Protein 9EF9 (pdb70)

Solvent-accessible surface area: 86710 Å² total; per-residue (Å²): 150,99,27,128,14,46,109,102,33,109,44,28,110,9,26,6,0,3,31,64,27,68,71,9,75,86,1,68,56,5,10,14,0,3,3,3,0,0,0,0,15,0,118,69,0,54,83,30,98,111,54,11,63,103,1,29,7,0,1,4,15,0,0,0,1,32,0,23,14,1,79,13,1,29,82,2,2,32,48,0,3,0,0,18,0,67,44,7,4,4,0,0,0,0,0,0,1,8,0,80,35,0,71,14,3,4,7,41,68,6,29,5,1,57,78,5,0,0,1,0,8,71,0,98,104,0,12,20,1,80,16,8,24,11,99,18,5,1,22,105,117,76,32,88,5,43,7,37,20,83,0,18,51,125,159,127,2,142,130,58,147,14,56,29,42,97,126,102,74,149,110,13,0,0,5,19,73,99,66,25,5,45,42,16,32,158,158,14,75,22,7,3,56,63,79,156,60,43,10,37,146,50,0,14,0,0,1,63,96,42,195,112,51,103,53,18,0,36,7,3,95,66,2,9,48,96,36,50,2,50,112,76,28,45,200,61,76,57,60,6,22,14,40,12,4,70,40,91,60,0,22,92,23,42,16,38,20,15,47,44,104,52,20,2,1,14,59,117,28,68,13,79,12,43,19,58,131,17,76,61,76,11,166,92,75,115,92,5,59,92,6,97,77,56,102,43,84,99,98,26,84,19,25,68,0,5,3,0,19,33,0,18,63,19,47,28,2,13,37,1,44,30,95,106,24,0,18,0,8,0,20,11,15,58,8,34,30,1,42,70,12,0,87,79,0,2,16,40,1,53,66,0,44,0,0,0,29,0,51,16,0,1,3,0,92,1,0,78,0,0,108,48,2,71,26,0,8,0,69,35,10,39,42,77,92,60,20,0,0,13,0,12,8,0,52,23,0,48,66,3,13,12,115,158,31,90,0,76,2,127,106,36,16,2,6,0,0,45,0,20,79,0,24,44,53,29,0,60,102,0,32,88,25,13,45,93,119,42,174,152,28,124,122,18,19,19,0,58,23,13,5,8,56,138,17,116,44,59,52,43,120,7,102,4,64,61,95,21,50,2,22,43,1,0,7,0,42,23,82,18,112,32,47,68,20,148,34,155,122,84,99,94,45,67,6,36,0,146,64,74,161,4,5,63,0,3,0,0,20,13,36,66,6,92,195,40,112,24,93,79,36,59,60,23,82,31,32,128,100,9,124,50,8,1,31,28,121,84,1,32,4,5,6,23,119,6,70,22,65,17,48,6,1,4,5,0,72,7,73,25,76,97,98,35,142,49,36,0,36,3,107,46,90,65,16,118,4,48,10,12,121,3,16,89,8,48,108,26,72,12,60,35,87,34,17,32,77,0,38,0,55,7,33,47,128,62,102,45,53,5,90,40,52,70,12,1,0,41,0,37,26,56,128,54,49,109,90,73,130,118,55,80,19,32,105,83,63,38,92,102,46,59,156,94,111,57,113,86,16,6,6,41,0,0,21,41,0,8,19,46,66,207,140,129,37,113,121,41,160,72,62,75,76,61,10,104,93,140,99,26,39,65,33,16,0,73,64,10,66,66,125,62,74,103,44,40,0,69,96,4,50,14,6,0,56,2,2,1,4,5,0,0,2,17,73,36,62,87,63,17,119,119,48,15,106,100,92,68,69,45,50,18,5,68,37,81,54,37,92,45,7,0,93,70,36,118,172,49,62,12,15,71,98,28,117,26,28,72,98,141,132,14,42,2,32,0,75,11,52,53,14,130,60,18,5,2,69,26,4,2,13,20,4,0,32,73,36,84,79,108,58,25,37,34,54,101,90,42,16,74,31,62,98,24,89,135,77,43,0,72,58,17,148,29,38,121,15,72,17,10,0,66,0,25,1,4,8,16,2,4,77,12,47,61,30,141,74,76,95,19,92,13,120,48,110,180,179,80,34,125,17,19,75,106,40,104,38,30,117,11,8,11,0,6,37,98,37,62,62,1,74,78,1,89,66,4,10,8,0,4,1,3,1,0,0,0,9,0,98,72,1,74,83,22,128,111,58,11,65,112,2,14,8,0,1,4,11,4,0,2,0,18,0,33,14,0,69,22,7,28,59,0,5,37,45,7,2,0,0,19,0,75,76,41,18,84,34,28,0,17,0,2,5,1,0,85,45,1,98,21,4,4,12,57,84,2,17,8,0,48,124,6,0,0,38,1,6,56,0,80,102,0,18,14,0,73,10,4,33,14,60,30,0,2,16,119,109,143,21,112,88,37,45,34,52,92,0,5,90,135,145,102,8,153,128,44,152,9,77,32,51,70,87,72,106,147,85,72,0,0,2,10,41,154,52,30,3,29,45,15,36,153,147,16,66,10,3,2,70,47,64,127,42,36,14,33,131,23,0,11,2,2,9,67,93,65,212,124,58,94,56,8,0,27,5,3,77,71,7,9,48,105,36,78,0,44,115,76,14,40,176,68,76,50,46,6,25,6,38,9,8,52,37,99,56,0,36,87,17,38,27,16,44,50,75,69,82,78,45,0,1,8,61,117,25,84,8,56,14,94,18,52,138,42,78,58,89,11,144,74,82,122,101,11,53,82,12,124,67,54,174,57,55,122,101,19,84,14,16,96,0,78,44,18,69,79,0,43,112,1,53,32,1,29,31,0,40,31,103,114,32,0,13,0,20,1,81,51,59,36,16,45,36,0,29,74,4,0,79,31,2,0,23,51,0,77,58,0,61,0,0,0,31,0,42,50,0,22,11,0,62,1,0,89,1,0,113,44,4,68,22,0,18,0,89,28,15,22,73,85,76,120,36,0,0,6,0,8,4,0,54,31,0,62,70,8,21,13,124,148,41,86,0,71,1,126,97,30,19,0,12,0,7,2,0,15,75,0,9,46,71,38,0,61,122,2,37,86,25,7,51,94,114,40,171,131,18,92,98,72,31,10,5,58,52,2,6,13,39,69,18,74,39,72,64,33,109,8,90,0,54,59,112,63,53,21,44,74,48,4,65,1,46,18,82,31,143,28,62,73,13,41,29,73,138,87,90,124,13,134,7,35,0,109,22,12,31,5,2,43,0,8,3,1,31,30,28,88,6,92,178,25,116,19,74,70,86,51,52,60,60,51,45,130,81,20,126,90,20,80,72,40,102,86,7,70,33,91,9,80,138,7,63,28,69,21,62,9,0,3,10,0,50,7,60,21,5,42,58,41,147,41,24,1,26,0,94,54,87,74,16,117,3,36,3,10,120,4,20,86,6,28,94,20,78,9,65,31,82,33,32,39,68,0,45,0,48,6,40,32,138,65,100,46,41,6,91,34,69,54,11,1,2,22,1,69,35,67,135,32,70,99,84,73,132,137,86,64,21,26,92,76,69,40,117,60,90,64,102,121,82,62,116,120,76,95,4,48,103,46,2,1,10,24,13,6,7,18,5,0,0,29,23,0,6,20,52,130,231,23,77,42,76,65,12,116,80,79,90,70,65,13,107,94,135,104,25,23,68,38,12,1,48,82,15,68,70,121,78,71,106,34,64,0,61,85,8,64,34,15,2,87,2,4,0,0,0,0,0,3,7,64,45,51,93,66,36,128,141,56,15,108,90,134,114,64,40,41,2,2,62,54,59,63,31,81,14,17,3,96,67,66,182,113,10,1,42,3,107,108,18,111,20,34,67,85,136,102,131,25,41,8,49,5,76,10,56,55,10,138,53,32,0,9,71,10,6,3,14,16,6,0,14,81,33,80,112,141,94,54,110,57,47,33,8,9,17,59,32,60,87,16,141,125,72,26,10,41,102,10,105,25,92,109,10,84,1,18,6,46,3,26,0,8,1,19,0,1,81,7,53,76,8,112,81,30,112,39,113,15,117,51,165,134,98,62,8,6,2,6,15,7,12,121,22,42,14,23,19,77,46,3,119,23,13,12,80,80,78,26,145,15,42,3,85,52,2,6,20,30,0,91,12,6,5,132,91,16,8,7,54,12,86,103,168,89,39,9,39,61,29,4,6,171,57,8,5,30,13,85,57,2,88,79,60,33,114,47,30,7,117,18,68,42,94,39,11,47,7,10,15,79,2,0,4,77,118,50,70,78,114,184,71,5,2,2,16,32,1,9,76,120,37,10,36,112,82,69,2,74,37,20,0,42,120,74,14,73,4,11,0,55,25,0,2,60,28,0,94,110,22,0,104,82,19,17,34,14,16,85,130

InterPro domains:
  IPR000494 Receptor L-domain [PF01030] (356-463)
  IPR000494 Receptor L-domain [PF01030] (663-777)
  IPR000719 Protein kinase domain [PS50011] (1371-1659)
  IPR001245 Serine-threonine/tyrosine-protein kinase, catalytic domain [PF07714] (1375-1649)
  IPR001245 Serine-threonine/tyrosine-protein kinase, catalytic domain [PR00109] (1451-1464)
  IPR001245 Serine-threonine/tyrosine-protein kinase, catalytic domain [PR00109] (1509-1527)
  IPR001245 Serine-threonine/tyrosine-protein kinase, catalytic domain [PR00109] (1558-1568)
  IPR001245 Serine-threonine/tyrosine-protein kinase, catalytic domain [PR00109] (1577-1599)
  IPR001245 Serine-threonine/tyrosine-protein kinase, catalytic domain [PR00109] (1621-1643)
  IPR002011 Tyrosine-protein kinase, receptor class II, conserved site [PS00239] (1543-1551)
  IPR003961 Fibronectin type III [PF00041] (1217-1297)
  IPR003961 Fibronectin type III [PS50853] (1210-1305)
  IPR003961 Fibronectin type III [SM00060] (805-910)
  IPR003961 Fibronectin type III [SM00060] (929-1175)
  IPR003961 Fibronectin type III [SM00060] (1208-1292)
  IPR003961 Fibronectin type III [cd00063] (1224-1302)
  IPR006211 Furin-like cysteine-rich domain [PF00757] (510-648)
  IPR006212 Furin-like repeat [SM00261] (542-586)
  IPR006212 Furin-like repeat [cd00064] (545-592)
  IPR008266 Tyrosine-protein kinase, active site [PS00109] (1515-1527)

Radius of gyration: 51.19 Å; Cα contacts (8 Å, |Δi|>4): 4484; chains: 8; bounding box: 135×93×166 Å

Structure (mmCIF, N/CA/C/O backbone):
data_9EF9
#
_entry.id   9EF9
#
_cell.length_a   1.00
_cell.length_b   1.00
_cell.length_c   1.00
_cell.angle_alpha   90.00
_cell.angle_beta   90.00
_cell.angle_gamma   90.00
#
_symmetry.space_group_name_H-M   'P 1'
#
loop_
_entity.id
_entity.type
_entity.pdbx_description
1 polymer 'Insulin-like receptor'
2 polymer 'DILP5 A-chain'
3 polymer 'DILP5 B-chain'
4 non-polymer 2-acetamido-2-deoxy-beta-D-glucopyranose
#
loop_
_atom_site.group_PDB
_atom_site.id
_atom_site.type_symbol
_atom_site.label_atom_id
_atom_site.label_alt_id
_atom_site.label_comp_id
_atom_site.label_asym_id
_atom_site.label_entity_id
_atom_site.label_seq_id
_atom_site.pdbx_PDB_ins_code
_atom_site.Cartn_x
_atom_site.Cartn_y
_atom_site.Cartn_z
_atom_site.occupancy
_atom_site.B_iso_or_equiv
_atom_site.auth_seq_id
_atom_site.auth_comp_id
_atom_site.auth_asym_id
_atom_site.auth_atom_id
_atom_site.pdbx_PDB_model_num
ATOM 1 N N . PRO A 1 328 ? 206.935 124.730 228.840 1.00 168.01 328 PRO A N 1
ATOM 2 C CA . PRO A 1 328 ? 207.407 124.544 230.215 1.00 168.01 328 PRO A CA 1
ATOM 3 C C . PRO A 1 328 ? 208.534 125.506 230.586 1.00 168.01 328 PRO A C 1
ATOM 4 O O . PRO A 1 328 ? 208.309 126.458 231.333 1.00 168.01 328 PRO A O 1
ATOM 15 N N . THR A 1 329 ? 209.734 125.254 230.065 1.00 166.56 329 THR A N 1
ATOM 16 C CA . THR A 1 329 ? 210.886 126.112 230.294 1.00 166.56 329 THR A CA 1
ATOM 17 C C . THR A 1 329 ? 211.628 126.278 228.978 1.00 166.56 329 THR A C 1
ATOM 18 O O . THR A 1 329 ? 211.718 125.334 228.188 1.00 166.56 329 THR A O 1
ATOM 29 N N . MET A 1 330 ? 212.154 127.478 228.742 1.00 163.75 330 MET A N 1
ATOM 30 C CA . MET A 1 330 ? 212.688 127.822 227.434 1.00 163.75 330 MET A CA 1
ATOM 31 C C . MET A 1 330 ? 213.717 128.933 227.571 1.00 163.75 330 MET A C 1
ATOM 32 O O . MET A 1 330 ? 213.442 129.974 228.174 1.00 163.75 330 MET A O 1
ATOM 46 N N . ARG A 1 331 ? 214.903 128.708 227.013 1.00 159.89 331 ARG A N 1
ATOM 47 C CA . ARG A 1 331 ? 215.917 129.751 226.970 1.00 159.89 331 ARG A CA 1
ATOM 48 C C . ARG A 1 331 ? 215.580 130.778 225.894 1.00 159.89 331 ARG A C 1
ATOM 49 O O . ARG A 1 331 ? 214.875 130.485 224.926 1.00 159.89 331 ARG A O 1
ATOM 70 N N . LEU A 1 332 ? 216.086 131.993 226.074 1.00 155.28 332 LEU A N 1
ATOM 71 C CA . LEU A 1 332 ? 215.955 133.022 225.054 1.00 155.28 332 LEU A CA 1
ATOM 72 C C . LEU A 1 332 ? 217.243 133.120 224.243 1.00 155.28 332 LEU A C 1
ATOM 73 O O . LEU A 1 332 ? 218.302 132.641 224.650 1.00 155.28 332 LEU A O 1
ATOM 89 N N . SER A 1 333 ? 217.137 133.748 223.076 1.00 154.87 333 SER A N 1
ATOM 90 C CA . SER A 1 333 ? 218.277 133.835 222.175 1.00 154.87 333 SER A CA 1
ATOM 91 C C . SER A 1 333 ? 219.310 134.813 222.722 1.00 154.87 333 SER A C 1
ATOM 92 O O . SER A 1 333 ? 219.003 135.981 222.974 1.00 154.87 333 SER A O 1
ATOM 100 N N . GLN A 1 334 ? 220.532 134.322 222.921 1.00 148.03 334 GLN A N 1
ATOM 101 C CA . GLN A 1 334 ? 221.652 135.155 223.344 1.00 148.03 334 GLN A CA 1
ATOM 102 C C . GLN A 1 334 ? 221.467 135.658 224.769 1.00 148.03 334 GLN A C 1
ATOM 103 O O . GLN A 1 334 ? 220.341 135.923 225.201 1.00 148.03 334 GLN A O 1
ATOM 117 N N . ASN A 1 335 ? 222.568 135.793 225.502 1.00 148.51 335 ASN A N 1
ATOM 118 C CA . ASN A 1 335 ? 222.520 136.381 226.834 1.00 148.51 335 ASN A CA 1
ATOM 119 C C . ASN A 1 335 ? 222.294 137.883 226.714 1.00 148.51 335 ASN A C 1
ATOM 120 O O . ASN A 1 335 ? 222.941 138.552 225.901 1.00 148.51 335 ASN A O 1
ATOM 131 N N . VAL A 1 336 ? 221.377 138.413 227.523 1.00 138.18 336 VAL A N 1
ATOM 132 C CA . VAL A 1 336 ? 220.981 139.808 227.380 1.00 138.18 336 VAL A CA 1
ATOM 133 C C . VAL A 1 336 ? 222.003 140.714 228.048 1.00 138.18 336 VAL A C 1
ATOM 134 O O . VAL A 1 336 ? 222.462 140.449 229.166 1.00 138.18 336 VAL A O 1
ATOM 147 N N . LYS A 1 337 ? 222.371 141.789 227.355 1.00 136.41 337 LYS A N 1
ATOM 148 C CA . LYS A 1 337 ? 223.191 142.847 227.929 1.00 136.41 337 LYS A CA 1
ATOM 149 C C . LYS A 1 337 ? 222.318 144.076 228.151 1.00 136.41 337 LYS A C 1
ATOM 150 O O . LYS A 1 337 ? 222.250 144.953 227.281 1.00 136.41 337 LYS A O 1
ATOM 169 N N . PRO A 1 338 ? 221.635 144.177 229.286 1.00 131.13 338 PRO A N 1
ATOM 170 C CA . PRO A 1 338 ? 220.742 145.315 229.509 1.00 131.13 338 PRO A CA 1
ATOM 171 C C . PRO A 1 338 ? 221.502 146.596 229.804 1.00 131.13 338 PRO A C 1
ATOM 172 O O . PRO A 1 338 ? 222.578 146.590 230.405 1.00 131.13 338 PRO A O 1
ATOM 183 N N . CYS A 1 339 ? 220.916 147.710 229.370 1.00 125.13 339 CYS A N 1
ATOM 184 C CA . CYS A 1 339 ? 221.460 149.024 229.673 1.00 125.13 339 CYS A CA 1
ATOM 185 C C . CYS A 1 339 ? 220.312 150.011 229.822 1.00 125.13 339 CYS A C 1
ATOM 186 O O . CYS A 1 339 ? 219.263 149.870 229.187 1.00 125.13 339 CYS A O 1
ATOM 193 N N . LYS A 1 340 ? 220.533 151.020 230.660 1.00 120.51 340 LYS A N 1
ATOM 194 C CA . LYS A 1 340 ? 219.464 151.904 231.094 1.00 120.51 340 LYS A CA 1
ATOM 195 C C . LYS A 1 340 ? 218.958 152.756 229.932 1.00 120.51 340 LYS A C 1
ATOM 196 O O . LYS A 1 340 ? 219.397 152.630 228.788 1.00 120.51 340 LYS A O 1
ATOM 215 N N . SER A 1 341 ? 218.006 153.634 230.248 1.00 113.65 341 SER A N 1
ATOM 216 C CA . SER A 1 341 ? 217.396 154.483 229.235 1.00 113.65 341 SER A CA 1
ATOM 217 C C . SER A 1 341 ? 218.462 155.299 228.520 1.00 113.65 341 SER A C 1
ATOM 218 O O . SER A 1 341 ? 219.390 155.820 229.143 1.00 113.65 341 SER A O 1
ATOM 226 N N . MET A 1 342 ? 218.319 155.412 227.201 1.00 115.83 342 MET A N 1
ATOM 227 C CA . MET A 1 342 ? 219.349 155.992 226.355 1.00 115.83 342 MET A CA 1
ATOM 228 C C . MET A 1 342 ? 218.752 157.085 225.484 1.00 115.83 342 MET A C 1
ATOM 229 O O . MET A 1 342 ? 217.606 156.979 225.041 1.00 115.83 342 MET A O 1
ATOM 243 N N . ASP A 1 343 ? 219.540 158.129 225.234 1.00 111.07 343 ASP A N 1
ATOM 244 C CA . ASP A 1 343 ? 219.130 159.249 224.398 1.00 111.07 343 ASP A CA 1
ATOM 245 C C . ASP A 1 343 ? 220.285 159.658 223.497 1.00 111.07 343 ASP A C 1
ATOM 246 O O . ASP A 1 343 ? 221.369 159.988 223.986 1.00 111.07 343 ASP A O 1
ATOM 255 N N . ILE A 1 344 ? 220.047 159.645 222.189 1.00 112.67 344 ILE A N 1
ATOM 256 C CA . ILE A 1 344 ? 221.048 160.003 221.189 1.00 112.67 344 ILE A CA 1
ATOM 257 C C . ILE A 1 344 ? 220.776 161.437 220.761 1.00 112.67 344 ILE A C 1
ATOM 258 O O . ILE A 1 344 ? 219.668 161.756 220.315 1.00 112.67 344 ILE A O 1
ATOM 274 N N . ARG A 1 345 ? 221.779 162.303 220.887 1.00 109.81 345 ARG A N 1
ATOM 275 C CA . ARG A 1 345 ? 221.550 163.737 220.810 1.00 109.81 345 ARG A CA 1
ATOM 276 C C . ARG A 1 345 ? 222.622 164.438 219.988 1.00 109.81 345 ARG A C 1
ATOM 277 O O . ARG A 1 345 ? 223.820 164.198 220.152 1.00 109.81 345 ARG A O 1
ATOM 298 N N . ASN A 1 346 ? 222.158 165.307 219.093 1.00 115.01 346 ASN A N 1
ATOM 299 C CA . ASN A 1 346 ? 222.941 166.387 218.500 1.00 115.01 346 ASN A CA 1
ATOM 300 C C . ASN A 1 346 ? 223.959 165.976 217.444 1.00 115.01 346 ASN A C 1
ATOM 301 O O . ASN A 1 346 ? 224.470 166.845 216.731 1.00 115.01 346 ASN A O 1
ATOM 312 N N . MET A 1 347 ? 224.253 164.684 217.301 1.00 120.64 347 MET A N 1
ATOM 313 C CA . MET A 1 347 ? 225.155 164.238 216.246 1.00 120.64 347 MET A CA 1
ATOM 314 C C . MET A 1 347 ? 225.374 162.734 216.343 1.00 120.64 347 MET A C 1
ATOM 315 O O . MET A 1 347 ? 225.081 162.105 217.361 1.00 120.64 347 MET A O 1
ATOM 329 N N . VAL A 1 348 ? 225.939 162.176 215.269 1.00 121.26 348 VAL A N 1
ATOM 330 C CA . VAL A 1 348 ? 225.845 160.741 215.012 1.00 121.26 348 VAL A CA 1
ATOM 331 C C . VAL A 1 348 ? 226.603 159.915 216.041 1.00 121.26 348 VAL A C 1
ATOM 332 O O . VAL A 1 348 ? 226.071 158.929 216.563 1.00 121.26 348 VAL A O 1
ATOM 345 N N . SER A 1 349 ? 227.847 160.284 216.348 1.00 123.30 349 SER A N 1
ATOM 346 C CA . SER A 1 349 ? 228.717 159.370 217.081 1.00 123.30 349 SER A CA 1
ATOM 347 C C . SER A 1 349 ? 228.141 158.967 218.433 1.00 123.30 349 SER A C 1
ATOM 348 O O . SER A 1 349 ? 228.626 158.003 219.036 1.00 123.30 349 SER A O 1
ATOM 356 N N . HIS A 1 350 ? 227.113 159.665 218.921 1.00 119.43 350 HIS A N 1
ATOM 357 C CA . HIS A 1 350 ? 226.486 159.265 220.173 1.00 119.43 350 HIS A CA 1
ATOM 358 C C . HIS A 1 350 ? 225.770 157.930 220.046 1.00 119.43 350 HIS A C 1
ATOM 359 O O . HIS A 1 350 ? 225.442 157.316 221.066 1.00 119.43 350 HIS A O 1
ATOM 373 N N . PHE A 1 351 ? 225.531 157.461 218.821 1.00 117.04 351 PHE A N 1
ATOM 374 C CA . PHE A 1 351 ? 224.925 156.151 218.642 1.00 117.04 351 PHE A CA 1
ATOM 375 C C . PHE A 1 351 ? 225.763 155.051 219.274 1.00 117.04 351 PHE A C 1
ATOM 376 O O . PHE A 1 351 ? 225.230 153.982 219.591 1.00 117.04 351 PHE A O 1
ATOM 393 N N . ASN A 1 352 ? 227.060 155.291 219.475 1.00 124.89 352 ASN A N 1
ATOM 394 C CA . ASN A 1 352 ? 227.906 154.282 220.099 1.00 124.89 352 ASN A CA 1
ATOM 395 C C . ASN A 1 352 ? 227.386 153.894 221.473 1.00 124.89 352 ASN A C 1
ATOM 396 O O . ASN A 1 352 ? 227.577 152.754 221.909 1.00 124.89 352 ASN A O 1
ATOM 407 N N . GLN A 1 353 ? 226.721 154.818 222.168 1.00 120.66 353 GLN A N 1
ATOM 408 C CA . GLN A 1 353 ? 226.160 154.483 223.470 1.00 120.66 353 GLN A CA 1
ATOM 409 C C . GLN A 1 353 ? 225.155 153.347 223.364 1.00 120.66 353 GLN A C 1
ATOM 410 O O . GLN A 1 353 ? 224.928 152.628 224.342 1.00 120.66 353 GLN A O 1
ATOM 424 N N . LEU A 1 354 ? 224.550 153.168 222.191 1.00 119.16 354 LEU A N 1
ATOM 425 C CA . LEU A 1 354 ? 223.565 152.115 221.997 1.00 119.16 354 LEU A CA 1
ATOM 426 C C . LEU A 1 354 ? 224.179 150.833 221.459 1.00 119.16 354 LEU A C 1
ATOM 427 O O . LEU A 1 354 ? 223.450 149.867 221.218 1.00 119.16 354 LEU A O 1
ATOM 443 N N . GLU A 1 355 ? 225.495 150.795 221.274 1.00 129.36 355 GLU A N 1
ATOM 444 C CA . GLU A 1 355 ? 226.113 149.661 220.602 1.00 129.36 355 GLU A CA 1
ATOM 445 C C . GLU A 1 355 ? 225.950 148.387 221.419 1.00 129.36 355 GLU A C 1
ATOM 446 O O . GLU A 1 355 ? 226.226 148.361 222.622 1.00 129.36 355 GLU A O 1
ATOM 458 N N . ASN A 1 356 ? 225.511 147.326 220.741 1.00 132.97 356 ASN A N 1
ATOM 459 C CA . ASN A 1 356 ? 225.304 146.002 221.332 1.00 132.97 356 ASN A CA 1
ATOM 460 C C . ASN A 1 356 ? 224.745 146.077 222.751 1.00 132.97 356 ASN A C 1
ATOM 461 O O . ASN A 1 356 ? 225.278 145.469 223.682 1.00 132.97 356 ASN A O 1
ATOM 471 N N . CYS A 1 357 ? 223.660 146.832 222.915 1.00 131.09 357 CYS A N 1
ATOM 472 C CA . CYS A 1 357 ? 222.751 146.616 224.031 1.00 131.09 357 CYS A CA 1
ATOM 473 C C . CYS A 1 357 ? 221.627 145.690 223.589 1.00 131.09 357 CYS A C 1
ATOM 474 O O . CYS A 1 357 ? 220.890 145.999 222.647 1.00 131.09 357 CYS A O 1
ATOM 481 N N . THR A 1 358 ? 221.493 144.551 224.264 1.00 132.94 358 THR A N 1
ATOM 482 C CA . THR A 1 358 ? 220.456 143.604 223.876 1.00 132.94 358 THR A CA 1
ATOM 483 C C . THR A 1 358 ? 219.066 144.165 224.141 1.00 132.94 358 THR A C 1
ATOM 484 O O . THR A 1 358 ? 218.197 144.117 223.263 1.00 132.94 358 THR A O 1
ATOM 495 N N . VAL A 1 359 ? 218.842 144.706 225.336 1.00 128.16 359 VAL A N 1
ATOM 496 C CA . VAL A 1 359 ? 217.540 145.218 225.741 1.00 128.16 359 VAL A CA 1
ATOM 497 C C . VAL A 1 359 ? 217.734 146.565 226.417 1.00 128.16 359 VAL A C 1
ATOM 498 O O . VAL A 1 359 ? 218.736 146.787 227.105 1.00 128.16 359 VAL A O 1
ATOM 511 N N . ILE A 1 360 ? 216.772 147.461 226.227 1.00 120.14 360 ILE A N 1
ATOM 512 C CA . ILE A 1 360 ? 216.784 148.783 226.840 1.00 120.14 360 ILE A CA 1
ATOM 513 C C . ILE A 1 360 ? 215.844 148.750 228.035 1.00 120.14 360 ILE A C 1
ATOM 514 O O . ILE A 1 360 ? 214.632 148.563 227.876 1.00 120.14 360 ILE A O 1
ATOM 530 N N . GLU A 1 361 ? 216.397 148.944 229.229 1.00 128.94 361 GLU A N 1
ATOM 531 C CA . GLU A 1 361 ? 215.617 148.871 230.456 1.00 128.94 361 GLU A CA 1
ATOM 532 C C . GLU A 1 361 ? 214.657 150.037 230.614 1.00 128.94 361 GLU A C 1
ATOM 533 O O . GLU A 1 361 ? 213.773 149.976 231.473 1.00 128.94 361 GLU A O 1
ATOM 545 N N . GLY A 1 362 ? 214.802 151.086 229.813 1.00 117.62 362 GLY A N 1
ATOM 546 C CA . GLY A 1 362 ? 213.924 152.233 229.906 1.00 117.62 362 GLY A CA 1
ATOM 547 C C . GLY A 1 362 ? 213.470 152.705 228.544 1.00 117.62 362 GLY A C 1
ATOM 548 O O . GLY A 1 362 ? 213.217 151.887 227.656 1.00 117.62 362 GLY A O 1
ATOM 552 N N . PHE A 1 363 ? 213.362 154.015 228.362 1.00 107.29 363 PHE A N 1
ATOM 553 C CA . PHE A 1 363 ? 212.965 154.550 227.072 1.00 107.29 363 PHE A CA 1
ATOM 554 C C . PHE A 1 363 ? 214.192 154.884 226.238 1.00 107.29 363 PHE A C 1
ATOM 555 O O . PHE A 1 363 ? 215.242 155.273 226.753 1.00 107.29 363 PHE A O 1
ATOM 572 N N . LEU A 1 364 ? 214.046 154.721 224.930 1.00 108.83 364 LEU A N 1
ATOM 573 C CA . LEU A 1 364 ? 215.081 155.059 223.969 1.00 108.83 364 LEU A CA 1
ATOM 574 C C . LEU A 1 364 ? 214.554 156.137 223.040 1.00 108.83 364 LEU A C 1
ATOM 575 O O . LEU A 1 364 ? 213.496 155.973 222.426 1.00 108.83 364 LEU A O 1
ATOM 591 N N . LEU A 1 365 ? 215.298 157.232 222.930 1.00 105.74 365 LEU A N 1
ATOM 592 C CA . LEU A 1 365 ? 214.881 158.353 222.104 1.00 105.74 365 LEU A CA 1
ATOM 593 C C . LEU A 1 365 ? 216.050 158.833 221.262 1.00 105.74 365 LEU A C 1
ATOM 594 O O . LEU A 1 365 ? 217.197 158.859 221.714 1.00 105.74 365 LEU A O 1
ATOM 610 N N . ILE A 1 366 ? 215.743 159.202 220.022 1.00 106.04 366 ILE A N 1
ATOM 611 C CA . ILE A 1 366 ? 216.691 159.830 219.115 1.00 106.04 366 ILE A CA 1
ATOM 612 C C . ILE A 1 366 ? 216.078 161.144 218.672 1.00 106.04 366 ILE A C 1
ATOM 613 O O . ILE A 1 366 ? 214.940 161.166 218.191 1.00 106.04 366 ILE A O 1
ATOM 629 N N . ASP A 1 367 ? 216.819 162.237 218.826 1.00 106.33 367 ASP A N 1
ATOM 630 C CA . ASP A 1 367 ? 216.267 163.533 218.472 1.00 106.33 367 ASP A CA 1
ATOM 631 C C . ASP A 1 367 ? 217.380 164.489 218.086 1.00 106.33 367 ASP A C 1
ATOM 632 O O . ASP A 1 367 ? 218.528 164.349 218.512 1.00 106.33 367 ASP A O 1
ATOM 641 N N . LEU A 1 368 ? 217.008 165.484 217.285 1.00 108.74 368 LEU A N 1
ATOM 642 C CA . LEU A 1 368 ? 217.861 166.638 217.027 1.00 108.74 368 LEU A CA 1
ATOM 643 C C . LEU A 1 368 ? 219.234 166.231 216.504 1.00 108.74 368 LEU A C 1
ATOM 644 O O . LEU A 1 368 ? 220.261 166.763 216.931 1.00 108.74 368 LEU A O 1
ATOM 660 N N . ILE A 1 369 ? 219.265 165.274 215.580 1.00 115.86 369 ILE A N 1
ATOM 661 C CA . ILE A 1 369 ? 220.476 165.006 214.811 1.00 115.86 369 ILE A CA 1
ATOM 662 C C . ILE A 1 369 ? 220.375 165.799 213.514 1.00 115.86 369 ILE A C 1
ATOM 663 O O . ILE A 1 369 ? 219.588 165.460 212.627 1.00 115.86 369 ILE A O 1
ATOM 679 N N . ASN A 1 370 ? 221.169 166.863 213.403 1.00 119.95 370 ASN A N 1
ATOM 680 C CA . ASN A 1 370 ? 221.060 167.741 212.244 1.00 119.95 370 ASN A CA 1
ATOM 681 C C . ASN A 1 370 ? 221.337 166.999 210.944 1.00 119.95 370 ASN A C 1
ATOM 682 O O . ASN A 1 370 ? 220.763 167.344 209.907 1.00 119.95 370 ASN A O 1
ATOM 693 N N . ASP A 1 371 ? 222.194 165.980 210.974 1.00 123.62 371 ASP A N 1
ATOM 694 C CA . ASP A 1 371 ? 222.508 165.197 209.777 1.00 123.62 371 ASP A CA 1
ATOM 695 C C . ASP A 1 371 ? 222.856 163.778 210.213 1.00 123.62 371 ASP A C 1
ATOM 696 O O . ASP A 1 371 ? 223.947 163.533 210.736 1.00 123.62 371 ASP A O 1
ATOM 705 N N . ALA A 1 372 ? 221.928 162.848 209.991 1.00 120.48 372 ALA A N 1
ATOM 706 C CA . ALA A 1 372 ? 222.124 161.463 210.395 1.00 120.48 372 ALA A CA 1
ATOM 707 C C . ALA A 1 372 ? 222.664 160.580 209.279 1.00 120.48 372 ALA A C 1
ATOM 708 O O . ALA A 1 372 ? 222.901 159.392 209.519 1.00 120.48 372 ALA A O 1
ATOM 715 N N . SER A 1 373 ? 222.872 161.120 208.083 1.00 124.02 373 SER A N 1
ATOM 716 C CA . SER A 1 373 ? 223.343 160.324 206.955 1.00 124.02 373 SER A CA 1
ATOM 717 C C . SER A 1 373 ? 224.655 159.607 207.266 1.00 124.02 373 SER A C 1
ATOM 718 O O . SER A 1 373 ? 224.848 158.473 206.813 1.00 124.02 373 SER A O 1
ATOM 726 N N . PRO A 1 374 ? 225.588 160.213 208.023 1.00 122.99 374 PRO A N 1
ATOM 727 C CA . PRO A 1 374 ? 226.880 159.544 208.247 1.00 122.99 374 PRO A CA 1
ATOM 728 C C . PRO A 1 374 ? 226.789 158.286 209.100 1.00 122.99 374 PRO A C 1
ATOM 729 O O . PRO A 1 374 ? 227.820 157.697 209.441 1.00 122.99 374 PRO A O 1
ATOM 740 N N . LEU A 1 375 ? 225.579 157.864 209.456 1.00 126.35 375 LEU A N 1
ATOM 741 C CA . LEU A 1 375 ? 225.418 156.699 210.313 1.00 126.35 375 LEU A CA 1
ATOM 742 C C . LEU A 1 375 ? 225.969 155.447 209.640 1.00 126.35 375 LEU A C 1
ATOM 743 O O . LEU A 1 375 ? 225.964 155.316 208.413 1.00 126.35 375 LEU A O 1
ATOM 759 N N . ASN A 1 376 ? 226.453 154.520 210.463 1.00 136.79 376 ASN A N 1
ATOM 760 C CA . ASN A 1 376 ? 226.808 153.183 210.013 1.00 136.79 376 ASN A CA 1
ATOM 761 C C . ASN A 1 376 ? 226.604 152.218 211.174 1.00 136.79 376 ASN A C 1
ATOM 762 O O . ASN A 1 376 ? 226.198 152.610 212.272 1.00 136.79 376 ASN A O 1
ATOM 772 N N . ARG A 1 377 ? 226.887 150.941 210.927 1.00 133.88 377 ARG A N 1
ATOM 773 C CA . ARG A 1 377 ? 226.813 149.927 211.972 1.00 133.88 377 ARG A CA 1
ATOM 774 C C . ARG A 1 377 ? 225.425 149.835 212.589 1.00 133.88 377 ARG A C 1
ATOM 775 O O . ARG A 1 377 ? 225.252 150.142 213.772 1.00 133.88 377 ARG A O 1
ATOM 796 N N . SER A 1 378 ? 224.428 149.434 211.807 1.00 128.70 378 SER A N 1
ATOM 797 C CA . SER A 1 378 ? 223.129 149.141 212.388 1.00 128.70 378 SER A CA 1
ATOM 798 C C . SER A 1 378 ? 223.290 148.151 213.540 1.00 128.70 378 SER A C 1
ATOM 799 O O . SER A 1 378 ? 224.268 147.404 213.621 1.00 128.70 378 SER A O 1
ATOM 807 N N . PHE A 1 379 ? 222.313 148.151 214.442 1.00 127.34 379 PHE A N 1
ATOM 808 C CA . PHE A 1 379 ? 222.450 147.422 215.696 1.00 127.34 379 PHE A CA 1
ATOM 809 C C . PHE A 1 379 ? 221.464 146.264 215.780 1.00 127.34 379 PHE A C 1
ATOM 810 O O . PHE A 1 379 ? 220.436 146.372 216.458 1.00 127.34 379 PHE A O 1
ATOM 827 N N . PRO A 1 380 ? 221.741 145.138 215.117 1.00 129.80 380 PRO A N 1
ATOM 828 C CA . PRO A 1 380 ? 220.813 144.000 215.184 1.00 129.80 380 PRO A CA 1
ATOM 829 C C . PRO A 1 380 ? 220.713 143.370 216.559 1.00 129.80 380 PRO A C 1
ATOM 830 O O . PRO A 1 380 ? 219.729 142.669 216.823 1.00 129.80 380 PRO A O 1
ATOM 841 N N . LYS A 1 381 ? 221.691 143.589 217.438 1.00 131.62 381 LYS A N 1
ATOM 842 C CA . LYS A 1 381 ? 221.677 142.918 218.733 1.00 131.62 381 LYS A CA 1
ATOM 843 C C . LYS A 1 381 ? 220.558 143.433 219.630 1.00 131.62 381 LYS A C 1
ATOM 844 O O . LYS A 1 381 ? 220.153 142.741 220.571 1.00 131.62 381 LYS A O 1
ATOM 863 N N . LEU A 1 382 ? 220.053 144.635 219.367 1.00 126.64 382 LEU A N 1
ATOM 864 C CA . LEU A 1 382 ? 218.932 145.169 220.125 1.00 126.64 382 LEU A CA 1
ATOM 865 C C . LEU A 1 382 ? 217.636 144.543 219.632 1.00 126.64 382 LEU A C 1
ATOM 866 O O . LEU A 1 382 ? 217.406 144.447 218.423 1.00 126.64 382 LEU A O 1
ATOM 882 N N . THR A 1 383 ? 216.785 144.124 220.567 1.00 128.09 383 THR A N 1
ATOM 883 C CA . THR A 1 383 ? 215.548 143.435 220.221 1.00 128.09 383 THR A CA 1
ATOM 884 C C . THR A 1 383 ? 214.290 144.092 220.759 1.00 128.09 383 THR A C 1
ATOM 885 O O . THR A 1 383 ? 213.289 144.129 220.033 1.00 128.09 383 THR A O 1
ATOM 896 N N . GLU A 1 384 ? 214.292 144.604 221.987 1.00 124.01 384 GLU A N 1
ATOM 897 C CA . GLU A 1 384 ? 213.081 145.158 222.571 1.00 124.01 384 GLU A CA 1
ATOM 898 C C . GLU A 1 384 ? 213.444 146.266 223.545 1.00 124.01 384 GLU A C 1
ATOM 899 O O . GLU A 1 384 ? 214.554 146.317 224.079 1.00 124.01 384 GLU A O 1
ATOM 911 N N . VAL A 1 385 ? 212.480 147.152 223.773 1.00 114.85 385 VAL A N 1
ATOM 912 C CA . VAL A 1 385 ? 212.631 148.282 224.679 1.00 114.85 385 VAL A CA 1
ATOM 913 C C . VAL A 1 385 ? 211.438 148.292 225.617 1.00 114.85 385 VAL A C 1
ATOM 914 O O . VAL A 1 385 ? 210.295 148.125 225.177 1.00 114.85 385 VAL A O 1
ATOM 927 N N . THR A 1 386 ? 211.701 148.487 226.907 1.00 118.91 386 THR A N 1
ATOM 928 C CA . THR A 1 386 ? 210.641 148.354 227.895 1.00 118.91 386 THR A CA 1
ATOM 929 C C . THR A 1 386 ? 209.597 149.455 227.775 1.00 118.91 386 THR A C 1
ATOM 930 O O . THR A 1 386 ? 208.396 149.161 227.752 1.00 118.91 386 THR A O 1
ATOM 941 N N . ASP A 1 387 ? 210.020 150.722 227.694 1.00 113.97 387 ASP A N 1
ATOM 942 C CA . ASP A 1 387 ? 209.106 151.833 227.907 1.00 113.97 387 ASP A CA 1
ATOM 943 C C . ASP A 1 387 ? 208.561 152.334 226.584 1.00 113.97 387 ASP A C 1
ATOM 944 O O . ASP A 1 387 ? 207.351 152.209 226.329 1.00 113.97 387 ASP A O 1
ATOM 953 N N . TYR A 1 388 ? 209.381 152.896 225.699 1.00 102.40 388 TYR A N 1
ATOM 954 C CA . TYR A 1 388 ? 208.836 153.473 224.479 1.00 102.40 388 TYR A CA 1
ATOM 955 C C . TYR A 1 388 ? 209.955 154.004 223.598 1.00 102.40 388 TYR A C 1
ATOM 956 O O . TYR A 1 388 ? 211.118 154.067 224.000 1.00 102.40 388 TYR A O 1
ATOM 974 N N . ILE A 1 389 ? 209.575 154.388 222.383 1.00 102.45 389 ILE A N 1
ATOM 975 C CA . ILE A 1 389 ? 210.483 154.949 221.391 1.00 102.45 389 ILE A CA 1
ATOM 976 C C . ILE A 1 389 ? 209.900 156.261 220.897 1.00 102.45 389 ILE A C 1
ATOM 977 O O . ILE A 1 389 ? 208.719 156.324 220.538 1.00 102.45 389 ILE A O 1
ATOM 993 N N . ILE A 1 390 ? 210.721 157.304 220.870 1.00 96.97 390 ILE A N 1
ATOM 994 C CA . ILE A 1 390 ? 210.340 158.579 220.279 1.00 96.97 390 ILE A CA 1
ATOM 995 C C . ILE A 1 390 ? 211.470 159.046 219.377 1.00 96.97 390 ILE A C 1
ATOM 996 O O . ILE A 1 390 ? 212.639 159.041 219.776 1.00 96.97 390 ILE A O 1
ATOM 1012 N N . ILE A 1 391 ? 211.122 159.435 218.157 1.00 100.02 391 ILE A N 1
ATOM 1013 C CA . ILE A 1 391 ? 212.080 159.912 217.170 1.00 100.02 391 ILE A CA 1
ATOM 1014 C C . ILE A 1 391 ? 211.607 161.297 216.757 1.00 100.02 391 ILE A C 1
ATOM 1015 O O . ILE A 1 391 ? 210.616 161.434 216.031 1.00 100.02 391 ILE A O 1
ATOM 1031 N N . TYR A 1 392 ? 212.308 162.328 217.215 1.00 95.49 392 TYR A N 1
ATOM 1032 C CA . TYR A 1 392 ? 211.867 163.707 217.062 1.00 95.49 392 TYR A CA 1
ATOM 1033 C C . TYR A 1 392 ? 212.938 164.512 216.346 1.00 95.49 392 TYR A C 1
ATOM 1034 O O . TYR A 1 392 ? 214.000 164.782 216.914 1.00 95.49 392 TYR A O 1
ATOM 1052 N N . ARG A 1 393 ? 212.651 164.905 215.109 1.00 105.87 393 ARG A N 1
ATOM 1053 C CA . ARG A 1 393 ? 213.492 165.850 214.384 1.00 105.87 393 ARG A CA 1
ATOM 1054 C C . ARG A 1 393 ? 214.902 165.305 214.195 1.00 105.87 393 ARG A C 1
ATOM 1055 O O . ARG A 1 393 ? 215.894 165.973 214.489 1.00 105.87 393 ARG A O 1
ATOM 1076 N N . VAL A 1 394 ? 214.995 164.068 213.721 1.00 110.34 394 VAL A N 1
ATOM 1077 C CA . VAL A 1 394 ? 216.266 163.531 213.249 1.00 110.34 394 VAL A CA 1
ATOM 1078 C C . VAL A 1 394 ? 216.311 163.666 211.733 1.00 110.34 394 VAL A C 1
ATOM 1079 O O . VAL A 1 394 ? 215.467 163.111 211.020 1.00 110.34 394 VAL A O 1
ATOM 1092 N N . THR A 1 395 ? 217.295 164.408 211.231 1.00 115.41 395 THR A N 1
ATOM 1093 C CA . THR A 1 395 ? 217.365 164.741 209.817 1.00 115.41 395 THR A CA 1
ATOM 1094 C C . THR A 1 395 ? 218.599 164.099 209.206 1.00 115.41 395 THR A C 1
ATOM 1095 O O . THR A 1 395 ? 219.643 163.975 209.852 1.00 115.41 395 THR A O 1
ATOM 1106 N N . GLY A 1 396 ? 218.471 163.702 207.947 1.00 120.50 396 GLY A N 1
ATOM 1107 C CA . GLY A 1 396 ? 219.500 162.931 207.288 1.00 120.50 396 GLY A CA 1
ATOM 1108 C C . GLY A 1 396 ? 219.350 161.437 207.436 1.00 120.50 396 GLY A C 1
ATOM 1109 O O . GLY A 1 396 ? 220.288 160.701 207.106 1.00 120.50 396 GLY A O 1
ATOM 1113 N N . LEU A 1 397 ? 218.209 160.966 207.926 1.00 118.99 397 LEU A N 1
ATOM 1114 C CA . LEU A 1 397 ? 217.940 159.546 208.099 1.00 118.99 397 LEU A CA 1
ATOM 1115 C C . LEU A 1 397 ? 216.911 159.122 207.061 1.00 118.99 397 LEU A C 1
ATOM 1116 O O . LEU A 1 397 ? 215.866 159.765 206.921 1.00 118.99 397 LEU A O 1
ATOM 1132 N N . HIS A 1 398 ? 217.210 158.046 206.333 1.00 122.95 398 HIS A N 1
ATOM 1133 C CA . HIS A 1 398 ? 216.316 157.605 205.269 1.00 122.95 398 HIS A CA 1
ATOM 1134 C C . HIS A 1 398 ? 215.261 156.635 205.784 1.00 122.95 398 HIS A C 1
ATOM 1135 O O . HIS A 1 398 ? 214.061 156.899 205.657 1.00 122.95 398 HIS A O 1
ATOM 1149 N N . SER A 1 399 ? 215.681 155.515 206.363 1.00 123.20 399 SER A N 1
ATOM 1150 C CA . SER A 1 399 ? 214.737 154.527 206.861 1.00 123.20 399 SER A CA 1
ATOM 1151 C C . SER A 1 399 ? 215.122 154.154 208.281 1.00 123.20 399 SER A C 1
ATOM 1152 O O . SER A 1 399 ? 216.306 154.007 208.589 1.00 123.20 399 SER A O 1
ATOM 1160 N N . LEU A 1 400 ? 214.113 153.991 209.135 1.00 121.66 400 LEU A N 1
ATOM 1161 C CA . LEU A 1 400 ? 214.382 153.697 210.537 1.00 121.66 400 LEU A CA 1
ATOM 1162 C C . LEU A 1 400 ? 215.019 152.326 210.709 1.00 121.66 400 LEU A C 1
ATOM 1163 O O . LEU A 1 400 ? 215.768 152.110 211.668 1.00 121.66 400 LEU A O 1
ATOM 1179 N N . SER A 1 401 ? 214.760 151.396 209.790 1.00 124.09 401 SER A N 1
ATOM 1180 C CA . SER A 1 401 ? 215.324 150.060 209.925 1.00 124.09 401 SER A CA 1
ATOM 1181 C C . SER A 1 401 ? 216.844 150.081 209.925 1.00 124.09 401 SER A C 1
ATOM 1182 O O . SER A 1 401 ? 217.467 149.113 210.371 1.00 124.09 401 SER A O 1
ATOM 1190 N N . LYS A 1 402 ? 217.454 151.159 209.434 1.00 122.29 402 LYS A N 1
ATOM 1191 C CA . LYS A 1 402 ? 218.905 151.268 209.446 1.00 122.29 402 LYS A CA 1
ATOM 1192 C C . LYS A 1 402 ? 219.467 151.432 210.851 1.00 122.29 402 LYS A C 1
ATOM 1193 O O . LYS A 1 402 ? 220.689 151.369 211.019 1.00 122.29 402 LYS A O 1
ATOM 1212 N N . ILE A 1 403 ? 218.619 151.649 211.851 1.00 119.55 403 ILE A N 1
ATOM 1213 C CA . ILE A 1 403 ? 219.052 151.746 213.240 1.00 119.55 403 ILE A CA 1
ATOM 1214 C C . ILE A 1 403 ? 218.587 150.546 214.054 1.00 119.55 403 ILE A C 1
ATOM 1215 O O . ILE A 1 403 ? 219.314 150.055 214.917 1.00 119.55 403 ILE A O 1
ATOM 1231 N N . PHE A 1 404 ? 217.377 150.055 213.791 1.00 122.34 404 PHE A N 1
ATOM 1232 C CA . PHE A 1 404 ? 216.820 148.938 214.545 1.00 122.34 404 PHE A CA 1
ATOM 1233 C C . PHE A 1 404 ? 216.562 147.745 213.635 1.00 122.34 404 PHE A C 1
ATOM 1234 O O . PHE A 1 404 ? 215.410 147.484 213.265 1.00 122.34 404 PHE A O 1
ATOM 1251 N N . PRO A 1 405 ? 217.595 146.993 213.256 1.00 128.37 405 PRO A N 1
ATOM 1252 C CA . PRO A 1 405 ? 217.350 145.836 212.379 1.00 128.37 405 PRO A CA 1
ATOM 1253 C C . PRO A 1 405 ? 216.378 144.828 212.965 1.00 128.37 405 PRO A C 1
ATOM 1254 O O . PRO A 1 405 ? 215.520 144.307 212.243 1.00 128.37 405 PRO A O 1
ATOM 1265 N N . ASN A 1 406 ? 216.473 144.551 214.266 1.00 130.11 406 ASN A N 1
ATOM 1266 C CA . ASN A 1 406 ? 215.779 143.417 214.864 1.00 130.11 406 ASN A CA 1
ATOM 1267 C C . ASN A 1 406 ? 214.899 143.814 216.044 1.00 130.11 406 ASN A C 1
ATOM 1268 O O . ASN A 1 406 ? 214.633 142.984 216.918 1.00 130.11 406 ASN A O 1
ATOM 1279 N N . LEU A 1 407 ? 214.435 145.057 216.093 1.00 126.43 407 LEU A N 1
ATOM 1280 C CA . LEU A 1 407 ? 213.478 145.433 217.123 1.00 126.43 407 LEU A CA 1
ATOM 1281 C C . LEU A 1 407 ? 212.213 144.607 216.946 1.00 126.43 407 LEU A C 1
ATOM 1282 O O . LEU A 1 407 ? 211.542 144.696 215.913 1.00 126.43 407 LEU A O 1
ATOM 1298 N N . SER A 1 408 ? 211.886 143.810 217.951 1.00 130.07 408 SER A N 1
ATOM 1299 C CA . SER A 1 408 ? 210.812 142.833 217.845 1.00 130.07 408 SER A CA 1
ATOM 1300 C C . SER A 1 408 ? 209.566 143.212 218.624 1.00 130.07 408 SER A C 1
ATOM 1301 O O . SER A 1 408 ? 208.455 143.056 218.111 1.00 130.07 408 SER A O 1
ATOM 1309 N N . VAL A 1 409 ? 209.714 143.703 219.850 1.00 123.67 409 VAL A N 1
ATOM 1310 C CA . VAL A 1 409 ? 208.575 143.981 220.714 1.00 123.67 409 VAL A CA 1
ATOM 1311 C C . VAL A 1 409 ? 208.855 145.242 221.515 1.00 123.67 409 VAL A C 1
ATOM 1312 O O . VAL A 1 409 ? 210.005 145.540 221.849 1.00 123.67 409 VAL A O 1
ATOM 1325 N N . ILE A 1 410 ? 207.795 145.990 221.808 1.00 113.63 410 ILE A N 1
ATOM 1326 C CA . ILE A 1 410 ? 207.851 147.166 222.666 1.00 113.63 410 ILE A CA 1
ATOM 1327 C C . ILE A 1 410 ? 206.897 146.916 223.822 1.00 113.63 410 ILE A C 1
ATOM 1328 O O . ILE A 1 410 ? 205.690 146.746 223.612 1.00 113.63 410 ILE A O 1
ATOM 1344 N N . ARG A 1 411 ? 207.432 146.894 225.038 1.00 119.76 411 ARG A N 1
ATOM 1345 C CA . ARG A 1 411 ? 206.655 146.447 226.184 1.00 119.76 411 ARG A CA 1
ATOM 1346 C C . ARG A 1 411 ? 205.781 147.538 226.777 1.00 119.76 411 ARG A C 1
ATOM 1347 O O . ARG A 1 411 ? 204.729 147.226 227.342 1.00 119.76 411 ARG A O 1
ATOM 1368 N N . GLY A 1 412 ? 206.186 148.797 226.678 1.00 113.84 412 GLY A N 1
ATOM 1369 C CA . GLY A 1 412 ? 205.337 149.865 227.173 1.00 113.84 412 GLY A CA 1
ATOM 1370 C C . GLY A 1 412 ? 204.983 149.735 228.637 1.00 113.84 412 GLY A C 1
ATOM 1371 O O . GLY A 1 412 ? 203.839 150.003 229.021 1.00 113.84 412 GLY A O 1
ATOM 1375 N N . ASN A 1 413 ? 205.937 149.319 229.469 1.00 117.66 413 ASN A N 1
ATOM 1376 C CA . ASN A 1 413 ? 205.695 149.314 230.906 1.00 117.66 413 ASN A CA 1
ATOM 1377 C C . ASN A 1 413 ? 205.342 150.714 231.383 1.00 117.66 413 ASN A C 1
ATOM 1378 O O . ASN A 1 413 ? 204.222 150.968 231.840 1.00 117.66 413 ASN A O 1
ATOM 1389 N N . LYS A 1 414 ? 206.285 151.639 231.276 1.00 112.11 414 LYS A N 1
ATOM 1390 C CA . LYS A 1 414 ? 205.970 153.052 231.379 1.00 112.11 414 LYS A CA 1
ATOM 1391 C C . LYS A 1 414 ? 205.723 153.601 229.984 1.00 112.11 414 LYS A C 1
ATOM 1392 O O . LYS A 1 414 ? 206.308 153.148 229.001 1.00 112.11 414 LYS A O 1
ATOM 1411 N N . LEU A 1 415 ? 204.837 154.584 229.906 1.00 98.70 415 LEU A N 1
ATOM 1412 C CA . LEU A 1 415 ? 204.304 155.013 228.626 1.00 98.70 415 LEU A CA 1
ATOM 1413 C C . LEU A 1 415 ? 204.361 156.526 228.541 1.00 98.70 415 LEU A C 1
ATOM 1414 O O . LEU A 1 415 ? 204.254 157.214 229.558 1.00 98.70 415 LEU A O 1
ATOM 1430 N N . PHE A 1 416 ? 204.547 157.037 227.330 1.00 91.81 416 PHE A N 1
ATOM 1431 C CA . PHE A 1 416 ? 204.608 158.474 227.087 1.00 91.81 416 PHE A CA 1
ATOM 1432 C C . PHE A 1 416 ? 203.255 158.935 226.564 1.00 91.81 416 PHE A C 1
ATOM 1433 O O . PHE A 1 416 ? 202.893 158.659 225.419 1.00 91.81 416 PHE A O 1
ATOM 1450 N N . ASP A 1 417 ? 202.511 159.643 227.412 1.00 94.08 417 ASP A N 1
ATOM 1451 C CA . ASP A 1 417 ? 201.245 160.258 227.023 1.00 94.08 417 ASP A CA 1
ATOM 1452 C C . ASP A 1 417 ? 200.399 159.242 226.257 1.00 94.08 417 ASP A C 1
ATOM 1453 O O . ASP A 1 417 ? 199.940 159.486 225.144 1.00 94.08 417 ASP A O 1
ATOM 1462 N N . GLY A 1 418 ? 200.276 158.038 226.792 1.00 96.70 418 GLY A N 1
ATOM 1463 C CA . GLY A 1 418 ? 199.495 157.019 226.137 1.00 96.70 418 GLY A CA 1
ATOM 1464 C C . GLY A 1 418 ? 200.121 156.443 224.884 1.00 96.70 418 GLY A C 1
ATOM 1465 O O . GLY A 1 418 ? 199.487 155.607 224.228 1.00 96.70 418 GLY A O 1
ATOM 1469 N N . TYR A 1 419 ? 201.333 156.856 224.526 1.00 93.14 419 TYR A N 1
ATOM 1470 C CA . TYR A 1 419 ? 201.986 156.402 223.307 1.00 93.14 419 TYR A CA 1
ATOM 1471 C C . TYR A 1 419 ? 203.226 155.592 223.642 1.00 93.14 419 TYR A C 1
ATOM 1472 O O . TYR A 1 419 ? 203.966 155.929 224.570 1.00 93.14 419 TYR A O 1
ATOM 1490 N N . ALA A 1 420 ? 203.446 154.523 222.880 1.00 96.47 420 ALA A N 1
ATOM 1491 C CA . ALA A 1 420 ? 204.641 153.704 223.022 1.00 96.47 420 ALA A CA 1
ATOM 1492 C C . ALA A 1 420 ? 205.658 153.945 221.921 1.00 96.47 420 ALA A C 1
ATOM 1493 O O . ALA A 1 420 ? 206.855 153.758 222.152 1.00 96.47 420 ALA A O 1
ATOM 1500 N N . LEU A 1 421 ? 205.215 154.350 220.735 1.00 98.18 421 LEU A N 1
ATOM 1501 C CA . LEU A 1 421 ? 206.108 154.669 219.631 1.00 98.18 421 LEU A CA 1
ATOM 1502 C C . LEU A 1 421 ? 205.727 156.029 219.074 1.00 98.18 421 LEU A C 1
ATOM 1503 O O . LEU A 1 421 ? 204.553 156.278 218.789 1.00 98.18 421 LEU A O 1
ATOM 1519 N N . VAL A 1 422 ? 206.716 156.904 218.917 1.00 92.96 422 VAL A N 1
ATOM 1520 C CA . VAL A 1 422 ? 206.504 158.240 218.380 1.00 92.96 422 VAL A CA 1
ATOM 1521 C C . VAL A 1 422 ? 207.564 158.510 217.327 1.00 92.96 422 VAL A C 1
ATOM 1522 O O . VAL A 1 422 ? 208.763 158.409 217.606 1.00 92.96 422 VAL A O 1
ATOM 1535 N N . VAL A 1 423 ? 207.127 158.848 216.120 1.00 100.29 423 VAL A N 1
ATOM 1536 C CA . VAL A 1 423 ? 208.018 159.225 215.033 1.00 100.29 423 VAL A CA 1
ATOM 1537 C C . VAL A 1 423 ? 207.464 160.520 214.469 1.00 100.29 423 VAL A C 1
ATOM 1538 O O . VAL A 1 423 ? 206.541 160.499 213.647 1.00 100.29 423 VAL A O 1
ATOM 1551 N N . TYR A 1 424 ? 208.030 161.644 214.897 1.00 97.21 424 TYR A N 1
ATOM 1552 C CA . TYR A 1 424 ? 207.387 162.937 214.735 1.00 97.21 424 TYR A CA 1
ATOM 1553 C C . TYR A 1 424 ? 208.325 163.922 214.058 1.00 97.21 424 TYR A C 1
ATOM 1554 O O . TYR A 1 424 ? 209.530 163.918 214.321 1.00 97.21 424 TYR A O 1
ATOM 1572 N N . SER A 1 425 ? 207.759 164.757 213.185 1.00 104.00 425 SER A N 1
ATOM 1573 C CA . SER A 1 425 ? 208.472 165.880 212.579 1.00 104.00 425 SER A CA 1
ATOM 1574 C C . SER A 1 425 ? 209.869 165.475 212.135 1.00 104.00 425 SER A C 1
ATOM 1575 O O . SER A 1 425 ? 210.874 165.935 212.678 1.00 104.00 425 SER A O 1
ATOM 1583 N N . ASN A 1 426 ? 209.932 164.602 211.141 1.00 109.09 426 ASN A N 1
ATOM 1584 C CA . ASN A 1 426 ? 211.196 164.148 210.586 1.00 109.09 426 ASN A CA 1
ATOM 1585 C C . ASN A 1 426 ? 211.089 164.174 209.068 1.00 109.09 426 ASN A C 1
ATOM 1586 O O . ASN A 1 426 ? 210.221 163.512 208.491 1.00 109.09 426 ASN A O 1
ATOM 1597 N N . PHE A 1 427 ? 211.966 164.945 208.426 1.00 115.08 427 PHE A N 1
ATOM 1598 C CA . PHE A 1 427 ? 211.789 165.236 207.008 1.00 115.08 427 PHE A CA 1
ATOM 1599 C C . PHE A 1 427 ? 212.274 164.098 206.120 1.00 115.08 427 PHE A C 1
ATOM 1600 O O . PHE A 1 427 ? 211.630 163.777 205.115 1.00 115.08 427 PHE A O 1
ATOM 1617 N N . ASP A 1 428 ? 213.397 163.475 206.467 1.00 122.58 428 ASP A N 1
ATOM 1618 C CA . ASP A 1 428 ? 214.070 162.556 205.560 1.00 122.58 428 ASP A CA 1
ATOM 1619 C C . ASP A 1 428 ? 213.611 161.112 205.696 1.00 122.58 428 ASP A C 1
ATOM 1620 O O . ASP A 1 428 ? 214.058 160.266 204.915 1.00 122.58 428 ASP A O 1
ATOM 1629 N N . LEU A 1 429 ? 212.742 160.802 206.649 1.00 120.91 429 LEU A N 1
ATOM 1630 C CA . LEU A 1 429 ? 212.319 159.422 206.865 1.00 120.91 429 LEU A CA 1
ATOM 1631 C C . LEU A 1 429 ? 211.204 159.083 205.886 1.00 120.91 429 LEU A C 1
ATOM 1632 O O . LEU A 1 429 ? 210.054 159.485 206.071 1.00 120.91 429 LEU A O 1
ATOM 1648 N N . MET A 1 430 ? 211.540 158.335 204.837 1.00 127.09 430 MET A N 1
ATOM 1649 C CA . MET A 1 430 ? 210.569 157.920 203.836 1.00 127.09 430 MET A CA 1
ATOM 1650 C C . MET A 1 430 ? 210.281 156.426 203.870 1.00 127.09 430 MET A C 1
ATOM 1651 O O . MET A 1 430 ? 209.640 155.914 202.948 1.00 127.09 430 MET A O 1
ATOM 1665 N N . ASP A 1 431 ? 210.731 155.715 204.901 1.00 130.65 431 ASP A N 1
ATOM 1666 C CA . ASP A 1 431 ? 210.520 154.272 204.974 1.00 130.65 431 ASP A CA 1
ATOM 1667 C C . ASP A 1 431 ? 210.615 153.857 206.434 1.00 130.65 431 ASP A C 1
ATOM 1668 O O . ASP A 1 431 ? 211.692 153.947 207.031 1.00 130.65 431 ASP A O 1
ATOM 1677 N N . LEU A 1 432 ? 209.499 153.398 207.001 1.00 120.89 432 LEU A N 1
ATOM 1678 C CA . LEU A 1 432 ? 209.502 153.003 208.402 1.00 120.89 432 LEU A CA 1
ATOM 1679 C C . LEU A 1 432 ? 210.366 151.774 208.645 1.00 120.89 432 LEU A C 1
ATOM 1680 O O . LEU A 1 432 ? 211.225 151.801 209.531 1.00 120.89 432 LEU A O 1
ATOM 1696 N N . GLY A 1 433 ? 210.165 150.704 207.884 1.00 127.23 433 GLY A N 1
ATOM 1697 C CA . GLY A 1 433 ? 211.152 149.645 207.791 1.00 127.23 433 GLY A CA 1
ATOM 1698 C C . GLY A 1 433 ? 211.185 148.628 208.914 1.00 127.23 433 GLY A C 1
ATOM 1699 O O . GLY A 1 433 ? 211.965 147.674 208.848 1.00 127.23 433 GLY A O 1
ATOM 1703 N N . LEU A 1 434 ? 210.358 148.794 209.944 1.00 127.36 434 LEU A N 1
ATOM 1704 C CA . LEU A 1 434 ? 210.399 147.861 211.064 1.00 127.36 434 LEU A CA 1
ATOM 1705 C C . LEU A 1 434 ? 209.746 146.542 210.684 1.00 127.36 434 LEU A C 1
ATOM 1706 O O . LEU A 1 434 ? 208.608 146.266 211.076 1.00 127.36 434 LEU A O 1
ATOM 1722 N N . HIS A 1 435 ? 210.467 145.716 209.927 1.00 134.63 435 HIS A N 1
ATOM 1723 C CA . HIS A 1 435 ? 209.908 144.443 209.490 1.00 134.63 435 HIS A CA 1
ATOM 1724 C C . HIS A 1 435 ? 209.908 143.413 210.611 1.00 134.63 435 HIS A C 1
ATOM 1725 O O . HIS A 1 435 ? 209.007 142.569 210.675 1.00 134.63 435 HIS A O 1
ATOM 1739 N N . LYS A 1 436 ? 210.899 143.460 211.499 1.00 132.15 436 LYS A N 1
ATOM 1740 C CA . LYS A 1 436 ? 210.988 142.499 212.591 1.00 132.15 436 LYS A CA 1
ATOM 1741 C C . LYS A 1 436 ? 209.982 142.758 213.702 1.00 132.15 436 LYS A C 1
ATOM 1742 O O . LYS A 1 436 ? 209.679 141.836 214.466 1.00 132.15 436 LYS A O 1
ATOM 1761 N N . LEU A 1 437 ? 209.459 143.975 213.812 1.00 128.59 437 LEU A N 1
ATOM 1762 C CA . LEU A 1 437 ? 208.546 144.302 214.897 1.00 128.59 437 LEU A CA 1
ATOM 1763 C C . LEU A 1 437 ? 207.308 143.419 214.820 1.00 128.59 437 LEU A C 1
ATOM 1764 O O . LEU A 1 437 ? 206.746 143.217 213.739 1.00 128.59 437 LEU A O 1
ATOM 1780 N N . ARG A 1 438 ? 206.887 142.885 215.965 1.00 137.47 438 ARG A N 1
ATOM 1781 C CA . ARG A 1 438 ? 205.723 142.010 216.027 1.00 137.47 438 ARG A CA 1
ATOM 1782 C C . ARG A 1 438 ? 204.642 142.520 216.966 1.00 137.47 438 ARG A C 1
ATOM 1783 O O . ARG A 1 438 ? 203.470 142.577 216.575 1.00 137.47 438 ARG A O 1
ATOM 1804 N N . SER A 1 439 ? 204.992 142.893 218.193 1.00 128.07 439 SER A N 1
ATOM 1805 C CA . SER A 1 439 ? 204.002 143.232 219.204 1.00 128.07 439 SER A CA 1
ATOM 1806 C C . SER A 1 439 ? 204.388 144.512 219.924 1.00 128.07 439 SER A C 1
ATOM 1807 O O . SER A 1 439 ? 205.549 144.705 220.289 1.00 128.07 439 SER A O 1
ATOM 1815 N N . ILE A 1 440 ? 203.404 145.382 220.125 1.00 112.97 440 ILE A N 1
ATOM 1816 C CA . ILE A 1 440 ? 203.514 146.515 221.033 1.00 112.97 440 ILE A CA 1
ATOM 1817 C C . ILE A 1 440 ? 202.517 146.270 222.152 1.00 112.97 440 ILE A C 1
ATOM 1818 O O . ILE A 1 440 ? 201.302 146.281 221.920 1.00 112.97 440 ILE A O 1
ATOM 1834 N N . THR A 1 441 ? 203.025 146.046 223.358 1.00 111.98 441 THR A N 1
ATOM 1835 C CA . THR A 1 441 ? 202.207 145.508 224.434 1.00 111.98 441 THR A CA 1
ATOM 1836 C C . THR A 1 441 ? 201.176 146.490 224.968 1.00 111.98 441 THR A C 1
ATOM 1837 O O . THR A 1 441 ? 200.066 146.068 225.308 1.00 111.98 441 THR A O 1
ATOM 1848 N N . ARG A 1 442 ? 201.502 147.776 225.053 1.00 105.47 442 ARG A N 1
ATOM 1849 C CA . ARG A 1 442 ? 200.609 148.745 225.667 1.00 105.47 442 ARG A CA 1
ATOM 1850 C C . ARG A 1 442 ? 200.589 150.019 224.841 1.00 105.47 442 ARG A C 1
ATOM 1851 O O . ARG A 1 442 ? 201.479 150.276 224.030 1.00 105.47 442 ARG A O 1
ATOM 1872 N N . GLY A 1 443 ? 199.548 150.814 225.059 1.00 99.32 443 GLY A N 1
ATOM 1873 C CA . GLY A 1 443 ? 199.463 152.099 224.395 1.00 99.32 443 GLY A CA 1
ATOM 1874 C C . GLY A 1 443 ? 199.380 151.937 222.896 1.00 99.32 443 GLY A C 1
ATOM 1875 O O . GLY A 1 443 ? 198.855 150.946 222.378 1.00 99.32 443 GLY A O 1
ATOM 1879 N N . GLY A 1 444 ? 199.915 152.919 222.183 1.00 100.24 444 GLY A N 1
ATOM 1880 C CA . GLY A 1 444 ? 199.873 152.898 220.738 1.00 100.24 444 GLY A CA 1
ATOM 1881 C C . GLY A 1 444 ? 200.993 153.685 220.100 1.00 100.24 444 GLY A C 1
ATOM 1882 O O . GLY A 1 444 ? 202.023 153.941 220.730 1.00 100.24 444 GLY A O 1
ATOM 1886 N N . VAL A 1 445 ? 200.797 154.084 218.849 1.00 100.58 445 VAL A N 1
ATOM 1887 C CA . VAL A 1 445 ? 201.840 154.707 218.052 1.00 100.58 445 VAL A CA 1
ATOM 1888 C C . VAL A 1 445 ? 201.291 155.972 217.417 1.00 100.58 445 VAL A C 1
ATOM 1889 O O . VAL A 1 445 ? 200.152 155.994 216.938 1.00 100.58 445 VAL A O 1
ATOM 1902 N N . ARG A 1 446 ? 202.102 157.024 217.416 1.00 92.87 446 ARG A N 1
ATOM 1903 C CA . ARG A 1 446 ? 201.808 158.250 216.688 1.00 92.87 446 ARG A CA 1
ATOM 1904 C C . ARG A 1 446 ? 202.881 158.446 215.633 1.00 92.87 446 ARG A C 1
ATOM 1905 O O . ARG A 1 446 ? 204.074 158.403 215.946 1.00 92.87 446 ARG A O 1
ATOM 1926 N N . ILE A 1 447 ? 202.459 158.661 214.391 1.00 103.45 447 ILE A N 1
ATOM 1927 C CA . ILE A 1 447 ? 203.369 158.927 213.278 1.00 103.45 447 ILE A CA 1
ATOM 1928 C C . ILE A 1 447 ? 202.806 160.160 212.581 1.00 103.45 447 ILE A C 1
ATOM 1929 O O . ILE A 1 447 ? 201.862 160.068 211.792 1.00 103.45 447 ILE A O 1
ATOM 1945 N N . GLU A 1 448 ? 203.378 161.322 212.867 1.00 103.20 448 GLU A N 1
ATOM 1946 C CA . GLU A 1 448 ? 202.771 162.585 212.481 1.00 103.20 448 GLU A CA 1
ATOM 1947 C C . GLU A 1 448 ? 203.815 163.526 211.902 1.00 103.20 448 GLU A C 1
ATOM 1948 O O . GLU A 1 448 ? 204.986 163.485 212.288 1.00 103.20 448 GLU A O 1
ATOM 1960 N N . LYS A 1 449 ? 203.378 164.365 210.965 1.00 107.76 449 LYS A N 1
ATOM 1961 C CA . LYS A 1 449 ? 204.215 165.407 210.377 1.00 107.76 449 LYS A CA 1
ATOM 1962 C C . LYS A 1 449 ? 205.530 164.850 209.849 1.00 107.76 449 LYS A C 1
ATOM 1963 O O . LYS A 1 449 ? 206.593 165.431 210.072 1.00 107.76 449 LYS A O 1
ATOM 1982 N N . ASN A 1 450 ? 205.480 163.718 209.155 1.00 112.88 450 ASN A N 1
ATOM 1983 C CA . ASN A 1 450 ? 206.659 163.157 208.500 1.00 112.88 450 ASN A CA 1
ATOM 1984 C C . ASN A 1 450 ? 206.364 163.127 207.006 1.00 112.88 450 ASN A C 1
ATOM 1985 O O . ASN A 1 450 ? 205.846 162.148 206.471 1.00 112.88 450 ASN A O 1
ATOM 1996 N N . HIS A 1 451 ? 206.726 164.215 206.327 1.00 116.19 451 HIS A N 1
ATOM 1997 C CA . HIS A 1 451 ? 206.217 164.461 204.982 1.00 116.19 451 HIS A CA 1
ATOM 1998 C C . HIS A 1 451 ? 206.583 163.337 204.023 1.00 116.19 451 HIS A C 1
ATOM 1999 O O . HIS A 1 451 ? 205.716 162.801 203.324 1.00 116.19 451 HIS A O 1
ATOM 2013 N N . LYS A 1 452 ? 207.856 162.956 203.981 1.00 122.27 452 LYS A N 1
ATOM 2014 C CA . LYS A 1 452 ? 208.308 161.962 203.018 1.00 122.27 452 LYS A CA 1
ATOM 2015 C C . LYS A 1 452 ? 207.957 160.539 203.424 1.00 122.27 452 LYS A C 1
ATOM 2016 O O . LYS A 1 452 ? 208.182 159.616 202.635 1.00 122.27 452 LYS A O 1
ATOM 2035 N N . LEU A 1 453 ? 207.404 160.339 204.619 1.00 122.24 453 LEU A N 1
ATOM 2036 C CA . LEU A 1 453 ? 207.126 159.001 205.137 1.00 122.24 453 LEU A CA 1
ATOM 2037 C C . LEU A 1 453 ? 205.908 158.416 204.426 1.00 122.24 453 LEU A C 1
ATOM 2038 O O . LEU A 1 453 ? 204.786 158.389 204.936 1.00 122.24 453 LEU A O 1
ATOM 2054 N N . CYS A 1 454 ? 206.152 157.937 203.213 1.00 136.31 454 CYS A N 1
ATOM 2055 C CA . CYS A 1 454 ? 205.147 157.164 202.510 1.00 136.31 454 CYS A CA 1
ATOM 2056 C C . CYS A 1 454 ? 204.993 155.798 203.171 1.00 136.31 454 CYS A C 1
ATOM 2057 O O . CYS A 1 454 ? 205.807 155.383 203.999 1.00 136.31 454 CYS A O 1
ATOM 2064 N N . TYR A 1 455 ? 203.925 155.096 202.799 1.00 140.66 455 TYR A N 1
ATOM 2065 C CA . TYR A 1 455 ? 203.654 153.755 203.317 1.00 140.66 455 TYR A CA 1
ATOM 2066 C C . TYR A 1 455 ? 203.389 153.775 204.818 1.00 140.66 455 TYR A C 1
ATOM 2067 O O . TYR A 1 455 ? 203.626 152.786 205.515 1.00 140.66 455 TYR A O 1
ATOM 2085 N N . ASP A 1 456 ? 202.896 154.902 205.331 1.00 129.92 456 ASP A N 1
ATOM 2086 C CA . ASP A 1 456 ? 202.575 154.983 206.751 1.00 129.92 456 ASP A CA 1
ATOM 2087 C C . ASP A 1 456 ? 201.309 154.204 207.073 1.00 129.92 456 ASP A C 1
ATOM 2088 O O . ASP A 1 456 ? 201.237 153.520 208.099 1.00 129.92 456 ASP A O 1
ATOM 2097 N N . ARG A 1 457 ? 200.304 154.293 206.207 1.00 135.25 457 ARG A N 1
ATOM 2098 C CA . ARG A 1 457 ? 199.019 153.647 206.427 1.00 135.25 457 ARG A CA 1
ATOM 2099 C C . ARG A 1 457 ? 198.959 152.239 205.855 1.00 135.25 457 ARG A C 1
ATOM 2100 O O . ARG A 1 457 ? 197.895 151.613 205.902 1.00 135.25 457 ARG A O 1
ATOM 2121 N N . THR A 1 458 ? 200.064 151.731 205.319 1.00 139.17 458 THR A N 1
ATOM 2122 C CA . THR A 1 458 ? 200.068 150.431 204.666 1.00 139.17 458 THR A CA 1
ATOM 2123 C C . THR A 1 458 ? 200.494 149.341 205.637 1.00 139.17 458 THR A C 1
ATOM 2124 O O . THR A 1 458 ? 201.155 148.376 205.243 1.00 139.17 458 THR A O 1
ATOM 2135 N N . ILE A 1 459 ? 200.148 149.496 206.910 1.00 130.98 459 ILE A N 1
ATOM 2136 C CA . ILE A 1 459 ? 200.421 148.483 207.920 1.00 130.98 459 ILE A CA 1
ATOM 2137 C C . ILE A 1 459 ? 199.179 148.316 208.778 1.00 130.98 459 ILE A C 1
ATOM 2138 O O . ILE A 1 459 ? 198.521 149.298 209.136 1.00 130.98 459 ILE A O 1
ATOM 2154 N N . ASP A 1 460 ? 198.854 147.067 209.105 1.00 135.17 460 ASP A N 1
ATOM 2155 C CA . ASP A 1 460 ? 197.735 146.767 209.996 1.00 135.17 460 ASP A CA 1
ATOM 2156 C C . ASP A 1 460 ? 198.238 146.831 211.434 1.00 135.17 460 ASP A C 1
ATOM 2157 O O . ASP A 1 460 ? 198.541 145.821 212.074 1.00 135.17 460 ASP A O 1
ATOM 2166 N N . TRP A 1 461 ? 198.324 148.058 211.951 1.00 118.13 461 TRP A N 1
ATOM 2167 C CA . TRP A 1 461 ? 198.787 148.245 213.320 1.00 118.13 461 TRP A CA 1
ATOM 2168 C C . TRP A 1 461 ? 197.939 147.457 214.307 1.00 118.13 461 TRP A C 1
ATOM 2169 O O . TRP A 1 461 ? 198.445 147.010 215.342 1.00 118.13 461 TRP A O 1
ATOM 2190 N N . LEU A 1 462 ? 196.657 147.263 214.000 1.00 126.79 462 LEU A N 1
ATOM 2191 C CA . LEU A 1 462 ? 195.745 146.645 214.951 1.00 126.79 462 LEU A CA 1
ATOM 2192 C C . LEU A 1 462 ? 196.118 145.205 215.266 1.00 126.79 462 LEU A C 1
ATOM 2193 O O . LEU A 1 462 ? 195.747 144.709 216.334 1.00 126.79 462 LEU A O 1
ATOM 2209 N N . GLU A 1 463 ? 196.831 144.525 214.372 1.00 139.17 463 GLU A N 1
ATOM 2210 C CA . GLU A 1 463 ? 197.383 143.219 214.697 1.00 139.17 463 GLU A CA 1
ATOM 2211 C C . GLU A 1 463 ? 198.613 143.326 215.583 1.00 139.17 463 GLU A C 1
ATOM 2212 O O . GLU A 1 463 ? 198.838 142.456 216.431 1.00 139.17 463 GLU A O 1
ATOM 2224 N N . ILE A 1 464 ? 199.413 144.375 215.398 1.00 125.39 464 ILE A N 1
ATOM 2225 C CA . ILE A 1 464 ? 200.597 144.569 216.226 1.00 125.39 464 ILE A CA 1
ATOM 2226 C C . ILE A 1 464 ? 200.203 144.941 217.648 1.00 125.39 464 ILE A C 1
ATOM 2227 O O . ILE A 1 464 ? 200.786 144.446 218.618 1.00 125.39 464 ILE A O 1
ATOM 2243 N N . LEU A 1 465 ? 199.218 145.820 217.795 1.00 117.96 465 LEU A N 1
ATOM 2244 C CA . LEU A 1 465 ? 198.886 146.374 219.095 1.00 117.96 465 LEU A CA 1
ATOM 2245 C C . LEU A 1 465 ? 198.133 145.358 219.946 1.00 117.96 465 LEU A C 1
ATOM 2246 O O . LEU A 1 465 ? 197.728 144.290 219.482 1.00 117.96 465 LEU A O 1
ATOM 2262 N N . ALA A 1 466 ? 197.951 145.706 221.216 1.00 120.47 466 ALA A N 1
ATOM 2263 C CA . ALA A 1 466 ? 197.136 144.889 222.102 1.00 120.47 466 ALA A CA 1
ATOM 2264 C C . ALA A 1 466 ? 195.680 144.947 221.659 1.00 120.47 466 ALA A C 1
ATOM 2265 O O . ALA A 1 466 ? 195.131 146.028 221.430 1.00 120.47 466 ALA A O 1
ATOM 2272 N N . GLU A 1 467 ? 195.053 143.776 221.548 1.00 127.62 467 GLU A N 1
ATOM 2273 C CA . GLU A 1 467 ? 193.709 143.694 220.988 1.00 127.62 467 GLU A CA 1
ATOM 2274 C C . GLU A 1 467 ? 192.666 144.416 221.833 1.00 127.62 467 GLU A C 1
ATOM 2275 O O . GLU A 1 467 ? 191.756 145.031 221.270 1.00 127.62 467 GLU A O 1
ATOM 2287 N N . ASN A 1 468 ? 192.773 144.356 223.162 1.00 127.13 468 ASN A N 1
ATOM 2288 C CA . ASN A 1 468 ? 191.715 144.871 224.024 1.00 127.13 468 ASN A CA 1
ATOM 2289 C C . ASN A 1 468 ? 191.355 146.321 223.729 1.00 127.13 468 ASN A C 1
ATOM 2290 O O . ASN A 1 468 ? 190.172 146.672 223.785 1.00 127.13 468 ASN A O 1
ATOM 2301 N N . GLU A 1 469 ? 192.336 147.170 223.422 1.00 123.01 469 GLU A N 1
ATOM 2302 C CA . GLU A 1 469 ? 192.042 148.563 223.075 1.00 123.01 469 GLU A CA 1
ATOM 2303 C C . GLU A 1 469 ? 193.123 149.029 222.093 1.00 123.01 469 GLU A C 1
ATOM 2304 O O . GLU A 1 469 ? 194.222 149.407 222.498 1.00 123.01 469 GLU A O 1
ATOM 2316 N N . THR A 1 470 ? 192.783 149.001 220.808 1.00 124.53 470 THR A N 1
ATOM 2317 C CA . THR A 1 470 ? 193.707 149.374 219.748 1.00 124.53 470 THR A CA 1
ATOM 2318 C C . THR A 1 470 ? 193.498 150.799 219.257 1.00 124.53 470 THR A C 1
ATOM 2319 O O . THR A 1 470 ? 194.069 151.171 218.227 1.00 124.53 470 THR A O 1
ATOM 2330 N N . GLN A 1 471 ? 192.702 151.603 219.964 1.00 115.47 471 GLN A N 1
ATOM 2331 C CA . GLN A 1 471 ? 192.294 152.896 219.427 1.00 115.47 471 GLN A CA 1
ATOM 2332 C C . GLN A 1 471 ? 193.480 153.814 219.163 1.00 115.47 471 GLN A C 1
ATOM 2333 O O . GLN A 1 471 ? 193.396 154.699 218.305 1.00 115.47 471 GLN A O 1
ATOM 2347 N N . LEU A 1 472 ? 194.587 153.629 219.880 1.00 103.27 472 LEU A N 1
ATOM 2348 C CA . LEU A 1 472 ? 195.675 154.605 219.857 1.00 103.27 472 LEU A CA 1
ATOM 2349 C C . LEU A 1 472 ? 196.567 154.369 218.637 1.00 103.27 472 LEU A C 1
ATOM 2350 O O . LEU A 1 472 ? 197.618 153.731 218.694 1.00 103.27 472 LEU A O 1
ATOM 2366 N N . VAL A 1 473 ? 196.118 154.902 217.506 1.00 105.24 473 VAL A N 1
ATOM 2367 C CA . VAL A 1 473 ? 196.929 154.995 216.298 1.00 105.24 473 VAL A CA 1
ATOM 2368 C C . VAL A 1 473 ? 196.633 156.335 215.646 1.00 105.24 473 VAL A C 1
ATOM 2369 O O . VAL A 1 473 ? 195.471 156.751 215.577 1.00 105.24 473 VAL A O 1
ATOM 2382 N N . VAL A 1 474 ? 197.675 157.016 215.181 1.00 98.72 474 VAL A N 1
ATOM 2383 C CA . VAL A 1 474 ? 197.526 158.325 214.559 1.00 98.72 474 VAL A CA 1
ATOM 2384 C C . VAL A 1 474 ? 198.568 158.441 213.458 1.00 98.72 474 VAL A C 1
ATOM 2385 O O . VAL A 1 474 ? 199.770 158.473 213.739 1.00 98.72 474 VAL A O 1
ATOM 2398 N N . LEU A 1 475 ? 198.113 158.510 212.212 1.00 107.67 475 LEU A N 1
ATOM 2399 C CA . LEU A 1 475 ? 198.975 158.684 211.046 1.00 107.67 475 LEU A CA 1
ATOM 2400 C C . LEU A 1 475 ? 198.458 159.909 210.305 1.00 107.67 475 LEU A C 1
ATOM 2401 O O . LEU A 1 475 ? 197.367 159.873 209.728 1.00 107.67 475 LEU A O 1
ATOM 2417 N N . THR A 1 476 ? 199.225 160.996 210.319 1.00 107.03 476 THR A N 1
ATOM 2418 C CA . THR A 1 476 ? 198.760 162.242 209.730 1.00 107.03 476 THR A CA 1
ATOM 2419 C C . THR A 1 476 ? 199.935 163.021 209.158 1.00 107.03 476 THR A C 1
ATOM 2420 O O . THR A 1 476 ? 201.089 162.826 209.547 1.00 107.03 476 THR A O 1
ATOM 2431 N N . GLU A 1 477 ? 199.620 163.909 208.220 1.00 112.23 477 GLU A N 1
ATOM 2432 C CA . GLU A 1 477 ? 200.549 164.887 207.664 1.00 112.23 477 GLU A CA 1
ATOM 2433 C C . GLU A 1 477 ? 201.779 164.250 207.037 1.00 112.23 477 GLU A C 1
ATOM 2434 O O . GLU A 1 477 ? 202.835 164.889 206.974 1.00 112.23 477 GLU A O 1
ATOM 2446 N N . ASN A 1 478 ? 201.686 163.010 206.577 1.00 119.55 478 ASN A N 1
ATOM 2447 C CA . ASN A 1 478 ? 202.833 162.345 205.965 1.00 119.55 478 ASN A CA 1
ATOM 2448 C C . ASN A 1 478 ? 202.873 162.481 204.448 1.00 119.55 478 ASN A C 1
ATOM 2449 O O . ASN A 1 478 ? 202.990 161.481 203.737 1.00 119.55 478 ASN A O 1
ATOM 2460 N N . GLY A 1 479 ? 202.786 163.707 203.934 1.00 126.94 479 GLY A N 1
ATOM 2461 C CA . GLY A 1 479 ? 202.912 163.954 202.508 1.00 126.94 479 GLY A CA 1
ATOM 2462 C C . GLY A 1 479 ? 202.182 162.973 201.623 1.00 126.94 479 GLY A C 1
ATOM 2463 O O . GLY A 1 479 ? 202.628 162.714 200.504 1.00 126.94 479 GLY A O 1
ATOM 2467 N N . LYS A 1 480 ? 201.063 162.420 202.088 1.00 134.54 480 LYS A N 1
ATOM 2468 C CA . LYS A 1 480 ? 200.364 161.388 201.334 1.00 134.54 480 LYS A CA 1
ATOM 2469 C C . LYS A 1 480 ? 199.390 161.951 200.313 1.00 134.54 480 LYS A C 1
ATOM 2470 O O . LYS A 1 480 ? 198.562 161.192 199.797 1.00 134.54 480 LYS A O 1
ATOM 2489 N N . GLU A 1 481 ? 199.459 163.246 200.005 1.00 143.36 481 GLU A N 1
ATOM 2490 C CA . GLU A 1 481 ? 198.467 163.837 199.116 1.00 143.36 481 GLU A CA 1
ATOM 2491 C C . GLU A 1 481 ? 198.512 163.198 197.734 1.00 143.36 481 GLU A C 1
ATOM 2492 O O . GLU A 1 481 ? 197.565 162.514 197.328 1.00 143.36 481 GLU A O 1
ATOM 2504 N N . LYS A 1 482 ? 199.604 163.405 196.998 1.00 145.17 482 LYS A N 1
ATOM 2505 C CA . LYS A 1 482 ? 199.733 162.853 195.656 1.00 145.17 482 LYS A CA 1
ATOM 2506 C C . LYS A 1 482 ? 201.064 162.139 195.475 1.00 145.17 482 LYS A C 1
ATOM 2507 O O . LYS A 1 482 ? 201.155 161.159 194.729 1.00 145.17 482 LYS A O 1
ATOM 2526 N N . GLU A 1 483 ? 202.103 162.623 196.156 1.00 145.94 483 GLU A N 1
ATOM 2527 C CA . GLU A 1 483 ? 203.439 162.074 195.955 1.00 145.94 483 GLU A CA 1
ATOM 2528 C C . GLU A 1 483 ? 203.497 160.607 196.357 1.00 145.94 483 GLU A C 1
ATOM 2529 O O . GLU A 1 483 ? 204.038 159.770 195.626 1.00 145.94 483 GLU A O 1
ATOM 2541 N N . CYS A 1 484 ? 202.935 160.273 197.518 1.00 147.32 484 CYS A N 1
ATOM 2542 C CA . CYS A 1 484 ? 202.961 158.904 198.030 1.00 147.32 484 CYS A CA 1
ATOM 2543 C C . CYS A 1 484 ? 201.737 158.163 197.502 1.00 147.32 484 CYS A C 1
ATOM 2544 O O . CYS A 1 484 ? 200.694 158.062 198.152 1.00 147.32 484 CYS A O 1
ATOM 2551 N N . ARG A 1 485 ? 201.874 157.641 196.281 1.00 148.66 485 ARG A N 1
ATOM 2552 C CA . ARG A 1 485 ? 200.848 156.792 195.687 1.00 148.66 485 ARG A CA 1
ATOM 2553 C C . ARG A 1 485 ? 201.455 155.551 195.045 1.00 148.66 485 ARG A C 1
ATOM 2554 O O . ARG A 1 485 ? 200.799 154.898 194.228 1.00 148.66 485 ARG A O 1
ATOM 2575 N N . LEU A 1 486 ? 202.693 155.213 195.401 1.00 147.32 486 LEU A N 1
ATOM 2576 C CA . LEU A 1 486 ? 203.323 153.966 194.974 1.00 147.32 486 LEU A CA 1
ATOM 2577 C C . LEU A 1 486 ? 202.900 152.789 195.841 1.00 147.32 486 LEU A C 1
ATOM 2578 O O . LEU A 1 486 ? 203.738 152.125 196.456 1.00 147.32 486 LEU A O 1
ATOM 2594 N N . SER A 1 487 ? 201.598 152.511 195.898 1.00 156.06 487 SER A N 1
ATOM 2595 C CA . SER A 1 487 ? 201.049 151.557 196.852 1.00 156.06 487 SER A CA 1
ATOM 2596 C C . SER A 1 487 ? 201.138 150.113 196.381 1.00 156.06 487 SER A C 1
ATOM 2597 O O . SER A 1 487 ? 200.701 149.222 197.118 1.00 156.06 487 SER A O 1
ATOM 2605 N N . LYS A 1 488 ? 201.679 149.851 195.190 1.00 159.81 488 LYS A N 1
ATOM 2606 C CA . LYS A 1 488 ? 201.701 148.481 194.690 1.00 159.81 488 LYS A CA 1
ATOM 2607 C C . LYS A 1 488 ? 202.474 147.564 195.629 1.00 159.81 488 LYS A C 1
ATOM 2608 O O . LYS A 1 488 ? 202.004 146.468 195.960 1.00 159.81 488 LYS A O 1
ATOM 2627 N N . CYS A 1 489 ? 203.656 147.995 196.080 1.00 157.71 489 CYS A N 1
ATOM 2628 C CA . CYS A 1 489 ? 204.432 147.210 197.034 1.00 157.71 489 CYS A CA 1
ATOM 2629 C C . CYS A 1 489 ? 204.645 145.798 196.489 1.00 157.71 489 CYS A C 1
ATOM 2630 O O . CYS A 1 489 ? 204.395 145.570 195.298 1.00 157.71 489 CYS A O 1
ATOM 2637 N N . PRO A 1 490 ? 205.126 144.818 197.290 1.00 153.17 490 PRO A N 1
ATOM 2638 C CA . PRO A 1 490 ? 205.327 143.476 196.724 1.00 153.17 490 PRO A CA 1
ATOM 2639 C C . PRO A 1 490 ? 204.090 142.921 196.034 1.00 153.17 490 PRO A C 1
ATOM 2640 O O . PRO A 1 490 ? 204.198 142.043 195.173 1.00 153.17 490 PRO A O 1
ATOM 2651 N N . GLY A 1 491 ? 202.915 143.423 196.399 1.00 156.70 491 GLY A N 1
ATOM 2652 C CA . GLY A 1 491 ? 201.687 143.033 195.734 1.00 156.70 491 GLY A CA 1
ATOM 2653 C C . GLY A 1 491 ? 201.421 143.853 194.486 1.00 156.70 491 GLY A C 1
ATOM 2654 O O . GLY A 1 491 ? 201.368 143.319 193.379 1.00 156.70 491 GLY A O 1
ATOM 2658 N N . CYS A 1 512 ? 199.789 139.640 202.179 1.00 155.96 512 CYS A N 1
ATOM 2659 C CA . CYS A 1 512 ? 201.102 140.162 201.818 1.00 155.96 512 CYS A CA 1
ATOM 2660 C C . CYS A 1 512 ? 201.018 141.011 200.557 1.00 155.96 512 CYS A C 1
ATOM 2661 O O . CYS A 1 512 ? 201.404 142.179 200.557 1.00 155.96 512 CYS A O 1
ATOM 2668 N N . GLN A 1 513 ? 200.507 140.417 199.479 1.00 157.32 513 GLN A N 1
ATOM 2669 C CA . GLN A 1 513 ? 200.383 141.146 198.222 1.00 157.32 513 GLN A CA 1
ATOM 2670 C C . GLN A 1 513 ? 199.120 141.998 198.194 1.00 157.32 513 GLN A C 1
ATOM 2671 O O . GLN A 1 513 ? 199.189 143.203 197.929 1.00 157.32 513 GLN A O 1
ATOM 2685 N N . LEU A 1 514 ? 197.957 141.390 198.460 1.00 158.46 514 LEU A N 1
ATOM 2686 C CA . LEU A 1 514 ? 196.713 142.152 198.501 1.00 158.46 514 LEU A CA 1
ATOM 2687 C C . LEU A 1 514 ? 195.817 141.728 199.660 1.00 158.46 514 LEU A C 1
ATOM 2688 O O . LEU A 1 514 ? 194.602 141.951 199.597 1.00 158.46 514 LEU A O 1
ATOM 2704 N N . HIS A 1 515 ? 196.374 141.132 200.709 1.00 155.27 515 HIS A N 1
ATOM 2705 C CA . HIS A 1 515 ? 195.564 140.623 201.803 1.00 155.27 515 HIS A CA 1
ATOM 2706 C C . HIS A 1 515 ? 194.830 141.757 202.509 1.00 155.27 515 HIS A C 1
ATOM 2707 O O . HIS A 1 515 ? 195.349 142.865 202.667 1.00 155.27 515 HIS A O 1
ATOM 2721 N N . ASN A 1 516 ? 193.601 141.466 202.933 1.00 154.22 516 ASN A N 1
ATOM 2722 C CA . ASN A 1 516 ? 192.777 142.424 203.669 1.00 154.22 516 ASN A CA 1
ATOM 2723 C C . ASN A 1 516 ? 192.619 143.728 202.892 1.00 154.22 516 ASN A C 1
ATOM 2724 O O . ASN A 1 516 ? 192.621 144.822 203.460 1.00 154.22 516 ASN A O 1
ATOM 2735 N N . ASN A 1 517 ? 192.476 143.610 201.575 1.00 150.73 517 ASN A N 1
ATOM 2736 C CA . ASN A 1 517 ? 192.263 144.756 200.697 1.00 150.73 517 ASN A CA 1
ATOM 2737 C C . ASN A 1 517 ? 193.424 145.740 200.739 1.00 150.73 517 ASN A C 1
ATOM 2738 O O . ASN A 1 517 ? 193.254 146.918 200.410 1.00 150.73 517 ASN A O 1
ATOM 2749 N N . ARG A 1 518 ? 194.608 145.284 201.143 1.00 153.86 518 ARG A N 1
ATOM 2750 C CA . ARG A 1 518 ? 195.783 146.137 201.190 1.00 153.86 518 ARG A CA 1
ATOM 2751 C C . ARG A 1 518 ? 197.021 145.325 200.849 1.00 153.86 518 ARG A C 1
ATOM 2752 O O . ARG A 1 518 ? 197.125 144.145 201.193 1.00 153.86 518 ARG A O 1
ATOM 2773 N N . ARG A 1 519 ? 197.961 145.977 200.168 1.00 151.97 519 ARG A N 1
ATOM 2774 C CA . ARG A 1 519 ? 199.306 145.438 199.989 1.00 151.97 519 ARG A CA 1
ATOM 2775 C C . ARG A 1 519 ? 200.181 145.870 201.167 1.00 151.97 519 ARG A C 1
ATOM 2776 O O . ARG A 1 519 ? 201.224 146.502 201.014 1.00 151.97 519 ARG A O 1
ATOM 2780 N N . LEU A 1 520 ? 199.720 145.515 202.366 1.00 148.18 520 LEU A N 1
ATOM 2781 C CA . LEU A 1 520 ? 200.365 145.977 203.590 1.00 148.18 520 LEU A CA 1
ATOM 2782 C C . LEU A 1 520 ? 201.853 145.663 203.546 1.00 148.18 520 LEU A C 1
ATOM 2783 O O . LEU A 1 520 ? 202.249 144.520 203.305 1.00 148.18 520 LEU A O 1
ATOM 2799 N N . CYS A 1 521 ? 202.675 146.678 203.794 1.00 145.69 521 CYS A N 1
ATOM 2800 C CA . CYS A 1 521 ? 204.093 146.575 203.490 1.00 145.69 521 CYS A CA 1
ATOM 2801 C C . CYS A 1 521 ? 204.863 147.656 204.228 1.00 145.69 521 CYS A C 1
ATOM 2802 O O . CYS A 1 521 ? 204.321 148.707 204.576 1.00 145.69 521 CYS A O 1
ATOM 2809 N N . TRP A 1 522 ? 206.146 147.377 204.457 1.00 136.17 522 TRP A N 1
ATOM 2810 C CA . TRP A 1 522 ? 207.122 148.406 204.804 1.00 136.17 522 TRP A CA 1
ATOM 2811 C C . TRP A 1 522 ? 207.827 148.788 203.507 1.00 136.17 522 TRP A C 1
ATOM 2812 O O . TRP A 1 522 ? 208.959 148.390 203.235 1.00 136.17 522 TRP A O 1
ATOM 2833 N N . ASN A 1 523 ? 207.122 149.568 202.689 1.00 141.96 523 ASN A N 1
ATOM 2834 C CA . ASN A 1 523 ? 207.592 149.927 201.357 1.00 141.96 523 ASN A CA 1
ATOM 2835 C C . ASN A 1 523 ? 207.712 148.691 200.475 1.00 141.96 523 ASN A C 1
ATOM 2836 O O . ASN A 1 523 ? 207.431 147.572 200.916 1.00 141.96 523 ASN A O 1
ATOM 2847 N N . SER A 1 524 ? 208.139 148.890 199.227 1.00 147.56 524 SER A N 1
ATOM 2848 C CA . SER A 1 524 ? 208.094 147.822 198.236 1.00 147.56 524 SER A CA 1
ATOM 2849 C C . SER A 1 524 ? 208.970 146.634 198.604 1.00 147.56 524 SER A C 1
ATOM 2850 O O . SER A 1 524 ? 208.754 145.536 198.080 1.00 147.56 524 SER A O 1
ATOM 2858 N N . LYS A 1 525 ? 209.951 146.820 199.487 1.00 139.75 525 LYS A N 1
ATOM 2859 C CA . LYS A 1 525 ? 210.912 145.752 199.744 1.00 139.75 525 LYS A CA 1
ATOM 2860 C C . LYS A 1 525 ? 210.298 144.599 200.529 1.00 139.75 525 LYS A C 1
ATOM 2861 O O . LYS A 1 525 ? 210.607 143.436 200.250 1.00 139.75 525 LYS A O 1
ATOM 2880 N N . LEU A 1 526 ? 209.440 144.889 201.506 1.00 139.98 526 LEU A N 1
ATOM 2881 C CA . LEU A 1 526 ? 208.950 143.856 202.413 1.00 139.98 526 LEU A CA 1
ATOM 2882 C C . LEU A 1 526 ? 207.455 144.031 202.622 1.00 139.98 526 LEU A C 1
ATOM 2883 O O . LEU A 1 526 ? 206.961 145.162 202.646 1.00 139.98 526 LEU A O 1
ATOM 2899 N N . CYS A 1 527 ? 206.745 142.916 202.771 1.00 147.84 527 CYS A N 1
ATOM 2900 C CA . CYS A 1 527 ? 205.337 142.956 203.128 1.00 147.84 527 CYS A CA 1
ATOM 2901 C C . CYS A 1 527 ? 205.148 142.499 204.572 1.00 147.84 527 CYS A C 1
ATOM 2902 O O . CYS A 1 527 ? 205.979 141.788 205.141 1.00 147.84 527 CYS A O 1
ATOM 2909 N N . GLN A 1 528 ? 204.035 142.923 205.166 1.00 142.69 528 GLN A N 1
ATOM 2910 C CA . GLN A 1 528 ? 203.789 142.646 206.575 1.00 142.69 528 GLN A CA 1
ATOM 2911 C C . GLN A 1 528 ? 203.661 141.148 206.812 1.00 142.69 528 GLN A C 1
ATOM 2912 O O . GLN A 1 528 ? 202.995 140.443 206.048 1.00 142.69 528 GLN A O 1
ATOM 2926 N N . THR A 1 529 ? 204.302 140.665 207.874 1.00 144.43 529 THR A N 1
ATOM 2927 C CA . THR A 1 529 ? 204.252 139.251 208.231 1.00 144.43 529 THR A CA 1
ATOM 2928 C C . THR A 1 529 ? 203.109 139.030 209.212 1.00 144.43 529 THR A C 1
ATOM 2929 O O . THR A 1 529 ? 203.252 139.284 210.412 1.00 144.43 529 THR A O 1
ATOM 2940 N N . LYS A 1 530 ? 201.978 138.551 208.706 1.00 148.36 530 LYS A N 1
ATOM 2941 C CA . LYS A 1 530 ? 200.834 138.279 209.558 1.00 148.36 530 LYS A CA 1
ATOM 2942 C C . LYS A 1 530 ? 201.069 137.021 210.387 1.00 148.36 530 LYS A C 1
ATOM 2943 O O . LYS A 1 530 ? 201.955 136.210 210.105 1.00 148.36 530 LYS A O 1
ATOM 2962 N N . CYS A 1 531 ? 200.258 136.870 211.430 1.00 157.90 531 CYS A N 1
ATOM 2963 C CA . CYS A 1 531 ? 200.233 135.661 212.230 1.00 157.90 531 CYS A CA 1
ATOM 2964 C C . CYS A 1 531 ? 198.802 135.144 212.317 1.00 157.90 531 CYS A C 1
ATOM 2965 O O . CYS A 1 531 ? 197.856 135.937 212.311 1.00 157.90 531 CYS A O 1
ATOM 2972 N N . PRO A 1 532 ? 198.607 133.831 212.396 1.00 162.22 532 PRO A N 1
ATOM 2973 C CA . PRO A 1 532 ? 197.246 133.312 212.551 1.00 162.22 532 PRO A CA 1
ATOM 2974 C C . PRO A 1 532 ? 196.664 133.710 213.895 1.00 162.22 532 PRO A C 1
ATOM 2975 O O . PRO A 1 532 ? 197.383 133.899 214.880 1.00 162.22 532 PRO A O 1
ATOM 2986 N N . GLU A 1 533 ? 195.337 133.832 213.927 1.00 162.19 533 GLU A N 1
ATOM 2987 C CA . GLU A 1 533 ? 194.669 134.329 215.124 1.00 162.19 533 GLU A CA 1
ATOM 2988 C C . GLU A 1 533 ? 194.991 133.492 216.354 1.00 162.19 533 GLU A C 1
ATOM 2989 O O . GLU A 1 533 ? 194.918 134.007 217.474 1.00 162.19 533 GLU A O 1
ATOM 3001 N N . LYS A 1 534 ? 195.345 132.219 216.176 1.00 162.31 534 LYS A N 1
ATOM 3002 C CA . LYS A 1 534 ? 195.699 131.390 217.321 1.00 162.31 534 LYS A CA 1
ATOM 3003 C C . LYS A 1 534 ? 196.978 131.860 218.000 1.00 162.31 534 LYS A C 1
ATOM 3004 O O . LYS A 1 534 ? 197.131 131.658 219.210 1.00 162.31 534 LYS A O 1
ATOM 3023 N N . CYS A 1 535 ? 197.898 132.477 217.257 1.00 159.38 535 CYS A N 1
ATOM 3024 C CA . CYS A 1 535 ? 199.161 132.933 217.830 1.00 159.38 535 CYS A CA 1
ATOM 3025 C C . CYS A 1 535 ? 199.481 134.344 217.349 1.00 159.38 535 CYS A C 1
ATOM 3026 O O . CYS A 1 535 ? 200.593 134.620 216.887 1.00 159.38 535 CYS A O 1
ATOM 3033 N N . ARG A 1 536 ? 198.511 135.251 217.450 1.00 145.90 536 ARG A N 1
ATOM 3034 C CA . ARG A 1 536 ? 198.699 136.606 216.946 1.00 145.90 536 ARG A CA 1
ATOM 3035 C C . ARG A 1 536 ? 199.926 137.248 217.578 1.00 145.90 536 ARG A C 1
ATOM 3036 O O . ARG A 1 536 ? 200.170 137.108 218.779 1.00 145.90 536 ARG A O 1
ATOM 3057 N N . ASN A 1 537 ? 200.708 137.938 216.747 1.00 145.67 537 ASN A N 1
ATOM 3058 C CA . ASN A 1 537 ? 201.925 138.633 217.173 1.00 145.67 537 ASN A CA 1
ATOM 3059 C C . ASN A 1 537 ? 202.808 137.750 218.051 1.00 145.67 537 ASN A C 1
ATOM 3060 O O . ASN A 1 537 ? 203.544 138.241 218.909 1.00 145.67 537 ASN A O 1
ATOM 3071 N N . ASN A 1 538 ? 202.741 136.439 217.846 1.00 154.30 538 ASN A N 1
ATOM 3072 C CA . ASN A 1 538 ? 203.625 135.500 218.526 1.00 154.30 538 ASN A CA 1
ATOM 3073 C C . ASN A 1 538 ? 204.057 134.411 217.552 1.00 154.30 538 ASN A C 1
ATOM 3074 O O . ASN A 1 538 ? 204.146 133.232 217.897 1.00 154.30 538 ASN A O 1
ATOM 3085 N N . CYS A 1 539 ? 204.335 134.805 216.312 1.00 161.22 539 CYS A N 1
ATOM 3086 C CA . CYS A 1 539 ? 204.669 133.866 215.253 1.00 161.22 539 CYS A CA 1
ATOM 3087 C C . CYS A 1 539 ? 205.994 134.256 214.617 1.00 161.22 539 CYS A C 1
ATOM 3088 O O . CYS A 1 539 ? 206.276 135.438 214.404 1.00 161.22 539 CYS A O 1
ATOM 3095 N N . ILE A 1 540 ? 206.809 133.244 214.316 1.00 160.03 540 ILE A N 1
ATOM 3096 C CA . ILE A 1 540 ? 208.068 133.478 213.619 1.00 160.03 540 ILE A CA 1
ATOM 3097 C C . ILE A 1 540 ? 207.870 133.609 212.114 1.00 160.03 540 ILE A C 1
ATOM 3098 O O . ILE A 1 540 ? 208.712 134.219 211.439 1.00 160.03 540 ILE A O 1
ATOM 3114 N N . ASP A 1 541 ? 206.788 133.059 211.569 1.00 164.55 541 ASP A N 1
ATOM 3115 C CA . ASP A 1 541 ? 206.444 133.243 210.167 1.00 164.55 541 ASP A CA 1
ATOM 3116 C C . ASP A 1 541 ? 204.931 133.119 210.027 1.00 164.55 541 ASP A C 1
ATOM 3117 O O . ASP A 1 541 ? 204.199 133.049 211.018 1.00 164.55 541 ASP A O 1
ATOM 3126 N N . GLU A 1 542 ? 204.464 133.079 208.779 1.00 161.75 542 GLU A N 1
ATOM 3127 C CA . GLU A 1 542 ? 203.029 133.091 208.524 1.00 161.75 542 GLU A CA 1
ATOM 3128 C C . GLU A 1 542 ? 202.310 131.895 209.132 1.00 161.75 542 GLU A C 1
ATOM 3129 O O . GLU A 1 542 ? 201.118 131.997 209.443 1.00 161.75 542 GLU A O 1
ATOM 3141 N N . HIS A 1 543 ? 202.995 130.767 209.311 1.00 164.44 543 HIS A N 1
ATOM 3142 C CA . HIS A 1 543 ? 202.359 129.543 209.780 1.00 164.44 543 HIS A CA 1
ATOM 3143 C C . HIS A 1 543 ? 202.966 128.975 211.052 1.00 164.44 543 HIS A C 1
ATOM 3144 O O . HIS A 1 543 ? 202.277 128.251 211.773 1.00 164.44 543 HIS A O 1
ATOM 3158 N N . THR A 1 544 ? 204.227 129.279 211.349 1.00 164.05 544 THR A N 1
ATOM 3159 C CA . THR A 1 544 ? 204.937 128.663 212.468 1.00 164.05 544 THR A CA 1
ATOM 3160 C C . THR A 1 544 ? 204.659 129.470 213.729 1.00 164.05 544 THR A C 1
ATOM 3161 O O . THR A 1 544 ? 205.319 130.469 214.015 1.00 164.05 544 THR A O 1
ATOM 3172 N N . CYS A 1 545 ? 203.665 129.027 214.495 1.00 162.92 545 CYS A N 1
ATOM 3173 C CA . CYS A 1 545 ? 203.375 129.657 215.774 1.00 162.92 545 CYS A CA 1
ATOM 3174 C C . CYS A 1 545 ? 204.435 129.285 216.800 1.00 162.92 545 CYS A C 1
ATOM 3175 O O . CYS A 1 545 ? 204.893 128.140 216.853 1.00 162.92 545 CYS A O 1
ATOM 3182 N N . CYS A 1 546 ? 204.823 130.259 217.615 1.00 161.94 546 CYS A N 1
ATOM 3183 C CA . CYS A 1 546 ? 205.800 130.027 218.661 1.00 161.94 546 CYS A CA 1
ATOM 3184 C C . CYS A 1 546 ? 205.111 129.575 219.945 1.00 161.94 546 CYS A C 1
ATOM 3185 O O . CYS A 1 546 ? 203.885 129.614 220.076 1.00 161.94 546 CYS A O 1
ATOM 3192 N N . SER A 1 547 ? 205.921 129.137 220.904 1.00 161.24 547 SER A N 1
ATOM 3193 C CA . SER A 1 547 ? 205.393 128.726 222.195 1.00 161.24 547 SER A CA 1
ATOM 3194 C C . SER A 1 547 ? 204.823 129.924 222.944 1.00 161.24 547 SER A C 1
ATOM 3195 O O . SER A 1 547 ? 205.352 131.037 222.880 1.00 161.24 547 SER A O 1
ATOM 3203 N N . GLN A 1 548 ? 203.730 129.684 223.670 1.00 161.11 548 GLN A N 1
ATOM 3204 C CA . GLN A 1 548 ? 203.112 130.744 224.455 1.00 161.11 548 GLN A CA 1
ATOM 3205 C C . GLN A 1 548 ? 204.014 131.245 225.572 1.00 161.11 548 GLN A C 1
ATOM 3206 O O . GLN A 1 548 ? 203.753 132.323 226.117 1.00 161.11 548 GLN A O 1
ATOM 3220 N N . ASP A 1 549 ? 205.058 130.497 225.928 1.00 162.17 549 ASP A N 1
ATOM 3221 C CA . ASP A 1 549 ? 206.016 130.984 226.910 1.00 162.17 549 ASP A CA 1
ATOM 3222 C C . ASP A 1 549 ? 206.902 132.085 226.346 1.00 162.17 549 ASP A C 1
ATOM 3223 O O . ASP A 1 549 ? 207.519 132.824 227.120 1.00 162.17 549 ASP A O 1
ATOM 3232 N N . CYS A 1 550 ? 206.981 132.207 225.025 1.00 158.11 550 CYS A N 1
ATOM 3233 C CA . CYS A 1 550 ? 207.751 133.260 224.386 1.00 158.11 550 CYS A CA 1
ATOM 3234 C C . CYS A 1 550 ? 206.852 134.448 224.055 1.00 158.11 550 CYS A C 1
ATOM 3235 O O . CYS A 1 550 ? 205.624 134.375 224.131 1.00 158.11 550 CYS A O 1
ATOM 3242 N N . LEU A 1 551 ? 207.484 135.557 223.682 1.00 145.36 551 LEU A N 1
ATOM 3243 C CA . LEU A 1 551 ? 206.771 136.744 223.234 1.00 145.36 551 LEU A CA 1
ATOM 3244 C C . LEU A 1 551 ? 207.475 137.300 222.010 1.00 145.36 551 LEU A C 1
ATOM 3245 O O . LEU A 1 551 ? 208.682 137.553 222.048 1.00 145.36 551 LEU A O 1
ATOM 3261 N N . GLY A 1 552 ? 206.723 137.488 220.929 1.00 144.56 552 GLY A N 1
ATOM 3262 C CA . GLY A 1 552 ? 207.308 138.004 219.710 1.00 144.56 552 GLY A CA 1
ATOM 3263 C C . GLY A 1 552 ? 208.090 136.991 218.911 1.00 144.56 552 GLY A C 1
ATOM 3264 O O . GLY A 1 552 ? 209.012 137.369 218.184 1.00 144.56 552 GLY A O 1
ATOM 3268 N N . GLY A 1 553 ? 207.754 135.713 219.024 1.00 154.62 553 GLY A N 1
ATOM 3269 C CA . GLY A 1 553 ? 208.431 134.683 218.265 1.00 154.62 553 GLY A CA 1
ATOM 3270 C C . GLY A 1 553 ? 209.617 134.096 219.001 1.00 154.62 553 GLY A C 1
ATOM 3271 O O . GLY A 1 553 ? 209.975 134.490 220.115 1.00 154.62 553 GLY A O 1
ATOM 3275 N N . CYS A 1 554 ? 210.241 133.122 218.344 1.00 162.48 554 CYS A N 1
ATOM 3276 C CA . CYS A 1 554 ? 211.373 132.414 218.919 1.00 162.48 554 CYS A CA 1
ATOM 3277 C C . CYS A 1 554 ? 212.327 132.002 217.810 1.00 162.48 554 CYS A C 1
ATOM 3278 O O . CYS A 1 554 ? 211.933 131.869 216.648 1.00 162.48 554 CYS A O 1
ATOM 3285 N N . VAL A 1 555 ? 213.590 131.803 218.185 1.00 165.86 555 VAL A N 1
ATOM 3286 C CA . VAL A 1 555 ? 214.574 131.273 217.253 1.00 165.86 555 VAL A CA 1
ATOM 3287 C C . VAL A 1 555 ? 214.474 129.756 217.230 1.00 165.86 555 VAL A C 1
ATOM 3288 O O . VAL A 1 555 ? 214.368 129.109 218.279 1.00 165.86 555 VAL A O 1
ATOM 3301 N N . ILE A 1 556 ? 214.503 129.181 216.031 1.00 172.34 556 ILE A N 1
ATOM 3302 C CA . ILE A 1 556 ? 214.440 127.737 215.844 1.00 172.34 556 ILE A CA 1
ATOM 3303 C C . ILE A 1 556 ? 215.627 127.312 214.993 1.00 172.34 556 ILE A C 1
ATOM 3304 O O . ILE A 1 556 ? 215.963 127.974 214.005 1.00 172.34 556 ILE A O 1
ATOM 3320 N N . ASP A 1 557 ? 216.262 126.208 215.380 1.00 180.70 557 ASP A N 1
ATOM 3321 C CA . ASP A 1 557 ? 217.456 125.719 214.707 1.00 180.70 557 ASP A CA 1
ATOM 3322 C C . ASP A 1 557 ? 217.308 124.229 214.430 1.00 180.70 557 ASP A C 1
ATOM 3323 O O . ASP A 1 557 ? 216.417 123.559 214.958 1.00 180.70 557 ASP A O 1
ATOM 3332 N N . LYS A 1 558 ? 218.206 123.714 213.585 1.00 182.33 558 LYS A N 1
ATOM 3333 C CA . LYS A 1 558 ? 218.182 122.298 213.238 1.00 182.33 558 LYS A CA 1
ATOM 3334 C C . LYS A 1 558 ? 218.298 121.403 214.463 1.00 182.33 558 LYS A C 1
ATOM 3335 O O . LYS A 1 558 ? 217.788 120.277 214.445 1.00 182.33 558 LYS A O 1
ATOM 3354 N N . ASN A 1 559 ? 218.955 121.872 215.523 1.00 184.01 559 ASN A N 1
ATOM 3355 C CA . ASN A 1 559 ? 219.081 121.083 216.740 1.00 184.01 559 ASN A CA 1
ATOM 3356 C C . ASN A 1 559 ? 217.771 120.980 217.507 1.00 184.01 559 ASN A C 1
ATOM 3357 O O . ASN A 1 559 ? 217.692 120.207 218.469 1.00 184.01 559 ASN A O 1
ATOM 3368 N N . GLY A 1 560 ? 216.751 121.737 217.112 1.00 180.33 560 GLY A N 1
ATOM 3369 C CA . GLY A 1 560 ? 215.523 121.780 217.879 1.00 180.33 560 GLY A CA 1
ATOM 3370 C C . GLY A 1 560 ? 215.620 122.610 219.133 1.00 180.33 560 GLY A C 1
ATOM 3371 O O . GLY A 1 560 ? 214.685 122.619 219.938 1.00 180.33 560 GLY A O 1
ATOM 3375 N N . ASN A 1 561 ? 216.734 123.312 219.324 1.00 178.16 561 ASN A N 1
ATOM 3376 C CA . ASN A 1 561 ? 216.915 124.157 220.493 1.00 178.16 561 ASN A CA 1
ATOM 3377 C C . ASN A 1 561 ? 216.217 125.489 220.281 1.00 178.16 561 ASN A C 1
ATOM 3378 O O . ASN A 1 561 ? 216.868 126.533 220.179 1.00 178.16 561 ASN A O 1
ATOM 3389 N N . GLU A 1 562 ? 214.891 125.457 220.218 1.00 169.90 562 GLU A N 1
ATOM 3390 C CA . GLU A 1 562 ? 214.117 126.678 220.070 1.00 169.90 562 GLU A CA 1
ATOM 3391 C C . GLU A 1 562 ? 214.397 127.619 221.236 1.00 169.90 562 GLU A C 1
ATOM 3392 O O . GLU A 1 562 ? 214.569 127.177 222.377 1.00 169.90 562 GLU A O 1
ATOM 3404 N N . SER A 1 563 ? 214.456 128.917 220.949 1.00 164.74 563 SER A N 1
ATOM 3405 C CA . SER A 1 563 ? 214.695 129.915 221.984 1.00 164.74 563 SER A CA 1
ATOM 3406 C C . SER A 1 563 ? 213.802 131.123 221.759 1.00 164.74 563 SER A C 1
ATOM 3407 O O . SER A 1 563 ? 213.633 131.573 220.622 1.00 164.74 563 SER A O 1
ATOM 3415 N N . CYS A 1 564 ? 213.233 131.639 222.848 1.00 160.43 564 CYS A N 1
ATOM 3416 C CA . CYS A 1 564 ? 212.340 132.786 222.766 1.00 160.43 564 CYS A CA 1
ATOM 3417 C C . CYS A 1 564 ? 213.103 134.055 222.403 1.00 160.43 564 CYS A C 1
ATOM 3418 O O . CYS A 1 564 ? 214.210 134.303 222.886 1.00 160.43 564 CYS A O 1
ATOM 3425 N N . ILE A 1 565 ? 212.487 134.872 221.544 1.00 152.10 565 ILE A N 1
ATOM 3426 C CA . ILE A 1 565 ? 213.020 136.206 221.278 1.00 152.10 565 ILE A CA 1
ATOM 3427 C C . ILE A 1 565 ? 212.866 137.088 222.511 1.00 152.10 565 ILE A C 1
ATOM 3428 O O . ILE A 1 565 ? 213.797 137.796 222.911 1.00 152.10 565 ILE A O 1
ATOM 3444 N N . SER A 1 566 ? 211.687 137.060 223.127 1.00 145.74 566 SER A N 1
ATOM 3445 C CA . SER A 1 566 ? 211.428 137.790 224.357 1.00 145.74 566 SER A CA 1
ATOM 3446 C C . SER A 1 566 ? 210.446 136.996 225.205 1.00 145.74 566 SER A C 1
ATOM 3447 O O . SER A 1 566 ? 209.498 136.393 224.696 1.00 145.74 566 SER A O 1
ATOM 3455 N N . CYS A 1 567 ? 210.676 137.011 226.512 1.00 149.42 567 CYS A N 1
ATOM 3456 C CA . CYS A 1 567 ? 209.903 136.198 227.436 1.00 149.42 567 CYS A CA 1
ATOM 3457 C C . CYS A 1 567 ? 208.480 136.721 227.566 1.00 149.42 567 CYS A C 1
ATOM 3458 O O . CYS A 1 567 ? 208.217 137.916 227.417 1.00 149.42 567 CYS A O 1
ATOM 3465 N N . ARG A 1 568 ? 207.558 135.800 227.848 1.00 151.52 568 ARG A N 1
ATOM 3466 C CA . ARG A 1 568 ? 206.161 136.181 228.016 1.00 151.52 568 ARG A CA 1
ATOM 3467 C C . ARG A 1 568 ? 205.992 137.164 229.163 1.00 151.52 568 ARG A C 1
ATOM 3468 O O . ARG A 1 568 ? 205.391 138.230 228.992 1.00 151.52 568 ARG A O 1
ATOM 3489 N N . ASN A 1 569 ? 206.515 136.826 230.341 1.00 148.88 569 ASN A N 1
ATOM 3490 C CA . ASN A 1 569 ? 206.328 137.668 231.514 1.00 148.88 569 ASN A CA 1
ATOM 3491 C C . ASN A 1 569 ? 207.651 138.192 232.055 1.00 148.88 569 ASN A C 1
ATOM 3492 O O . ASN A 1 569 ? 207.829 139.405 232.196 1.00 148.88 569 ASN A O 1
ATOM 3503 N N . VAL A 1 570 ? 208.585 137.294 232.368 1.00 148.96 570 VAL A N 1
ATOM 3504 C CA . VAL A 1 570 ? 209.848 137.663 232.995 1.00 148.96 570 VAL A CA 1
ATOM 3505 C C . VAL A 1 570 ? 210.939 136.714 232.517 1.00 148.96 570 VAL A C 1
ATOM 3506 O O . VAL A 1 570 ? 210.693 135.773 231.761 1.00 148.96 570 VAL A O 1
ATOM 3519 N N . SER A 1 571 ? 212.163 136.981 232.970 1.00 148.05 571 SER A N 1
ATOM 3520 C CA . SER A 1 571 ? 213.323 136.183 232.606 1.00 148.05 571 SER A CA 1
ATOM 3521 C C . SER A 1 571 ? 214.260 136.080 233.800 1.00 148.05 571 SER A C 1
ATOM 3522 O O . SER A 1 571 ? 214.248 136.931 234.693 1.00 148.05 571 SER A O 1
ATOM 3530 N N . PHE A 1 572 ? 215.077 135.029 233.803 1.00 152.93 572 PHE A N 1
ATOM 3531 C CA . PHE A 1 572 ? 216.032 134.798 234.876 1.00 152.93 572 PHE A CA 1
ATOM 3532 C C . PHE A 1 572 ? 217.074 133.802 234.389 1.00 152.93 572 PHE A C 1
ATOM 3533 O O . PHE A 1 572 ? 216.734 132.679 234.004 1.00 152.93 572 PHE A O 1
ATOM 3550 N N . ASN A 1 573 ? 218.341 134.221 234.406 1.00 155.41 573 ASN A N 1
ATOM 3551 C CA . ASN A 1 573 ? 219.427 133.434 233.819 1.00 155.41 573 ASN A CA 1
ATOM 3552 C C . ASN A 1 573 ? 219.114 133.048 232.380 1.00 155.41 573 ASN A C 1
ATOM 3553 O O . ASN A 1 573 ? 219.356 131.916 231.957 1.00 155.41 573 ASN A O 1
ATOM 3564 N N . ASN A 1 574 ? 218.568 133.989 231.619 1.00 154.87 574 ASN A N 1
ATOM 3565 C CA . ASN A 1 574 ? 218.248 133.796 230.211 1.00 154.87 574 ASN A CA 1
ATOM 3566 C C . ASN A 1 574 ? 217.161 132.752 229.998 1.00 154.87 574 ASN A C 1
ATOM 3567 O O . ASN A 1 574 ? 216.985 132.269 228.874 1.00 154.87 574 ASN A O 1
ATOM 3578 N N . ILE A 1 575 ? 216.428 132.390 231.047 1.00 157.01 575 ILE A N 1
ATOM 3579 C CA . ILE A 1 575 ? 215.340 131.424 230.959 1.00 157.01 575 ILE A CA 1
ATOM 3580 C C . ILE A 1 575 ? 214.027 132.158 231.171 1.00 157.01 575 ILE A C 1
ATOM 3581 O O . ILE A 1 575 ? 213.890 132.950 232.112 1.00 157.01 575 ILE A O 1
ATOM 3597 N N . CYS A 1 576 ? 213.060 131.901 230.295 1.00 158.61 576 CYS A N 1
ATOM 3598 C CA . CYS A 1 576 ? 211.753 132.531 230.406 1.00 158.61 576 CYS A CA 1
ATOM 3599 C C . CYS A 1 576 ? 210.850 131.721 231.325 1.00 158.61 576 CYS A C 1
ATOM 3600 O O . CYS A 1 576 ? 210.716 130.504 231.175 1.00 158.61 576 CYS A O 1
ATOM 3607 N N . MET A 1 577 ? 210.229 132.407 232.281 1.00 157.29 577 MET A N 1
ATOM 3608 C CA . MET A 1 577 ? 209.300 131.773 233.203 1.00 157.29 577 MET A CA 1
ATOM 3609 C C . MET A 1 577 ? 208.177 132.750 233.511 1.00 157.29 577 MET A C 1
ATOM 3610 O O . MET A 1 577 ? 208.323 133.964 233.350 1.00 157.29 577 MET A O 1
ATOM 3624 N N . ASP A 1 578 ? 207.046 132.204 233.959 1.00 155.13 578 ASP A N 1
ATOM 3625 C CA . ASP A 1 578 ? 205.868 133.031 234.186 1.00 155.13 578 ASP A CA 1
ATOM 3626 C C . ASP A 1 578 ? 206.050 134.008 235.339 1.00 155.13 578 ASP A C 1
ATOM 3627 O O . ASP A 1 578 ? 205.372 135.040 235.367 1.00 155.13 578 ASP A O 1
ATOM 3636 N N . SER A 1 579 ? 206.938 133.715 236.286 1.00 154.95 579 SER A N 1
ATOM 3637 C CA . SER A 1 579 ? 207.128 134.588 237.433 1.00 154.95 579 SER A CA 1
ATOM 3638 C C . SER A 1 579 ? 208.562 134.473 237.924 1.00 154.95 579 SER A C 1
ATOM 3639 O O . SER A 1 579 ? 209.254 133.487 237.660 1.00 154.95 579 SER A O 1
ATOM 3647 N N . CYS A 1 580 ? 208.999 135.500 238.647 1.00 154.25 580 CYS A N 1
ATOM 3648 C CA . CYS A 1 580 ? 210.353 135.517 239.169 1.00 154.25 580 CYS A CA 1
ATOM 3649 C C . CYS A 1 580 ? 210.514 134.464 240.264 1.00 154.25 580 CYS A C 1
ATOM 3650 O O . CYS A 1 580 ? 209.573 134.182 241.010 1.00 154.25 580 CYS A O 1
ATOM 3657 N N . PRO A 1 581 ? 211.699 133.873 240.387 1.00 154.15 581 PRO A N 1
ATOM 3658 C CA . PRO A 1 581 ? 211.920 132.897 241.456 1.00 154.15 581 PRO A CA 1
ATOM 3659 C C . PRO A 1 581 ? 212.033 133.573 242.810 1.00 154.15 581 PRO A C 1
ATOM 3660 O O . PRO A 1 581 ? 212.200 134.791 242.916 1.00 154.15 581 PRO A O 1
ATOM 3671 N N . LYS A 1 582 ? 211.941 132.758 243.856 1.00 156.74 582 LYS A N 1
ATOM 3672 C CA . LYS A 1 582 ? 212.051 133.270 245.213 1.00 156.74 582 LYS A CA 1
ATOM 3673 C C . LYS A 1 582 ? 213.413 133.919 245.423 1.00 156.74 582 LYS A C 1
ATOM 3674 O O . LYS A 1 582 ? 214.430 133.452 244.902 1.00 156.74 582 LYS A O 1
ATOM 3693 N N . GLY A 1 583 ? 213.427 135.008 246.186 1.00 154.63 583 GLY A N 1
ATOM 3694 C CA . GLY A 1 583 ? 214.651 135.722 246.475 1.00 154.63 583 GLY A CA 1
ATOM 3695 C C . GLY A 1 583 ? 215.074 136.721 245.422 1.00 154.63 583 GLY A C 1
ATOM 3696 O O . GLY A 1 583 ? 216.131 137.345 245.575 1.00 154.63 583 GLY A O 1
ATOM 3700 N N . TYR A 1 584 ? 214.292 136.891 244.361 1.00 153.54 584 TYR A N 1
ATOM 3701 C CA . TYR A 1 584 ? 214.591 137.845 243.307 1.00 153.54 584 TYR A CA 1
ATOM 3702 C C . TYR A 1 584 ? 213.375 138.721 243.045 1.00 153.54 584 TYR A C 1
ATOM 3703 O O . TYR A 1 584 ? 212.231 138.265 243.126 1.00 153.54 584 TYR A O 1
ATOM 3721 N N . TYR A 1 585 ? 213.635 139.983 242.726 1.00 149.73 585 TYR A N 1
ATOM 3722 C CA . TYR A 1 585 ? 212.587 140.957 242.467 1.00 149.73 585 TYR A CA 1
ATOM 3723 C C . TYR A 1 585 ? 212.465 141.201 240.971 1.00 149.73 585 TYR A C 1
ATOM 3724 O O . TYR A 1 585 ? 213.470 141.275 240.258 1.00 149.73 585 TYR A O 1
ATOM 3742 N N . GLN A 1 586 ? 211.228 141.320 240.500 1.00 144.77 586 GLN A N 1
ATOM 3743 C CA . GLN A 1 586 ? 210.997 141.602 239.093 1.00 144.77 586 GLN A CA 1
ATOM 3744 C C . GLN A 1 586 ? 211.299 143.063 238.796 1.00 144.77 586 GLN A C 1
ATOM 3745 O O . GLN A 1 586 ? 210.829 143.962 239.498 1.00 144.77 586 GLN A O 1
ATOM 3759 N N . PHE A 1 587 ? 212.093 143.295 237.756 1.00 138.58 587 PHE A N 1
ATOM 3760 C CA . PHE A 1 587 ? 212.333 144.629 237.220 1.00 138.58 587 PHE A CA 1
ATOM 3761 C C . PHE A 1 587 ? 211.956 144.601 235.747 1.00 138.58 587 PHE A C 1
ATOM 3762 O O . PHE A 1 587 ? 212.733 144.127 234.911 1.00 138.58 587 PHE A O 1
ATOM 3779 N N . ASP A 1 588 ? 210.771 145.113 235.432 1.00 133.14 588 ASP A N 1
ATOM 3780 C CA . ASP A 1 588 ? 210.254 145.070 234.073 1.00 133.14 588 ASP A CA 1
ATOM 3781 C C . ASP A 1 588 ? 210.300 143.651 233.516 1.00 133.14 588 ASP A C 1
ATOM 3782 O O . ASP A 1 588 ? 209.450 142.823 233.856 1.00 133.14 588 ASP A O 1
ATOM 3791 N N . SER A 1 589 ? 211.286 143.354 232.672 1.00 134.16 589 SER A N 1
ATOM 3792 C CA . SER A 1 589 ? 211.307 142.114 231.912 1.00 134.16 589 SER A CA 1
ATOM 3793 C C . SER A 1 589 ? 212.315 141.100 232.435 1.00 134.16 589 SER A C 1
ATOM 3794 O O . SER A 1 589 ? 212.561 140.094 231.765 1.00 134.16 589 SER A O 1
ATOM 3802 N N . ARG A 1 590 ? 212.907 141.332 233.603 1.00 140.76 590 ARG A N 1
ATOM 3803 C CA . ARG A 1 590 ? 213.860 140.385 234.165 1.00 140.76 590 ARG A CA 1
ATOM 3804 C C . ARG A 1 590 ? 213.876 140.514 235.680 1.00 140.76 590 ARG A C 1
ATOM 3805 O O . ARG A 1 590 ? 213.434 141.516 236.245 1.00 140.76 590 ARG A O 1
ATOM 3826 N N . CYS A 1 591 ? 214.396 139.479 236.332 1.00 149.08 591 CYS A N 1
ATOM 3827 C CA . CYS A 1 591 ? 214.501 139.434 237.782 1.00 149.08 591 CYS A CA 1
ATOM 3828 C C . CYS A 1 591 ? 215.898 139.862 238.206 1.00 149.08 591 CYS A C 1
ATOM 3829 O O . CYS A 1 591 ? 216.884 139.550 237.533 1.00 149.08 591 CYS A O 1
ATOM 3836 N N . VAL A 1 592 ? 215.979 140.580 239.325 1.00 149.30 592 VAL A N 1
ATOM 3837 C CA . VAL A 1 592 ? 217.229 141.167 239.783 1.00 149.30 592 VAL A CA 1
ATOM 3838 C C . VAL A 1 592 ? 217.387 140.938 241.279 1.00 149.30 592 VAL A C 1
ATOM 3839 O O . VAL A 1 592 ? 216.434 140.613 241.990 1.00 149.30 592 VAL A O 1
ATOM 3852 N N . THR A 1 593 ? 218.619 141.116 241.748 1.00 151.14 593 THR A N 1
ATOM 3853 C CA . THR A 1 593 ? 218.912 141.028 243.168 1.00 151.14 593 THR A CA 1
ATOM 3854 C C . THR A 1 593 ? 218.515 142.324 243.871 1.00 151.14 593 THR A C 1
ATOM 3855 O O . THR A 1 593 ? 218.172 143.329 243.243 1.00 151.14 593 THR A O 1
ATOM 3866 N N . ALA A 1 594 ? 218.570 142.293 245.204 1.00 150.15 594 ALA A N 1
ATOM 3867 C CA . ALA A 1 594 ? 218.199 143.468 245.984 1.00 150.15 594 ALA A CA 1
ATOM 3868 C C . ALA A 1 594 ? 219.096 144.653 245.650 1.00 150.15 594 ALA A C 1
ATOM 3869 O O . ALA A 1 594 ? 218.613 145.759 245.384 1.00 150.15 594 ALA A O 1
ATOM 3876 N N . ASN A 1 595 ? 220.413 144.438 245.654 1.00 150.49 595 ASN A N 1
ATOM 3877 C CA . ASN A 1 595 ? 221.333 145.526 245.346 1.00 150.49 595 ASN A CA 1
ATOM 3878 C C . ASN A 1 595 ? 221.145 146.031 243.923 1.00 150.49 595 ASN A C 1
ATOM 3879 O O . ASN A 1 595 ? 221.188 147.244 243.687 1.00 150.49 595 ASN A O 1
ATOM 3890 N N . GLU A 1 596 ? 220.940 145.125 242.967 1.00 150.20 596 GLU A N 1
ATOM 3891 C CA . GLU A 1 596 ? 220.727 145.547 241.588 1.00 150.20 596 GLU A CA 1
ATOM 3892 C C . GLU A 1 596 ? 219.521 146.471 241.489 1.00 150.20 596 GLU A C 1
ATOM 3893 O O . GLU A 1 596 ? 219.588 147.537 240.869 1.00 150.20 596 GLU A O 1
ATOM 3905 N N . CYS A 1 597 ? 218.408 146.085 242.116 1.00 152.50 597 CYS A N 1
ATOM 3906 C CA . CYS A 1 597 ? 217.234 146.950 242.120 1.00 152.50 597 CYS A CA 1
ATOM 3907 C C . CYS A 1 597 ? 217.540 148.281 242.790 1.00 152.50 597 CYS A C 1
ATOM 3908 O O . CYS A 1 597 ? 217.134 149.340 242.299 1.00 152.50 597 CYS A O 1
ATOM 3915 N N . ILE A 1 598 ? 218.257 148.247 243.914 1.00 153.26 598 ILE A N 1
ATOM 3916 C CA . ILE A 1 598 ? 218.584 149.479 244.616 1.00 153.26 598 ILE A CA 1
ATOM 3917 C C . ILE A 1 598 ? 219.454 150.391 243.766 1.00 153.26 598 ILE A C 1
ATOM 3918 O O . ILE A 1 598 ? 219.446 151.611 243.965 1.00 153.26 598 ILE A O 1
ATOM 3934 N N . THR A 1 599 ? 220.206 149.834 242.816 1.00 149.26 599 THR A N 1
ATOM 3935 C CA . THR A 1 599 ? 221.076 150.626 241.959 1.00 149.26 599 THR A CA 1
ATOM 3936 C C . THR A 1 599 ? 220.454 150.995 240.621 1.00 149.26 599 THR A C 1
ATOM 3937 O O . THR A 1 599 ? 220.868 151.993 240.025 1.00 149.26 599 THR A O 1
ATOM 3948 N N . LEU A 1 600 ? 219.481 150.229 240.137 1.00 142.76 600 LEU A N 1
ATOM 3949 C CA . LEU A 1 600 ? 218.822 150.574 238.888 1.00 142.76 600 LEU A CA 1
ATOM 3950 C C . LEU A 1 600 ? 218.001 151.846 239.060 1.00 142.76 600 LEU A C 1
ATOM 3951 O O . LEU A 1 600 ? 217.679 152.266 240.174 1.00 142.76 600 LEU A O 1
ATOM 3967 N N . THR A 1 601 ? 217.670 152.473 237.934 1.00 133.31 601 THR A N 1
ATOM 3968 C CA . THR A 1 601 ? 216.947 153.733 237.952 1.00 133.31 601 THR A CA 1
ATOM 3969 C C . THR A 1 601 ? 216.022 153.825 236.750 1.00 133.31 601 THR A C 1
ATOM 3970 O O . THR A 1 601 ? 216.306 153.282 235.680 1.00 133.31 601 THR A O 1
ATOM 3981 N N . LYS A 1 602 ? 214.912 154.525 236.945 1.00 125.56 602 LYS A N 1
ATOM 3982 C CA . LYS A 1 602 ? 214.004 154.906 235.876 1.00 125.56 602 LYS A CA 1
ATOM 3983 C C . LYS A 1 602 ? 213.895 156.422 235.852 1.00 125.56 602 LYS A C 1
ATOM 3984 O O . LYS A 1 602 ? 213.722 157.055 236.897 1.00 125.56 602 LYS A O 1
ATOM 4003 N N . PHE A 1 603 ? 214.008 157.004 234.665 1.00 118.28 603 PHE A N 1
ATOM 4004 C CA . PHE A 1 603 ? 213.887 158.444 234.495 1.00 118.28 603 PHE A CA 1
ATOM 4005 C C . PHE A 1 603 ? 212.454 158.775 234.113 1.00 118.28 603 PHE A C 1
ATOM 4006 O O . PHE A 1 603 ? 211.935 158.254 233.122 1.00 118.28 603 PHE A O 1
ATOM 4023 N N . GLU A 1 604 ? 211.820 159.637 234.901 1.00 119.33 604 GLU A N 1
ATOM 4024 C CA . GLU A 1 604 ? 210.403 159.906 234.726 1.00 119.33 604 GLU A CA 1
ATOM 4025 C C . GLU A 1 604 ? 210.109 161.311 235.222 1.00 119.33 604 GLU A C 1
ATOM 4026 O O . GLU A 1 604 ? 210.724 161.786 236.180 1.00 119.33 604 GLU A O 1
ATOM 4038 N N . THR A 1 605 ? 209.161 161.967 234.555 1.00 119.80 605 THR A N 1
ATOM 4039 C CA . THR A 1 605 ? 208.732 163.314 234.928 1.00 119.80 605 THR A CA 1
ATOM 4040 C C . THR A 1 605 ? 209.932 164.245 235.074 1.00 119.80 605 THR A C 1
ATOM 4041 O O . THR A 1 605 ? 209.994 165.081 235.977 1.00 119.80 605 THR A O 1
ATOM 4052 N N . ASN A 1 606 ? 210.898 164.096 234.172 1.00 119.95 606 ASN A N 1
ATOM 4053 C CA . ASN A 1 606 ? 212.119 164.893 234.217 1.00 119.95 606 ASN A CA 1
ATOM 4054 C C . ASN A 1 606 ? 212.772 164.797 235.593 1.00 119.95 606 ASN A C 1
ATOM 4055 O O . ASN A 1 606 ? 213.266 165.782 236.143 1.00 119.95 606 ASN A O 1
ATOM 4066 N N . SER A 1 607 ? 212.766 163.591 236.155 1.00 123.26 607 SER A N 1
ATOM 4067 C CA . SER A 1 607 ? 213.323 163.357 237.477 1.00 123.26 607 SER A CA 1
ATOM 4068 C C . SER A 1 607 ? 213.822 161.922 237.550 1.00 123.26 607 SER A C 1
ATOM 4069 O O . SER A 1 607 ? 213.429 161.066 236.754 1.00 123.26 607 SER A O 1
ATOM 4077 N N . VAL A 1 608 ? 214.694 161.668 238.522 1.00 127.36 608 VAL A N 1
ATOM 4078 C CA . VAL A 1 608 ? 215.366 160.382 238.663 1.00 127.36 608 VAL A CA 1
ATOM 4079 C C . VAL A 1 608 ? 214.747 159.628 239.828 1.00 127.36 608 VAL A C 1
ATOM 4080 O O . VAL A 1 608 ? 214.574 160.184 240.920 1.00 127.36 608 VAL A O 1
ATOM 4093 N N . TYR A 1 609 ? 214.411 158.362 239.596 1.00 132.48 609 TYR A N 1
ATOM 4094 C CA . TYR A 1 609 ? 213.849 157.482 240.612 1.00 132.48 609 TYR A CA 1
ATOM 4095 C C . TYR A 1 609 ? 214.690 156.218 240.679 1.00 132.48 609 TYR A C 1
ATOM 4096 O O . TYR A 1 609 ? 214.869 155.536 239.664 1.00 132.48 609 TYR A O 1
ATOM 4114 N N . SER A 1 610 ? 215.198 155.905 241.867 1.00 141.24 610 SER A N 1
ATOM 4115 C CA . SER A 1 610 ? 215.968 154.687 242.060 1.00 141.24 610 SER A CA 1
ATOM 4116 C C . SER A 1 610 ? 215.068 153.582 242.590 1.00 141.24 610 SER A C 1
ATOM 4117 O O . SER A 1 610 ? 214.359 153.762 243.583 1.00 141.24 610 SER A O 1
ATOM 4125 N N . GLY A 1 611 ? 215.112 152.430 241.929 1.00 145.05 611 GLY A N 1
ATOM 4126 C CA . GLY A 1 611 ? 214.204 151.356 242.271 1.00 145.05 611 GLY A CA 1
ATOM 4127 C C . GLY A 1 611 ? 214.368 150.904 243.709 1.00 145.05 611 GLY A C 1
ATOM 4128 O O . GLY A 1 611 ? 215.451 150.965 244.291 1.00 145.05 611 GLY A O 1
ATOM 4132 N N . ILE A 1 612 ? 213.262 150.452 244.290 1.00 152.11 612 ILE A N 1
ATOM 4133 C CA . ILE A 1 612 ? 213.221 149.958 245.660 1.00 152.11 612 ILE A CA 1
ATOM 4134 C C . ILE A 1 612 ? 212.609 148.568 245.631 1.00 152.11 612 ILE A C 1
ATOM 4135 O O . ILE A 1 612 ? 211.522 148.393 245.077 1.00 152.11 612 ILE A O 1
ATOM 4151 N N . PRO A 1 613 ? 213.255 147.551 246.211 1.00 152.52 613 PRO A N 1
ATOM 4152 C CA . PRO A 1 613 ? 212.677 146.201 246.195 1.00 152.52 613 PRO A CA 1
ATOM 4153 C C . PRO A 1 613 ? 211.564 146.091 247.225 1.00 152.52 613 PRO A C 1
ATOM 4154 O O . PRO A 1 613 ? 211.743 146.453 248.389 1.00 152.52 613 PRO A O 1
ATOM 4165 N N . TYR A 1 614 ? 210.409 145.593 246.792 1.00 152.05 614 TYR A N 1
ATOM 4166 C CA . TYR A 1 614 ? 209.269 145.446 247.685 1.00 152.05 614 TYR A CA 1
ATOM 4167 C C . TYR A 1 614 ? 208.333 144.385 247.134 1.00 152.05 614 TYR A C 1
ATOM 4168 O O . TYR A 1 614 ? 207.974 144.424 245.954 1.00 152.05 614 TYR A O 1
ATOM 4186 N N . ASN A 1 615 ? 207.944 143.445 247.993 1.00 152.38 615 ASN A N 1
ATOM 4187 C CA . ASN A 1 615 ? 206.941 142.443 247.646 1.00 152.38 615 ASN A CA 1
ATOM 4188 C C . ASN A 1 615 ? 207.291 141.730 246.345 1.00 152.38 615 ASN A C 1
ATOM 4189 O O . ASN A 1 615 ? 206.425 141.469 245.509 1.00 152.38 615 ASN A O 1
ATOM 4200 N N . GLY A 1 616 ? 208.568 141.413 246.162 1.00 149.17 616 GLY A N 1
ATOM 4201 C CA . GLY A 1 616 ? 209.001 140.670 245.000 1.00 149.17 616 GLY A CA 1
ATOM 4202 C C . GLY A 1 616 ? 209.124 141.474 243.727 1.00 149.17 616 GLY A C 1
ATOM 4203 O O . GLY A 1 616 ? 209.364 140.884 242.667 1.00 149.17 616 GLY A O 1
ATOM 4207 N N . GLN A 1 617 ? 208.960 142.792 243.788 1.00 149.14 617 GLN A N 1
ATOM 4208 C CA . GLN A 1 617 ? 209.097 143.643 242.618 1.00 149.14 617 GLN A CA 1
ATOM 4209 C C . GLN A 1 617 ? 209.915 144.874 242.974 1.00 149.14 617 GLN A C 1
ATOM 4210 O O . GLN A 1 617 ? 209.942 145.321 244.124 1.00 149.14 617 GLN A O 1
ATOM 4224 N N . CYS A 1 618 ? 210.586 145.417 241.964 1.00 147.62 618 CYS A N 1
ATOM 4225 C CA . CYS A 1 618 ? 211.372 146.637 242.098 1.00 147.62 618 CYS A CA 1
ATOM 4226 C C . CYS A 1 618 ? 210.518 147.791 241.589 1.00 147.62 618 CYS A C 1
ATOM 4227 O O . CYS A 1 618 ? 210.216 147.866 240.394 1.00 147.62 618 CYS A O 1
ATOM 4234 N N . ILE A 1 619 ? 210.132 148.688 242.493 1.00 143.49 619 ILE A N 1
ATOM 4235 C CA . ILE A 1 619 ? 209.167 149.737 242.193 1.00 143.49 619 ILE A CA 1
ATOM 4236 C C . ILE A 1 619 ? 209.749 151.082 242.596 1.00 143.49 619 ILE A C 1
ATOM 4237 O O . ILE A 1 619 ? 210.435 151.196 243.618 1.00 143.49 619 ILE A O 1
ATOM 4253 N N . THR A 1 620 ? 209.469 152.104 241.784 1.00 136.63 620 THR A N 1
ATOM 4254 C CA . THR A 1 620 ? 209.978 153.443 242.050 1.00 136.63 620 THR A CA 1
ATOM 4255 C C . THR A 1 620 ? 209.268 154.112 243.216 1.00 136.63 620 THR A C 1
ATOM 4256 O O . THR A 1 620 ? 209.911 154.812 244.004 1.00 136.63 620 THR A O 1
ATOM 4267 N N . HIS A 1 621 ? 207.956 153.923 243.338 1.00 134.78 621 HIS A N 1
ATOM 4268 C CA . HIS A 1 621 ? 207.169 154.545 244.392 1.00 134.78 621 HIS A CA 1
ATOM 4269 C C . HIS A 1 621 ? 206.589 153.470 245.295 1.00 134.78 621 HIS A C 1
ATOM 4270 O O . HIS A 1 621 ? 206.063 152.463 244.814 1.00 134.78 621 HIS A O 1
ATOM 4284 N N . CYS A 1 622 ? 206.678 153.689 246.600 1.00 150.29 622 CYS A N 1
ATOM 4285 C CA . CYS A 1 622 ? 206.044 152.771 247.529 1.00 150.29 622 CYS A CA 1
ATOM 4286 C C . CYS A 1 622 ? 204.536 152.778 247.294 1.00 150.29 622 CYS A C 1
ATOM 4287 O O . CYS A 1 622 ? 203.955 153.838 247.036 1.00 150.29 622 CYS A O 1
ATOM 4294 N N . PRO A 1 623 ? 203.872 151.628 247.370 1.00 150.76 623 PRO A N 1
ATOM 4295 C CA . PRO A 1 623 ? 202.432 151.594 247.102 1.00 150.76 623 PRO A CA 1
ATOM 4296 C C . PRO A 1 623 ? 201.662 152.391 248.143 1.00 150.76 623 PRO A C 1
ATOM 4297 O O . PRO A 1 623 ? 202.215 152.911 249.113 1.00 150.76 623 PRO A O 1
ATOM 4308 N N . THR A 1 624 ? 200.355 152.479 247.924 1.00 150.32 624 THR A N 1
ATOM 4309 C CA . THR A 1 624 ? 199.494 153.254 248.806 1.00 150.32 624 THR A CA 1
ATOM 4310 C C . THR A 1 624 ? 199.652 152.788 250.244 1.00 150.32 624 THR A C 1
ATOM 4311 O O . THR A 1 624 ? 199.660 151.586 250.522 1.00 150.32 624 THR A O 1
ATOM 4322 N N . GLY A 1 625 ? 199.783 153.745 251.157 1.00 153.22 625 GLY A N 1
ATOM 4323 C CA . GLY A 1 625 ? 199.960 153.437 252.559 1.00 153.22 625 GLY A CA 1
ATOM 4324 C C . GLY A 1 625 ? 201.376 153.110 252.972 1.00 153.22 625 GLY A C 1
ATOM 4325 O O . GLY A 1 625 ? 201.583 152.663 254.106 1.00 153.22 625 GLY A O 1
ATOM 4329 N N . TYR A 1 626 ? 202.356 153.317 252.096 1.00 155.58 626 TYR A N 1
ATOM 4330 C CA . TYR A 1 626 ? 203.746 153.018 252.397 1.00 155.58 626 TYR A CA 1
ATOM 4331 C C . TYR A 1 626 ? 204.626 154.180 251.967 1.00 155.58 626 TYR A C 1
ATOM 4332 O O . TYR A 1 626 ? 204.257 154.984 251.107 1.00 155.58 626 TYR A O 1
ATOM 4350 N N . GLN A 1 627 ? 205.803 154.260 252.583 1.00 157.59 627 GLN A N 1
ATOM 4351 C CA . GLN A 1 627 ? 206.763 155.310 252.284 1.00 157.59 627 GLN A CA 1
ATOM 4352 C C . GLN A 1 627 ? 208.165 154.719 252.257 1.00 157.59 627 GLN A C 1
ATOM 4353 O O . GLN A 1 627 ? 208.438 153.679 252.861 1.00 157.59 627 GLN A O 1
ATOM 4367 N N . LYS A 1 628 ? 209.054 155.403 251.543 1.00 152.20 628 LYS A N 1
ATOM 4368 C CA . LYS A 1 628 ? 210.431 154.949 251.422 1.00 152.20 628 LYS A CA 1
ATOM 4369 C C . LYS A 1 628 ? 211.150 155.052 252.760 1.00 152.20 628 LYS A C 1
ATOM 4370 O O . LYS A 1 628 ? 210.877 155.947 253.565 1.00 152.20 628 LYS A O 1
ATOM 4389 N N . SER A 1 629 ? 212.076 154.127 252.994 1.00 160.17 629 SER A N 1
ATOM 4390 C CA . SER A 1 629 ? 212.876 154.171 254.208 1.00 160.17 629 SER A CA 1
ATOM 4391 C C . SER A 1 629 ? 213.859 155.334 254.149 1.00 160.17 629 SER A C 1
ATOM 4392 O O . SER A 1 629 ? 214.224 155.816 253.073 1.00 160.17 629 SER A O 1
ATOM 4400 N N . GLU A 1 630 ? 214.286 155.788 255.329 1.00 163.66 630 GLU A N 1
ATOM 4401 C CA . GLU A 1 630 ? 215.242 156.889 255.391 1.00 163.66 630 GLU A CA 1
ATOM 4402 C C . GLU A 1 630 ? 216.502 156.565 254.599 1.00 163.66 630 GLU A C 1
ATOM 4403 O O . GLU A 1 630 ? 217.083 157.446 253.954 1.00 163.66 630 GLU A O 1
ATOM 4415 N N . ASN A 1 631 ? 216.937 155.307 254.631 1.00 163.10 631 ASN A N 1
ATOM 4416 C CA . ASN A 1 631 ? 218.096 154.875 253.863 1.00 163.10 631 ASN A CA 1
ATOM 4417 C C . ASN A 1 631 ? 217.756 154.565 252.412 1.00 163.10 631 ASN A C 1
ATOM 4418 O O . ASN A 1 631 ? 218.665 154.282 251.626 1.00 163.10 631 ASN A O 1
ATOM 4429 N N . LYS A 1 632 ? 216.478 154.606 252.044 1.00 158.09 632 LYS A N 1
ATOM 4430 C CA . LYS A 1 632 ? 216.055 154.387 250.665 1.00 158.09 632 LYS A CA 1
ATOM 4431 C C . LYS A 1 632 ? 216.440 152.987 250.195 1.00 158.09 632 LYS A C 1
ATOM 4432 O O . LYS A 1 632 ? 217.109 152.805 249.176 1.00 158.09 632 LYS A O 1
ATOM 4451 N N . ARG A 1 633 ? 216.010 151.985 250.961 1.00 159.03 633 ARG A N 1
ATOM 4452 C CA . ARG A 1 633 ? 216.223 150.592 250.599 1.00 159.03 633 ARG A CA 1
ATOM 4453 C C . ARG A 1 633 ? 214.997 149.713 250.787 1.00 159.03 633 ARG A C 1
ATOM 4454 O O . ARG A 1 633 ? 215.030 148.551 250.367 1.00 159.03 633 ARG A O 1
ATOM 4475 N N . MET A 1 634 ? 213.926 150.217 251.393 1.00 161.51 634 MET A N 1
ATOM 4476 C CA . MET A 1 634 ? 212.721 149.427 251.594 1.00 161.51 634 MET A CA 1
ATOM 4477 C C . MET A 1 634 ? 211.544 150.368 251.794 1.00 161.51 634 MET A C 1
ATOM 4478 O O . MET A 1 634 ? 211.708 151.547 252.118 1.00 161.51 634 MET A O 1
ATOM 4492 N N . CYS A 1 635 ? 210.345 149.827 251.601 1.00 159.14 635 CYS A N 1
ATOM 4493 C CA . CYS A 1 635 ? 209.107 150.564 251.802 1.00 159.14 635 CYS A CA 1
ATOM 4494 C C . CYS A 1 635 ? 208.465 150.117 253.107 1.00 159.14 635 CYS A C 1
ATOM 4495 O O . CYS A 1 635 ? 208.349 148.916 253.369 1.00 159.14 635 CYS A O 1
ATOM 4502 N N . GLU A 1 636 ? 208.049 151.085 253.919 1.00 159.57 636 GLU A N 1
ATOM 4503 C CA . GLU A 1 636 ? 207.452 150.816 255.213 1.00 159.57 636 GLU A CA 1
ATOM 4504 C C . GLU A 1 636 ? 206.063 151.437 255.288 1.00 159.57 636 GLU A C 1
ATOM 4505 O O . GLU A 1 636 ? 205.783 152.421 254.597 1.00 159.57 636 GLU A O 1
ATOM 4517 N N . PRO A 1 637 ? 205.173 150.890 256.114 1.00 159.09 637 PRO A N 1
ATOM 4518 C CA . PRO A 1 637 ? 203.829 151.466 256.224 1.00 159.09 637 PRO A CA 1
ATOM 4519 C C . PRO A 1 637 ? 203.890 152.924 256.651 1.00 159.09 637 PRO A C 1
ATOM 4520 O O . PRO A 1 637 ? 204.701 153.314 257.494 1.00 159.09 637 PRO A O 1
ATOM 4531 N N . CYS A 1 638 ? 203.021 153.733 256.058 1.00 159.88 638 CYS A N 1
ATOM 4532 C CA . CYS A 1 638 ? 202.985 155.145 256.398 1.00 159.88 638 CYS A CA 1
ATOM 4533 C C . CYS A 1 638 ? 202.445 155.327 257.815 1.00 159.88 638 CYS A C 1
ATOM 4534 O O . CYS A 1 638 ? 201.479 154.657 258.201 1.00 159.88 638 CYS A O 1
ATOM 4541 N N . PRO A 1 639 ? 203.034 156.212 258.615 1.00 160.62 639 PRO A N 1
ATOM 4542 C CA . PRO A 1 639 ? 202.427 156.536 259.911 1.00 160.62 639 PRO A CA 1
ATOM 4543 C C . PRO A 1 639 ? 201.018 157.077 259.725 1.00 160.62 639 PRO A C 1
ATOM 4544 O O . PRO A 1 639 ? 200.740 157.828 258.788 1.00 160.62 639 PRO A O 1
ATOM 4555 N N . GLY A 1 640 ? 200.121 156.687 260.625 1.00 158.47 640 GLY A N 1
ATOM 4556 C CA . GLY A 1 640 ? 198.734 157.073 260.482 1.00 158.47 640 GLY A CA 1
ATOM 4557 C C . GLY A 1 640 ? 198.014 156.367 259.359 1.00 158.47 640 GLY A C 1
ATOM 4558 O O . GLY A 1 640 ? 196.968 156.841 258.911 1.00 158.47 640 GLY A O 1
ATOM 4562 N N . GLY A 1 641 ? 198.553 155.245 258.882 1.00 158.16 641 GLY A N 1
ATOM 4563 C CA . GLY A 1 641 ? 197.954 154.499 257.799 1.00 158.16 641 GLY A CA 1
ATOM 4564 C C . GLY A 1 641 ? 198.317 154.978 256.412 1.00 158.16 641 GLY A C 1
ATOM 4565 O O . GLY A 1 641 ? 198.498 154.146 255.515 1.00 158.16 641 GLY A O 1
ATOM 4569 N N . LYS A 1 642 ? 198.431 156.287 256.201 1.00 150.56 642 LYS A N 1
ATOM 4570 C CA . LYS A 1 642 ? 198.764 156.827 254.892 1.00 150.56 642 LYS A CA 1
ATOM 4571 C C . LYS A 1 642 ? 199.518 158.135 255.070 1.00 150.56 642 LYS A C 1
ATOM 4572 O O . LYS A 1 642 ? 199.326 158.850 256.058 1.00 150.56 642 LYS A O 1
ATOM 4591 N N . CYS A 1 643 ? 200.376 158.440 254.101 1.00 147.19 643 CYS A N 1
ATOM 4592 C CA . CYS A 1 643 ? 201.209 159.635 254.131 1.00 147.19 643 CYS A CA 1
ATOM 4593 C C . CYS A 1 643 ? 200.457 160.778 253.463 1.00 147.19 643 CYS A C 1
ATOM 4594 O O . CYS A 1 643 ? 199.920 160.614 252.363 1.00 147.19 643 CYS A O 1
ATOM 4601 N N . ASP A 1 644 ? 200.424 161.931 254.126 1.00 132.38 644 ASP A N 1
ATOM 4602 C CA . ASP A 1 644 ? 199.641 163.060 253.644 1.00 132.38 644 ASP A CA 1
ATOM 4603 C C . ASP A 1 644 ? 200.490 164.027 252.830 1.00 132.38 644 ASP A C 1
ATOM 4604 O O . ASP A 1 644 ? 200.635 165.195 253.202 1.00 132.38 644 ASP A O 1
ATOM 4613 N N . LYS A 1 645 ? 201.054 163.556 251.721 1.00 114.58 645 LYS A N 1
ATOM 4614 C CA . LYS A 1 645 ? 201.781 164.445 250.827 1.00 114.58 645 LYS A CA 1
ATOM 4615 C C . LYS A 1 645 ? 200.817 165.413 250.156 1.00 114.58 645 LYS A C 1
ATOM 4616 O O . LYS A 1 645 ? 199.712 165.032 249.758 1.00 114.58 645 LYS A O 1
ATOM 4635 N N . GLU A 1 646 ? 201.238 166.666 250.028 1.00 112.58 646 GLU A N 1
ATOM 4636 C CA . GLU A 1 646 ? 200.443 167.697 249.381 1.00 112.58 646 GLU A CA 1
ATOM 4637 C C . GLU A 1 646 ? 201.216 168.262 248.198 1.00 112.58 646 GLU A C 1
ATOM 4638 O O . GLU A 1 646 ? 202.447 168.345 248.224 1.00 112.58 646 GLU A O 1
ATOM 4650 N N . CYS A 1 647 ? 200.482 168.648 247.157 1.00 106.94 647 CYS A N 1
ATOM 4651 C CA . CYS A 1 647 ? 201.088 169.099 245.915 1.00 106.94 647 CYS A CA 1
ATOM 4652 C C . CYS A 1 647 ? 200.415 170.382 245.457 1.00 106.94 647 CYS A C 1
ATOM 4653 O O . CYS A 1 647 ? 199.229 170.603 245.705 1.00 106.94 647 CYS A O 1
ATOM 4660 N N . SER A 1 648 ? 201.189 171.227 244.782 1.00 98.21 648 SER A N 1
ATOM 4661 C CA . SER A 1 648 ? 200.677 172.513 244.335 1.00 98.21 648 SER A CA 1
ATOM 4662 C C . SER A 1 648 ? 199.700 172.333 243.182 1.00 98.21 648 SER A C 1
ATOM 4663 O O . SER A 1 648 ? 199.859 171.445 242.342 1.00 98.21 648 SER A O 1
ATOM 4671 N N . SER A 1 649 ? 198.684 173.189 243.144 1.00 94.34 649 SER A N 1
ATOM 4672 C CA . SER A 1 649 ? 197.747 173.177 242.035 1.00 94.34 649 SER A CA 1
ATOM 4673 C C . SER A 1 649 ? 198.441 173.641 240.761 1.00 94.34 649 SER A C 1
ATOM 4674 O O . SER A 1 649 ? 199.562 174.154 240.783 1.00 94.34 649 SER A O 1
ATOM 4682 N N . GLY A 1 650 ? 197.765 173.449 239.638 1.00 88.09 650 GLY A N 1
ATOM 4683 C CA . GLY A 1 650 ? 198.338 173.838 238.368 1.00 88.09 650 GLY A CA 1
ATOM 4684 C C . GLY A 1 650 ? 197.419 173.488 237.224 1.00 88.09 650 GLY A C 1
ATOM 4685 O O . GLY A 1 650 ? 196.210 173.341 237.402 1.00 88.09 650 GLY A O 1
ATOM 4689 N N . LEU A 1 651 ? 198.009 173.364 236.040 1.00 82.80 651 LEU A N 1
ATOM 4690 C CA . LEU A 1 651 ? 197.282 173.025 234.828 1.00 82.80 651 LEU A CA 1
ATOM 4691 C C . LEU A 1 651 ? 197.746 171.669 234.326 1.00 82.80 651 LEU A C 1
ATOM 4692 O O . LEU A 1 651 ? 198.923 171.321 234.450 1.00 82.80 651 LEU A O 1
ATOM 4708 N N . ILE A 1 652 ? 196.818 170.907 233.762 1.00 80.11 652 ILE A N 1
ATOM 4709 C CA . ILE A 1 652 ? 197.083 169.563 233.268 1.00 80.11 652 ILE A CA 1
ATOM 4710 C C . ILE A 1 652 ? 196.730 169.556 231.788 1.00 80.11 652 ILE A C 1
ATOM 4711 O O . ILE A 1 652 ? 195.578 169.317 231.413 1.00 80.11 652 ILE A O 1
ATOM 4727 N N . ASP A 1 653 ? 197.721 169.806 230.938 1.00 87.07 653 ASP A N 1
ATOM 4728 C CA . ASP A 1 653 ? 197.499 169.913 229.503 1.00 87.07 653 ASP A CA 1
ATOM 4729 C C . ASP A 1 653 ? 197.649 168.589 228.768 1.00 87.07 653 ASP A C 1
ATOM 4730 O O . ASP A 1 653 ? 197.458 168.554 227.548 1.00 87.07 653 ASP A O 1
ATOM 4739 N N . SER A 1 654 ? 197.996 167.512 229.461 1.00 86.23 654 SER A N 1
ATOM 4740 C CA . SER A 1 654 ? 198.159 166.222 228.810 1.00 86.23 654 SER A CA 1
ATOM 4741 C C . SER A 1 654 ? 198.353 165.164 229.880 1.00 86.23 654 SER A C 1
ATOM 4742 O O . SER A 1 654 ? 198.754 165.463 231.007 1.00 86.23 654 SER A O 1
ATOM 4750 N N . LEU A 1 655 ? 198.090 163.914 229.504 1.00 86.14 655 LEU A N 1
ATOM 4751 C CA . LEU A 1 655 ? 198.277 162.826 230.453 1.00 86.14 655 LEU A CA 1
ATOM 4752 C C . LEU A 1 655 ? 199.689 162.822 231.013 1.00 86.14 655 LEU A C 1
ATOM 4753 O O . LEU A 1 655 ? 199.896 162.430 232.165 1.00 86.14 655 LEU A O 1
ATOM 4769 N N . GLU A 1 656 ? 200.667 163.264 230.223 1.00 90.83 656 GLU A N 1
ATOM 4770 C CA . GLU A 1 656 ? 202.043 163.264 230.697 1.00 90.83 656 GLU A CA 1
ATOM 4771 C C . GLU A 1 656 ? 202.195 164.138 231.930 1.00 90.83 656 GLU A C 1
ATOM 4772 O O . GLU A 1 656 ? 202.882 163.762 232.886 1.00 90.83 656 GLU A O 1
ATOM 4784 N N . ARG A 1 657 ? 201.571 165.315 231.928 1.00 89.93 657 ARG A N 1
ATOM 4785 C CA . ARG A 1 657 ? 201.654 166.179 233.099 1.00 89.93 657 ARG A CA 1
ATOM 4786 C C . ARG A 1 657 ? 200.973 165.541 234.300 1.00 89.93 657 ARG A C 1
ATOM 4787 O O . ARG A 1 657 ? 201.471 165.638 235.426 1.00 89.93 657 ARG A O 1
ATOM 4808 N N . ALA A 1 658 ? 199.836 164.879 234.079 1.00 88.31 658 ALA A N 1
ATOM 4809 C CA . ALA A 1 658 ? 199.104 164.282 235.189 1.00 88.31 658 ALA A CA 1
ATOM 4810 C C . ALA A 1 658 ? 199.941 163.243 235.916 1.00 88.31 658 ALA A C 1
ATOM 4811 O O . ALA A 1 658 ? 199.707 162.976 237.098 1.00 88.31 658 ALA A O 1
ATOM 4818 N N . ARG A 1 659 ? 200.919 162.651 235.235 1.00 97.95 659 ARG A N 1
ATOM 4819 C CA . ARG A 1 659 ? 201.770 161.661 235.881 1.00 97.95 659 ARG A CA 1
ATOM 4820 C C . ARG A 1 659 ? 202.487 162.243 237.088 1.00 97.95 659 ARG A C 1
ATOM 4821 O O . ARG A 1 659 ? 202.840 161.510 238.017 1.00 97.95 659 ARG A O 1
ATOM 4842 N N . GLU A 1 660 ? 202.714 163.555 237.096 1.00 101.11 660 GLU A N 1
ATOM 4843 C CA . GLU A 1 660 ? 203.474 164.168 238.175 1.00 101.11 660 GLU A CA 1
ATOM 4844 C C . GLU A 1 660 ? 202.744 164.112 239.508 1.00 101.11 660 GLU A C 1
ATOM 4845 O O . GLU A 1 660 ? 203.394 164.097 240.557 1.00 101.11 660 GLU A O 1
ATOM 4857 N N . PHE A 1 661 ? 201.416 164.079 239.497 1.00 95.52 661 PHE A N 1
ATOM 4858 C CA . PHE A 1 661 ? 200.650 164.141 240.733 1.00 95.52 661 PHE A CA 1
ATOM 4859 C C . PHE A 1 661 ? 200.560 162.804 241.451 1.00 95.52 661 PHE A C 1
ATOM 4860 O O . PHE A 1 661 ? 199.825 162.703 242.438 1.00 95.52 661 PHE A O 1
ATOM 4877 N N . HIS A 1 662 ? 201.272 161.781 240.992 1.00 100.97 662 HIS A N 1
ATOM 4878 C CA . HIS A 1 662 ? 201.190 160.478 241.633 1.00 100.97 662 HIS A CA 1
ATOM 4879 C C . HIS A 1 662 ? 201.536 160.588 243.107 1.00 100.97 662 HIS A C 1
ATOM 4880 O O . HIS A 1 662 ? 202.554 161.180 243.475 1.00 100.97 662 HIS A O 1
ATOM 4894 N N . GLY A 1 663 ? 200.684 160.015 243.951 1.00 105.29 663 GLY A N 1
ATOM 4895 C CA . GLY A 1 663 ? 200.892 160.045 245.381 1.00 105.29 663 GLY A CA 1
ATOM 4896 C C . GLY A 1 663 ? 200.433 161.309 246.072 1.00 105.29 663 GLY A C 1
ATOM 4897 O O . GLY A 1 663 ? 200.553 161.399 247.300 1.00 105.29 663 GLY A O 1
ATOM 4901 N N . CYS A 1 664 ? 199.908 162.284 245.338 1.00 107.49 664 CYS A N 1
ATOM 4902 C CA . CYS A 1 664 ? 199.442 163.516 245.958 1.00 107.49 664 CYS A CA 1
ATOM 4903 C C . CYS A 1 664 ? 198.116 163.263 246.658 1.00 107.49 664 CYS A C 1
ATOM 4904 O O . CYS A 1 664 ? 197.153 162.810 246.032 1.00 107.49 664 CYS A O 1
ATOM 4911 N N . THR A 1 665 ? 198.063 163.548 247.956 1.00 107.51 665 THR A N 1
ATOM 4912 C CA . THR A 1 665 ? 196.828 163.384 248.708 1.00 107.51 665 THR A CA 1
ATOM 4913 C C . THR A 1 665 ? 196.040 164.678 248.829 1.00 107.51 665 THR A C 1
ATOM 4914 O O . THR A 1 665 ? 194.806 164.639 248.885 1.00 107.51 665 THR A O 1
ATOM 4925 N N . ILE A 1 666 ? 196.720 165.819 248.871 1.00 103.02 666 ILE A N 1
ATOM 4926 C CA . ILE A 1 666 ? 196.074 167.114 249.045 1.00 103.02 666 ILE A CA 1
ATOM 4927 C C . ILE A 1 666 ? 196.594 168.061 247.977 1.00 103.02 666 ILE A C 1
ATOM 4928 O O . ILE A 1 666 ? 197.808 168.195 247.797 1.00 103.02 666 ILE A O 1
ATOM 4944 N N . ILE A 1 667 ? 195.681 168.726 247.279 1.00 96.16 667 ILE A N 1
ATOM 4945 C CA . ILE A 1 667 ? 196.019 169.736 246.287 1.00 96.16 667 ILE A CA 1
ATOM 4946 C C . ILE A 1 667 ? 195.728 171.098 246.893 1.00 96.16 667 ILE A C 1
ATOM 4947 O O . ILE A 1 667 ? 194.611 171.349 247.358 1.00 96.16 667 ILE A O 1
ATOM 4963 N N . THR A 1 668 ? 196.728 171.973 246.890 1.00 99.53 668 THR A N 1
ATOM 4964 C CA . THR A 1 668 ? 196.602 173.280 247.512 1.00 99.53 668 THR A CA 1
ATOM 4965 C C . THR A 1 668 ? 197.199 174.338 246.598 1.00 99.53 668 THR A C 1
ATOM 4966 O O . THR A 1 668 ? 197.884 174.032 245.620 1.00 99.53 668 THR A O 1
ATOM 4977 N N . GLY A 1 669 ? 196.930 175.587 246.935 1.00 99.99 669 GLY A N 1
ATOM 4978 C CA . GLY A 1 669 ? 197.357 176.719 246.140 1.00 99.99 669 GLY A CA 1
ATOM 4979 C C . GLY A 1 669 ? 196.176 177.465 245.552 1.00 99.99 669 GLY A C 1
ATOM 4980 O O . GLY A 1 669 ? 195.188 176.874 245.107 1.00 99.99 669 GLY A O 1
ATOM 4984 N N . THR A 1 670 ? 196.277 178.793 245.543 1.00 103.20 670 THR A N 1
ATOM 4985 C CA . THR A 1 670 ? 195.160 179.612 245.090 1.00 103.20 670 THR A CA 1
ATOM 4986 C C . THR A 1 670 ? 194.769 179.317 243.649 1.00 103.20 670 THR A C 1
ATOM 4987 O O . THR A 1 670 ? 193.602 179.502 243.288 1.00 103.20 670 THR A O 1
ATOM 4998 N N . GLU A 1 671 ? 195.704 178.866 242.825 1.00 100.04 671 GLU A N 1
ATOM 4999 C CA . GLU A 1 671 ? 195.378 178.583 241.439 1.00 100.04 671 GLU A CA 1
ATOM 5000 C C . GLU A 1 671 ? 194.375 177.434 241.368 1.00 100.04 671 GLU A C 1
ATOM 5001 O O . GLU A 1 671 ? 194.546 176.419 242.051 1.00 100.04 671 GLU A O 1
ATOM 5013 N N . PRO A 1 672 ? 193.327 177.552 240.559 1.00 87.76 672 PRO A N 1
ATOM 5014 C CA . PRO A 1 672 ? 192.380 176.442 240.434 1.00 87.76 672 PRO A CA 1
ATOM 5015 C C . PRO A 1 672 ? 192.988 175.295 239.650 1.00 87.76 672 PRO A C 1
ATOM 5016 O O . PRO A 1 672 ? 193.598 175.494 238.598 1.00 87.76 672 PRO A O 1
ATOM 5027 N N . LEU A 1 673 ? 192.807 174.084 240.164 1.00 83.46 673 LEU A N 1
ATOM 5028 C CA . LEU A 1 673 ? 193.318 172.895 239.493 1.00 83.46 673 LEU A CA 1
ATOM 5029 C C . LEU A 1 673 ? 192.549 172.691 238.197 1.00 83.46 673 LEU A C 1
ATOM 5030 O O . LEU A 1 673 ? 191.409 172.223 238.213 1.00 83.46 673 LEU A O 1
ATOM 5046 N N . THR A 1 674 ? 193.167 173.031 237.072 1.00 76.28 674 THR A N 1
ATOM 5047 C CA . THR A 1 674 ? 192.500 173.011 235.778 1.00 76.28 674 THR A CA 1
ATOM 5048 C C . THR A 1 674 ? 192.852 171.729 235.040 1.00 76.28 674 THR A C 1
ATOM 5049 O O . THR A 1 674 ? 194.024 171.350 234.976 1.00 76.28 674 THR A O 1
ATOM 5060 N N . ILE A 1 675 ? 191.842 171.071 234.486 1.00 71.55 675 ILE A N 1
ATOM 5061 C CA . ILE A 1 675 ? 192.024 169.895 233.648 1.00 71.55 675 ILE A CA 1
ATOM 5062 C C . ILE A 1 675 ? 191.565 170.255 232.246 1.00 71.55 675 ILE A C 1
ATOM 5063 O O . ILE A 1 675 ? 190.381 170.528 232.027 1.00 71.55 675 ILE A O 1
ATOM 5079 N N . SER A 1 676 ? 192.490 170.256 231.292 1.00 73.26 676 SER A N 1
ATOM 5080 C CA . SER A 1 676 ? 192.162 170.568 229.905 1.00 73.26 676 SER A CA 1
ATOM 5081 C C . SER A 1 676 ? 192.787 169.543 228.976 1.00 73.26 676 SER A C 1
ATOM 5082 O O . SER A 1 676 ? 193.421 169.887 227.974 1.00 73.26 676 SER A O 1
ATOM 5090 N N . ILE A 1 677 ? 192.613 168.262 229.300 1.00 76.23 677 ILE A N 1
ATOM 5091 C CA . ILE A 1 677 ? 193.178 167.201 228.482 1.00 76.23 677 ILE A CA 1
ATOM 5092 C C . ILE A 1 677 ? 192.517 167.209 227.118 1.00 76.23 677 ILE A C 1
ATOM 5093 O O . ILE A 1 677 ? 191.286 167.226 227.007 1.00 76.23 677 ILE A O 1
ATOM 5109 N N . LYS A 1 678 ? 193.333 167.183 226.067 1.00 76.19 678 LYS A N 1
ATOM 5110 C CA . LYS A 1 678 ? 192.844 167.191 224.689 1.00 76.19 678 LYS A CA 1
ATOM 5111 C C . LYS A 1 678 ? 193.431 165.980 223.975 1.00 76.19 678 LYS A C 1
ATOM 5112 O O . LYS A 1 678 ? 194.520 166.043 223.405 1.00 76.19 678 LYS A O 1
ATOM 5131 N N . ARG A 1 679 ? 192.699 164.874 224.008 1.00 82.97 679 ARG A N 1
ATOM 5132 C CA . ARG A 1 679 ? 193.105 163.659 223.325 1.00 82.97 679 ARG A CA 1
ATOM 5133 C C . ARG A 1 679 ? 192.283 163.468 222.061 1.00 82.97 679 ARG A C 1
ATOM 5134 O O . ARG A 1 679 ? 191.132 163.898 221.974 1.00 82.97 679 ARG A O 1
ATOM 5155 N N . GLU A 1 680 ? 192.887 162.808 221.076 1.00 89.04 680 GLU A N 1
ATOM 5156 C CA . GLU A 1 680 ? 192.179 162.434 219.856 1.00 89.04 680 GLU A CA 1
ATOM 5157 C C . GLU A 1 680 ? 191.345 161.179 220.112 1.00 89.04 680 GLU A C 1
ATOM 5158 O O . GLU A 1 680 ? 191.557 160.115 219.535 1.00 89.04 680 GLU A O 1
ATOM 5170 N N . SER A 1 681 ? 190.376 161.326 221.012 1.00 90.78 681 SER A N 1
ATOM 5171 C CA . SER A 1 681 ? 189.472 160.263 221.437 1.00 90.78 681 SER A CA 1
ATOM 5172 C C . SER A 1 681 ? 190.208 159.089 222.064 1.00 90.78 681 SER A C 1
ATOM 5173 O O . SER A 1 681 ? 189.638 157.999 222.177 1.00 90.78 681 SER A O 1
ATOM 5181 N N . GLY A 1 682 ? 191.450 159.282 222.491 1.00 93.61 682 GLY A N 1
ATOM 5182 C CA . GLY A 1 682 ? 192.202 158.194 223.081 1.00 93.61 682 GLY A CA 1
ATOM 5183 C C . GLY A 1 682 ? 191.472 157.556 224.246 1.00 93.61 682 GLY A C 1
ATOM 5184 O O . GLY A 1 682 ? 190.462 158.057 224.743 1.00 93.61 682 GLY A O 1
ATOM 5188 N N . ALA A 1 683 ? 192.006 156.416 224.682 1.00 96.22 683 ALA A N 1
ATOM 5189 C CA . ALA A 1 683 ? 191.360 155.658 225.744 1.00 96.22 683 ALA A CA 1
ATOM 5190 C C . ALA A 1 683 ? 192.149 155.717 227.044 1.00 96.22 683 ALA A C 1
ATOM 5191 O O . ALA A 1 683 ? 191.558 155.814 228.125 1.00 96.22 683 ALA A O 1
ATOM 5198 N N . HIS A 1 684 ? 193.478 155.680 226.968 1.00 94.05 684 HIS A N 1
ATOM 5199 C CA . HIS A 1 684 ? 194.282 155.526 228.172 1.00 94.05 684 HIS A CA 1
ATOM 5200 C C . HIS A 1 684 ? 194.176 156.704 229.128 1.00 94.05 684 HIS A C 1
ATOM 5201 O O . HIS A 1 684 ? 194.812 156.672 230.186 1.00 94.05 684 HIS A O 1
ATOM 5215 N N . VAL A 1 685 ? 193.395 157.732 228.796 1.00 87.23 685 VAL A N 1
ATOM 5216 C CA . VAL A 1 685 ? 193.265 158.878 229.692 1.00 87.23 685 VAL A CA 1
ATOM 5217 C C . VAL A 1 685 ? 192.788 158.423 231.065 1.00 87.23 685 VAL A C 1
ATOM 5218 O O . VAL A 1 685 ? 193.345 158.810 232.099 1.00 87.23 685 VAL A O 1
ATOM 5231 N N . MET A 1 686 ? 191.753 157.582 231.096 1.00 89.55 686 MET A N 1
ATOM 5232 C CA . MET A 1 686 ? 191.208 157.135 232.370 1.00 89.55 686 MET A CA 1
ATOM 5233 C C . MET A 1 686 ? 192.208 156.316 233.167 1.00 89.55 686 MET A C 1
ATOM 5234 O O . MET A 1 686 ? 192.061 156.200 234.387 1.00 89.55 686 MET A O 1
ATOM 5248 N N . ASP A 1 687 ? 193.214 155.744 232.513 1.00 93.85 687 ASP A N 1
ATOM 5249 C CA . ASP A 1 687 ? 194.245 155.001 233.222 1.00 93.85 687 ASP A CA 1
ATOM 5250 C C . ASP A 1 687 ? 195.360 155.907 233.723 1.00 93.85 687 ASP A C 1
ATOM 5251 O O . ASP A 1 687 ? 195.770 155.806 234.885 1.00 93.85 687 ASP A O 1
ATOM 5260 N N . GLU A 1 688 ? 195.858 156.797 232.868 1.00 92.39 688 GLU A N 1
ATOM 5261 C CA . GLU A 1 688 ? 196.917 157.706 233.283 1.00 92.39 688 GLU A CA 1
ATOM 5262 C C . GLU A 1 688 ? 196.446 158.614 234.411 1.00 92.39 688 GLU A C 1
ATOM 5263 O O . GLU A 1 688 ? 197.142 158.778 235.419 1.00 92.39 688 GLU A O 1
ATOM 5275 N N . LEU A 1 689 ? 195.259 159.204 234.268 1.00 85.86 689 LEU A N 1
ATOM 5276 C CA . LEU A 1 689 ? 194.744 160.061 235.327 1.00 85.86 689 LEU A CA 1
ATOM 5277 C C . LEU A 1 689 ? 194.494 159.277 236.602 1.00 85.86 689 LEU A C 1
ATOM 5278 O O . LEU A 1 689 ? 194.768 159.771 237.700 1.00 85.86 689 LEU A O 1
ATOM 5294 N N . LYS A 1 690 ? 193.966 158.061 236.486 1.00 91.80 690 LYS A N 1
ATOM 5295 C CA . LYS A 1 690 ? 193.761 157.249 237.676 1.00 91.80 690 LYS A CA 1
ATOM 5296 C C . LYS A 1 690 ? 195.079 156.982 238.383 1.00 91.80 690 LYS A C 1
ATOM 5297 O O . LYS A 1 690 ? 195.133 156.990 239.616 1.00 91.80 690 LYS A O 1
ATOM 5316 N N . TYR A 1 691 ? 196.149 156.747 237.625 1.00 95.55 691 TYR A N 1
ATOM 5317 C CA . TYR A 1 691 ? 197.462 156.615 238.245 1.00 95.55 691 TYR A CA 1
ATOM 5318 C C . TYR A 1 691 ? 197.882 157.916 238.912 1.00 95.55 691 TYR A C 1
ATOM 5319 O O . TYR A 1 691 ? 198.477 157.904 239.995 1.00 95.55 691 TYR A O 1
ATOM 5337 N N . GLY A 1 692 ? 197.598 159.043 238.272 1.00 94.00 692 GLY A N 1
ATOM 5338 C CA . GLY A 1 692 ? 198.094 160.319 238.743 1.00 94.00 692 GLY A CA 1
ATOM 5339 C C . GLY A 1 692 ? 197.385 160.890 239.953 1.00 94.00 692 GLY A C 1
ATOM 5340 O O . GLY A 1 692 ? 197.988 161.038 241.019 1.00 94.00 692 GLY A O 1
ATOM 5344 N N . LEU A 1 693 ? 196.104 161.217 239.801 1.00 88.46 693 LEU A N 1
ATOM 5345 C CA . LEU A 1 693 ? 195.386 161.999 240.798 1.00 88.46 693 LEU A CA 1
ATOM 5346 C C . LEU A 1 693 ? 194.568 161.161 241.770 1.00 88.46 693 LEU A C 1
ATOM 5347 O O . LEU A 1 693 ? 194.034 161.715 242.737 1.00 88.46 693 LEU A O 1
ATOM 5363 N N . ALA A 1 694 ? 194.459 159.852 241.555 1.00 90.69 694 ALA A N 1
ATOM 5364 C CA . ALA A 1 694 ? 193.499 159.064 242.318 1.00 90.69 694 ALA A CA 1
ATOM 5365 C C . ALA A 1 694 ? 193.739 159.136 243.816 1.00 90.69 694 ALA A C 1
ATOM 5366 O O . ALA A 1 694 ? 192.807 158.908 244.593 1.00 90.69 694 ALA A O 1
ATOM 5373 N N . ALA A 1 695 ? 194.959 159.444 244.245 1.00 95.56 695 ALA A N 1
ATOM 5374 C CA . ALA A 1 695 ? 195.251 159.452 245.670 1.00 95.56 695 ALA A CA 1
ATOM 5375 C C . ALA A 1 695 ? 194.699 160.677 246.384 1.00 95.56 695 ALA A C 1
ATOM 5376 O O . ALA A 1 695 ? 194.619 160.666 247.616 1.00 95.56 695 ALA A O 1
ATOM 5383 N N . VAL A 1 696 ? 194.315 161.722 245.654 1.00 97.67 696 VAL A N 1
ATOM 5384 C CA . VAL A 1 696 ? 193.883 162.956 246.295 1.00 97.67 696 VAL A CA 1
ATOM 5385 C C . VAL A 1 696 ? 192.566 162.718 247.015 1.00 97.67 696 VAL A C 1
ATOM 5386 O O . VAL A 1 696 ? 191.647 162.094 246.470 1.00 97.67 696 VAL A O 1
ATOM 5399 N N . HIS A 1 697 ? 192.467 163.211 248.249 1.00 100.90 697 HIS A N 1
ATOM 5400 C CA . HIS A 1 697 ? 191.238 163.079 249.018 1.00 100.90 697 HIS A CA 1
ATOM 5401 C C . HIS A 1 697 ? 190.500 164.394 249.199 1.00 100.90 697 HIS A C 1
ATOM 5402 O O . HIS A 1 697 ? 189.307 164.377 249.515 1.00 100.90 697 HIS A O 1
ATOM 5416 N N . LYS A 1 698 ? 191.167 165.530 249.012 1.00 97.39 698 LYS A N 1
ATOM 5417 C CA . LYS A 1 698 ? 190.484 166.813 249.049 1.00 97.39 698 LYS A CA 1
ATOM 5418 C C . LYS A 1 698 ? 191.322 167.842 248.311 1.00 97.39 698 LYS A C 1
ATOM 5419 O O . LYS A 1 698 ? 192.553 167.817 248.370 1.00 97.39 698 LYS A O 1
ATOM 5438 N N . ILE A 1 699 ? 190.642 168.755 247.629 1.00 90.47 699 ILE A N 1
ATOM 5439 C CA . ILE A 1 699 ? 191.286 169.847 246.914 1.00 90.47 699 ILE A CA 1
ATOM 5440 C C . ILE A 1 699 ? 191.074 171.119 247.716 1.00 90.47 699 ILE A C 1
ATOM 5441 O O . ILE A 1 699 ? 189.964 171.660 247.752 1.00 90.47 699 ILE A O 1
ATOM 5457 N N . GLN A 1 700 ? 192.136 171.608 248.355 1.00 99.08 700 GLN A N 1
ATOM 5458 C CA . GLN A 1 700 ? 192.011 172.839 249.123 1.00 99.08 700 GLN A CA 1
ATOM 5459 C C . GLN A 1 700 ? 191.631 174.012 248.231 1.00 99.08 700 GLN A C 1
ATOM 5460 O O . GLN A 1 700 ? 191.032 174.982 248.707 1.00 99.08 700 GLN A O 1
ATOM 5474 N N . SER A 1 701 ? 191.980 173.948 246.950 1.00 94.72 701 SER A N 1
ATOM 5475 C CA . SER A 1 701 ? 191.621 174.989 245.997 1.00 94.72 701 SER A CA 1
ATOM 5476 C C . SER A 1 701 ? 190.336 174.631 245.269 1.00 94.72 701 SER A C 1
ATOM 5477 O O . SER A 1 701 ? 189.621 173.715 245.681 1.00 94.72 701 SER A O 1
ATOM 5485 N N . SER A 1 702 ? 190.036 175.345 244.189 1.00 89.35 702 SER A N 1
ATOM 5486 C CA . SER A 1 702 ? 188.855 175.075 243.386 1.00 89.35 702 SER A CA 1
ATOM 5487 C C . SER A 1 702 ? 189.250 174.260 242.165 1.00 89.35 702 SER A C 1
ATOM 5488 O O . SER A 1 702 ? 190.398 174.288 241.721 1.00 89.35 702 SER A O 1
ATOM 5496 N N . LEU A 1 703 ? 188.275 173.540 241.620 1.00 76.88 703 LEU A N 1
ATOM 5497 C CA . LEU A 1 703 ? 188.474 172.672 240.469 1.00 76.88 703 LEU A CA 1
ATOM 5498 C C . LEU A 1 703 ? 187.897 173.335 239.229 1.00 76.88 703 LEU A C 1
ATOM 5499 O O . LEU A 1 703 ? 186.986 174.160 239.325 1.00 76.88 703 LEU A O 1
ATOM 5515 N N . MET A 1 704 ? 188.437 172.982 238.067 1.00 72.31 704 MET A N 1
ATOM 5516 C CA . MET A 1 704 ? 188.002 173.557 236.803 1.00 72.31 704 MET A CA 1
ATOM 5517 C C . MET A 1 704 ? 188.289 172.568 235.689 1.00 72.31 704 MET A C 1
ATOM 5518 O O . MET A 1 704 ? 189.439 172.167 235.503 1.00 72.31 704 MET A O 1
ATOM 5532 N N . VAL A 1 705 ? 187.258 172.183 234.945 1.00 68.20 705 VAL A N 1
ATOM 5533 C CA . VAL A 1 705 ? 187.394 171.244 233.838 1.00 68.20 705 VAL A CA 1
ATOM 5534 C C . VAL A 1 705 ? 187.015 172.009 232.581 1.00 68.20 705 VAL A C 1
ATOM 5535 O O . VAL A 1 705 ? 185.840 172.314 232.365 1.00 68.20 705 VAL A O 1
ATOM 5548 N N . HIS A 1 706 ? 188.000 172.299 231.736 1.00 70.09 706 HIS A N 1
ATOM 5549 C CA . HIS A 1 706 ? 187.845 173.295 230.688 1.00 70.09 706 HIS A CA 1
ATOM 5550 C C . HIS A 1 706 ? 188.415 172.793 229.372 1.00 70.09 706 HIS A C 1
ATOM 5551 O O . HIS A 1 706 ? 189.585 172.413 229.302 1.00 70.09 706 HIS A O 1
ATOM 5565 N N . LEU A 1 707 ? 187.583 172.807 228.334 1.00 73.30 707 LEU A N 1
ATOM 5566 C CA . LEU A 1 707 ? 188.016 172.540 226.962 1.00 73.30 707 LEU A CA 1
ATOM 5567 C C . LEU A 1 707 ? 188.567 171.129 226.790 1.00 73.30 707 LEU A C 1
ATOM 5568 O O . LEU A 1 707 ? 189.388 170.877 225.910 1.00 73.30 707 LEU A O 1
ATOM 5584 N N . THR A 1 708 ? 188.102 170.186 227.600 1.00 71.69 708 THR A N 1
ATOM 5585 C CA . THR A 1 708 ? 188.596 168.821 227.500 1.00 71.69 708 THR A CA 1
ATOM 5586 C C . THR A 1 708 ? 188.031 168.126 226.271 1.00 71.69 708 THR A C 1
ATOM 5587 O O . THR A 1 708 ? 186.863 168.299 225.922 1.00 71.69 708 THR A O 1
ATOM 5598 N N . TYR A 1 709 ? 188.868 167.325 225.621 1.00 75.30 709 TYR A N 1
ATOM 5599 C CA . TYR A 1 709 ? 188.469 166.507 224.485 1.00 75.30 709 TYR A CA 1
ATOM 5600 C C . TYR A 1 709 ? 188.807 165.058 224.783 1.00 75.30 709 TYR A C 1
ATOM 5601 O O . TYR A 1 709 ? 189.963 164.734 225.067 1.00 75.30 709 TYR A O 1
ATOM 5619 N N . GLY A 1 710 ? 187.806 164.188 224.710 1.00 76.43 710 GLY A N 1
ATOM 5620 C CA . GLY A 1 710 ? 188.010 162.779 224.950 1.00 76.43 710 GLY A CA 1
ATOM 5621 C C . GLY A 1 710 ? 187.973 162.360 226.401 1.00 76.43 710 GLY A C 1
ATOM 5622 O O . GLY A 1 710 ? 188.095 161.163 226.683 1.00 76.43 710 GLY A O 1
ATOM 5626 N N . LEU A 1 711 ? 187.813 163.291 227.331 1.00 74.65 711 LEU A N 1
ATOM 5627 C CA . LEU A 1 711 ? 187.683 162.930 228.734 1.00 74.65 711 LEU A CA 1
ATOM 5628 C C . LEU A 1 711 ? 186.269 162.432 228.991 1.00 74.65 711 LEU A C 1
ATOM 5629 O O . LEU A 1 711 ? 185.299 163.159 228.762 1.00 74.65 711 LEU A O 1
ATOM 5645 N N . LYS A 1 712 ? 186.146 161.192 229.463 1.00 80.67 712 LYS A N 1
ATOM 5646 C CA . LYS A 1 712 ? 184.826 160.585 229.596 1.00 80.67 712 LYS A CA 1
ATOM 5647 C C . LYS A 1 712 ? 184.113 161.032 230.864 1.00 80.67 712 LYS A C 1
ATOM 5648 O O . LYS A 1 712 ? 182.922 161.352 230.823 1.00 80.67 712 LYS A O 1
ATOM 5667 N N . SER A 1 713 ? 184.809 161.055 231.994 1.00 82.79 713 SER A N 1
ATOM 5668 C CA . SER A 1 713 ? 184.156 161.342 233.261 1.00 82.79 713 SER A CA 1
ATOM 5669 C C . SER A 1 713 ? 185.202 161.763 234.278 1.00 82.79 713 SER A C 1
ATOM 5670 O O . SER A 1 713 ? 186.405 161.606 234.065 1.00 82.79 713 SER A O 1
ATOM 5678 N N . LEU A 1 714 ? 184.723 162.297 235.396 1.00 82.82 714 LEU A N 1
ATOM 5679 C CA . LEU A 1 714 ? 185.572 162.614 236.532 1.00 82.82 714 LEU A CA 1
ATOM 5680 C C . LEU A 1 714 ? 185.625 161.485 237.547 1.00 82.82 714 LEU A C 1
ATOM 5681 O O . LEU A 1 714 ? 186.006 161.720 238.697 1.00 82.82 714 LEU A O 1
ATOM 5697 N N . LYS A 1 715 ? 185.244 160.270 237.156 1.00 89.33 715 LYS A N 1
ATOM 5698 C CA . LYS A 1 715 ? 185.249 159.163 238.101 1.00 89.33 715 LYS A CA 1
ATOM 5699 C C . LYS A 1 715 ? 186.648 158.834 238.597 1.00 89.33 715 LYS A C 1
ATOM 5700 O O . LYS A 1 715 ? 186.785 158.172 239.630 1.00 89.33 715 LYS A O 1
ATOM 5719 N N . PHE A 1 716 ? 187.689 159.281 237.895 1.00 86.33 716 PHE A N 1
ATOM 5720 C CA . PHE A 1 716 ? 189.047 158.932 238.288 1.00 86.33 716 PHE A CA 1
ATOM 5721 C C . PHE A 1 716 ? 189.490 159.612 239.574 1.00 86.33 716 PHE A C 1
ATOM 5722 O O . PHE A 1 716 ? 190.522 159.225 240.129 1.00 86.33 716 PHE A O 1
ATOM 5739 N N . PHE A 1 717 ? 188.753 160.603 240.066 1.00 87.58 717 PHE A N 1
ATOM 5740 C CA . PHE A 1 717 ? 189.034 161.152 241.386 1.00 87.58 717 PHE A CA 1
ATOM 5741 C C . PHE A 1 717 ? 188.523 160.184 242.444 1.00 87.58 717 PHE A C 1
ATOM 5742 O O . PHE A 1 717 ? 187.658 160.532 243.253 1.00 87.58 717 PHE A O 1
ATOM 5759 N N . GLN A 1 718 ? 189.070 158.969 242.453 1.00 91.49 718 GLN A N 1
ATOM 5760 C CA . GLN A 1 718 ? 188.464 157.891 243.225 1.00 91.49 718 GLN A CA 1
ATOM 5761 C C . GLN A 1 718 ? 188.401 158.215 244.709 1.00 91.49 718 GLN A C 1
ATOM 5762 O O . GLN A 1 718 ? 187.438 157.836 245.384 1.00 91.49 718 GLN A O 1
ATOM 5776 N N . SER A 1 719 ? 189.405 158.905 245.238 1.00 97.22 719 SER A N 1
ATOM 5777 C CA . SER A 1 719 ? 189.492 159.160 246.667 1.00 97.22 719 SER A CA 1
ATOM 5778 C C . SER A 1 719 ? 188.999 160.544 247.063 1.00 97.22 719 SER A C 1
ATOM 5779 O O . SER A 1 719 ? 189.006 160.867 248.254 1.00 97.22 719 SER A O 1
ATOM 5787 N N . LEU A 1 720 ? 188.563 161.362 246.112 1.00 94.95 720 LEU A N 1
ATOM 5788 C CA . LEU A 1 720 ? 188.145 162.717 246.438 1.00 94.95 720 LEU A CA 1
ATOM 5789 C C . LEU A 1 720 ? 186.931 162.699 247.353 1.00 94.95 720 LEU A C 1
ATOM 5790 O O . LEU A 1 720 ? 186.013 161.894 247.177 1.00 94.95 720 LEU A O 1
ATOM 5806 N N . THR A 1 721 ? 186.934 163.590 248.346 1.00 97.84 721 THR A N 1
ATOM 5807 C CA . THR A 1 721 ? 185.797 163.720 249.249 1.00 97.84 721 THR A CA 1
ATOM 5808 C C . THR A 1 721 ? 185.403 165.153 249.564 1.00 97.84 721 THR A C 1
ATOM 5809 O O . THR A 1 721 ? 184.319 165.351 250.118 1.00 97.84 721 THR A O 1
ATOM 5820 N N . GLU A 1 722 ? 186.222 166.152 249.251 1.00 98.22 722 GLU A N 1
ATOM 5821 C CA . GLU A 1 722 ? 185.893 167.522 249.607 1.00 98.22 722 GLU A CA 1
ATOM 5822 C C . GLU A 1 722 ? 186.639 168.487 248.702 1.00 98.22 722 GLU A C 1
ATOM 5823 O O . GLU A 1 722 ? 187.797 168.260 248.348 1.00 98.22 722 GLU A O 1
ATOM 5835 N N . ILE A 1 723 ? 185.964 169.573 248.346 1.00 90.09 723 ILE A N 1
ATOM 5836 C CA . ILE A 1 723 ? 186.567 170.690 247.631 1.00 90.09 723 ILE A CA 1
ATOM 5837 C C . ILE A 1 723 ? 186.430 171.893 248.550 1.00 90.09 723 ILE A C 1
ATOM 5838 O O . ILE A 1 723 ? 185.426 172.611 248.497 1.00 90.09 723 ILE A O 1
ATOM 5854 N N . SER A 1 724 ? 187.435 172.127 249.392 1.00 98.06 724 SER A N 1
ATOM 5855 C CA . SER A 1 724 ? 187.343 173.219 250.351 1.00 98.06 724 SER A CA 1
ATOM 5856 C C . SER A 1 724 ? 187.055 174.548 249.677 1.00 98.06 724 SER A C 1
ATOM 5857 O O . SER A 1 724 ? 186.387 175.399 250.272 1.00 98.06 724 SER A O 1
ATOM 5865 N N . GLY A 1 725 ? 187.543 174.748 248.457 1.00 98.04 725 GLY A N 1
ATOM 5866 C CA . GLY A 1 725 ? 187.285 175.992 247.760 1.00 98.04 725 GLY A CA 1
ATOM 5867 C C . GLY A 1 725 ? 187.656 177.214 248.562 1.00 98.04 725 GLY A C 1
ATOM 5868 O O . GLY A 1 725 ? 186.941 178.219 248.513 1.00 98.04 725 GLY A O 1
ATOM 5872 N N . ASP A 1 726 ? 188.758 177.156 249.310 1.00 104.59 726 ASP A N 1
ATOM 5873 C CA . ASP A 1 726 ? 189.133 178.266 250.173 1.00 104.59 726 ASP A CA 1
ATOM 5874 C C . ASP A 1 726 ? 189.205 179.538 249.337 1.00 104.59 726 ASP A C 1
ATOM 5875 O O . ASP A 1 726 ? 188.411 180.457 249.567 1.00 104.59 726 ASP A O 1
ATOM 5884 N N . PRO A 1 727 ? 190.129 179.660 248.388 1.00 99.65 727 PRO A N 1
ATOM 5885 C CA . PRO A 1 727 ? 189.957 180.652 247.335 1.00 99.65 727 PRO A CA 1
ATOM 5886 C C . PRO A 1 727 ? 189.165 180.074 246.177 1.00 99.65 727 PRO A C 1
ATOM 5887 O O . PRO A 1 727 ? 189.660 179.188 245.467 1.00 99.65 727 PRO A O 1
ATOM 5898 N N . PRO A 1 728 ? 187.940 180.541 245.943 1.00 97.89 728 PRO A N 1
ATOM 5899 C CA . PRO A 1 728 ? 187.227 180.121 244.737 1.00 97.89 728 PRO A CA 1
ATOM 5900 C C . PRO A 1 728 ? 187.653 180.963 243.546 1.00 97.89 728 PRO A C 1
ATOM 5901 O O . PRO A 1 728 ? 188.101 182.103 243.684 1.00 97.89 728 PRO A O 1
ATOM 5912 N N . MET A 1 729 ? 187.517 180.382 242.360 1.00 97.44 729 MET A N 1
ATOM 5913 C CA . MET A 1 729 ? 187.955 181.057 241.152 1.00 97.44 729 MET A CA 1
ATOM 5914 C C . MET A 1 729 ? 186.840 181.956 240.616 1.00 97.44 729 MET A C 1
ATOM 5915 O O . MET A 1 729 ? 185.681 181.875 241.033 1.00 97.44 729 MET A O 1
ATOM 5929 N N . ASP A 1 730 ? 187.205 182.826 239.676 1.00 102.58 730 ASP A N 1
ATOM 5930 C CA . ASP A 1 730 ? 186.258 183.769 239.092 1.00 102.58 730 ASP A CA 1
ATOM 5931 C C . ASP A 1 730 ? 185.641 184.668 240.154 1.00 102.58 730 ASP A C 1
ATOM 5932 O O . ASP A 1 730 ? 184.447 184.559 240.449 1.00 102.58 730 ASP A O 1
ATOM 5941 N N . ALA A 1 731 ? 186.448 185.543 240.750 1.00 104.70 731 ALA A N 1
ATOM 5942 C CA . ALA A 1 731 ? 185.955 186.500 241.738 1.00 104.70 731 ALA A CA 1
ATOM 5943 C C . ALA A 1 731 ? 185.357 185.788 242.944 1.00 104.70 731 ALA A C 1
ATOM 5944 O O . ALA A 1 731 ? 184.414 186.276 243.569 1.00 104.70 731 ALA A O 1
ATOM 5951 N N . ASP A 1 732 ? 185.897 184.618 243.271 1.00 102.92 732 ASP A N 1
ATOM 5952 C CA . ASP A 1 732 ? 185.480 183.870 244.452 1.00 102.92 732 ASP A CA 1
ATOM 5953 C C . ASP A 1 732 ? 184.007 183.483 244.382 1.00 102.92 732 ASP A C 1
ATOM 5954 O O . ASP A 1 732 ? 183.338 183.355 245.409 1.00 102.92 732 ASP A O 1
ATOM 5963 N N . LYS A 1 733 ? 183.487 183.296 243.171 1.00 101.12 733 LYS A N 1
ATOM 5964 C CA . LYS A 1 733 ? 182.093 182.910 243.001 1.00 101.12 733 LYS A CA 1
ATOM 5965 C C . LYS A 1 733 ? 181.908 181.409 242.849 1.00 101.12 733 LYS A C 1
ATOM 5966 O O . LYS A 1 733 ? 180.903 180.867 243.322 1.00 101.12 733 LYS A O 1
ATOM 5985 N N . TYR A 1 734 ? 182.850 180.723 242.208 1.00 90.53 734 TYR A N 1
ATOM 5986 C CA . TYR A 1 734 ? 182.673 179.331 241.829 1.00 90.53 734 TYR A CA 1
ATOM 5987 C C . TYR A 1 734 ? 183.800 178.481 242.390 1.00 90.53 734 TYR A C 1
ATOM 5988 O O . TYR A 1 734 ? 184.934 178.948 242.532 1.00 90.53 734 TYR A O 1
ATOM 6006 N N . ALA A 1 735 ? 183.474 177.230 242.709 1.00 85.84 735 ALA A N 1
ATOM 6007 C CA . ALA A 1 735 ? 184.455 176.245 243.127 1.00 85.84 735 ALA A CA 1
ATOM 6008 C C . ALA A 1 735 ? 184.486 175.021 242.231 1.00 85.84 735 ALA A C 1
ATOM 6009 O O . ALA A 1 735 ? 185.395 174.197 242.371 1.00 85.84 735 ALA A O 1
ATOM 6016 N N . LEU A 1 736 ? 183.526 174.874 241.322 1.00 77.13 736 LEU A N 1
ATOM 6017 C CA . LEU A 1 736 ? 183.495 173.767 240.369 1.00 77.13 736 LEU A CA 1
ATOM 6018 C C . LEU A 1 736 ? 183.083 174.365 239.029 1.00 77.13 736 LEU A C 1
ATOM 6019 O O . LEU A 1 736 ? 181.947 174.814 238.865 1.00 77.13 736 LEU A O 1
ATOM 6035 N N . TYR A 1 737 ? 184.006 174.370 238.079 1.00 72.41 737 TYR A N 1
ATOM 6036 C CA . TYR A 1 737 ? 183.870 175.112 236.835 1.00 72.41 737 TYR A CA 1
ATOM 6037 C C . TYR A 1 737 ? 183.997 174.131 235.680 1.00 72.41 737 TYR A C 1
ATOM 6038 O O . TYR A 1 737 ? 185.054 173.521 235.501 1.00 72.41 737 TYR A O 1
ATOM 6056 N N . VAL A 1 738 ? 182.932 173.983 234.898 1.00 69.58 738 VAL A N 1
ATOM 6057 C CA . VAL A 1 738 ? 182.904 172.994 233.827 1.00 69.58 738 VAL A CA 1
ATOM 6058 C C . VAL A 1 738 ? 182.437 173.650 232.539 1.00 69.58 738 VAL A C 1
ATOM 6059 O O . VAL A 1 738 ? 181.260 173.994 232.403 1.00 69.58 738 VAL A O 1
ATOM 6072 N N . LEU A 1 739 ? 183.340 173.803 231.574 1.00 71.03 739 LEU A N 1
ATOM 6073 C CA . LEU A 1 739 ? 183.055 174.563 230.367 1.00 71.03 739 LEU A CA 1
ATOM 6074 C C . LEU A 1 739 ? 183.612 173.859 229.140 1.00 71.03 739 LEU A C 1
ATOM 6075 O O . LEU A 1 739 ? 184.742 173.367 229.159 1.00 71.03 739 LEU A O 1
ATOM 6091 N N . ASP A 1 740 ? 182.808 173.814 228.081 1.00 75.57 740 ASP A N 1
ATOM 6092 C CA . ASP A 1 740 ? 183.253 173.399 226.752 1.00 75.57 740 ASP A CA 1
ATOM 6093 C C . ASP A 1 740 ? 183.954 172.046 226.756 1.00 75.57 740 ASP A C 1
ATOM 6094 O O . ASP A 1 740 ? 184.973 171.868 226.090 1.00 75.57 740 ASP A O 1
ATOM 6103 N N . ASN A 1 741 ? 183.415 171.073 227.478 1.00 71.46 741 ASN A N 1
ATOM 6104 C CA . ASN A 1 741 ? 183.974 169.725 227.482 1.00 71.46 741 ASN A CA 1
ATOM 6105 C C . ASN A 1 741 ? 183.224 168.893 226.456 1.00 71.46 741 ASN A C 1
ATOM 6106 O O . ASN A 1 741 ? 182.130 168.397 226.718 1.00 71.46 741 ASN A O 1
ATOM 6117 N N . ARG A 1 742 ? 183.827 168.718 225.285 1.00 77.63 742 ARG A N 1
ATOM 6118 C CA . ARG A 1 742 ? 183.127 168.125 224.157 1.00 77.63 742 ARG A CA 1
ATOM 6119 C C . ARG A 1 742 ? 182.732 166.675 224.387 1.00 77.63 742 ARG A C 1
ATOM 6120 O O . ARG A 1 742 ? 181.871 166.174 223.659 1.00 77.63 742 ARG A O 1
ATOM 6141 N N . ASP A 1 743 ? 183.321 165.988 225.362 1.00 78.06 743 ASP A N 1
ATOM 6142 C CA . ASP A 1 743 ? 183.025 164.575 225.549 1.00 78.06 743 ASP A CA 1
ATOM 6143 C C . ASP A 1 743 ? 182.718 164.182 226.985 1.00 78.06 743 ASP A C 1
ATOM 6144 O O . ASP A 1 743 ? 182.490 162.997 227.238 1.00 78.06 743 ASP A O 1
ATOM 6153 N N . LEU A 1 744 ? 182.706 165.115 227.925 1.00 75.27 744 LEU A N 1
ATOM 6154 C CA . LEU A 1 744 ? 182.374 164.779 229.301 1.00 75.27 744 LEU A CA 1
ATOM 6155 C C . LEU A 1 744 ? 180.921 164.337 229.363 1.00 75.27 744 LEU A C 1
ATOM 6156 O O . LEU A 1 744 ? 180.028 165.082 228.952 1.00 75.27 744 LEU A O 1
ATOM 6172 N N . ASP A 1 745 ? 180.677 163.120 229.856 1.00 83.19 745 ASP A N 1
ATOM 6173 C CA . ASP A 1 745 ? 179.333 162.556 229.834 1.00 83.19 745 ASP A CA 1
ATOM 6174 C C . ASP A 1 745 ? 178.808 162.094 231.182 1.00 83.19 745 ASP A C 1
ATOM 6175 O O . ASP A 1 745 ? 177.618 161.782 231.274 1.00 83.19 745 ASP A O 1
ATOM 6184 N N . GLU A 1 746 ? 179.636 162.017 232.218 1.00 82.77 746 GLU A N 1
ATOM 6185 C CA . GLU A 1 746 ? 179.125 161.666 233.531 1.00 82.77 746 GLU A CA 1
ATOM 6186 C C . GLU A 1 746 ? 180.057 162.210 234.599 1.00 82.77 746 GLU A C 1
ATOM 6187 O O . GLU A 1 746 ? 181.278 162.236 234.442 1.00 82.77 746 GLU A O 1
ATOM 6199 N N . LEU A 1 747 ? 179.449 162.639 235.697 1.00 84.88 747 LEU A N 1
ATOM 6200 C CA . LEU A 1 747 ? 180.159 163.260 236.804 1.00 84.88 747 LEU A CA 1
ATOM 6201 C C . LEU A 1 747 ? 180.562 162.204 237.823 1.00 84.88 747 LEU A C 1
ATOM 6202 O O . LEU A 1 747 ? 180.599 161.014 237.499 1.00 84.88 747 LEU A O 1
ATOM 6218 N N . TRP A 1 748 ? 180.874 162.634 239.044 1.00 89.85 748 TRP A N 1
ATOM 6219 C CA . TRP A 1 748 ? 181.491 161.787 240.056 1.00 89.85 748 TRP A CA 1
ATOM 6220 C C . TRP A 1 748 ? 180.863 160.395 240.077 1.00 89.85 748 TRP A C 1
ATOM 6221 O O . TRP A 1 748 ? 179.682 160.203 239.783 1.00 89.85 748 TRP A O 1
ATOM 6242 N N . GLY A 1 749 ? 181.685 159.415 240.442 1.00 101.84 749 GLY A N 1
ATOM 6243 C CA . GLY A 1 749 ? 181.301 158.025 240.394 1.00 101.84 749 GLY A CA 1
ATOM 6244 C C . GLY A 1 749 ? 180.064 157.710 241.207 1.00 101.84 749 GLY A C 1
ATOM 6245 O O . GLY A 1 749 ? 179.516 158.563 241.912 1.00 101.84 749 GLY A O 1
ATOM 6249 N N . PRO A 1 750 ? 179.603 156.464 241.125 1.00 114.85 750 PRO A N 1
ATOM 6250 C CA . PRO A 1 750 ? 178.352 156.092 241.796 1.00 114.85 750 PRO A CA 1
ATOM 6251 C C . PRO A 1 750 ? 178.438 156.311 243.299 1.00 114.85 750 PRO A C 1
ATOM 6252 O O . PRO A 1 750 ? 179.385 155.878 243.957 1.00 114.85 750 PRO A O 1
ATOM 6263 N N . ASN A 1 751 ? 177.429 156.997 243.831 1.00 122.43 751 ASN A N 1
ATOM 6264 C CA . ASN A 1 751 ? 177.339 157.357 245.245 1.00 122.43 751 ASN A CA 1
ATOM 6265 C C . ASN A 1 751 ? 178.688 157.755 245.830 1.00 122.43 751 ASN A C 1
ATOM 6266 O O . ASN A 1 751 ? 179.024 157.376 246.956 1.00 122.43 751 ASN A O 1
ATOM 6276 N N . GLN A 1 752 ? 179.470 158.521 245.078 1.00 104.65 752 GLN A N 1
ATOM 6277 C CA . GLN A 1 752 ? 180.592 159.236 245.662 1.00 104.65 752 GLN A CA 1
ATOM 6278 C C . GLN A 1 752 ? 180.143 160.626 246.089 1.00 104.65 752 GLN A C 1
ATOM 6279 O O . GLN A 1 752 ? 179.359 161.286 245.404 1.00 104.65 752 GLN A O 1
ATOM 6293 N N . THR A 1 753 ? 180.644 161.069 247.234 1.00 102.75 753 THR A N 1
ATOM 6294 C CA . THR A 1 753 ? 180.250 162.345 247.805 1.00 102.75 753 THR A CA 1
ATOM 6295 C C . THR A 1 753 ? 181.452 163.273 247.884 1.00 102.75 753 THR A C 1
ATOM 6296 O O . THR A 1 753 ? 182.535 162.878 248.322 1.00 102.75 753 THR A O 1
ATOM 6307 N N . VAL A 1 754 ? 181.248 164.513 247.448 1.00 95.65 754 VAL A N 1
ATOM 6308 C CA . VAL A 1 754 ? 182.281 165.536 247.532 1.00 95.65 754 VAL A CA 1
ATOM 6309 C C . VAL A 1 754 ? 181.665 166.806 248.097 1.00 95.65 754 VAL A C 1
ATOM 6310 O O . VAL A 1 754 ? 180.868 167.476 247.433 1.00 95.65 754 VAL A O 1
ATOM 6323 N N . PHE A 1 755 ? 182.029 167.145 249.327 1.00 98.68 755 PHE A N 1
ATOM 6324 C CA . PHE A 1 755 ? 181.466 168.316 249.984 1.00 98.68 755 PHE A CA 1
ATOM 6325 C C . PHE A 1 755 ? 182.115 169.579 249.437 1.00 98.68 755 PHE A C 1
ATOM 6326 O O . PHE A 1 755 ? 183.339 169.728 249.491 1.00 98.68 755 PHE A O 1
ATOM 6343 N N . ILE A 1 756 ? 181.299 170.488 248.917 1.00 94.13 756 ILE A N 1
ATOM 6344 C CA . ILE A 1 756 ? 181.762 171.774 248.411 1.00 94.13 756 ILE A CA 1
ATOM 6345 C C . ILE A 1 756 ? 181.425 172.814 249.467 1.00 94.13 756 ILE A C 1
ATOM 6346 O O . ILE A 1 756 ? 180.261 172.966 249.850 1.00 94.13 756 ILE A O 1
ATOM 6362 N N . ARG A 1 757 ? 182.434 173.543 249.941 1.00 98.85 757 ARG A N 1
ATOM 6363 C CA . ARG A 1 757 ? 182.208 174.421 251.082 1.00 98.85 757 ARG A CA 1
ATOM 6364 C C . ARG A 1 757 ? 181.850 175.837 250.651 1.00 98.85 757 ARG A C 1
ATOM 6365 O O . ARG A 1 757 ? 180.884 176.414 251.162 1.00 98.85 757 ARG A O 1
ATOM 6386 N N . LYS A 1 758 ? 182.602 176.412 249.719 1.00 102.59 758 LYS A N 1
ATOM 6387 C CA . LYS A 1 758 ? 182.408 177.793 249.307 1.00 102.59 758 LYS A CA 1
ATOM 6388 C C . LYS A 1 758 ? 182.158 177.858 247.809 1.00 102.59 758 LYS A C 1
ATOM 6389 O O . LYS A 1 758 ? 182.680 177.049 247.039 1.00 102.59 758 LYS A O 1
ATOM 6408 N N . GLY A 1 759 ? 181.347 178.829 247.406 1.00 94.37 759 GLY A N 1
ATOM 6409 C CA . GLY A 1 759 ? 181.071 179.045 246.001 1.00 94.37 759 GLY A CA 1
ATOM 6410 C C . GLY A 1 759 ? 180.057 178.055 245.461 1.00 94.37 759 GLY A C 1
ATOM 6411 O O . GLY A 1 759 ? 179.602 177.135 246.137 1.00 94.37 759 GLY A O 1
ATOM 6415 N N . GLY A 1 760 ? 179.701 178.265 244.193 1.00 89.21 760 GLY A N 1
ATOM 6416 C CA . GLY A 1 760 ? 178.760 177.414 243.503 1.00 89.21 760 GLY A CA 1
ATOM 6417 C C . GLY A 1 760 ? 179.354 176.812 242.239 1.00 89.21 760 GLY A C 1
ATOM 6418 O O . GLY A 1 760 ? 180.452 177.144 241.802 1.00 89.21 760 GLY A O 1
ATOM 6422 N N . VAL A 1 761 ? 178.589 175.903 241.647 1.00 81.26 761 VAL A N 1
ATOM 6423 C CA . VAL A 1 761 ? 179.034 175.201 240.452 1.00 81.26 761 VAL A CA 1
ATOM 6424 C C . VAL A 1 761 ? 178.788 176.084 239.240 1.00 81.26 761 VAL A C 1
ATOM 6425 O O . VAL A 1 761 ? 178.131 177.124 239.339 1.00 81.26 761 VAL A O 1
ATOM 6438 N N . PHE A 1 762 ? 179.329 175.683 238.095 1.00 74.07 762 PHE A N 1
ATOM 6439 C CA . PHE A 1 762 ? 179.111 176.393 236.841 1.00 74.07 762 PHE A CA 1
ATOM 6440 C C . PHE A 1 762 ? 179.287 175.402 235.705 1.00 74.07 762 PHE A C 1
ATOM 6441 O O . PHE A 1 762 ? 180.417 175.016 235.397 1.00 74.07 762 PHE A O 1
ATOM 6458 N N . PHE A 1 763 ? 178.185 175.002 235.082 1.00 75.42 763 PHE A N 1
ATOM 6459 C CA . PHE A 1 763 ? 178.196 174.019 234.008 1.00 75.42 763 PHE A CA 1
ATOM 6460 C C . PHE A 1 763 ? 177.673 174.675 232.744 1.00 75.42 763 PHE A C 1
ATOM 6461 O O . PHE A 1 763 ? 176.592 175.269 232.754 1.00 75.42 763 PHE A O 1
ATOM 6478 N N . HIS A 1 764 ? 178.424 174.554 231.658 1.00 74.65 764 HIS A N 1
ATOM 6479 C CA . HIS A 1 764 ? 178.058 175.217 230.419 1.00 74.65 764 HIS A CA 1
ATOM 6480 C C . HIS A 1 764 ? 178.704 174.503 229.245 1.00 74.65 764 HIS A C 1
ATOM 6481 O O . HIS A 1 764 ? 179.851 174.060 229.330 1.00 74.65 764 HIS A O 1
ATOM 6495 N N . PHE A 1 765 ? 177.953 174.390 228.154 1.00 75.48 765 PHE A N 1
ATOM 6496 C CA . PHE A 1 765 ? 178.470 173.870 226.893 1.00 75.48 765 PHE A CA 1
ATOM 6497 C C . PHE A 1 765 ? 179.103 172.492 227.047 1.00 75.48 765 PHE A C 1
ATOM 6498 O O . PHE A 1 765 ? 180.183 172.237 226.517 1.00 75.48 765 PHE A O 1
ATOM 6515 N N . ASN A 1 766 ? 178.441 171.592 227.756 1.00 72.99 766 ASN A N 1
ATOM 6516 C CA . ASN A 1 766 ? 178.877 170.206 227.820 1.00 72.99 766 ASN A CA 1
ATOM 6517 C C . ASN A 1 766 ? 177.899 169.352 227.029 1.00 72.99 766 ASN A C 1
ATOM 6518 O O . ASN A 1 766 ? 176.904 168.876 227.585 1.00 72.99 766 ASN A O 1
ATOM 6529 N N . PRO A 1 767 ? 178.148 169.115 225.741 1.00 77.29 767 PRO A N 1
ATOM 6530 C CA . PRO A 1 767 ? 177.101 168.544 224.886 1.00 77.29 767 PRO A CA 1
ATOM 6531 C C . PRO A 1 767 ? 176.601 167.183 225.328 1.00 77.29 767 PRO A C 1
ATOM 6532 O O . PRO A 1 767 ? 175.476 166.821 224.960 1.00 77.29 767 PRO A O 1
ATOM 6543 N N . LYS A 1 768 ? 177.376 166.416 226.090 1.00 79.23 768 LYS A N 1
ATOM 6544 C CA . LYS A 1 768 ? 176.984 165.063 226.451 1.00 79.23 768 LYS A CA 1
ATOM 6545 C C . LYS A 1 768 ? 176.731 164.874 227.938 1.00 79.23 768 LYS A C 1
ATOM 6546 O O . LYS A 1 768 ? 176.680 163.730 228.397 1.00 79.23 768 LYS A O 1
ATOM 6565 N N . LEU A 1 769 ? 176.567 165.950 228.699 1.00 81.16 769 LEU A N 1
ATOM 6566 C CA . LEU A 1 769 ? 176.269 165.858 230.126 1.00 81.16 769 LEU A CA 1
ATOM 6567 C C . LEU A 1 769 ? 174.851 166.363 230.344 1.00 81.16 769 LEU A C 1
ATOM 6568 O O . LEU A 1 769 ? 174.602 167.570 230.319 1.00 81.16 769 LEU A O 1
ATOM 6584 N N . CYS A 1 770 ? 173.912 165.447 230.558 1.00 93.16 770 CYS A N 1
ATOM 6585 C CA . CYS A 1 770 ? 172.527 165.854 230.739 1.00 93.16 770 CYS A CA 1
ATOM 6586 C C . CYS A 1 770 ? 172.321 166.492 232.104 1.00 93.16 770 CYS A C 1
ATOM 6587 O O . CYS A 1 770 ? 173.045 166.215 233.063 1.00 93.16 770 CYS A O 1
ATOM 6594 N N . VAL A 1 771 ? 171.296 167.342 232.186 1.00 88.14 771 VAL A N 1
ATOM 6595 C CA . VAL A 1 771 ? 171.086 168.144 233.385 1.00 88.14 771 VAL A CA 1
ATOM 6596 C C . VAL A 1 771 ? 170.833 167.259 234.595 1.00 88.14 771 VAL A C 1
ATOM 6597 O O . VAL A 1 771 ? 171.326 167.544 235.693 1.00 88.14 771 VAL A O 1
ATOM 6610 N N . SER A 1 772 ? 170.065 166.181 234.428 1.00 89.87 772 SER A N 1
ATOM 6611 C CA . SER A 1 772 ? 169.780 165.311 235.563 1.00 89.87 772 SER A CA 1
ATOM 6612 C C . SER A 1 772 ? 171.057 164.885 236.268 1.00 89.87 772 SER A C 1
ATOM 6613 O O . SER A 1 772 ? 171.099 164.844 237.502 1.00 89.87 772 SER A O 1
ATOM 6621 N N . THR A 1 773 ? 172.110 164.580 235.509 1.00 87.49 773 THR A N 1
ATOM 6622 C CA . THR A 1 773 ? 173.380 164.228 236.131 1.00 87.49 773 THR A CA 1
ATOM 6623 C C . THR A 1 773 ? 173.927 165.382 236.955 1.00 87.49 773 THR A C 1
ATOM 6624 O O . THR A 1 773 ? 174.486 165.162 238.034 1.00 87.49 773 THR A O 1
ATOM 6635 N N . ILE A 1 774 ? 173.775 166.612 236.466 1.00 85.95 774 ILE A N 1
ATOM 6636 C CA . ILE A 1 774 ? 174.253 167.769 237.210 1.00 85.95 774 ILE A CA 1
ATOM 6637 C C . ILE A 1 774 ? 173.496 167.906 238.523 1.00 85.95 774 ILE A C 1
ATOM 6638 O O . ILE A 1 774 ? 174.068 168.297 239.546 1.00 85.95 774 ILE A O 1
ATOM 6654 N N . ASN A 1 775 ? 172.202 167.586 238.519 1.00 90.98 775 ASN A N 1
ATOM 6655 C CA . ASN A 1 775 ? 171.388 167.776 239.713 1.00 90.98 775 ASN A CA 1
ATOM 6656 C C . ASN A 1 775 ? 171.883 166.945 240.886 1.00 90.98 775 ASN A C 1
ATOM 6657 O O . ASN A 1 775 ? 171.557 167.262 242.035 1.00 90.98 775 ASN A O 1
ATOM 6668 N N . GLN A 1 776 ? 172.669 165.899 240.630 1.00 94.67 776 GLN A N 1
ATOM 6669 C CA . GLN A 1 776 ? 173.176 165.072 241.716 1.00 94.67 776 GLN A CA 1
ATOM 6670 C C . GLN A 1 776 ? 174.017 165.872 242.695 1.00 94.67 776 GLN A C 1
ATOM 6671 O O . GLN A 1 776 ? 174.209 165.433 243.833 1.00 94.67 776 GLN A O 1
ATOM 6685 N N . LEU A 1 777 ? 174.532 167.028 242.280 1.00 92.32 777 LEU A N 1
ATOM 6686 C CA . LEU A 1 777 ? 175.367 167.836 243.156 1.00 92.32 777 LEU A CA 1
ATOM 6687 C C . LEU A 1 777 ? 174.564 168.602 244.197 1.00 92.32 777 LEU A C 1
ATOM 6688 O O . LEU A 1 777 ? 175.156 169.144 245.136 1.00 92.32 777 LEU A O 1
ATOM 6704 N N . LEU A 1 778 ? 173.242 168.659 244.060 1.00 96.74 778 LEU A N 1
ATOM 6705 C CA . LEU A 1 778 ? 172.428 169.437 244.992 1.00 96.74 778 LEU A CA 1
ATOM 6706 C C . LEU A 1 778 ? 172.676 169.071 246.447 1.00 96.74 778 LEU A C 1
ATOM 6707 O O . LEU A 1 778 ? 172.934 169.979 247.252 1.00 96.74 778 LEU A O 1
ATOM 6723 N N . PRO A 1 779 ? 172.626 167.801 246.853 1.00 99.10 779 PRO A N 1
ATOM 6724 C CA . PRO A 1 779 ? 172.918 167.470 248.254 1.00 99.10 779 PRO A CA 1
ATOM 6725 C C . PRO A 1 779 ? 174.381 167.623 248.624 1.00 99.10 779 PRO A C 1
ATOM 6726 O O . PRO A 1 779 ? 174.709 167.538 249.813 1.00 99.10 779 PRO A O 1
ATOM 6737 N N . MET A 1 780 ? 175.266 167.845 247.655 1.00 100.52 780 MET A N 1
ATOM 6738 C CA . MET A 1 780 ? 176.690 167.927 247.937 1.00 100.52 780 MET A CA 1
ATOM 6739 C C . MET A 1 780 ? 177.142 169.325 248.331 1.00 100.52 780 MET A C 1
ATOM 6740 O O . MET A 1 780 ? 178.141 169.456 249.045 1.00 100.52 780 MET A O 1
ATOM 6754 N N . LEU A 1 781 ? 176.441 170.365 247.895 1.00 96.97 781 LEU A N 1
ATOM 6755 C CA . LEU A 1 781 ? 176.816 171.717 248.277 1.00 96.97 781 LEU A CA 1
ATOM 6756 C C . LEU A 1 781 ? 176.602 171.921 249.769 1.00 96.97 781 LEU A C 1
ATOM 6757 O O . LEU A 1 781 ? 175.738 171.290 250.382 1.00 96.97 781 LEU A O 1
ATOM 6773 N N . ALA A 1 782 ? 177.405 172.808 250.359 1.00 101.55 782 ALA A N 1
ATOM 6774 C CA . ALA A 1 782 ? 177.238 173.117 251.774 1.00 101.55 782 ALA A CA 1
ATOM 6775 C C . ALA A 1 782 ? 175.903 173.797 252.041 1.00 101.55 782 ALA A C 1
ATOM 6776 O O . ALA A 1 782 ? 175.283 173.559 253.084 1.00 101.55 782 ALA A O 1
ATOM 6783 N N . SER A 1 783 ? 175.445 174.643 251.119 1.00 104.81 783 SER A N 1
ATOM 6784 C CA . SER A 1 783 ? 174.165 175.321 251.273 1.00 104.81 783 SER A CA 1
ATOM 6785 C C . SER A 1 783 ? 172.976 174.397 251.053 1.00 104.81 783 SER A C 1
ATOM 6786 O O . SER A 1 783 ? 171.853 174.766 251.413 1.00 104.81 783 SER A O 1
ATOM 6794 N N . LYS A 1 784 ? 173.193 173.219 250.480 1.00 104.69 784 LYS A N 1
ATOM 6795 C CA . LYS A 1 784 ? 172.127 172.270 250.190 1.00 104.69 784 LYS A CA 1
ATOM 6796 C C . LYS A 1 784 ? 170.966 172.930 249.455 1.00 104.69 784 LYS A C 1
ATOM 6797 O O . LYS A 1 784 ? 169.811 172.759 249.862 1.00 104.69 784 LYS A O 1
ATOM 6816 N N . PRO A 1 785 ? 171.208 173.676 248.377 1.00 102.20 785 PRO A N 1
ATOM 6817 C CA . PRO A 1 785 ? 170.086 174.295 247.665 1.00 102.20 785 PRO A CA 1
ATOM 6818 C C . PRO A 1 785 ? 169.212 173.248 246.996 1.00 102.20 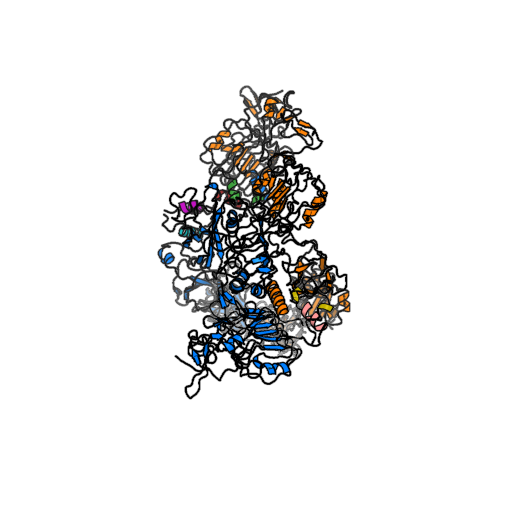785 PRO A C 1
ATOM 6819 O O . PRO A 1 785 ? 169.669 172.164 246.632 1.00 102.20 785 PRO A O 1
ATOM 6830 N N . LYS A 1 786 ? 167.933 173.586 246.843 1.00 105.75 786 LYS A N 1
ATOM 6831 C CA . LYS A 1 786 ? 167.014 172.728 246.109 1.00 105.75 786 LYS A CA 1
ATOM 6832 C C . LYS A 1 786 ? 167.125 172.914 244.603 1.00 105.75 786 LYS A C 1
ATOM 6833 O O . LYS A 1 786 ? 166.604 172.085 243.850 1.00 105.75 786 LYS A O 1
ATOM 6852 N N . PHE A 1 787 ? 167.783 173.977 244.149 1.00 102.34 787 PHE A N 1
ATOM 6853 C CA . PHE A 1 787 ? 167.903 174.252 242.725 1.00 102.34 787 PHE A CA 1
ATOM 6854 C C . PHE A 1 787 ? 169.090 175.175 242.509 1.00 102.34 787 PHE A C 1
ATOM 6855 O O . PHE A 1 787 ? 169.462 175.952 243.391 1.00 102.34 787 PHE A O 1
ATOM 6872 N N . PHE A 1 788 ? 169.673 175.087 241.318 1.00 90.25 788 PHE A N 1
ATOM 6873 C CA . PHE A 1 788 ? 170.779 175.959 240.961 1.00 90.25 788 PHE A CA 1
ATOM 6874 C C . PHE A 1 788 ? 170.273 177.335 240.561 1.00 90.25 788 PHE A C 1
ATOM 6875 O O . PHE A 1 788 ? 169.239 177.472 239.904 1.00 90.25 788 PHE A O 1
ATOM 6892 N N . GLU A 1 789 ? 171.018 178.362 240.958 1.00 87.73 789 GLU A N 1
ATOM 6893 C CA . GLU A 1 789 ? 170.743 179.696 240.450 1.00 87.73 789 GLU A CA 1
ATOM 6894 C C . GLU A 1 789 ? 170.817 179.674 238.932 1.00 87.73 789 GLU A C 1
ATOM 6895 O O . GLU A 1 789 ? 171.724 179.079 238.347 1.00 87.73 789 GLU A O 1
ATOM 6907 N N . LYS A 1 790 ? 169.858 180.335 238.289 1.00 82.40 790 LYS A N 1
ATOM 6908 C CA . LYS A 1 790 ? 169.686 180.171 236.853 1.00 82.40 790 LYS A CA 1
ATOM 6909 C C . LYS A 1 790 ? 170.891 180.641 236.055 1.00 82.40 790 LYS A C 1
ATOM 6910 O O . LYS A 1 790 ? 170.991 180.308 234.871 1.00 82.40 790 LYS A O 1
ATOM 6929 N N . SER A 1 791 ? 171.797 181.403 236.660 1.00 79.06 791 SER A N 1
ATOM 6930 C CA . SER A 1 791 ? 173.007 181.824 235.973 1.00 79.06 791 SER A CA 1
ATOM 6931 C C . SER A 1 791 ? 174.142 180.816 236.092 1.00 79.06 791 SER A C 1
ATOM 6932 O O . SER A 1 791 ? 175.226 181.070 235.560 1.00 79.06 791 SER A O 1
ATOM 6940 N N . ASP A 1 792 ? 173.926 179.686 236.767 1.00 78.43 792 ASP A N 1
ATOM 6941 C CA . ASP A 1 792 ? 174.992 178.734 237.038 1.00 78.43 792 ASP A CA 1
ATOM 6942 C C . ASP A 1 792 ? 174.856 177.413 236.299 1.00 78.43 792 ASP A C 1
ATOM 6943 O O . ASP A 1 792 ? 175.782 176.602 236.357 1.00 78.43 792 ASP A O 1
ATOM 6952 N N . VAL A 1 793 ? 173.733 177.152 235.638 1.00 78.23 793 VAL A N 1
ATOM 6953 C CA . VAL A 1 793 ? 173.577 175.912 234.887 1.00 78.23 793 VAL A CA 1
ATOM 6954 C C . VAL A 1 793 ? 172.731 176.154 233.646 1.00 78.23 793 VAL A C 1
ATOM 6955 O O . VAL A 1 793 ? 171.523 176.391 233.744 1.00 78.23 793 VAL A O 1
ATOM 6968 N N . GLY A 1 794 ? 173.349 176.081 232.472 1.00 76.85 794 GLY A N 1
ATOM 6969 C CA . GLY A 1 794 ? 172.588 176.192 231.239 1.00 76.85 794 GLY A CA 1
ATOM 6970 C C . GLY A 1 794 ? 171.567 175.075 231.151 1.00 76.85 794 GLY A C 1
ATOM 6971 O O . GLY A 1 794 ? 171.822 173.947 231.587 1.00 76.85 794 GLY A O 1
ATOM 6975 N N . ALA A 1 795 ? 170.395 175.385 230.597 1.00 78.00 795 ALA A N 1
ATOM 6976 C CA . ALA A 1 795 ? 169.326 174.399 230.529 1.00 78.00 795 ALA A CA 1
ATOM 6977 C C . ALA A 1 795 ? 169.407 173.523 229.288 1.00 78.00 795 ALA A C 1
ATOM 6978 O O . ALA A 1 795 ? 169.114 172.326 229.376 1.00 78.00 795 ALA A O 1
ATOM 6985 N N . ASP A 1 796 ? 169.795 174.083 228.143 1.00 84.52 796 ASP A N 1
ATOM 6986 C CA . ASP A 1 796 ? 169.909 173.300 226.922 1.00 84.52 796 ASP A CA 1
ATOM 6987 C C . ASP A 1 796 ? 171.326 173.233 226.377 1.00 84.52 796 ASP A C 1
ATOM 6988 O O . ASP A 1 796 ? 171.582 172.421 225.484 1.00 84.52 796 ASP A O 1
ATOM 6997 N N . SER A 1 797 ? 172.248 174.059 226.867 1.00 79.62 797 SER A N 1
ATOM 6998 C CA . SER A 1 797 ? 173.634 173.954 226.437 1.00 79.62 797 SER A CA 1
ATOM 6999 C C . SER A 1 797 ? 174.315 172.703 226.971 1.00 79.62 797 SER A C 1
ATOM 7000 O O . SER A 1 797 ? 175.419 172.386 226.522 1.00 79.62 797 SER A O 1
ATOM 7008 N N . ASN A 1 798 ? 173.690 171.993 227.905 1.00 75.94 798 ASN A N 1
ATOM 7009 C CA . ASN A 1 798 ? 174.248 170.785 228.495 1.00 75.94 798 ASN A CA 1
ATOM 7010 C C . ASN A 1 798 ? 173.438 169.577 228.050 1.00 75.94 798 ASN A C 1
ATOM 7011 O O . ASN A 1 798 ? 172.217 169.545 228.223 1.00 75.94 798 ASN A O 1
ATOM 7022 N N . GLY A 1 799 ? 174.118 168.588 227.479 1.00 81.65 799 GLY A N 1
ATOM 7023 C CA . GLY A 1 799 ? 173.486 167.331 227.140 1.00 81.65 799 GLY A CA 1
ATOM 7024 C C . GLY A 1 799 ? 172.623 167.345 225.901 1.00 81.65 799 GLY A C 1
ATOM 7025 O O . GLY A 1 799 ? 171.890 166.379 225.669 1.00 81.65 799 GLY A O 1
ATOM 7029 N N . ASN A 1 800 ? 172.688 168.397 225.087 1.00 85.22 800 ASN A N 1
ATOM 7030 C CA . ASN A 1 800 ? 171.814 168.466 223.925 1.00 85.22 800 ASN A CA 1
ATOM 7031 C C . ASN A 1 800 ? 172.184 167.446 222.856 1.00 85.22 800 ASN A C 1
ATOM 7032 O O . ASN A 1 800 ? 171.300 166.996 222.121 1.00 85.22 800 ASN A O 1
ATOM 7043 N N . ARG A 1 801 ? 173.456 167.070 222.746 1.00 91.28 801 ARG A N 1
ATOM 7044 C CA . ARG A 1 801 ? 173.876 166.074 221.767 1.00 91.28 801 ARG A CA 1
ATOM 7045 C C . ARG A 1 801 ? 173.806 164.655 222.304 1.00 91.28 801 ARG A C 1
ATOM 7046 O O . ARG A 1 801 ? 173.253 163.774 221.642 1.00 91.28 801 ARG A O 1
ATOM 7067 N N . GLY A 1 802 ? 174.361 164.410 223.486 1.00 91.62 802 GLY A N 1
ATOM 7068 C CA . GLY A 1 802 ? 174.387 163.067 224.022 1.00 91.62 802 GLY A CA 1
ATOM 7069 C C . GLY A 1 802 ? 173.020 162.609 224.491 1.00 91.62 802 GLY A C 1
ATOM 7070 O O . GLY A 1 802 ? 172.193 163.393 224.954 1.00 91.62 802 GLY A O 1
ATOM 7074 N N . SER A 1 803 ? 172.790 161.306 224.371 1.00 100.27 803 SER A N 1
ATOM 7075 C CA . SER A 1 803 ? 171.519 160.734 224.787 1.00 100.27 803 SER A CA 1
ATOM 7076 C C . SER A 1 803 ? 171.332 160.924 226.283 1.00 100.27 803 SER A C 1
ATOM 7077 O O . SER A 1 803 ? 172.065 160.345 227.089 1.00 100.27 803 SER A O 1
ATOM 7085 N N . CYS A 1 804 ? 170.348 161.735 226.651 1.00 105.10 804 CYS A N 1
ATOM 7086 C CA . CYS A 1 804 ? 170.069 161.966 228.055 1.00 105.10 804 CYS A CA 1
ATOM 7087 C C . CYS A 1 804 ? 169.441 160.727 228.684 1.00 105.10 804 CYS A C 1
ATOM 7088 O O . CYS A 1 804 ? 169.099 159.753 228.009 1.00 105.10 804 CYS A O 1
ATOM 7095 N N . GLY A 1 805 ? 169.292 160.775 230.006 1.00 106.53 805 GLY A N 1
ATOM 7096 C CA . GLY A 1 805 ? 168.650 159.697 230.727 1.00 106.53 805 GLY A CA 1
ATOM 7097 C C . GLY A 1 805 ? 167.280 159.398 230.160 1.00 106.53 805 GLY A C 1
ATOM 7098 O O . GLY A 1 805 ? 166.360 160.213 230.272 1.00 106.53 805 GLY A O 1
ATOM 7102 N N . THR A 1 806 ? 167.134 158.230 229.541 1.00 100.46 806 THR A N 1
ATOM 7103 C CA . THR A 1 806 ? 165.902 157.883 228.854 1.00 100.46 806 THR A CA 1
ATOM 7104 C C . THR A 1 806 ? 165.759 156.370 228.811 1.00 100.46 806 THR A C 1
ATOM 7105 O O . THR A 1 806 ? 166.736 155.647 228.603 1.00 100.46 806 THR A O 1
ATOM 7116 N N . ALA A 1 807 ? 164.530 155.900 229.000 1.00 100.71 807 ALA A N 1
ATOM 7117 C CA . ALA A 1 807 ? 164.228 154.490 228.829 1.00 100.71 807 ALA A CA 1
ATOM 7118 C C . ALA A 1 807 ? 164.221 154.150 227.341 1.00 100.71 807 ALA A C 1
ATOM 7119 O O . ALA A 1 807 ? 164.498 154.995 226.485 1.00 100.71 807 ALA A O 1
ATOM 7126 N N . VAL A 1 808 ? 163.907 152.899 227.017 1.00 94.62 808 VAL A N 1
ATOM 7127 C CA . VAL A 1 808 ? 163.935 152.414 225.644 1.00 94.62 808 VAL A CA 1
ATOM 7128 C C . VAL A 1 808 ? 162.587 151.800 225.306 1.00 94.62 808 VAL A C 1
ATOM 7129 O O . VAL A 1 808 ? 161.973 151.129 226.142 1.00 94.62 808 VAL A O 1
ATOM 7142 N N . LEU A 1 809 ? 162.133 152.030 224.078 1.00 91.41 809 LEU A N 1
ATOM 7143 C CA . LEU A 1 809 ? 160.841 151.549 223.609 1.00 91.41 809 LEU A CA 1
ATOM 7144 C C . LEU A 1 809 ? 161.026 150.329 222.721 1.00 91.41 809 LEU A C 1
ATOM 7145 O O . LEU A 1 809 ? 161.777 150.375 221.742 1.00 91.41 809 LEU A O 1
ATOM 7161 N N . ASN A 1 810 ? 160.336 149.248 223.057 1.00 100.32 810 ASN A N 1
ATOM 7162 C CA . ASN A 1 810 ? 160.227 148.127 222.139 1.00 100.32 810 ASN A CA 1
ATOM 7163 C C . ASN A 1 810 ? 159.280 148.494 221.007 1.00 100.32 810 ASN A C 1
ATOM 7164 O O . ASN A 1 810 ? 158.103 148.783 221.242 1.00 100.32 810 ASN A O 1
ATOM 7174 N N . VAL A 1 811 ? 159.788 148.485 219.780 1.00 86.17 811 VAL A N 1
ATOM 7175 C CA . VAL A 1 811 ? 158.989 148.772 218.596 1.00 86.17 811 VAL A CA 1
ATOM 7176 C C . VAL A 1 811 ? 158.999 147.543 217.705 1.00 86.17 811 VAL A C 1
ATOM 7177 O O . VAL A 1 811 ? 160.067 147.000 217.404 1.00 86.17 811 VAL A O 1
ATOM 7190 N N . THR A 1 812 ? 157.819 147.113 217.281 1.00 90.06 812 THR A N 1
ATOM 7191 C CA . THR A 1 812 ? 157.675 145.910 216.482 1.00 90.06 812 THR A CA 1
ATOM 7192 C C . THR A 1 812 ? 156.939 146.242 215.195 1.00 90.06 812 THR A C 1
ATOM 7193 O O . THR A 1 812 ? 156.110 147.153 215.153 1.00 90.06 812 THR A O 1
ATOM 7204 N N . LEU A 1 813 ? 157.251 145.490 214.147 1.00 87.95 813 LEU A N 1
ATOM 7205 C CA . LEU A 1 813 ? 156.671 145.696 212.826 1.00 87.95 813 LEU A CA 1
ATOM 7206 C C . LEU A 1 813 ? 155.503 144.734 212.663 1.00 87.95 813 LEU A C 1
ATOM 7207 O O . LEU A 1 813 ? 155.672 143.517 212.781 1.00 87.95 813 LEU A O 1
ATOM 7223 N N . GLN A 1 814 ? 154.319 145.277 212.389 1.00 94.31 814 GLN A N 1
ATOM 7224 C CA . GLN A 1 814 ? 153.129 144.441 212.294 1.00 94.31 814 GLN A CA 1
ATOM 7225 C C . GLN A 1 814 ? 152.972 143.851 210.901 1.00 94.31 814 GLN A C 1
ATOM 7226 O O . GLN A 1 814 ? 152.777 142.640 210.752 1.00 94.31 814 GLN A O 1
ATOM 7240 N N . SER A 1 815 ? 153.048 144.685 209.869 1.00 96.92 815 SER A N 1
ATOM 7241 C CA . SER A 1 815 ? 152.860 144.204 208.510 1.00 96.92 815 SER A CA 1
ATOM 7242 C C . SER A 1 815 ? 153.637 145.093 207.556 1.00 96.92 815 SER A C 1
ATOM 7243 O O . SER A 1 815 ? 153.977 146.231 207.886 1.00 96.92 815 SER A O 1
ATOM 7251 N N . VAL A 1 816 ? 153.911 144.559 206.370 1.00 87.39 816 VAL A N 1
ATOM 7252 C CA . VAL A 1 816 ? 154.616 145.290 205.328 1.00 87.39 816 VAL A CA 1
ATOM 7253 C C . VAL A 1 816 ? 153.982 144.945 203.990 1.00 87.39 816 VAL A C 1
ATOM 7254 O O . VAL A 1 816 ? 153.514 143.824 203.775 1.00 87.39 816 VAL A O 1
ATOM 7267 N N . GLY A 1 817 ? 153.964 145.922 203.090 1.00 91.91 817 GLY A N 1
ATOM 7268 C CA . GLY A 1 817 ? 153.358 145.735 201.788 1.00 91.91 817 GLY A CA 1
ATOM 7269 C C . GLY A 1 817 ? 154.165 146.359 200.672 1.00 91.91 817 GLY A C 1
ATOM 7270 O O . GLY A 1 817 ? 155.368 146.592 200.816 1.00 91.91 817 GLY A O 1
ATOM 7274 N N . ALA A 1 818 ? 153.512 146.628 199.544 1.00 94.48 818 ALA A N 1
ATOM 7275 C CA . ALA A 1 818 ? 154.213 147.216 198.411 1.00 94.48 818 ALA A CA 1
ATOM 7276 C C . ALA A 1 818 ? 154.594 148.664 198.687 1.00 94.48 818 ALA A C 1
ATOM 7277 O O . ALA A 1 818 ? 155.736 149.072 198.451 1.00 94.48 818 ALA A O 1
ATOM 7284 N N . ASN A 1 819 ? 153.652 149.455 199.191 1.00 93.62 819 ASN A N 1
ATOM 7285 C CA . ASN A 1 819 ? 153.851 150.885 199.360 1.00 93.62 819 ASN A CA 1
ATOM 7286 C C . ASN A 1 819 ? 153.606 151.368 200.778 1.00 93.62 819 ASN A C 1
ATOM 7287 O O . ASN A 1 819 ? 153.711 152.573 201.027 1.00 93.62 819 ASN A O 1
ATOM 7298 N N . SER A 1 820 ? 153.281 150.480 201.713 1.00 91.81 820 SER A N 1
ATOM 7299 C CA . SER A 1 820 ? 152.923 150.912 203.052 1.00 91.81 820 SER A CA 1
ATOM 7300 C C . SER A 1 820 ? 153.337 149.853 204.057 1.00 91.81 820 SER A C 1
ATOM 7301 O O . SER A 1 820 ? 153.484 148.675 203.727 1.00 91.81 820 SER A O 1
ATOM 7309 N N . ALA A 1 821 ? 153.521 150.292 205.297 1.00 87.54 821 ALA A N 1
ATOM 7310 C CA . ALA A 1 821 ? 153.852 149.397 206.392 1.00 87.54 821 ALA A CA 1
ATOM 7311 C C . ALA A 1 821 ? 153.293 149.989 207.673 1.00 87.54 821 ALA A C 1
ATOM 7312 O O . ALA A 1 821 ? 153.083 151.199 207.768 1.00 87.54 821 ALA A O 1
ATOM 7319 N N . MET A 1 822 ? 153.051 149.131 208.655 1.00 92.46 822 MET A N 1
ATOM 7320 C CA . MET A 1 822 ? 152.466 149.541 209.923 1.00 92.46 822 MET A CA 1
ATOM 7321 C C . MET A 1 822 ? 153.442 149.229 211.045 1.00 92.46 822 MET A C 1
ATOM 7322 O O . MET A 1 822 ? 153.993 148.127 211.102 1.00 92.46 822 MET A O 1
ATOM 7336 N N . LEU A 1 823 ? 153.647 150.193 211.931 1.00 83.57 823 LEU A N 1
ATOM 7337 C CA . LEU A 1 823 ? 154.489 149.999 213.098 1.00 83.57 823 LEU A CA 1
ATOM 7338 C C . LEU A 1 823 ? 153.628 149.759 214.329 1.00 83.57 823 LEU A C 1
ATOM 7339 O O . LEU A 1 823 ? 152.401 149.858 214.290 1.00 83.57 823 LEU A O 1
ATOM 7355 N N . ASN A 1 824 ? 154.289 149.431 215.433 1.00 87.76 824 ASN A N 1
ATOM 7356 C CA . ASN A 1 824 ? 153.589 149.023 216.645 1.00 87.76 824 ASN A CA 1
ATOM 7357 C C . ASN A 1 824 ? 154.527 149.246 217.818 1.00 87.76 824 ASN A C 1
ATOM 7358 O O . ASN A 1 824 ? 155.536 148.545 217.941 1.00 87.76 824 ASN A O 1
ATOM 7368 N N . VAL A 1 825 ? 154.213 150.218 218.668 1.00 86.99 825 VAL A N 1
ATOM 7369 C CA . VAL A 1 825 ? 155.018 150.439 219.861 1.00 86.99 825 VAL A CA 1
ATOM 7370 C C . VAL A 1 825 ? 154.517 149.514 220.961 1.00 86.99 825 VAL A C 1
ATOM 7371 O O . VAL A 1 825 ? 153.375 149.626 221.419 1.00 86.99 825 VAL A O 1
ATOM 7384 N N . THR A 1 826 ? 155.367 148.582 221.379 1.00 97.27 826 THR A N 1
ATOM 7385 C CA . THR A 1 826 ? 154.963 147.573 222.348 1.00 97.27 826 THR A CA 1
ATOM 7386 C C . THR A 1 826 ? 154.978 148.104 223.773 1.00 97.27 826 THR A C 1
ATOM 7387 O O . THR A 1 826 ? 154.055 147.827 224.545 1.00 97.27 826 THR A O 1
ATOM 7398 N N . THR A 1 827 ? 156.004 148.866 224.140 1.00 106.02 827 THR A N 1
ATOM 7399 C CA . THR A 1 827 ? 156.121 149.379 225.500 1.00 106.02 827 THR A CA 1
ATOM 7400 C C . THR A 1 827 ? 154.993 150.365 225.759 1.00 106.02 827 THR A C 1
ATOM 7401 O O . THR A 1 827 ? 154.974 151.462 225.194 1.00 106.02 827 THR A O 1
ATOM 7412 N N . LYS A 1 828 ? 154.053 149.981 226.615 1.00 115.78 828 LYS A N 1
ATOM 7413 C CA . LYS A 1 828 ? 152.861 150.789 226.818 1.00 115.78 828 LYS A CA 1
ATOM 7414 C C . LYS A 1 828 ? 153.163 152.000 227.688 1.00 115.78 828 LYS A C 1
ATOM 7415 O O . LYS A 1 828 ? 153.833 151.898 228.719 1.00 115.78 828 LYS A O 1
ATOM 7434 N N . VAL A 1 829 ? 152.656 153.148 227.267 1.00 113.14 829 VAL A N 1
ATOM 7435 C CA . VAL A 1 829 ? 152.744 154.368 228.058 1.00 113.14 829 VAL A CA 1
ATOM 7436 C C . VAL A 1 829 ? 151.547 154.436 228.994 1.00 113.14 829 VAL A C 1
ATOM 7437 O O . VAL A 1 829 ? 150.525 153.776 228.779 1.00 113.14 829 VAL A O 1
ATOM 7450 N N . GLU A 1 830 ? 151.671 155.234 230.050 1.00 122.75 830 GLU A N 1
ATOM 7451 C CA . GLU A 1 830 ? 150.592 155.410 231.008 1.00 122.75 830 GLU A CA 1
ATOM 7452 C C . GLU A 1 830 ? 150.605 156.844 231.512 1.00 122.75 830 GLU A C 1
ATOM 7453 O O . GLU A 1 830 ? 151.600 157.559 231.386 1.00 122.75 830 GLU A O 1
ATOM 7465 N N . ILE A 1 831 ? 149.478 157.257 232.084 1.00 124.35 831 ILE A N 1
ATOM 7466 C CA . ILE A 1 831 ? 149.280 158.620 232.559 1.00 124.35 831 ILE A CA 1
ATOM 7467 C C . ILE A 1 831 ? 149.001 158.580 234.054 1.00 124.35 831 ILE A C 1
ATOM 7468 O O . ILE A 1 831 ? 148.248 157.724 234.533 1.00 124.35 831 ILE A O 1
ATOM 7484 N N . GLY A 1 832 ? 149.612 159.505 234.790 1.00 133.01 832 GLY A N 1
ATOM 7485 C CA . GLY A 1 832 ? 149.370 159.575 236.216 1.00 133.01 832 GLY A CA 1
ATOM 7486 C C . GLY A 1 832 ? 149.843 158.320 236.930 1.00 133.01 832 GLY A C 1
ATOM 7487 O O . GLY A 1 832 ? 150.821 157.676 236.542 1.00 133.01 832 GLY A O 1
ATOM 7491 N N . GLU A 1 833 ? 149.129 157.969 237.991 1.00 149.44 833 GLU A N 1
ATOM 7492 C CA . GLU A 1 833 ? 149.490 156.792 238.765 1.00 149.44 833 GLU A CA 1
ATOM 7493 C C . GLU A 1 833 ? 149.321 155.541 237.907 1.00 149.44 833 GLU A C 1
ATOM 7494 O O . GLU A 1 833 ? 148.242 155.327 237.339 1.00 149.44 833 GLU A O 1
ATOM 7506 N N . PRO A 1 834 ? 150.349 154.693 237.787 1.00 149.23 834 PRO A N 1
ATOM 7507 C CA . PRO A 1 834 ? 150.214 153.489 236.956 1.00 149.23 834 PRO A CA 1
ATOM 7508 C C . PRO A 1 834 ? 149.428 152.367 237.611 1.00 149.23 834 PRO A C 1
ATOM 7509 O O . PRO A 1 834 ? 148.923 151.492 236.895 1.00 149.23 834 PRO A O 1
ATOM 7520 N N . GLN A 1 835 ? 149.335 152.354 238.942 1.00 157.78 835 GLN A N 1
ATOM 7521 C CA . GLN A 1 835 ? 148.619 151.331 239.699 1.00 157.78 835 GLN A CA 1
ATOM 7522 C C . GLN A 1 835 ? 149.399 150.020 239.744 1.00 157.78 835 GLN A C 1
ATOM 7523 O O . GLN A 1 835 ? 149.032 149.104 240.486 1.00 157.78 835 GLN A O 1
ATOM 7537 N N . LYS A 1 836 ? 150.482 149.921 238.975 1.00 157.54 836 LYS A N 1
ATOM 7538 C CA . LYS A 1 836 ? 151.431 148.817 239.094 1.00 157.54 836 LYS A CA 1
ATOM 7539 C C . LYS A 1 836 ? 152.687 149.180 238.311 1.00 157.54 836 LYS A C 1
ATOM 7540 O O . LYS A 1 836 ? 152.806 148.829 237.126 1.00 157.54 836 LYS A O 1
ATOM 7559 N N . PRO A 1 837 ? 153.641 149.873 238.926 1.00 157.76 837 PRO A N 1
ATOM 7560 C CA . PRO A 1 837 ? 154.857 150.250 238.198 1.00 157.76 837 PRO A CA 1
ATOM 7561 C C . PRO A 1 837 ? 155.735 149.040 237.918 1.00 157.76 837 PRO A C 1
ATOM 7562 O O . PRO A 1 837 ? 155.554 147.953 238.471 1.00 157.76 837 PRO A O 1
ATOM 7573 N N . SER A 1 838 ? 156.692 149.250 237.014 1.00 152.12 838 SER A N 1
ATOM 7574 C CA . SER A 1 838 ? 157.673 148.241 236.623 1.00 152.12 838 SER A CA 1
ATOM 7575 C C . SER A 1 838 ? 157.071 147.191 235.696 1.00 152.12 838 SER A C 1
ATOM 7576 O O . SER A 1 838 ? 157.790 146.325 235.187 1.00 152.12 838 SER A O 1
ATOM 7584 N N . ASN A 1 839 ? 155.759 147.253 235.465 1.00 150.93 839 ASN A N 1
ATOM 7585 C CA . ASN A 1 839 ? 155.135 146.517 234.366 1.00 150.93 839 ASN A CA 1
ATOM 7586 C C . ASN A 1 839 ? 155.186 147.429 233.147 1.00 150.93 839 ASN A C 1
ATOM 7587 O O . ASN A 1 839 ? 154.228 148.124 232.801 1.00 150.93 839 ASN A O 1
ATOM 7598 N N . ALA A 1 840 ? 156.348 147.425 232.492 1.00 131.92 840 ALA A N 1
ATOM 7599 C CA . ALA A 1 840 ? 156.689 148.438 231.502 1.00 131.92 840 ALA A CA 1
ATOM 7600 C C . ALA A 1 840 ? 156.864 149.775 232.210 1.00 131.92 840 ALA A C 1
ATOM 7601 O O . ALA A 1 840 ? 156.691 149.864 233.430 1.00 131.92 840 ALA A O 1
ATOM 7608 N N . THR A 1 841 ? 157.207 150.817 231.460 1.00 121.08 841 THR A N 1
ATOM 7609 C CA . THR A 1 841 ? 157.524 152.111 232.049 1.00 121.08 841 THR A CA 1
ATOM 7610 C C . THR A 1 841 ? 157.092 153.221 231.101 1.00 121.08 841 THR A C 1
ATOM 7611 O O . THR A 1 841 ? 156.243 152.996 230.234 1.00 121.08 841 THR A O 1
ATOM 7622 N N . ILE A 1 842 ? 157.647 154.421 231.270 1.00 110.76 842 ILE A N 1
ATOM 7623 C CA . ILE A 1 842 ? 157.232 155.599 230.515 1.00 110.76 842 ILE A CA 1
ATOM 7624 C C . ILE A 1 842 ? 155.939 156.119 231.121 1.00 110.76 842 ILE A C 1
ATOM 7625 O O . ILE A 1 842 ? 154.877 156.059 230.492 1.00 110.76 842 ILE A O 1
ATOM 7641 N N . VAL A 1 843 ? 156.016 156.622 232.348 1.00 119.89 843 VAL A N 1
ATOM 7642 C CA . VAL A 1 843 ? 154.862 157.163 233.054 1.00 119.89 843 VAL A CA 1
ATOM 7643 C C . VAL A 1 843 ? 154.960 158.679 233.061 1.00 119.89 843 VAL A C 1
ATOM 7644 O O . VAL A 1 843 ? 155.945 159.245 233.550 1.00 119.89 843 VAL A O 1
ATOM 7657 N N . PHE A 1 844 ? 153.937 159.337 232.526 1.00 115.80 844 PHE A N 1
ATOM 7658 C CA . PHE A 1 844 ? 153.848 160.789 232.506 1.00 115.80 844 PHE A CA 1
ATOM 7659 C C . PHE A 1 844 ? 152.819 161.233 233.534 1.00 115.80 844 PHE A C 1
ATOM 7660 O O . PHE A 1 844 ? 151.672 160.775 233.509 1.00 115.80 844 PHE A O 1
ATOM 7677 N N . LYS A 1 845 ? 153.229 162.131 234.430 1.00 123.12 845 LYS A N 1
ATOM 7678 C CA . LYS A 1 845 ? 152.375 162.487 235.558 1.00 123.12 845 LYS A CA 1
ATOM 7679 C C . LYS A 1 845 ? 151.077 163.134 235.095 1.00 123.12 845 LYS A C 1
ATOM 7680 O O . LYS A 1 845 ? 149.996 162.786 235.585 1.00 123.12 845 LYS A O 1
ATOM 7699 N N . ASP A 1 846 ? 151.157 164.065 234.152 1.00 123.89 846 ASP A N 1
ATOM 7700 C CA . ASP A 1 846 ? 149.986 164.818 233.742 1.00 123.89 846 ASP A CA 1
ATOM 7701 C C . ASP A 1 846 ? 149.478 164.337 232.390 1.00 123.89 846 ASP A C 1
ATOM 7702 O O . ASP A 1 846 ? 150.280 164.114 231.476 1.00 123.89 846 ASP A O 1
ATOM 7711 N N . PRO A 1 847 ? 148.166 164.173 232.221 1.00 124.37 847 PRO A N 1
ATOM 7712 C CA . PRO A 1 847 ? 147.653 163.833 230.885 1.00 124.37 847 PRO A CA 1
ATOM 7713 C C . PRO A 1 847 ? 148.028 164.860 229.840 1.00 124.37 847 PRO A C 1
ATOM 7714 O O . PRO A 1 847 ? 148.264 164.504 228.679 1.00 124.37 847 PRO A O 1
ATOM 7725 N N . ARG A 1 848 ? 148.098 166.135 230.223 1.00 124.80 848 ARG A N 1
ATOM 7726 C CA . ARG A 1 848 ? 148.476 167.172 229.274 1.00 124.80 848 ARG A CA 1
ATOM 7727 C C . ARG A 1 848 ? 149.899 166.974 228.772 1.00 124.80 848 ARG A C 1
ATOM 7728 O O . ARG A 1 848 ? 150.225 167.379 227.651 1.00 124.80 848 ARG A O 1
ATOM 7749 N N . ALA A 1 849 ? 150.757 166.355 229.583 1.00 114.55 849 ALA A N 1
ATOM 7750 C CA . ALA A 1 849 ? 152.179 166.309 229.270 1.00 114.55 849 ALA A CA 1
ATOM 7751 C C . ALA A 1 849 ? 152.466 165.525 227.996 1.00 114.55 849 ALA A C 1
ATOM 7752 O O . ALA A 1 849 ? 153.249 165.976 227.154 1.00 114.55 849 ALA A O 1
ATOM 7759 N N . PHE A 1 850 ? 151.848 164.361 227.831 1.00 102.84 850 PHE A N 1
ATOM 7760 C CA . PHE A 1 850 ? 152.203 163.459 226.740 1.00 102.84 850 PHE A CA 1
ATOM 7761 C C . PHE A 1 850 ? 151.540 163.929 225.453 1.00 102.84 850 PHE A C 1
ATOM 7762 O O . PHE A 1 850 ? 150.313 164.041 225.382 1.00 102.84 850 PHE A O 1
ATOM 7779 N N . ILE A 1 851 ? 152.352 164.201 224.431 1.00 99.75 851 ILE A N 1
ATOM 7780 C CA . ILE A 1 851 ? 151.804 164.602 223.143 1.00 99.75 851 ILE A CA 1
ATOM 7781 C C . ILE A 1 851 ? 151.619 163.396 222.236 1.00 99.75 851 ILE A C 1
ATOM 7782 O O . ILE A 1 851 ? 150.703 163.379 221.407 1.00 99.75 851 ILE A O 1
ATOM 7798 N N . GLY A 1 852 ? 152.472 162.383 222.361 1.00 93.36 852 GLY A N 1
ATOM 7799 C CA . GLY A 1 852 ? 152.343 161.191 221.547 1.00 93.36 852 GLY A CA 1
ATOM 7800 C C . GLY A 1 852 ? 153.660 160.694 220.993 1.00 93.36 852 GLY A C 1
ATOM 7801 O O . GLY A 1 852 ? 154.667 161.405 221.035 1.00 93.36 852 GLY A O 1
ATOM 7805 N N . PHE A 1 853 ? 153.666 159.473 220.471 1.00 86.02 853 PHE A N 1
ATOM 7806 C CA . PHE A 1 853 ? 154.848 158.930 219.825 1.00 86.02 853 PHE A CA 1
ATOM 7807 C C . PHE A 1 853 ? 155.061 159.603 218.478 1.00 86.02 853 PHE A C 1
ATOM 7808 O O . PHE A 1 853 ? 154.106 160.029 217.826 1.00 86.02 853 PHE A O 1
ATOM 7825 N N . VAL A 1 854 ? 156.321 159.704 218.067 1.00 81.24 854 VAL A N 1
ATOM 7826 C CA . VAL A 1 854 ? 156.698 160.281 216.783 1.00 81.24 854 VAL A CA 1
ATOM 7827 C C . VAL A 1 854 ? 157.609 159.297 216.071 1.00 81.24 854 VAL A C 1
ATOM 7828 O O . VAL A 1 854 ? 158.598 158.834 216.649 1.00 81.24 854 VAL A O 1
ATOM 7841 N N . PHE A 1 855 ? 157.291 158.990 214.820 1.00 80.50 855 PHE A N 1
ATOM 7842 C CA . PHE A 1 855 ? 158.025 157.993 214.056 1.00 80.50 855 PHE A CA 1
ATOM 7843 C C . PHE A 1 855 ? 158.878 158.660 212.990 1.00 80.50 855 PHE A C 1
ATOM 7844 O O . PHE A 1 855 ? 158.454 159.627 212.355 1.00 80.50 855 PHE A O 1
ATOM 7861 N N . TYR A 1 856 ? 160.078 158.132 212.798 1.00 78.05 856 TYR A N 1
ATOM 7862 C CA . TYR A 1 856 ? 161.004 158.613 211.788 1.00 78.05 856 TYR A CA 1
ATOM 7863 C C . TYR A 1 856 ? 161.276 157.486 210.807 1.00 78.05 856 TYR A C 1
ATOM 7864 O O . TYR A 1 856 ? 161.203 156.311 211.171 1.00 78.05 856 TYR A O 1
ATOM 7882 N N . HIS A 1 857 ? 161.579 157.837 209.561 1.00 78.49 857 HIS A N 1
ATOM 7883 C CA . HIS A 1 857 ? 161.968 156.830 208.588 1.00 78.49 857 HIS A CA 1
ATOM 7884 C C . HIS A 1 857 ? 162.506 157.506 207.341 1.00 78.49 857 HIS A C 1
ATOM 7885 O O . HIS A 1 857 ? 162.129 158.632 207.009 1.00 78.49 857 HIS A O 1
ATOM 7899 N N . MET A 1 858 ? 163.392 156.797 206.648 1.00 86.38 858 MET A N 1
ATOM 7900 C CA . MET A 1 858 ? 163.973 157.294 205.410 1.00 86.38 858 MET A CA 1
ATOM 7901 C C . MET A 1 858 ? 164.712 156.154 204.730 1.00 86.38 858 MET A C 1
ATOM 7902 O O . MET A 1 858 ? 165.110 155.180 205.371 1.00 86.38 858 MET A O 1
ATOM 7916 N N . ILE A 1 859 ? 164.896 156.294 203.417 1.00 91.24 859 ILE A N 1
ATOM 7917 C CA . ILE A 1 859 ? 165.566 155.255 202.647 1.00 91.24 859 ILE A CA 1
ATOM 7918 C C . ILE A 1 859 ? 166.953 155.024 203.219 1.00 91.24 859 ILE A C 1
ATOM 7919 O O . ILE A 1 859 ? 167.661 155.972 203.578 1.00 91.24 859 ILE A O 1
ATOM 7935 N N . ASP A 1 860 ? 167.350 153.758 203.311 1.00 96.83 860 ASP A N 1
ATOM 7936 C CA . ASP A 1 860 ? 168.635 153.385 203.902 1.00 96.83 860 ASP A CA 1
ATOM 7937 C C . ASP A 1 860 ? 169.050 152.026 203.368 1.00 96.83 860 ASP A C 1
ATOM 7938 O O . ASP A 1 860 ? 168.933 151.005 204.053 1.00 96.83 860 ASP A O 1
ATOM 7947 N N . PRO A 1 861 ? 169.557 151.975 202.136 1.00 101.24 861 PRO A N 1
ATOM 7948 C CA . PRO A 1 861 ? 169.927 150.674 201.560 1.00 101.24 861 PRO A CA 1
ATOM 7949 C C . PRO A 1 861 ? 170.934 149.911 202.397 1.00 101.24 861 PRO A C 1
ATOM 7950 O O . PRO A 1 861 ? 170.824 148.685 202.513 1.00 101.24 861 PRO A O 1
ATOM 7961 N N . TYR A 1 862 ? 171.908 150.594 202.993 1.00 105.02 862 TYR A N 1
ATOM 7962 C CA . TYR A 1 862 ? 172.911 149.916 203.800 1.00 105.02 862 TYR A CA 1
ATOM 7963 C C . TYR A 1 862 ? 172.440 149.629 205.217 1.00 105.02 862 TYR A C 1
ATOM 7964 O O . TYR A 1 862 ? 173.113 148.883 205.936 1.00 105.02 862 TYR A O 1
ATOM 7982 N N . GLY A 1 863 ? 171.313 150.195 205.637 1.00 99.25 863 GLY A N 1
ATOM 7983 C CA . GLY A 1 863 ? 170.822 149.943 206.976 1.00 99.25 863 GLY A CA 1
ATOM 7984 C C . GLY A 1 863 ? 171.773 150.368 208.070 1.00 99.25 863 GLY A C 1
ATOM 7985 O O . GLY A 1 863 ? 171.948 149.633 209.046 1.00 99.25 863 GLY A O 1
ATOM 7989 N N . ASN A 1 864 ? 172.404 151.535 207.933 1.00 102.61 864 ASN A N 1
ATOM 7990 C CA . ASN A 1 864 ? 173.329 152.028 208.944 1.00 102.61 864 ASN A CA 1
ATOM 7991 C C . ASN A 1 864 ? 173.177 153.522 209.208 1.00 102.61 864 ASN A C 1
ATOM 7992 O O . ASN A 1 864 ? 174.097 154.136 209.756 1.00 102.61 864 ASN A O 1
ATOM 8002 N N . SER A 1 865 ? 172.049 154.119 208.836 1.00 90.70 865 SER A N 1
ATOM 8003 C CA . SER A 1 865 ? 171.870 155.552 209.016 1.00 90.70 865 SER A CA 1
ATOM 8004 C C . SER A 1 865 ? 171.857 155.906 210.495 1.00 90.70 865 SER A C 1
ATOM 8005 O O . SER A 1 865 ? 171.386 155.134 211.333 1.00 90.70 865 SER A O 1
ATOM 8013 N N . THR A 1 866 ? 172.385 157.083 210.815 1.00 90.22 866 THR A N 1
ATOM 8014 C CA . THR A 1 866 ? 172.421 157.547 212.192 1.00 90.22 866 THR A CA 1
ATOM 8015 C C . THR A 1 866 ? 171.176 158.363 212.515 1.00 90.2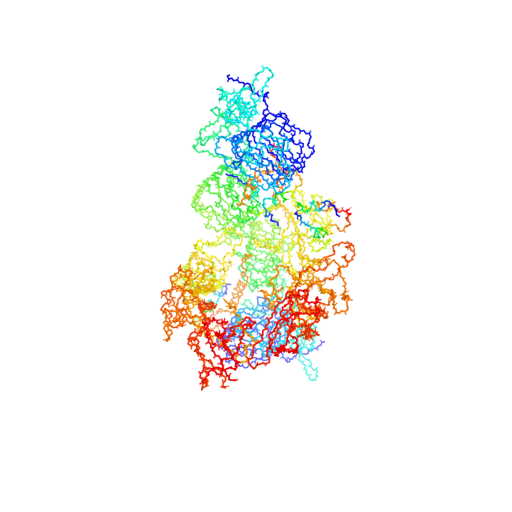2 866 THR A C 1
ATOM 8016 O O . THR A 1 866 ? 170.526 158.925 211.629 1.00 90.22 866 THR A O 1
ATOM 8027 N N . LYS A 1 867 ? 170.852 158.430 213.802 1.00 87.02 867 LYS A N 1
ATOM 8028 C CA . LYS A 1 867 ? 169.656 159.136 214.229 1.00 87.02 867 LYS A CA 1
ATOM 8029 C C . LYS A 1 867 ? 169.729 160.605 213.827 1.00 87.02 867 LYS A C 1
ATOM 8030 O O . LYS A 1 867 ? 170.770 161.116 213.412 1.00 87.02 867 LYS A O 1
ATOM 8049 N N . SER A 1 868 ? 168.593 161.284 213.949 1.00 92.23 868 SER A N 1
ATOM 8050 C CA . SER A 1 868 ? 168.504 162.696 213.604 1.00 92.23 868 SER A CA 1
ATOM 8051 C C . SER A 1 868 ? 169.021 163.538 214.760 1.00 92.23 868 SER A C 1
ATOM 8052 O O . SER A 1 868 ? 168.493 163.462 215.874 1.00 92.23 868 SER A O 1
ATOM 8060 N N . SER A 1 869 ? 170.041 164.347 214.497 1.00 104.80 869 SER A N 1
ATOM 8061 C CA . SER A 1 869 ? 170.554 165.251 215.510 1.00 104.80 869 SER A CA 1
ATOM 8062 C C . SER A 1 869 ? 169.679 166.497 215.588 1.00 104.80 869 SER A C 1
ATOM 8063 O O . SER A 1 869 ? 168.678 166.635 214.882 1.00 104.80 869 SER A O 1
ATOM 8071 N N . ASP A 1 870 ? 170.074 167.419 216.462 1.00 114.44 870 ASP A N 1
ATOM 8072 C CA . ASP A 1 870 ? 169.348 168.674 216.607 1.00 114.44 870 ASP A CA 1
ATOM 8073 C C . ASP A 1 870 ? 169.883 169.718 215.639 1.00 114.44 870 ASP A C 1
ATOM 8074 O O . ASP A 1 870 ? 169.675 170.919 215.835 1.00 114.44 870 ASP A O 1
ATOM 8083 N N . ASP A 1 871 ? 170.567 169.273 214.591 1.00 118.62 871 ASP A N 1
ATOM 8084 C CA . ASP A 1 871 ? 171.105 170.207 213.618 1.00 118.62 871 ASP A CA 1
ATOM 8085 C C . ASP A 1 871 ? 169.966 170.988 212.968 1.00 118.62 871 ASP A C 1
ATOM 8086 O O . ASP A 1 871 ? 168.908 170.419 212.682 1.00 118.62 871 ASP A O 1
ATOM 8095 N N . PRO A 1 872 ? 170.145 172.286 212.720 1.00 117.78 872 PRO A N 1
ATOM 8096 C CA . PRO A 1 872 ? 169.030 173.082 212.185 1.00 117.78 872 PRO A CA 1
ATOM 8097 C C . PRO A 1 872 ? 168.481 172.567 210.870 1.00 117.78 872 PRO A C 1
ATOM 8098 O O . PRO A 1 872 ? 167.275 172.700 210.635 1.00 117.78 872 PRO A O 1
ATOM 8109 N N . CYS A 1 873 ? 169.311 171.991 210.003 1.00 117.78 873 CYS A N 1
ATOM 8110 C CA . CYS A 1 873 ? 168.848 171.552 208.691 1.00 117.78 873 CYS A CA 1
ATOM 8111 C C . CYS A 1 873 ? 169.342 170.146 208.379 1.00 117.78 873 CYS A C 1
ATOM 8112 O O . CYS A 1 873 ? 169.898 169.886 207.308 1.00 117.78 873 CYS A O 1
ATOM 8119 N N . ASP A 1 874 ? 169.150 169.221 209.316 1.00 109.30 874 ASP A N 1
ATOM 8120 C CA . ASP A 1 874 ? 169.294 167.794 209.037 1.00 109.30 874 ASP A CA 1
ATOM 8121 C C . ASP A 1 874 ? 167.936 167.271 208.593 1.00 109.30 874 ASP A C 1
ATOM 8122 O O . ASP A 1 874 ? 167.059 167.008 209.418 1.00 109.30 874 ASP A O 1
ATOM 8131 N N . ASP A 1 875 ? 167.758 167.117 207.282 1.00 105.56 875 ASP A N 1
ATOM 8132 C CA . ASP A 1 875 ? 166.470 166.747 206.706 1.00 105.56 875 ASP A CA 1
ATOM 8133 C C . ASP A 1 875 ? 166.439 165.312 206.192 1.00 105.56 875 ASP A C 1
ATOM 8134 O O . ASP A 1 875 ? 165.531 164.949 205.439 1.00 105.56 875 ASP A O 1
ATOM 8143 N N . ARG A 1 876 ? 167.413 164.487 206.576 1.00 91.88 876 ARG A N 1
ATOM 8144 C CA . ARG A 1 876 ? 167.439 163.112 206.088 1.00 91.88 876 ARG A CA 1
ATOM 8145 C C . ARG A 1 876 ? 166.185 162.362 206.513 1.00 91.88 876 ARG A C 1
ATOM 8146 O O . ARG A 1 876 ? 165.523 161.715 205.694 1.00 91.88 876 ARG A O 1
ATOM 8167 N N . TRP A 1 877 ? 165.838 162.447 207.792 1.00 83.31 877 TRP A N 1
ATOM 8168 C CA . TRP A 1 877 ? 164.734 161.669 208.329 1.00 83.31 877 TRP A CA 1
ATOM 8169 C C . TRP A 1 877 ? 163.407 162.337 208.010 1.00 83.31 877 TRP A C 1
ATOM 8170 O O . TRP A 1 877 ? 163.263 163.553 208.154 1.00 83.31 877 TRP A O 1
ATOM 8191 N N . LYS A 1 878 ? 162.436 161.535 207.578 1.00 80.84 878 LYS A N 1
ATOM 8192 C CA . LYS A 1 878 ? 161.092 162.023 207.275 1.00 80.84 878 LYS A CA 1
ATOM 8193 C C . LYS A 1 878 ? 160.258 161.957 208.549 1.00 80.84 878 LYS A C 1
ATOM 8194 O O . LYS A 1 878 ? 159.489 161.023 208.787 1.00 80.84 878 LYS A O 1
ATOM 8213 N N . VAL A 1 879 ? 160.409 162.986 209.382 1.00 80.56 879 VAL A N 1
ATOM 8214 C CA . VAL A 1 879 ? 159.705 163.019 210.656 1.00 80.56 879 VAL A CA 1
ATOM 8215 C C . VAL A 1 879 ? 158.208 162.967 210.406 1.00 80.56 879 VAL A C 1
ATOM 8216 O O . VAL A 1 879 ? 157.699 163.575 209.458 1.00 80.56 879 VAL A O 1
ATOM 8229 N N . SER A 1 880 ? 157.497 162.232 211.251 1.00 80.88 880 SER A N 1
ATOM 8230 C CA . SER A 1 880 ? 156.054 162.115 211.147 1.00 80.88 880 SER A CA 1
ATOM 8231 C C . SER A 1 880 ? 155.374 162.851 212.296 1.00 80.88 880 SER A C 1
ATOM 8232 O O . SER A 1 880 ? 156.017 163.326 213.232 1.00 80.88 880 SER A O 1
ATOM 8240 N N . SER A 1 881 ? 154.052 162.937 212.219 1.00 84.03 881 SER A N 1
ATOM 8241 C CA . SER A 1 881 ? 153.285 163.691 213.194 1.00 84.03 881 SER A CA 1
ATOM 8242 C C . SER A 1 881 ? 153.045 162.866 214.451 1.00 84.03 881 SER A C 1
ATOM 8243 O O . SER A 1 881 ? 153.040 161.636 214.405 1.00 84.03 881 SER A O 1
ATOM 8251 N N . PRO A 1 882 ? 152.829 163.521 215.590 1.00 83.80 882 PRO A N 1
ATOM 8252 C CA . PRO A 1 882 ? 152.604 162.773 216.830 1.00 83.80 882 PRO A CA 1
ATOM 8253 C C . PRO A 1 882 ? 151.381 161.877 216.729 1.00 83.80 882 PRO A C 1
ATOM 8254 O O . PRO A 1 882 ? 150.388 162.220 216.087 1.00 83.80 882 PRO A O 1
ATOM 8265 N N . GLU A 1 883 ? 151.466 160.717 217.374 1.00 89.09 883 GLU A N 1
ATOM 8266 C CA . GLU A 1 883 ? 150.362 159.772 217.456 1.00 89.09 883 GLU A CA 1
ATOM 8267 C C . GLU A 1 883 ? 150.311 159.204 218.862 1.00 89.09 883 GLU A C 1
ATOM 8268 O O . GLU A 1 883 ? 151.250 158.531 219.295 1.00 89.09 883 GLU A O 1
ATOM 8280 N N . LYS A 1 884 ? 149.219 159.473 219.573 1.00 93.01 884 LYS A N 1
ATOM 8281 C CA . LYS A 1 884 ? 149.094 158.994 220.941 1.00 93.01 884 LYS A CA 1
ATOM 8282 C C . LYS A 1 884 ? 148.681 157.533 221.012 1.00 93.01 884 LYS A C 1
ATOM 8283 O O . LYS A 1 884 ? 148.784 156.927 222.083 1.00 93.01 884 LYS A O 1
ATOM 8302 N N . SER A 1 885 ? 148.219 156.955 219.906 1.00 89.27 885 SER A N 1
ATOM 8303 C CA . SER A 1 885 ? 147.780 155.567 219.908 1.00 89.27 885 SER A CA 1
ATOM 8304 C C . SER A 1 885 ? 148.926 154.582 219.736 1.00 89.27 885 SER A C 1
ATOM 8305 O O . SER A 1 885 ? 148.734 153.387 219.980 1.00 89.27 885 SER A O 1
ATOM 8313 N N . GLY A 1 886 ? 150.102 155.044 219.329 1.00 85.62 886 GLY A N 1
ATOM 8314 C CA . GLY A 1 886 ? 151.248 154.171 219.218 1.00 85.62 886 GLY A CA 1
ATOM 8315 C C . GLY A 1 886 ? 151.334 153.370 217.941 1.00 85.62 886 GLY A C 1
ATOM 8316 O O . GLY A 1 886 ? 152.192 152.487 217.845 1.00 85.62 886 GLY A O 1
ATOM 8320 N N . VAL A 1 887 ? 150.484 153.644 216.959 1.00 85.46 887 VAL A N 1
ATOM 8321 C CA . VAL A 1 887 ? 150.496 152.923 215.693 1.00 85.46 887 VAL A CA 1
ATOM 8322 C C . VAL A 1 887 ? 150.528 153.935 214.561 1.00 85.46 887 VAL A C 1
ATOM 8323 O O . VAL A 1 887 ? 149.905 154.997 214.636 1.00 85.46 887 VAL A O 1
ATOM 8336 N N . MET A 1 888 ? 151.257 153.597 213.503 1.00 88.14 888 MET A N 1
ATOM 8337 C CA . MET A 1 888 ? 151.382 154.486 212.360 1.00 88.14 888 MET A CA 1
ATOM 8338 C C . MET A 1 888 ? 151.465 153.651 211.095 1.00 88.14 888 MET A C 1
ATOM 8339 O O . MET A 1 888 ? 151.899 152.498 211.125 1.00 88.14 888 MET A O 1
ATOM 8353 N N . VAL A 1 889 ? 151.033 154.242 209.984 1.00 87.46 889 VAL A N 1
ATOM 8354 C CA . VAL A 1 889 ? 151.077 153.580 208.688 1.00 87.46 889 VAL A CA 1
ATOM 8355 C C . VAL A 1 889 ? 151.935 154.394 207.733 1.00 87.46 889 VAL A C 1
ATOM 8356 O O . VAL A 1 889 ? 151.437 155.296 207.052 1.00 87.46 889 VAL A O 1
ATOM 8369 N N . LEU A 1 890 ? 153.224 154.079 207.668 1.00 86.22 890 LEU A N 1
ATOM 8370 C CA . LEU A 1 890 ? 154.095 154.711 206.689 1.00 86.22 890 LEU A CA 1
ATOM 8371 C C . LEU A 1 890 ? 153.531 154.478 205.297 1.00 86.22 890 LEU A C 1
ATOM 8372 O O . LEU A 1 890 ? 153.064 153.381 204.986 1.00 86.22 890 LEU A O 1
ATOM 8388 N N . SER A 1 891 ? 153.562 155.512 204.461 1.00 89.10 891 SER A N 1
ATOM 8389 C CA . SER A 1 891 ? 152.886 155.439 203.175 1.00 89.10 891 SER A CA 1
ATOM 8390 C C . SER A 1 891 ? 153.769 156.013 202.081 1.00 89.10 891 SER A C 1
ATOM 8391 O O . SER A 1 891 ? 154.709 156.768 202.339 1.00 89.10 891 SER A O 1
ATOM 8399 N N . ASN A 1 892 ? 153.444 155.640 200.846 1.00 91.08 892 ASN A N 1
ATOM 8400 C CA . ASN A 1 892 ? 154.196 156.074 199.674 1.00 91.08 892 ASN A CA 1
ATOM 8401 C C . ASN A 1 892 ? 155.642 155.595 199.746 1.00 91.08 892 ASN A C 1
ATOM 8402 O O . ASN A 1 892 ? 156.576 156.329 199.422 1.00 91.08 892 ASN A O 1
ATOM 8413 N N . LEU A 1 893 ? 155.827 154.354 200.182 1.00 90.26 893 LEU A N 1
ATOM 8414 C CA . LEU A 1 893 ? 157.153 153.763 200.204 1.00 90.26 893 LEU A CA 1
ATOM 8415 C C . LEU A 1 893 ? 157.545 153.286 198.812 1.00 90.26 893 LEU A C 1
ATOM 8416 O O . LEU A 1 893 ? 156.697 153.062 197.946 1.00 90.26 893 LEU A O 1
ATOM 8432 N N . ILE A 1 894 ? 158.844 153.136 198.602 1.00 90.65 894 ILE A N 1
ATOM 8433 C CA . ILE A 1 894 ? 159.346 152.620 197.328 1.00 90.65 894 ILE A CA 1
ATOM 8434 C C . ILE A 1 894 ? 159.458 151.101 197.429 1.00 90.65 894 ILE A C 1
ATOM 8435 O O . ILE A 1 894 ? 160.212 150.602 198.276 1.00 90.65 894 ILE A O 1
ATOM 8451 N N . PRO A 1 895 ? 158.756 150.339 196.593 1.00 90.70 895 PRO A N 1
ATOM 8452 C CA . PRO A 1 895 ? 158.720 148.888 196.786 1.00 90.70 895 PRO A CA 1
ATOM 8453 C C . PRO A 1 895 ? 160.106 148.271 196.710 1.00 90.70 895 PRO A C 1
ATOM 8454 O O . PRO A 1 895 ? 161.020 148.796 196.073 1.00 90.70 895 PRO A O 1
ATOM 8465 N N . TYR A 1 896 ? 160.254 147.141 197.395 1.00 93.11 896 TYR A N 1
ATOM 8466 C CA . TYR A 1 896 ? 161.486 146.367 197.344 1.00 93.11 896 TYR A CA 1
ATOM 8467 C C . TYR A 1 896 ? 162.701 147.231 197.641 1.00 93.11 896 TYR A C 1
ATOM 8468 O O . TYR A 1 896 ? 163.686 147.200 196.898 1.00 93.11 896 TYR A O 1
ATOM 8486 N N . THR A 1 897 ? 162.640 148.007 198.717 1.00 93.12 897 THR A N 1
ATOM 8487 C CA . THR A 1 897 ? 163.759 148.826 199.154 1.00 93.12 897 THR A CA 1
ATOM 8488 C C . THR A 1 897 ? 163.892 148.729 200.663 1.00 93.12 897 THR A C 1
ATOM 8489 O O . THR A 1 897 ? 162.910 148.481 201.366 1.00 93.12 897 THR A O 1
ATOM 8500 N N . ASN A 1 898 ? 165.110 148.916 201.155 1.00 94.07 898 ASN A N 1
ATOM 8501 C CA . ASN A 1 898 ? 165.340 148.886 202.590 1.00 94.07 898 ASN A CA 1
ATOM 8502 C C . ASN A 1 898 ? 164.977 150.225 203.214 1.00 94.07 898 ASN A C 1
ATOM 8503 O O . ASN A 1 898 ? 165.143 151.280 202.598 1.00 94.07 898 ASN A O 1
ATOM 8513 N N . TYR A 1 899 ? 164.469 150.177 204.442 1.00 87.89 899 TYR A N 1
ATOM 8514 C CA . TYR A 1 899 ? 164.130 151.370 205.200 1.00 87.89 899 TYR A CA 1
ATOM 8515 C C . TYR A 1 899 ? 164.683 151.240 206.608 1.00 87.89 899 TYR A C 1
ATOM 8516 O O . TYR A 1 899 ? 164.915 150.134 207.103 1.00 87.89 899 TYR A O 1
ATOM 8534 N N . SER A 1 900 ? 164.905 152.382 207.244 1.00 84.97 900 SER A N 1
ATOM 8535 C CA . SER A 1 900 ? 165.266 152.441 208.649 1.00 84.97 900 SER A CA 1
ATOM 8536 C C . SER A 1 900 ? 164.313 153.383 209.365 1.00 84.97 900 SER A C 1
ATOM 8537 O O . SER A 1 900 ? 163.980 154.455 208.857 1.00 84.97 900 SER A O 1
ATOM 8545 N N . TYR A 1 901 ? 163.867 152.973 210.546 1.00 80.38 901 TYR A N 1
ATOM 8546 C CA . TYR A 1 901 ? 162.867 153.733 211.276 1.00 80.38 901 TYR A CA 1
ATOM 8547 C C . TYR A 1 901 ? 163.107 153.581 212.767 1.00 80.38 901 TYR A C 1
ATOM 8548 O O . TYR A 1 901 ? 163.623 152.560 213.224 1.00 80.38 901 TYR A O 1
ATOM 8566 N N . TYR A 1 902 ? 162.709 154.598 213.521 1.00 80.54 902 TYR A N 1
ATOM 8567 C CA . TYR A 1 902 ? 162.845 154.570 214.969 1.00 80.54 902 TYR A CA 1
ATOM 8568 C C . TYR A 1 902 ? 161.842 155.545 215.557 1.00 80.54 902 TYR A C 1
ATOM 8569 O O . TYR A 1 902 ? 161.299 156.403 214.860 1.00 80.54 902 TYR A O 1
ATOM 8587 N N . VAL A 1 903 ? 161.611 155.411 216.856 1.00 80.49 903 VAL A N 1
ATOM 8588 C CA . VAL A 1 903 ? 160.531 156.109 217.534 1.00 80.49 903 VAL A CA 1
ATOM 8589 C C . VAL A 1 903 ? 161.100 156.924 218.682 1.00 80.49 903 VAL A C 1
ATOM 8590 O O . VAL A 1 903 ? 162.175 156.623 219.208 1.00 80.49 903 VAL A O 1
ATOM 8603 N N . ARG A 1 904 ? 160.374 157.968 219.068 1.00 82.76 904 ARG A N 1
ATOM 8604 C CA . ARG A 1 904 ? 160.709 158.731 220.258 1.00 82.76 904 ARG A CA 1
ATOM 8605 C C . ARG A 1 904 ? 159.451 159.378 220.807 1.00 82.76 904 ARG A C 1
ATOM 8606 O O . ARG A 1 904 ? 158.545 159.743 220.057 1.00 82.76 904 ARG A O 1
ATOM 8627 N N . THR A 1 905 ? 159.403 159.514 222.128 1.00 91.05 905 THR A N 1
ATOM 8628 C CA . THR A 1 905 ? 158.264 160.136 222.785 1.00 91.05 905 THR A CA 1
ATOM 8629 C C . THR A 1 905 ? 158.410 161.648 222.752 1.00 91.05 905 THR A C 1
ATOM 8630 O O . THR A 1 905 ? 159.493 162.179 223.005 1.00 91.05 905 THR A O 1
ATOM 8641 N N . MET A 1 906 ? 157.319 162.338 222.441 1.00 94.54 906 MET A N 1
ATOM 8642 C CA . MET A 1 906 ? 157.281 163.793 222.433 1.00 94.54 906 MET A CA 1
ATOM 8643 C C . MET A 1 906 ? 156.302 164.269 223.492 1.00 94.54 906 MET A C 1
ATOM 8644 O O . MET A 1 906 ? 155.158 163.808 223.539 1.00 94.54 906 MET A O 1
ATOM 8658 N N . ALA A 1 907 ? 156.753 165.192 224.335 1.00 104.74 907 ALA A N 1
ATOM 8659 C CA . ALA A 1 907 ? 155.933 165.745 225.398 1.00 104.74 907 ALA A CA 1
ATOM 8660 C C . ALA A 1 907 ? 156.288 167.211 225.574 1.00 104.74 907 ALA A C 1
ATOM 8661 O O . ALA A 1 907 ? 157.328 167.677 225.105 1.00 104.74 907 ALA A O 1
ATOM 8668 N N . ILE A 1 908 ? 155.403 167.943 226.253 1.00 112.87 908 ILE A N 1
ATOM 8669 C CA . ILE A 1 908 ? 155.677 169.346 226.527 1.00 112.87 908 ILE A CA 1
ATOM 8670 C C . ILE A 1 908 ? 157.028 169.458 227.216 1.00 112.87 908 ILE A C 1
ATOM 8671 O O . ILE A 1 908 ? 157.394 168.624 228.054 1.00 112.87 908 ILE A O 1
ATOM 8687 N N . SER A 1 909 ? 157.780 170.500 226.863 1.00 115.59 909 SER A N 1
ATOM 8688 C CA . SER A 1 909 ? 159.177 170.591 227.265 1.00 115.59 909 SER A CA 1
ATOM 8689 C C . SER A 1 909 ? 159.365 170.566 228.775 1.00 115.59 909 SER A C 1
ATOM 8690 O O . SER A 1 909 ? 160.459 170.228 229.237 1.00 115.59 909 SER A O 1
ATOM 8698 N N . SER A 1 910 ? 158.337 170.907 229.552 1.00 119.71 910 SER A N 1
ATOM 8699 C CA . SER A 1 910 ? 158.471 170.863 231.001 1.00 119.71 910 SER A CA 1
ATOM 8700 C C . SER A 1 910 ? 158.684 169.448 231.518 1.00 119.71 910 SER A C 1
ATOM 8701 O O . SER A 1 910 ? 159.280 169.276 232.587 1.00 119.71 910 SER A O 1
ATOM 8709 N N . GLU A 1 911 ? 158.219 168.435 230.792 1.00 117.39 911 GLU A N 1
ATOM 8710 C CA . GLU A 1 911 ? 158.333 167.046 231.230 1.00 117.39 911 GLU A CA 1
ATOM 8711 C C . GLU A 1 911 ? 159.630 166.470 230.676 1.00 117.39 911 GLU A C 1
ATOM 8712 O O . GLU A 1 911 ? 159.790 166.322 229.463 1.00 117.39 911 GLU A O 1
ATOM 8724 N N . LEU A 1 912 ? 160.561 166.142 231.570 1.00 111.93 912 LEU A N 1
ATOM 8725 C CA . LEU A 1 912 ? 161.860 165.629 231.158 1.00 111.93 912 LEU A CA 1
ATOM 8726 C C . LEU A 1 912 ? 161.851 164.134 230.868 1.00 111.93 912 LEU A C 1
ATOM 8727 O O . LEU A 1 912 ? 162.813 163.634 230.276 1.00 111.93 912 LEU A O 1
ATOM 8743 N N . THR A 1 913 ? 160.806 163.410 231.261 1.00 108.71 913 THR A N 1
ATOM 8744 C CA . THR A 1 913 ? 160.733 161.988 230.954 1.00 108.71 913 THR A CA 1
ATOM 8745 C C . THR A 1 913 ? 160.703 161.785 229.447 1.00 108.71 913 THR A C 1
ATOM 8746 O O . THR A 1 913 ? 159.963 162.464 228.731 1.00 108.71 913 THR A O 1
ATOM 8757 N N . ASN A 1 914 ? 161.512 160.848 228.964 1.00 98.28 914 ASN A N 1
ATOM 8758 C CA . ASN A 1 914 ? 161.656 160.655 227.530 1.00 98.28 914 ASN A CA 1
ATOM 8759 C C . ASN A 1 914 ? 162.142 159.241 227.260 1.00 98.28 914 ASN A C 1
ATOM 8760 O O . ASN A 1 914 ? 162.754 158.608 228.123 1.00 98.28 914 ASN A O 1
ATOM 8771 N N . ALA A 1 915 ? 161.864 158.756 226.053 1.00 93.83 915 ALA A N 1
ATOM 8772 C CA . ALA A 1 915 ? 162.295 157.428 225.647 1.00 93.83 915 ALA A CA 1
ATOM 8773 C C . ALA A 1 915 ? 162.398 157.380 224.131 1.00 93.83 915 ALA A C 1
ATOM 8774 O O . ALA A 1 915 ? 161.797 158.191 223.424 1.00 93.83 915 ALA A O 1
ATOM 8781 N N . GLU A 1 916 ? 163.165 156.413 223.640 1.00 87.28 916 GLU A N 1
ATOM 8782 C CA . GLU A 1 916 ? 163.368 156.232 222.212 1.00 87.28 916 GLU A CA 1
ATOM 8783 C C . GLU A 1 916 ? 163.569 154.756 221.925 1.00 87.28 916 GLU A C 1
ATOM 8784 O O . GLU A 1 916 ? 163.813 153.955 222.829 1.00 87.28 916 GLU A O 1
ATOM 8796 N N . SER A 1 917 ? 163.455 154.401 220.653 1.00 83.74 917 SER A N 1
ATOM 8797 C CA . SER A 1 917 ? 163.704 153.036 220.229 1.00 83.74 917 SER A CA 1
ATOM 8798 C C . SER A 1 917 ? 165.032 152.949 219.493 1.00 83.74 917 SER A C 1
ATOM 8799 O O . SER A 1 917 ? 165.616 153.953 219.083 1.00 83.74 917 SER A O 1
ATOM 8807 N N . ASP A 1 918 ? 165.514 151.725 219.329 1.00 85.58 918 ASP A N 1
ATOM 8808 C CA . ASP A 1 918 ? 166.696 151.512 218.515 1.00 85.58 918 ASP A CA 1
ATOM 8809 C C . ASP A 1 918 ? 166.348 151.701 217.044 1.00 85.58 918 ASP A C 1
ATOM 8810 O O . ASP A 1 918 ? 165.179 151.715 216.652 1.00 85.58 918 ASP A O 1
ATOM 8819 N N . VAL A 1 919 ? 167.381 151.844 216.221 1.00 79.96 919 VAL A N 1
ATOM 8820 C CA . VAL A 1 919 ? 167.175 152.083 214.800 1.00 79.96 919 VAL A CA 1
ATOM 8821 C C . VAL A 1 919 ? 166.953 150.745 214.115 1.00 79.96 919 VAL A C 1
ATOM 8822 O O . VAL A 1 919 ? 167.891 150.144 213.582 1.00 79.96 919 VAL A O 1
ATOM 8835 N N . LYS A 1 920 ? 165.709 150.281 214.110 1.00 81.91 920 LYS A N 1
ATOM 8836 C CA . LYS A 1 920 ? 165.382 149.030 213.450 1.00 81.91 920 LYS A CA 1
ATOM 8837 C C . LYS A 1 920 ? 165.512 149.192 211.940 1.00 81.91 920 LYS A C 1
ATOM 8838 O O . LYS A 1 920 ? 165.924 150.235 211.430 1.00 81.91 920 LYS A O 1
ATOM 8857 N N . ASN A 1 921 ? 165.170 148.131 211.216 1.00 86.91 921 ASN A N 1
ATOM 8858 C CA . ASN A 1 921 ? 165.234 148.175 209.766 1.00 86.91 921 ASN A CA 1
ATOM 8859 C C . ASN A 1 921 ? 164.294 147.133 209.184 1.00 86.91 921 ASN A C 1
ATOM 8860 O O . ASN A 1 921 ? 164.006 146.115 209.814 1.00 86.91 921 ASN A O 1
ATOM 8871 N N . PHE A 1 922 ? 163.823 147.399 207.969 1.00 83.53 922 PHE A N 1
ATOM 8872 C CA . PHE A 1 922 ? 162.940 146.481 207.267 1.00 83.53 922 PHE A CA 1
ATOM 8873 C C . PHE A 1 922 ? 162.958 146.829 205.788 1.00 83.53 922 PHE A C 1
ATOM 8874 O O . PHE A 1 922 ? 163.439 147.890 205.384 1.00 83.53 922 PHE A O 1
ATOM 8891 N N . ARG A 1 923 ? 162.432 145.915 204.977 1.00 92.93 923 ARG A N 1
ATOM 8892 C CA . ARG A 1 923 ? 162.412 146.082 203.531 1.00 92.93 923 ARG A CA 1
ATOM 8893 C C . ARG A 1 923 ? 161.023 145.761 203.012 1.00 92.93 923 ARG A C 1
ATOM 8894 O O . ARG A 1 923 ? 160.421 144.766 203.421 1.00 92.93 923 ARG A O 1
ATOM 8915 N N . THR A 1 924 ? 160.530 146.590 202.101 1.00 91.60 924 THR A N 1
ATOM 8916 C CA . THR A 1 924 ? 159.177 146.428 201.599 1.00 91.60 924 THR A CA 1
ATOM 8917 C C . THR A 1 924 ? 159.067 145.177 200.732 1.00 91.60 924 THR A C 1
ATOM 8918 O O . THR A 1 924 ? 160.039 144.452 200.510 1.00 91.60 924 THR A O 1
ATOM 8929 N N . ASN A 1 925 ? 157.852 144.923 200.255 1.00 94.41 925 ASN A N 1
ATOM 8930 C CA . ASN A 1 925 ? 157.589 143.794 199.384 1.00 94.41 925 ASN A CA 1
ATOM 8931 C C . ASN A 1 925 ? 157.897 144.164 197.936 1.00 94.41 925 ASN A C 1
ATOM 8932 O O . ASN A 1 925 ? 158.098 145.334 197.610 1.00 94.41 925 ASN A O 1
ATOM 8943 N N . PRO A 1 926 ? 157.958 143.176 197.043 1.00 100.45 926 PRO A N 1
ATOM 8944 C CA . PRO A 1 926 ? 158.388 143.471 195.667 1.00 100.45 926 PRO A CA 1
ATOM 8945 C C . PRO A 1 926 ? 157.572 144.547 194.975 1.00 100.45 926 PRO A C 1
ATOM 8946 O O . PRO A 1 926 ? 158.132 145.573 194.573 1.00 100.45 926 PRO A O 1
ATOM 8957 N N . GLY A 1 927 ? 156.265 144.354 194.827 1.00 97.60 927 GLY A N 1
ATOM 8958 C CA . GLY A 1 927 ? 155.486 145.309 194.057 1.00 97.60 927 GLY A CA 1
ATOM 8959 C C . GLY A 1 927 ? 155.569 145.014 192.571 1.00 97.60 927 GLY A C 1
ATOM 8960 O O . GLY A 1 927 ? 155.770 143.869 192.152 1.00 97.60 927 GLY A O 1
ATOM 8964 N N . ARG A 1 928 ? 155.424 146.062 191.758 1.00 98.67 928 ARG A N 1
ATOM 8965 C CA . ARG A 1 928 ? 155.352 145.923 190.310 1.00 98.67 928 ARG A CA 1
ATOM 8966 C C . ARG A 1 928 ? 156.683 146.272 189.665 1.00 98.67 928 ARG A C 1
ATOM 8967 O O . ARG A 1 928 ? 157.218 147.357 189.924 1.00 98.67 928 ARG A O 1
ATOM 8988 N N . PRO A 1 929 ? 157.243 145.405 188.824 1.00 98.38 929 PRO A N 1
ATOM 8989 C CA . PRO A 1 929 ? 158.513 145.733 188.169 1.00 98.38 929 PRO A CA 1
ATOM 8990 C C . PRO A 1 929 ? 158.351 146.832 187.134 1.00 98.38 929 PRO A C 1
ATOM 8991 O O . PRO A 1 929 ? 157.277 147.030 186.564 1.00 98.38 929 PRO A O 1
ATOM 9002 N N . SER A 1 930 ? 159.447 147.545 186.889 1.00 95.40 930 SER A N 1
ATOM 9003 C CA . SER A 1 930 ? 159.423 148.676 185.977 1.00 95.40 930 SER A CA 1
ATOM 9004 C C . SER A 1 930 ? 159.458 148.206 184.528 1.00 95.40 930 SER A C 1
ATOM 9005 O O . SER A 1 930 ? 159.815 147.066 184.223 1.00 95.40 930 SER A O 1
ATOM 9013 N N . LYS A 1 931 ? 159.087 149.113 183.626 1.00 98.07 931 LYS A N 1
ATOM 9014 C CA . LYS A 1 931 ? 159.071 148.790 182.206 1.00 98.07 931 LYS A CA 1
ATOM 9015 C C . LYS A 1 931 ? 160.479 148.509 181.707 1.00 98.07 931 LYS A C 1
ATOM 9016 O O . LYS A 1 931 ? 161.450 149.121 182.158 1.00 98.07 931 LYS A O 1
ATOM 9035 N N . VAL A 1 932 ? 160.588 147.579 180.762 1.00 95.81 932 VAL A N 1
ATOM 9036 C CA . VAL A 1 932 ? 161.872 147.296 180.135 1.00 95.81 932 VAL A CA 1
ATOM 9037 C C . VAL A 1 932 ? 162.239 148.468 179.239 1.00 95.81 932 VAL A C 1
ATOM 9038 O O . VAL A 1 932 ? 161.389 149.008 178.522 1.00 95.81 932 VAL A O 1
ATOM 9051 N N . THR A 1 933 ? 163.504 148.861 179.269 1.00 101.47 933 THR A N 1
ATOM 9052 C CA . THR A 1 933 ? 163.956 150.035 178.541 1.00 101.47 933 THR A CA 1
ATOM 9053 C C . THR A 1 933 ? 164.759 149.640 177.307 1.00 101.47 933 THR A C 1
ATOM 9054 O O . THR A 1 933 ? 165.338 148.555 177.229 1.00 101.47 933 THR A O 1
ATOM 9065 N N . GLU A 1 934 ? 164.782 150.549 176.334 1.00 103.05 934 GLU A N 1
ATOM 9066 C CA . GLU A 1 934 ? 165.603 150.403 175.134 1.00 103.05 934 GLU A CA 1
ATOM 9067 C C . GLU A 1 934 ? 165.152 149.234 174.266 1.00 103.05 934 GLU A C 1
ATOM 9068 O O . GLU A 1 934 ? 165.974 148.445 173.798 1.00 103.05 934 GLU A O 1
ATOM 9080 N N . VAL A 1 935 ? 163.848 149.112 174.031 1.00 99.75 935 VAL A N 1
ATOM 9081 C CA . VAL A 1 935 ? 163.352 148.092 173.116 1.00 99.75 935 VAL A CA 1
ATOM 9082 C C . VAL A 1 935 ? 163.531 148.597 171.691 1.00 99.75 935 VAL A C 1
ATOM 9083 O O . VAL A 1 935 ? 162.969 149.629 171.308 1.00 99.75 935 VAL A O 1
ATOM 9096 N N . VAL A 1 936 ? 164.317 147.873 170.899 1.00 104.42 936 VAL A N 1
ATOM 9097 C CA . VAL A 1 936 ? 164.613 148.246 169.522 1.00 104.42 936 VAL A CA 1
ATOM 9098 C C . VAL A 1 936 ? 164.331 147.050 168.630 1.00 104.42 936 VAL A C 1
ATOM 9099 O O . VAL A 1 936 ? 164.799 145.941 168.908 1.00 104.42 936 VAL A O 1
ATOM 9112 N N . ALA A 1 937 ? 163.579 147.276 167.557 1.00 106.95 937 ALA A N 1
ATOM 9113 C CA . ALA A 1 937 ? 163.203 146.227 166.621 1.00 106.95 937 ALA A CA 1
ATOM 9114 C C . ALA A 1 937 ? 163.824 146.517 165.264 1.00 106.95 937 ALA A C 1
ATOM 9115 O O . ALA A 1 937 ? 163.684 147.624 164.737 1.00 106.95 937 ALA A O 1
ATOM 9122 N N . THR A 1 938 ? 164.503 145.522 164.702 1.00 111.81 938 THR A N 1
ATOM 9123 C CA . THR A 1 938 ? 165.159 145.651 163.409 1.00 111.81 938 THR A CA 1
ATOM 9124 C C . THR A 1 938 ? 164.736 144.491 162.522 1.00 111.81 938 THR A C 1
ATOM 9125 O O . THR A 1 938 ? 164.671 143.347 162.982 1.00 111.81 938 THR A O 1
ATOM 9136 N N . ALA A 1 939 ? 164.451 144.786 161.258 1.00 116.99 939 ALA A N 1
ATOM 9137 C CA . ALA A 1 939 ? 164.071 143.755 160.303 1.00 116.99 939 ALA A CA 1
ATOM 9138 C C . ALA A 1 939 ? 165.326 143.094 159.751 1.00 116.99 939 ALA A C 1
ATOM 9139 O O . ALA A 1 939 ? 166.256 143.781 159.319 1.00 116.99 939 ALA A O 1
ATOM 9146 N N . ILE A 1 940 ? 165.356 141.765 159.772 1.00 117.66 940 ILE A N 1
ATOM 9147 C CA . ILE A 1 940 ? 166.509 141.038 159.254 1.00 117.66 940 ILE A CA 1
ATOM 9148 C C . ILE A 1 940 ? 166.257 140.505 157.849 1.00 117.66 940 ILE A C 1
ATOM 9149 O O . ILE A 1 940 ? 167.168 140.514 157.014 1.00 117.66 940 ILE A O 1
ATOM 9165 N N . SER A 1 941 ? 165.048 140.037 157.566 1.00 126.79 941 SER A N 1
ATOM 9166 C CA . SER A 1 941 ? 164.722 139.492 156.259 1.00 126.79 941 SER A CA 1
ATOM 9167 C C . SER A 1 941 ? 163.224 139.646 156.040 1.00 126.79 941 SER A C 1
ATOM 9168 O O . SER A 1 941 ? 162.548 140.398 156.748 1.00 126.79 941 SER A O 1
ATOM 9176 N N . ASP A 1 942 ? 162.706 138.935 155.042 1.00 140.31 942 ASP A N 1
ATOM 9177 C CA . ASP A 1 942 ? 161.275 138.964 154.784 1.00 140.31 942 ASP A CA 1
ATOM 9178 C C . ASP A 1 942 ? 160.475 138.271 155.877 1.00 140.31 942 ASP A C 1
ATOM 9179 O O . ASP A 1 942 ? 159.270 138.515 155.993 1.00 140.31 942 ASP A O 1
ATOM 9188 N N . SER A 1 943 ? 161.111 137.417 156.679 1.00 131.19 943 SER A N 1
ATOM 9189 C CA . SER A 1 943 ? 160.368 136.630 157.656 1.00 131.19 943 SER A CA 1
ATOM 9190 C C . SER A 1 943 ? 161.046 136.516 159.013 1.00 131.19 943 SER A C 1
ATOM 9191 O O . SER A 1 943 ? 160.694 135.607 159.769 1.00 131.19 943 SER A O 1
ATOM 9199 N N . LYS A 1 944 ? 161.993 137.383 159.357 1.00 119.40 944 LYS A N 1
ATOM 9200 C CA . LYS A 1 944 ? 162.674 137.326 160.643 1.00 119.40 944 LYS A CA 1
ATOM 9201 C C . LYS A 1 944 ? 162.807 138.734 161.201 1.00 119.40 944 LYS A C 1
ATOM 9202 O O . LYS A 1 944 ? 163.423 139.598 160.569 1.00 119.40 944 LYS A O 1
ATOM 9221 N N . ILE A 1 945 ? 162.241 138.957 162.382 1.00 113.08 945 ILE A N 1
ATOM 9222 C CA . ILE A 1 945 ? 162.376 140.214 163.106 1.00 113.08 945 ILE A CA 1
ATOM 9223 C C . ILE A 1 945 ? 163.307 139.979 164.285 1.00 113.08 945 ILE A C 1
ATOM 9224 O O . ILE A 1 945 ? 163.358 138.874 164.836 1.00 113.08 945 ILE A O 1
ATOM 9240 N N . ASN A 1 946 ? 164.035 141.019 164.676 1.00 109.14 946 ASN A N 1
ATOM 9241 C CA . ASN A 1 946 ? 165.124 140.911 165.638 1.00 109.14 946 ASN A CA 1
ATOM 9242 C C . ASN A 1 946 ? 164.934 141.976 166.705 1.00 109.14 946 ASN A C 1
ATOM 9243 O O . ASN A 1 946 ? 165.153 143.163 166.444 1.00 109.14 946 ASN A O 1
ATOM 9253 N N . VAL A 1 947 ? 164.533 141.556 167.900 1.00 101.26 947 VAL A N 1
ATOM 9254 C CA . VAL A 1 947 ? 164.204 142.460 168.995 1.00 101.26 947 VAL A CA 1
ATOM 9255 C C . VAL A 1 947 ? 165.345 142.435 169.998 1.00 101.26 947 VAL A C 1
ATOM 9256 O O . VAL A 1 947 ? 165.862 141.363 170.330 1.00 101.26 947 VAL A O 1
ATOM 9269 N N . THR A 1 948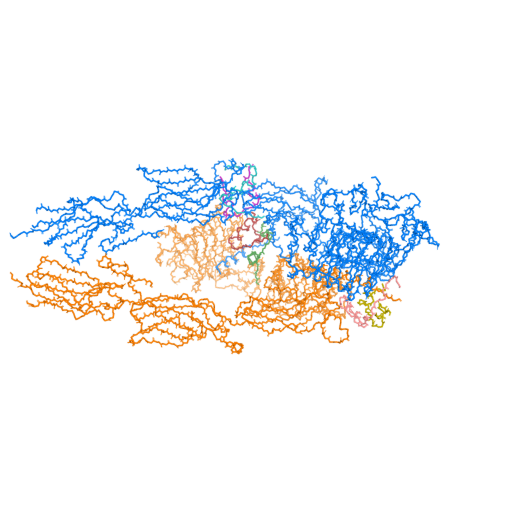 ? 165.741 143.612 170.474 1.00 102.17 948 THR A N 1
ATOM 9270 C CA . THR A 1 948 ? 166.772 143.726 171.493 1.00 102.17 948 THR A CA 1
ATOM 9271 C C . THR A 1 948 ? 166.332 144.732 172.544 1.00 102.17 948 THR A C 1
ATOM 9272 O O . THR A 1 948 ? 165.615 145.690 172.245 1.00 102.17 948 THR A O 1
ATOM 9283 N N . TRP A 1 949 ? 166.785 144.516 173.776 1.00 98.76 949 TRP A N 1
ATOM 9284 C CA . TRP A 1 949 ? 166.377 145.351 174.897 1.00 98.76 949 TRP A CA 1
ATOM 9285 C C . TRP A 1 949 ? 167.440 145.279 175.980 1.00 98.76 949 TRP A C 1
ATOM 9286 O O . TRP A 1 949 ? 168.416 144.534 175.876 1.00 98.76 949 TRP A O 1
ATOM 9307 N N . SER A 1 950 ? 167.234 146.069 177.030 1.00 101.55 950 SER A N 1
ATOM 9308 C CA . SER A 1 950 ? 168.110 146.052 178.190 1.00 101.55 950 SER A CA 1
ATOM 9309 C C . SER A 1 950 ? 167.355 146.617 179.381 1.00 101.55 950 SER A C 1
ATOM 9310 O O . SER A 1 950 ? 166.577 147.565 179.246 1.00 101.55 950 SER A O 1
ATOM 9318 N N . TYR A 1 951 ? 167.595 146.032 180.551 1.00 98.27 951 TYR A N 1
ATOM 9319 C CA . TYR A 1 951 ? 166.897 146.433 181.768 1.00 98.27 951 TYR A CA 1
ATOM 9320 C C . TYR A 1 951 ? 167.755 147.428 182.546 1.00 98.27 951 TYR A C 1
ATOM 9321 O O . TYR A 1 951 ? 168.576 147.075 183.392 1.00 98.27 951 TYR A O 1
ATOM 9339 N N . LEU A 1 952 ? 167.537 148.705 182.240 1.00 105.00 952 LEU A N 1
ATOM 9340 C CA . LEU A 1 952 ? 168.309 149.779 182.851 1.00 105.00 952 LEU A CA 1
ATOM 9341 C C . LEU A 1 952 ? 167.516 150.464 183.954 1.00 105.00 952 LEU A C 1
ATOM 9342 O O . LEU A 1 952 ? 167.710 151.654 184.215 1.00 105.00 952 LEU A O 1
ATOM 9358 N N . ASP A 1 953 ? 166.622 149.726 184.605 1.00 103.42 953 ASP A N 1
ATOM 9359 C CA . ASP A 1 953 ? 165.789 150.291 185.653 1.00 103.42 953 ASP A CA 1
ATOM 9360 C C . ASP A 1 953 ? 165.722 149.315 186.817 1.00 103.42 953 ASP A C 1
ATOM 9361 O O . ASP A 1 953 ? 166.045 148.133 186.685 1.00 103.42 953 ASP A O 1
ATOM 9370 N N . LYS A 1 954 ? 165.303 149.827 187.967 1.00 99.80 954 LYS A N 1
ATOM 9371 C CA . LYS A 1 954 ? 165.165 148.984 189.142 1.00 99.80 954 LYS A CA 1
ATOM 9372 C C . LYS A 1 954 ? 164.145 147.883 188.866 1.00 99.80 954 LYS A C 1
ATOM 9373 O O . LYS A 1 954 ? 163.054 148.171 188.358 1.00 99.80 954 LYS A O 1
ATOM 9392 N N . PRO A 1 955 ? 164.453 146.621 189.176 1.00 95.31 955 PRO A N 1
ATOM 9393 C CA . PRO A 1 955 ? 163.487 145.547 188.922 1.00 95.31 955 PRO A CA 1
ATOM 9394 C C . PRO A 1 955 ? 162.384 145.447 189.958 1.00 95.31 955 PRO A C 1
ATOM 9395 O O . PRO A 1 955 ? 161.402 144.733 189.717 1.00 95.31 955 PRO A O 1
ATOM 9406 N N . TYR A 1 956 ? 162.509 146.127 191.094 1.00 94.89 956 TYR A N 1
ATOM 9407 C CA . TYR A 1 956 ? 161.524 146.037 192.167 1.00 94.89 956 TYR A CA 1
ATOM 9408 C C . TYR A 1 956 ? 161.222 144.579 192.496 1.00 94.89 956 TYR A C 1
ATOM 9409 O O . TYR A 1 956 ? 160.067 144.160 192.588 1.00 94.89 956 TYR A O 1
ATOM 9427 N N . GLY A 1 957 ? 162.278 143.799 192.664 1.00 98.84 957 GLY A N 1
ATOM 9428 C CA . GLY A 1 957 ? 162.169 142.392 192.964 1.00 98.84 957 GLY A CA 1
ATOM 9429 C C . GLY A 1 957 ? 163.163 141.604 192.143 1.00 98.84 957 GLY A C 1
ATOM 9430 O O . GLY A 1 957 ? 164.161 142.141 191.667 1.00 98.84 957 GLY A O 1
ATOM 9434 N N . VAL A 1 958 ? 162.883 140.315 191.984 1.00 102.03 958 VAL A N 1
ATOM 9435 C CA . VAL A 1 958 ? 163.688 139.428 191.153 1.00 102.03 958 VAL A CA 1
ATOM 9436 C C . VAL A 1 958 ? 162.838 139.023 189.959 1.00 102.03 958 VAL A C 1
ATOM 9437 O O . VAL A 1 958 ? 161.784 138.397 190.120 1.00 102.03 958 VAL A O 1
ATOM 9450 N N . LEU A 1 959 ? 163.294 139.385 188.763 1.00 99.96 959 LEU A N 1
ATOM 9451 C CA . LEU A 1 959 ? 162.548 139.118 187.536 1.00 99.96 959 LEU A CA 1
ATOM 9452 C C . LEU A 1 959 ? 162.904 137.713 187.077 1.00 99.96 959 LEU A C 1
ATOM 9453 O O . LEU A 1 959 ? 163.984 137.457 186.548 1.00 99.96 959 LEU A O 1
ATOM 9469 N N . THR A 1 960 ? 161.975 136.784 187.295 1.00 105.69 960 THR A N 1
ATOM 9470 C CA . THR A 1 960 ? 162.246 135.386 186.988 1.00 105.69 960 THR A CA 1
ATOM 9471 C C . THR A 1 960 ? 162.206 135.115 185.493 1.00 105.69 960 THR A C 1
ATOM 9472 O O . THR A 1 960 ? 162.849 134.173 185.020 1.00 105.69 960 THR A O 1
ATOM 9483 N N . ARG A 1 961 ? 161.460 135.911 184.732 1.00 105.03 961 ARG A N 1
ATOM 9484 C CA . ARG A 1 961 ? 161.241 135.595 183.331 1.00 105.03 961 ARG A CA 1
ATOM 9485 C C . ARG A 1 961 ? 160.750 136.819 182.575 1.00 105.03 961 ARG A C 1
ATOM 9486 O O . ARG A 1 961 ? 159.953 137.607 183.090 1.00 105.03 961 ARG A O 1
ATOM 9507 N N . TYR A 1 962 ? 161.239 136.969 181.349 1.00 94.66 962 TYR A N 1
ATOM 9508 C CA . TYR A 1 962 ? 160.711 137.949 180.414 1.00 94.66 962 TYR A CA 1
ATOM 9509 C C . TYR A 1 962 ? 159.527 137.359 179.663 1.00 94.66 962 TYR A C 1
ATOM 9510 O O . TYR A 1 962 ? 159.108 136.227 179.908 1.00 94.66 962 TYR A O 1
ATOM 9528 N N . PHE A 1 963 ? 158.983 138.144 178.739 1.00 99.20 963 PHE A N 1
ATOM 9529 C CA . PHE A 1 963 ? 157.881 137.687 177.905 1.00 99.20 963 PHE A CA 1
ATOM 9530 C C . PHE A 1 963 ? 157.820 138.543 176.652 1.00 99.20 963 PHE A C 1
ATOM 9531 O O . PHE A 1 963 ? 157.566 139.747 176.735 1.00 99.20 963 PHE A O 1
ATOM 9548 N N . ILE A 1 964 ? 158.047 137.920 175.498 1.00 98.32 964 ILE A N 1
ATOM 9549 C CA . ILE A 1 964 ? 158.038 138.592 174.205 1.00 98.32 964 ILE A CA 1
ATOM 9550 C C . ILE A 1 964 ? 156.813 138.127 173.440 1.00 98.32 964 ILE A C 1
ATOM 9551 O O . ILE A 1 964 ? 156.541 136.924 173.368 1.00 98.32 964 ILE A O 1
ATOM 9567 N N . LYS A 1 965 ? 156.077 139.073 172.870 1.00 102.68 965 LYS A N 1
ATOM 9568 C CA . LYS A 1 965 ? 154.878 138.756 172.112 1.00 102.68 965 LYS A CA 1
ATOM 9569 C C . LYS A 1 965 ? 154.836 139.626 170.869 1.00 102.68 965 LYS A C 1
ATOM 9570 O O . LYS A 1 965 ? 155.057 140.837 170.946 1.00 102.68 965 LYS A O 1
ATOM 9589 N N . ALA A 1 966 ? 154.558 139.004 169.731 1.00 103.98 966 ALA A N 1
ATOM 9590 C CA . ALA A 1 966 ? 154.432 139.700 168.461 1.00 103.98 966 ALA A CA 1
ATOM 9591 C C . ALA A 1 966 ? 153.128 139.283 167.806 1.00 103.98 966 ALA A C 1
ATOM 9592 O O . ALA A 1 966 ? 152.885 138.089 167.607 1.00 103.98 966 ALA A O 1
ATOM 9599 N N . LYS A 1 967 ? 152.298 140.263 167.471 1.00 109.69 967 LYS A N 1
ATOM 9600 C CA . LYS A 1 967 ? 151.002 140.022 166.857 1.00 109.69 967 LYS A CA 1
ATOM 9601 C C . LYS A 1 967 ? 150.889 140.832 165.578 1.00 109.69 967 LYS A C 1
ATOM 9602 O O . LYS A 1 967 ? 151.270 142.005 165.539 1.00 109.69 967 LYS A O 1
ATOM 9621 N N . LEU A 1 968 ? 150.358 140.205 164.535 1.00 121.63 968 LEU A N 1
ATOM 9622 C CA . LEU A 1 968 ? 150.279 140.852 163.235 1.00 121.63 968 LEU A CA 1
ATOM 9623 C C . LEU A 1 968 ? 149.277 141.996 163.272 1.00 121.63 968 LEU A C 1
ATOM 9624 O O . LEU A 1 968 ? 148.102 141.792 163.592 1.00 121.63 968 LEU A O 1
ATOM 9640 N N . ILE A 1 969 ? 149.739 143.193 162.942 1.00 123.87 969 ILE A N 1
ATOM 9641 C CA . ILE A 1 969 ? 148.841 144.299 162.646 1.00 123.87 969 ILE A CA 1
ATOM 9642 C C . ILE A 1 969 ? 148.379 144.160 161.205 1.00 123.87 969 ILE A C 1
ATOM 9643 O O . ILE A 1 969 ? 149.132 143.702 160.339 1.00 123.87 969 ILE A O 1
ATOM 9659 N N . ASN A 1 970 ? 147.137 144.551 160.942 1.00 136.12 970 ASN A N 1
ATOM 9660 C CA . ASN A 1 970 ? 146.572 144.348 159.617 1.00 136.12 970 ASN A CA 1
ATOM 9661 C C . ASN A 1 970 ? 147.421 145.053 158.568 1.00 136.12 970 ASN A C 1
ATOM 9662 O O . ASN A 1 970 ? 147.961 146.137 158.804 1.00 136.12 970 ASN A O 1
ATOM 9673 N N . ARG A 1 971 ? 147.539 144.422 157.404 1.00 150.61 971 ARG A N 1
ATOM 9674 C CA . ARG A 1 971 ? 148.455 144.901 156.385 1.00 150.61 971 ARG A CA 1
ATOM 9675 C C . ARG A 1 971 ? 148.075 146.311 155.940 1.00 150.61 971 ARG A C 1
ATOM 9676 O O . ARG A 1 971 ? 146.895 146.674 155.941 1.00 150.61 971 ARG A O 1
ATOM 9697 N N . PRO A 1 972 ? 149.058 147.134 155.556 1.00 160.66 972 PRO A N 1
ATOM 9698 C CA . PRO A 1 972 ? 148.728 148.442 154.976 1.00 160.66 972 PRO A CA 1
ATOM 9699 C C . PRO A 1 972 ? 147.810 148.294 153.777 1.00 160.66 972 PRO A C 1
ATOM 9700 O O . PRO A 1 972 ? 147.811 147.249 153.119 1.00 160.66 972 PRO A O 1
ATOM 9711 N N . THR A 1 973 ? 147.019 149.323 153.486 1.00 177.26 973 THR A N 1
ATOM 9712 C CA . THR A 1 973 ? 146.001 149.238 152.451 1.00 177.26 973 THR A CA 1
ATOM 9713 C C . THR A 1 973 ? 146.087 150.450 151.537 1.00 177.26 973 THR A C 1
ATOM 9714 O O . THR A 1 973 ? 146.532 151.526 151.942 1.00 177.26 973 THR A O 1
ATOM 9725 N N . ARG A 1 974 ? 145.654 150.257 150.294 1.00 187.54 974 ARG A N 1
ATOM 9726 C CA . ARG A 1 974 ? 145.556 151.357 149.346 1.00 187.54 974 ARG A CA 1
ATOM 9727 C C . ARG A 1 974 ? 144.321 152.191 149.658 1.00 187.54 974 ARG A C 1
ATOM 9728 O O . ARG A 1 974 ? 143.204 151.666 149.695 1.00 187.54 974 ARG A O 1
ATOM 9749 N N . ASN A 1 975 ? 144.518 153.485 149.888 1.00 193.08 975 ASN A N 1
ATOM 9750 C CA . ASN A 1 975 ? 143.390 154.387 150.046 1.00 193.08 975 ASN A CA 1
ATOM 9751 C C . ASN A 1 975 ? 142.805 154.727 148.681 1.00 193.08 975 ASN A C 1
ATOM 9752 O O . ASN A 1 975 ? 143.514 154.792 147.673 1.00 193.08 975 ASN A O 1
ATOM 9763 N N . ASN A 1 976 ? 141.488 154.941 148.659 1.00 193.91 976 ASN A N 1
ATOM 9764 C CA . ASN A 1 976 ? 140.776 155.063 147.392 1.00 193.91 976 ASN A CA 1
ATOM 9765 C C . ASN A 1 976 ? 141.306 156.224 146.560 1.00 193.91 976 ASN A C 1
ATOM 9766 O O . ASN A 1 976 ? 141.473 156.097 145.341 1.00 193.91 976 ASN A O 1
ATOM 9777 N N . ASN A 1 977 ? 141.580 157.359 147.195 1.00 194.13 977 ASN A N 1
ATOM 9778 C CA . ASN A 1 977 ? 141.965 158.567 146.477 1.00 194.13 977 ASN A CA 1
ATOM 9779 C C . ASN A 1 977 ? 143.405 158.537 145.977 1.00 194.13 977 ASN A C 1
ATOM 9780 O O . ASN A 1 977 ? 143.901 159.570 145.515 1.00 194.13 977 ASN A O 1
ATOM 9791 N N . ARG A 1 978 ? 144.088 157.397 146.055 1.00 190.60 978 ARG A N 1
ATOM 9792 C CA . ARG A 1 978 ? 145.446 157.312 145.534 1.00 190.60 978 ARG A CA 1
ATOM 9793 C C . ARG A 1 978 ? 145.450 157.604 144.041 1.00 190.60 978 ARG A C 1
ATOM 9794 O O . ARG A 1 978 ? 144.630 157.067 143.291 1.00 190.60 978 ARG A O 1
ATOM 9815 N N . ASP A 1 979 ? 146.377 158.455 143.614 1.00 193.53 979 ASP A N 1
ATOM 9816 C CA . ASP A 1 979 ? 146.494 158.840 142.208 1.00 193.53 979 ASP A CA 1
ATOM 9817 C C . ASP A 1 979 ? 147.561 158.013 141.495 1.00 193.53 979 ASP A C 1
ATOM 9818 O O . ASP A 1 979 ? 148.589 158.526 141.055 1.00 193.53 979 ASP A O 1
ATOM 9827 N N . TYR A 1 980 ? 147.315 156.711 141.377 1.00 188.91 980 TYR A N 1
ATOM 9828 C CA . TYR A 1 980 ? 148.293 155.815 140.779 1.00 188.91 980 TYR A CA 1
ATOM 9829 C C . TYR A 1 980 ? 148.296 155.949 139.259 1.00 188.91 980 TYR A C 1
ATOM 9830 O O . TYR A 1 980 ? 147.322 156.385 138.641 1.00 188.91 980 TYR A O 1
ATOM 9848 N N . CYS A 1 981 ? 149.436 155.589 138.662 1.00 192.14 981 CYS A N 1
ATOM 9849 C CA . CYS A 1 981 ? 149.666 155.697 137.223 1.00 192.14 981 CYS A CA 1
ATOM 9850 C C . CYS A 1 981 ? 149.731 157.154 136.782 1.00 192.14 981 CYS A C 1
ATOM 9851 O O . CYS A 1 981 ? 149.943 157.442 135.601 1.00 192.14 981 CYS A O 1
ATOM 9858 N N . THR A 1 982 ? 149.547 158.078 137.726 1.00 192.28 982 THR A N 1
ATOM 9859 C CA . THR A 1 982 ? 149.772 159.492 137.466 1.00 192.28 982 THR A CA 1
ATOM 9860 C C . THR A 1 982 ? 150.647 160.110 138.545 1.00 192.28 982 THR A C 1
ATOM 9861 O O . THR A 1 982 ? 151.311 161.123 138.300 1.00 192.28 982 THR A O 1
ATOM 9872 N N . GLU A 1 983 ? 150.654 159.515 139.737 1.00 189.48 983 GLU A N 1
ATOM 9873 C CA . GLU A 1 983 ? 151.585 159.875 140.806 1.00 189.48 983 GLU A CA 1
ATOM 9874 C C . GLU A 1 983 ? 152.151 158.593 141.400 1.00 189.48 983 GLU A C 1
ATOM 9875 O O . GLU A 1 983 ? 151.855 158.231 142.544 1.00 189.48 983 GLU A O 1
ATOM 9887 N N . PRO A 1 984 ? 152.968 157.867 140.637 1.00 184.78 984 PRO A N 1
ATOM 9888 C CA . PRO A 1 984 ? 153.538 156.622 141.160 1.00 184.78 984 PRO A CA 1
ATOM 9889 C C . PRO A 1 984 ? 154.507 156.891 142.299 1.00 184.78 984 PRO A C 1
ATOM 9890 O O . PRO A 1 984 ? 155.099 157.966 142.413 1.00 184.78 984 PRO A O 1
ATOM 9901 N N . LEU A 1 985 ? 154.658 155.886 143.158 1.00 179.24 985 LEU A N 1
ATOM 9902 C CA . LEU A 1 985 ? 155.591 155.934 144.272 1.00 179.24 985 LEU A CA 1
ATOM 9903 C C . LEU A 1 985 ? 156.513 154.727 144.202 1.00 179.24 985 LEU A C 1
ATOM 9904 O O . LEU A 1 985 ? 156.069 153.612 143.916 1.00 179.24 985 LEU A O 1
ATOM 9920 N N . VAL A 1 986 ? 157.798 154.957 144.470 1.00 174.30 986 VAL A N 1
ATOM 9921 C CA . VAL A 1 986 ? 158.776 153.881 144.365 1.00 174.30 986 VAL A CA 1
ATOM 9922 C C . VAL A 1 986 ? 158.834 153.070 145.653 1.00 174.30 986 VAL A C 1
ATOM 9923 O O . VAL A 1 986 ? 159.006 151.847 145.619 1.00 174.30 986 VAL A O 1
ATOM 9936 N N . LYS A 1 987 ? 158.694 153.726 146.803 1.00 171.04 987 LYS A N 1
ATOM 9937 C CA . LYS A 1 987 ? 158.855 153.058 148.086 1.00 171.04 987 LYS A CA 1
ATOM 9938 C C . LYS A 1 987 ? 157.948 153.705 149.121 1.00 171.04 987 LYS A C 1
ATOM 9939 O O . LYS A 1 987 ? 157.610 154.887 149.021 1.00 171.04 987 LYS A O 1
ATOM 9958 N N . ALA A 1 988 ? 157.554 152.910 150.114 1.00 167.99 988 ALA A N 1
ATOM 9959 C CA . ALA A 1 988 ? 156.804 153.417 151.261 1.00 167.99 988 ALA A CA 1
ATOM 9960 C C . ALA A 1 988 ? 157.026 152.450 152.416 1.00 167.99 988 ALA A C 1
ATOM 9961 O O . ALA A 1 988 ? 156.284 151.474 152.555 1.00 167.99 988 ALA A O 1
ATOM 9968 N N . MET A 1 989 ? 158.043 152.719 153.236 1.00 161.62 989 MET A N 1
ATOM 9969 C CA . MET A 1 989 ? 158.409 151.817 154.323 1.00 161.62 989 MET A CA 1
ATOM 9970 C C . MET A 1 989 ? 158.769 152.591 155.585 1.00 161.62 989 MET A C 1
ATOM 9971 O O . MET A 1 989 ? 159.486 152.077 156.449 1.00 161.62 989 MET A O 1
ATOM 9985 N N . GLU A 1 990 ? 158.284 153.824 155.700 1.00 161.89 990 GLU A N 1
ATOM 9986 C CA . GLU A 1 990 ? 158.705 154.719 156.772 1.00 161.89 990 GLU A CA 1
ATOM 9987 C C . GLU A 1 990 ? 157.921 154.528 158.064 1.00 161.89 990 GLU A C 1
ATOM 9988 O O . GLU A 1 990 ? 158.182 155.248 159.033 1.00 161.89 990 GLU A O 1
ATOM 10000 N N . ASN A 1 991 ? 156.975 153.595 158.108 1.00 148.19 991 ASN A N 1
ATOM 10001 C CA . ASN A 1 991 ? 156.200 153.358 159.321 1.00 148.19 991 ASN A CA 1
ATOM 10002 C C . ASN A 1 991 ? 157.114 153.063 160.506 1.00 148.19 991 ASN A C 1
ATOM 10003 O O . ASN A 1 991 ? 156.662 152.997 161.649 1.00 148.19 991 ASN A O 1
ATOM 10014 N N . ALA A 1 1031 ? 147.868 184.823 190.480 1.00 102.71 1031 ALA A N 1
ATOM 10015 C CA . ALA A 1 1031 ? 147.919 183.438 190.031 1.00 102.71 1031 ALA A CA 1
ATOM 10016 C C . ALA A 1 1031 ? 146.521 182.832 189.962 1.00 102.71 1031 ALA A C 1
ATOM 10017 O O . ALA A 1 1031 ? 146.367 181.633 189.735 1.00 102.71 1031 ALA A O 1
ATOM 10024 N N . GLY A 1 1032 ? 145.506 183.662 190.155 1.00 105.04 1032 GLY A N 1
ATOM 10025 C CA . GLY A 1 1032 ? 144.125 183.181 190.163 1.00 105.04 1032 GLY A CA 1
ATOM 10026 C C . GLY A 1 1032 ? 143.702 182.534 191.460 1.00 105.04 1032 GLY A C 1
ATOM 10027 O O . GLY A 1 1032 ? 142.648 182.872 192.008 1.00 105.04 1032 GLY A O 1
ATOM 10031 N N . MET A 1 1033 ? 144.504 181.602 191.974 1.00 103.96 1033 MET A N 1
ATOM 10032 C CA . MET A 1 1033 ? 144.191 180.956 193.241 1.00 103.96 1033 MET A CA 1
ATOM 10033 C C . MET A 1 1033 ? 144.278 181.909 194.424 1.00 103.96 1033 MET A C 1
ATOM 10034 O O . MET A 1 1033 ? 143.771 181.576 195.499 1.00 103.96 1033 MET A O 1
ATOM 10048 N N . GLU A 1 1034 ? 144.897 183.078 194.256 1.00 100.37 1034 GLU A N 1
ATOM 10049 C CA . GLU A 1 1034 ? 145.039 184.000 195.375 1.00 100.37 1034 GLU A CA 1
ATOM 10050 C C . GLU A 1 1034 ? 143.694 184.385 195.973 1.00 100.37 1034 GLU A C 1
ATOM 10051 O O . GLU A 1 1034 ? 143.609 184.613 197.185 1.00 100.37 1034 GLU A O 1
ATOM 10063 N N . PHE A 1 1035 ? 142.641 184.454 195.160 1.00 90.58 1035 PHE A N 1
ATOM 10064 C CA . PHE A 1 1035 ? 141.315 184.698 195.710 1.00 90.58 1035 PHE A CA 1
ATOM 10065 C C . PHE A 1 1035 ? 140.906 183.575 196.650 1.00 90.58 1035 PHE A C 1
ATOM 10066 O O . PHE A 1 1035 ? 140.311 183.817 197.706 1.00 90.58 1035 PHE A O 1
ATOM 10083 N N . GLU A 1 1036 ? 141.215 182.333 196.280 1.00 91.82 1036 GLU A N 1
ATOM 10084 C CA . GLU A 1 1036 ? 140.906 181.215 197.161 1.00 91.82 1036 GLU A CA 1
ATOM 10085 C C . GLU A 1 1036 ? 141.642 181.353 198.485 1.00 91.82 1036 GLU A C 1
ATOM 10086 O O . GLU A 1 1036 ? 141.080 181.070 199.548 1.00 91.82 1036 GLU A O 1
ATOM 10098 N N . ASN A 1 1037 ? 142.904 181.779 198.443 1.00 90.86 1037 ASN A N 1
ATOM 10099 C CA . ASN A 1 1037 ? 143.653 181.983 199.677 1.00 90.86 1037 ASN A CA 1
ATOM 10100 C C . ASN A 1 1037 ? 143.020 183.078 200.524 1.00 90.86 1037 ASN A C 1
ATOM 10101 O O . ASN A 1 1037 ? 142.892 182.940 201.747 1.00 90.86 1037 ASN A O 1
ATOM 10112 N N . ALA A 1 1038 ? 142.626 184.182 199.890 1.00 87.86 1038 ALA A N 1
ATOM 10113 C CA . ALA A 1 1038 ? 142.011 185.270 200.639 1.00 87.86 1038 ALA A CA 1
ATOM 10114 C C . ALA A 1 1038 ? 140.687 184.841 201.247 1.00 87.86 1038 ALA A C 1
ATOM 10115 O O . ALA A 1 1038 ? 140.287 185.359 202.294 1.00 87.86 1038 ALA A O 1
ATOM 10122 N N . LEU A 1 1039 ? 139.985 183.917 200.596 1.00 84.28 1039 LEU A N 1
ATOM 10123 C CA . LEU A 1 1039 ? 138.742 183.406 201.159 1.00 84.28 1039 LEU A CA 1
ATOM 10124 C C . LEU A 1 1039 ? 139.000 182.456 202.320 1.00 84.28 1039 LEU A C 1
ATOM 10125 O O . LEU A 1 1039 ? 138.323 182.531 203.352 1.00 84.28 1039 LEU A O 1
ATOM 10141 N N . GLN A 1 1040 ? 139.973 181.559 202.173 1.00 85.37 1040 GLN A N 1
ATOM 10142 C CA . GLN A 1 1040 ? 140.282 180.632 203.255 1.00 85.37 1040 GLN A CA 1
ATOM 10143 C C . GLN A 1 1040 ? 140.745 181.379 204.493 1.00 85.37 1040 GLN A C 1
ATOM 10144 O O . GLN A 1 1040 ? 140.322 181.064 205.610 1.00 85.37 1040 GLN A O 1
ATOM 10158 N N . ASN A 1 1041 ? 141.600 182.385 204.318 1.00 84.89 1041 ASN A N 1
ATOM 10159 C CA . ASN A 1 1041 ? 142.081 183.135 205.471 1.00 84.89 1041 ASN A CA 1
ATOM 10160 C C . ASN A 1 1041 ? 140.926 183.648 206.313 1.00 84.89 1041 ASN A C 1
ATOM 10161 O O . ASN A 1 1041 ? 141.025 183.694 207.543 1.00 84.89 1041 ASN A O 1
ATOM 10172 N N . PHE A 1 1042 ? 139.823 184.023 205.673 1.00 82.85 1042 PHE A N 1
ATOM 10173 C CA . PHE A 1 1042 ? 138.690 184.583 206.394 1.00 82.85 1042 PHE A CA 1
ATOM 10174 C C . PHE A 1 1042 ? 137.731 183.513 206.894 1.00 82.85 1042 PHE A C 1
ATOM 10175 O O . PHE A 1 1042 ? 137.073 183.714 207.919 1.00 82.85 1042 PHE A O 1
ATOM 10192 N N . ILE A 1 1043 ? 137.624 182.385 206.189 1.00 82.51 1043 ILE A N 1
ATOM 10193 C CA . ILE A 1 1043 ? 136.626 181.386 206.555 1.00 82.51 1043 ILE A CA 1
ATOM 10194 C C . ILE A 1 1043 ? 136.951 180.692 207.870 1.00 82.51 1043 ILE A C 1
ATOM 10195 O O . ILE A 1 1043 ? 136.038 180.400 208.649 1.00 82.51 1043 ILE A O 1
ATOM 10211 N N . PHE A 1 1044 ? 138.221 180.402 208.135 1.00 82.15 1044 PHE A N 1
ATOM 10212 C CA . PHE A 1 1044 ? 138.633 179.673 209.325 1.00 82.15 1044 PHE A CA 1
ATOM 10213 C C . PHE A 1 1044 ? 139.103 180.645 210.395 1.00 82.15 1044 PHE A C 1
ATOM 10214 O O . PHE A 1 1044 ? 139.738 181.657 210.089 1.00 82.15 1044 PHE A O 1
ATOM 10231 N N . VAL A 1 1045 ? 138.794 180.333 211.648 1.00 87.15 1045 VAL A N 1
ATOM 10232 C CA . VAL A 1 1045 ? 139.241 181.148 212.773 1.00 87.15 1045 VAL A CA 1
ATOM 10233 C C . VAL A 1 1045 ? 139.550 180.221 213.941 1.00 87.15 1045 VAL A C 1
ATOM 10234 O O . VAL A 1 1045 ? 138.698 179.405 214.316 1.00 87.15 1045 VAL A O 1
ATOM 10247 N N . PRO A 1 1046 ? 140.734 180.297 214.543 1.00 85.52 1046 PRO A N 1
ATOM 10248 C CA . PRO A 1 1046 ? 141.069 179.346 215.604 1.00 85.52 1046 PRO A CA 1
ATOM 10249 C C . PRO A 1 1046 ? 140.196 179.542 216.828 1.00 85.52 1046 PRO A C 1
ATOM 10250 O O . PRO A 1 1046 ? 139.778 180.655 217.153 1.00 85.52 1046 PRO A O 1
ATOM 10261 N N . ASN A 1 1047 ? 139.926 178.438 217.513 1.00 92.80 1047 ASN A N 1
ATOM 10262 C CA . ASN A 1 1047 ? 139.135 178.484 218.728 1.00 92.80 1047 ASN A CA 1
ATOM 10263 C C . ASN A 1 1047 ? 140.014 178.851 219.918 1.00 92.80 1047 ASN A C 1
ATOM 10264 O O . ASN A 1 1047 ? 141.239 178.708 219.889 1.00 92.80 1047 ASN A O 1
ATOM 10275 N N . ILE A 1 1048 ? 139.369 179.331 220.976 1.00 98.68 1048 ILE A N 1
ATOM 10276 C CA . ILE A 1 1048 ? 140.073 179.737 222.184 1.00 98.68 1048 ILE A CA 1
ATOM 10277 C C . ILE A 1 1048 ? 139.446 179.067 223.399 1.00 98.68 1048 ILE A C 1
ATOM 10278 O O . ILE A 1 1048 ? 138.310 179.366 223.768 1.00 98.68 1048 ILE A O 1
ATOM 10294 N N . ASP A 1 1119 ? 146.038 144.007 174.428 1.00 120.47 1119 ASP A N 1
ATOM 10295 C CA . ASP A 1 1119 ? 146.869 144.943 175.174 1.00 120.47 1119 ASP A CA 1
ATOM 10296 C C . ASP A 1 1119 ? 146.761 144.689 176.672 1.00 120.47 1119 ASP A C 1
ATOM 10297 O O . ASP A 1 1119 ? 147.699 144.945 177.426 1.00 120.47 1119 ASP A O 1
ATOM 10306 N N . ASP A 1 1120 ? 145.606 144.184 177.099 1.00 121.20 1120 ASP A N 1
ATOM 10307 C CA . ASP A 1 1120 ? 145.382 143.876 178.504 1.00 121.20 1120 ASP A CA 1
ATOM 10308 C C . ASP A 1 1120 ? 145.891 142.477 178.825 1.00 121.20 1120 ASP A C 1
ATOM 10309 O O . ASP A 1 1120 ? 145.103 141.566 179.101 1.00 121.20 1120 ASP A O 1
ATOM 10318 N N . GLU A 1 1121 ? 147.211 142.298 178.797 1.00 114.89 1121 GLU A N 1
ATOM 10319 C CA . GLU A 1 1121 ? 147.828 140.993 179.025 1.00 114.89 1121 GLU A CA 1
ATOM 10320 C C . GLU A 1 1121 ? 147.838 140.705 180.523 1.00 114.89 1121 GLU A C 1
ATOM 10321 O O . GLU A 1 1121 ? 148.876 140.703 181.189 1.00 114.89 1121 GLU A O 1
ATOM 10333 N N . ASN A 1 1122 ? 146.646 140.454 181.067 1.00 117.31 1122 ASN A N 1
ATOM 10334 C CA . ASN A 1 1122 ? 146.561 140.071 182.470 1.00 117.31 1122 ASN A CA 1
ATOM 10335 C C . ASN A 1 1122 ? 147.285 138.758 182.727 1.00 117.31 1122 ASN A C 1
ATOM 10336 O O . ASN A 1 1122 ? 148.013 138.635 183.718 1.00 117.31 1122 ASN A O 1
ATOM 10347 N N . THR A 1 1123 ? 147.102 137.777 181.848 1.00 115.49 1123 THR A N 1
ATOM 10348 C CA . THR A 1 1123 ? 147.790 136.501 181.946 1.00 115.49 1123 THR A CA 1
ATOM 10349 C C . THR A 1 1123 ? 148.244 136.091 180.555 1.00 115.49 1123 THR A C 1
ATOM 10350 O O . THR A 1 1123 ? 147.687 136.524 179.544 1.00 115.49 1123 THR A O 1
ATOM 10361 N N . TYR A 1 1124 ? 149.265 135.242 180.514 1.00 112.32 1124 TYR A N 1
ATOM 10362 C CA . TYR A 1 1124 ? 149.937 134.916 179.270 1.00 112.32 1124 TYR A CA 1
ATOM 10363 C C . TYR A 1 1124 ? 150.306 133.441 179.256 1.00 112.32 1124 TYR A C 1
ATOM 10364 O O . TYR A 1 1124 ? 150.402 132.791 180.300 1.00 112.32 1124 TYR A O 1
ATOM 10382 N N . LYS A 1 1125 ? 150.533 132.928 178.051 1.00 118.29 1125 LYS A N 1
ATOM 10383 C CA . LYS A 1 1125 ? 151.049 131.584 177.849 1.00 118.29 1125 LYS A CA 1
ATOM 10384 C C . LYS A 1 1125 ? 151.844 131.562 176.555 1.00 118.29 1125 LYS A C 1
ATOM 10385 O O . LYS A 1 1125 ? 151.641 132.392 175.666 1.00 118.29 1125 LYS A O 1
ATOM 10404 N N . ASP A 1 1126 ? 152.756 130.601 176.452 1.00 116.52 1126 ASP A N 1
ATOM 10405 C CA . ASP A 1 1126 ? 153.459 130.396 175.196 1.00 116.52 1126 ASP A CA 1
ATOM 10406 C C . ASP A 1 1126 ? 152.457 130.018 174.114 1.00 116.52 1126 ASP A C 1
ATOM 10407 O O . ASP A 1 1126 ? 151.618 129.136 174.313 1.00 116.52 1126 ASP A O 1
ATOM 10416 N N . GLU A 1 1127 ? 152.538 130.689 172.968 1.00 116.54 1127 GLU A N 1
ATOM 10417 C CA . GLU A 1 1127 ? 151.553 130.487 171.917 1.00 116.54 1127 GLU A CA 1
ATOM 10418 C C . GLU A 1 1127 ? 152.168 130.804 170.565 1.00 116.54 1127 GLU A C 1
ATOM 10419 O O . GLU A 1 1127 ? 153.054 131.653 170.451 1.00 116.54 1127 GLU A O 1
ATOM 10431 N N . GLU A 1 1128 ? 151.676 130.104 169.534 1.00 119.83 1128 GLU A N 1
ATOM 10432 C CA . GLU A 1 1128 ? 152.145 130.265 168.158 1.00 119.83 1128 GLU A CA 1
ATOM 10433 C C . GLU A 1 1128 ? 150.953 129.979 167.239 1.00 119.83 1128 GLU A C 1
ATOM 10434 O O . GLU A 1 1128 ? 150.654 128.836 166.890 1.00 119.83 1128 GLU A O 1
ATOM 10446 N N . ASP A 1 1129 ? 150.265 131.044 166.841 1.00 125.10 1129 ASP A N 1
ATOM 10447 C CA . ASP A 1 1129 ? 149.072 130.931 166.003 1.00 125.10 1129 ASP A CA 1
ATOM 10448 C C . ASP A 1 1129 ? 149.492 130.959 164.541 1.00 125.10 1129 ASP A C 1
ATOM 10449 O O . ASP A 1 1129 ? 149.587 132.016 163.915 1.00 125.10 1129 ASP A O 1
ATOM 10458 N N . LEU A 1 1130 ? 149.737 129.779 163.984 1.00 127.06 1130 LEU A N 1
ATOM 10459 C CA . LEU A 1 1130 ? 150.113 129.686 162.582 1.00 127.06 1130 LEU A CA 1
ATOM 10460 C C . LEU A 1 1130 ? 148.948 130.117 161.701 1.00 127.06 1130 LEU A C 1
ATOM 10461 O O . LEU A 1 1130 ? 147.780 129.979 162.075 1.00 127.06 1130 LEU A O 1
ATOM 10477 N N . SER A 1 1131 ? 149.271 130.649 160.526 1.00 131.98 1131 SER A N 1
ATOM 10478 C CA . SER A 1 1131 ? 148.247 131.189 159.644 1.00 131.98 1131 SER A CA 1
ATOM 10479 C C . SER A 1 1131 ? 147.323 130.082 159.148 1.00 131.98 1131 SER A C 1
ATOM 10480 O O . SER A 1 1131 ? 147.542 128.892 159.385 1.00 131.98 1131 SER A O 1
ATOM 10488 N N . SER A 1 1132 ? 146.269 130.497 158.442 1.00 133.70 1132 SER A N 1
ATOM 10489 C CA . SER A 1 1132 ? 145.333 129.531 157.879 1.00 133.70 1132 SER A CA 1
ATOM 10490 C C . SER A 1 1132 ? 146.022 128.627 156.866 1.00 133.70 1132 SER A C 1
ATOM 10491 O O . SER A 1 1132 ? 145.777 127.416 156.834 1.00 133.70 1132 SER A O 1
ATOM 10499 N N . ASN A 1 1133 ? 146.891 129.197 156.035 1.00 134.46 1133 ASN A N 1
ATOM 10500 C CA . ASN A 1 1133 ? 147.617 128.443 155.024 1.00 134.46 1133 ASN A CA 1
ATOM 10501 C C . ASN A 1 1133 ? 148.861 127.766 155.582 1.00 134.46 1133 ASN A C 1
ATOM 10502 O O . ASN A 1 1133 ? 149.589 127.114 154.827 1.00 134.46 1133 ASN A O 1
ATOM 10513 N N . LYS A 1 1134 ? 149.124 127.912 156.878 1.00 133.00 1134 LYS A N 1
ATOM 10514 C CA . LYS A 1 1134 ? 150.268 127.291 157.536 1.00 133.00 1134 LYS A CA 1
ATOM 10515 C C . LYS A 1 1134 ? 151.592 127.754 156.943 1.00 133.00 1134 LYS A C 1
ATOM 10516 O O . LYS A 1 1134 ? 152.546 126.975 156.863 1.00 133.00 1134 LYS A O 1
ATOM 10535 N N . GLN A 1 1135 ? 151.668 129.015 156.521 1.00 132.27 1135 GLN A N 1
ATOM 10536 C CA . GLN A 1 1135 ? 152.892 129.550 155.943 1.00 132.27 1135 GLN A CA 1
ATOM 10537 C C . GLN A 1 1135 ? 153.568 130.589 156.825 1.00 132.27 1135 GLN A C 1
ATOM 10538 O O . GLN A 1 1135 ? 154.770 130.826 156.665 1.00 132.27 1135 GLN A O 1
ATOM 10552 N N . PHE A 1 1136 ? 152.838 131.208 157.750 1.00 129.06 1136 PHE A N 1
ATOM 10553 C CA . PHE A 1 1136 ? 153.396 132.270 158.572 1.00 129.06 1136 PHE A CA 1
ATOM 10554 C C . PHE A 1 1136 ? 152.651 132.323 159.896 1.00 129.06 1136 PHE A C 1
ATOM 10555 O O . PHE A 1 1136 ? 151.535 131.814 160.023 1.00 129.06 1136 PHE A O 1
ATOM 10572 N N . TYR A 1 1137 ? 153.282 132.950 160.885 1.00 121.72 1137 TYR A N 1
ATOM 10573 C CA . TYR A 1 1137 ? 152.684 133.072 162.207 1.00 121.72 1137 TYR A CA 1
ATOM 10574 C C . TYR A 1 1137 ? 151.794 134.304 162.275 1.00 121.72 1137 TYR A C 1
ATOM 10575 O O . TYR A 1 1137 ? 152.196 135.394 161.861 1.00 121.72 1137 TYR A O 1
ATOM 10593 N N . GLU A 1 1138 ? 150.582 134.128 162.800 1.00 121.75 1138 GLU A N 1
ATOM 10594 C CA . GLU A 1 1138 ? 149.700 135.267 163.018 1.00 121.75 1138 GLU A CA 1
ATOM 10595 C C . GLU A 1 1138 ? 150.099 136.030 164.275 1.00 121.75 1138 GLU A C 1
ATOM 10596 O O . GLU A 1 1138 ? 150.221 137.259 164.251 1.00 121.75 1138 GLU A O 1
ATOM 10608 N N . VAL A 1 1139 ? 150.294 135.319 165.384 1.00 114.45 1139 VAL A N 1
ATOM 10609 C CA . VAL A 1 1139 ? 150.814 135.909 166.609 1.00 114.45 1139 VAL A CA 1
ATOM 10610 C C . VAL A 1 1139 ? 151.775 134.914 167.239 1.00 114.45 1139 VAL A C 1
ATOM 10611 O O . VAL A 1 1139 ? 151.511 133.710 167.286 1.00 114.45 1139 VAL A O 1
ATOM 10624 N N . PHE A 1 1140 ? 152.898 135.427 167.727 1.00 109.17 1140 PHE A N 1
ATOM 10625 C CA . PHE A 1 1140 ? 153.938 134.599 168.314 1.00 109.17 1140 PHE A CA 1
ATOM 10626 C C . PHE A 1 1140 ? 154.356 135.210 169.639 1.00 109.17 1140 PHE A C 1
ATOM 10627 O O . PHE A 1 1140 ? 154.543 136.425 169.737 1.00 109.17 1140 PHE A O 1
ATOM 10644 N N . ALA A 1 1141 ? 154.494 134.367 170.658 1.00 105.80 1141 ALA A N 1
ATOM 10645 C CA . ALA A 1 1141 ? 154.930 134.832 171.963 1.00 105.80 1141 ALA A CA 1
ATOM 10646 C C . ALA A 1 1141 ? 155.607 133.686 172.694 1.00 105.80 1141 ALA A C 1
ATOM 10647 O O . ALA A 1 1141 ? 155.184 132.532 172.592 1.00 105.80 1141 ALA A O 1
ATOM 10654 N N . LYS A 1 1142 ? 156.657 134.014 173.441 1.00 107.82 1142 LYS A N 1
ATOM 10655 C CA . LYS A 1 1142 ? 157.447 132.998 174.117 1.00 107.82 1142 LYS A CA 1
ATOM 10656 C C . LYS A 1 1142 ? 157.991 133.545 175.424 1.00 107.82 1142 LYS A C 1
ATOM 10657 O O . LYS A 1 1142 ? 158.428 134.695 175.494 1.00 107.82 1142 LYS A O 1
ATOM 10676 N N . GLU A 1 1143 ? 157.963 132.707 176.453 1.00 105.81 1143 GLU A N 1
ATOM 10677 C CA . GLU A 1 1143 ? 158.558 133.060 177.732 1.00 105.81 1143 GLU A CA 1
ATOM 10678 C C . GLU A 1 1143 ? 160.058 132.810 177.682 1.00 105.81 1143 GLU A C 1
ATOM 10679 O O . GLU A 1 1143 ? 160.506 131.785 177.162 1.00 105.81 1143 GLU A O 1
ATOM 10691 N N . LEU A 1 1144 ? 160.836 133.744 178.225 1.00 100.64 1144 LEU A N 1
ATOM 10692 C CA . LEU A 1 1144 ? 162.282 133.651 178.153 1.00 100.64 1144 LEU A CA 1
ATOM 10693 C C . LEU A 1 1144 ? 162.901 133.773 179.539 1.00 100.64 1144 LEU A C 1
ATOM 10694 O O . LEU A 1 1144 ? 162.357 134.473 180.398 1.00 100.64 1144 LEU A O 1
ATOM 10710 N N . PRO A 1 1145 ? 164.034 133.125 179.784 1.00 103.13 1145 PRO A N 1
ATOM 10711 C CA . PRO A 1 1145 ? 164.741 133.325 181.046 1.00 103.13 1145 PRO A CA 1
ATOM 10712 C C . PRO A 1 1145 ? 165.412 134.684 181.074 1.00 103.13 1145 PRO A C 1
ATOM 10713 O O . PRO A 1 1145 ? 165.577 135.323 180.025 1.00 103.13 1145 PRO A O 1
ATOM 10724 N N . PRO A 1 1146 ? 165.824 135.162 182.251 1.00 103.03 1146 PRO A N 1
ATOM 10725 C CA . PRO A 1 1146 ? 166.429 136.498 182.337 1.00 103.03 1146 PRO A CA 1
ATOM 10726 C C . PRO A 1 1146 ? 167.759 136.628 181.614 1.00 103.03 1146 PRO A C 1
ATOM 10727 O O . PRO A 1 1146 ? 168.319 137.730 181.589 1.00 103.03 1146 PRO A O 1
ATOM 10738 N N . ASN A 1 1147 ? 168.288 135.552 181.032 1.00 111.18 1147 ASN A N 1
ATOM 10739 C CA . ASN A 1 1147 ? 169.541 135.655 180.292 1.00 111.18 1147 ASN A CA 1
ATOM 10740 C C . ASN A 1 1147 ? 169.420 136.650 179.148 1.00 111.18 1147 ASN A C 1
ATOM 10741 O O . ASN A 1 1147 ? 170.284 137.513 178.960 1.00 111.18 1147 ASN A O 1
ATOM 10751 N N . GLN A 1 1148 ? 168.344 136.545 178.376 1.00 102.14 1148 GLN A N 1
ATOM 10752 C CA . GLN A 1 1148 ? 168.316 137.077 177.023 1.00 102.14 1148 GLN A CA 1
ATOM 10753 C C . GLN A 1 1148 ? 168.106 138.583 177.013 1.00 102.14 1148 GLN A C 1
ATOM 10754 O O . GLN A 1 1148 ? 167.243 139.107 177.722 1.00 102.14 1148 GLN A O 1
ATOM 10768 N N . THR A 1 1149 ? 168.901 139.273 176.200 1.00 101.28 1149 THR A N 1
ATOM 10769 C CA . THR A 1 1149 ? 168.674 140.670 175.875 1.00 101.28 1149 THR A CA 1
ATOM 10770 C C . THR A 1 1149 ? 168.235 140.857 174.432 1.00 101.28 1149 THR A C 1
ATOM 10771 O O . THR A 1 1149 ? 168.124 141.999 173.975 1.00 101.28 1149 THR A O 1
ATOM 10782 N N . HIS A 1 1150 ? 167.995 139.772 173.700 1.00 104.41 1150 HIS A N 1
ATOM 10783 C CA . HIS A 1 1150 ? 167.562 139.863 172.316 1.00 104.41 1150 HIS A CA 1
ATOM 10784 C C . HIS A 1 1150 ? 166.916 138.551 171.903 1.00 104.41 1150 HIS A C 1
ATOM 10785 O O . HIS A 1 1150 ? 167.256 137.486 172.421 1.00 104.41 1150 HIS A O 1
ATOM 10799 N N . PHE A 1 1151 ? 165.992 138.635 170.952 1.00 102.27 1151 PHE A N 1
ATOM 10800 C CA . PHE A 1 1151 ? 165.319 137.453 170.442 1.00 102.27 1151 PHE A CA 1
ATOM 10801 C C . PHE A 1 1151 ? 164.868 137.726 169.018 1.00 102.27 1151 PHE A C 1
ATOM 10802 O O . PHE A 1 1151 ? 164.449 138.839 168.691 1.00 102.27 1151 PHE A O 1
ATOM 10819 N N . VAL A 1 1152 ? 164.955 136.703 168.173 1.00 108.48 1152 VAL A N 1
ATOM 10820 C CA . VAL A 1 1152 ? 164.652 136.820 166.750 1.00 108.48 1152 VAL A CA 1
ATOM 10821 C C . VAL A 1 1152 ? 163.568 135.812 166.409 1.00 108.48 1152 VAL A C 1
ATOM 10822 O O . VAL A 1 1152 ? 163.727 134.613 166.665 1.00 108.48 1152 VAL A O 1
ATOM 10835 N N . PHE A 1 1153 ? 162.477 136.288 165.819 1.00 109.66 1153 PHE A N 1
ATOM 10836 C CA . PHE A 1 1153 ? 161.422 135.393 165.373 1.00 109.66 1153 PHE A CA 1
ATOM 10837 C C . PHE A 1 1153 ? 161.802 134.771 164.034 1.00 109.66 1153 PHE A C 1
ATOM 10838 O O . PHE A 1 1153 ? 162.897 134.982 163.507 1.00 109.66 1153 PHE A O 1
ATOM 10855 N N . GLU A 1 1154 ? 160.890 133.974 163.479 1.00 121.51 1154 GLU A N 1
ATOM 10856 C CA . GLU A 1 1154 ? 161.087 133.409 162.154 1.00 121.51 1154 GLU A CA 1
ATOM 10857 C C . GLU A 1 1154 ? 159.732 133.044 161.569 1.00 121.51 1154 GLU A C 1
ATOM 10858 O O . GLU A 1 1154 ? 158.721 132.999 162.274 1.00 121.51 1154 GLU A O 1
ATOM 10870 N N . LYS A 1 1155 ? 159.727 132.788 160.262 1.00 126.27 1155 LYS A N 1
ATOM 10871 C CA . LYS A 1 1155 ? 158.512 132.424 159.537 1.00 126.27 1155 LYS A CA 1
ATOM 10872 C C . LYS A 1 1155 ? 157.468 133.535 159.620 1.00 126.27 1155 LYS A C 1
ATOM 10873 O O . LYS A 1 1155 ? 156.264 133.281 159.584 1.00 126.27 1155 LYS A O 1
ATOM 10892 N N . LEU A 1 1156 ? 157.935 134.773 159.729 1.00 123.87 1156 LEU A N 1
ATOM 10893 C CA . LEU A 1 1156 ? 157.042 135.915 159.782 1.00 123.87 1156 LEU A CA 1
ATOM 10894 C C . LEU A 1 1156 ? 156.605 136.293 158.371 1.00 123.87 1156 LEU A C 1
ATOM 10895 O O . LEU A 1 1156 ? 157.333 136.094 157.396 1.00 123.87 1156 LEU A O 1
ATOM 10911 N N . ARG A 1 1157 ? 155.396 136.836 158.261 1.00 131.98 1157 ARG A N 1
ATOM 10912 C CA . ARG A 1 1157 ? 154.854 137.165 156.952 1.00 131.98 1157 ARG A CA 1
ATOM 10913 C C . ARG A 1 1157 ? 155.620 138.321 156.324 1.00 131.98 1157 ARG A C 1
ATOM 10914 O O . ARG A 1 1157 ? 155.966 139.297 156.994 1.00 131.98 1157 ARG A O 1
ATOM 10935 N N . HIS A 1 1158 ? 155.877 138.203 155.024 1.00 147.65 1158 HIS A N 1
ATOM 10936 C CA . HIS A 1 1158 ? 156.614 139.235 154.311 1.00 147.65 1158 HIS A CA 1
ATOM 10937 C C . HIS A 1 1158 ? 155.809 140.527 154.255 1.00 147.65 1158 HIS A C 1
ATOM 10938 O O . HIS A 1 1158 ? 154.582 140.510 154.127 1.00 147.65 1158 HIS A O 1
ATOM 10952 N N . PHE A 1 1159 ? 156.518 141.652 154.342 1.00 149.32 1159 PHE A N 1
ATOM 10953 C CA . PHE A 1 1159 ? 155.913 142.978 154.294 1.00 149.32 1159 PHE A CA 1
ATOM 10954 C C . PHE A 1 1159 ? 154.650 143.069 155.139 1.00 149.32 1159 PHE A C 1
ATOM 10955 O O . PHE A 1 1159 ? 153.556 143.301 154.613 1.00 149.32 1159 PHE A O 1
ATOM 10972 N N . THR A 1 1160 ? 154.791 142.879 156.446 1.00 134.00 1160 THR A N 1
ATOM 10973 C CA . THR A 1 1160 ? 153.698 143.074 157.382 1.00 134.00 1160 THR A CA 1
ATOM 10974 C C . THR A 1 1160 ? 154.266 143.638 158.674 1.00 134.00 1160 THR A C 1
ATOM 10975 O O . THR A 1 1160 ? 155.357 143.265 159.109 1.00 134.00 1160 THR A O 1
ATOM 10986 N N . ARG A 1 1161 ? 153.518 144.550 159.281 1.00 124.41 1161 ARG A N 1
ATOM 10987 C CA . ARG A 1 1161 ? 153.963 145.252 160.476 1.00 124.41 1161 ARG A CA 1
ATOM 10988 C C . ARG A 1 1161 ? 153.484 144.504 161.711 1.00 124.41 1161 ARG A C 1
ATOM 10989 O O . ARG A 1 1161 ? 152.305 144.151 161.810 1.00 124.41 1161 ARG A O 1
ATOM 11010 N N . TYR A 1 1162 ? 154.398 144.270 162.648 1.00 116.23 1162 TYR A N 1
ATOM 11011 C CA . TYR A 1 1162 ? 154.122 143.498 163.850 1.00 116.23 1162 TYR A CA 1
ATOM 11012 C C . TYR A 1 1162 ? 154.372 144.350 165.084 1.00 116.23 1162 TYR A C 1
ATOM 11013 O O . TYR A 1 1162 ? 155.433 144.966 165.213 1.00 116.23 1162 TYR A O 1
ATOM 11031 N N . ALA A 1 1163 ? 153.398 144.379 165.987 1.00 111.36 1163 ALA A N 1
ATOM 11032 C CA . ALA A 1 1163 ? 153.545 145.051 167.270 1.00 111.36 1163 ALA A CA 1
ATOM 11033 C C . ALA A 1 1163 ? 154.258 144.109 168.233 1.00 111.36 1163 ALA A C 1
ATOM 11034 O O . ALA A 1 1163 ? 153.941 142.917 168.285 1.00 111.36 1163 ALA A O 1
ATOM 11041 N N . ILE A 1 1164 ? 155.212 144.638 168.992 1.00 102.92 1164 ILE A N 1
ATOM 11042 C CA . ILE A 1 1164 ? 156.121 143.829 169.795 1.00 102.92 1164 ILE A CA 1
ATOM 11043 C C . ILE A 1 1164 ? 155.951 144.199 171.260 1.00 102.92 1164 ILE A C 1
ATOM 11044 O O . ILE A 1 1164 ? 156.080 145.371 171.630 1.00 102.92 1164 ILE A O 1
ATOM 11060 N N . PHE A 1 1165 ? 155.674 143.202 172.093 1.00 101.98 1165 PHE A N 1
ATOM 11061 C CA . PHE A 1 1165 ? 155.715 143.367 173.538 1.00 101.98 1165 PHE A CA 1
ATOM 11062 C C . PHE A 1 1165 ? 157.121 143.116 174.054 1.00 101.98 1165 PHE A C 1
ATOM 11063 O O . PHE A 1 1165 ? 157.933 142.451 173.411 1.00 101.98 1165 PHE A O 1
ATOM 11080 N N . VAL A 1 1166 ? 157.395 143.652 175.235 1.00 97.29 1166 VAL A N 1
ATOM 11081 C CA . VAL A 1 1166 ? 158.499 143.202 176.070 1.00 97.29 1166 VAL A CA 1
ATOM 11082 C C . VAL A 1 1166 ? 158.058 143.382 177.511 1.00 97.29 1166 VAL A C 1
ATOM 11083 O O . VAL A 1 1166 ? 157.860 144.514 177.961 1.00 97.29 1166 VAL A O 1
ATOM 11096 N N . VAL A 1 1167 ? 157.897 142.283 178.235 1.00 98.02 1167 VAL A N 1
ATOM 11097 C CA . VAL A 1 1167 ? 157.356 142.327 179.585 1.00 98.02 1167 VAL A CA 1
ATOM 11098 C C . VAL A 1 1167 ? 158.254 141.526 180.510 1.00 98.02 1167 VAL A C 1
ATOM 11099 O O . VAL A 1 1167 ? 158.643 140.397 180.192 1.00 98.02 1167 VAL A O 1
ATOM 11112 N N . ALA A 1 1168 ? 158.577 142.110 181.658 1.00 97.16 1168 ALA A N 1
ATOM 11113 C CA . ALA A 1 1168 ? 159.338 141.445 182.702 1.00 97.16 1168 ALA A CA 1
ATOM 11114 C C . ALA A 1 1168 ? 158.414 141.142 183.870 1.00 97.16 1168 ALA A C 1
ATOM 11115 O O . ALA A 1 1168 ? 157.603 141.985 184.262 1.00 97.16 1168 ALA A O 1
ATOM 11122 N N . CYS A 1 1169 ? 158.533 139.940 184.420 1.00 102.45 1169 CYS A N 1
ATOM 11123 C CA . CYS A 1 1169 ? 157.680 139.491 185.509 1.00 102.45 1169 CYS A CA 1
ATOM 11124 C C . CYS A 1 1169 ? 158.538 139.107 186.704 1.00 102.45 1169 CYS A C 1
ATOM 11125 O O . CYS A 1 1169 ? 159.626 138.548 186.542 1.00 102.45 1169 CYS A O 1
ATOM 11132 N N . ARG A 1 1170 ? 158.050 139.419 187.901 1.00 106.26 1170 ARG A N 1
ATOM 11133 C CA . ARG A 1 1170 ? 158.798 139.140 189.114 1.00 106.26 1170 ARG A CA 1
ATOM 11134 C C . ARG A 1 1170 ? 158.364 137.815 189.729 1.00 106.26 1170 ARG A C 1
ATOM 11135 O O . ARG A 1 1170 ? 157.337 137.235 189.368 1.00 106.26 1170 ARG A O 1
ATOM 11156 N N . GLU A 1 1171 ? 159.167 137.341 190.675 1.00 110.24 1171 GLU A N 1
ATOM 11157 C CA . GLU A 1 1171 ? 158.811 136.155 191.432 1.00 110.24 1171 GLU A CA 1
ATOM 11158 C C . GLU A 1 1171 ? 157.663 136.471 192.385 1.00 110.24 1171 GLU A C 1
ATOM 11159 O O . GLU A 1 1171 ? 157.409 137.628 192.729 1.00 110.24 1171 GLU A O 1
ATOM 11171 N N . GLU A 1 1172 ? 156.964 135.425 192.813 1.00 116.83 1172 GLU A N 1
ATOM 11172 C CA . GLU A 1 1172 ? 155.763 135.563 193.626 1.00 116.83 1172 GLU A CA 1
ATOM 11173 C C . GLU A 1 1172 ? 156.100 135.295 195.086 1.00 116.83 1172 GLU A C 1
ATOM 11174 O O . GLU A 1 1172 ? 156.630 134.231 195.420 1.00 116.83 1172 GLU A O 1
ATOM 11186 N N . ILE A 1 1173 ? 155.788 136.255 195.946 1.00 116.29 1173 ILE A N 1
ATOM 11187 C CA . ILE A 1 1173 ? 155.951 136.058 197.391 1.00 116.29 1173 ILE A CA 1
ATOM 11188 C C . ILE A 1 1173 ? 154.880 135.090 197.880 1.00 116.29 1173 ILE A C 1
ATOM 11189 O O . ILE A 1 1173 ? 153.765 135.084 197.329 1.00 116.29 1173 ILE A O 1
ATOM 11205 N N . PRO A 1 1174 ? 155.150 134.259 198.890 1.00 120.99 1174 PRO A N 1
ATOM 11206 C CA . PRO A 1 1174 ? 154.125 133.291 199.313 1.00 120.99 1174 PRO A CA 1
ATOM 11207 C C . PRO A 1 1174 ? 152.797 133.930 199.674 1.00 120.99 1174 PRO A C 1
ATOM 11208 O O . PRO A 1 1174 ? 151.741 133.374 199.350 1.00 120.99 1174 PRO A O 1
ATOM 11219 N N . SER A 1 1175 ? 152.814 135.089 200.332 1.00 124.89 1175 SER A N 1
ATOM 11220 C CA . SER A 1 1175 ? 151.560 135.738 200.699 1.00 124.89 1175 SER A CA 1
ATOM 11221 C C . SER A 1 1175 ? 150.759 136.111 199.459 1.00 124.89 1175 SER A C 1
ATOM 11222 O O . SER A 1 1175 ? 149.578 135.766 199.339 1.00 124.89 1175 SER A O 1
ATOM 11230 N N . GLU A 1 1176 ? 151.393 136.808 198.515 1.00 125.99 1176 GLU A N 1
ATOM 11231 C CA . GLU A 1 1176 ? 150.696 137.193 197.294 1.00 125.99 1176 GLU A CA 1
ATOM 11232 C C . GLU A 1 1176 ? 150.265 135.975 196.491 1.00 125.99 1176 GLU A C 1
ATOM 11233 O O . GLU A 1 1176 ? 149.311 136.051 195.710 1.00 125.99 1176 GLU A O 1
ATOM 11237 N N . LYS A 1 1177 ? 150.954 134.847 196.667 1.00 125.23 1177 LYS A N 1
ATOM 11238 C CA . LYS A 1 1177 ? 150.617 133.648 195.913 1.00 125.23 1177 LYS A CA 1
ATOM 11239 C C . LYS A 1 1177 ? 149.221 133.135 196.237 1.00 125.23 1177 LYS A C 1
ATOM 11240 O O . LYS A 1 1177 ? 148.588 132.514 195.377 1.00 125.23 1177 LYS A O 1
ATOM 11259 N N . LEU A 1 1178 ? 148.728 133.378 197.451 1.00 127.79 1178 LEU A N 1
ATOM 11260 C CA . LEU A 1 1178 ? 147.420 132.877 197.851 1.00 127.79 1178 LEU A CA 1
ATOM 11261 C C . LEU A 1 1178 ? 146.535 133.997 198.381 1.00 127.79 1178 LEU A C 1
ATOM 11262 O O . LEU A 1 1178 ? 145.325 134.006 198.135 1.00 127.79 1178 LEU A O 1
ATOM 11278 N N . ARG A 1 1179 ? 147.128 134.949 199.105 1.00 133.98 1179 ARG A N 1
ATOM 11279 C CA . ARG A 1 1179 ? 146.331 136.008 199.714 1.00 133.98 1179 ARG A CA 1
ATOM 11280 C C . ARG A 1 1179 ? 145.537 136.782 198.672 1.00 133.98 1179 ARG A C 1
ATOM 11281 O O . ARG A 1 1179 ? 144.335 137.009 198.854 1.00 133.98 1179 ARG A O 1
ATOM 11285 N N . ASP A 1 1180 ? 146.180 137.186 197.576 1.00 135.92 1180 ASP A N 1
ATOM 11286 C CA . ASP A 1 1180 ? 145.493 137.868 196.480 1.00 135.92 1180 ASP A CA 1
ATOM 11287 C C . ASP A 1 1180 ? 144.805 136.812 195.614 1.00 135.92 1180 ASP A C 1
ATOM 11288 O O . ASP A 1 1180 ? 145.258 136.441 194.529 1.00 135.92 1180 ASP A O 1
ATOM 11297 N N . THR A 1 1181 ? 143.674 136.326 196.128 1.00 138.17 1181 THR A N 1
ATOM 11298 C CA . THR A 1 1181 ? 143.033 135.158 195.536 1.00 138.17 1181 THR A CA 1
ATOM 11299 C C . THR A 1 1181 ? 142.658 135.397 194.079 1.00 138.17 1181 THR A C 1
ATOM 11300 O O . THR A 1 1181 ? 143.025 134.608 193.200 1.00 138.17 1181 THR A O 1
ATOM 11311 N N . SER A 1 1182 ? 141.928 136.483 193.798 1.00 135.71 1182 SER A N 1
ATOM 11312 C CA . SER A 1 1182 ? 141.377 136.639 192.448 1.00 135.71 1182 SER A CA 1
ATOM 11313 C C . SER A 1 1182 ? 141.426 138.072 191.929 1.00 135.71 1182 SER A C 1
ATOM 11314 O O . SER A 1 1182 ? 140.513 138.447 191.187 1.00 135.71 1182 SER A O 1
ATOM 11322 N N . PHE A 1 1183 ? 142.421 138.885 192.276 1.00 134.57 1183 PHE A N 1
ATOM 11323 C CA . PHE A 1 1183 ? 142.402 140.278 191.856 1.00 134.57 1183 PHE A CA 1
ATOM 11324 C C . PHE A 1 1183 ? 143.818 140.823 191.744 1.00 134.57 1183 PHE A C 1
ATOM 11325 O O . PHE A 1 1183 ? 144.728 140.394 192.458 1.00 134.57 1183 PHE A O 1
ATOM 11342 N N . LYS A 1 1184 ? 143.984 141.780 190.832 1.00 127.94 1184 LYS A N 1
ATOM 11343 C CA . LYS A 1 1184 ? 145.200 142.576 190.734 1.00 127.94 1184 LYS A CA 1
ATOM 11344 C C . LYS A 1 1184 ? 146.437 141.738 190.439 1.00 127.94 1184 LYS A C 1
ATOM 11345 O O . LYS A 1 1184 ? 146.812 141.564 189.276 1.00 127.94 1184 LYS A O 1
ATOM 11349 N N . LYS A 1 1185 ? 147.088 141.236 191.489 1.00 125.99 1185 LYS A N 1
ATOM 11350 C CA . LYS A 1 1185 ? 148.391 140.591 191.366 1.00 125.99 1185 LYS A CA 1
ATOM 11351 C C . LYS A 1 1185 ? 149.416 141.581 190.827 1.00 125.99 1185 LYS A C 1
ATOM 11352 O O . LYS A 1 1185 ? 150.341 141.974 191.544 1.00 125.99 1185 LYS A O 1
ATOM 11371 N N . SER A 1 1186 ? 149.259 141.993 189.571 1.00 115.58 1186 SER A N 1
ATOM 11372 C CA . SER A 1 1186 ? 150.129 142.984 188.946 1.00 115.58 1186 SER A CA 1
ATOM 11373 C C . SER A 1 1186 ? 151.600 142.614 189.071 1.00 115.58 1186 SER A C 1
ATOM 11374 O O . SER A 1 1186 ? 152.452 143.492 189.225 1.00 115.58 1186 SER A O 1
ATOM 11382 N N . LEU A 1 1187 ? 151.916 141.323 189.004 1.00 108.63 1187 LEU A N 1
ATOM 11383 C CA . LEU A 1 1187 ? 153.291 140.879 189.182 1.00 108.63 1187 LEU A CA 1
ATOM 11384 C C . LEU A 1 1187 ? 154.145 141.081 187.940 1.00 108.63 1187 LEU A C 1
ATOM 11385 O O . LEU A 1 1187 ? 155.356 140.849 188.005 1.00 108.63 1187 LEU A O 1
ATOM 11401 N N . CYS A 1 1188 ? 153.561 141.503 186.823 1.00 102.88 1188 CYS A N 1
ATOM 11402 C CA . CYS A 1 1188 ? 154.299 141.711 185.588 1.00 102.88 1188 CYS A CA 1
ATOM 11403 C C . CYS A 1 1188 ? 154.298 143.189 185.229 1.00 102.88 1188 CYS A C 1
ATOM 11404 O O . CYS A 1 1188 ? 153.318 143.901 185.461 1.00 102.88 1188 CYS A O 1
ATOM 11411 N N . SER A 1 1189 ? 155.406 143.641 184.650 1.00 100.29 1189 SER A N 1
ATOM 11412 C CA . SER A 1 1189 ? 155.606 145.060 184.408 1.00 100.29 1189 SER A CA 1
ATOM 11413 C C . SER A 1 1189 ? 154.667 145.571 183.323 1.00 100.29 1189 SER A C 1
ATOM 11414 O O . SER A 1 1189 ? 154.071 144.806 182.562 1.00 100.29 1189 SER A O 1
ATOM 11422 N N . ASP A 1 1190 ? 154.539 146.892 183.266 1.00 102.42 1190 ASP A N 1
ATOM 11423 C CA . ASP A 1 1190 ? 153.872 147.537 182.151 1.00 102.42 1190 ASP A CA 1
ATOM 11424 C C . ASP A 1 1190 ? 154.817 147.583 180.949 1.00 102.42 1190 ASP A C 1
ATOM 11425 O O . ASP A 1 1190 ? 156.000 147.249 181.042 1.00 102.42 1190 ASP A O 1
ATOM 11434 N N . TYR A 1 1191 ? 154.282 148.001 179.805 1.00 101.18 1191 TYR A N 1
ATOM 11435 C CA . TYR A 1 1191 ? 155.063 148.004 178.578 1.00 101.18 1191 TYR A CA 1
ATOM 11436 C C . TYR A 1 1191 ? 154.498 149.036 177.618 1.00 101.18 1191 TYR A C 1
ATOM 11437 O O . TYR A 1 1191 ? 153.410 149.577 177.825 1.00 101.18 1191 TYR A O 1
ATOM 11455 N N . ASP A 1 1192 ? 155.260 149.291 176.557 1.00 102.99 1192 ASP A N 1
ATOM 11456 C CA . ASP A 1 1192 ? 154.832 150.128 175.447 1.00 102.99 1192 ASP A CA 1
ATOM 11457 C C . ASP A 1 1192 ? 155.202 149.435 174.146 1.00 102.99 1192 ASP A C 1
ATOM 11458 O O . ASP A 1 1192 ? 156.342 148.994 173.972 1.00 102.99 1192 ASP A O 1
ATOM 11467 N N . THR A 1 1193 ? 154.241 149.347 173.234 1.00 101.65 1193 THR A N 1
ATOM 11468 C CA . THR A 1 1193 ? 154.443 148.582 172.015 1.00 101.65 1193 THR A CA 1
ATOM 11469 C C . THR A 1 1193 ? 155.507 149.227 171.138 1.00 101.65 1193 THR A C 1
ATOM 11470 O O . THR A 1 1193 ? 155.758 150.432 171.206 1.00 101.65 1193 THR A O 1
ATOM 11481 N N . VAL A 1 1194 ? 156.149 148.399 170.321 1.00 105.46 1194 VAL A N 1
ATOM 11482 C CA . VAL A 1 1194 ? 157.092 148.846 169.306 1.00 105.46 1194 VAL A CA 1
ATOM 11483 C C . VAL A 1 1194 ? 156.712 148.192 167.989 1.00 105.46 1194 VAL A C 1
ATOM 11484 O O . VAL A 1 1194 ? 156.406 146.995 167.947 1.00 105.46 1194 VAL A O 1
ATOM 11497 N N . PHE A 1 1195 ? 156.733 148.973 166.916 1.00 112.17 1195 PHE A N 1
ATOM 11498 C CA . PHE A 1 1195 ? 156.311 148.512 165.604 1.00 112.17 1195 PHE A CA 1
ATOM 11499 C C . PHE A 1 1195 ? 157.510 148.372 164.681 1.00 112.17 1195 PHE A C 1
ATOM 11500 O O . PHE A 1 1195 ? 158.414 149.211 164.685 1.00 112.17 1195 PHE A O 1
ATOM 115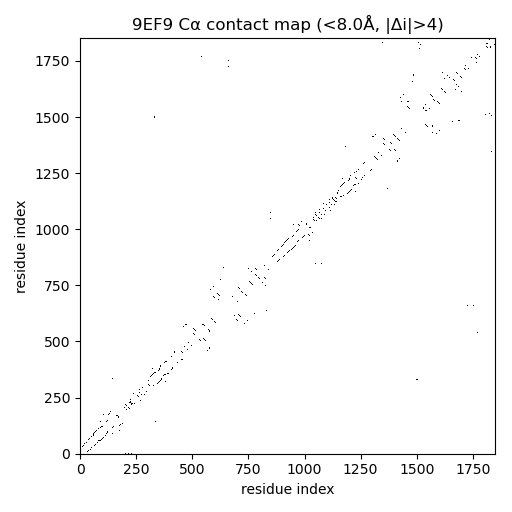17 N N . GLN A 1 1196 ? 157.510 147.301 163.897 1.00 114.73 1196 GLN A N 1
ATOM 11518 C CA . GLN A 1 1196 ? 158.520 147.083 162.877 1.00 114.73 1196 GLN A CA 1
ATOM 11519 C C . GLN A 1 1196 ? 157.875 146.306 161.746 1.00 114.73 1196 GLN A C 1
ATOM 11520 O O . GLN A 1 1196 ? 156.849 145.650 161.937 1.00 114.73 1196 GLN A O 1
ATOM 11534 N N . THR A 1 1197 ? 158.475 146.389 160.566 1.00 126.80 1197 THR A N 1
ATOM 11535 C CA . THR A 1 1197 ? 157.894 145.834 159.355 1.00 126.80 1197 THR A CA 1
ATOM 11536 C C . THR A 1 1197 ? 158.886 144.902 158.677 1.00 126.80 1197 THR A C 1
ATOM 11537 O O . THR A 1 1197 ? 160.079 145.208 158.597 1.00 126.80 1197 THR A O 1
ATOM 11548 N N . THR A 1 1198 ? 158.391 143.765 158.202 1.00 131.56 1198 THR A N 1
ATOM 11549 C CA . THR A 1 1198 ? 159.193 142.896 157.357 1.00 131.56 1198 THR A CA 1
ATOM 11550 C C . THR A 1 1198 ? 159.401 143.544 155.994 1.00 131.56 1198 THR A C 1
ATOM 11551 O O . THR A 1 1198 ? 158.550 144.295 155.511 1.00 131.56 1198 THR A O 1
ATOM 11562 N N . LYS A 1 1199 ? 160.538 143.253 155.368 1.00 140.98 1199 LYS A N 1
ATOM 11563 C CA . LYS A 1 1199 ? 160.859 143.863 154.087 1.00 140.98 1199 LYS A CA 1
ATOM 11564 C C . LYS A 1 1199 ? 160.096 143.166 152.959 1.00 140.98 1199 LYS A C 1
ATOM 11565 O O . LYS A 1 1199 ? 159.331 142.223 153.177 1.00 140.98 1199 LYS A O 1
ATOM 11584 N N . ARG A 1 1200 ? 160.304 143.643 151.731 1.00 158.45 1200 ARG A N 1
ATOM 11585 C CA . ARG A 1 1200 ? 159.429 143.294 150.616 1.00 158.45 1200 ARG A CA 1
ATOM 11586 C C . ARG A 1 1200 ? 159.756 141.941 149.993 1.00 158.45 1200 ARG A C 1
ATOM 11587 O O . ARG A 1 1200 ? 160.004 141.848 148.786 1.00 158.45 1200 ARG A O 1
ATOM 11608 N N . LYS A 1 1201 ? 159.732 140.883 150.801 1.00 157.16 1201 LYS A N 1
ATOM 11609 C CA . LYS A 1 1201 ? 159.838 139.523 150.288 1.00 157.16 1201 LYS A CA 1
ATOM 11610 C C . LYS A 1 1201 ? 161.102 139.335 149.459 1.00 157.16 1201 LYS A C 1
ATOM 11611 O O . LYS A 1 1201 ? 162.083 140.064 149.636 1.00 157.16 1201 LYS A O 1
ATOM 11630 N N . LYS A 1 1202 ? 161.079 138.366 148.548 1.00 162.35 1202 LYS A N 1
ATOM 11631 C CA . LYS A 1 1202 ? 162.255 138.027 147.769 1.00 162.35 1202 LYS A CA 1
ATOM 11632 C C . LYS A 1 1202 ? 162.500 139.070 146.683 1.00 162.35 1202 LYS A C 1
ATOM 11633 O O . LYS A 1 1202 ? 161.782 140.066 146.553 1.00 162.35 1202 LYS A O 1
ATOM 11652 N N . PHE A 1 1203 ? 163.540 138.820 145.892 1.00 169.82 1203 PHE A N 1
ATOM 11653 C CA . PHE A 1 1203 ? 163.881 139.669 144.758 1.00 169.82 1203 PHE A CA 1
ATOM 11654 C C . PHE A 1 1203 ? 163.081 139.261 143.527 1.00 169.82 1203 PHE A C 1
ATOM 11655 O O . PHE A 1 1203 ? 163.416 139.653 142.404 1.00 169.82 1203 PHE A O 1
ATOM 11672 N N . ALA A 1 1204 ? 162.027 138.475 143.722 1.00 168.68 1204 ALA A N 1
ATOM 11673 C CA . ALA A 1 1204 ? 161.238 137.953 142.616 1.00 168.68 1204 ALA A CA 1
ATOM 11674 C C . ALA A 1 1204 ? 159.797 137.805 143.089 1.00 168.68 1204 ALA A C 1
ATOM 11675 O O . ALA A 1 1204 ? 159.390 138.387 144.098 1.00 168.68 1204 ALA A O 1
ATOM 11682 N N . ASP A 1 1205 ? 159.024 137.014 142.345 1.00 174.52 1205 ASP A N 1
ATOM 11683 C CA . ASP A 1 1205 ? 157.622 136.753 142.665 1.00 174.52 1205 ASP A CA 1
ATOM 11684 C C . ASP A 1 1205 ? 156.809 138.048 142.656 1.00 174.52 1205 ASP A C 1
ATOM 11685 O O . ASP A 1 1205 ? 156.283 138.498 143.677 1.00 174.52 1205 ASP A O 1
ATOM 11694 N N . ILE A 1 1206 ? 156.725 138.650 141.471 1.00 179.80 1206 ILE A N 1
ATOM 11695 C CA . ILE A 1 1206 ? 155.938 139.862 141.274 1.00 179.80 1206 ILE A CA 1
ATOM 11696 C C . ILE A 1 1206 ? 154.873 139.597 140.218 1.00 179.80 1206 ILE A C 1
ATOM 11697 O O . ILE A 1 1206 ? 153.687 139.866 140.436 1.00 179.80 1206 ILE A O 1
ATOM 11713 N N . VAL A 1 1207 ? 155.288 139.076 139.064 1.00 187.13 1207 VAL A N 1
ATOM 11714 C CA . VAL A 1 1207 ? 154.359 138.695 138.007 1.00 187.13 1207 VAL A CA 1
ATOM 11715 C C . VAL A 1 1207 ? 154.952 137.511 137.260 1.00 187.13 1207 VAL A C 1
ATOM 11716 O O . VAL A 1 1207 ? 156.165 137.284 137.286 1.00 187.13 1207 VAL A O 1
ATOM 11729 N N . MET A 1 1208 ? 154.088 136.753 136.592 1.00 191.60 1208 MET A N 1
ATOM 11730 C CA . MET A 1 1208 ? 154.512 135.530 135.924 1.00 191.60 1208 MET A CA 1
ATOM 11731 C C . MET A 1 1208 ? 153.442 135.098 134.932 1.00 191.60 1208 MET A C 1
ATOM 11732 O O . MET A 1 1208 ? 152.338 135.646 134.895 1.00 191.60 1208 MET A O 1
ATOM 11746 N N . ASP A 1 1209 ? 153.791 134.097 134.124 1.00 193.84 1209 ASP A N 1
ATOM 11747 C CA . ASP A 1 1209 ? 152.866 133.509 133.158 1.00 193.84 1209 ASP A CA 1
ATOM 11748 C C . ASP A 1 1209 ? 152.436 134.535 132.113 1.00 193.84 1209 ASP A C 1
ATOM 11749 O O . ASP A 1 1209 ? 151.245 134.726 131.859 1.00 193.84 1209 ASP A O 1
ATOM 11758 N N . LEU A 1 1210 ? 153.412 135.195 131.498 1.00 196.10 1210 LEU A N 1
ATOM 11759 C CA . LEU A 1 1210 ? 153.112 136.218 130.509 1.00 196.10 1210 LEU A CA 1
ATOM 11760 C C . LEU A 1 1210 ? 153.110 135.632 129.104 1.00 196.10 1210 LEU A C 1
ATOM 11761 O O . LEU A 1 1210 ? 153.890 134.729 128.786 1.00 196.10 1210 LEU A O 1
ATOM 11777 N N . LYS A 1 1211 ? 152.222 136.152 128.260 1.00 199.05 1211 LYS A N 1
ATOM 11778 C CA . LYS A 1 1211 ? 152.197 135.790 126.851 1.00 199.05 1211 LYS A CA 1
ATOM 11779 C C . LYS A 1 1211 ? 151.511 136.901 126.072 1.00 199.05 1211 LYS A C 1
ATOM 11780 O O . LYS A 1 1211 ? 150.783 137.723 126.634 1.00 199.05 1211 LYS A O 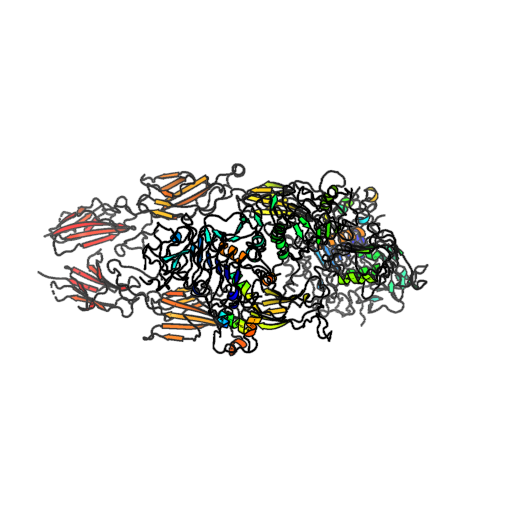1
ATOM 11799 N N . VAL A 1 1212 ? 151.752 136.913 124.763 1.00 203.26 1212 VAL A N 1
ATOM 11800 C CA . VAL A 1 1212 ? 151.228 137.937 123.869 1.00 203.26 1212 VAL A CA 1
ATOM 11801 C C . VAL A 1 1212 ? 150.589 137.259 122.667 1.00 203.26 1212 VAL A C 1
ATOM 11802 O O . VAL A 1 1212 ? 150.934 136.122 122.327 1.00 203.26 1212 VAL A O 1
ATOM 11815 N N . ASP A 1 1213 ? 149.658 137.959 122.023 1.00 207.97 1213 ASP A N 1
ATOM 11816 C CA . ASP A 1 1213 ? 148.945 137.408 120.880 1.00 207.97 1213 ASP A CA 1
ATOM 11817 C C . ASP A 1 1213 ? 148.215 138.537 120.167 1.00 207.97 1213 ASP A C 1
ATOM 11818 O O . ASP A 1 1213 ? 148.228 139.690 120.606 1.00 207.97 1213 ASP A O 1
ATOM 11827 N N . LEU A 1 1214 ? 147.575 138.186 119.054 1.00 208.86 1214 LEU A N 1
ATOM 11828 C CA . LEU A 1 1214 ? 146.800 139.131 118.264 1.00 208.86 1214 LEU A CA 1
ATOM 11829 C C . LEU A 1 1214 ? 145.569 138.421 117.717 1.00 208.86 1214 LEU A C 1
ATOM 11830 O O . LEU A 1 1214 ? 145.508 137.191 117.665 1.00 208.86 1214 LEU A O 1
ATOM 11846 N N . GLU A 1 1215 ? 144.581 139.220 117.308 1.00 209.93 1215 GLU A N 1
ATOM 11847 C CA . GLU A 1 1215 ? 143.299 138.658 116.892 1.00 209.93 1215 GLU A CA 1
ATOM 11848 C C . GLU A 1 1215 ? 143.463 137.730 115.694 1.00 209.93 1215 GLU A C 1
ATOM 11849 O O . GLU A 1 1215 ? 142.970 136.596 115.700 1.00 209.93 1215 GLU A O 1
ATOM 11861 N N . HIS A 1 1216 ? 144.152 138.192 114.656 1.00 211.30 1216 HIS A N 1
ATOM 11862 C CA . HIS A 1 1216 ? 144.363 137.381 113.461 1.00 211.30 1216 HIS A CA 1
ATOM 11863 C C . HIS A 1 1216 ? 145.563 137.881 112.664 1.00 211.30 1216 HIS A C 1
ATOM 11864 O O . HIS A 1 1216 ? 145.876 139.072 112.676 1.00 211.30 1216 HIS A O 1
ATOM 11878 N N . GLU A 1 1221 ? 145.910 143.794 110.379 1.00 211.41 1221 GLU A N 1
ATOM 11879 C CA . GLU A 1 1221 ? 145.565 145.015 111.098 1.00 211.41 1221 GLU A CA 1
ATOM 11880 C C . GLU A 1 1221 ? 145.025 144.692 112.488 1.00 211.41 1221 GLU A C 1
ATOM 11881 O O . GLU A 1 1221 ? 144.371 145.522 113.120 1.00 211.41 1221 GLU A O 1
ATOM 11893 N N . SER A 1 1222 ? 145.306 143.483 112.961 1.00 212.46 1222 SER A N 1
ATOM 11894 C CA . SER A 1 1222 ? 144.779 143.054 114.246 1.00 212.46 1222 SER A CA 1
ATOM 11895 C C . SER A 1 1222 ? 145.497 143.780 115.381 1.00 212.46 1222 SER A C 1
ATOM 11896 O O . SER A 1 1222 ? 146.703 144.040 115.287 1.00 212.46 1222 SER A O 1
ATOM 11904 N N . PRO A 1 1223 ? 144.799 144.120 116.463 1.00 209.29 1223 PRO A N 1
ATOM 11905 C CA . PRO A 1 1223 ? 145.484 144.694 117.624 1.00 209.29 1223 PRO A CA 1
ATOM 11906 C C . PRO A 1 1223 ? 146.261 143.635 118.388 1.00 209.29 1223 PRO A C 1
ATOM 11907 O O . PRO A 1 1223 ? 145.972 142.438 118.310 1.00 209.29 1223 PRO A O 1
ATOM 11918 N N . VAL A 1 1224 ? 147.260 144.092 119.133 1.00 206.78 1224 VAL A N 1
ATOM 11919 C CA . VAL A 1 1224 ? 148.093 143.194 119.924 1.00 206.78 1224 VAL A CA 1
ATOM 11920 C C . VAL A 1 1224 ? 147.486 143.030 121.310 1.00 206.78 1224 VAL A C 1
ATOM 11921 O O . VAL A 1 1224 ? 146.977 143.984 121.911 1.00 206.78 1224 VAL A O 1
ATOM 11934 N N . ARG A 1 1225 ? 147.539 141.803 121.824 1.00 205.22 1225 ARG A N 1
ATOM 11935 C CA . ARG A 1 1225 ? 147.038 141.483 123.152 1.00 205.22 1225 ARG A CA 1
ATOM 11936 C C . ARG A 1 1225 ? 148.148 140.842 123.968 1.00 205.22 1225 ARG A C 1
ATOM 11937 O O . ARG A 1 1225 ? 148.907 140.012 123.459 1.00 205.22 1225 ARG A O 1
ATOM 11958 N N . VAL A 1 1226 ? 148.233 141.230 125.238 1.00 201.86 1226 VAL A N 1
ATOM 11959 C CA . VAL A 1 1226 ? 149.229 140.710 126.166 1.00 201.86 1226 VAL A CA 1
ATOM 11960 C C . VAL A 1 1226 ? 148.499 140.168 127.384 1.00 201.86 1226 VAL A C 1
ATOM 11961 O O . VAL A 1 1226 ? 147.586 140.818 127.905 1.00 201.86 1226 VAL A O 1
ATOM 11974 N N . ARG A 1 1227 ? 148.901 138.984 127.837 1.00 201.16 1227 ARG A N 1
ATOM 11975 C CA . ARG A 1 1227 ? 148.261 138.308 128.954 1.00 201.16 1227 ARG A CA 1
ATOM 11976 C C . ARG A 1 1227 ? 149.283 138.018 130.043 1.00 201.16 1227 ARG A C 1
ATOM 11977 O O . ARG A 1 1227 ? 150.478 137.865 129.772 1.00 201.16 1227 ARG A O 1
ATOM 11998 N N . TRP A 1 1228 ? 148.802 137.945 131.281 1.00 193.33 1228 TRP A N 1
ATOM 11999 C CA . TRP A 1 1228 ? 149.649 137.552 132.397 1.00 193.33 1228 TRP A CA 1
ATOM 12000 C C . TRP A 1 1228 ? 148.764 137.123 133.556 1.00 193.33 1228 TRP A C 1
ATOM 12001 O O . TRP A 1 1228 ? 147.582 137.471 133.622 1.00 193.33 1228 TRP A O 1
ATOM 12022 N N . THR A 1 1229 ? 149.356 136.360 134.467 1.00 192.45 1229 THR A N 1
ATOM 12023 C CA . THR A 1 1229 ? 148.668 135.922 135.677 1.00 192.45 1229 THR A CA 1
ATOM 12024 C C . THR A 1 1229 ? 149.113 136.781 136.856 1.00 192.45 1229 THR A C 1
ATOM 12025 O O . THR A 1 1229 ? 150.320 136.935 137.077 1.00 192.45 1229 THR A O 1
ATOM 12036 N N . PRO A 1 1230 ? 148.189 137.354 137.632 1.00 188.67 1230 PRO A N 1
ATOM 12037 C CA . PRO A 1 1230 ? 148.605 138.238 138.717 1.00 188.67 1230 PRO A CA 1
ATOM 12038 C C . PRO A 1 1230 ? 149.306 137.456 139.819 1.00 188.67 1230 PRO A C 1
ATOM 12039 O O . PRO A 1 1230 ? 149.129 136.234 139.936 1.00 188.67 1230 PRO A O 1
ATOM 12050 N N . PRO A 1 1231 ? 150.113 138.125 140.640 1.00 181.52 1231 PRO A N 1
ATOM 12051 C CA . PRO A 1 1231 ? 150.808 137.413 141.720 1.00 181.52 1231 PRO A CA 1
ATOM 12052 C C . PRO A 1 1231 ? 149.828 136.824 142.722 1.00 181.52 1231 PRO A C 1
ATOM 12053 O O . PRO A 1 1231 ? 148.737 137.355 142.940 1.00 181.52 1231 PRO A O 1
ATOM 12064 N N . VAL A 1 1232 ? 150.234 135.713 143.336 1.00 176.77 1232 VAL A N 1
ATOM 12065 C CA . VAL A 1 1232 ? 149.356 135.037 144.284 1.00 176.77 1232 VAL A CA 1
ATOM 12066 C C . VAL A 1 1232 ? 149.399 135.707 145.655 1.00 176.77 1232 VAL A C 1
ATOM 12067 O O . VAL A 1 1232 ? 148.371 135.791 146.337 1.00 176.77 1232 VAL A O 1
ATOM 12080 N N . ASP A 1 1233 ? 150.562 136.190 146.083 1.00 171.05 1233 ASP A N 1
ATOM 12081 C CA . ASP A 1 1233 ? 150.707 136.833 147.390 1.00 171.05 1233 ASP A CA 1
ATOM 12082 C C . ASP A 1 1233 ? 151.793 137.890 147.296 1.00 171.05 1233 ASP A C 1
ATOM 12083 O O . ASP A 1 1233 ? 152.900 137.726 147.824 1.00 171.05 1233 ASP A O 1
ATOM 12092 N N . PRO A 1 1234 ? 151.512 139.001 146.624 1.00 171.59 1234 PRO A N 1
ATOM 12093 C CA . PRO A 1 1234 ? 152.532 140.043 146.463 1.00 171.59 1234 PRO A CA 1
ATOM 12094 C C . PRO A 1 1234 ? 152.757 140.849 147.731 1.00 171.59 1234 PRO A C 1
ATOM 12095 O O . PRO A 1 1234 ? 152.081 140.636 148.742 1.00 171.59 1234 PRO A O 1
ATOM 12106 N N . ASN A 1 1235 ? 153.702 141.785 147.681 1.00 162.89 1235 ASN A N 1
ATOM 12107 C CA . ASN A 1 1235 ? 153.960 142.666 148.811 1.00 162.89 1235 ASN A CA 1
ATOM 12108 C C . ASN A 1 1235 ? 152.840 143.688 148.930 1.00 162.89 1235 ASN A C 1
ATOM 12109 O O . ASN A 1 1235 ? 153.005 144.849 148.543 1.00 162.89 1235 ASN A O 1
ATOM 12120 N N . GLY A 1 1236 ? 151.697 143.266 149.461 1.00 167.21 1236 GLY A N 1
ATOM 12121 C CA . GLY A 1 1236 ? 150.528 144.120 149.499 1.00 167.21 1236 GLY A CA 1
ATOM 12122 C C . GLY A 1 1236 ? 149.773 144.065 148.188 1.00 167.21 1236 GLY A C 1
ATOM 12123 O O . GLY A 1 1236 ? 150.261 143.486 147.214 1.00 167.21 1236 GLY A O 1
ATOM 12127 N N . GLU A 1 1237 ? 148.587 144.664 148.144 1.00 176.85 1237 GLU A N 1
ATOM 12128 C CA . GLU A 1 1237 ? 147.774 144.597 146.938 1.00 176.85 1237 GLU A CA 1
ATOM 12129 C C . GLU A 1 1237 ? 148.469 145.309 145.783 1.00 176.85 1237 GLU A C 1
ATOM 12130 O O . GLU A 1 1237 ? 149.133 146.334 145.961 1.00 176.85 1237 GLU A O 1
ATOM 12142 N N . ILE A 1 1238 ? 148.312 144.750 144.586 1.00 180.11 1238 ILE A N 1
ATOM 12143 C CA . ILE A 1 1238 ? 148.861 145.372 143.387 1.00 180.11 1238 ILE A CA 1
ATOM 12144 C C . ILE A 1 1238 ? 148.058 146.629 143.085 1.00 180.11 1238 ILE A C 1
ATOM 12145 O O . ILE A 1 1238 ? 146.824 146.594 143.026 1.00 180.11 1238 ILE A O 1
ATOM 12161 N N . VAL A 1 1239 ? 148.756 147.744 142.887 1.00 183.10 1239 VAL A N 1
ATOM 12162 C CA . VAL A 1 1239 ? 148.093 149.017 142.631 1.00 183.10 1239 VAL A CA 1
ATOM 12163 C C . VAL A 1 1239 ? 148.069 149.289 141.133 1.00 183.10 1239 VAL A C 1
ATOM 12164 O O . VAL A 1 1239 ? 147.100 149.851 140.613 1.00 183.10 1239 VAL A O 1
ATOM 12177 N N . THR A 1 1240 ? 149.129 148.896 140.428 1.00 186.57 1240 THR A N 1
ATOM 12178 C CA . THR A 1 1240 ? 149.213 149.124 138.994 1.00 186.57 1240 THR A CA 1
ATOM 12179 C C . THR A 1 1240 ? 149.977 147.991 138.328 1.00 186.57 1240 THR A C 1
ATOM 12180 O O . THR A 1 1240 ? 150.834 147.344 138.934 1.00 186.57 1240 THR A O 1
ATOM 12191 N N . TYR A 1 1241 ? 149.653 147.768 137.058 1.00 189.35 1241 TYR A N 1
ATOM 12192 C CA . TYR A 1 1241 ? 150.443 146.934 136.165 1.00 189.35 1241 TYR A CA 1
ATOM 12193 C C . TYR A 1 1241 ? 151.059 147.825 135.100 1.00 189.35 1241 TYR A C 1
ATOM 12194 O O . TYR A 1 1241 ? 150.345 148.573 134.424 1.00 189.35 1241 TYR A O 1
ATOM 12212 N N . GLU A 1 1242 ? 152.375 147.749 134.952 1.00 188.66 1242 GLU A N 1
ATOM 12213 C CA . GLU A 1 1242 ? 153.095 148.538 133.965 1.00 188.66 1242 GLU A CA 1
ATOM 12214 C C . GLU A 1 1242 ? 153.492 147.642 132.803 1.00 188.66 1242 GLU A C 1
ATOM 12215 O O . GLU A 1 1242 ? 154.153 146.618 133.001 1.00 188.66 1242 GLU A O 1
ATOM 12227 N N . VAL A 1 1243 ? 153.081 148.029 131.600 1.00 193.82 1243 VAL A N 1
ATOM 12228 C CA . VAL A 1 1243 ? 153.385 147.295 130.377 1.00 193.82 1243 VAL A CA 1
ATOM 12229 C C . VAL A 1 1243 ? 154.377 148.118 129.572 1.00 193.82 1243 VAL A C 1
ATOM 12230 O O . VAL A 1 1243 ? 154.141 149.303 129.307 1.00 193.82 1243 VAL A O 1
ATOM 12243 N N . ALA A 1 1244 ? 155.486 147.493 129.188 1.00 194.96 1244 ALA A N 1
ATOM 12244 C CA . ALA A 1 1244 ? 156.542 148.174 128.458 1.00 194.96 1244 ALA A CA 1
ATOM 12245 C C . ALA A 1 1244 ? 156.891 147.371 127.216 1.00 194.96 1244 ALA A C 1
ATOM 12246 O O . ALA A 1 1244 ? 156.766 146.144 127.196 1.00 194.96 1244 ALA A O 1
ATOM 12253 N N . TYR A 1 1245 ? 157.331 148.078 126.178 1.00 196.37 1245 TYR A N 1
ATOM 12254 C CA . TYR A 1 1245 ? 157.698 147.436 124.927 1.00 196.37 1245 TYR A CA 1
ATOM 12255 C C . TYR A 1 1245 ? 158.809 148.228 124.257 1.00 196.37 1245 TYR A C 1
ATOM 12256 O O . TYR A 1 1245 ? 158.989 149.420 124.518 1.00 196.37 1245 TYR A O 1
ATOM 12274 N N . LYS A 1 1246 ? 159.551 147.547 123.387 1.00 200.02 1246 LYS A N 1
ATOM 12275 C CA . LYS A 1 1246 ? 160.647 148.155 122.649 1.00 200.02 1246 LYS A CA 1
ATOM 12276 C C . LYS A 1 1246 ? 160.749 147.507 121.277 1.00 200.02 1246 LYS A C 1
ATOM 12277 O O . LYS A 1 1246 ? 160.550 146.297 121.137 1.00 200.02 1246 LYS A O 1
ATOM 12296 N N . LEU A 1 1247 ? 161.066 148.318 120.273 1.00 204.08 1247 LEU A N 1
ATOM 12297 C CA . LEU A 1 1247 ? 161.193 147.817 118.913 1.00 204.08 1247 LEU A CA 1
ATOM 12298 C C . LEU A 1 1247 ? 162.534 147.121 118.719 1.00 204.08 1247 LEU A C 1
ATOM 12299 O O . LEU A 1 1247 ? 163.535 147.476 119.347 1.00 204.08 1247 LEU A O 1
ATOM 12315 N N . GLN A 1 1248 ? 162.548 146.119 117.840 1.00 204.88 1248 GLN A N 1
ATOM 12316 C CA . GLN A 1 1248 ? 163.780 145.428 117.461 1.00 204.88 1248 GLN A CA 1
ATOM 12317 C C . GLN A 1 1248 ? 164.556 146.331 116.506 1.00 204.88 1248 GLN A C 1
ATOM 12318 O O . GLN A 1 1248 ? 164.631 146.105 115.295 1.00 204.88 1248 GLN A O 1
ATOM 12332 N N . LYS A 1 1249 ? 165.143 147.381 117.070 1.00 203.65 1249 LYS A N 1
ATOM 12333 C CA . LYS A 1 1249 ? 165.884 148.371 116.305 1.00 203.65 1249 LYS A CA 1
ATOM 12334 C C . LYS A 1 1249 ? 166.982 148.918 117.202 1.00 203.65 1249 LYS A C 1
ATOM 12335 O O . LYS A 1 1249 ? 166.730 149.195 118.380 1.00 203.65 1249 LYS A O 1
ATOM 12354 N N . PRO A 1 1250 ? 168.198 149.088 116.686 1.00 203.95 1250 PRO A N 1
ATOM 12355 C CA . PRO A 1 1250 ? 169.330 149.355 117.576 1.00 203.95 1250 PRO A CA 1
ATOM 12356 C C . PRO A 1 1250 ? 169.242 150.724 118.232 1.00 203.95 1250 PRO A C 1
ATOM 12357 O O . PRO A 1 1250 ? 168.681 151.675 117.682 1.00 203.95 1250 PRO A O 1
ATOM 12368 N N . ASP A 1 1251 ? 169.809 150.807 119.435 1.00 202.68 1251 ASP A N 1
ATOM 12369 C CA . ASP A 1 1251 ? 169.828 152.030 120.233 1.00 202.68 1251 ASP A CA 1
ATOM 12370 C C . ASP A 1 1251 ? 168.426 152.504 120.597 1.00 202.68 1251 ASP A C 1
ATOM 12371 O O . ASP A 1 1251 ? 168.224 153.686 120.892 1.00 202.68 1251 ASP A O 1
ATOM 12380 N N . GLN A 1 1252 ? 167.450 151.601 120.594 1.00 202.64 1252 GLN A N 1
ATOM 12381 C CA . GLN A 1 1252 ? 166.077 151.985 120.868 1.00 202.64 1252 GLN A CA 1
ATOM 12382 C C . GLN A 1 1252 ? 165.873 152.240 122.359 1.00 202.64 1252 GLN A C 1
ATOM 12383 O O . GLN A 1 1252 ? 166.705 151.897 123.203 1.00 202.64 1252 GLN A O 1
ATOM 12397 N N . VAL A 1 1253 ? 164.736 152.857 122.676 1.00 196.86 1253 VAL A N 1
ATOM 12398 C CA . VAL A 1 1253 ? 164.335 153.131 124.050 1.00 196.86 1253 VAL A CA 1
ATOM 12399 C C . VAL A 1 1253 ? 162.954 152.536 124.274 1.00 196.86 1253 VAL A C 1
ATOM 12400 O O . VAL A 1 1253 ? 162.087 152.603 123.395 1.00 196.86 1253 VAL A O 1
ATOM 12413 N N . GLU A 1 1254 ? 162.749 151.961 125.456 1.00 196.91 1254 GLU A N 1
ATOM 12414 C CA . GLU A 1 1254 ? 161.541 151.198 125.751 1.00 196.91 1254 GLU A CA 1
ATOM 12415 C C . GLU A 1 1254 ? 160.417 152.148 126.147 1.00 196.91 1254 GLU A C 1
ATOM 12416 O O . GLU A 1 1254 ? 160.569 152.955 127.069 1.00 196.91 1254 GLU A O 1
ATOM 12428 N N . GLU A 1 1255 ? 159.290 152.055 125.448 1.00 197.25 1255 GLU A N 1
ATOM 12429 C CA . GLU A 1 1255 ? 158.089 152.764 125.860 1.00 197.25 1255 GLU A CA 1
ATOM 12430 C C . GLU A 1 1255 ? 157.348 151.957 126.919 1.00 197.25 1255 GLU A C 1
ATOM 12431 O O . GLU A 1 1255 ? 157.565 150.753 127.077 1.00 197.25 1255 GLU A O 1
ATOM 12443 N N . LYS A 1 1256 ? 156.462 152.628 127.651 1.00 192.49 1256 LYS A N 1
ATOM 12444 C CA . LYS A 1 1256 ? 155.738 151.970 128.727 1.00 192.49 1256 LYS A CA 1
ATOM 12445 C C . LYS A 1 1256 ? 154.423 152.686 128.990 1.00 192.49 1256 LYS A C 1
ATOM 12446 O O . LYS A 1 1256 ? 154.269 153.871 128.685 1.00 192.49 1256 LYS A O 1
ATOM 12465 N N . LYS A 1 1257 ? 153.479 151.947 129.570 1.00 192.36 1257 LYS A N 1
ATOM 12466 C CA . LYS A 1 1257 ? 152.170 152.471 129.924 1.00 192.36 1257 LYS A CA 1
ATOM 12467 C C . LYS A 1 1257 ? 151.770 151.908 131.281 1.00 192.36 1257 LYS A C 1
ATOM 12468 O O . LYS A 1 1257 ? 152.310 150.899 131.739 1.00 192.36 1257 LYS A O 1
ATOM 12487 N N . CYS A 1 1258 ? 150.811 152.574 131.921 1.00 191.21 1258 CYS A N 1
ATOM 12488 C CA . CYS A 1 1258 ? 150.375 152.218 133.263 1.00 191.21 1258 CYS A CA 1
ATOM 12489 C C . CYS A 1 1258 ? 148.863 152.060 133.298 1.00 191.21 1258 CYS A C 1
ATOM 12490 O O . CYS A 1 1258 ? 148.135 152.823 132.658 1.00 191.21 1258 CYS A O 1
ATOM 12497 N N . ILE A 1 1259 ? 148.399 151.066 134.049 1.00 191.22 1259 ILE A N 1
ATOM 12498 C CA . ILE A 1 1259 ? 146.973 150.881 134.305 1.00 191.22 1259 ILE A CA 1
ATOM 12499 C C . ILE A 1 1259 ? 146.783 150.682 135.804 1.00 191.22 1259 ILE A C 1
ATOM 12500 O O . ILE A 1 1259 ? 147.614 150.026 136.447 1.00 191.22 1259 ILE A O 1
ATOM 12516 N N . PRO A 1 1260 ? 145.722 151.221 136.405 1.00 188.86 1260 PRO A N 1
ATOM 12517 C CA . PRO A 1 1260 ? 145.508 151.045 137.852 1.00 188.86 1260 PRO A CA 1
ATOM 12518 C C . PRO A 1 1260 ? 144.842 149.712 138.180 1.00 188.86 1260 PRO A C 1
ATOM 12519 O O . PRO A 1 1260 ? 143.671 149.645 138.565 1.00 188.86 1260 PRO A O 1
ATOM 12530 N N . ALA A 1 1261 ? 145.597 148.628 138.011 1.00 190.27 1261 ALA A N 1
ATOM 12531 C CA . ALA A 1 1261 ? 145.071 147.284 138.209 1.00 190.27 1261 ALA A CA 1
ATOM 12532 C C . ALA A 1 1261 ? 143.962 147.019 137.201 1.00 190.27 1261 ALA A C 1
ATOM 12533 O O . ALA A 1 1261 ? 144.139 146.230 136.266 1.00 190.27 1261 ALA A O 1
ATOM 12540 N N . ALA A 1 1262 ? 142.816 147.676 137.382 1.00 191.66 1262 ALA A N 1
ATOM 12541 C CA . ALA A 1 1262 ? 141.736 147.629 136.405 1.00 191.66 1262 ALA A CA 1
ATOM 12542 C C . ALA A 1 1262 ? 141.264 146.202 136.162 1.00 191.66 1262 ALA A C 1
ATOM 12543 O O . ALA A 1 1262 ? 141.807 145.251 136.734 1.00 191.66 1262 ALA A O 1
ATOM 12550 N N . ASP A 1 1263 ? 140.249 146.045 135.315 1.00 197.34 1263 ASP A N 1
ATOM 12551 C CA . ASP A 1 1263 ? 139.772 144.722 134.936 1.00 197.34 1263 ASP A CA 1
ATOM 12552 C C . ASP A 1 1263 ? 140.583 144.206 133.756 1.00 197.34 1263 ASP A C 1
ATOM 12553 O O . ASP A 1 1263 ? 140.032 143.919 132.688 1.00 197.34 1263 ASP A O 1
ATOM 12562 N N . PHE A 1 1264 ? 141.899 144.083 133.947 1.00 195.02 1264 PHE A N 1
ATOM 12563 C CA . PHE A 1 1264 ? 142.778 143.708 132.845 1.00 195.02 1264 PHE A CA 1
ATOM 12564 C C . PHE A 1 1264 ? 142.431 142.335 132.285 1.00 195.02 1264 PHE A C 1
ATOM 12565 O O . PHE A 1 1264 ? 142.546 142.113 131.075 1.00 195.02 1264 PHE A O 1
ATOM 12582 N N . ASN A 1 1265 ? 142.006 141.408 133.138 1.00 195.53 1265 ASN A N 1
ATOM 12583 C CA . ASN A 1 1265 ? 141.775 140.030 132.727 1.00 195.53 1265 ASN A CA 1
ATOM 12584 C C . ASN A 1 1265 ? 140.408 139.821 132.089 1.00 195.53 1265 ASN A C 1
ATOM 12585 O O . ASN A 1 1265 ? 140.072 138.683 131.746 1.00 195.53 1265 ASN A O 1
ATOM 12596 N N . GLN A 1 1266 ? 139.615 140.881 131.925 1.00 197.59 1266 GLN A N 1
ATOM 12597 C CA . GLN A 1 1266 ? 138.314 140.736 131.279 1.00 197.59 1266 GLN A CA 1
ATOM 12598 C C . GLN A 1 1266 ? 138.466 140.130 129.890 1.00 197.59 1266 GLN A C 1
ATOM 12599 O O . GLN A 1 1266 ? 137.732 139.208 129.517 1.00 197.59 1266 GLN A O 1
ATOM 12613 N N . THR A 1 1267 ? 139.417 140.640 129.110 1.00 202.65 1267 THR A N 1
ATOM 12614 C CA . THR A 1 1267 ? 139.713 140.118 127.784 1.00 202.65 1267 THR A CA 1
ATOM 12615 C C . THR A 1 1267 ? 140.855 139.108 127.803 1.00 202.65 1267 THR A C 1
ATOM 12616 O O . THR A 1 1267 ? 141.491 138.883 126.766 1.00 202.65 1267 THR A O 1
ATOM 12627 N N . ALA A 1 1268 ? 141.131 138.503 128.956 1.00 202.42 1268 ALA A N 1
ATOM 12628 C CA . ALA A 1 1268 ? 142.233 137.566 129.144 1.00 202.42 1268 ALA A CA 1
ATOM 12629 C C . ALA A 1 1268 ? 143.593 138.217 128.933 1.00 202.42 1268 ALA A C 1
ATOM 12630 O O . ALA A 1 1268 ? 144.603 137.512 128.834 1.00 202.42 1268 ALA A O 1
ATOM 12637 N N . GLY A 1 1269 ? 143.646 139.537 128.869 1.00 202.34 1269 GLY A N 1
ATOM 12638 C CA . GLY A 1 1269 ? 144.889 140.242 128.642 1.00 202.34 1269 GLY A CA 1
ATOM 12639 C C . GLY A 1 1269 ? 144.638 141.631 128.110 1.00 202.34 1269 GLY A C 1
ATOM 12640 O O . GLY A 1 1269 ? 143.624 141.915 127.472 1.00 202.34 1269 GLY A O 1
ATOM 12644 N N . TYR A 1 1270 ? 145.590 142.516 128.385 1.00 198.76 1270 TYR A N 1
ATOM 12645 C CA . TYR A 1 1270 ? 145.472 143.902 127.962 1.00 198.76 1270 TYR A CA 1
ATOM 12646 C C . TYR A 1 1270 ? 145.627 144.013 126.451 1.00 198.76 1270 TYR A C 1
ATOM 12647 O O . TYR A 1 1270 ? 146.403 143.283 125.827 1.00 198.76 1270 TYR A O 1
ATOM 12665 N N . LEU A 1 1271 ? 144.878 144.942 125.865 1.00 202.90 1271 LEU A N 1
ATOM 12666 C CA . LEU A 1 1271 ? 144.865 145.159 124.426 1.00 202.90 1271 LEU A CA 1
ATOM 12667 C C . LEU A 1 1271 ? 145.764 146.335 124.072 1.00 202.90 1271 LEU A C 1
ATOM 12668 O O . LEU A 1 1271 ? 145.833 147.321 124.812 1.00 202.90 1271 LEU A O 1
ATOM 12684 N N . ILE A 1 1272 ? 146.450 146.224 122.937 1.00 203.69 1272 ILE A N 1
ATOM 12685 C CA . ILE A 1 1272 ? 147.391 147.238 122.480 1.00 203.69 1272 ILE A CA 1
ATOM 12686 C C . ILE A 1 1272 ? 147.184 147.475 120.992 1.00 203.69 1272 ILE A C 1
ATOM 12687 O O . ILE A 1 1272 ? 146.989 146.527 120.223 1.00 203.69 1272 ILE A O 1
ATOM 12703 N N . LYS A 1 1273 ? 147.228 148.741 120.591 1.00 205.15 1273 LYS A N 1
ATOM 12704 C CA . LYS A 1 1273 ? 147.277 149.127 119.188 1.00 205.15 1273 LYS A CA 1
ATOM 12705 C C . LYS A 1 1273 ? 148.669 149.660 118.888 1.00 205.15 1273 LYS A C 1
ATOM 12706 O O . LYS A 1 1273 ? 149.139 150.591 119.552 1.00 205.15 1273 LYS A O 1
ATOM 12725 N N . LEU A 1 1274 ? 149.326 149.072 117.892 1.00 205.59 1274 LEU A N 1
ATOM 12726 C CA . LEU A 1 1274 ? 150.719 149.386 117.618 1.00 205.59 1274 LEU A CA 1
ATOM 12727 C C . LEU A 1 1274 ? 150.958 149.349 116.117 1.00 205.59 1274 LEU A C 1
ATOM 12728 O O . LEU A 1 1274 ? 150.244 148.669 115.375 1.00 205.59 1274 LEU A O 1
ATOM 12744 N N . ASN A 1 1275 ? 151.973 150.088 115.681 1.00 211.30 1275 ASN A N 1
ATOM 12745 C CA . ASN A 1 1275 ? 152.284 150.195 114.266 1.00 211.30 1275 ASN A CA 1
ATOM 12746 C C . ASN A 1 1275 ? 153.106 148.995 113.802 1.00 211.30 1275 ASN A C 1
ATOM 12747 O O . ASN A 1 1275 ? 153.378 148.057 114.555 1.00 211.30 1275 ASN A O 1
ATOM 12758 N N . GLU A 1 1276 ? 153.503 149.038 112.533 1.00 211.95 1276 GLU A N 1
ATOM 12759 C CA . GLU A 1 1276 ? 154.284 147.958 111.949 1.00 211.95 1276 GLU A CA 1
ATOM 12760 C C . GLU A 1 1276 ? 155.632 147.840 112.645 1.00 211.95 1276 GLU A C 1
ATOM 12761 O O . GLU A 1 1276 ? 156.264 148.846 112.976 1.00 211.95 1276 GLU A O 1
ATOM 12773 N N . GLY A 1 1277 ? 156.065 146.609 112.867 1.00 209.25 1277 GLY A N 1
ATOM 12774 C CA . GLY A 1 1277 ? 157.375 146.372 113.438 1.00 209.25 1277 GLY A CA 1
ATOM 12775 C C . GLY A 1 1277 ? 157.388 145.126 114.289 1.00 209.25 1277 GLY A C 1
ATOM 12776 O O . GLY A 1 1277 ? 156.374 144.453 114.479 1.00 209.25 1277 GLY A O 1
ATOM 12780 N N . LEU A 1 1278 ? 158.577 144.827 114.801 1.00 206.70 1278 LEU A N 1
ATOM 12781 C CA . LEU A 1 1278 ? 158.802 143.711 115.708 1.00 206.70 1278 LEU A CA 1
ATOM 12782 C C . LEU A 1 1278 ? 159.231 144.272 117.057 1.00 206.70 1278 LEU A C 1
ATOM 12783 O O . LEU A 1 1278 ? 160.160 145.083 117.126 1.00 206.70 1278 LEU A O 1
ATOM 12799 N N . TYR A 1 1279 ? 158.560 143.840 118.122 1.00 206.23 1279 TYR A N 1
ATOM 12800 C CA . TYR A 1 1279 ? 158.725 144.443 119.436 1.00 206.23 1279 TYR A CA 1
ATOM 12801 C C . TYR A 1 1279 ? 158.910 143.374 120.501 1.00 206.23 1279 TYR A C 1
ATOM 12802 O O . TYR A 1 1279 ? 158.388 142.263 120.376 1.00 206.23 1279 TYR A O 1
ATOM 12820 N N . SER A 1 1280 ? 159.655 143.723 121.546 1.00 200.46 1280 SER A N 1
ATOM 12821 C CA . SER A 1 1280 ? 159.742 142.914 122.752 1.00 200.46 1280 SER A CA 1
ATOM 12822 C C . SER A 1 1280 ? 158.908 143.556 123.852 1.00 200.46 1280 SER A C 1
ATOM 12823 O O . SER A 1 1280 ? 158.886 144.779 124.002 1.00 200.46 1280 SER A O 1
ATOM 12831 N N . PHE A 1 1281 ? 158.216 142.718 124.620 1.00 198.74 1281 PHE A N 1
ATOM 12832 C CA . PHE A 1 1281 ? 157.275 143.183 125.629 1.00 198.74 1281 PHE A CA 1
ATOM 12833 C C . PHE A 1 1281 ? 157.748 142.780 127.017 1.00 198.74 1281 PHE A C 1
ATOM 12834 O O . PHE A 1 1281 ? 158.336 141.713 127.208 1.00 198.74 1281 PHE A O 1
ATOM 12851 N N . ARG A 1 1282 ? 157.480 143.654 127.986 1.00 191.85 1282 ARG A N 1
ATOM 12852 C CA . ARG A 1 1282 ? 157.754 143.379 129.387 1.00 191.85 1282 ARG A CA 1
ATOM 12853 C C . ARG A 1 1282 ? 156.611 143.919 130.232 1.00 191.85 1282 ARG A C 1
ATOM 12854 O O . ARG A 1 1282 ? 155.934 144.879 129.857 1.00 191.85 1282 ARG A O 1
ATOM 12875 N N . VAL A 1 1283 ? 156.405 143.288 131.385 1.00 189.89 1283 VAL A N 1
ATOM 12876 C CA . VAL A 1 1283 ? 155.353 143.673 132.315 1.00 189.89 1283 VAL A CA 1
ATOM 12877 C C . VAL A 1 1283 ? 155.866 143.497 133.735 1.00 189.89 1283 VAL A C 1
ATOM 12878 O O . VAL A 1 1283 ? 156.649 142.588 134.025 1.00 189.89 1283 VAL A O 1
ATOM 12891 N N . ARG A 1 1284 ? 155.427 144.386 134.622 1.00 185.65 1284 ARG A N 1
ATOM 12892 C CA . ARG A 1 1284 ? 155.688 144.259 136.047 1.00 185.65 1284 ARG A CA 1
ATOM 12893 C C . ARG A 1 1284 ? 154.458 144.686 136.828 1.00 185.65 1284 ARG A C 1
ATOM 12894 O O . ARG A 1 1284 ? 153.733 145.596 136.416 1.00 185.65 1284 ARG A O 1
ATOM 12915 N N . ALA A 1 1285 ? 154.231 144.024 137.957 1.00 183.35 1285 ALA A N 1
ATOM 12916 C CA . ALA A 1 1285 ? 153.215 144.464 138.894 1.00 183.35 1285 ALA A CA 1
ATOM 12917 C C . ALA A 1 1285 ? 153.826 145.424 139.908 1.00 183.35 1285 ALA A C 1
ATOM 12918 O O . ALA A 1 1285 ? 154.999 145.322 140.274 1.00 183.35 1285 ALA A O 1
ATOM 12925 N N . ASN A 1 1286 ? 153.012 146.375 140.353 1.00 182.20 1286 ASN A N 1
ATOM 12926 C CA . ASN A 1 1286 ? 153.437 147.360 141.334 1.00 182.20 1286 ASN A CA 1
ATOM 12927 C C . ASN A 1 1286 ? 152.415 147.406 142.456 1.00 182.20 1286 ASN A C 1
ATOM 12928 O O . ASN A 1 1286 ? 151.212 147.524 142.205 1.00 182.20 1286 ASN A O 1
ATOM 12939 N N . SER A 1 1287 ? 152.900 147.315 143.691 1.00 176.44 1287 SER A N 1
ATOM 12940 C CA . SER A 1 1287 ? 152.050 147.229 144.868 1.00 176.44 1287 SER A CA 1
ATOM 12941 C C . SER A 1 1287 ? 152.309 148.421 145.776 1.00 176.44 1287 SER A C 1
ATOM 12942 O O . SER A 1 1287 ? 153.205 149.234 145.539 1.00 176.44 1287 SER A O 1
ATOM 12950 N N . ILE A 1 1288 ? 151.508 148.509 146.840 1.00 174.20 1288 ILE A N 1
ATOM 12951 C CA . ILE A 1 1288 ? 151.679 149.575 147.816 1.00 174.20 1288 ILE A CA 1
ATOM 12952 C C . ILE A 1 1288 ? 153.066 149.534 148.436 1.00 174.20 1288 ILE A C 1
ATOM 12953 O O . ILE A 1 1288 ? 153.570 150.564 148.894 1.00 174.20 1288 ILE A O 1
ATOM 12969 N N . ALA A 1 1289 ? 153.701 148.361 148.463 1.00 167.14 1289 ALA A N 1
ATOM 12970 C CA . ALA A 1 1289 ? 155.042 148.263 149.026 1.00 167.14 1289 ALA A CA 1
ATOM 12971 C C . ALA A 1 1289 ? 156.040 149.103 148.243 1.00 167.14 1289 ALA A C 1
ATOM 12972 O O . ALA A 1 1289 ? 156.930 149.719 148.840 1.00 167.14 1289 ALA A O 1
ATOM 12979 N N . GLY A 1 1290 ? 155.915 149.140 146.926 1.00 174.00 1290 GLY A N 1
ATOM 12980 C CA . GLY A 1 1290 ? 156.775 149.941 146.089 1.00 174.00 1290 GLY A CA 1
ATOM 12981 C C . GLY A 1 1290 ? 156.878 149.345 144.705 1.00 174.00 1290 GLY A C 1
ATOM 12982 O O . GLY A 1 1290 ? 156.117 148.455 144.328 1.00 174.00 1290 GLY A O 1
ATOM 12986 N N . TYR A 1 1291 ? 157.839 149.852 143.940 1.00 178.21 1291 TYR A N 1
ATOM 12987 C CA . TYR A 1 1291 ? 158.055 149.369 142.585 1.00 178.21 1291 TYR A CA 1
ATOM 12988 C C . TYR A 1 1291 ? 158.375 147.882 142.594 1.00 178.21 1291 TYR A C 1
ATOM 12989 O O . TYR A 1 1291 ? 159.102 147.395 143.463 1.00 178.21 1291 TYR A O 1
ATOM 13007 N N . GLY A 1 1292 ? 157.819 147.161 141.620 1.00 179.88 1292 GLY A N 1
ATOM 13008 C CA . GLY A 1 1292 ? 158.067 145.743 141.483 1.00 179.88 1292 GLY A CA 1
ATOM 13009 C C . GLY A 1 1292 ? 159.209 145.449 140.530 1.00 179.88 1292 GLY A C 1
ATOM 13010 O O . GLY A 1 1292 ? 160.017 146.311 140.186 1.00 179.88 1292 GLY A O 1
ATOM 13014 N N . ASP A 1 1293 ? 159.265 144.194 140.098 1.00 180.67 1293 ASP A N 1
ATOM 13015 C CA . ASP A 1 1293 ? 160.295 143.721 139.186 1.00 180.67 1293 ASP A CA 1
ATOM 13016 C C . ASP A 1 1293 ? 159.659 143.244 137.887 1.00 180.67 1293 ASP A C 1
ATOM 13017 O O . ASP A 1 1293 ? 158.609 142.596 137.898 1.00 180.67 1293 ASP A O 1
ATOM 13026 N N . PHE A 1 1294 ? 160.301 143.572 136.771 1.00 186.43 1294 PHE A N 1
ATOM 13027 C CA . PHE A 1 1294 ? 159.786 143.172 135.471 1.00 186.43 1294 PHE A CA 1
ATOM 13028 C C . PHE A 1 1294 ? 160.020 141.687 135.230 1.00 186.43 1294 PHE A C 1
ATOM 13029 O O . PHE A 1 1294 ? 160.947 141.081 135.772 1.00 186.43 1294 PHE A O 1
ATOM 13046 N N . THR A 1 1295 ? 159.157 141.102 134.406 1.00 189.33 1295 THR A N 1
ATOM 13047 C CA . THR A 1 1295 ? 159.322 139.721 133.995 1.00 189.33 1295 THR A CA 1
ATOM 13048 C C . THR A 1 1295 ? 160.210 139.642 132.756 1.00 189.33 1295 THR A C 1
ATOM 13049 O O . THR A 1 1295 ? 160.679 140.652 132.224 1.00 189.33 1295 THR A O 1
ATOM 13060 N N . GLU A 1 1296 ? 160.437 138.418 132.293 1.00 191.63 1296 GLU A N 1
ATOM 13061 C CA . GLU A 1 1296 ? 161.287 138.211 131.133 1.00 191.63 1296 GLU A CA 1
ATOM 13062 C C . GLU A 1 1296 ? 160.604 138.731 129.870 1.00 191.63 1296 GLU A C 1
ATOM 13063 O O . GLU A 1 1296 ? 159.393 138.960 129.831 1.00 191.63 1296 GLU A O 1
ATOM 13075 N N . VAL A 1 1297 ? 161.411 138.919 128.824 1.00 196.63 1297 VAL A N 1
ATOM 13076 C CA . VAL A 1 1297 ? 160.914 139.554 127.612 1.00 196.63 1297 VAL A CA 1
ATOM 13077 C C . VAL A 1 1297 ? 160.136 138.555 126.760 1.00 196.63 1297 VAL A C 1
ATOM 13078 O O . VAL A 1 1297 ? 160.393 137.345 126.779 1.00 196.63 1297 VAL A O 1
ATOM 13091 N N . GLU A 1 1298 ? 159.171 139.075 126.004 1.00 200.47 1298 GLU A N 1
ATOM 13092 C CA . GLU A 1 1298 ? 158.456 138.305 124.999 1.00 200.47 1298 GLU A CA 1
ATOM 13093 C C . GLU A 1 1298 ? 158.241 139.192 123.783 1.00 200.47 1298 GLU A C 1
ATOM 13094 O O . GLU A 1 1298 ? 158.201 140.420 123.887 1.00 200.47 1298 GLU A O 1
ATOM 13106 N N . HIS A 1 1299 ? 158.094 138.558 122.621 1.00 201.42 1299 HIS A N 1
ATOM 13107 C CA . HIS A 1 1299 ? 158.113 139.264 121.350 1.00 201.42 1299 HIS A CA 1
ATOM 13108 C C . HIS A 1 1299 ? 156.859 138.960 120.544 1.00 201.42 1299 HIS A C 1
ATOM 13109 O O . HIS A 1 1299 ? 156.241 137.903 120.695 1.00 201.42 1299 HIS A O 1
ATOM 13123 N N . ILE A 1 1300 ? 156.495 139.910 119.684 1.00 206.03 1300 ILE A N 1
ATOM 13124 C CA . ILE A 1 1300 ? 155.361 139.765 118.780 1.00 206.03 1300 ILE A CA 1
ATOM 13125 C C . ILE A 1 1300 ? 155.609 140.661 117.576 1.00 206.03 1300 ILE A C 1
ATOM 13126 O O . ILE A 1 1300 ? 156.349 141.645 117.656 1.00 206.03 1300 ILE A O 1
ATOM 13142 N N . LYS A 1 1301 ? 154.980 140.318 116.456 1.00 210.10 1301 LYS A N 1
ATOM 13143 C CA . LYS A 1 1301 ? 155.213 140.984 115.181 1.00 210.10 1301 LYS A CA 1
ATOM 13144 C C . LYS A 1 1301 ? 153.927 141.633 114.689 1.00 210.10 1301 LYS A C 1
ATOM 13145 O O . LYS A 1 1301 ? 152.834 141.096 114.898 1.00 210.10 1301 LYS A O 1
ATOM 13164 N N . VAL A 1 1302 ? 154.065 142.785 114.039 1.00 212.32 1302 VAL A N 1
ATOM 13165 C CA . VAL A 1 1302 ? 152.963 143.477 113.381 1.00 212.32 1302 VAL A CA 1
ATOM 13166 C C . VAL A 1 1302 ? 153.289 143.532 111.895 1.00 212.32 1302 VAL A C 1
ATOM 13167 O O . VAL A 1 1302 ? 154.345 144.047 111.505 1.00 212.32 1302 VAL A O 1
ATOM 13180 N N . GLU A 1 1303 ? 152.389 143.004 111.064 1.00 217.79 1303 GLU A N 1
ATOM 13181 C CA . GLU A 1 1303 ? 152.674 142.868 109.640 1.00 217.79 1303 GLU A CA 1
ATOM 13182 C C . GLU A 1 1303 ? 151.391 142.949 108.821 1.00 217.79 1303 GLU A C 1
ATOM 13183 O O . GLU A 1 1303 ? 151.177 142.130 107.924 1.00 217.79 1303 GLU A O 1
ATOM 13195 N N . PRO A 1 1304 ? 150.670 144.079 108.890 1.00 217.90 1304 PRO A N 1
ATOM 13196 C CA . PRO A 1 1304 ? 149.544 144.326 107.934 1.00 217.90 1304 PRO A CA 1
ATOM 13197 C C . PRO A 1 1304 ? 150.060 144.540 106.523 1.00 217.90 1304 PRO A C 1
ATOM 13198 O O . PRO A 1 1304 ? 150.824 145.485 106.274 1.00 217.90 1304 PRO A O 1
ATOM 13209 N N . PRO A 1 1305 ? 149.673 143.695 105.569 1.00 221.68 1305 PRO A N 1
ATOM 13210 C CA . PRO A 1 1305 ? 150.041 143.940 104.173 1.00 221.68 1305 PRO A CA 1
ATOM 13211 C C . PRO A 1 1305 ? 149.023 144.838 103.494 1.00 221.68 1305 PRO A C 1
ATOM 13212 O O . PRO A 1 1305 ? 147.960 145.127 104.065 1.00 221.68 1305 PRO A O 1
ATOM 13223 N N . PRO A 1 1306 ? 149.308 145.307 102.269 1.00 218.84 1306 PRO A N 1
ATOM 13224 C CA . PRO A 1 1306 ? 148.349 146.140 101.536 1.00 218.84 1306 PRO A CA 1
ATOM 13225 C C . PRO A 1 1306 ? 147.218 145.326 100.912 1.00 218.84 1306 PRO A C 1
ATOM 13226 O O . PRO A 1 1306 ? 147.369 144.135 100.642 1.00 218.84 1306 PRO A O 1
ATOM 13237 N N . PRO B 1 328 ? 103.668 210.274 199.299 1.00 157.28 328 PRO B N 1
ATOM 13238 C CA . PRO B 1 328 ? 104.725 210.912 200.087 1.00 157.28 328 PRO B CA 1
ATOM 13239 C C . PRO B 1 328 ? 105.714 209.901 200.655 1.00 157.28 328 PRO B C 1
ATOM 13240 O O . PRO B 1 328 ? 106.862 209.841 200.214 1.00 157.28 328 PRO B O 1
ATOM 13251 N N . THR B 1 329 ? 105.264 209.116 201.631 1.00 159.90 329 THR B N 1
ATOM 13252 C CA . THR B 1 329 ? 106.082 208.079 202.239 1.00 159.90 329 THR B CA 1
ATOM 13253 C C . THR B 1 329 ? 105.202 206.873 202.531 1.00 159.90 329 THR B C 1
ATOM 13254 O O . THR B 1 329 ? 103.986 206.993 202.699 1.00 159.90 329 THR B O 1
ATOM 13265 N N . MET B 1 330 ? 105.832 205.702 202.591 1.00 157.36 330 MET B N 1
ATOM 13266 C CA . MET B 1 330 ? 105.107 204.452 202.749 1.00 157.36 330 MET B CA 1
ATOM 13267 C C . MET B 1 330 ? 105.851 203.540 203.712 1.00 157.36 330 MET B C 1
ATOM 13268 O O . MET B 1 330 ? 107.079 203.578 203.818 1.00 157.36 330 MET B O 1
ATOM 13282 N N . ARG B 1 331 ? 105.083 202.712 204.411 1.00 151.57 331 ARG B N 1
ATOM 13283 C CA . ARG B 1 331 ? 105.664 201.685 205.260 1.00 151.57 331 ARG B CA 1
ATOM 13284 C C . ARG B 1 331 ? 106.306 200.602 204.403 1.00 151.57 331 ARG B C 1
ATOM 13285 O O . ARG B 1 331 ? 105.868 200.336 203.280 1.00 151.57 331 ARG B O 1
ATOM 13306 N N . LEU B 1 332 ? 107.354 199.980 204.932 1.00 146.77 332 LEU B N 1
ATOM 13307 C CA . LEU B 1 332 ? 107.976 198.864 204.243 1.00 146.77 332 LEU B CA 1
ATOM 13308 C C . LEU B 1 332 ? 107.191 197.581 204.508 1.00 146.77 332 LEU B C 1
ATOM 13309 O O . LEU B 1 332 ? 106.204 197.562 205.248 1.00 146.77 332 LEU B O 1
ATOM 13325 N N . SER B 1 333 ? 107.645 196.493 203.892 1.00 146.38 333 SER B N 1
ATOM 13326 C CA . SER B 1 333 ? 106.940 195.222 203.995 1.00 146.38 333 SER B CA 1
ATOM 13327 C C . SER B 1 333 ? 107.083 194.651 205.401 1.00 146.38 333 SER B C 1
ATOM 13328 O O . SER B 1 333 ? 108.198 194.388 205.860 1.00 146.38 333 SER B O 1
ATOM 13336 N N . GLN B 1 334 ? 105.950 194.485 206.087 1.00 138.09 334 GLN B N 1
ATOM 13337 C CA . GLN B 1 334 ? 105.864 193.825 207.389 1.00 138.09 334 GLN B CA 1
ATOM 13338 C C . GLN B 1 334 ? 106.772 194.475 208.427 1.00 138.09 334 GLN B C 1
ATOM 13339 O O . GLN B 1 334 ? 107.630 195.297 208.092 1.00 138.09 334 GLN B O 1
ATOM 13353 N N . ASN B 1 335 ? 106.581 194.119 209.694 1.00 133.35 335 ASN B N 1
ATOM 13354 C CA . ASN B 1 335 ? 107.427 194.649 210.752 1.00 133.35 335 ASN B CA 1
ATOM 13355 C C . ASN B 1 335 ? 108.828 194.062 210.648 1.00 133.35 335 ASN B C 1
ATOM 13356 O O . ASN B 1 335 ? 108.999 192.888 210.310 1.00 133.35 335 ASN B O 1
ATOM 13367 N N . VAL B 1 336 ? 109.835 194.887 210.937 1.00 123.32 336 VAL B N 1
ATOM 13368 C CA . VAL B 1 336 ? 111.220 194.455 210.805 1.00 123.32 336 VAL B CA 1
ATOM 13369 C C . VAL B 1 336 ? 111.698 193.833 212.110 1.00 123.32 336 VAL B C 1
ATOM 13370 O O . VAL B 1 336 ? 111.274 194.229 213.204 1.00 123.32 336 VAL B O 1
ATOM 13383 N N . LYS B 1 337 ? 112.589 192.847 211.998 1.00 118.32 337 LYS B N 1
ATOM 13384 C CA . LYS B 1 337 ? 113.203 192.204 213.158 1.00 118.32 337 LYS B CA 1
ATOM 13385 C C . LYS B 1 337 ? 114.613 191.776 212.778 1.00 118.32 337 LYS B C 1
ATOM 13386 O O . LYS B 1 337 ? 114.860 190.607 212.458 1.00 118.32 337 LYS B O 1
ATOM 13405 N N . PRO B 1 338 ? 115.569 192.700 212.804 1.00 112.46 338 PRO B N 1
ATOM 13406 C CA . PRO B 1 338 ? 116.920 192.380 212.337 1.00 112.46 338 PRO B CA 1
ATOM 13407 C C . PRO B 1 338 ? 117.627 191.403 213.261 1.00 112.46 338 PRO B C 1
ATOM 13408 O O . PRO B 1 338 ? 117.337 191.305 214.454 1.00 112.46 338 PRO B O 1
ATOM 13419 N N . CYS B 1 339 ? 118.578 190.674 212.681 1.00 105.76 339 CYS B N 1
ATOM 13420 C CA . CYS B 1 339 ? 119.473 189.825 213.451 1.00 105.76 339 CYS B CA 1
ATOM 13421 C C . CYS B 1 339 ? 120.891 190.027 212.940 1.00 105.76 339 CYS B C 1
ATOM 13422 O O . CYS B 1 339 ? 121.113 190.219 211.742 1.00 105.76 339 CYS B O 1
ATOM 13429 N N . LYS B 1 340 ? 121.848 189.974 213.861 1.00 100.01 340 LYS B N 1
ATOM 13430 C CA . LYS B 1 340 ? 123.206 190.404 213.570 1.00 100.01 340 LYS B CA 1
ATOM 13431 C C . LYS B 1 340 ? 123.902 189.420 212.634 1.00 100.01 340 LYS B C 1
ATOM 13432 O O . LYS B 1 340 ? 123.356 188.385 212.248 1.00 100.01 340 LYS B O 1
ATOM 13451 N N . SER B 1 341 ? 125.137 189.763 212.274 1.00 90.42 341 SER B N 1
ATOM 13452 C CA . SER B 1 341 ? 125.913 188.942 211.357 1.00 90.42 341 SER B CA 1
ATOM 13453 C C . SER B 1 341 ? 126.031 187.527 211.896 1.00 90.42 341 SER B C 1
ATOM 13454 O O . SER B 1 341 ? 126.239 187.324 213.093 1.00 90.42 341 SER B O 1
ATOM 13462 N N . MET B 1 342 ? 125.898 186.550 211.006 1.00 89.02 342 MET B N 1
ATOM 13463 C CA . MET B 1 342 ? 125.790 185.158 211.408 1.00 89.02 342 MET B CA 1
ATOM 13464 C C . MET B 1 342 ? 126.683 184.295 210.536 1.00 89.02 342 MET B C 1
ATOM 13465 O O . MET B 1 342 ? 127.249 184.750 209.543 1.00 89.02 342 MET B O 1
ATOM 13479 N N . ASP B 1 343 ? 126.802 183.031 210.928 1.00 85.41 343 ASP B N 1
ATOM 13480 C CA . ASP B 1 343 ? 127.654 182.078 210.231 1.00 85.41 343 ASP B CA 1
ATOM 13481 C C . ASP B 1 343 ? 127.152 180.683 210.554 1.00 85.41 343 ASP B C 1
ATOM 13482 O O . ASP B 1 343 ? 127.008 180.335 211.729 1.00 85.41 343 ASP B O 1
ATOM 13491 N N . ILE B 1 344 ? 126.901 179.888 209.520 1.00 88.05 344 ILE B N 1
ATOM 13492 C CA . ILE B 1 344 ? 126.361 178.541 209.658 1.00 88.05 344 ILE B CA 1
ATOM 13493 C C . ILE B 1 344 ? 127.461 177.562 209.285 1.00 88.05 344 ILE B C 1
ATOM 13494 O O . ILE B 1 344 ? 128.057 177.672 208.208 1.00 88.05 344 ILE B O 1
ATOM 13510 N N . ARG B 1 345 ? 127.734 176.601 210.164 1.00 87.92 345 ARG B N 1
ATOM 13511 C CA . ARG B 1 345 ? 128.839 175.688 209.926 1.00 87.92 345 ARG B CA 1
ATOM 13512 C C . ARG B 1 345 ? 128.629 174.380 210.675 1.00 87.92 345 ARG B C 1
ATOM 13513 O O . ARG B 1 345 ? 128.020 174.339 211.747 1.00 87.92 345 ARG B O 1
ATOM 13534 N N . ASN B 1 346 ? 129.150 173.308 210.079 1.00 92.63 346 ASN B N 1
ATOM 13535 C CA . ASN B 1 346 ? 129.330 172.013 210.726 1.00 92.63 346 ASN B CA 1
ATOM 13536 C C . ASN B 1 346 ? 128.067 171.171 210.875 1.00 92.63 346 ASN B C 1
ATOM 13537 O O . ASN B 1 346 ? 128.165 169.992 211.227 1.00 92.63 346 ASN B O 1
ATOM 13548 N N . MET B 1 347 ? 126.889 171.723 210.601 1.00 98.84 347 MET B N 1
ATOM 13549 C CA . MET B 1 347 ? 125.677 170.917 210.651 1.00 98.84 347 MET B CA 1
ATOM 13550 C C . MET B 1 347 ? 124.477 171.750 210.235 1.00 98.84 347 MET B C 1
ATOM 13551 O O . MET B 1 347 ? 124.467 172.974 210.385 1.00 98.84 347 MET B O 1
ATOM 13565 N N . VAL B 1 348 ? 123.455 171.061 209.725 1.00 102.86 348 VAL B N 1
ATOM 13566 C CA . VAL B 1 348 ? 122.258 171.736 209.244 1.00 102.86 348 VAL B CA 1
ATOM 13567 C C . VAL B 1 348 ? 121.481 172.394 210.373 1.00 102.86 348 VAL B C 1
ATOM 13568 O O . VAL B 1 348 ? 120.889 173.460 210.172 1.00 102.86 348 VAL B O 1
ATOM 13581 N N . SER B 1 349 ? 121.468 171.794 211.564 1.00 102.09 349 SER B N 1
ATOM 13582 C CA . SER B 1 349 ? 120.639 172.320 212.642 1.00 102.09 349 SER B CA 1
ATOM 13583 C C . SER B 1 349 ? 120.995 173.757 212.991 1.00 102.09 349 SER B C 1
ATOM 13584 O O . SER B 1 349 ? 120.170 174.463 213.578 1.00 102.09 349 SER B O 1
ATOM 13592 N N . HIS B 1 350 ? 122.201 174.209 212.642 1.00 98.37 350 HIS B N 1
ATOM 13593 C CA . HIS B 1 350 ? 122.565 175.599 212.878 1.00 98.37 350 HIS B CA 1
ATOM 13594 C C . HIS B 1 350 ? 121.699 176.563 212.082 1.00 98.37 350 HIS B C 1
ATOM 13595 O O . HIS B 1 350 ? 121.682 177.758 212.391 1.00 98.37 350 HIS B O 1
ATOM 13609 N N . PHE B 1 351 ? 120.980 176.076 211.070 1.00 99.61 351 PHE B N 1
ATOM 13610 C CA . PHE B 1 351 ? 120.123 176.949 210.279 1.00 99.61 351 PHE B CA 1
ATOM 13611 C C . PHE B 1 351 ? 119.001 177.568 211.099 1.00 99.61 351 PHE B C 1
ATOM 13612 O O . PHE B 1 351 ? 118.381 178.532 210.637 1.00 99.61 351 PHE B O 1
ATOM 13629 N N . ASN B 1 352 ? 118.727 177.050 212.296 1.00 106.48 352 ASN B N 1
ATOM 13630 C CA . ASN B 1 352 ? 117.694 177.645 213.134 1.00 106.48 352 ASN B CA 1
ATOM 13631 C C . ASN B 1 352 ? 117.981 179.112 213.410 1.00 106.48 352 ASN B C 1
ATOM 13632 O O . ASN B 1 352 ? 117.058 179.886 213.681 1.00 106.48 352 ASN B O 1
ATOM 13643 N N . GLN B 1 353 ? 119.250 179.516 213.341 1.00 99.18 353 GLN B N 1
ATOM 13644 C CA . GLN B 1 353 ? 119.602 180.895 213.644 1.00 99.18 353 GLN B CA 1
ATOM 13645 C C . GLN B 1 353 ? 118.890 181.883 212.733 1.00 99.18 353 GLN B C 1
ATOM 13646 O O . GLN B 1 353 ? 118.750 183.054 213.099 1.00 99.18 353 GLN B O 1
ATOM 13660 N N . LEU B 1 354 ? 118.433 181.443 211.564 1.00 99.50 354 LEU B N 1
ATOM 13661 C CA . LEU B 1 354 ? 117.753 182.333 210.635 1.00 99.50 354 LEU B CA 1
ATOM 13662 C C . LEU B 1 354 ? 116.259 182.439 210.897 1.00 99.50 354 LEU B C 1
ATOM 13663 O O . LEU B 1 354 ? 115.569 183.137 210.146 1.00 99.50 354 LEU B O 1
ATOM 13679 N N . GLU B 1 355 ? 115.744 181.776 211.928 1.00 115.21 355 GLU B N 1
ATOM 13680 C CA . GLU B 1 355 ? 114.303 181.696 212.129 1.00 115.21 355 GLU B CA 1
ATOM 13681 C C . GLU B 1 355 ? 113.672 183.081 212.095 1.00 115.21 355 GLU B C 1
ATOM 13682 O O . GLU B 1 355 ? 114.058 183.974 212.854 1.00 115.21 355 GLU B O 1
ATOM 13694 N N . ASN B 1 356 ? 112.734 183.255 211.167 1.00 117.08 356 ASN B N 1
ATOM 13695 C CA . ASN B 1 356 ? 111.975 184.488 210.980 1.00 117.08 356 ASN B CA 1
ATOM 13696 C C . ASN B 1 356 ? 112.812 185.746 211.185 1.00 117.08 356 ASN B C 1
ATOM 13697 O O . ASN B 1 356 ? 112.377 186.685 211.858 1.00 117.08 356 ASN B O 1
ATOM 13707 N N . CYS B 1 357 ? 114.011 185.775 210.607 1.00 111.61 357 CYS B N 1
ATOM 13708 C CA . CYS B 1 357 ? 114.737 187.030 210.470 1.00 111.61 357 CYS B CA 1
ATOM 13709 C C . CYS B 1 357 ? 114.234 187.783 209.247 1.00 111.61 357 CYS B C 1
ATOM 13710 O O . CYS B 1 357 ? 114.017 187.192 208.186 1.00 111.61 357 CYS B O 1
ATOM 13717 N N . THR B 1 358 ? 114.047 189.090 209.398 1.00 114.78 358 THR B N 1
ATOM 13718 C CA . THR B 1 358 ? 113.618 189.920 208.281 1.00 114.78 358 THR B CA 1
ATOM 13719 C C . THR B 1 358 ? 114.789 190.488 207.496 1.00 114.78 358 THR B C 1
ATOM 13720 O O . THR B 1 358 ? 114.693 190.631 206.273 1.00 114.78 358 THR B O 1
ATOM 13731 N N . VAL B 1 359 ? 115.890 190.818 208.171 1.00 105.03 359 VAL B N 1
ATOM 13732 C CA . VAL B 1 359 ? 117.066 191.386 207.527 1.00 105.03 359 VAL B CA 1
ATOM 13733 C C . VAL B 1 359 ? 118.291 190.952 208.312 1.00 105.03 359 VAL B C 1
ATOM 13734 O O . VAL B 1 359 ? 118.187 190.382 209.398 1.00 105.03 359 VAL B O 1
ATOM 13747 N N . ILE B 1 360 ? 119.464 191.229 207.755 1.00 95.04 360 ILE B N 1
ATOM 13748 C CA . ILE B 1 360 ? 120.737 190.895 208.381 1.00 95.04 360 ILE B CA 1
ATOM 13749 C C . ILE B 1 360 ? 121.534 192.182 208.528 1.00 95.04 360 ILE B C 1
ATOM 13750 O O . ILE B 1 360 ? 121.718 192.922 207.555 1.00 95.04 360 ILE B O 1
ATOM 13766 N N . GLU B 1 361 ? 122.013 192.448 209.739 1.00 105.44 361 GLU B N 1
ATOM 13767 C CA . GLU B 1 361 ? 122.750 193.676 210.007 1.00 105.44 361 GLU B CA 1
ATOM 13768 C C . GLU B 1 361 ? 124.239 193.458 209.781 1.00 105.44 361 GLU B C 1
ATOM 13769 O O . GLU B 1 361 ? 125.072 194.160 210.361 1.00 105.44 361 GLU B O 1
ATOM 13781 N N . GLY B 1 362 ? 124.579 192.490 208.938 1.00 94.79 362 GLY B N 1
ATOM 13782 C CA . GLY B 1 362 ? 125.961 192.146 208.672 1.00 94.79 362 GLY B CA 1
ATOM 13783 C C . GLY B 1 362 ? 126.059 191.104 207.580 1.00 94.79 362 GLY B C 1
ATOM 13784 O O . GLY B 1 362 ? 125.086 190.872 206.860 1.00 94.79 362 GLY B O 1
ATOM 13788 N N . PHE B 1 363 ? 127.213 190.470 207.430 1.00 86.32 363 PHE B N 1
ATOM 13789 C CA . PHE B 1 363 ? 127.333 189.458 206.399 1.00 86.32 363 PHE B CA 1
ATOM 13790 C C . PHE B 1 363 ? 126.674 188.169 206.861 1.00 86.32 363 PHE B C 1
ATOM 13791 O O . PHE B 1 363 ? 126.542 187.901 208.055 1.00 86.32 363 PHE B O 1
ATOM 13808 N N . LEU B 1 364 ? 126.244 187.373 205.891 1.00 83.05 364 LEU B N 1
ATOM 13809 C CA . LEU B 1 364 ? 125.673 186.056 206.130 1.00 83.05 364 LEU B CA 1
ATOM 13810 C C . LEU B 1 364 ? 126.461 185.061 205.303 1.00 83.05 364 LEU B C 1
ATOM 13811 O O . LEU B 1 364 ? 126.381 185.086 204.077 1.00 83.05 364 LEU B O 1
ATOM 13827 N N . LEU B 1 365 ? 127.224 184.199 205.958 1.00 81.14 365 LEU B N 1
ATOM 13828 C CA . LEU B 1 365 ? 128.034 183.226 205.248 1.00 81.14 365 LEU B CA 1
ATOM 13829 C C . LEU B 1 365 ? 127.681 181.826 205.713 1.00 81.14 365 LEU B C 1
ATOM 13830 O O . LEU B 1 365 ? 127.551 181.564 206.909 1.00 81.14 365 LEU B O 1
ATOM 13846 N N . ILE B 1 366 ? 127.529 180.930 204.744 1.00 83.21 366 ILE B N 1
ATOM 13847 C CA . ILE B 1 366 ? 127.206 179.532 204.985 1.00 83.21 366 ILE B CA 1
ATOM 13848 C C . ILE B 1 366 ? 128.301 178.702 204.345 1.00 83.21 366 ILE B C 1
ATOM 13849 O O . ILE B 1 366 ? 128.671 178.949 203.193 1.00 83.21 366 ILE B O 1
ATOM 13865 N N . ASP B 1 367 ? 128.831 177.729 205.077 1.00 84.75 367 ASP B N 1
ATOM 13866 C CA . ASP B 1 367 ? 129.957 176.990 204.537 1.00 84.75 367 ASP B CA 1
ATOM 13867 C C . ASP B 1 367 ? 130.233 175.734 205.343 1.00 84.75 367 ASP B C 1
ATOM 13868 O O . ASP B 1 367 ? 129.873 175.623 206.516 1.00 84.75 367 ASP B O 1
ATOM 13877 N N . LEU B 1 368 ? 130.892 174.789 204.677 1.00 85.92 368 LEU B N 1
ATOM 13878 C CA . LEU B 1 368 ? 131.420 173.577 205.292 1.00 85.92 368 LEU B CA 1
ATOM 13879 C C . LEU B 1 368 ? 130.324 172.703 205.883 1.00 85.92 368 LEU B C 1
ATOM 13880 O O . LEU B 1 368 ? 130.570 171.931 206.813 1.00 85.92 368 LEU B O 1
ATOM 13896 N N . ILE B 1 369 ? 129.108 172.807 205.358 1.00 91.98 369 ILE B N 1
ATOM 13897 C CA . ILE B 1 369 ? 128.075 171.824 205.645 1.00 91.98 369 ILE B CA 1
ATOM 13898 C C . ILE B 1 369 ? 128.286 170.666 204.684 1.00 91.98 369 ILE B C 1
ATOM 13899 O O . ILE B 1 369 ? 128.026 170.788 203.483 1.00 91.98 369 ILE B O 1
ATOM 13915 N N . ASN B 1 370 ? 128.770 169.539 205.200 1.00 100.56 370 ASN B N 1
ATOM 13916 C CA . ASN B 1 370 ? 129.127 168.423 204.334 1.00 100.56 370 ASN B CA 1
ATOM 13917 C C . ASN B 1 370 ? 127.916 167.744 203.707 1.00 100.56 370 ASN B C 1
ATOM 13918 O O . ASN B 1 370 ? 128.088 166.950 202.778 1.00 100.56 370 ASN B O 1
ATOM 13929 N N . ASP B 1 371 ? 126.703 168.028 204.182 1.00 100.85 371 ASP B N 1
ATOM 13930 C CA . ASP B 1 371 ? 125.500 167.476 203.553 1.00 100.85 371 ASP B CA 1
ATOM 13931 C C . ASP B 1 371 ? 124.307 168.352 203.943 1.00 100.85 371 ASP B C 1
ATOM 13932 O O . ASP B 1 371 ? 123.864 168.349 205.092 1.00 100.85 371 ASP B O 1
ATOM 13941 N N . ALA B 1 372 ? 123.796 169.100 202.966 1.00 101.36 372 ALA B N 1
ATOM 13942 C CA . ALA B 1 372 ? 122.646 169.964 203.192 1.00 101.36 372 ALA B CA 1
ATOM 13943 C C . ALA B 1 372 ? 121.322 169.306 202.831 1.00 101.36 372 ALA B C 1
ATOM 13944 O O . ALA B 1 372 ? 120.274 169.940 202.988 1.00 101.36 372 ALA B O 1
ATOM 13951 N N . SER B 1 373 ? 121.339 168.065 202.354 1.00 105.69 373 SER B N 1
ATOM 13952 C CA . SER B 1 373 ? 120.100 167.401 201.963 1.00 105.69 373 SER B CA 1
ATOM 13953 C C . SER B 1 373 ? 119.075 167.314 203.085 1.00 105.69 373 SER B C 1
ATOM 13954 O O . SER B 1 373 ? 117.889 167.570 202.819 1.00 105.69 373 SER B O 1
ATOM 13962 N N . PRO B 1 374 ? 119.435 166.974 204.327 1.00 111.13 374 PRO B N 1
ATOM 13963 C CA . PRO B 1 374 ? 118.407 166.773 205.361 1.00 111.13 374 PRO B CA 1
ATOM 13964 C C . PRO B 1 374 ? 117.562 168.001 205.645 1.00 111.13 374 PRO B C 1
ATOM 13965 O O . PRO B 1 374 ? 116.475 167.856 206.219 1.00 111.13 374 PRO B O 1
ATOM 13976 N N . LEU B 1 375 ? 118.016 169.194 205.277 1.00 113.16 375 LEU B N 1
ATOM 13977 C CA . LEU B 1 375 ? 117.242 170.400 205.539 1.00 113.16 375 LEU B CA 1
ATOM 13978 C C . LEU B 1 375 ? 115.859 170.286 204.915 1.00 113.16 375 LEU B C 1
ATOM 13979 O O . LEU B 1 375 ? 115.724 169.888 203.755 1.00 113.16 375 LEU B O 1
ATOM 13995 N N . ASN B 1 376 ? 114.830 170.637 205.687 1.00 120.87 376 ASN B N 1
ATOM 13996 C CA . ASN B 1 376 ? 113.452 170.603 205.213 1.00 120.87 376 ASN B CA 1
ATOM 13997 C C . ASN B 1 376 ? 112.680 171.846 205.649 1.00 120.87 376 ASN B C 1
ATOM 13998 O O . ASN B 1 376 ? 111.522 171.762 206.062 1.00 120.87 376 ASN B O 1
ATOM 14008 N N . ARG B 1 377 ? 113.309 173.014 205.537 1.00 117.42 377 ARG B N 1
ATOM 14009 C CA . ARG B 1 377 ? 112.656 174.280 205.828 1.00 117.42 377 ARG B CA 1
ATOM 14010 C C . ARG B 1 377 ? 113.230 175.357 204.922 1.00 117.42 377 ARG B C 1
ATOM 14011 O O . ARG B 1 377 ? 114.290 175.193 204.314 1.00 117.42 377 ARG B O 1
ATOM 14032 N N . SER B 1 378 ? 112.509 176.471 204.836 1.00 112.73 378 SER B N 1
ATOM 14033 C CA . SER B 1 378 ? 112.977 177.651 204.129 1.00 112.73 378 SER B CA 1
ATOM 14034 C C . SER B 1 378 ? 112.793 178.858 205.036 1.00 112.73 378 SER B C 1
ATOM 14035 O O . SER B 1 378 ? 112.182 178.771 206.104 1.00 112.73 378 SER B O 1
ATOM 14043 N N . PHE B 1 379 ? 113.336 179.995 204.602 1.00 106.66 379 PHE B N 1
ATOM 14044 C CA . PHE B 1 379 ? 113.326 181.229 205.382 1.00 106.66 379 PHE B CA 1
ATOM 14045 C C . PHE B 1 379 ? 112.828 182.370 204.504 1.00 106.66 379 PHE B C 1
ATOM 14046 O O . PHE B 1 379 ? 113.588 183.282 204.155 1.00 106.66 379 PHE B O 1
ATOM 14063 N N . PRO B 1 380 ? 111.546 182.352 204.136 1.00 108.38 380 PRO B N 1
ATOM 14064 C CA . PRO B 1 380 ? 111.035 183.378 203.218 1.00 108.38 380 PRO B CA 1
ATOM 14065 C C . PRO B 1 380 ? 111.129 184.785 203.765 1.00 108.38 380 PRO B C 1
ATOM 14066 O O . PRO B 1 380 ? 111.224 185.731 202.975 1.00 108.38 380 PRO B O 1
ATOM 14077 N N . LYS B 1 381 ? 111.108 184.960 205.083 1.00 112.76 381 LYS B N 1
ATOM 14078 C CA . LYS B 1 381 ? 111.068 186.298 205.652 1.00 112.76 381 LYS B CA 1
ATOM 14079 C C . LYS B 1 381 ? 112.373 187.061 205.462 1.00 112.76 381 LYS B C 1
ATOM 14080 O O . LYS B 1 381 ? 112.373 188.292 205.569 1.00 112.76 381 LYS B O 1
ATOM 14099 N N . LEU B 1 382 ? 113.476 186.374 205.179 1.00 99.70 382 LEU B N 1
ATOM 14100 C CA . LEU B 1 382 ? 114.723 187.062 204.874 1.00 99.70 382 LEU B CA 1
ATOM 14101 C C . LEU B 1 382 ? 114.570 187.799 203.552 1.00 99.70 382 LEU B C 1
ATOM 14102 O O . LEU B 1 382 ? 114.213 187.193 202.538 1.00 99.70 382 LEU B O 1
ATOM 14118 N N . THR B 1 383 ? 114.837 189.103 203.558 1.00 107.85 383 THR B N 1
ATOM 14119 C CA . THR B 1 383 ? 114.569 189.921 202.382 1.00 107.85 383 THR B CA 1
ATOM 14120 C C . THR B 1 383 ? 115.797 190.686 201.907 1.00 107.85 383 THR B C 1
ATOM 14121 O O . THR B 1 383 ? 116.028 190.791 200.699 1.00 107.85 383 THR B O 1
ATOM 14132 N N . GLU B 1 384 ? 116.588 191.226 202.832 1.00 101.12 384 GLU B N 1
ATOM 14133 C CA . GLU B 1 384 ? 117.765 191.993 202.456 1.00 101.12 384 GLU B CA 1
ATOM 14134 C C . GLU B 1 384 ? 118.913 191.654 203.390 1.00 101.12 384 GLU B C 1
ATOM 14135 O O . GLU B 1 384 ? 118.706 191.353 204.566 1.00 101.12 384 GLU B O 1
ATOM 14147 N N . VAL B 1 385 ? 120.126 191.721 202.854 1.00 91.53 385 VAL B N 1
ATOM 14148 C CA . VAL B 1 385 ? 121.346 191.494 203.615 1.00 91.53 385 VAL B CA 1
ATOM 14149 C C . VAL B 1 385 ? 122.218 192.730 203.474 1.00 91.53 385 VAL B C 1
ATOM 14150 O O . VAL B 1 385 ? 122.606 193.096 202.359 1.00 91.53 385 VAL B O 1
ATOM 14163 N N . THR B 1 386 ? 122.533 193.367 204.601 1.00 96.22 386 THR B N 1
ATOM 14164 C CA . THR B 1 386 ? 123.295 194.608 204.559 1.00 96.22 386 THR B CA 1
ATOM 14165 C C . THR B 1 386 ? 124.691 194.410 203.994 1.00 96.22 386 THR B C 1
ATOM 14166 O O . THR B 1 386 ? 125.217 195.314 203.340 1.00 96.22 386 THR B O 1
ATOM 14177 N N . ASP B 1 387 ? 125.310 193.262 204.237 1.00 94.37 387 ASP B N 1
ATOM 14178 C CA . ASP B 1 387 ? 126.662 192.992 203.774 1.00 94.37 387 ASP B CA 1
ATOM 14179 C C . ASP B 1 387 ? 126.690 191.729 202.916 1.00 94.37 387 ASP B C 1
ATOM 14180 O O . ASP B 1 387 ? 125.657 191.118 202.631 1.00 94.37 387 ASP B O 1
ATOM 14189 N N . TYR B 1 388 ? 127.891 191.336 202.505 1.00 86.40 388 TYR B N 1
ATOM 14190 C CA . TYR B 1 388 ? 128.048 190.283 201.513 1.00 86.40 388 TYR B CA 1
ATOM 14191 C C . TYR B 1 388 ? 127.605 188.930 202.054 1.00 86.40 388 TYR B C 1
ATOM 14192 O O . TYR B 1 388 ? 127.579 188.688 203.259 1.00 86.40 388 TYR B O 1
ATOM 14210 N N . ILE B 1 389 ? 127.246 188.048 201.128 1.00 82.29 389 ILE B N 1
ATOM 14211 C CA . ILE B 1 389 ? 127.039 186.631 201.398 1.00 82.29 389 ILE B CA 1
ATOM 14212 C C . ILE B 1 389 ? 128.054 185.807 200.630 1.00 82.29 389 ILE B C 1
ATOM 14213 O O . ILE B 1 389 ? 128.311 186.058 199.449 1.00 82.29 389 ILE B O 1
ATOM 14229 N N . ILE B 1 390 ? 128.634 184.825 201.306 1.00 78.91 390 ILE B N 1
ATOM 14230 C CA . ILE B 1 390 ? 129.560 183.887 200.695 1.00 78.91 390 ILE B CA 1
ATOM 14231 C C . ILE B 1 390 ? 129.094 182.480 201.031 1.00 78.91 390 ILE B C 1
ATOM 14232 O O . ILE B 1 390 ? 128.806 182.174 202.192 1.00 78.91 390 ILE B O 1
ATOM 14248 N N . ILE B 1 391 ? 129.003 181.632 200.016 1.00 79.90 391 ILE B N 1
ATOM 14249 C CA . ILE B 1 391 ? 128.531 180.262 200.163 1.00 79.90 391 ILE B CA 1
ATOM 14250 C C . ILE B 1 391 ? 129.693 179.367 199.763 1.00 79.90 391 ILE B C 1
ATOM 14251 O O . ILE B 1 391 ? 129.887 179.090 198.575 1.00 79.90 391 ILE B O 1
ATOM 14267 N N . TYR B 1 392 ? 130.462 178.900 200.740 1.00 80.43 392 TYR B N 1
ATOM 14268 C CA . TYR B 1 392 ? 131.729 178.230 200.480 1.00 80.43 392 TYR B CA 1
ATOM 14269 C C . TYR B 1 392 ? 131.619 176.751 200.818 1.00 80.43 392 TYR B C 1
ATOM 14270 O O . TYR B 1 392 ? 131.319 176.390 201.959 1.00 80.43 392 TYR B O 1
ATOM 14288 N N . ARG B 1 393 ? 131.864 175.903 199.823 1.00 84.81 393 ARG B N 1
ATOM 14289 C CA . ARG B 1 393 ? 132.057 174.468 200.027 1.00 84.81 393 ARG B CA 1
ATOM 14290 C C . ARG B 1 393 ? 130.859 173.812 200.702 1.00 84.81 393 ARG B C 1
ATOM 14291 O O . ARG B 1 393 ? 130.997 172.794 201.379 1.00 84.81 393 ARG B O 1
ATOM 14312 N N . VAL B 1 394 ? 129.667 174.373 200.514 1.00 88.97 394 VAL B N 1
ATOM 14313 C CA . VAL B 1 394 ? 128.465 173.699 200.981 1.00 88.97 394 VAL B CA 1
ATOM 14314 C C . VAL B 1 394 ? 128.107 172.599 199.995 1.00 88.97 394 VAL B C 1
ATOM 14315 O O . VAL B 1 394 ? 128.032 172.829 198.781 1.00 88.97 394 VAL B O 1
ATOM 14328 N N . THR B 1 395 ? 127.905 171.387 200.505 1.00 96.57 395 THR B N 1
ATOM 14329 C CA . THR B 1 395 ? 127.605 170.233 199.670 1.00 96.57 395 THR B CA 1
ATOM 14330 C C . THR B 1 395 ? 126.272 169.634 200.086 1.00 96.57 395 THR B C 1
ATOM 14331 O O . THR B 1 395 ? 125.850 169.752 201.238 1.00 96.57 395 THR B O 1
ATOM 14342 N N . GLY B 1 396 ? 125.619 168.979 199.133 1.00 101.73 396 GLY B N 1
ATOM 14343 C CA . GLY B 1 396 ? 124.268 168.512 199.342 1.00 101.73 396 GLY B CA 1
ATOM 14344 C C . GLY B 1 396 ? 123.207 169.561 199.116 1.00 101.73 396 GLY B C 1
ATOM 14345 O O . GLY B 1 396 ? 122.028 169.292 199.371 1.00 101.73 396 GLY B O 1
ATOM 14349 N N . LEU B 1 397 ? 123.587 170.750 198.658 1.00 102.51 397 LEU B N 1
ATOM 14350 C CA . LEU B 1 397 ? 122.651 171.820 198.341 1.00 102.51 397 LEU B CA 1
ATOM 14351 C C . LEU B 1 397 ? 122.661 172.034 196.835 1.00 102.51 397 LEU B C 1
ATOM 14352 O O . LEU B 1 397 ? 123.693 172.399 196.265 1.00 102.51 397 LEU B O 1
ATOM 14368 N N . HIS B 1 398 ? 121.513 171.816 196.200 1.00 109.28 398 HIS B N 1
ATOM 14369 C CA . HIS B 1 398 ? 121.396 171.891 194.748 1.00 109.28 398 HIS B CA 1
ATOM 14370 C C . HIS B 1 398 ? 120.794 173.201 194.265 1.00 109.28 398 HIS B C 1
ATOM 14371 O O . HIS B 1 398 ? 121.332 173.818 193.342 1.00 109.28 398 HIS B O 1
ATOM 14385 N N . SER B 1 399 ? 119.691 173.640 194.865 1.00 110.13 399 SER B N 1
ATOM 14386 C CA . SER B 1 399 ? 119.032 174.885 194.496 1.00 110.13 399 SER B CA 1
ATOM 14387 C C . SER B 1 399 ? 119.248 175.894 195.611 1.00 110.13 399 SER B C 1
ATOM 14388 O O . SER B 1 399 ? 118.729 175.720 196.719 1.00 110.13 399 SER B O 1
ATOM 14396 N N . LEU B 1 400 ? 120.000 176.953 195.315 1.00 104.58 400 LEU B N 1
ATOM 14397 C CA . LEU B 1 400 ? 120.309 177.945 196.338 1.00 104.58 400 LEU B CA 1
ATOM 14398 C C . LEU B 1 400 ? 119.039 178.556 196.907 1.00 104.58 400 LEU B C 1
ATOM 14399 O O . LEU B 1 400 ? 119.000 178.946 198.079 1.00 104.58 400 LEU B O 1
ATOM 14415 N N . SER B 1 401 ? 117.980 178.628 196.102 1.00 108.93 401 SER B N 1
ATOM 14416 C CA . SER B 1 401 ? 116.755 179.274 196.551 1.00 108.93 401 SER B CA 1
ATOM 14417 C C . SER B 1 401 ? 116.143 178.580 197.758 1.00 108.93 401 SER B C 1
ATOM 14418 O O . SER B 1 401 ? 115.318 179.182 198.455 1.00 108.93 401 SER B O 1
ATOM 14426 N N . LYS B 1 402 ? 116.526 177.330 198.027 1.00 107.56 402 LYS B N 1
ATOM 14427 C CA . LYS B 1 402 ? 115.926 176.601 199.138 1.00 107.56 402 LYS B CA 1
ATOM 14428 C C . LYS B 1 402 ? 116.142 177.315 200.465 1.00 107.56 402 LYS B C 1
ATOM 14429 O O . LYS B 1 402 ? 115.376 177.105 201.412 1.00 107.56 402 LYS B O 1
ATOM 14448 N N . ILE B 1 403 ? 117.169 178.153 200.555 1.00 102.85 403 ILE B N 1
ATOM 14449 C CA . ILE B 1 403 ? 117.465 178.859 201.797 1.00 102.85 403 ILE B CA 1
ATOM 14450 C C . ILE B 1 403 ? 116.914 180.279 201.777 1.00 102.85 403 ILE B C 1
ATOM 14451 O O . ILE B 1 403 ? 116.463 180.787 202.806 1.00 102.85 403 ILE B O 1
ATOM 14467 N N . PHE B 1 404 ? 116.944 180.947 200.622 1.00 100.75 404 PHE B N 1
ATOM 14468 C CA . PHE B 1 404 ? 116.498 182.334 200.488 1.00 100.75 404 PHE B CA 1
ATOM 14469 C C . PHE B 1 404 ? 115.342 182.389 199.499 1.00 100.75 404 PHE B C 1
ATOM 14470 O O . PHE B 1 404 ? 115.551 182.587 198.293 1.00 100.75 404 PHE B O 1
ATOM 14487 N N . PRO B 1 405 ? 114.105 182.216 199.962 1.00 107.38 405 PRO B N 1
ATOM 14488 C CA . PRO B 1 405 ? 112.974 182.329 199.030 1.00 107.38 405 PRO B CA 1
ATOM 14489 C C . PRO B 1 405 ? 112.780 183.730 198.488 1.00 107.38 405 PRO B C 1
ATOM 14490 O O . PRO B 1 405 ? 112.287 183.888 197.366 1.00 107.38 405 PRO B O 1
ATOM 14501 N N . ASN B 1 406 ? 113.147 184.760 199.253 1.00 107.89 406 ASN B N 1
ATOM 14502 C CA . ASN B 1 406 ? 112.801 186.129 198.892 1.00 107.89 406 ASN B CA 1
ATOM 14503 C C . ASN B 1 406 ? 113.943 187.109 199.130 1.00 107.89 406 ASN B C 1
ATOM 14504 O O . ASN B 1 406 ? 113.691 188.291 199.381 1.00 107.89 406 ASN B O 1
ATOM 14515 N N . LEU B 1 407 ? 115.191 186.656 199.060 1.00 102.78 407 LEU B N 1
ATOM 14516 C CA . LEU B 1 407 ? 116.307 187.585 199.162 1.00 102.78 407 LEU B CA 1
ATOM 14517 C C . LEU B 1 407 ? 116.170 188.627 198.064 1.00 102.78 407 LEU B C 1
ATOM 14518 O O . LEU B 1 407 ? 116.329 188.314 196.881 1.00 102.78 407 LEU B O 1
ATOM 14534 N N . SER B 1 408 ? 115.884 189.867 198.443 1.00 114.12 408 SER B N 1
ATOM 14535 C CA . SER B 1 408 ? 115.523 190.911 197.492 1.00 114.12 408 SER B CA 1
ATOM 14536 C C . SER B 1 408 ? 116.690 191.785 197.067 1.00 114.12 408 SER B C 1
ATOM 14537 O O . SER B 1 408 ? 116.911 191.963 195.868 1.00 114.12 408 SER B O 1
ATOM 14545 N N . VAL B 1 409 ? 117.443 192.332 198.014 1.00 105.70 409 VAL B N 1
ATOM 14546 C CA . VAL B 1 409 ? 118.518 193.266 197.715 1.00 105.70 409 VAL B CA 1
ATOM 14547 C C . VAL B 1 409 ? 119.732 192.882 198.538 1.00 105.70 409 VAL B C 1
ATOM 14548 O O . VAL B 1 409 ? 119.611 192.500 199.705 1.00 105.70 409 VAL B O 1
ATOM 14561 N N . ILE B 1 410 ? 120.901 192.971 197.919 1.00 96.71 410 ILE B N 1
ATOM 14562 C CA . ILE B 1 410 ? 122.177 192.701 198.568 1.00 96.71 410 ILE B CA 1
ATOM 14563 C C . ILE B 1 410 ? 122.818 194.064 198.801 1.00 96.71 410 ILE B C 1
ATOM 14564 O O . ILE B 1 410 ? 123.550 194.569 197.947 1.00 96.71 410 ILE B O 1
ATOM 14580 N N . ARG B 1 411 ? 122.542 194.689 199.943 1.00 98.77 411 ARG B N 1
ATOM 14581 C CA . ARG B 1 411 ? 122.966 196.075 200.113 1.00 98.77 411 ARG B CA 1
ATOM 14582 C C . ARG B 1 411 ? 124.464 196.254 199.923 1.00 98.77 411 ARG B C 1
ATOM 14583 O O . ARG B 1 411 ? 124.895 197.334 199.509 1.00 98.77 411 ARG B O 1
ATOM 14604 N N . GLY B 1 412 ? 125.263 195.240 200.225 1.00 95.35 412 GLY B N 1
ATOM 14605 C CA . GLY B 1 412 ? 126.683 195.293 199.942 1.00 95.35 412 GLY B CA 1
ATOM 14606 C C . GLY B 1 412 ? 127.346 196.515 200.536 1.00 95.35 412 GLY B C 1
ATOM 14607 O O . GLY B 1 412 ? 128.325 197.025 199.988 1.00 95.35 412 GLY B O 1
ATOM 14611 N N . ASN B 1 413 ? 126.821 196.991 201.665 1.00 98.47 413 ASN B N 1
ATOM 14612 C CA . ASN B 1 413 ? 127.379 198.186 202.283 1.00 98.47 413 ASN B CA 1
ATOM 14613 C C . ASN B 1 413 ? 128.873 198.030 202.518 1.00 98.47 413 ASN B C 1
ATOM 14614 O O . ASN B 1 413 ? 129.641 198.982 202.337 1.00 98.47 413 ASN B O 1
ATOM 14625 N N . LYS B 1 414 ? 129.303 196.841 202.923 1.00 98.67 414 LYS B N 1
ATOM 14626 C CA . LYS B 1 414 ? 130.712 196.499 203.018 1.00 98.67 414 LYS B CA 1
ATOM 14627 C C . LYS B 1 414 ? 130.984 195.259 202.180 1.00 98.67 414 LYS B C 1
ATOM 14628 O O . LYS B 1 414 ? 130.194 194.314 202.165 1.00 98.67 414 LYS B O 1
ATOM 14647 N N . LEU B 1 415 ? 132.117 195.270 201.489 1.00 95.33 415 LEU B N 1
ATOM 14648 C CA . LEU B 1 415 ? 132.458 194.239 200.524 1.00 95.33 415 LEU B CA 1
ATOM 14649 C C . LEU B 1 415 ? 133.503 193.300 201.100 1.00 95.33 415 LEU B C 1
ATOM 14650 O O . LEU B 1 415 ? 134.266 193.666 201.999 1.00 95.33 415 LEU B O 1
ATOM 14666 N N . PHE B 1 416 ? 133.528 192.084 200.572 1.00 90.06 416 PHE B N 1
ATOM 14667 C CA . PHE B 1 416 ? 134.591 191.131 200.848 1.00 90.06 416 PHE B CA 1
ATOM 14668 C C . PHE B 1 416 ? 135.518 191.088 199.642 1.00 90.06 416 PHE B C 1
ATOM 14669 O O . PHE B 1 416 ? 135.086 190.744 198.537 1.00 90.06 416 PHE B O 1
ATOM 14686 N N . ASP B 1 417 ? 136.783 191.443 199.853 1.00 96.78 417 ASP B N 1
ATOM 14687 C CA . ASP B 1 417 ? 137.770 191.452 198.777 1.00 96.78 417 ASP B CA 1
ATOM 14688 C C . ASP B 1 417 ? 137.232 192.172 197.546 1.00 96.78 417 ASP B C 1
ATOM 14689 O O . ASP B 1 417 ? 137.577 191.838 196.412 1.00 96.78 417 ASP B O 1
ATOM 14698 N N . GLY B 1 418 ? 136.370 193.163 197.766 1.00 98.08 418 GLY B N 1
ATOM 14699 C CA . GLY B 1 418 ? 135.752 193.896 196.686 1.00 98.08 418 GLY B CA 1
ATOM 14700 C C . GLY B 1 418 ? 134.507 193.262 196.112 1.00 98.08 418 GLY B C 1
ATOM 14701 O O . GLY B 1 418 ? 133.869 193.871 195.245 1.00 98.08 418 GLY B O 1
ATOM 14705 N N . TYR B 1 419 ? 134.136 192.067 196.559 1.00 93.98 419 TYR B N 1
ATOM 14706 C CA . TYR B 1 419 ? 132.941 191.400 196.070 1.00 93.98 419 TYR B CA 1
ATOM 14707 C C . TYR B 1 419 ? 131.808 191.530 197.076 1.00 93.98 419 TYR B C 1
ATOM 14708 O O . TYR B 1 419 ? 132.030 191.766 198.265 1.00 93.98 419 TYR B O 1
ATOM 14726 N N . ALA B 1 420 ? 130.584 191.383 196.578 1.00 89.26 420 ALA B N 1
ATOM 14727 C CA . ALA B 1 420 ? 129.393 191.450 197.405 1.00 89.26 420 ALA B CA 1
ATOM 14728 C C . ALA B 1 420 ? 128.572 190.175 197.357 1.00 89.26 420 ALA B C 1
ATOM 14729 O O . ALA B 1 420 ? 127.474 190.145 197.920 1.00 89.26 420 ALA B O 1
ATOM 14736 N N . LEU B 1 421 ? 129.054 189.137 196.683 1.00 84.68 421 LEU B N 1
ATOM 14737 C CA . LEU B 1 421 ? 128.357 187.860 196.629 1.00 84.68 421 LEU B CA 1
ATOM 14738 C C . LEU B 1 421 ? 129.321 186.824 196.082 1.00 84.68 421 LEU B C 1
ATOM 14739 O O . LEU B 1 421 ? 129.817 186.972 194.965 1.00 84.68 421 LEU B O 1
ATOM 14755 N N . VAL B 1 422 ? 129.576 185.781 196.860 1.00 81.55 422 VAL B N 1
ATOM 14756 C CA . VAL B 1 422 ? 130.485 184.717 196.467 1.00 81.55 422 VAL B CA 1
ATOM 14757 C C . VAL B 1 422 ? 129.746 183.397 196.588 1.00 81.55 422 VAL B C 1
ATOM 14758 O O . VAL B 1 422 ? 129.079 183.146 197.596 1.00 81.55 422 VAL B O 1
ATOM 14771 N N . VAL B 1 423 ? 129.848 182.564 195.561 1.00 85.90 423 VAL B N 1
ATOM 14772 C CA . VAL B 1 423 ? 129.289 181.219 195.570 1.00 85.90 423 VAL B CA 1
ATOM 14773 C C . VAL B 1 423 ? 130.400 180.315 195.063 1.00 85.90 423 VAL B C 1
ATOM 14774 O O . VAL B 1 423 ? 130.558 180.135 193.853 1.00 85.90 423 VAL B O 1
ATOM 14787 N N . TYR B 1 424 ? 131.166 179.739 195.982 1.00 86.75 424 TYR B N 1
ATOM 14788 C CA . TYR B 1 424 ? 132.453 179.138 195.668 1.00 86.75 424 TYR B CA 1
ATOM 14789 C C . TYR B 1 424 ? 132.424 177.645 195.947 1.00 86.75 424 TYR B C 1
ATOM 14790 O O . TYR B 1 424 ? 132.010 177.219 197.028 1.00 86.75 424 TYR B O 1
ATOM 14808 N N . SER B 1 425 ? 132.863 176.858 194.969 1.00 90.03 425 SER B N 1
ATOM 14809 C CA . SER B 1 425 ? 133.142 175.438 195.155 1.00 90.03 425 SER B CA 1
ATOM 14810 C C . SER B 1 425 ? 132.017 174.712 195.882 1.00 90.03 425 SER B C 1
ATOM 14811 O O . SER B 1 425 ? 132.256 174.013 196.865 1.00 90.03 425 SER B O 1
ATOM 14819 N N . ASN B 1 426 ? 130.786 174.862 195.407 1.00 91.40 426 ASN B N 1
ATOM 14820 C CA . ASN B 1 426 ? 129.653 174.103 195.934 1.00 91.40 426 ASN B CA 1
ATOM 14821 C C . ASN B 1 426 ? 129.435 172.902 195.027 1.00 91.40 426 ASN B C 1
ATOM 14822 O O . ASN B 1 426 ? 128.770 172.983 193.995 1.00 91.40 426 ASN B O 1
ATOM 14833 N N . PHE B 1 427 ? 129.980 171.761 195.432 1.00 99.57 427 PHE B N 1
ATOM 14834 C CA . PHE B 1 427 ? 130.103 170.626 194.529 1.00 99.57 427 PHE B CA 1
ATOM 14835 C C . PHE B 1 427 ? 128.760 169.985 194.208 1.00 99.57 427 PHE B C 1
ATOM 14836 O O . PHE B 1 427 ? 128.694 169.072 193.380 1.00 99.57 427 PHE B O 1
ATOM 14853 N N . ASP B 1 428 ? 127.688 170.439 194.852 1.00 102.48 428 ASP B N 1
ATOM 14854 C CA . ASP B 1 428 ? 126.356 169.928 194.569 1.00 102.48 428 ASP B CA 1
ATOM 14855 C C . ASP B 1 428 ? 125.411 170.974 194.005 1.00 102.48 428 ASP B C 1
ATOM 14856 O O . ASP B 1 428 ? 124.304 170.620 193.590 1.00 102.48 428 ASP B O 1
ATOM 14865 N N . LEU B 1 429 ? 125.808 172.239 193.973 1.00 103.58 429 LEU B N 1
ATOM 14866 C CA . LEU B 1 429 ? 124.909 173.286 193.514 1.00 103.58 429 LEU B CA 1
ATOM 14867 C C . LEU B 1 429 ? 124.625 173.122 192.029 1.00 103.58 429 LEU B C 1
ATOM 14868 O O . LEU B 1 429 ? 125.543 172.927 191.228 1.00 103.58 429 LEU B O 1
ATOM 14884 N N . MET B 1 430 ? 123.345 173.197 191.663 1.00 111.58 430 MET B N 1
ATOM 14885 C CA . MET B 1 430 ? 122.932 173.133 190.269 1.00 111.58 430 MET B CA 1
ATOM 14886 C C . MET B 1 430 ? 122.193 174.374 189.805 1.00 111.58 430 MET B C 1
ATOM 14887 O O . MET B 1 430 ? 122.185 174.655 188.604 1.00 111.58 430 MET B O 1
ATOM 14901 N N . ASP B 1 431 ? 121.588 175.119 190.722 1.00 116.99 431 ASP B N 1
ATOM 14902 C CA . ASP B 1 431 ? 120.673 176.192 190.370 1.00 116.99 431 ASP B CA 1
ATOM 14903 C C . ASP B 1 431 ? 120.709 177.230 191.476 1.00 116.99 431 ASP B C 1
ATOM 14904 O O . ASP B 1 431 ? 120.811 176.874 192.653 1.00 116.99 431 ASP B O 1
ATOM 14913 N N . LEU B 1 432 ? 120.617 178.504 191.104 1.00 111.45 432 LEU B N 1
ATOM 14914 C CA . LEU B 1 432 ? 120.544 179.567 192.098 1.00 111.45 432 LEU B CA 1
ATOM 14915 C C . LEU B 1 432 ? 119.097 179.834 192.499 1.00 111.45 432 LEU B C 1
ATOM 14916 O O . LEU B 1 432 ? 118.727 179.673 193.666 1.00 111.45 432 LEU B O 1
ATOM 14932 N N . GLY B 1 433 ? 118.265 180.226 191.539 1.00 120.79 433 GLY B N 1
ATOM 14933 C CA . GLY B 1 433 ? 116.849 180.369 191.803 1.00 120.79 433 GLY B CA 1
ATOM 14934 C C . GLY B 1 433 ? 116.464 181.570 192.634 1.00 120.79 433 GLY B C 1
ATOM 14935 O O . GLY B 1 433 ? 115.370 181.586 193.203 1.00 120.79 433 GLY B O 1
ATOM 14939 N N . LEU B 1 434 ? 117.326 182.581 192.726 1.00 114.86 434 LEU B N 1
ATOM 14940 C CA . LEU B 1 434 ? 116.958 183.804 193.425 1.00 114.86 434 LEU B CA 1
ATOM 14941 C C . LEU B 1 434 ? 116.020 184.623 192.552 1.00 114.86 434 LEU B C 1
ATOM 14942 O O . LEU B 1 434 ? 116.424 185.630 191.963 1.00 114.86 434 LEU B O 1
ATOM 14958 N N . HIS B 1 435 ? 114.764 184.192 192.462 1.00 127.36 435 HIS B N 1
ATOM 14959 C CA . HIS B 1 435 ? 113.813 184.885 191.606 1.00 127.36 435 HIS B CA 1
ATOM 14960 C C . HIS B 1 435 ? 113.620 186.328 192.042 1.00 127.36 435 HIS B C 1
ATOM 14961 O O . HIS B 1 435 ? 113.569 187.229 191.198 1.00 127.36 435 HIS B O 1
ATOM 14975 N N . LYS B 1 436 ? 113.524 186.571 193.345 1.00 119.35 436 LYS B N 1
ATOM 14976 C CA . LYS B 1 436 ? 113.196 187.894 193.852 1.00 119.35 436 LYS B CA 1
ATOM 14977 C C . LYS B 1 436 ? 114.403 188.813 193.975 1.00 119.35 436 LYS B C 1
ATOM 14978 O O . LYS B 1 436 ? 114.221 190.009 194.224 1.00 119.35 436 LYS B O 1
ATOM 14997 N N . LEU B 1 437 ? 115.620 188.302 193.814 1.00 114.82 437 LEU B N 1
ATOM 14998 C CA . LEU B 1 437 ? 116.786 189.172 193.851 1.00 114.82 437 LEU B CA 1
ATOM 14999 C C . LEU B 1 437 ? 116.685 190.206 192.743 1.00 114.82 437 LEU B C 1
ATOM 15000 O O . LEU B 1 437 ? 116.418 189.868 191.587 1.00 114.82 437 LEU B O 1
ATOM 15016 N N . ARG B 1 438 ? 116.897 191.472 193.095 1.00 126.65 438 ARG B N 1
ATOM 15017 C CA . ARG B 1 438 ? 116.750 192.545 192.123 1.00 126.65 438 ARG B CA 1
ATOM 15018 C C . ARG B 1 438 ? 117.843 193.599 192.170 1.00 126.65 438 ARG B C 1
ATOM 15019 O O . ARG B 1 438 ? 117.886 194.436 191.266 1.00 126.65 438 ARG B O 1
ATOM 15040 N N . SER B 1 439 ? 118.723 193.600 193.166 1.00 115.28 439 SER B N 1
ATOM 15041 C CA . SER B 1 439 ? 119.749 194.628 193.244 1.00 115.28 439 SER B CA 1
ATOM 15042 C C . SER B 1 439 ? 120.919 194.139 194.078 1.00 115.28 439 SER B C 1
ATOM 15043 O O . SER B 1 439 ? 120.741 193.455 195.088 1.00 115.28 439 SER B O 1
ATOM 15051 N N . ILE B 1 440 ? 122.118 194.508 193.644 1.00 104.37 440 ILE B N 1
ATOM 15052 C CA . ILE B 1 440 ? 123.340 194.313 194.419 1.00 104.37 440 ILE B CA 1
ATOM 15053 C C . ILE B 1 440 ? 124.001 195.687 194.471 1.00 104.37 440 ILE B C 1
ATOM 15054 O O . ILE B 1 440 ? 124.814 196.036 193.612 1.00 104.37 440 ILE B O 1
ATOM 15070 N N . THR B 1 441 ? 123.676 196.467 195.500 1.00 102.23 441 THR B N 1
ATOM 15071 C CA . THR B 1 441 ? 123.960 197.896 195.471 1.00 102.23 441 THR B CA 1
ATOM 15072 C C . THR B 1 441 ? 125.444 198.215 195.385 1.00 102.23 441 THR B C 1
ATOM 15073 O O . THR B 1 441 ? 125.790 199.358 195.075 1.00 102.23 441 THR B O 1
ATOM 15084 N N . ARG B 1 442 ? 126.326 197.256 195.648 1.00 99.10 442 ARG B N 1
ATOM 15085 C CA . ARG B 1 442 ? 127.753 197.518 195.560 1.00 99.10 442 ARG B CA 1
ATOM 15086 C C . ARG B 1 442 ? 128.495 196.219 195.303 1.00 99.10 442 ARG B C 1
ATOM 15087 O O . ARG B 1 442 ? 127.944 195.125 195.440 1.00 99.10 442 ARG B O 1
ATOM 15108 N N . GLY B 1 443 ? 129.753 196.358 194.912 1.00 100.43 443 GLY B N 1
ATOM 15109 C CA . GLY B 1 443 ? 130.642 195.229 194.771 1.00 100.43 443 GLY B CA 1
ATOM 15110 C C . GLY B 1 443 ? 130.238 194.297 193.643 1.00 100.43 443 GLY B C 1
ATOM 15111 O O . GLY B 1 443 ? 129.100 194.279 193.178 1.00 100.43 443 GLY B O 1
ATOM 15115 N N . GLY B 1 444 ? 131.204 193.498 193.210 1.00 102.16 444 GLY B N 1
ATOM 15116 C CA . GLY B 1 444 ? 130.970 192.556 192.142 1.00 102.16 444 GLY B CA 1
ATOM 15117 C C . GLY B 1 444 ? 130.403 191.248 192.639 1.00 102.16 444 GLY B C 1
ATOM 15118 O O . GLY B 1 444 ? 130.019 191.101 193.797 1.00 102.16 444 GLY B O 1
ATOM 15122 N N . VAL B 1 445 ? 130.351 190.282 191.730 1.00 97.32 445 VAL B N 1
ATOM 15123 C CA . VAL B 1 445 ? 129.860 188.942 192.018 1.00 97.32 445 VAL B CA 1
ATOM 15124 C C . VAL B 1 445 ? 130.864 187.942 191.472 1.00 97.32 445 VAL B C 1
ATOM 15125 O O . VAL B 1 445 ? 131.257 188.030 190.305 1.00 97.32 445 VAL B O 1
ATOM 15138 N N . ARG B 1 446 ? 131.275 186.995 192.308 1.00 92.33 446 ARG B N 1
ATOM 15139 C CA . ARG B 1 446 ? 132.174 185.931 191.889 1.00 92.33 446 ARG B CA 1
ATOM 15140 C C . ARG B 1 446 ? 131.489 184.597 192.118 1.00 92.33 446 ARG B C 1
ATOM 15141 O O . ARG B 1 446 ? 130.952 184.350 193.200 1.00 92.33 446 ARG B O 1
ATOM 15162 N N . ILE B 1 447 ? 131.498 183.747 191.096 1.00 96.68 447 ILE B N 1
ATOM 15163 C CA . ILE B 1 447 ? 130.804 182.467 191.118 1.00 96.68 447 ILE B CA 1
ATOM 15164 C C . ILE B 1 447 ? 131.657 181.493 190.321 1.00 96.68 447 ILE B C 1
ATOM 15165 O O . ILE B 1 447 ? 131.826 181.668 189.111 1.00 96.68 447 ILE B O 1
ATOM 15181 N N . GLU B 1 448 ? 132.190 180.470 190.982 1.00 96.35 448 GLU B N 1
ATOM 15182 C CA . GLU B 1 448 ? 133.075 179.539 190.300 1.00 96.35 448 GLU B CA 1
ATOM 15183 C C . GLU B 1 448 ? 133.058 178.179 190.980 1.00 96.35 448 GLU B C 1
ATOM 15184 O O . GLU B 1 448 ? 132.466 177.993 192.043 1.00 96.35 448 GLU B O 1
ATOM 15196 N N . LYS B 1 449 ? 133.702 177.221 190.319 1.00 97.88 449 LYS B N 1
ATOM 15197 C CA . LYS B 1 449 ? 133.927 175.867 190.813 1.00 97.88 449 LYS B CA 1
ATOM 15198 C C . LYS B 1 449 ? 132.652 175.183 191.277 1.00 97.88 449 LYS B C 1
ATOM 15199 O O . LYS B 1 449 ? 132.717 174.225 192.052 1.00 97.88 449 LYS B O 1
ATOM 15218 N N . ASN B 1 450 ? 131.493 175.639 190.812 1.00 102.73 450 ASN B N 1
ATOM 15219 C CA . ASN B 1 450 ? 130.226 174.968 191.085 1.00 102.73 450 ASN B CA 1
ATOM 15220 C C . ASN B 1 450 ? 129.970 173.995 189.939 1.00 102.73 450 ASN B C 1
ATOM 15221 O O . ASN B 1 450 ? 129.225 174.264 188.992 1.00 102.73 450 ASN B O 1
ATOM 15232 N N . HIS B 1 451 ? 130.594 172.826 190.045 1.00 107.43 451 HIS B N 1
ATOM 15233 C CA . HIS B 1 451 ? 130.782 171.951 188.895 1.00 107.43 451 HIS B CA 1
ATOM 15234 C C . HIS B 1 451 ? 129.482 171.379 188.345 1.00 107.43 451 HIS B C 1
ATOM 15235 O O . HIS B 1 451 ? 129.509 170.595 187.391 1.00 107.43 451 HIS B O 1
ATOM 15249 N N . LYS B 1 452 ? 128.344 171.748 188.925 1.00 107.89 452 LYS B N 1
ATOM 15250 C CA . LYS B 1 452 ? 127.052 171.378 188.371 1.00 107.89 452 LYS B CA 1
ATOM 15251 C C . LYS B 1 452 ? 126.151 172.576 188.122 1.00 107.89 452 LYS B C 1
ATOM 15252 O O . LYS B 1 452 ? 124.962 172.388 187.844 1.00 107.89 452 LYS B O 1
ATOM 15271 N N . LEU B 1 453 ? 126.675 173.794 188.202 1.00 112.82 453 LEU B N 1
ATOM 15272 C CA . LEU B 1 453 ? 125.842 174.991 188.159 1.00 112.82 453 LEU B CA 1
ATOM 15273 C C . LEU B 1 453 ? 125.577 175.378 186.713 1.00 112.82 453 LEU B C 1
ATOM 15274 O O . LEU B 1 453 ? 126.462 175.878 186.016 1.00 112.82 453 LEU B O 1
ATOM 15290 N N . CYS B 1 454 ? 124.349 175.142 186.259 1.00 132.18 454 CYS B N 1
ATOM 15291 C CA . CYS B 1 454 ? 123.876 175.741 185.024 1.00 132.18 454 CYS B CA 1
ATOM 15292 C C . CYS B 1 454 ? 123.207 177.079 185.324 1.00 132.18 454 CYS B C 1
ATOM 15293 O O . CYS B 1 454 ? 122.916 177.419 186.473 1.00 132.18 454 CYS B O 1
ATOM 15300 N N . TYR B 1 455 ? 122.967 177.848 184.270 1.00 138.24 455 TYR B N 1
ATOM 15301 C CA . TYR B 1 455 ? 122.270 179.127 184.352 1.00 138.24 455 TYR B CA 1
ATOM 15302 C C . TYR B 1 455 ? 123.099 180.212 185.023 1.00 138.24 455 TYR B C 1
ATOM 15303 O O . TYR B 1 455 ? 122.584 181.307 185.276 1.00 138.24 455 TYR B O 1
ATOM 15321 N N . ASP B 1 456 ? 124.369 179.944 185.327 1.00 129.39 456 ASP B N 1
ATOM 15322 C CA . ASP B 1 456 ? 125.214 180.998 185.873 1.00 129.39 456 ASP B CA 1
ATOM 15323 C C . ASP B 1 456 ? 125.378 182.135 184.877 1.00 129.39 456 ASP B C 1
ATOM 15324 O O . ASP B 1 456 ? 125.485 183.300 185.273 1.00 129.39 456 ASP B O 1
ATOM 15333 N N . ARG B 1 457 ? 125.395 181.815 183.584 1.00 134.11 457 ARG B N 1
ATOM 15334 C CA . ARG B 1 457 ? 125.588 182.797 182.529 1.00 134.11 457 ARG B CA 1
ATOM 15335 C C . ARG B 1 457 ? 124.281 183.360 181.988 1.00 134.11 457 ARG B C 1
ATOM 15336 O O . ARG B 1 457 ? 124.318 184.263 181.147 1.00 134.11 457 ARG B O 1
ATOM 15357 N N . THR B 1 458 ? 123.134 182.859 182.447 1.00 140.92 458 THR B N 1
ATOM 15358 C CA . THR B 1 458 ? 121.850 183.194 181.850 1.00 140.92 458 THR B CA 1
ATOM 15359 C C . THR B 1 458 ? 121.210 184.432 182.465 1.00 140.92 458 THR B C 1
ATOM 15360 O O . THR B 1 458 ? 120.003 184.638 182.296 1.00 140.92 458 THR B O 1
ATOM 15371 N N . ILE B 1 459 ? 121.975 185.251 183.182 1.00 138.62 459 ILE B N 1
ATOM 15372 C CA . ILE B 1 459 ? 121.502 186.545 183.659 1.00 138.62 459 ILE B CA 1
ATOM 15373 C C . ILE B 1 459 ? 122.592 187.575 183.411 1.00 138.62 459 ILE B C 1
ATOM 15374 O O . ILE B 1 459 ? 123.735 187.392 183.843 1.00 138.62 459 ILE B O 1
ATOM 15390 N N . ASP B 1 460 ? 122.237 188.657 182.724 1.00 141.43 460 ASP B N 1
ATOM 15391 C CA . ASP B 1 460 ? 123.168 189.757 182.472 1.00 141.43 460 ASP B CA 1
ATOM 15392 C C . ASP B 1 460 ? 123.347 190.506 183.784 1.00 141.43 460 ASP B C 1
ATOM 15393 O O . ASP B 1 460 ? 122.536 191.351 184.164 1.00 141.43 460 ASP B O 1
ATOM 15402 N N . TRP B 1 461 ? 124.436 190.187 184.485 1.00 123.71 461 TRP B N 1
ATOM 15403 C CA . TRP B 1 461 ? 124.617 190.698 185.838 1.00 123.71 461 TRP B CA 1
ATOM 15404 C C . TRP B 1 461 ? 124.639 192.217 185.877 1.00 123.71 461 TRP B C 1
ATOM 15405 O O . TRP B 1 461 ? 124.180 192.818 186.855 1.00 123.71 461 TRP B O 1
ATOM 15426 N N . LEU B 1 462 ? 125.146 192.861 184.825 1.00 128.14 462 LEU B N 1
ATOM 15427 C CA . LEU B 1 462 ? 125.272 194.311 184.858 1.00 128.14 462 LEU B CA 1
ATOM 15428 C C . LEU B 1 462 ? 123.930 195.006 185.005 1.00 128.14 462 LEU B C 1
ATOM 15429 O O . LEU B 1 462 ? 123.901 196.188 185.366 1.00 128.14 462 LEU B O 1
ATOM 15445 N N . GLU B 1 463 ? 122.826 194.317 184.730 1.00 136.39 463 GLU B N 1
ATOM 15446 C CA . GLU B 1 463 ? 121.508 194.856 185.027 1.00 136.39 463 GLU B CA 1
ATOM 15447 C C . GLU B 1 463 ? 121.062 194.524 186.447 1.00 136.39 463 GLU B C 1
ATOM 15448 O O . GLU B 1 463 ? 120.051 195.063 186.910 1.00 136.39 463 GLU B O 1
ATOM 15460 N N . ILE B 1 464 ? 121.804 193.670 187.153 1.00 126.13 464 ILE B N 1
ATOM 15461 C CA . ILE B 1 464 ? 121.567 193.470 188.579 1.00 126.13 464 ILE B CA 1
ATOM 15462 C C . ILE B 1 464 ? 122.404 194.439 189.400 1.00 126.13 464 ILE B C 1
ATOM 15463 O O . ILE B 1 464 ? 121.911 195.045 190.357 1.00 126.13 464 ILE B O 1
ATOM 15479 N N . LEU B 1 465 ? 123.671 194.610 189.035 1.00 121.12 465 LEU B N 1
ATOM 15480 C CA . LEU B 1 465 ? 124.585 195.426 189.816 1.00 121.12 465 LEU B CA 1
ATOM 15481 C C . LEU B 1 465 ? 124.138 196.884 189.800 1.00 121.12 465 LEU B C 1
ATOM 15482 O O . LEU B 1 465 ? 123.113 197.248 189.217 1.00 121.12 465 LEU B O 1
ATOM 15498 N N . ALA B 1 466 ? 124.921 197.728 190.466 1.00 129.67 466 ALA B N 1
ATOM 15499 C CA . ALA B 1 466 ? 124.596 199.141 190.584 1.00 129.67 466 ALA B CA 1
ATOM 15500 C C . ALA B 1 466 ? 124.440 199.780 189.211 1.00 129.67 466 ALA B C 1
ATOM 15501 O O . ALA B 1 466 ? 124.788 199.176 188.192 1.00 129.67 466 ALA B O 1
ATOM 15508 N N . GLU B 1 467 ? 123.925 201.008 189.178 1.00 144.35 467 GLU B N 1
ATOM 15509 C CA . GLU B 1 467 ? 123.683 201.711 187.924 1.00 144.35 467 GLU B CA 1
ATOM 15510 C C . GLU B 1 467 ? 124.943 202.411 187.429 1.00 144.35 467 GLU B C 1
ATOM 15511 O O . GLU B 1 467 ? 124.867 203.333 186.612 1.00 144.35 467 GLU B O 1
ATOM 15523 N N . ASN B 1 468 ? 126.103 201.983 187.921 1.00 142.78 468 ASN B N 1
ATOM 15524 C CA . ASN B 1 468 ? 127.374 202.548 187.502 1.00 142.78 468 ASN B CA 1
ATOM 15525 C C . ASN B 1 468 ? 128.276 201.414 187.038 1.00 142.78 468 ASN B C 1
ATOM 15526 O O . ASN B 1 468 ? 127.867 200.253 186.975 1.00 142.78 468 ASN B O 1
ATOM 15537 N N . GLU B 1 469 ? 129.514 201.766 186.706 1.00 139.97 469 GLU B N 1
ATOM 15538 C CA . GLU B 1 469 ? 130.475 200.773 186.247 1.00 139.97 469 GLU B CA 1
ATOM 15539 C C . GLU B 1 469 ? 130.898 199.876 187.402 1.00 139.97 469 GLU B C 1
ATOM 15540 O O . GLU B 1 469 ? 131.612 200.313 188.310 1.00 139.97 469 GLU B O 1
ATOM 15552 N N . THR B 1 470 ? 130.455 198.619 187.363 1.00 132.59 470 THR B N 1
ATOM 15553 C CA . THR B 1 470 ? 130.859 197.633 188.359 1.00 132.59 470 THR B CA 1
ATOM 15554 C C . THR B 1 470 ? 131.248 196.333 187.665 1.00 132.59 470 THR B C 1
ATOM 15555 O O . THR B 1 470 ? 130.835 195.244 188.075 1.00 132.59 470 THR B O 1
ATOM 15566 N N . GLN B 1 471 ? 132.053 196.437 186.609 1.00 130.69 471 GLN B N 1
ATOM 15567 C CA . GLN B 1 471 ? 132.401 195.278 185.795 1.00 130.69 471 GLN B CA 1
ATOM 15568 C C . GLN B 1 471 ? 133.389 194.379 186.525 1.00 130.69 471 GLN B C 1
ATOM 15569 O O . GLN B 1 471 ? 134.530 194.207 186.083 1.00 130.69 471 GLN B O 1
ATOM 15583 N N . LEU B 1 472 ? 132.955 193.798 187.641 1.00 115.11 472 LEU B N 1
ATOM 15584 C CA . LEU B 1 472 ? 133.796 192.922 188.441 1.00 115.11 472 LEU B CA 1
ATOM 15585 C C . LEU B 1 472 ? 133.352 191.467 188.399 1.00 115.11 472 LEU B C 1
ATOM 15586 O O . LEU B 1 472 ? 133.989 190.626 189.041 1.00 115.11 472 LEU B O 1
ATOM 15602 N N . VAL B 1 473 ? 132.289 191.147 187.658 1.00 111.62 473 VAL B N 1
ATOM 15603 C CA . VAL B 1 473 ? 131.759 189.790 187.670 1.00 111.62 473 VAL B CA 1
ATOM 15604 C C . VAL B 1 473 ? 132.804 188.822 187.138 1.00 111.62 473 VAL B C 1
ATOM 15605 O O . VAL B 1 473 ? 133.595 189.155 186.247 1.00 111.62 473 VAL B O 1
ATOM 15618 N N . VAL B 1 474 ? 132.819 187.612 187.694 1.00 102.24 474 VAL B N 1
ATOM 15619 C CA . VAL B 1 474 ? 133.749 186.565 187.285 1.00 102.24 474 VAL B CA 1
ATOM 15620 C C . VAL B 1 474 ? 133.023 185.233 187.402 1.00 102.24 474 VAL B C 1
ATOM 15621 O O . VAL B 1 474 ? 132.679 184.810 188.510 1.00 102.24 474 VAL B O 1
ATOM 15634 N N . LEU B 1 475 ? 132.798 184.569 186.273 1.00 108.80 475 LEU B N 1
ATOM 15635 C CA . LEU B 1 475 ? 132.153 183.260 186.239 1.00 108.80 475 LEU B CA 1
ATOM 15636 C C . LEU B 1 475 ? 133.102 182.289 185.551 1.00 108.80 475 LEU B C 1
ATOM 15637 O O . LEU B 1 475 ? 133.544 182.543 184.426 1.00 108.80 475 LEU B O 1
ATOM 15653 N N . THR B 1 476 ? 133.416 181.181 186.219 1.00 104.11 476 THR B N 1
ATOM 15654 C CA . THR B 1 476 ? 134.360 180.214 185.677 1.00 104.11 476 THR B CA 1
ATOM 15655 C C . THR B 1 476 ? 134.035 178.821 186.195 1.00 104.11 476 THR B C 1
ATOM 15656 O O . THR B 1 476 ? 133.337 178.660 187.199 1.00 104.11 476 THR B O 1
ATOM 15667 N N . GLU B 1 477 ? 134.540 177.817 185.483 1.00 107.76 477 GLU B N 1
ATOM 15668 C CA . GLU B 1 477 ? 134.541 176.420 185.901 1.00 107.76 477 GLU B CA 1
ATOM 15669 C C . GLU B 1 477 ? 133.205 175.964 186.467 1.00 107.76 477 GLU B C 1
ATOM 15670 O O . GLU B 1 477 ? 133.179 175.159 187.402 1.00 107.76 477 GLU B O 1
ATOM 15682 N N . ASN B 1 478 ? 132.091 176.445 185.924 1.00 112.62 478 ASN B N 1
ATOM 15683 C CA . ASN B 1 478 ? 130.789 176.133 186.497 1.00 112.62 478 ASN B CA 1
ATOM 15684 C C . ASN B 1 478 ? 130.134 174.960 185.785 1.00 112.62 478 ASN B C 1
ATOM 15685 O O . ASN B 1 478 ? 128.904 174.882 185.711 1.00 112.62 478 ASN B O 1
ATOM 15696 N N . GLY B 1 479 ? 130.941 174.040 185.268 1.00 127.83 479 GLY B N 1
ATOM 15697 C CA . GLY B 1 479 ? 130.399 172.909 184.534 1.00 127.83 479 GLY B CA 1
ATOM 15698 C C . GLY B 1 479 ? 129.641 173.320 183.291 1.00 127.83 479 GLY B C 1
ATOM 15699 O O . GLY B 1 479 ? 128.564 172.776 183.016 1.00 127.83 479 GLY B O 1
ATOM 15703 N N . LYS B 1 480 ? 130.182 174.267 182.530 1.00 134.68 480 LYS B N 1
ATOM 15704 C CA . LYS B 1 480 ? 129.507 174.827 181.367 1.00 134.68 480 LYS B CA 1
ATOM 15705 C C . LYS B 1 480 ? 129.769 174.041 180.090 1.00 134.68 480 LYS B C 1
ATOM 15706 O O . LYS B 1 480 ? 129.323 174.469 179.020 1.00 134.68 480 LYS B O 1
ATOM 15725 N N . GLU B 1 481 ? 130.474 172.912 180.171 1.00 146.28 481 GLU B N 1
ATOM 15726 C CA . GLU B 1 481 ? 130.991 172.283 178.960 1.00 146.28 481 GLU B CA 1
ATOM 15727 C C . GLU B 1 481 ? 129.864 171.847 178.031 1.00 146.28 481 GLU B C 1
ATOM 15728 O O . GLU B 1 481 ? 129.661 172.440 176.964 1.00 146.28 481 GLU B O 1
ATOM 15740 N N . LYS B 1 482 ? 129.117 170.811 178.415 1.00 151.80 482 LYS B N 1
ATOM 15741 C CA . LYS B 1 482 ? 128.064 170.293 177.550 1.00 151.80 482 LYS B CA 1
ATOM 15742 C C . LYS B 1 482 ? 126.785 169.937 178.298 1.00 151.80 482 LYS B C 1
ATOM 15743 O O . LYS B 1 482 ? 125.698 169.939 177.711 1.00 151.80 482 LYS B O 1
ATOM 15762 N N . GLU B 1 483 ? 126.895 169.643 179.595 1.00 152.24 483 GLU B N 1
ATOM 15763 C CA . GLU B 1 483 ? 125.813 168.947 180.282 1.00 152.24 483 GLU B CA 1
ATOM 15764 C C . GLU B 1 483 ? 124.564 169.803 180.440 1.00 152.24 483 GLU B C 1
ATOM 15765 O O . GLU B 1 483 ? 123.475 169.253 180.635 1.00 152.24 483 GLU B O 1
ATOM 15777 N N . CYS B 1 484 ? 124.685 171.125 180.356 1.00 153.14 484 CYS B N 1
ATOM 15778 C CA . CYS B 1 484 ? 123.549 171.994 180.634 1.00 153.14 484 CYS B CA 1
ATOM 15779 C C . CYS B 1 484 ? 122.567 172.004 179.470 1.00 153.14 484 CYS B C 1
ATOM 15780 O O . CYS B 1 484 ? 122.397 173.027 178.800 1.00 153.14 484 CYS B O 1
ATOM 15787 N N . ARG B 1 485 ? 121.910 170.867 179.226 1.00 152.63 485 ARG B N 1
ATOM 15788 C CA . ARG B 1 485 ? 120.938 170.792 178.142 1.00 152.63 485 ARG B CA 1
ATOM 15789 C C . ARG B 1 485 ? 119.628 171.481 178.493 1.00 152.63 485 ARG B C 1
ATOM 15790 O O . ARG B 1 485 ? 118.862 171.826 177.588 1.00 152.63 485 ARG B O 1
ATOM 15811 N N . LEU B 1 486 ? 119.353 171.691 179.778 1.00 152.03 486 LEU B N 1
ATOM 15812 C CA . LEU B 1 486 ? 118.133 172.365 180.204 1.00 152.03 486 LEU B CA 1
ATOM 15813 C C . LEU B 1 486 ? 118.235 173.882 180.112 1.00 152.03 486 LEU B C 1
ATOM 15814 O O . LEU B 1 486 ? 117.413 174.582 180.712 1.00 152.03 486 LEU B O 1
ATOM 15830 N N . SER B 1 487 ? 119.216 174.402 179.373 1.00 153.36 487 SER B N 1
ATOM 15831 C CA . SER B 1 487 ? 119.344 175.842 179.194 1.00 153.36 487 SER B CA 1
ATOM 15832 C C . SER B 1 487 ? 118.222 176.429 178.349 1.00 153.36 487 SER B C 1
ATOM 15833 O O . SER B 1 487 ? 118.192 177.649 178.152 1.00 153.36 487 SER B O 1
ATOM 15841 N N . LYS B 1 488 ? 117.305 175.599 177.847 1.00 159.13 488 LYS B N 1
ATOM 15842 C CA . LYS B 1 488 ? 116.214 176.109 177.023 1.00 159.13 488 LYS B CA 1
ATOM 15843 C C . LYS B 1 488 ? 115.380 177.132 177.783 1.00 159.13 488 LYS B C 1
ATOM 15844 O O . LYS B 1 488 ? 114.944 178.136 177.207 1.00 159.13 488 LYS B O 1
ATOM 15863 N N . CYS B 1 489 ? 115.129 176.887 179.071 1.00 157.67 489 CYS B N 1
ATOM 15864 C CA . CYS B 1 489 ? 114.345 177.801 179.894 1.00 157.67 489 CYS B CA 1
ATOM 15865 C C . CYS B 1 489 ? 112.918 177.851 179.355 1.00 157.67 489 CYS B C 1
ATOM 15866 O O . CYS B 1 489 ? 112.647 177.293 178.284 1.00 157.67 489 CYS B O 1
ATOM 15873 N N . PRO B 1 490 ? 111.976 178.487 180.058 1.00 157.03 490 PRO B N 1
ATOM 15874 C CA . PRO B 1 490 ? 110.574 178.412 179.611 1.00 157.03 490 PRO B CA 1
ATOM 15875 C C . PRO B 1 490 ? 110.372 178.857 178.174 1.00 157.03 490 PRO B C 1
ATOM 15876 O O . PRO B 1 490 ? 109.528 178.285 177.473 1.00 157.03 490 PRO B O 1
ATOM 15887 N N . GLY B 1 491 ? 111.117 179.855 177.712 1.00 160.46 491 GLY B N 1
ATOM 15888 C CA . GLY B 1 491 ? 111.013 180.305 176.337 1.00 160.46 491 GLY B CA 1
ATOM 15889 C C . GLY B 1 491 ? 111.567 179.292 175.354 1.00 160.46 491 GLY B C 1
ATOM 15890 O O . GLY B 1 491 ? 112.670 179.457 174.834 1.00 160.46 491 GLY B O 1
ATOM 15894 N N . CYS B 1 512 ? 109.575 183.731 178.029 1.00 162.83 512 CYS B N 1
ATOM 15895 C CA . CYS B 1 512 ? 110.663 184.287 178.824 1.00 162.83 512 CYS B CA 1
ATOM 15896 C C . CYS B 1 512 ? 111.493 185.249 177.979 1.00 162.83 512 CYS B C 1
ATOM 15897 O O . CYS B 1 512 ? 111.642 185.059 176.773 1.00 162.83 512 CYS B O 1
ATOM 15904 N N . GLN B 1 513 ? 112.030 186.284 178.620 1.00 161.57 513 GLN B N 1
ATOM 15905 C CA . GLN B 1 513 ? 112.779 187.304 177.901 1.00 161.57 513 GLN B CA 1
ATOM 15906 C C . GLN B 1 513 ? 114.054 186.720 177.304 1.00 161.57 513 GLN B C 1
ATOM 15907 O O . GLN B 1 513 ? 114.655 185.789 177.848 1.00 161.57 513 GLN B O 1
ATOM 15921 N N . LEU B 1 514 ? 114.463 187.279 176.167 1.00 163.12 514 LEU B N 1
ATOM 15922 C CA . LEU B 1 514 ? 115.667 186.844 175.471 1.00 163.12 514 LEU B CA 1
ATOM 15923 C C . LEU B 1 514 ? 116.484 188.060 175.068 1.00 163.12 514 LEU B C 1
ATOM 15924 O O . LEU B 1 514 ? 115.948 189.005 174.483 1.00 163.12 514 LEU B O 1
ATOM 15940 N N . HIS B 1 515 ? 117.777 188.028 175.379 1.00 163.67 515 HIS B N 1
ATOM 15941 C CA . HIS B 1 515 ? 118.696 189.077 174.966 1.00 163.67 515 HIS B CA 1
ATOM 15942 C C . HIS B 1 515 ? 120.080 188.469 174.803 1.00 163.67 515 HIS B C 1
ATOM 15943 O O . HIS B 1 515 ? 120.431 187.489 175.465 1.00 163.67 515 HIS B O 1
ATOM 15957 N N . ASN B 1 516 ? 120.865 189.066 173.908 1.00 168.47 516 ASN B N 1
ATOM 15958 C CA . ASN B 1 516 ? 122.200 188.562 173.593 1.00 168.47 516 ASN B CA 1
ATOM 15959 C C . ASN B 1 516 ? 122.145 187.100 173.162 1.00 168.47 516 ASN B C 1
ATOM 15960 O O . ASN B 1 516 ? 123.036 186.307 173.475 1.00 168.47 516 ASN B O 1
ATOM 15971 N N . ASN B 1 517 ? 121.087 186.736 172.437 1.00 171.13 517 ASN B N 1
ATOM 15972 C CA . ASN B 1 517 ? 120.918 185.385 171.906 1.00 171.13 517 ASN B CA 1
ATOM 15973 C C . ASN B 1 517 ? 120.839 184.340 173.016 1.00 171.13 517 ASN B C 1
ATOM 15974 O O . ASN B 1 517 ? 121.261 183.196 172.834 1.00 171.13 517 ASN B O 1
ATOM 15985 N N . ARG B 1 518 ? 120.302 184.717 174.175 1.00 164.19 518 ARG B N 1
ATOM 15986 C CA . ARG B 1 518 ? 120.092 183.774 175.263 1.00 164.19 518 ARG B CA 1
ATOM 15987 C C . ARG B 1 518 ? 118.963 184.268 176.153 1.00 164.19 518 ARG B C 1
ATOM 15988 O O . ARG B 1 518 ? 118.775 185.473 176.338 1.00 164.19 518 ARG B O 1
ATOM 16009 N N . ARG B 1 519 ? 118.216 183.317 176.706 1.00 161.48 519 ARG B N 1
ATOM 16010 C CA . ARG B 1 519 ? 117.105 183.649 177.584 1.00 161.48 519 ARG B CA 1
ATOM 16011 C C . ARG B 1 519 ? 117.619 184.191 178.910 1.00 161.48 519 ARG B C 1
ATOM 16012 O O . ARG B 1 519 ? 118.672 183.779 179.403 1.00 161.48 519 ARG B O 1
ATOM 16033 N N . LEU B 1 520 ? 116.869 185.125 179.488 1.00 157.68 520 LEU B N 1
ATOM 16034 C CA . LEU B 1 520 ? 117.162 185.647 180.820 1.00 157.68 520 LEU B CA 1
ATOM 16035 C C . LEU B 1 520 ? 116.356 184.824 181.815 1.00 157.68 520 LEU B C 1
ATOM 16036 O O . LEU B 1 520 ? 115.173 185.086 182.042 1.00 157.68 520 LEU B O 1
ATOM 16052 N N . CYS B 1 521 ? 116.997 183.825 182.414 1.00 150.22 521 CYS B N 1
ATOM 16053 C CA . CYS B 1 521 ? 116.285 182.857 183.232 1.00 150.22 521 CYS B CA 1
ATOM 16054 C C . CYS B 1 521 ? 117.200 182.323 184.320 1.00 150.22 521 CYS B C 1
ATOM 16055 O O . CYS B 1 521 ? 118.348 181.959 184.053 1.00 150.22 521 CYS B O 1
ATOM 16062 N N . TRP B 1 522 ? 116.678 182.276 185.547 1.00 133.03 522 TRP B N 1
ATOM 16063 C CA . TRP B 1 522 ? 117.418 181.654 186.637 1.00 133.03 522 TRP B CA 1
ATOM 16064 C C . TRP B 1 522 ? 117.588 180.160 186.407 1.00 133.03 522 TRP B C 1
ATOM 16065 O O . TRP B 1 522 ? 118.662 179.609 186.668 1.00 133.03 522 TRP B O 1
ATOM 16086 N N . ASN B 1 523 ? 116.548 179.491 185.923 1.00 139.48 523 ASN B N 1
ATOM 16087 C CA . ASN B 1 523 ? 116.606 178.055 185.690 1.00 139.48 523 ASN B CA 1
ATOM 16088 C C . ASN B 1 523 ? 115.537 177.685 184.669 1.00 139.48 523 ASN B C 1
ATOM 16089 O O . ASN B 1 523 ? 114.943 178.554 184.021 1.00 139.48 523 ASN B O 1
ATOM 16100 N N . SER B 1 524 ? 115.289 176.382 184.530 1.00 145.86 524 SER B N 1
ATOM 16101 C CA . SER B 1 524 ? 114.367 175.898 183.512 1.00 145.86 524 SER B CA 1
ATOM 16102 C C . SER B 1 524 ? 112.969 176.475 183.665 1.00 145.86 524 SER B C 1
ATOM 16103 O O . SER B 1 524 ? 112.239 176.572 182.672 1.00 145.86 524 SER B O 1
ATOM 16111 N N . LYS B 1 525 ? 112.573 176.855 184.877 1.00 142.78 525 LYS B N 1
ATOM 16112 C CA . LYS B 1 525 ? 111.229 177.357 185.128 1.00 142.78 525 LYS B CA 1
ATOM 16113 C C . LYS B 1 525 ? 111.188 178.759 185.712 1.00 142.78 525 LYS B C 1
ATOM 16114 O O . LYS B 1 525 ? 110.134 179.395 185.662 1.00 142.78 525 LYS B O 1
ATOM 16133 N N . LEU B 1 526 ? 112.293 179.260 186.260 1.00 140.07 526 LEU B N 1
ATOM 16134 C CA . LEU B 1 526 ? 112.322 180.595 186.856 1.00 140.07 526 LEU B CA 1
ATOM 16135 C C . LEU B 1 526 ? 112.979 181.550 185.870 1.00 140.07 526 LEU B C 1
ATOM 16136 O O . LEU B 1 526 ? 114.200 181.715 185.846 1.00 140.07 526 LEU B O 1
ATOM 16152 N N . CYS B 1 527 ? 112.155 182.188 185.045 1.00 151.25 527 CYS B N 1
ATOM 16153 C CA . CYS B 1 527 ? 112.649 183.211 184.138 1.00 151.25 527 CYS B CA 1
ATOM 16154 C C . CYS B 1 527 ? 113.056 184.453 184.919 1.00 151.25 527 CYS B C 1
ATOM 16155 O O . CYS B 1 527 ? 112.573 184.705 186.026 1.00 151.25 527 CYS B O 1
ATOM 16162 N N . GLN B 1 528 ? 113.956 185.233 184.332 1.00 147.32 528 GLN B N 1
ATOM 16163 C CA . GLN B 1 528 ? 114.437 186.470 184.930 1.00 147.32 528 GLN B CA 1
ATOM 16164 C C . GLN B 1 528 ? 113.832 187.651 184.188 1.00 147.32 528 GLN B C 1
ATOM 16165 O O . GLN B 1 528 ? 113.768 187.648 182.954 1.00 147.32 528 GLN B O 1
ATOM 16179 N N . THR B 1 529 ? 113.387 188.654 184.939 1.00 152.69 529 THR B N 1
ATOM 16180 C CA . THR B 1 529 ? 112.726 189.827 184.383 1.00 152.69 529 THR B CA 1
ATOM 16181 C C . THR B 1 529 ? 113.539 191.071 184.709 1.00 152.69 529 THR B C 1
ATOM 16182 O O . THR B 1 529 ? 114.006 191.233 185.841 1.00 152.69 529 THR B O 1
ATOM 16193 N N . LYS B 1 530 ? 113.704 191.943 183.717 1.00 156.56 530 LYS B N 1
ATOM 16194 C CA . LYS B 1 530 ? 114.378 193.210 183.933 1.00 156.56 530 LYS B CA 1
ATOM 16195 C C . LYS B 1 530 ? 113.369 194.276 184.349 1.00 156.56 530 LYS B C 1
ATOM 16196 O O . LYS B 1 530 ? 112.163 194.030 184.461 1.00 156.56 530 LYS B O 1
ATOM 16215 N N . CYS B 1 531 ? 113.885 195.477 184.583 1.00 165.59 531 CYS B N 1
ATOM 16216 C CA . CYS B 1 531 ? 113.012 196.635 184.692 1.00 165.59 531 CYS B CA 1
ATOM 16217 C C . CYS B 1 531 ? 113.286 197.602 183.545 1.00 165.59 531 CYS B C 1
ATOM 16218 O O . CYS B 1 531 ? 114.417 197.674 183.052 1.00 165.59 531 CYS B O 1
ATOM 16225 N N . PRO B 1 532 ? 112.283 198.351 183.092 1.00 168.34 532 PRO B N 1
ATOM 16226 C CA . PRO B 1 532 ? 112.558 199.457 182.172 1.00 168.34 532 PRO B CA 1
ATOM 16227 C C . PRO B 1 532 ? 113.406 200.520 182.851 1.00 168.34 532 PRO B C 1
ATOM 16228 O O . PRO B 1 532 ? 113.397 200.681 184.072 1.00 168.34 532 PRO B O 1
ATOM 16239 N N . GLU B 1 533 ? 114.149 201.259 182.031 1.00 165.29 533 GLU B N 1
ATOM 16240 C CA . GLU B 1 533 ? 115.070 202.260 182.553 1.00 165.29 533 GLU B CA 1
ATOM 16241 C C . GLU B 1 533 ? 114.388 203.287 183.449 1.00 165.29 533 GLU B C 1
ATOM 16242 O O . GLU B 1 533 ? 115.088 204.079 184.090 1.00 165.29 533 GLU B O 1
ATOM 16254 N N . LYS B 1 534 ? 113.056 203.297 183.515 1.00 167.61 534 LYS B N 1
ATOM 16255 C CA . LYS B 1 534 ? 112.355 204.275 184.332 1.00 167.61 534 LYS B CA 1
ATOM 16256 C C . LYS B 1 534 ? 112.452 203.992 185.827 1.00 167.61 534 LYS B C 1
ATOM 16257 O O . LYS B 1 534 ? 112.151 204.894 186.619 1.00 167.61 534 LYS B O 1
ATOM 16276 N N . CYS B 1 535 ? 112.851 202.787 186.243 1.00 163.24 535 CYS B N 1
ATOM 16277 C CA . CYS B 1 535 ? 113.015 202.507 187.667 1.00 163.24 535 CYS B CA 1
ATOM 16278 C C . CYS B 1 535 ? 114.456 202.181 188.005 1.00 163.24 535 CYS B C 1
ATOM 16279 O O . CYS B 1 535 ? 115.003 202.701 188.984 1.00 163.24 535 CYS B O 1
ATOM 16286 N N . ARG B 1 536 ? 115.086 201.325 187.202 1.00 147.02 536 ARG B N 1
ATOM 16287 C CA . ARG B 1 536 ? 116.393 200.760 187.511 1.00 147.02 536 ARG B CA 1
ATOM 16288 C C . ARG B 1 536 ? 116.360 199.961 188.813 1.00 147.02 536 ARG B C 1
ATOM 16289 O O . ARG B 1 536 ? 116.925 200.387 189.826 1.00 147.02 536 ARG B O 1
ATOM 16310 N N . ASN B 1 537 ? 115.681 198.812 188.786 1.00 140.70 537 ASN B N 1
ATOM 16311 C CA . ASN B 1 537 ? 115.700 197.842 189.878 1.00 140.70 537 ASN B CA 1
ATOM 16312 C C . ASN B 1 537 ? 114.857 198.236 191.084 1.00 140.70 537 ASN B C 1
ATOM 16313 O O . ASN B 1 537 ? 115.300 198.085 192.225 1.00 140.70 537 ASN B O 1
ATOM 16324 N N . ASN B 1 538 ? 113.649 198.744 190.848 1.00 150.68 538 ASN B N 1
ATOM 16325 C CA . ASN B 1 538 ? 112.631 198.783 191.891 1.00 150.68 538 ASN B CA 1
ATOM 16326 C C . ASN B 1 538 ? 111.278 198.420 191.292 1.00 150.68 538 ASN B C 1
ATOM 16327 O O . ASN B 1 538 ? 110.270 199.075 191.573 1.00 150.68 538 ASN B O 1
ATOM 16338 N N . CYS B 1 539 ? 111.250 197.370 190.471 1.00 160.61 539 CYS B N 1
ATOM 16339 C CA . CYS B 1 539 ? 110.098 197.060 189.639 1.00 160.61 539 CYS B CA 1
ATOM 16340 C C . CYS B 1 539 ? 109.723 195.594 189.784 1.00 160.61 539 CYS B C 1
ATOM 16341 O O . CYS B 1 539 ? 110.562 194.749 190.104 1.00 160.61 539 CYS B O 1
ATOM 16348 N N . ILE B 1 540 ? 108.447 195.303 189.536 1.00 163.42 540 ILE B N 1
ATOM 16349 C CA . ILE B 1 540 ? 107.951 193.935 189.634 1.00 163.42 540 ILE B CA 1
ATOM 16350 C C . ILE B 1 540 ? 108.023 193.208 188.294 1.00 163.42 540 ILE B C 1
ATOM 16351 O O . ILE B 1 540 ? 108.281 192.001 188.262 1.00 163.42 540 ILE B O 1
ATOM 16367 N N . ASP B 1 541 ? 107.792 193.908 187.191 1.00 168.79 541 ASP B N 1
ATOM 16368 C CA . ASP B 1 541 ? 107.846 193.305 185.864 1.00 168.79 541 ASP B CA 1
ATOM 16369 C C . ASP B 1 541 ? 108.318 194.376 184.885 1.00 168.79 541 ASP B C 1
ATOM 16370 O O . ASP B 1 541 ? 108.887 195.395 185.290 1.00 168.79 541 ASP B O 1
ATOM 16379 N N . GLU B 1 542 ? 108.094 194.146 183.595 1.00 168.02 542 GLU B N 1
ATOM 16380 C CA . GLU B 1 542 ? 108.613 195.039 182.567 1.00 168.02 542 GLU B CA 1
ATOM 16381 C C . GLU B 1 542 ? 107.938 196.407 182.584 1.00 168.02 542 GLU B C 1
ATOM 16382 O O . GLU B 1 542 ? 108.405 197.331 181.912 1.00 168.02 542 GLU B O 1
ATOM 16394 N N . HIS B 1 543 ? 106.828 196.550 183.311 1.00 170.42 543 HIS B N 1
ATOM 16395 C CA . HIS B 1 543 ? 106.140 197.837 183.354 1.00 170.42 543 HIS B CA 1
ATOM 16396 C C . HIS B 1 543 ? 105.687 198.233 184.756 1.00 170.42 543 HIS B C 1
ATOM 16397 O O . HIS B 1 543 ? 105.508 199.422 185.039 1.00 170.42 543 HIS B O 1
ATOM 16411 N N . THR B 1 544 ? 105.503 197.255 185.642 1.00 170.63 544 THR B N 1
ATOM 16412 C CA . THR B 1 544 ? 104.898 197.495 186.954 1.00 170.63 544 THR B CA 1
ATOM 16413 C C . THR B 1 544 ? 105.993 197.882 187.944 1.00 170.63 544 THR B C 1
ATOM 16414 O O . THR B 1 544 ? 106.509 197.064 188.710 1.00 170.63 544 THR B O 1
ATOM 16425 N N . CYS B 1 545 ? 106.348 199.164 187.925 1.00 168.06 545 CYS B N 1
ATOM 16426 C CA . CYS B 1 545 ? 107.411 199.702 188.762 1.00 168.06 545 CYS B CA 1
ATOM 16427 C C . CYS B 1 545 ? 106.827 200.580 189.859 1.00 168.06 545 CYS B C 1
ATOM 16428 O O . CYS B 1 545 ? 105.783 201.214 189.674 1.00 168.06 545 CYS B O 1
ATOM 16435 N N . CYS B 1 546 ? 107.509 200.611 190.998 1.00 165.34 546 CYS B N 1
ATOM 16436 C CA . CYS B 1 546 ? 107.017 201.262 192.202 1.00 165.34 546 CYS B CA 1
ATOM 16437 C C . CYS B 1 546 ? 107.820 202.524 192.506 1.00 165.34 546 CYS B C 1
ATOM 16438 O O . CYS B 1 546 ? 108.685 202.949 191.737 1.00 165.34 546 CYS B O 1
ATOM 16445 N N . SER B 1 547 ? 107.514 203.125 193.655 1.00 157.58 547 SER B N 1
ATOM 16446 C CA . SER B 1 547 ? 108.146 204.377 194.047 1.00 157.58 547 SER B CA 1
ATOM 16447 C C . SER B 1 547 ? 109.656 204.211 194.166 1.00 157.58 547 SER B C 1
ATOM 16448 O O . SER B 1 547 ? 110.154 203.164 194.588 1.00 157.58 547 SER B O 1
ATOM 16456 N N . GLN B 1 548 ? 110.385 205.262 193.787 1.00 153.83 548 GLN B N 1
ATOM 16457 C CA . GLN B 1 548 ? 111.838 205.242 193.900 1.00 153.83 548 GLN B CA 1
ATOM 16458 C C . GLN B 1 548 ? 112.296 205.030 195.335 1.00 153.83 548 GLN B C 1
ATOM 16459 O O . GLN B 1 548 ? 113.416 204.557 195.554 1.00 153.83 548 GLN B O 1
ATOM 16473 N N . ASP B 1 549 ? 111.457 205.372 196.315 1.00 152.48 549 ASP B N 1
ATOM 16474 C CA . ASP B 1 549 ? 111.839 205.191 197.711 1.00 152.48 549 ASP B CA 1
ATOM 16475 C C . ASP B 1 549 ? 112.108 203.727 198.032 1.00 152.48 549 ASP B C 1
ATOM 16476 O O . ASP B 1 549 ? 112.901 203.426 198.931 1.00 152.48 549 ASP B O 1
ATOM 16485 N N . CYS B 1 550 ? 111.467 202.809 197.313 1.00 148.14 550 CYS B N 1
ATOM 16486 C CA . CYS B 1 550 ? 111.692 201.386 197.524 1.00 148.14 550 CYS B CA 1
ATOM 16487 C C . CYS B 1 550 ? 112.887 200.915 196.707 1.00 148.14 550 CYS B C 1
ATOM 16488 O O . CYS B 1 550 ? 113.136 201.406 195.603 1.00 148.14 550 CYS B O 1
ATOM 16495 N N . LEU B 1 551 ? 113.625 199.956 197.257 1.00 131.54 551 LEU B N 1
ATOM 16496 C CA . LEU B 1 551 ? 114.749 199.333 196.575 1.00 131.54 551 LEU B CA 1
ATOM 16497 C C . LEU B 1 551 ? 114.527 197.832 196.478 1.00 131.54 551 LEU B C 1
ATOM 16498 O O . LEU B 1 551 ? 114.345 197.155 197.494 1.00 131.54 551 LEU B O 1
ATOM 16514 N N . GLY B 1 552 ? 114.546 197.316 195.251 1.00 134.78 552 GLY B N 1
ATOM 16515 C CA . GLY B 1 552 ? 114.485 195.892 195.014 1.00 134.78 552 GLY B CA 1
ATOM 16516 C C . GLY B 1 552 ? 113.108 195.339 194.735 1.00 134.78 552 GLY B C 1
ATOM 16517 O O . GLY B 1 552 ? 113.002 194.242 194.176 1.00 134.78 552 GLY B O 1
ATOM 16521 N N . GLY B 1 553 ? 112.052 196.047 195.105 1.00 147.29 553 GLY B N 1
ATOM 16522 C CA . GLY B 1 553 ? 110.712 195.587 194.816 1.00 147.29 553 GLY B CA 1
ATOM 16523 C C . GLY B 1 553 ? 109.707 196.233 195.750 1.00 147.29 553 GLY B C 1
ATOM 16524 O O . GLY B 1 553 ? 110.035 197.128 196.527 1.00 147.29 553 GLY B O 1
ATOM 16528 N N . CYS B 1 554 ? 108.472 195.748 195.650 1.00 159.60 554 CYS B N 1
ATOM 16529 C CA . CYS B 1 554 ? 107.364 196.311 196.404 1.00 159.60 554 CYS B CA 1
ATOM 16530 C C . CYS B 1 554 ? 106.245 195.287 196.485 1.00 159.60 554 CYS B C 1
ATOM 16531 O O . CYS B 1 554 ? 106.202 194.320 195.721 1.00 159.60 554 CYS B O 1
ATOM 16538 N N . VAL B 1 555 ? 105.331 195.517 197.422 1.00 162.70 555 VAL B N 1
ATOM 16539 C CA . VAL B 1 555 ? 104.118 194.722 197.561 1.00 162.70 555 VAL B CA 1
ATOM 16540 C C . VAL B 1 555 ? 102.928 195.650 197.378 1.00 162.70 555 VAL B C 1
ATOM 16541 O O . VAL B 1 555 ? 102.826 196.681 198.056 1.00 162.70 555 VAL B O 1
ATOM 16554 N N . ILE B 1 556 ? 102.033 195.288 196.464 1.00 169.57 556 ILE B N 1
ATOM 16555 C CA . ILE B 1 556 ? 100.838 196.068 196.166 1.00 169.57 556 ILE B CA 1
ATOM 16556 C C . ILE B 1 556 ? 99.638 195.313 196.716 1.00 169.57 556 ILE B C 1
ATOM 16557 O O . ILE B 1 556 ? 99.405 194.154 196.352 1.00 169.57 556 ILE B O 1
ATOM 16573 N N . ASP B 1 557 ? 98.883 195.967 197.591 1.00 176.42 557 ASP B N 1
ATOM 16574 C CA . ASP B 1 557 ? 97.767 195.321 198.259 1.00 176.42 557 ASP B CA 1
ATOM 16575 C C . ASP B 1 557 ? 96.502 195.405 197.411 1.00 176.42 557 ASP B C 1
ATOM 16576 O O . ASP B 1 557 ? 96.383 196.225 196.498 1.00 176.42 557 ASP B O 1
ATOM 16585 N N . LYS B 1 558 ? 95.545 194.532 197.732 1.00 184.02 558 LYS B N 1
ATOM 16586 C CA . LYS B 1 558 ? 94.228 194.625 197.116 1.00 184.02 558 LYS B CA 1
ATOM 16587 C C . LYS B 1 558 ? 93.563 195.958 197.419 1.00 184.02 558 LYS B C 1
ATOM 16588 O O . LYS B 1 558 ? 92.716 196.411 196.642 1.00 184.02 558 LYS B O 1
ATOM 16607 N N . ASN B 1 559 ? 93.932 196.595 198.531 1.00 181.78 559 ASN B N 1
ATOM 16608 C CA . ASN B 1 559 ? 93.445 197.929 198.849 1.00 181.78 559 ASN B CA 1
ATOM 16609 C C . ASN B 1 559 ? 93.977 198.987 197.893 1.00 181.78 559 ASN B C 1
ATOM 16610 O O . ASN B 1 559 ? 93.486 200.120 197.915 1.00 181.78 559 ASN B O 1
ATOM 16621 N N . GLY B 1 560 ? 94.960 198.648 197.061 1.00 177.82 560 GLY B N 1
ATOM 16622 C CA . GLY B 1 560 ? 95.586 199.605 196.177 1.00 177.82 560 GLY B CA 1
ATOM 16623 C C . GLY B 1 560 ? 96.800 200.296 196.753 1.00 177.82 560 GLY B C 1
ATOM 16624 O O . GLY B 1 560 ? 97.477 201.032 196.024 1.00 177.82 560 GLY B O 1
ATOM 16628 N N . ASN B 1 561 ? 97.100 200.086 198.032 1.00 176.17 561 ASN B N 1
ATOM 16629 C CA . ASN B 1 561 ? 98.269 200.696 198.638 1.00 176.17 561 ASN B CA 1
ATOM 16630 C C . ASN B 1 561 ? 99.539 199.976 198.192 1.00 176.17 561 ASN B C 1
ATOM 16631 O O . ASN B 1 561 ? 99.511 198.838 197.716 1.00 176.17 561 ASN B O 1
ATOM 16642 N N . GLU B 1 562 ? 100.667 200.663 198.354 1.00 166.23 562 GLU B N 1
ATOM 16643 C CA . GLU B 1 562 ? 101.970 200.155 197.953 1.00 166.23 562 GLU B CA 1
ATOM 16644 C C . GLU B 1 562 ? 102.913 200.194 199.145 1.00 166.23 562 GLU B C 1
ATOM 16645 O O . GLU B 1 562 ? 102.936 201.173 199.896 1.00 166.23 562 GLU B O 1
ATOM 16657 N N . SER B 1 563 ? 103.688 199.126 199.313 1.00 158.70 563 SER B N 1
ATOM 16658 C CA . SER B 1 563 ? 104.643 199.024 200.408 1.00 158.70 563 SER B CA 1
ATOM 16659 C C . SER B 1 563 ? 105.980 198.549 199.865 1.00 158.70 563 SER B C 1
ATOM 16660 O O . SER B 1 563 ? 106.028 197.625 199.048 1.00 158.70 563 SER B O 1
ATOM 16668 N N . CYS B 1 564 ? 107.057 199.183 200.319 1.00 151.99 564 CYS B N 1
ATOM 16669 C CA . CYS B 1 564 ? 108.391 198.772 199.909 1.00 151.99 564 CYS B CA 1
ATOM 16670 C C . CYS B 1 564 ? 108.808 197.511 200.652 1.00 151.99 564 CYS B C 1
ATOM 16671 O O . CYS B 1 564 ? 108.441 197.301 201.811 1.00 151.99 564 CYS B O 1
ATOM 16678 N N . ILE B 1 565 ? 109.573 196.657 199.968 1.00 143.43 565 ILE B N 1
ATOM 16679 C CA . ILE B 1 565 ? 110.219 195.532 200.638 1.00 143.43 565 ILE B CA 1
ATOM 16680 C C . ILE B 1 565 ? 111.577 195.907 201.200 1.00 143.43 565 ILE B C 1
ATOM 16681 O O . ILE B 1 565 ? 112.209 195.082 201.871 1.00 143.43 565 ILE B O 1
ATOM 16697 N N . SER B 1 566 ? 112.047 197.124 200.939 1.00 136.07 566 SER B N 1
ATOM 16698 C CA . SER B 1 566 ? 113.301 197.611 201.495 1.00 136.07 566 SER B CA 1
ATOM 16699 C C . SER B 1 566 ? 113.413 199.096 201.189 1.00 136.07 566 SER B C 1
ATOM 16700 O O . SER B 1 566 ? 113.079 199.548 200.092 1.00 136.07 566 SER B O 1
ATOM 16708 N N . CYS B 1 567 ? 113.897 199.849 202.171 1.00 138.04 567 CYS B N 1
ATOM 16709 C CA . CYS B 1 567 ? 114.048 201.291 202.044 1.00 138.04 567 CYS B CA 1
ATOM 16710 C C . CYS B 1 567 ? 115.389 201.605 201.398 1.00 138.04 567 CYS B C 1
ATOM 16711 O O . CYS B 1 567 ? 116.423 201.074 201.814 1.00 138.04 567 CYS B O 1
ATOM 16718 N N . ARG B 1 568 ? 115.365 202.467 200.380 1.00 138.28 568 ARG B N 1
ATOM 16719 C CA . ARG B 1 568 ? 116.586 202.758 199.638 1.00 138.28 568 ARG B CA 1
ATOM 16720 C C . ARG B 1 568 ? 117.630 203.433 200.519 1.00 138.28 568 ARG B C 1
ATOM 16721 O O . ARG B 1 568 ? 118.792 203.013 200.542 1.00 138.28 568 ARG B O 1
ATOM 16742 N N . ASN B 1 569 ? 117.243 204.480 201.248 1.00 136.17 569 ASN B N 1
ATOM 16743 C CA . ASN B 1 569 ? 118.211 205.223 202.045 1.00 136.17 569 ASN B CA 1
ATOM 16744 C C . ASN B 1 569 ? 118.251 204.741 203.489 1.00 136.17 569 ASN B C 1
ATOM 16745 O O . ASN B 1 569 ? 119.284 204.249 203.953 1.00 136.17 569 ASN B O 1
ATOM 16756 N N . VAL B 1 570 ? 117.138 204.875 204.210 1.00 134.98 570 VAL B N 1
ATOM 16757 C CA . VAL B 1 570 ? 117.056 204.489 205.613 1.00 134.98 570 VAL B CA 1
ATOM 16758 C C . VAL B 1 570 ? 115.611 204.149 205.946 1.00 134.98 570 VAL B C 1
ATOM 16759 O O . VAL B 1 570 ? 114.696 204.360 205.149 1.00 134.98 570 VAL B O 1
ATOM 16772 N N . SER B 1 571 ? 115.417 203.613 207.146 1.00 133.89 571 SER B N 1
ATOM 16773 C CA . SER B 1 571 ? 114.096 203.287 207.658 1.00 133.89 571 SER B CA 1
ATOM 16774 C C . SER B 1 571 ? 114.003 203.712 209.114 1.00 133.89 571 SER B C 1
ATOM 16775 O O . SER B 1 571 ? 115.014 203.801 209.815 1.00 133.89 571 SER B O 1
ATOM 16783 N N . PHE B 1 572 ? 112.780 203.978 209.563 1.00 139.22 572 PHE B N 1
ATOM 16784 C CA . PHE B 1 572 ? 112.527 204.290 210.963 1.00 139.22 572 PHE B CA 1
ATOM 16785 C C . PHE B 1 572 ? 111.110 203.874 211.311 1.00 139.22 572 PHE B C 1
ATOM 16786 O O . PHE B 1 572 ? 110.155 204.316 210.665 1.00 139.22 572 PHE B O 1
ATOM 16803 N N . ASN B 1 573 ? 110.980 203.029 212.328 1.00 141.40 573 ASN B N 1
ATOM 16804 C CA . ASN B 1 573 ? 109.684 202.534 212.774 1.00 141.40 573 ASN B CA 1
ATOM 16805 C C . ASN B 1 573 ? 108.901 201.958 211.600 1.00 141.40 573 ASN B C 1
ATOM 16806 O O . ASN B 1 573 ? 107.702 202.191 211.433 1.00 141.40 573 ASN B O 1
ATOM 16817 N N . ASN B 1 574 ? 109.609 201.197 210.767 1.00 144.38 574 ASN B N 1
ATOM 16818 C CA . ASN B 1 574 ? 109.062 200.523 209.595 1.00 144.38 574 ASN B CA 1
ATOM 16819 C C . ASN B 1 574 ? 108.655 201.495 208.497 1.00 144.38 574 ASN B C 1
ATOM 16820 O O . ASN B 1 574 ? 107.932 201.102 207.573 1.00 144.38 574 ASN B O 1
ATOM 16831 N N . ILE B 1 575 ? 109.100 202.747 208.563 1.00 143.68 575 ILE B N 1
ATOM 16832 C CA . ILE B 1 575 ? 108.762 203.764 207.576 1.00 143.68 575 ILE B CA 1
ATOM 16833 C C . ILE B 1 575 ? 110.044 204.245 206.915 1.00 143.68 575 ILE B C 1
ATOM 16834 O O . ILE B 1 575 ? 111.011 204.601 207.598 1.00 143.68 575 ILE B O 1
ATOM 16850 N N . CYS B 1 576 ? 110.048 204.254 205.586 1.00 143.93 576 CYS B N 1
ATOM 16851 C CA . CYS B 1 576 ? 111.216 204.678 204.832 1.00 143.93 576 CYS B CA 1
ATOM 16852 C C . CYS B 1 576 ? 111.263 206.197 204.714 1.00 143.93 576 CYS B C 1
ATOM 16853 O O . CYS B 1 576 ? 110.251 206.885 204.867 1.00 143.93 576 CYS B O 1
ATOM 16860 N N . MET B 1 577 ? 112.459 206.714 204.442 1.00 141.82 577 MET B N 1
ATOM 16861 C CA . MET B 1 577 ? 112.646 208.130 204.158 1.00 141.82 577 MET B CA 1
ATOM 16862 C C . MET B 1 577 ? 114.078 208.343 203.689 1.00 141.82 577 MET B C 1
ATOM 16863 O O . MET B 1 577 ? 114.875 207.405 203.612 1.00 141.82 577 MET B O 1
ATOM 16877 N N . ASP B 1 578 ? 114.395 209.600 203.373 1.00 141.91 578 ASP B N 1
ATOM 16878 C CA . ASP B 1 578 ? 115.700 209.912 202.799 1.00 141.91 578 ASP B CA 1
ATOM 16879 C C . ASP B 1 578 ? 116.806 209.918 203.846 1.00 141.91 578 ASP B C 1
ATOM 16880 O O . ASP B 1 578 ? 117.931 209.498 203.552 1.00 141.91 578 ASP B O 1
ATOM 16889 N N . SER B 1 579 ? 116.524 210.390 205.058 1.00 138.50 579 SER B N 1
ATOM 16890 C CA . SER B 1 579 ? 117.563 210.505 206.071 1.00 138.50 579 SER B CA 1
ATOM 16891 C C . SER B 1 579 ? 116.957 210.277 207.446 1.00 138.50 579 SER B C 1
ATOM 16892 O O . SER B 1 579 ? 115.754 210.449 207.654 1.00 138.50 579 SER B O 1
ATOM 16900 N N . CYS B 1 580 ? 117.818 209.901 208.387 1.00 140.29 580 CYS B N 1
ATOM 16901 C CA . CYS B 1 580 ? 117.358 209.545 209.717 1.00 140.29 580 CYS B CA 1
ATOM 16902 C C . CYS B 1 580 ? 116.828 210.771 210.455 1.00 140.29 580 CYS B C 1
ATOM 16903 O O . CYS B 1 580 ? 117.339 211.880 210.282 1.00 140.29 580 CYS B O 1
ATOM 16910 N N . PRO B 1 581 ? 115.803 210.599 211.288 1.00 140.58 581 PRO B N 1
ATOM 16911 C CA . PRO B 1 581 ? 115.379 211.700 212.154 1.00 140.58 581 PRO B CA 1
ATOM 16912 C C . PRO B 1 581 ? 116.444 212.003 213.195 1.00 140.58 581 PRO B C 1
ATOM 16913 O O . PRO B 1 581 ? 117.196 211.124 213.621 1.00 140.58 581 PRO B O 1
ATOM 16924 N N . LYS B 1 582 ? 116.499 213.263 213.606 1.00 144.32 582 LYS B N 1
ATOM 16925 C CA . LYS B 1 582 ? 117.485 213.686 214.585 1.00 144.32 582 LYS B CA 1
ATOM 16926 C C . LYS B 1 582 ? 117.151 213.104 215.952 1.00 144.32 582 LYS B C 1
ATOM 16927 O O . LYS B 1 582 ? 116.000 212.770 216.247 1.00 144.32 582 LYS B O 1
ATOM 16946 N N . GLY B 1 583 ? 118.178 212.980 216.787 1.00 142.25 583 GLY B N 1
ATOM 16947 C CA . GLY B 1 583 ? 118.060 212.211 218.006 1.00 142.25 583 GLY B CA 1
ATOM 16948 C C . GLY B 1 583 ? 118.261 210.727 217.817 1.00 142.25 583 GLY B C 1
ATOM 16949 O O . GLY B 1 583 ? 118.045 209.962 218.763 1.00 142.25 583 GLY B O 1
ATOM 16953 N N . TYR B 1 584 ? 118.660 210.297 216.623 1.00 138.58 584 TYR B N 1
ATOM 16954 C CA . TYR B 1 584 ? 118.907 208.896 216.326 1.00 138.58 584 TYR B CA 1
ATOM 16955 C C . TYR B 1 584 ? 120.173 208.797 215.491 1.00 138.58 584 TYR B C 1
ATOM 16956 O O . TYR B 1 584 ? 120.724 209.802 215.036 1.00 138.58 584 TYR B O 1
ATOM 16974 N N . TYR B 1 585 ? 120.640 207.568 215.295 1.00 134.71 585 TYR B N 1
ATOM 16975 C CA . TYR B 1 585 ? 121.849 207.311 214.531 1.00 134.71 585 TYR B CA 1
ATOM 16976 C C . TYR B 1 585 ? 121.579 206.226 213.502 1.00 134.71 585 TYR B C 1
ATOM 16977 O O . TYR B 1 585 ? 120.894 205.239 213.791 1.00 134.71 585 TYR B O 1
ATOM 16995 N N . GLN B 1 586 ? 122.116 206.418 212.302 1.00 128.16 586 GLN B N 1
ATOM 16996 C CA . GLN B 1 586 ? 121.932 205.450 211.231 1.00 128.16 586 GLN B CA 1
ATOM 16997 C C . GLN B 1 586 ? 122.836 204.246 211.451 1.00 128.16 586 GLN B C 1
ATOM 16998 O O . GLN B 1 586 ? 124.005 204.393 211.819 1.00 128.16 586 GLN B O 1
ATOM 17012 N N . PHE B 1 587 ? 122.294 203.052 211.226 1.00 119.43 587 PHE B N 1
ATOM 17013 C CA . PHE B 1 587 ? 123.082 201.826 211.172 1.00 119.43 587 PHE B CA 1
ATOM 17014 C C . PHE B 1 587 ? 122.652 201.056 209.933 1.00 119.43 587 PHE B C 1
ATOM 17015 O O . PHE B 1 587 ? 121.655 200.327 209.963 1.00 119.43 587 PHE B O 1
ATOM 17032 N N . ASP B 1 588 ? 123.404 201.214 208.847 1.00 112.94 588 ASP B N 1
ATOM 17033 C CA . ASP B 1 588 ? 123.060 200.573 207.587 1.00 112.94 588 ASP B CA 1
ATOM 17034 C C . ASP B 1 588 ? 121.628 200.900 207.183 1.00 112.94 588 ASP B C 1
ATOM 17035 O O . ASP B 1 588 ? 121.366 201.959 206.605 1.00 112.94 588 ASP B O 1
ATOM 17044 N N . SER B 1 589 ? 120.693 200.002 207.484 1.00 114.11 589 SER B N 1
ATOM 17045 C CA . SER B 1 589 ? 119.336 200.146 206.979 1.00 114.11 589 SER B CA 1
ATOM 17046 C C . SER B 1 589 ? 118.443 200.986 207.876 1.00 114.11 589 SER B C 1
ATOM 17047 O O . SER B 1 589 ? 117.655 201.786 207.361 1.00 114.11 589 SER B O 1
ATOM 17055 N N . ARG B 1 590 ? 118.540 200.830 209.192 1.00 123.04 590 ARG B N 1
ATOM 17056 C CA . ARG B 1 590 ? 117.544 201.363 210.108 1.00 123.04 590 ARG B CA 1
ATOM 17057 C C . ARG B 1 590 ? 118.177 202.334 211.090 1.00 123.04 590 ARG B C 1
ATOM 17058 O O . ARG B 1 590 ? 119.257 202.075 211.628 1.00 123.04 590 ARG B O 1
ATOM 17079 N N . CYS B 1 591 ? 117.491 203.447 211.322 1.00 135.49 591 CYS B N 1
ATOM 17080 C CA . CYS B 1 591 ? 117.907 204.399 212.339 1.00 135.49 591 CYS B CA 1
ATOM 17081 C C . CYS B 1 591 ? 117.555 203.848 213.712 1.00 135.49 591 CYS B C 1
ATOM 17082 O O . CYS B 1 591 ? 116.495 203.243 213.891 1.00 135.49 591 CYS B O 1
ATOM 17089 N N . VAL B 1 592 ? 118.446 204.053 214.681 1.00 129.40 592 VAL B N 1
ATOM 17090 C CA . VAL B 1 592 ? 118.275 203.502 216.016 1.00 129.40 592 VAL B CA 1
ATOM 17091 C C . VAL B 1 592 ? 118.639 204.556 217.050 1.00 129.40 592 VAL B C 1
ATOM 17092 O O . VAL B 1 592 ? 119.289 205.560 216.752 1.00 129.40 592 VAL B O 1
ATOM 17105 N N . THR B 1 593 ? 118.199 204.310 218.279 1.00 134.05 593 THR B N 1
ATOM 17106 C CA . THR B 1 593 ? 118.599 205.141 219.404 1.00 134.05 593 THR B CA 1
ATOM 17107 C C . THR B 1 593 ? 120.024 204.810 219.832 1.00 134.05 593 THR B C 1
ATOM 17108 O O . THR B 1 593 ? 120.555 203.737 219.534 1.00 134.05 593 THR B O 1
ATOM 17119 N N . ALA B 1 594 ? 120.640 205.748 220.553 1.00 134.62 594 ALA B N 1
ATOM 17120 C CA . ALA B 1 594 ? 122.026 205.566 220.968 1.00 134.62 594 ALA B CA 1
ATOM 17121 C C . ALA B 1 594 ? 122.179 204.329 221.842 1.00 134.62 594 ALA B C 1
ATOM 17122 O O . ALA B 1 594 ? 123.132 203.555 221.681 1.00 134.62 594 ALA B O 1
ATOM 17129 N N . ASN B 1 595 ? 121.250 204.127 222.778 1.00 135.39 595 ASN B N 1
ATOM 17130 C CA . ASN B 1 595 ? 121.306 202.948 223.631 1.00 135.39 595 ASN B CA 1
ATOM 17131 C C . ASN B 1 595 ? 121.174 201.661 222.831 1.00 135.39 595 ASN B C 1
ATOM 17132 O O . ASN B 1 595 ? 121.528 200.592 223.339 1.00 135.39 595 ASN B O 1
ATOM 17143 N N . GLU B 1 596 ? 120.676 201.738 221.597 1.00 133.46 596 GLU B N 1
ATOM 17144 C CA . GLU B 1 596 ? 120.681 200.569 220.727 1.00 133.46 596 GLU B CA 1
ATOM 17145 C C . GLU B 1 596 ? 121.989 200.482 219.953 1.00 133.46 596 GLU B C 1
ATOM 17146 O O . GLU B 1 596 ? 122.558 199.396 219.791 1.00 133.46 596 GLU B O 1
ATOM 17158 N N . CYS B 1 597 ? 122.487 201.622 219.473 1.00 133.17 597 CYS B N 1
ATOM 17159 C CA . CYS B 1 597 ? 123.727 201.621 218.707 1.00 133.17 597 CYS B CA 1
ATOM 17160 C C . CYS B 1 597 ? 124.885 201.086 219.534 1.00 133.17 597 CYS B C 1
ATOM 17161 O O . CYS B 1 597 ? 125.784 200.424 219.004 1.00 133.17 597 CYS B O 1
ATOM 17168 N N . ILE B 1 598 ? 124.881 201.358 220.841 1.00 132.22 598 ILE B N 1
ATOM 17169 C CA . ILE B 1 598 ? 125.981 200.913 221.688 1.00 132.22 598 ILE B CA 1
ATOM 17170 C C . ILE B 1 598 ? 126.129 199.399 221.657 1.00 132.22 598 ILE B C 1
ATOM 17171 O O . ILE B 1 598 ? 127.228 198.884 221.884 1.00 132.22 598 ILE B O 1
ATOM 17187 N N . THR B 1 599 ? 125.048 198.667 221.380 1.00 127.46 599 THR B N 1
ATOM 17188 C CA . THR B 1 599 ? 125.089 197.212 221.331 1.00 127.46 599 THR B CA 1
ATOM 17189 C C . THR B 1 599 ? 125.040 196.648 219.919 1.00 127.46 599 THR B C 1
ATOM 17190 O O . THR B 1 599 ? 125.028 195.423 219.764 1.00 127.46 599 THR B O 1
ATOM 17201 N N . LEU B 1 600 ? 125.011 197.496 218.893 1.00 121.93 600 LEU B N 1
ATOM 17202 C CA . LEU B 1 600 ? 124.853 197.038 217.515 1.00 121.93 600 LEU B CA 1
ATOM 17203 C C . LEU B 1 600 ? 126.222 196.797 216.871 1.00 121.93 600 LEU B C 1
ATOM 17204 O O . LEU B 1 600 ? 126.661 197.506 215.967 1.00 121.93 600 LEU B O 1
ATOM 17220 N N . THR B 1 601 ? 126.892 195.756 217.356 1.00 112.77 601 THR B N 1
ATOM 17221 C CA . THR B 1 601 ? 128.262 195.485 216.946 1.00 112.77 601 THR B CA 1
ATOM 17222 C C . THR B 1 601 ? 128.315 194.885 215.542 1.00 112.77 601 THR B C 1
ATOM 17223 O O . THR B 1 601 ? 127.332 194.358 215.019 1.00 112.77 601 THR B O 1
ATOM 17234 N N . LYS B 1 602 ? 129.495 194.978 214.931 1.00 111.48 602 LYS B N 1
ATOM 17235 C CA . LYS B 1 602 ? 129.773 194.360 213.643 1.00 111.48 602 LYS B CA 1
ATOM 17236 C C . LYS B 1 602 ? 131.150 193.716 213.694 1.00 111.48 602 LYS B C 1
ATOM 17237 O O . LYS B 1 602 ? 132.058 194.212 214.365 1.00 111.48 602 LYS B O 1
ATOM 17256 N N . PHE B 1 603 ? 131.300 192.605 212.973 1.00 104.11 603 PHE B N 1
ATOM 17257 C CA . PHE B 1 603 ? 132.479 191.753 213.144 1.00 104.11 603 PHE B CA 1
ATOM 17258 C C . PHE B 1 603 ? 133.681 192.255 212.346 1.00 104.11 603 PHE B C 1
ATOM 17259 O O . PHE B 1 603 ? 134.693 192.665 212.919 1.00 104.11 603 PHE B O 1
ATOM 17276 N N . GLU B 1 604 ? 133.601 192.180 211.019 1.00 111.50 604 GLU B N 1
ATOM 17277 C CA . GLU B 1 604 ? 134.567 192.771 210.092 1.00 111.50 604 GLU B CA 1
ATOM 17278 C C . GLU B 1 604 ? 136.005 192.292 210.289 1.00 111.50 604 GLU B C 1
ATOM 17279 O O . GLU B 1 604 ? 136.899 192.723 209.557 1.00 111.50 604 GLU B O 1
ATOM 17291 N N . THR B 1 605 ? 136.250 191.414 211.258 1.00 109.16 605 THR B N 1
ATOM 17292 C CA . THR B 1 605 ? 137.586 190.881 211.498 1.00 109.16 605 THR B CA 1
ATOM 17293 C C . THR B 1 605 ? 137.493 189.955 212.702 1.00 109.16 605 THR B C 1
ATOM 17294 O O . THR B 1 605 ? 136.511 189.979 213.446 1.00 109.16 605 THR B O 1
ATOM 17305 N N . ASN B 1 606 ? 138.543 189.162 212.912 1.00 105.76 606 ASN B N 1
ATOM 17306 C CA . ASN B 1 606 ? 138.515 188.103 213.913 1.00 105.76 606 ASN B CA 1
ATOM 17307 C C . ASN B 1 606 ? 138.051 188.625 215.271 1.00 105.76 606 ASN B C 1
ATOM 17308 O O . ASN B 1 606 ? 137.617 187.842 216.121 1.00 105.76 606 ASN B O 1
ATOM 17319 N N . SER B 1 607 ? 138.113 189.938 215.484 1.00 110.97 607 SER B N 1
ATOM 17320 C CA . SER B 1 607 ? 137.618 190.553 216.706 1.00 110.97 607 SER B CA 1
ATOM 17321 C C . SER B 1 607 ? 136.496 191.524 216.373 1.00 110.97 607 SER B C 1
ATOM 17322 O O . SER B 1 607 ? 136.621 192.340 215.456 1.00 110.97 607 SER B O 1
ATOM 17330 N N . VAL B 1 608 ? 135.401 191.431 217.128 1.00 107.45 608 VAL B N 1
ATOM 17331 C CA . VAL B 1 608 ? 134.235 192.266 216.871 1.00 107.45 608 VAL B CA 1
ATOM 17332 C C . VAL B 1 608 ? 134.499 193.687 217.344 1.00 107.45 608 VAL B C 1
ATOM 17333 O O . VAL B 1 608 ? 135.252 193.915 218.300 1.00 107.45 608 VAL B O 1
ATOM 17346 N N . TYR B 1 609 ? 133.873 194.651 216.678 1.00 112.94 609 TYR B N 1
ATOM 17347 C CA . TYR B 1 609 ? 133.942 196.055 217.056 1.00 112.94 609 TYR B CA 1
ATOM 17348 C C . TYR B 1 609 ? 132.551 196.537 217.433 1.00 112.94 609 TYR B C 1
ATOM 17349 O O . TYR B 1 609 ? 131.582 196.266 216.718 1.00 112.94 609 TYR B O 1
ATOM 17367 N N . SER B 1 610 ? 132.453 197.243 218.554 1.00 117.43 610 SER B N 1
ATOM 17368 C CA . SER B 1 610 ? 131.169 197.763 218.988 1.00 117.43 610 SER B CA 1
ATOM 17369 C C . SER B 1 610 ? 130.794 199.002 218.182 1.00 117.43 610 SER B C 1
ATOM 17370 O O . SER B 1 610 ? 131.616 199.592 217.477 1.00 117.43 610 SER B O 1
ATOM 17378 N N . GLY B 1 611 ? 129.526 199.387 218.286 1.00 126.46 611 GLY B N 1
ATOM 17379 C CA . GLY B 1 611 ? 129.032 200.569 217.604 1.00 126.46 611 GLY B CA 1
ATOM 17380 C C . GLY B 1 611 ? 129.090 201.789 218.508 1.00 126.46 611 GLY B C 1
ATOM 17381 O O . GLY B 1 611 ? 128.742 201.725 219.685 1.00 126.46 611 GLY B O 1
ATOM 17385 N N . ILE B 1 612 ? 129.534 202.902 217.938 1.00 132.88 612 ILE B N 1
ATOM 17386 C CA . ILE B 1 612 ? 129.722 204.148 218.667 1.00 132.88 612 ILE B CA 1
ATOM 17387 C C . ILE B 1 612 ? 128.782 205.192 218.077 1.00 132.88 612 ILE B C 1
ATOM 17388 O O . ILE B 1 612 ? 128.949 205.583 216.919 1.00 132.88 612 ILE B O 1
ATOM 17404 N N . PRO B 1 613 ? 127.793 205.689 218.822 1.00 133.01 613 PRO B N 1
ATOM 17405 C CA . PRO B 1 613 ? 126.919 206.728 218.264 1.00 133.01 613 PRO B CA 1
ATOM 17406 C C . PRO B 1 613 ? 127.678 208.017 218.013 1.00 133.01 613 PRO B C 1
ATOM 17407 O O . PRO B 1 613 ? 128.140 208.665 218.956 1.00 133.01 613 PRO B O 1
ATOM 17418 N N . TYR B 1 614 ? 127.809 208.398 216.745 1.00 136.47 614 TYR B N 1
ATOM 17419 C CA . TYR B 1 614 ? 128.660 209.516 216.350 1.00 136.47 614 TYR B CA 1
ATOM 17420 C C . TYR B 1 614 ? 127.911 210.354 215.325 1.00 136.47 614 TYR B C 1
ATOM 17421 O O . TYR B 1 614 ? 127.595 209.865 214.236 1.00 136.47 614 TYR B O 1
ATOM 17439 N N . ASN B 1 615 ? 127.600 211.598 215.696 1.00 137.25 615 ASN B N 1
ATOM 17440 C CA . ASN B 1 615 ? 127.019 212.606 214.813 1.00 137.25 615 ASN B CA 1
ATOM 17441 C C . ASN B 1 615 ? 126.060 212.004 213.791 1.00 137.25 615 ASN B C 1
ATOM 17442 O O . ASN B 1 615 ? 126.195 212.235 212.586 1.00 137.25 615 ASN B O 1
ATOM 17453 N N . GLY B 1 616 ? 125.083 211.236 214.266 1.00 134.29 616 GLY B N 1
ATOM 17454 C CA . GLY B 1 616 ? 124.040 210.707 213.414 1.00 134.29 616 GLY B CA 1
ATOM 17455 C C . GLY B 1 616 ? 124.334 209.368 212.778 1.00 134.29 616 GLY B C 1
ATOM 17456 O O . GLY B 1 616 ? 123.436 208.789 212.155 1.00 134.29 616 GLY B O 1
ATOM 17460 N N . GLN B 1 617 ? 125.553 208.855 212.908 1.00 134.39 617 GLN B N 1
ATOM 17461 C CA . GLN B 1 617 ? 125.931 207.577 212.324 1.00 134.39 617 GLN B CA 1
ATOM 17462 C C . GLN B 1 617 ? 126.497 206.668 213.402 1.00 134.39 617 GLN B C 1
ATOM 17463 O O . GLN B 1 617 ? 127.314 207.096 214.223 1.00 134.39 617 GLN B O 1
ATOM 17477 N N . CYS B 1 618 ? 126.060 205.410 213.393 1.00 129.40 618 CYS B N 1
ATOM 17478 C CA . CYS B 1 618 ? 126.513 204.421 214.365 1.00 129.40 618 CYS B CA 1
ATOM 17479 C C . CYS B 1 618 ? 127.783 203.780 213.816 1.00 129.40 618 CYS B C 1
ATOM 17480 O O . CYS B 1 618 ? 127.806 202.620 213.405 1.00 129.40 618 CYS B O 1
ATOM 17487 N N . ILE B 1 619 ? 128.859 204.566 213.811 1.00 130.48 619 ILE B N 1
ATOM 17488 C CA . ILE B 1 619 ? 130.128 204.093 213.280 1.00 130.48 619 ILE B CA 1
ATOM 17489 C C . ILE B 1 619 ? 130.695 203.001 214.177 1.00 130.48 619 ILE B C 1
ATOM 17490 O O . ILE B 1 619 ? 130.488 202.993 215.398 1.00 130.48 619 ILE B O 1
ATOM 17506 N N . THR B 1 620 ? 131.422 202.065 213.564 1.00 125.77 620 THR B N 1
ATOM 17507 C CA . THR B 1 620 ? 132.008 200.964 214.319 1.00 125.77 620 THR B CA 1
ATOM 17508 C C . THR B 1 620 ? 133.269 201.382 215.058 1.00 125.77 620 THR B C 1
ATOM 17509 O O . THR B 1 620 ? 133.421 201.058 216.240 1.00 125.77 620 THR B O 1
ATOM 17520 N N . HIS B 1 621 ? 134.180 202.083 214.390 1.00 128.52 621 HIS B N 1
ATOM 17521 C CA . HIS B 1 621 ? 135.380 202.586 215.039 1.00 128.52 621 HIS B CA 1
ATOM 17522 C C . HIS B 1 621 ? 135.596 204.028 214.610 1.00 128.52 621 HIS B C 1
ATOM 17523 O O . HIS B 1 621 ? 135.294 204.398 213.473 1.00 128.52 621 HIS B O 1
ATOM 17537 N N . CYS B 1 622 ? 136.127 204.832 215.530 1.00 139.49 622 CYS B N 1
ATOM 17538 C CA . CYS B 1 622 ? 136.165 206.270 215.343 1.00 139.49 622 CYS B CA 1
ATOM 17539 C C . CYS B 1 622 ? 137.100 206.639 214.195 1.00 139.49 622 CYS B C 1
ATOM 17540 O O . CYS B 1 622 ? 138.024 205.892 213.867 1.00 139.49 622 CYS B O 1
ATOM 17547 N N . PRO B 1 623 ? 136.878 207.793 213.568 1.00 139.05 623 PRO B N 1
ATOM 17548 C CA . PRO B 1 623 ? 137.758 208.213 212.476 1.00 139.05 623 PRO B CA 1
ATOM 17549 C C . PRO B 1 623 ? 139.182 208.431 212.963 1.00 139.05 623 PRO B C 1
ATOM 17550 O O . PRO B 1 623 ? 139.471 208.416 214.162 1.00 139.05 623 PRO B O 1
ATOM 17561 N N . THR B 1 624 ? 140.079 208.643 212.004 1.00 140.67 624 THR B N 1
ATOM 17562 C CA . THR B 1 624 ? 141.493 208.785 212.317 1.00 140.67 624 THR B CA 1
ATOM 17563 C C . THR B 1 624 ? 141.714 209.918 213.308 1.00 140.67 624 THR B C 1
ATOM 17564 O O . THR B 1 624 ? 141.098 210.981 213.206 1.00 140.67 624 THR B O 1
ATOM 17575 N N . GLY B 1 625 ? 142.592 209.675 214.277 1.00 139.55 625 GLY B N 1
ATOM 17576 C CA . GLY B 1 625 ? 142.930 210.677 215.262 1.00 139.55 625 GLY B CA 1
ATOM 17577 C C . GLY B 1 625 ? 141.911 210.866 216.358 1.00 139.55 625 GLY B C 1
ATOM 17578 O O . GLY B 1 625 ? 142.004 211.847 217.103 1.00 139.55 625 GLY B O 1
ATOM 17582 N N . TYR B 1 626 ? 140.945 209.962 216.490 1.00 141.40 626 TYR B N 1
ATOM 17583 C CA . TYR B 1 626 ? 139.890 210.085 217.484 1.00 141.40 626 TYR B CA 1
ATOM 17584 C C . TYR B 1 626 ? 139.871 208.857 218.381 1.00 141.40 626 TYR B C 1
ATOM 17585 O O . TYR B 1 626 ? 139.840 207.723 217.893 1.00 141.40 626 TYR B O 1
ATOM 17603 N N . GLN B 1 627 ? 139.885 209.093 219.687 1.00 142.86 627 GLN B N 1
ATOM 17604 C CA . GLN B 1 627 ? 139.755 208.029 220.664 1.00 142.86 627 GLN B CA 1
ATOM 17605 C C . GLN B 1 627 ? 138.284 207.759 220.957 1.00 142.86 627 GLN B C 1
ATOM 17606 O O . GLN B 1 627 ? 137.425 208.634 220.822 1.00 142.86 627 GLN B O 1
ATOM 17620 N N . LYS B 1 628 ? 137.999 206.526 221.360 1.00 140.51 628 LYS B N 1
ATOM 17621 C CA . LYS B 1 628 ? 136.664 206.132 221.786 1.00 140.51 628 LYS B CA 1
ATOM 17622 C C . LYS B 1 628 ? 136.601 206.150 223.306 1.00 140.51 628 LYS B C 1
ATOM 17623 O O . LYS B 1 628 ? 137.486 205.608 223.977 1.00 140.51 628 LYS B O 1
ATOM 17642 N N . SER B 1 629 ? 135.560 206.780 223.843 1.00 143.98 629 SER B N 1
ATOM 17643 C CA . SER B 1 629 ? 135.436 206.913 225.286 1.00 143.98 629 SER B CA 1
ATOM 17644 C C . SER B 1 629 ? 135.317 205.542 225.936 1.00 143.98 629 SER B C 1
ATOM 17645 O O . SER B 1 629 ? 134.788 204.594 225.349 1.00 143.98 629 SER B O 1
ATOM 17653 N N . GLU B 1 630 ? 135.821 205.443 227.167 1.00 147.10 630 GLU B N 1
ATOM 17654 C CA . GLU B 1 630 ? 135.727 204.186 227.901 1.00 147.10 630 GLU B CA 1
ATOM 17655 C C . GLU B 1 630 ? 134.285 203.712 228.004 1.00 147.10 630 GLU B C 1
ATOM 17656 O O . GLU B 1 630 ? 134.031 202.503 228.058 1.00 147.10 630 GLU B O 1
ATOM 17668 N N . ASN B 1 631 ? 133.333 204.639 228.030 1.00 147.61 631 ASN B N 1
ATOM 17669 C CA . ASN B 1 631 ? 131.918 204.306 228.042 1.00 147.61 631 ASN B CA 1
ATOM 17670 C C . ASN B 1 631 ? 131.353 204.114 226.641 1.00 147.61 631 ASN B C 1
ATOM 17671 O O . ASN B 1 631 ? 130.184 203.740 226.505 1.00 147.61 631 ASN B O 1
ATOM 17682 N N . LYS B 1 632 ? 132.150 204.366 225.604 1.00 143.39 632 LYS B N 1
ATOM 17683 C CA . LYS B 1 632 ? 131.739 204.204 224.212 1.00 143.39 632 LYS B CA 1
ATOM 17684 C C . LYS B 1 632 ? 130.541 205.075 223.857 1.00 143.39 632 LYS B C 1
ATOM 17685 O O . LYS B 1 632 ? 129.898 204.858 222.828 1.00 143.39 632 LYS B O 1
ATOM 17704 N N . ARG B 1 633 ? 130.226 206.068 224.689 1.00 145.89 633 ARG B N 1
ATOM 17705 C CA . ARG B 1 633 ? 129.114 206.954 224.379 1.00 145.89 633 ARG B CA 1
ATOM 17706 C C . ARG B 1 633 ? 129.475 207.980 223.317 1.00 145.89 633 ARG B C 1
ATOM 17707 O O . ARG B 1 633 ? 128.578 208.643 222.787 1.00 145.89 633 ARG B O 1
ATOM 17728 N N . MET B 1 634 ? 130.756 208.128 222.993 1.00 146.45 634 MET B N 1
ATOM 17729 C CA . MET B 1 634 ? 131.161 209.085 221.977 1.00 146.45 634 MET B CA 1
ATOM 17730 C C . MET B 1 634 ? 132.637 208.895 221.677 1.00 146.45 634 MET B C 1
ATOM 17731 O O . MET B 1 634 ? 133.391 208.346 222.484 1.00 146.45 634 MET B O 1
ATOM 17745 N N . CYS B 1 635 ? 133.036 209.362 220.500 1.00 145.06 635 CYS B N 1
ATOM 17746 C CA . CYS B 1 635 ? 134.445 209.467 220.171 1.00 145.06 635 CYS B CA 1
ATOM 17747 C C . CYS B 1 635 ? 134.970 210.838 220.579 1.00 145.06 635 CYS B C 1
ATOM 17748 O O . CYS B 1 635 ? 134.218 211.807 220.710 1.00 145.06 635 CYS B O 1
ATOM 17755 N N . GLU B 1 636 ? 136.279 210.910 220.790 1.00 144.10 636 GLU B N 1
ATOM 17756 C CA . GLU B 1 636 ? 136.934 212.162 221.134 1.00 144.10 636 GLU B CA 1
ATOM 17757 C C . GLU B 1 636 ? 138.300 212.190 220.474 1.00 144.10 636 GLU B C 1
ATOM 17758 O O . GLU B 1 636 ? 138.862 211.130 220.175 1.00 144.10 636 GLU B O 1
ATOM 17770 N N . PRO B 1 637 ? 138.857 213.373 220.227 1.00 142.52 637 PRO B N 1
ATOM 17771 C CA . PRO B 1 637 ? 140.199 213.436 219.639 1.00 142.52 637 PRO B CA 1
ATOM 17772 C C . PRO B 1 637 ? 141.219 212.802 220.569 1.00 142.52 637 PRO B C 1
ATOM 17773 O O . PRO B 1 637 ? 141.053 212.795 221.791 1.00 142.52 637 PRO B O 1
ATOM 17784 N N . CYS B 1 638 ? 142.275 212.261 219.979 1.00 144.24 638 CYS B N 1
ATOM 17785 C CA . CYS B 1 638 ? 143.268 211.541 220.756 1.00 144.24 638 CYS B CA 1
ATOM 17786 C C . CYS B 1 638 ? 143.833 212.457 221.841 1.00 144.24 638 CYS B C 1
ATOM 17787 O O . CYS B 1 638 ? 144.335 213.544 221.524 1.00 144.24 638 CYS B O 1
ATOM 17794 N N . PRO B 1 639 ? 143.778 212.062 223.117 1.00 145.38 639 PRO B N 1
ATOM 17795 C CA . PRO B 1 639 ? 144.283 212.961 224.166 1.00 145.38 639 PRO B CA 1
ATOM 17796 C C . PRO B 1 639 ? 145.744 213.323 223.985 1.00 145.38 639 PRO B C 1
ATOM 17797 O O . PRO B 1 639 ? 146.133 214.455 224.297 1.00 145.38 639 PRO B O 1
ATOM 17808 N N . GLY B 1 640 ? 146.561 212.402 223.489 1.00 141.93 640 GLY B N 1
ATOM 17809 C CA . GLY B 1 640 ? 147.954 212.661 223.205 1.00 141.93 640 GLY B CA 1
ATOM 17810 C C . GLY B 1 640 ? 148.246 212.995 221.760 1.00 141.93 640 GLY B C 1
ATOM 17811 O O . GLY B 1 640 ? 149.409 212.944 221.349 1.00 141.93 640 GLY B O 1
ATOM 17815 N N . GLY B 1 641 ? 147.229 213.332 220.973 1.00 139.28 641 GLY B N 1
ATOM 17816 C CA . GLY B 1 641 ? 147.424 213.552 219.555 1.00 139.28 641 GLY B CA 1
ATOM 17817 C C . GLY B 1 641 ? 147.414 212.244 218.795 1.00 139.28 641 GLY B C 1
ATOM 17818 O O . GLY B 1 641 ? 146.681 212.090 217.814 1.00 139.28 641 GLY B O 1
ATOM 17822 N N . LYS B 1 642 ? 148.226 211.294 219.245 1.00 135.39 642 LYS B N 1
ATOM 17823 C CA . LYS B 1 642 ? 148.247 209.955 218.680 1.00 135.39 642 LYS B CA 1
ATOM 17824 C C . LYS B 1 642 ? 147.472 208.995 219.571 1.00 135.39 642 LYS B C 1
ATOM 17825 O O . LYS B 1 642 ? 147.471 209.118 220.799 1.00 135.39 642 LYS B O 1
ATOM 17844 N N . CYS B 1 643 ? 146.809 208.034 218.937 1.00 130.84 643 CYS B N 1
ATOM 17845 C CA . CYS B 1 643 ? 146.076 206.990 219.634 1.00 130.84 643 CYS B CA 1
ATOM 17846 C C . CYS B 1 643 ? 146.787 205.659 219.445 1.00 130.84 643 CYS B C 1
ATOM 17847 O O . CYS B 1 643 ? 147.257 205.333 218.352 1.00 130.84 643 CYS B O 1
ATOM 17854 N N . ASP B 1 644 ? 146.867 204.896 220.529 1.00 109.00 644 ASP B N 1
ATOM 17855 C CA . ASP B 1 644 ? 147.610 203.649 220.545 1.00 109.00 644 ASP B CA 1
ATOM 17856 C C . ASP B 1 644 ? 146.795 202.580 221.253 1.00 109.00 644 ASP B C 1
ATOM 17857 O O . ASP B 1 644 ? 146.164 202.844 222.279 1.00 109.00 644 ASP B O 1
ATOM 17866 N N . LYS B 1 645 ? 146.820 201.374 220.697 1.00 98.78 645 LYS B N 1
ATOM 17867 C CA . LYS B 1 645 ? 146.018 200.272 221.208 1.00 98.78 645 LYS B CA 1
ATOM 17868 C C . LYS B 1 645 ? 146.770 199.567 222.328 1.00 98.78 645 LYS B C 1
ATOM 17869 O O . LYS B 1 645 ? 147.901 199.110 222.133 1.00 98.78 645 LYS B O 1
ATOM 17888 N N . GLU B 1 646 ? 146.147 199.479 223.498 1.00 98.09 646 GLU B N 1
ATOM 17889 C CA . GLU B 1 646 ? 146.738 198.765 224.617 1.00 98.09 646 GLU B CA 1
ATOM 17890 C C . GLU B 1 646 ? 146.461 197.273 224.504 1.00 98.09 646 GLU B C 1
ATOM 17891 O O . GLU B 1 646 ? 145.482 196.846 223.890 1.00 98.09 646 GLU B O 1
ATOM 17903 N N . CYS B 1 647 ? 147.343 196.478 225.105 1.00 91.58 647 CYS B N 1
ATOM 17904 C CA . CYS B 1 647 ? 147.230 195.029 225.073 1.00 91.58 647 CYS B CA 1
ATOM 17905 C C . CYS B 1 647 ? 147.781 194.458 226.369 1.00 91.58 647 CYS B C 1
ATOM 17906 O O . CYS B 1 647 ? 148.523 195.119 227.097 1.00 91.58 647 CYS B O 1
ATOM 17913 N N . SER B 1 648 ? 147.407 193.216 226.653 1.00 87.57 648 SER B N 1
ATOM 17914 C CA . SER B 1 648 ? 147.802 192.564 227.891 1.00 87.57 648 SER B CA 1
ATOM 17915 C C . SER B 1 648 ? 149.065 191.741 227.684 1.00 87.57 648 SER B C 1
ATOM 17916 O O . SER B 1 648 ? 149.280 191.166 226.614 1.00 87.57 648 SER B O 1
ATOM 17924 N N . SER B 1 649 ? 149.903 191.697 228.716 1.00 87.22 649 SER B N 1
ATOM 17925 C CA . SER B 1 649 ? 151.133 190.922 228.672 1.00 87.22 649 SER B CA 1
ATOM 17926 C C . SER B 1 649 ? 150.833 189.444 228.859 1.00 87.22 649 SER B C 1
ATOM 17927 O O . SER B 1 649 ? 149.903 189.071 229.579 1.00 87.22 649 SER B O 1
ATOM 17935 N N . GLY B 1 650 ? 151.627 188.603 228.215 1.00 85.57 650 GLY B N 1
ATOM 17936 C CA . GLY B 1 650 ? 151.454 187.172 228.355 1.00 85.57 650 GLY B CA 1
ATOM 17937 C C . GLY B 1 650 ? 152.533 186.430 227.599 1.00 85.57 650 GLY B C 1
ATOM 17938 O O . GLY B 1 650 ? 153.124 186.946 226.645 1.00 85.57 650 GLY B O 1
ATOM 17942 N N . LEU B 1 651 ? 152.765 185.198 228.035 1.00 81.38 651 LEU B N 1
ATOM 17943 C CA . LEU B 1 651 ? 153.805 184.378 227.434 1.00 81.38 651 LEU B CA 1
ATOM 17944 C C . LEU B 1 651 ? 153.495 184.118 225.967 1.00 81.38 651 LEU B C 1
ATOM 17945 O O . LEU B 1 651 ? 152.337 183.933 225.588 1.00 81.38 651 LEU B O 1
ATOM 17961 N N . ILE B 1 652 ? 154.536 184.112 225.142 1.00 80.19 652 ILE B N 1
ATOM 17962 C CA . ILE B 1 652 ? 154.421 183.843 223.714 1.00 80.19 652 ILE B CA 1
ATOM 17963 C C . ILE B 1 652 ? 155.112 182.511 223.456 1.00 80.19 652 ILE B C 1
ATOM 17964 O O . ILE B 1 652 ? 156.316 182.464 223.203 1.00 80.19 652 ILE B O 1
ATOM 17980 N N . ASP B 1 653 ? 154.351 181.421 223.501 1.00 84.56 653 ASP B N 1
ATOM 17981 C CA . ASP B 1 653 ? 154.934 180.095 223.353 1.00 84.56 653 ASP B CA 1
ATOM 17982 C C . ASP B 1 653 ? 155.154 179.693 221.903 1.00 84.56 653 ASP B C 1
ATOM 17983 O O . ASP B 1 653 ? 155.910 178.751 221.648 1.00 84.56 653 ASP B O 1
ATOM 17992 N N . SER B 1 654 ? 154.518 180.368 220.952 1.00 86.83 654 SER B N 1
ATOM 17993 C CA . SER B 1 654 ? 154.660 179.986 219.556 1.00 86.83 654 SER B CA 1
ATOM 17994 C C . SER B 1 654 ? 154.175 181.123 218.675 1.00 86.83 654 SER B C 1
ATOM 17995 O O . SER B 1 654 ? 153.476 182.031 219.130 1.00 86.83 654 SER B O 1
ATOM 18003 N N . LEU B 1 655 ? 154.543 181.050 217.396 1.00 88.93 655 LEU B N 1
ATOM 18004 C CA . LEU B 1 655 ? 154.177 182.111 216.467 1.00 88.93 655 LEU B CA 1
ATOM 18005 C C . LEU B 1 655 ? 152.670 182.293 216.414 1.00 88.93 655 LEU B C 1
ATOM 18006 O O . LEU B 1 655 ? 152.174 183.423 216.420 1.00 88.93 655 LEU B O 1
ATOM 18022 N N . GLU B 1 656 ? 151.922 181.192 216.379 1.00 90.12 656 GLU B N 1
ATOM 18023 C CA . GLU B 1 656 ? 150.471 181.296 216.338 1.00 90.12 656 GLU B CA 1
ATOM 18024 C C . GLU B 1 656 ? 149.922 182.055 217.535 1.00 90.12 656 GLU B C 1
ATOM 18025 O O . GLU B 1 656 ? 148.818 182.600 217.455 1.00 90.12 656 GLU B O 1
ATOM 18037 N N . ARG B 1 657 ? 150.663 182.100 218.641 1.00 84.58 657 ARG B N 1
ATOM 18038 C CA . ARG B 1 657 ? 150.240 182.890 219.788 1.00 84.58 657 ARG B CA 1
ATOM 18039 C C . ARG B 1 657 ? 150.641 184.351 219.652 1.00 84.58 657 ARG B C 1
ATOM 18040 O O . ARG B 1 657 ? 150.022 185.217 220.277 1.00 84.58 657 ARG B O 1
ATOM 18061 N N . ALA B 1 658 ? 151.674 184.642 218.858 1.00 84.12 658 ALA B N 1
ATOM 18062 C CA . ALA B 1 658 ? 152.119 186.022 218.702 1.00 84.12 658 ALA B CA 1
ATOM 18063 C C . ALA B 1 658 ? 151.204 186.813 217.782 1.00 84.12 658 ALA B C 1
ATOM 18064 O O . ALA B 1 658 ? 151.041 188.022 217.966 1.00 84.12 658 ALA B O 1
ATOM 18071 N N . ARG B 1 659 ? 150.594 186.157 216.794 1.00 84.93 659 ARG B N 1
ATOM 18072 C CA . ARG B 1 659 ? 149.748 186.875 215.851 1.00 84.93 659 ARG B CA 1
ATOM 18073 C C . ARG B 1 659 ? 148.598 187.587 216.543 1.00 84.93 659 ARG B C 1
ATOM 18074 O O . ARG B 1 659 ? 148.036 188.527 215.975 1.00 84.93 659 ARG B O 1
ATOM 18095 N N . GLU B 1 660 ? 148.231 187.162 217.750 1.00 87.27 660 GLU B N 1
ATOM 18096 C CA . GLU B 1 660 ? 147.173 187.845 218.479 1.00 87.27 660 GLU B CA 1
ATOM 18097 C C . GLU B 1 660 ? 147.572 189.254 218.893 1.00 87.27 660 GLU B C 1
ATOM 18098 O O . GLU B 1 660 ? 146.699 190.052 219.246 1.00 87.27 660 GLU B O 1
ATOM 18110 N N . PHE B 1 661 ? 148.859 189.581 218.854 1.00 83.03 661 PHE B N 1
ATOM 18111 C CA . PHE B 1 661 ? 149.329 190.891 219.277 1.00 83.03 661 PHE B CA 1
ATOM 18112 C C . PHE B 1 661 ? 149.304 191.928 218.164 1.00 83.03 661 PHE B C 1
ATOM 18113 O O . PHE B 1 661 ? 149.777 193.047 218.380 1.00 83.03 661 PHE B O 1
ATOM 18130 N N . HIS B 1 662 ? 148.782 191.596 216.987 1.00 84.87 662 HIS B N 1
ATOM 18131 C CA . HIS B 1 662 ? 148.831 192.533 215.874 1.00 84.87 662 HIS B CA 1
ATOM 18132 C C . HIS B 1 662 ? 148.118 193.827 216.230 1.00 84.87 662 HIS B C 1
ATOM 18133 O O . HIS B 1 662 ? 147.032 193.812 216.812 1.00 84.87 662 HIS B O 1
ATOM 18147 N N . GLY B 1 663 ? 148.737 194.949 215.874 1.00 92.86 663 GLY B N 1
ATOM 18148 C CA . GLY B 1 663 ? 148.149 196.245 216.135 1.00 92.86 663 GLY B CA 1
ATOM 18149 C C . GLY B 1 663 ? 148.383 196.788 217.524 1.00 92.86 663 GLY B C 1
ATOM 18150 O O . GLY B 1 663 ? 147.948 197.905 217.815 1.00 92.86 663 GLY B O 1
ATOM 18154 N N . CYS B 1 664 ? 149.046 196.036 218.396 1.00 93.00 664 CYS B N 1
ATOM 18155 C CA . CYS B 1 664 ? 149.341 196.534 219.729 1.00 93.00 664 CYS B CA 1
ATOM 18156 C C . CYS B 1 664 ? 150.409 197.617 219.663 1.00 93.00 664 CYS B C 1
ATOM 18157 O O . CYS B 1 664 ? 151.302 197.588 218.813 1.00 93.00 664 CYS B O 1
ATOM 18164 N N . THR B 1 665 ? 150.302 198.589 220.566 1.00 89.84 665 THR B N 1
ATOM 18165 C CA . THR B 1 665 ? 151.285 199.661 220.634 1.00 89.84 665 THR B CA 1
ATOM 18166 C C . THR B 1 665 ? 151.796 199.841 222.056 1.00 89.84 665 THR B C 1
ATOM 18167 O O . THR B 1 665 ? 152.951 200.225 222.258 1.00 89.84 665 THR B O 1
ATOM 18178 N N . ILE B 1 666 ? 150.953 199.568 223.045 1.00 89.08 666 ILE B N 1
ATOM 18179 C CA . ILE B 1 666 ? 151.355 199.572 224.445 1.00 89.08 666 ILE B CA 1
ATOM 18180 C C . ILE B 1 666 ? 151.037 198.207 225.028 1.00 89.08 666 ILE B C 1
ATOM 18181 O O . ILE B 1 666 ? 149.890 197.751 224.974 1.00 89.08 666 ILE B O 1
ATOM 18197 N N . ILE B 1 667 ? 152.038 197.567 225.586 1.00 82.91 667 ILE B N 1
ATOM 18198 C CA . ILE B 1 667 ? 151.852 196.351 226.361 1.00 82.91 667 ILE B CA 1
ATOM 18199 C C . ILE B 1 667 ? 151.719 196.753 227.817 1.00 82.91 667 ILE B C 1
ATOM 18200 O O . ILE B 1 667 ? 152.488 197.580 228.315 1.00 82.91 667 ILE B O 1
ATOM 18216 N N . THR B 1 668 ? 150.732 196.189 228.505 1.00 88.88 668 THR B N 1
ATOM 18217 C CA . THR B 1 668 ? 150.461 196.559 229.884 1.00 88.88 668 THR B CA 1
ATOM 18218 C C . THR B 1 668 ? 150.305 195.300 230.720 1.00 88.88 668 THR B C 1
ATOM 18219 O O . THR B 1 668 ? 150.434 194.178 230.226 1.00 88.88 668 THR B O 1
ATOM 18230 N N . GLY B 1 669 ? 150.032 195.498 232.000 1.00 92.49 669 GLY B N 1
ATOM 18231 C CA . GLY B 1 669 ? 149.849 194.397 232.919 1.00 92.49 669 GLY B CA 1
ATOM 18232 C C . GLY B 1 669 ? 151.130 194.038 233.651 1.00 92.49 669 GLY B C 1
ATOM 18233 O O . GLY B 1 669 ? 152.235 194.117 233.118 1.00 92.49 669 GLY B O 1
ATOM 18237 N N . THR B 1 670 ? 150.962 193.621 234.905 1.00 94.99 670 THR B N 1
ATOM 18238 C CA . THR B 1 670 ? 152.111 193.301 235.740 1.00 94.99 670 THR B CA 1
ATOM 18239 C C . THR B 1 670 ? 152.915 192.128 235.199 1.00 94.99 670 THR B C 1
ATOM 18240 O O . THR B 1 670 ? 154.125 192.064 235.434 1.00 94.99 670 THR B O 1
ATOM 18251 N N . GLU B 1 671 ? 152.279 191.204 234.488 1.00 95.08 671 GLU B N 1
ATOM 18252 C CA . GLU B 1 671 ? 152.996 190.057 233.960 1.00 95.08 671 GLU B CA 1
ATOM 18253 C C . GLU B 1 671 ? 154.002 190.496 232.896 1.00 95.08 671 GLU B C 1
ATOM 18254 O O . GLU B 1 671 ? 153.758 191.451 232.155 1.00 95.08 671 GLU B O 1
ATOM 18266 N N . PRO B 1 672 ? 155.142 189.820 232.804 1.00 83.31 672 PRO B N 1
ATOM 18267 C CA . PRO B 1 672 ? 156.153 190.206 231.820 1.00 83.31 672 PRO B CA 1
ATOM 18268 C C . PRO B 1 672 ? 155.937 189.532 230.476 1.00 83.31 672 PRO B C 1
ATOM 18269 O O . PRO B 1 672 ? 155.539 188.370 230.390 1.00 83.31 672 PRO B O 1
ATOM 18280 N N . LEU B 1 673 ? 156.233 190.277 229.413 1.00 78.70 673 LEU B N 1
ATOM 18281 C CA . LEU B 1 673 ? 156.111 189.750 228.060 1.00 78.70 673 LEU B CA 1
ATOM 18282 C C . LEU B 1 673 ? 157.189 188.712 227.794 1.00 78.70 673 LEU B C 1
ATOM 18283 O O . LEU B 1 673 ? 158.316 189.059 227.438 1.00 78.70 673 LEU B O 1
ATOM 18299 N N . THR B 1 674 ? 156.848 187.437 227.947 1.00 78.12 674 THR B N 1
ATOM 18300 C CA . THR B 1 674 ? 157.823 186.350 227.889 1.00 78.12 674 THR B CA 1
ATOM 18301 C C . THR B 1 674 ? 157.856 185.774 226.481 1.00 78.12 674 THR B C 1
ATOM 18302 O O . THR B 1 674 ? 156.956 185.036 226.081 1.00 78.12 674 THR B O 1
ATOM 18313 N N . ILE B 1 675 ? 158.904 186.092 225.730 1.00 76.16 675 ILE B N 1
ATOM 18314 C CA . ILE B 1 675 ? 159.106 185.487 224.419 1.00 76.16 675 ILE B CA 1
ATOM 18315 C C . ILE B 1 675 ? 159.834 184.168 224.619 1.00 76.16 675 ILE B C 1
ATOM 18316 O O . ILE B 1 675 ? 161.034 184.149 224.905 1.00 76.16 675 ILE B O 1
ATOM 18332 N N . SER B 1 676 ? 159.114 183.066 224.464 1.00 78.64 676 SER B N 1
ATOM 18333 C CA . SER B 1 676 ? 159.661 181.745 224.734 1.00 78.64 676 SER B CA 1
ATOM 18334 C C . SER B 1 676 ? 159.326 180.805 223.580 1.00 78.64 676 SER B C 1
ATOM 18335 O O . SER B 1 676 ? 158.867 179.681 223.777 1.00 78.64 676 SER B O 1
ATOM 18343 N N . ILE B 1 677 ? 159.571 181.247 222.349 1.00 83.10 677 ILE B N 1
ATOM 18344 C CA . ILE B 1 677 ? 159.209 180.448 221.184 1.00 83.10 677 ILE B CA 1
ATOM 18345 C C . ILE B 1 677 ? 160.243 179.341 221.031 1.00 83.10 677 ILE B C 1
ATOM 18346 O O . ILE B 1 677 ? 161.358 179.552 220.547 1.00 83.10 677 ILE B O 1
ATOM 18362 N N . LYS B 1 678 ? 159.908 178.160 221.540 1.00 89.91 678 LYS B N 1
ATOM 18363 C CA . LYS B 1 678 ? 160.840 177.049 221.461 1.00 89.91 678 LYS B CA 1
ATOM 18364 C C . LYS B 1 678 ? 160.959 176.502 220.047 1.00 89.91 678 LYS B C 1
ATOM 18365 O O . LYS B 1 678 ? 162.016 175.974 219.684 1.00 89.91 678 LYS B O 1
ATOM 18384 N N . ARG B 1 679 ? 159.903 176.616 219.242 1.00 92.67 679 ARG B N 1
ATOM 18385 C CA . ARG B 1 679 ? 159.918 176.055 217.898 1.00 92.67 679 ARG B CA 1
ATOM 18386 C C . ARG B 1 679 ? 160.960 176.753 217.039 1.00 92.67 679 ARG B C 1
ATOM 18387 O O . ARG B 1 679 ? 160.844 177.950 216.762 1.00 92.67 679 ARG B O 1
ATOM 18391 N N . GLU B 1 680 ? 161.980 176.016 216.610 1.00 93.38 680 GLU B N 1
ATOM 18392 C CA . GLU B 1 680 ? 162.985 176.578 215.720 1.00 93.38 680 GLU B CA 1
ATOM 18393 C C . GLU B 1 680 ? 162.402 176.690 214.322 1.00 93.38 680 GLU B C 1
ATOM 18394 O O . GLU B 1 680 ? 162.859 176.018 213.393 1.00 93.38 680 GLU B O 1
ATOM 18398 N N . SER B 1 681 ? 161.396 177.548 214.162 1.00 98.63 681 SER B N 1
ATOM 18399 C CA . SER B 1 681 ? 160.663 177.615 212.908 1.00 98.63 681 SER B CA 1
ATOM 18400 C C . SER B 1 681 ? 161.536 178.041 211.735 1.00 98.63 681 SER B C 1
ATOM 18401 O O . SER B 1 681 ? 161.136 177.834 210.585 1.00 98.63 681 SER B O 1
ATOM 18409 N N . GLY B 1 682 ? 162.704 178.626 211.990 1.00 103.22 682 GLY B N 1
ATOM 18410 C CA . GLY B 1 682 ? 163.619 178.921 210.899 1.00 103.22 682 GLY B CA 1
ATOM 18411 C C . GLY B 1 682 ? 163.455 180.335 210.373 1.00 103.22 682 GLY B C 1
ATOM 18412 O O . GLY B 1 682 ? 163.466 181.315 211.125 1.00 103.22 682 GLY B O 1
ATOM 18416 N N . ALA B 1 683 ? 163.304 180.443 209.050 1.00 106.61 683 ALA B N 1
ATOM 18417 C CA . ALA B 1 683 ? 163.352 181.750 208.401 1.00 106.61 683 ALA B CA 1
ATOM 18418 C C . ALA B 1 683 ? 162.141 182.605 208.751 1.00 106.61 683 ALA B C 1
ATOM 18419 O O . ALA B 1 683 ? 162.287 183.772 209.130 1.00 106.61 683 ALA B O 1
ATOM 18426 N N . HIS B 1 684 ? 160.939 182.046 208.638 1.00 99.16 684 HIS B N 1
ATOM 18427 C CA . HIS B 1 684 ? 159.721 182.837 208.765 1.00 99.16 684 HIS B CA 1
ATOM 18428 C C . HIS B 1 684 ? 159.433 183.265 210.196 1.00 99.16 684 HIS B C 1
ATOM 18429 O O . HIS B 1 684 ? 158.460 183.992 210.421 1.00 99.16 684 HIS B O 1
ATOM 18443 N N . VAL B 1 685 ? 160.244 182.839 211.162 1.00 91.09 685 VAL B N 1
ATOM 18444 C CA . VAL B 1 685 ? 160.027 183.250 212.545 1.00 91.09 685 VAL B CA 1
ATOM 18445 C C . VAL B 1 685 ? 160.051 184.767 212.661 1.00 91.09 685 VAL B C 1
ATOM 18446 O O . VAL B 1 685 ? 159.192 185.372 213.317 1.00 91.09 685 VAL B O 1
ATOM 18459 N N . MET B 1 686 ? 161.032 185.406 212.026 1.00 92.71 686 MET B N 1
ATOM 18460 C CA . MET B 1 686 ? 161.104 186.860 212.057 1.00 92.71 686 MET B CA 1
ATOM 18461 C C . MET B 1 686 ? 159.861 187.470 211.430 1.00 92.71 686 MET B C 1
ATOM 18462 O O . MET B 1 686 ? 159.337 188.477 211.916 1.00 92.71 686 MET B O 1
ATOM 18476 N N . ASP B 1 687 ? 159.364 186.862 210.355 1.00 94.23 687 ASP B N 1
ATOM 18477 C CA . ASP B 1 687 ? 158.190 187.401 209.683 1.00 94.23 687 ASP B CA 1
ATOM 18478 C C . ASP B 1 687 ? 156.996 187.447 210.626 1.00 94.23 687 ASP B C 1
ATOM 18479 O O . ASP B 1 687 ? 156.309 188.469 210.729 1.00 94.23 687 ASP B O 1
ATOM 18488 N N . GLU B 1 688 ? 156.736 186.348 211.333 1.00 90.46 688 GLU B N 1
ATOM 18489 C CA . GLU B 1 688 ? 155.560 186.298 212.193 1.00 90.46 688 GLU B CA 1
ATOM 18490 C C . GLU B 1 688 ? 155.747 187.157 213.434 1.00 90.46 688 GLU B C 1
ATOM 18491 O O . GLU B 1 688 ? 154.831 187.882 213.833 1.00 90.46 688 GLU B O 1
ATOM 18503 N N . LEU B 1 689 ? 156.923 187.097 214.059 1.00 86.26 689 LEU B N 1
ATOM 18504 C CA . LEU B 1 689 ? 157.138 187.910 215.251 1.00 86.26 689 LEU B CA 1
ATOM 18505 C C . LEU B 1 689 ? 157.039 189.391 214.925 1.00 86.26 689 LEU B C 1
ATOM 18506 O O . LEU B 1 689 ? 156.444 190.163 215.686 1.00 86.26 689 LEU B O 1
ATOM 18522 N N . LYS B 1 690 ? 157.604 189.806 213.792 1.00 87.76 690 LYS B N 1
ATOM 18523 C CA . LYS B 1 690 ? 157.517 191.203 213.389 1.00 87.76 690 LYS B CA 1
ATOM 18524 C C . LYS B 1 690 ? 156.068 191.624 213.195 1.00 87.76 690 LYS B C 1
ATOM 18525 O O . LYS B 1 690 ? 155.663 192.707 213.632 1.00 87.76 690 LYS B O 1
ATOM 18544 N N . TYR B 1 691 ? 155.266 190.771 212.559 1.00 83.88 691 TYR B N 1
ATOM 18545 C CA . TYR B 1 691 ? 153.871 191.110 212.310 1.00 83.88 691 TYR B CA 1
ATOM 18546 C C . TYR B 1 691 ? 153.130 191.401 213.605 1.00 83.88 691 TYR B C 1
ATOM 18547 O O . TYR B 1 691 ? 152.310 192.323 213.667 1.00 83.88 691 TYR B O 1
ATOM 18565 N N . GLY B 1 692 ? 153.393 190.619 214.649 1.00 82.50 692 GLY B N 1
ATOM 18566 C CA . GLY B 1 692 ? 152.624 190.769 215.870 1.00 82.50 692 GLY B CA 1
ATOM 18567 C C . GLY B 1 692 ? 153.119 191.892 216.759 1.00 82.50 692 GLY B C 1
ATOM 18568 O O . GLY B 1 692 ? 152.349 192.455 217.542 1.00 82.50 692 GLY B O 1
ATOM 18572 N N . LEU B 1 693 ? 154.402 192.240 216.654 1.00 82.35 693 LEU B N 1
ATOM 18573 C CA . LEU B 1 693 ? 155.025 193.153 217.600 1.00 82.35 693 LEU B CA 1
ATOM 18574 C C . LEU B 1 693 ? 155.701 194.362 216.972 1.00 82.35 693 LEU B C 1
ATOM 18575 O O . LEU B 1 693 ? 156.102 195.267 217.710 1.00 82.35 693 LEU B O 1
ATOM 18591 N N . ALA B 1 694 ? 155.830 194.422 215.647 1.00 83.27 694 ALA B N 1
ATOM 18592 C CA . ALA B 1 694 ? 156.532 195.547 215.042 1.00 83.27 694 ALA B CA 1
ATOM 18593 C C . ALA B 1 694 ? 155.947 196.872 215.504 1.00 83.27 694 ALA B C 1
ATOM 18594 O O . ALA B 1 694 ? 156.681 197.841 215.722 1.00 83.27 694 ALA B O 1
ATOM 18601 N N . ALA B 1 695 ? 154.634 196.930 215.677 1.00 84.04 695 ALA B N 1
ATOM 18602 C CA . ALA B 1 695 ? 153.988 198.186 216.026 1.00 84.04 695 ALA B CA 1
ATOM 18603 C C . ALA B 1 695 ? 154.109 198.529 217.500 1.00 84.04 695 ALA B C 1
ATOM 18604 O O . ALA B 1 695 ? 153.696 199.627 217.888 1.00 84.04 695 ALA B O 1
ATOM 18611 N N . VAL B 1 696 ? 154.650 197.642 218.325 1.00 83.41 696 VAL B N 1
ATOM 18612 C CA . VAL B 1 696 ? 154.732 197.898 219.757 1.00 83.41 696 VAL B CA 1
ATOM 18613 C C . VAL B 1 696 ? 155.682 199.058 220.004 1.00 83.41 696 VAL B C 1
ATOM 18614 O O . VAL B 1 696 ? 156.697 199.209 219.315 1.00 83.41 696 VAL B O 1
ATOM 18627 N N . HIS B 1 697 ? 155.347 199.888 220.987 1.00 85.71 697 HIS B N 1
ATOM 18628 C CA . HIS B 1 697 ? 156.061 201.138 221.207 1.00 85.71 697 HIS B CA 1
ATOM 18629 C C . HIS B 1 697 ? 156.565 201.267 222.634 1.00 85.71 697 HIS B C 1
ATOM 18630 O O . HIS B 1 697 ? 157.670 201.763 222.866 1.00 85.71 697 HIS B O 1
ATOM 18644 N N . LYS B 1 698 ? 155.762 200.830 223.595 1.00 85.99 698 LYS B N 1
ATOM 18645 C CA . LYS B 1 698 ? 156.070 200.983 225.007 1.00 85.99 698 LYS B CA 1
ATOM 18646 C C . LYS B 1 698 ? 155.633 199.729 225.741 1.00 85.99 698 LYS B C 1
ATOM 18647 O O . LYS B 1 698 ? 154.532 199.227 225.506 1.00 85.99 698 LYS B O 1
ATOM 18666 N N . ILE B 1 699 ? 156.487 199.228 226.626 1.00 81.14 699 ILE B N 1
ATOM 18667 C CA . ILE B 1 699 ? 156.200 198.039 227.416 1.00 81.14 699 ILE B CA 1
ATOM 18668 C C . ILE B 1 699 ? 156.166 198.458 228.874 1.00 81.14 699 ILE B C 1
ATOM 18669 O O . ILE B 1 699 ? 157.142 199.018 229.386 1.00 81.14 699 ILE B O 1
ATOM 18685 N N . GLN B 1 700 ? 155.049 198.190 229.544 1.00 88.53 700 GLN B N 1
ATOM 18686 C CA . GLN B 1 700 ? 154.907 198.641 230.920 1.00 88.53 700 GLN B CA 1
ATOM 18687 C C . GLN B 1 700 ? 155.685 197.762 231.887 1.00 88.53 700 GLN B C 1
ATOM 18688 O O . GLN B 1 700 ? 156.198 198.262 232.893 1.00 88.53 700 GLN B O 1
ATOM 18702 N N . SER B 1 701 ? 155.789 196.462 231.610 1.00 90.26 701 SER B N 1
ATOM 18703 C CA . SER B 1 701 ? 156.303 195.517 232.595 1.00 90.26 701 SER B CA 1
ATOM 18704 C C . SER B 1 701 ? 157.471 194.707 232.055 1.00 90.26 701 SER B C 1
ATOM 18705 O O . SER B 1 701 ? 157.533 193.494 232.257 1.00 90.26 701 SER B O 1
ATOM 18713 N N . SER B 1 702 ? 158.407 195.356 231.372 1.00 85.88 702 SER B N 1
ATOM 18714 C CA . SER B 1 702 ? 159.664 194.693 231.054 1.00 85.88 702 SER B CA 1
ATOM 18715 C C . SER B 1 702 ? 159.487 193.543 230.076 1.00 85.88 702 SER B C 1
ATOM 18716 O O . SER B 1 702 ? 158.367 193.081 229.844 1.00 85.88 702 SER B O 1
ATOM 18724 N N . LEU B 1 703 ? 160.597 193.051 229.532 1.00 75.54 703 LEU B N 1
ATOM 18725 C CA . LEU B 1 703 ? 160.583 192.017 228.510 1.00 75.54 703 LEU B CA 1
ATOM 18726 C C . LEU B 1 703 ? 161.529 190.901 228.911 1.00 75.54 703 LEU B C 1
ATOM 18727 O O . LEU B 1 703 ? 162.559 191.148 229.540 1.00 75.54 703 LEU B O 1
ATOM 18743 N N . MET B 1 704 ? 161.175 189.673 228.550 1.00 75.40 704 MET B N 1
ATOM 18744 C CA . MET B 1 704 ? 161.981 188.508 228.874 1.00 75.40 704 MET B CA 1
ATOM 18745 C C . MET B 1 704 ? 162.054 187.591 227.665 1.00 75.40 704 MET B C 1
ATOM 18746 O O . MET B 1 704 ? 161.025 187.224 227.092 1.00 75.40 704 MET B O 1
ATOM 18760 N N . VAL B 1 705 ? 163.271 187.213 227.290 1.00 73.20 705 VAL B N 1
ATOM 18761 C CA . VAL B 1 705 ? 163.517 186.299 226.182 1.00 73.20 705 VAL B CA 1
ATOM 18762 C C . VAL B 1 705 ? 164.162 185.062 226.781 1.00 73.20 705 VAL B C 1
ATOM 18763 O O . VAL B 1 705 ? 165.209 185.159 227.428 1.00 73.20 705 VAL B O 1
ATOM 18776 N N . HIS B 1 706 ? 163.551 183.903 226.564 1.00 74.59 706 HIS B N 1
ATOM 18777 C CA . HIS B 1 706 ? 163.902 182.708 227.315 1.00 74.59 706 HIS B CA 1
ATOM 18778 C C . HIS B 1 706 ? 163.772 181.473 226.440 1.00 74.59 706 HIS B C 1
ATOM 18779 O O . HIS B 1 706 ? 162.750 181.284 225.777 1.00 74.59 706 HIS B O 1
ATOM 18793 N N . LEU B 1 707 ? 164.809 180.640 226.436 1.00 78.01 707 LEU B N 1
ATOM 18794 C CA . LEU B 1 707 ? 164.791 179.331 225.787 1.00 78.01 707 LEU B CA 1
ATOM 18795 C C . LEU B 1 707 ? 164.380 179.398 224.322 1.00 78.01 707 LEU B C 1
ATOM 18796 O O . LEU B 1 707 ? 163.847 178.426 223.786 1.00 78.01 707 LEU B O 1
ATOM 18812 N N . THR B 1 708 ? 164.625 180.515 223.648 1.00 79.13 708 THR B N 1
ATOM 18813 C CA . THR B 1 708 ? 164.290 180.610 222.235 1.00 79.13 708 THR B CA 1
ATOM 18814 C C . THR B 1 708 ? 165.346 179.909 221.393 1.00 79.13 708 THR B C 1
ATOM 18815 O O . THR B 1 708 ? 166.543 180.003 221.669 1.00 79.13 708 THR B O 1
ATOM 18826 N N . TYR B 1 709 ? 164.896 179.203 220.358 1.00 84.75 709 TYR B N 1
ATOM 18827 C CA . TYR B 1 709 ? 165.787 178.431 219.501 1.00 84.75 709 TYR B CA 1
ATOM 18828 C C . TYR B 1 709 ? 166.201 179.198 218.250 1.00 84.75 709 TYR B C 1
ATOM 18829 O O . TYR B 1 709 ? 167.389 179.445 218.035 1.00 84.75 709 TYR B O 1
ATOM 18847 N N . GLY B 1 710 ? 165.242 179.574 217.417 1.00 84.11 710 GLY B N 1
ATOM 18848 C CA . GLY B 1 710 ? 165.556 180.188 216.147 1.00 84.11 710 GLY B CA 1
ATOM 18849 C C . GLY B 1 710 ? 165.584 181.694 216.137 1.00 84.11 710 GLY B C 1
ATOM 18850 O O . GLY B 1 710 ? 165.775 182.291 215.075 1.00 84.11 710 GLY B O 1
ATOM 18854 N N . LEU B 1 711 ? 165.411 182.336 217.284 1.00 80.47 711 LEU B N 1
ATOM 18855 C CA . LEU B 1 711 ? 165.322 183.792 217.337 1.00 80.47 711 LEU B CA 1
ATOM 18856 C C . LEU B 1 711 ? 166.698 184.378 217.062 1.00 80.47 711 LEU B C 1
ATOM 18857 O O . LEU B 1 711 ? 167.589 184.334 217.912 1.00 80.47 711 LEU B O 1
ATOM 18873 N N . LYS B 1 712 ? 166.878 184.936 215.865 1.00 85.70 712 LYS B N 1
ATOM 18874 C CA . LYS B 1 712 ? 168.189 185.446 215.480 1.00 85.70 712 LYS B CA 1
ATOM 18875 C C . LYS B 1 712 ? 168.540 186.733 216.210 1.00 85.70 712 LYS B C 1
ATOM 18876 O O . LYS B 1 712 ? 169.679 186.894 216.660 1.00 85.70 712 LYS B O 1
ATOM 18895 N N . SER B 1 713 ? 167.595 187.659 216.331 1.00 81.22 713 SER B N 1
ATOM 18896 C CA . SER B 1 713 ? 167.874 188.942 216.957 1.00 81.22 713 SER B CA 1
ATOM 18897 C C . SER B 1 713 ? 166.560 189.582 217.369 1.00 81.22 713 SER B C 1
ATOM 18898 O O . SER B 1 713 ? 165.486 189.188 216.912 1.00 81.22 713 SER B O 1
ATOM 18906 N N . LEU B 1 714 ? 166.660 190.589 218.233 1.00 78.89 714 LEU B N 1
ATOM 18907 C CA . LEU B 1 714 ? 165.501 191.350 218.671 1.00 78.89 714 LEU B CA 1
ATOM 18908 C C . LEU B 1 714 ? 165.206 192.530 217.761 1.00 78.89 714 LEU B C 1
ATOM 18909 O O . LEU B 1 714 ? 164.590 193.505 218.202 1.00 78.89 714 LEU B O 1
ATOM 18925 N N . LYS B 1 715 ? 165.633 192.466 216.502 1.00 82.82 715 LYS B N 1
ATOM 18926 C CA . LYS B 1 715 ? 165.342 193.548 215.574 1.00 82.82 715 LYS B CA 1
ATOM 18927 C C . LYS B 1 715 ? 163.850 193.712 215.337 1.00 82.82 715 LYS B C 1
ATOM 18928 O O . LYS B 1 715 ? 163.416 194.793 214.931 1.00 82.82 715 LYS B O 1
ATOM 18947 N N . PHE B 1 716 ? 163.051 192.675 215.589 1.00 83.87 716 PHE B N 1
ATOM 18948 C CA . PHE B 1 716 ? 161.640 192.748 215.237 1.00 83.87 716 PHE B CA 1
ATOM 18949 C C . PHE B 1 716 ? 160.870 193.758 216.074 1.00 83.87 716 PHE B C 1
ATOM 18950 O O . PHE B 1 716 ? 159.730 194.074 215.725 1.00 83.87 716 PHE B O 1
ATOM 18967 N N . PHE B 1 717 ? 161.449 194.276 217.153 1.00 81.25 717 PHE B N 1
ATOM 18968 C CA . PHE B 1 717 ? 160.852 195.404 217.865 1.00 81.25 717 PHE B CA 1
ATOM 18969 C C . PHE B 1 717 ? 161.137 196.697 217.099 1.00 81.25 717 PHE B C 1
ATOM 18970 O O . PHE B 1 717 ? 161.831 197.601 217.561 1.00 81.25 717 PHE B O 1
ATOM 18987 N N . GLN B 1 718 ? 160.563 196.773 215.899 1.00 84.69 718 GLN B N 1
ATOM 18988 C CA . GLN B 1 718 ? 160.885 197.851 214.973 1.00 84.69 718 GLN B CA 1
ATOM 18989 C C . GLN B 1 718 ? 160.495 199.222 215.495 1.00 84.69 718 GLN B C 1
ATOM 18990 O O . GLN B 1 718 ? 160.955 200.225 214.940 1.00 84.69 718 GLN B O 1
ATOM 19004 N N . SER B 1 719 ? 159.657 199.302 216.527 1.00 82.53 719 SER B N 1
ATOM 19005 C CA . SER B 1 719 ? 159.213 200.604 217.005 1.00 82.53 719 SER B CA 1
ATOM 19006 C C . SER B 1 719 ? 159.240 200.709 218.524 1.00 82.53 719 SER B C 1
ATOM 19007 O O . SER B 1 719 ? 158.552 201.570 219.083 1.00 82.53 719 SER B O 1
ATOM 19015 N N . LEU B 1 720 ? 160.007 199.867 219.207 1.00 83.77 720 LEU B N 1
ATOM 19016 C CA . LEU B 1 720 ? 160.104 199.974 220.654 1.00 83.77 720 LEU B CA 1
ATOM 19017 C C . LEU B 1 720 ? 160.960 201.172 221.038 1.00 83.77 720 LEU B C 1
ATOM 19018 O O . LEU B 1 720 ? 162.000 201.431 220.430 1.00 83.77 720 LEU B O 1
ATOM 19034 N N . THR B 1 721 ? 160.509 201.911 222.049 1.00 85.71 721 THR B N 1
ATOM 19035 C CA . THR B 1 721 ? 161.202 203.124 222.458 1.00 85.71 721 THR B CA 1
ATOM 19036 C C . THR B 1 721 ? 161.303 203.244 223.973 1.00 85.71 721 THR B C 1
ATOM 19037 O O . THR B 1 721 ? 162.087 204.052 224.480 1.00 85.71 721 THR B O 1
ATOM 19048 N N . GLU B 1 722 ? 160.534 202.450 224.712 1.00 86.75 722 GLU B N 1
ATOM 19049 C CA . GLU B 1 722 ? 160.550 202.548 226.167 1.00 86.75 722 GLU B CA 1
ATOM 19050 C C . GLU B 1 722 ? 160.137 201.223 226.779 1.00 86.75 722 GLU B C 1
ATOM 19051 O O . GLU B 1 722 ? 159.031 200.741 226.526 1.00 86.75 722 GLU B O 1
ATOM 19063 N N . ILE B 1 723 ? 161.022 200.641 227.582 1.00 80.62 723 ILE B N 1
ATOM 19064 C CA . ILE B 1 723 ? 160.660 199.560 228.486 1.00 80.62 723 ILE B CA 1
ATOM 19065 C C . ILE B 1 723 ? 160.509 200.203 229.858 1.00 80.62 723 ILE B C 1
ATOM 19066 O O . ILE B 1 723 ? 161.451 200.242 230.645 1.00 80.62 723 ILE B O 1
ATOM 19082 N N . SER B 1 724 ? 159.312 200.706 230.149 1.00 84.73 724 SER B N 1
ATOM 19083 C CA . SER B 1 724 ? 159.112 201.422 231.400 1.00 84.73 724 SER B CA 1
ATOM 19084 C C . SER B 1 724 ? 159.441 200.565 232.608 1.00 84.73 724 SER B C 1
ATOM 19085 O O . SER B 1 724 ? 159.891 201.098 233.626 1.00 84.73 724 SER B O 1
ATOM 19093 N N . GLY B 1 725 ? 159.216 199.259 232.525 1.00 90.03 725 GLY B N 1
ATOM 19094 C CA . GLY B 1 725 ? 159.553 198.385 233.631 1.00 90.03 725 GLY B CA 1
ATOM 19095 C C . GLY B 1 725 ? 158.963 198.824 234.949 1.00 90.03 725 GLY B C 1
ATOM 19096 O O . GLY B 1 725 ? 159.634 198.725 235.981 1.00 90.03 725 GLY B O 1
ATOM 19100 N N . ASP B 1 726 ? 157.724 199.315 234.946 1.00 96.84 726 ASP B N 1
ATOM 19101 C CA . ASP B 1 726 ? 157.119 199.797 236.181 1.00 96.84 726 ASP B CA 1
ATOM 19102 C C . ASP B 1 726 ? 157.150 198.663 237.200 1.00 96.84 726 ASP B C 1
ATOM 19103 O O . ASP B 1 726 ? 157.754 198.824 238.267 1.00 96.84 726 ASP B O 1
ATOM 19112 N N . PRO B 1 727 ? 156.517 197.521 236.942 1.00 92.85 727 PRO B N 1
ATOM 19113 C CA . PRO B 1 727 ? 156.883 196.308 237.667 1.00 92.85 727 PRO B CA 1
ATOM 19114 C C . PRO B 1 727 ? 158.016 195.588 236.956 1.00 92.85 727 PRO B C 1
ATOM 19115 O O . PRO B 1 727 ? 157.823 195.077 235.843 1.00 92.85 727 PRO B O 1
ATOM 19126 N N . PRO B 1 728 ? 159.208 195.526 237.545 1.00 93.91 728 PRO B N 1
ATOM 19127 C CA . PRO B 1 728 ? 160.308 194.811 236.892 1.00 93.91 728 PRO B CA 1
ATOM 19128 C C . PRO B 1 728 ? 160.306 193.336 237.263 1.00 93.91 728 PRO B C 1
ATOM 19129 O O . PRO B 1 728 ? 159.562 192.877 238.130 1.00 93.91 728 PRO B O 1
ATOM 19140 N N . MET B 1 729 ? 161.172 192.587 236.587 1.00 93.92 729 MET B N 1
ATOM 19141 C CA . MET B 1 729 ? 161.305 191.164 236.860 1.00 93.92 729 MET B CA 1
ATOM 19142 C C . MET B 1 729 ? 161.779 190.900 238.282 1.00 93.92 729 MET B C 1
ATOM 19143 O O . MET B 1 729 ? 162.410 191.743 238.926 1.00 93.92 729 MET B O 1
ATOM 19157 N N . ASP B 1 730 ? 161.443 189.708 238.768 1.00 100.65 730 ASP B N 1
ATOM 19158 C CA . ASP B 1 730 ? 162.162 189.073 239.864 1.00 100.65 730 ASP B CA 1
ATOM 19159 C C . ASP B 1 730 ? 162.426 190.029 241.019 1.00 100.65 730 ASP B C 1
ATOM 19160 O O . ASP B 1 730 ? 163.581 190.343 241.321 1.00 100.65 730 ASP B O 1
ATOM 19169 N N . ALA B 1 731 ? 161.362 190.505 241.658 1.00 105.53 731 ALA B N 1
ATOM 19170 C CA . ALA B 1 731 ? 161.483 191.366 242.831 1.00 105.53 731 ALA B CA 1
ATOM 19171 C C . ALA B 1 731 ? 162.179 192.676 242.476 1.00 105.53 731 ALA B C 1
ATOM 19172 O O . ALA B 1 731 ? 163.053 193.159 243.197 1.00 105.53 731 ALA B O 1
ATOM 19179 N N . ASP B 1 732 ? 161.788 193.250 241.344 1.00 102.61 732 ASP B N 1
ATOM 19180 C CA . ASP B 1 732 ? 162.275 194.542 240.871 1.00 102.61 732 ASP B CA 1
ATOM 19181 C C . ASP B 1 732 ? 163.761 194.530 240.544 1.00 102.61 732 ASP B C 1
ATOM 19182 O O . ASP B 1 732 ? 164.362 195.597 240.377 1.00 102.61 732 ASP B O 1
ATOM 19191 N N . LYS B 1 733 ? 164.376 193.352 240.448 1.00 100.43 733 LYS B N 1
ATOM 19192 C CA . LYS B 1 733 ? 165.809 193.297 240.187 1.00 100.43 733 LYS B CA 1
ATOM 19193 C C . LYS B 1 733 ? 166.126 193.612 238.731 1.00 100.43 733 LYS B C 1
ATOM 19194 O O . LYS B 1 733 ? 167.110 194.301 238.443 1.00 100.43 733 LYS B O 1
ATOM 19213 N N . TYR B 1 734 ? 165.310 193.123 237.800 1.00 89.67 734 TYR B N 1
ATOM 19214 C CA . TYR B 1 734 ? 165.633 193.195 236.385 1.00 89.67 734 TYR B CA 1
ATOM 19215 C C . TYR B 1 734 ? 164.456 193.732 235.587 1.00 89.67 734 TYR B C 1
ATOM 19216 O O . TYR B 1 734 ? 163.294 193.564 235.965 1.00 89.67 734 TYR B O 1
ATOM 19234 N N . ALA B 1 735 ? 164.782 194.383 234.471 1.00 86.66 735 ALA B N 1
ATOM 19235 C CA . ALA B 1 735 ? 163.792 194.863 233.525 1.00 86.66 735 ALA B CA 1
ATOM 19236 C C . ALA B 1 735 ? 164.033 194.349 232.117 1.00 86.66 735 ALA B C 1
ATOM 19237 O O . ALA B 1 735 ? 163.274 194.700 231.210 1.00 86.66 735 ALA B O 1
ATOM 19244 N N . LEU B 1 736 ? 165.076 193.557 231.905 1.00 77.06 736 LEU B N 1
ATOM 19245 C CA . LEU B 1 736 ? 165.343 192.944 230.611 1.00 77.06 736 LEU B CA 1
ATOM 19246 C C . LEU B 1 736 ? 166.040 191.626 230.887 1.00 77.06 736 LEU B C 1
ATOM 19247 O O . LEU B 1 736 ? 167.146 191.616 231.431 1.00 77.06 736 LEU B O 1
ATOM 19263 N N . TYR B 1 737 ? 165.399 190.525 230.513 1.00 76.95 737 TYR B N 1
ATOM 19264 C CA . TYR B 1 737 ? 165.751 189.202 231.024 1.00 76.95 737 TYR B CA 1
ATOM 19265 C C . TYR B 1 737 ? 165.999 188.274 229.842 1.00 76.95 737 TYR B C 1
ATOM 19266 O O . TYR B 1 737 ? 165.087 187.572 229.401 1.00 76.95 737 TYR B O 1
ATOM 19284 N N . VAL B 1 738 ? 167.226 188.262 229.342 1.00 73.76 738 VAL B N 1
ATOM 19285 C CA . VAL B 1 738 ? 167.604 187.445 228.197 1.00 73.76 738 VAL B CA 1
ATOM 19286 C C . VAL B 1 738 ? 168.386 186.265 228.748 1.00 73.76 738 VAL B C 1
ATOM 19287 O O . VAL B 1 738 ? 169.465 186.443 229.321 1.00 73.76 738 VAL B O 1
ATOM 19300 N N . LEU B 1 739 ? 167.861 185.057 228.571 1.00 74.10 739 LEU B N 1
ATOM 19301 C CA . LEU B 1 739 ? 168.433 183.873 229.192 1.00 74.10 739 LEU B CA 1
ATOM 19302 C C . LEU B 1 739 ? 168.305 182.673 228.271 1.00 74.10 739 LEU B C 1
ATOM 19303 O O . LEU B 1 739 ? 167.214 182.372 227.782 1.00 74.10 739 LEU B O 1
ATOM 19319 N N . ASP B 1 740 ? 169.425 181.993 228.040 1.00 78.32 740 ASP B N 1
ATOM 19320 C CA . ASP B 1 740 ? 169.438 180.672 227.416 1.00 78.32 740 ASP B CA 1
ATOM 19321 C C . ASP B 1 740 ? 168.789 180.683 226.033 1.00 78.32 740 ASP B C 1
ATOM 19322 O O . ASP B 1 740 ? 167.759 180.052 225.801 1.00 78.32 740 ASP B O 1
ATOM 19331 N N . ASN B 1 741 ? 169.409 181.401 225.104 1.00 75.95 741 ASN B N 1
ATOM 19332 C CA . ASN B 1 741 ? 168.968 181.452 223.716 1.00 75.95 741 ASN B CA 1
ATOM 19333 C C . ASN B 1 741 ? 170.070 180.893 222.831 1.00 75.95 741 ASN B C 1
ATOM 19334 O O . ASN B 1 741 ? 171.205 181.374 222.874 1.00 75.95 741 ASN B O 1
ATOM 19345 N N . ARG B 1 742 ? 169.733 179.895 222.015 1.00 81.20 742 ARG B N 1
ATOM 19346 C CA . ARG B 1 742 ? 170.763 179.210 221.243 1.00 81.20 742 ARG B CA 1
ATOM 19347 C C . ARG B 1 742 ? 171.282 180.057 220.092 1.00 81.20 742 ARG B C 1
ATOM 19348 O O . ARG B 1 742 ? 172.402 179.828 219.625 1.00 81.20 742 ARG B O 1
ATOM 19369 N N . ASP B 1 743 ? 170.497 181.017 219.604 1.00 82.06 743 ASP B N 1
ATOM 19370 C CA . ASP B 1 743 ? 170.856 181.724 218.382 1.00 82.06 743 ASP B CA 1
ATOM 19371 C C . ASP B 1 743 ? 170.622 183.227 218.452 1.00 82.06 743 ASP B C 1
ATOM 19372 O O . ASP B 1 743 ? 170.502 183.868 217.403 1.00 82.06 743 ASP B O 1
ATOM 19381 N N . LEU B 1 744 ? 170.562 183.813 219.640 1.00 77.29 744 LEU B N 1
ATOM 19382 C CA . LEU B 1 744 ? 170.393 185.257 219.746 1.00 77.29 744 LEU B CA 1
ATOM 19383 C C . LEU B 1 744 ? 171.713 185.932 219.407 1.00 77.29 744 LEU B C 1
ATOM 19384 O O . LEU B 1 744 ? 172.712 185.737 220.103 1.00 77.29 744 LEU B O 1
ATOM 19400 N N . ASP B 1 745 ? 171.724 186.728 218.340 1.00 81.42 745 ASP B N 1
ATOM 19401 C CA . ASP B 1 745 ? 172.956 187.307 217.823 1.00 81.42 745 ASP B CA 1
ATOM 19402 C C . ASP B 1 745 ? 173.031 188.820 217.935 1.00 81.42 745 ASP B C 1
ATOM 19403 O O . ASP B 1 745 ? 174.123 189.350 218.139 1.00 81.42 745 ASP B O 1
ATOM 19412 N N . GLU B 1 746 ? 171.917 189.530 217.796 1.00 84.05 746 GLU B N 1
ATOM 19413 C CA . GLU B 1 746 ? 171.924 190.981 217.871 1.00 84.05 746 GLU B CA 1
ATOM 19414 C C . GLU B 1 746 ? 170.787 191.456 218.757 1.00 84.05 746 GLU B C 1
ATOM 19415 O O . GLU B 1 746 ? 169.673 190.932 218.703 1.00 84.05 746 GLU B O 1
ATOM 19427 N N . LEU B 1 747 ? 171.077 192.467 219.567 1.00 80.77 747 LEU B N 1
ATOM 19428 C CA . LEU B 1 747 ? 170.029 193.215 220.240 1.00 80.77 747 LEU B CA 1
ATOM 19429 C C . LEU B 1 747 ? 169.460 194.223 219.254 1.00 80.77 747 LEU B C 1
ATOM 19430 O O . LEU B 1 747 ? 169.703 194.110 218.050 1.00 80.77 747 LEU B O 1
ATOM 19446 N N . TRP B 1 748 ? 168.690 195.189 219.747 1.00 83.21 748 TRP B N 1
ATOM 19447 C CA . TRP B 1 748 ? 168.025 196.148 218.876 1.00 83.21 748 TRP B CA 1
ATOM 19448 C C . TRP B 1 748 ? 168.962 196.605 217.763 1.00 83.21 748 TRP B C 1
ATOM 19449 O O . TRP B 1 748 ? 170.181 196.686 217.928 1.00 83.21 748 TRP B O 1
ATOM 19470 N N . GLY B 1 749 ? 168.372 196.913 216.614 1.00 95.06 749 GLY B N 1
ATOM 19471 C CA . GLY B 1 749 ? 169.128 197.305 215.451 1.00 95.06 749 GLY B CA 1
ATOM 19472 C C . GLY B 1 749 ? 169.916 198.576 215.688 1.00 95.06 749 GLY B C 1
ATOM 19473 O O . GLY B 1 749 ? 170.034 199.057 216.819 1.00 95.06 749 GLY B O 1
ATOM 19477 N N . PRO B 1 750 ? 170.482 199.143 214.626 1.00 106.24 750 PRO B N 1
ATOM 19478 C CA . PRO B 1 750 ? 171.271 200.367 214.788 1.00 106.24 750 PRO B CA 1
ATOM 19479 C C . PRO B 1 750 ? 170.433 201.483 215.391 1.00 106.24 750 PRO B C 1
ATOM 19480 O O . PRO B 1 750 ? 169.230 201.591 215.146 1.00 106.24 750 PRO B O 1
ATOM 19491 N N . ASN B 1 751 ? 171.090 202.314 216.197 1.00 115.17 751 ASN B N 1
ATOM 19492 C CA . ASN B 1 751 ? 170.404 203.353 216.953 1.00 115.17 751 ASN B CA 1
ATOM 19493 C C . ASN B 1 751 ? 169.389 202.703 217.886 1.00 115.17 751 ASN B C 1
ATOM 19494 O O . ASN B 1 751 ? 169.781 202.038 218.849 1.00 115.17 751 ASN B O 1
ATOM 19504 N N . GLN B 1 752 ? 168.096 202.867 217.621 1.00 94.36 752 GLN B N 1
ATOM 19505 C CA . GLN B 1 752 ? 167.060 202.138 218.346 1.00 94.36 752 GLN B CA 1
ATOM 19506 C C . GLN B 1 752 ? 167.260 202.234 219.860 1.00 94.36 752 GLN B C 1
ATOM 19507 O O . GLN B 1 752 ? 167.501 201.245 220.549 1.00 94.36 752 GLN B O 1
ATOM 19521 N N . THR B 1 753 ? 167.164 203.453 220.374 1.00 93.23 753 THR B N 1
ATOM 19522 C CA . THR B 1 753 ? 167.195 203.644 221.817 1.00 93.23 753 THR B CA 1
ATOM 19523 C C . THR B 1 753 ? 165.962 203.011 222.447 1.00 93.23 753 THR B C 1
ATOM 19524 O O . THR B 1 753 ? 164.887 202.986 221.843 1.00 93.23 753 THR B O 1
ATOM 19535 N N . VAL B 1 754 ? 166.117 202.488 223.662 1.00 85.38 754 VAL B N 1
ATOM 19536 C CA . VAL B 1 754 ? 165.007 201.871 224.380 1.00 85.38 754 VAL B CA 1
ATOM 19537 C C . VAL B 1 754 ? 164.775 202.476 225.755 1.00 85.38 754 VAL B C 1
ATOM 19538 O O . VAL B 1 754 ? 163.658 202.364 226.276 1.00 85.38 754 VAL B O 1
ATOM 19551 N N . PHE B 1 755 ? 165.772 203.101 226.364 1.00 89.41 755 PHE B N 1
ATOM 19552 C CA . PHE B 1 755 ? 165.587 203.886 227.581 1.00 89.41 755 PHE B CA 1
ATOM 19553 C C . PHE B 1 755 ? 164.852 203.082 228.655 1.00 89.41 755 PHE B C 1
ATOM 19554 O O . PHE B 1 755 ? 163.733 203.396 229.057 1.00 89.41 755 PHE B O 1
ATOM 19571 N N . ILE B 1 756 ? 165.507 202.025 229.120 1.00 85.35 756 ILE B N 1
ATOM 19572 C CA . ILE B 1 756 ? 165.011 201.283 230.271 1.00 85.35 756 ILE B CA 1
ATOM 19573 C C . ILE B 1 756 ? 164.957 202.237 231.455 1.00 85.35 756 ILE B C 1
ATOM 19574 O O . ILE B 1 756 ? 165.922 202.958 231.725 1.00 85.35 756 ILE B O 1
ATOM 19590 N N . ARG B 1 757 ? 163.832 202.254 232.169 1.00 89.37 757 ARG B N 1
ATOM 19591 C CA . ARG B 1 757 ? 163.658 203.220 233.248 1.00 89.37 757 ARG B CA 1
ATOM 19592 C C . ARG B 1 757 ? 164.000 202.648 234.615 1.00 89.37 757 ARG B C 1
ATOM 19593 O O . ARG B 1 757 ? 164.564 203.361 235.451 1.00 89.37 757 ARG B O 1
ATOM 19614 N N . LYS B 1 758 ? 163.661 201.389 234.871 1.00 93.32 758 LYS B N 1
ATOM 19615 C CA . LYS B 1 758 ? 163.755 200.839 236.213 1.00 93.32 758 LYS B CA 1
ATOM 19616 C C . LYS B 1 758 ? 164.451 199.490 236.159 1.00 93.32 758 LYS B C 1
ATOM 19617 O O . LYS B 1 758 ? 164.355 198.765 235.168 1.00 93.32 758 LYS B O 1
ATOM 19636 N N . GLY B 1 759 ? 165.165 199.168 237.233 1.00 93.94 759 GLY B N 1
ATOM 19637 C CA . GLY B 1 759 ? 165.798 197.871 237.358 1.00 93.94 759 GLY B CA 1
ATOM 19638 C C . GLY B 1 759 ? 167.015 197.705 236.474 1.00 93.94 759 GLY B C 1
ATOM 19639 O O . GLY B 1 759 ? 167.308 198.561 235.636 1.00 93.94 759 GLY B O 1
ATOM 19643 N N . GLY B 1 760 ? 167.726 196.601 236.651 1.00 88.38 760 GLY B N 1
ATOM 19644 C CA . GLY B 1 760 ? 168.898 196.284 235.861 1.00 88.38 760 GLY B CA 1
ATOM 19645 C C . GLY B 1 760 ? 168.562 195.426 234.663 1.00 88.38 760 GLY B C 1
ATOM 19646 O O . GLY B 1 760 ? 167.475 195.520 234.087 1.00 88.38 760 GLY B O 1
ATOM 19650 N N . VAL B 1 761 ? 169.515 194.579 234.275 1.00 80.47 761 VAL B N 1
ATOM 19651 C CA . VAL B 1 761 ? 169.335 193.650 233.169 1.00 80.47 761 VAL B CA 1
ATOM 19652 C C . VAL B 1 761 ? 169.953 192.316 233.555 1.00 80.47 761 VAL B C 1
ATOM 19653 O O . VAL B 1 761 ? 170.604 192.185 234.592 1.00 80.47 761 VAL B O 1
ATOM 19666 N N . PHE B 1 762 ? 169.736 191.316 232.706 1.00 77.31 762 PHE B N 1
ATOM 19667 C CA . PHE B 1 762 ? 170.183 189.957 232.983 1.00 77.31 762 PHE B CA 1
ATOM 19668 C C . PHE B 1 762 ? 170.503 189.273 231.667 1.00 77.31 762 PHE B C 1
ATOM 19669 O O . PHE B 1 762 ? 169.647 189.200 230.783 1.00 77.31 762 PHE B O 1
ATOM 19686 N N . PHE B 1 763 ? 171.728 188.773 231.537 1.00 75.70 763 PHE B N 1
ATOM 19687 C CA . PHE B 1 763 ? 172.181 188.125 230.310 1.00 75.70 763 PHE B CA 1
ATOM 19688 C C . PHE B 1 763 ? 173.046 186.934 230.694 1.00 75.70 763 PHE B C 1
ATOM 19689 O O . PHE B 1 763 ? 174.054 187.099 231.386 1.00 75.70 763 PHE B O 1
ATOM 19706 N N . HIS B 1 764 ? 172.663 185.743 230.249 1.00 74.87 764 HIS B N 1
ATOM 19707 C CA . HIS B 1 764 ? 173.454 184.550 230.491 1.00 74.87 764 HIS B CA 1
ATOM 19708 C C . HIS B 1 764 ? 173.115 183.487 229.461 1.00 74.87 764 HIS B C 1
ATOM 19709 O O . HIS B 1 764 ? 172.017 183.466 228.903 1.00 74.87 764 HIS B O 1
ATOM 19723 N N . PHE B 1 765 ? 174.081 182.608 229.215 1.00 75.11 765 PHE B N 1
ATOM 19724 C CA . PHE B 1 765 ? 173.894 181.450 228.346 1.00 75.11 765 PHE B CA 1
ATOM 19725 C C . PHE B 1 765 ? 173.344 181.849 226.980 1.00 75.11 765 PHE B C 1
ATOM 19726 O O . PHE B 1 765 ? 172.457 181.194 226.433 1.00 75.11 765 PHE B O 1
ATOM 19743 N N . ASN B 1 766 ? 173.882 182.922 226.421 1.00 73.66 766 ASN B N 1
ATOM 19744 C CA . ASN B 1 766 ? 173.548 183.343 225.069 1.00 73.66 766 ASN B CA 1
ATOM 19745 C C . ASN B 1 766 ? 174.769 183.134 224.187 1.00 73.66 766 ASN B C 1
ATOM 19746 O O . ASN B 1 766 ? 175.467 184.098 223.856 1.00 73.66 766 ASN B O 1
ATOM 19757 N N . PRO B 1 767 ? 175.056 181.901 223.780 1.00 75.25 767 PRO B N 1
ATOM 19758 C CA . PRO B 1 767 ? 176.355 181.625 223.155 1.00 75.25 767 PRO B CA 1
ATOM 19759 C C . PRO B 1 767 ? 176.678 182.507 221.966 1.00 75.25 767 PRO B C 1
ATOM 19760 O O . PRO B 1 767 ? 177.842 182.889 221.806 1.00 75.25 767 PRO B O 1
ATOM 19771 N N . LYS B 1 768 ? 175.704 182.854 221.129 1.00 76.96 768 LYS B N 1
ATOM 19772 C CA . LYS B 1 768 ? 176.022 183.625 219.934 1.00 76.96 768 LYS B CA 1
ATOM 19773 C C . LYS B 1 768 ? 176.187 185.109 220.222 1.00 76.96 768 LYS B C 1
ATOM 19774 O O . LYS B 1 768 ? 176.714 185.841 219.379 1.00 76.96 768 LYS B O 1
ATOM 19793 N N . LEU B 1 769 ? 175.757 185.574 221.388 1.00 76.98 769 LEU B N 1
ATOM 19794 C CA . LEU B 1 769 ? 175.727 187.004 221.684 1.00 76.98 769 LEU B CA 1
ATOM 19795 C C . LEU B 1 769 ? 177.089 187.434 222.210 1.00 76.98 769 LEU B C 1
ATOM 19796 O O . LEU B 1 769 ? 177.458 187.117 223.341 1.00 76.98 769 LEU B O 1
ATOM 19812 N N . CYS B 1 770 ? 177.844 188.161 221.393 1.00 82.02 770 CYS B N 1
ATOM 19813 C CA . CYS B 1 770 ? 179.111 188.703 221.859 1.00 82.02 770 CYS B CA 1
ATOM 19814 C C . CYS B 1 770 ? 178.871 189.740 222.945 1.00 82.02 770 CYS B C 1
ATOM 19815 O O . CYS B 1 770 ? 177.941 190.544 222.862 1.00 82.02 770 CYS B O 1
ATOM 19822 N N . VAL B 1 771 ? 179.727 189.727 223.968 1.00 79.07 771 VAL B N 1
ATOM 19823 C CA . VAL B 1 771 ? 179.529 190.625 225.100 1.00 79.07 771 VAL B CA 1
ATOM 19824 C C . VAL B 1 771 ? 179.581 192.076 224.654 1.00 79.07 771 VAL B C 1
ATOM 19825 O O . VAL B 1 771 ? 178.829 192.916 225.161 1.00 79.07 771 VAL B O 1
ATOM 19838 N N . SER B 1 772 ? 180.466 192.402 223.712 1.00 82.65 772 SER B N 1
ATOM 19839 C CA . SER B 1 772 ? 180.556 193.780 223.250 1.00 82.65 772 SER B CA 1
ATOM 19840 C C . SER B 1 772 ? 179.221 194.293 222.737 1.00 82.65 772 SER B C 1
ATOM 19841 O O . SER B 1 772 ? 178.948 195.492 222.847 1.00 82.65 772 SER B O 1
ATOM 19849 N N . THR B 1 773 ? 178.383 193.418 222.183 1.00 81.80 773 THR B N 1
ATOM 19850 C CA . THR B 1 773 ? 177.055 193.843 221.758 1.00 81.80 773 THR B CA 1
ATOM 19851 C C . THR B 1 773 ? 176.190 194.228 222.949 1.00 81.80 773 THR B C 1
ATOM 19852 O O . THR B 1 773 ? 175.439 195.205 222.880 1.00 81.80 773 THR B O 1
ATOM 19863 N N . ILE B 1 774 ? 176.281 193.481 224.048 1.00 80.78 774 ILE B N 1
ATOM 19864 C CA . ILE B 1 774 ? 175.502 193.824 225.232 1.00 80.78 774 ILE B CA 1
ATOM 19865 C C . ILE B 1 774 ? 175.943 195.171 225.778 1.00 80.78 774 ILE B C 1
ATOM 19866 O O . ILE B 1 774 ? 175.129 195.943 226.296 1.00 80.78 774 ILE B O 1
ATOM 19882 N N . ASN B 1 775 ? 177.234 195.482 225.669 1.00 84.43 775 ASN B N 1
ATOM 19883 C CA . ASN B 1 775 ? 177.728 196.742 226.207 1.00 84.43 775 ASN B CA 1
ATOM 19884 C C . ASN B 1 775 ? 177.099 197.943 225.518 1.00 84.43 775 ASN B C 1
ATOM 19885 O O . ASN B 1 775 ? 177.183 199.057 226.043 1.00 84.43 775 ASN B O 1
ATOM 19896 N N . GLN B 1 776 ? 176.470 197.746 224.360 1.00 88.18 776 GLN B N 1
ATOM 19897 C CA . GLN B 1 776 ? 175.759 198.843 223.720 1.00 88.18 776 GLN B CA 1
ATOM 19898 C C . GLN B 1 776 ? 174.658 199.396 224.608 1.00 88.18 776 GLN B C 1
ATOM 19899 O O . GLN B 1 776 ? 174.231 200.537 224.409 1.00 88.18 776 GLN B O 1
ATOM 19913 N N . LEU B 1 777 ? 174.183 198.616 225.574 1.00 85.38 777 LEU B N 1
ATOM 19914 C CA . LEU B 1 777 ? 173.128 199.071 226.466 1.00 85.38 777 LEU B CA 1
ATOM 19915 C C . LEU B 1 777 ? 173.645 199.928 227.612 1.00 85.38 777 LEU B C 1
ATOM 19916 O O . LEU B 1 777 ? 172.834 200.533 228.320 1.00 85.38 777 LEU B O 1
ATOM 19932 N N . LEU B 1 778 ? 174.957 199.999 227.814 1.00 89.27 778 LEU B N 1
ATOM 19933 C CA . LEU B 1 778 ? 175.479 200.800 228.916 1.00 89.27 778 LEU B CA 1
ATOM 19934 C C . LEU B 1 778 ? 174.958 202.229 228.896 1.00 89.27 778 LEU B C 1
ATOM 19935 O O . LEU B 1 778 ? 174.536 202.717 229.958 1.00 89.27 778 LEU B O 1
ATOM 19951 N N . PRO B 1 779 ? 174.952 202.945 227.769 1.00 91.19 779 PRO B N 1
ATOM 19952 C CA . PRO B 1 779 ? 174.340 204.279 227.752 1.00 91.19 779 PRO B CA 1
ATOM 19953 C C . PRO B 1 779 ? 172.826 204.252 227.705 1.00 91.19 779 PRO B C 1
ATOM 19954 O O . PRO B 1 779 ? 172.206 205.322 227.654 1.00 91.19 779 PRO B O 1
ATOM 19965 N N . MET B 1 780 ? 172.217 203.070 227.719 1.00 90.15 780 MET B N 1
ATOM 19966 C CA . MET B 1 780 ? 170.776 202.931 227.570 1.00 90.15 780 MET B CA 1
ATOM 19967 C C . MET B 1 780 ? 170.048 203.042 228.904 1.00 90.15 780 MET B C 1
ATOM 19968 O O . MET B 1 780 ? 169.069 203.782 229.020 1.00 90.15 780 MET B O 1
ATOM 19982 N N . LEU B 1 781 ? 170.519 202.320 229.916 1.00 90.27 781 LEU B N 1
ATOM 19983 C CA . LEU B 1 781 ? 169.832 202.291 231.198 1.00 90.27 781 LEU B CA 1
ATOM 19984 C C . LEU B 1 781 ? 169.720 203.692 231.779 1.00 90.27 781 LEU B C 1
ATOM 19985 O O . LEU B 1 781 ? 170.643 204.503 231.671 1.00 90.27 781 LEU B O 1
ATOM 20001 N N . ALA B 1 782 ? 168.577 203.977 232.401 1.00 92.21 782 ALA B N 1
ATOM 20002 C CA . ALA B 1 782 ? 168.415 205.255 233.079 1.00 92.21 782 ALA B CA 1
ATOM 20003 C C . ALA B 1 782 ? 169.426 205.430 234.200 1.00 92.21 782 ALA B C 1
ATOM 20004 O O . ALA B 1 782 ? 169.901 206.548 234.424 1.00 92.21 782 ALA B O 1
ATOM 20011 N N . SER B 1 783 ? 169.770 204.352 234.906 1.00 94.88 783 SER B N 1
ATOM 20012 C CA . SER B 1 783 ? 170.784 204.440 235.948 1.00 94.88 783 SER B CA 1
ATOM 20013 C C . SER B 1 783 ? 172.138 204.861 235.396 1.00 94.88 783 SER B C 1
ATOM 20014 O O . SER B 1 783 ? 172.949 205.422 236.140 1.00 94.88 783 SER B O 1
ATOM 20022 N N . LYS B 1 784 ? 172.398 204.604 234.120 1.00 95.11 784 LYS B N 1
ATOM 20023 C CA . LYS B 1 784 ? 173.634 205.027 233.475 1.00 95.11 784 LYS B CA 1
ATOM 20024 C C . LYS B 1 784 ? 174.853 204.427 234.169 1.00 95.11 784 LYS B C 1
ATOM 20025 O O . LYS B 1 784 ? 175.805 205.151 234.484 1.00 95.11 784 LYS B O 1
ATOM 20044 N N . PRO B 1 785 ? 174.876 203.120 234.415 1.00 94.72 785 PRO B N 1
ATOM 20045 C CA . PRO B 1 785 ? 176.065 202.515 235.020 1.00 94.72 785 PRO B CA 1
ATOM 20046 C C . PRO B 1 785 ? 177.229 202.490 234.046 1.00 94.72 785 PRO B C 1
ATOM 20047 O O . PRO B 1 785 ? 177.049 202.459 232.827 1.00 94.72 785 PRO B O 1
ATOM 20058 N N . LYS B 1 786 ? 178.439 202.505 234.602 1.00 97.33 786 LYS B N 1
ATOM 20059 C CA . LYS B 1 786 ? 179.638 202.492 233.776 1.00 97.33 786 LYS B CA 1
ATOM 20060 C C . LYS B 1 786 ? 180.031 201.092 233.329 1.00 97.33 786 LYS B C 1
ATOM 20061 O O . LYS B 1 786 ? 180.840 200.957 232.405 1.00 97.33 786 LYS B O 1
ATOM 20080 N N . PHE B 1 787 ? 179.483 200.053 233.951 1.00 92.50 787 PHE B N 1
ATOM 20081 C CA . PHE B 1 787 ? 179.812 198.689 233.570 1.00 92.50 787 PHE B CA 1
ATOM 20082 C C . PHE B 1 787 ? 178.803 197.749 234.208 1.00 92.50 787 PHE B C 1
ATOM 20083 O O . PHE B 1 787 ? 178.070 198.127 235.125 1.00 92.50 787 PHE B O 1
ATOM 20100 N N . PHE B 1 788 ? 178.782 196.516 233.714 1.00 86.30 788 PHE B N 1
ATOM 20101 C CA . PHE B 1 788 ? 177.870 195.490 234.200 1.00 86.30 788 PHE B CA 1
ATOM 20102 C C . PHE B 1 788 ? 178.618 194.514 235.095 1.00 86.30 788 PHE B C 1
ATOM 20103 O O . PHE B 1 788 ? 179.691 194.026 234.729 1.00 86.30 788 PHE B O 1
ATOM 20120 N N . GLU B 1 789 ? 178.045 194.227 236.259 1.00 89.45 789 GLU B N 1
ATOM 20121 C CA . GLU B 1 789 ? 178.632 193.237 237.147 1.00 89.45 789 GLU B CA 1
ATOM 20122 C C . GLU B 1 789 ? 178.501 191.847 236.541 1.00 89.45 789 GLU B C 1
ATOM 20123 O O . GLU B 1 789 ? 177.615 191.581 235.726 1.00 89.45 789 GLU B O 1
ATOM 20135 N N . LYS B 1 790 ? 179.399 190.949 236.949 1.00 90.44 790 LYS B N 1
ATOM 20136 C CA . LYS B 1 790 ? 179.326 189.575 236.472 1.00 90.44 790 LYS B CA 1
ATOM 20137 C C . LYS B 1 790 ? 177.994 188.925 236.809 1.00 90.44 790 LYS B C 1
ATOM 20138 O O . LYS B 1 790 ? 177.552 188.030 236.083 1.00 90.44 790 LYS B O 1
ATOM 20157 N N . SER B 1 791 ? 177.340 189.355 237.887 1.00 87.25 791 SER B N 1
ATOM 20158 C CA . SER B 1 791 ? 176.042 188.794 238.233 1.00 87.25 791 SER B CA 1
ATOM 20159 C C . SER B 1 791 ? 174.968 189.151 237.216 1.00 87.25 791 SER B C 1
ATOM 20160 O O . SER B 1 791 ? 173.948 188.459 237.143 1.00 87.25 791 SER B O 1
ATOM 20168 N N . ASP B 1 792 ? 175.169 190.205 236.430 1.00 83.05 792 ASP B N 1
ATOM 20169 C CA . ASP B 1 792 ? 174.168 190.675 235.483 1.00 83.05 792 ASP B CA 1
ATOM 20170 C C . ASP B 1 792 ? 174.429 190.231 234.056 1.00 83.05 792 ASP B C 1
ATOM 20171 O O . ASP B 1 792 ? 173.494 189.827 233.367 1.00 83.05 792 ASP B O 1
ATOM 20180 N N . VAL B 1 793 ? 175.668 190.301 233.584 1.00 79.77 793 VAL B N 1
ATOM 20181 C CA . VAL B 1 793 ? 176.024 189.813 232.260 1.00 79.77 793 VAL B CA 1
ATOM 20182 C C . VAL B 1 793 ? 177.170 188.828 232.422 1.00 79.77 793 VAL B C 1
ATOM 20183 O O . VAL B 1 793 ? 178.233 189.184 232.944 1.00 79.77 793 VAL B O 1
ATOM 20196 N N . GLY B 1 794 ? 176.949 187.588 231.997 1.00 79.20 794 GLY B N 1
ATOM 20197 C CA . GLY B 1 794 ? 177.963 186.563 232.164 1.00 79.20 794 GLY B CA 1
ATOM 20198 C C . GLY B 1 794 ? 179.184 186.873 231.325 1.00 79.20 794 GLY B C 1
ATOM 20199 O O . GLY B 1 794 ? 179.078 187.142 230.123 1.00 79.20 794 GLY B O 1
ATOM 20203 N N . ALA B 1 795 ? 180.356 186.843 231.957 1.00 77.74 795 ALA B N 1
ATOM 20204 C CA . ALA B 1 795 ? 181.591 187.061 231.215 1.00 77.74 795 ALA B CA 1
ATOM 20205 C C . ALA B 1 795 ? 181.905 185.877 230.313 1.00 77.74 795 ALA B C 1
ATOM 20206 O O . ALA B 1 795 ? 182.415 186.055 229.201 1.00 77.74 795 ALA B O 1
ATOM 20213 N N . ASP B 1 796 ? 181.610 184.663 230.773 1.00 79.18 796 ASP B N 1
ATOM 20214 C CA . ASP B 1 796 ? 181.943 183.451 230.037 1.00 79.18 796 ASP B CA 1
ATOM 20215 C C . ASP B 1 796 ? 180.739 182.785 229.397 1.00 79.18 796 ASP B C 1
ATOM 20216 O O . ASP B 1 796 ? 180.910 181.974 228.483 1.00 79.18 796 ASP B O 1
ATOM 20225 N N . SER B 1 797 ? 179.530 183.102 229.854 1.00 75.71 797 SER B N 1
ATOM 20226 C CA . SER B 1 797 ? 178.329 182.456 229.347 1.00 75.71 797 SER B CA 1
ATOM 20227 C C . SER B 1 797 ? 177.777 183.116 228.094 1.00 75.71 797 SER B C 1
ATOM 20228 O O . SER B 1 797 ? 176.823 182.593 227.514 1.00 75.71 797 SER B O 1
ATOM 20236 N N . ASN B 1 798 ? 178.338 184.242 227.668 1.00 74.79 798 ASN B N 1
ATOM 20237 C CA . ASN B 1 798 ? 177.861 184.976 226.507 1.00 74.79 798 ASN B CA 1
ATOM 20238 C C . ASN B 1 798 ? 178.919 184.949 225.418 1.00 74.79 798 ASN B C 1
ATOM 20239 O O . ASN B 1 798 ? 180.118 184.933 225.707 1.00 74.79 798 ASN B O 1
ATOM 20250 N N . GLY B 1 799 ? 178.476 184.942 224.166 1.00 76.35 799 GLY B N 1
ATOM 20251 C CA . GLY B 1 799 ? 179.415 184.981 223.067 1.00 76.35 799 GLY B CA 1
ATOM 20252 C C . GLY B 1 799 ? 180.394 183.836 223.039 1.00 76.35 799 GLY B C 1
ATOM 20253 O O . GLY B 1 799 ? 181.452 183.956 222.416 1.00 76.35 799 GLY B O 1
ATOM 20257 N N . ASN B 1 800 ? 180.073 182.722 223.692 1.00 78.37 800 ASN B N 1
ATOM 20258 C CA . ASN B 1 800 ? 180.997 181.601 223.740 1.00 78.37 800 ASN B CA 1
ATOM 20259 C C . ASN B 1 800 ? 181.308 181.060 222.355 1.00 78.37 800 ASN B C 1
ATOM 20260 O O . ASN B 1 800 ? 182.371 180.465 222.159 1.00 78.37 800 ASN B O 1
ATOM 20271 N N . ARG B 1 801 ? 180.405 181.251 221.394 1.00 79.14 801 ARG B N 1
ATOM 20272 C CA . ARG B 1 801 ? 180.613 180.783 220.031 1.00 79.14 801 ARG B CA 1
ATOM 20273 C C . ARG B 1 801 ? 180.400 181.884 219.003 1.00 79.14 801 ARG B C 1
ATOM 20274 O O . ARG B 1 801 ? 180.338 181.590 217.805 1.00 79.14 801 ARG B O 1
ATOM 20295 N N . GLY B 1 802 ? 180.298 183.137 219.431 1.00 79.36 802 GLY B N 1
ATOM 20296 C CA . GLY B 1 802 ? 179.981 184.204 218.508 1.00 79.36 802 GLY B CA 1
ATOM 20297 C C . GLY B 1 802 ? 181.218 184.865 217.933 1.00 79.36 802 GLY B C 1
ATOM 20298 O O . GLY B 1 802 ? 182.277 184.921 218.554 1.00 79.36 802 GLY B O 1
ATOM 20302 N N . SER B 1 803 ? 181.065 185.380 216.718 1.00 81.86 803 SER B N 1
ATOM 20303 C CA . SER B 1 803 ? 182.127 186.130 216.054 1.00 81.86 803 SER B CA 1
ATOM 20304 C C . SER B 1 803 ? 182.240 187.477 216.752 1.00 81.86 803 SER B C 1
ATOM 20305 O O . SER B 1 803 ? 181.428 188.380 216.549 1.00 81.86 803 SER B O 1
ATOM 20313 N N . CYS B 1 804 ? 183.259 187.612 217.596 1.00 82.66 804 CYS B N 1
ATOM 20314 C CA . CYS B 1 804 ? 183.450 188.797 218.417 1.00 82.66 804 CYS B CA 1
ATOM 20315 C C . CYS B 1 804 ? 184.747 189.499 218.041 1.00 82.66 804 CYS B C 1
ATOM 20316 O O . CYS B 1 804 ? 185.758 188.848 217.761 1.00 82.66 804 CYS B O 1
ATOM 20323 N N . GLY B 1 805 ? 184.709 190.828 218.033 1.00 82.98 805 GLY B N 1
ATOM 20324 C CA . GLY B 1 805 ? 185.898 191.604 217.725 1.00 82.98 805 GLY B CA 1
ATOM 20325 C C . GLY B 1 805 ? 186.460 191.345 216.347 1.00 82.98 805 GLY B C 1
ATOM 20326 O O . GLY B 1 805 ? 187.680 191.243 216.191 1.00 82.98 805 GLY B O 1
ATOM 20330 N N . THR B 1 806 ? 185.603 191.245 215.338 1.00 80.70 806 THR B N 1
ATOM 20331 C CA . THR B 1 806 ? 186.066 190.931 213.995 1.00 80.70 806 THR B CA 1
ATOM 20332 C C . THR B 1 806 ? 186.876 192.087 213.429 1.00 80.70 806 THR B C 1
ATOM 20333 O O . THR B 1 806 ? 186.440 193.239 213.471 1.00 80.70 806 THR B O 1
ATOM 20344 N N . ALA B 1 807 ? 188.056 191.778 212.901 1.00 83.14 807 ALA B N 1
ATOM 20345 C CA . ALA B 1 807 ? 188.799 192.750 212.120 1.00 83.14 807 ALA B CA 1
ATOM 20346 C C . ALA B 1 807 ? 188.395 192.646 210.651 1.00 83.14 807 ALA B C 1
ATOM 20347 O O . ALA B 1 807 ? 187.599 191.790 210.257 1.00 83.14 807 ALA B O 1
ATOM 20354 N N . VAL B 1 808 ? 188.953 193.530 209.830 1.00 83.32 808 VAL B N 1
ATOM 20355 C CA . VAL B 1 808 ? 188.617 193.610 208.414 1.00 83.32 808 VAL B CA 1
ATOM 20356 C C . VAL B 1 808 ? 189.836 193.220 207.594 1.00 83.32 808 VAL B C 1
ATOM 20357 O O . VAL B 1 808 ? 190.955 193.659 207.879 1.00 83.32 808 VAL B O 1
ATOM 20370 N N . LEU B 1 809 ? 189.616 192.390 206.580 1.00 80.51 809 LEU B N 1
ATOM 20371 C CA . LEU B 1 809 ? 190.668 191.933 205.685 1.00 80.51 809 LEU B CA 1
ATOM 20372 C C . LEU B 1 809 ? 190.503 192.589 204.324 1.00 80.51 809 LEU B C 1
ATOM 20373 O O . LEU B 1 809 ? 189.386 192.689 203.809 1.00 80.51 809 LEU B O 1
ATOM 20389 N N . ASN B 1 810 ? 191.614 193.032 203.748 1.00 87.20 810 ASN B N 1
ATOM 20390 C CA . ASN B 1 810 ? 191.625 193.603 202.406 1.00 87.20 810 ASN B CA 1
ATOM 20391 C C . ASN B 1 810 ? 191.793 192.472 201.403 1.00 87.20 810 ASN B C 1
ATOM 20392 O O . ASN B 1 810 ? 192.860 191.863 201.313 1.00 87.20 810 ASN B O 1
ATOM 20402 N N . VAL B 1 811 ? 190.743 192.186 200.635 1.00 77.29 811 VAL B N 1
ATOM 20403 C CA . VAL B 1 811 ? 190.853 191.196 199.572 1.00 77.29 811 VAL B CA 1
ATOM 20404 C C . VAL B 1 811 ? 190.975 191.903 198.234 1.00 77.29 811 VAL B C 1
ATOM 20405 O O . VAL B 1 811 ? 190.164 192.774 197.893 1.00 77.29 811 VAL B O 1
ATOM 20418 N N . THR B 1 812 ? 191.997 191.541 197.471 1.00 81.50 812 THR B N 1
ATOM 20419 C CA . THR B 1 812 ? 192.191 192.071 196.134 1.00 81.50 812 THR B CA 1
ATOM 20420 C C . THR B 1 812 ? 192.421 190.916 195.176 1.00 81.50 812 THR B C 1
ATOM 20421 O O . THR B 1 812 ? 193.126 189.956 195.496 1.00 81.50 812 THR B O 1
ATOM 20432 N N . LEU B 1 813 ? 191.813 191.013 194.000 1.00 81.30 813 LEU B N 1
ATOM 20433 C CA . LEU B 1 813 ? 191.909 189.979 192.982 1.00 81.30 813 LEU B CA 1
ATOM 20434 C C . LEU B 1 813 ? 192.982 190.371 191.978 1.00 81.30 813 LEU B C 1
ATOM 20435 O O . LEU B 1 813 ? 192.893 191.426 191.345 1.00 81.30 813 LEU B O 1
ATOM 20451 N N . GLN B 1 814 ? 194.004 189.526 191.852 1.00 84.33 814 GLN B N 1
ATOM 20452 C CA . GLN B 1 814 ? 195.144 189.858 191.008 1.00 84.33 814 GLN B CA 1
ATOM 20453 C C . GLN B 1 814 ? 194.775 189.839 189.533 1.00 84.33 814 GLN B C 1
ATOM 20454 O O . GLN B 1 814 ? 195.076 190.786 188.800 1.00 84.33 814 GLN B O 1
ATOM 20468 N N . SER B 1 815 ? 194.121 188.775 189.079 1.00 86.56 815 SER B N 1
ATOM 20469 C CA . SER B 1 815 ? 193.850 188.615 187.661 1.00 86.56 815 SER B CA 1
ATOM 20470 C C . SER B 1 815 ? 192.550 187.854 187.476 1.00 86.56 815 SER B C 1
ATOM 20471 O O . SER B 1 815 ? 192.153 187.054 188.327 1.00 86.56 815 SER B O 1
ATOM 20479 N N . VAL B 1 816 ? 191.900 188.106 186.346 1.00 87.39 816 VAL B N 1
ATOM 20480 C CA . VAL B 1 816 ? 190.633 187.478 186.000 1.00 87.39 816 VAL B CA 1
ATOM 20481 C C . VAL B 1 816 ? 190.749 186.927 184.589 1.00 87.39 816 VAL B C 1
ATOM 20482 O O . VAL B 1 816 ? 191.207 187.628 183.680 1.00 87.39 816 VAL B O 1
ATOM 20495 N N . GLY B 1 817 ? 190.343 185.672 184.409 1.00 93.00 817 GLY B N 1
ATOM 20496 C CA . GLY B 1 817 ? 190.399 185.012 183.129 1.00 93.00 817 GLY B CA 1
ATOM 20497 C C . GLY B 1 817 ? 189.022 184.733 182.556 1.00 93.00 817 GLY B C 1
ATOM 20498 O O . GLY B 1 817 ? 188.000 185.243 183.018 1.00 93.00 817 GLY B O 1
ATOM 20502 N N . ALA B 1 818 ? 189.014 183.905 181.514 1.00 97.39 818 ALA B N 1
ATOM 20503 C CA . ALA B 1 818 ? 187.751 183.497 180.913 1.00 97.39 818 ALA B CA 1
ATOM 20504 C C . ALA B 1 818 ? 186.909 182.705 181.903 1.00 97.39 818 ALA B C 1
ATOM 20505 O O . ALA B 1 818 ? 185.697 182.920 182.014 1.00 97.39 818 ALA B O 1
ATOM 20512 N N . ASN B 1 819 ? 187.536 181.781 182.635 1.00 95.54 819 ASN B N 1
ATOM 20513 C CA . ASN B 1 819 ? 186.799 180.933 183.564 1.00 95.54 819 ASN B CA 1
ATOM 20514 C C . ASN B 1 819 ? 187.554 180.713 184.869 1.00 95.54 819 ASN B C 1
ATOM 20515 O O . ASN B 1 819 ? 187.302 179.717 185.556 1.00 95.54 819 ASN B O 1
ATOM 20526 N N . SER B 1 820 ? 188.470 181.608 185.228 1.00 90.71 820 SER B N 1
ATOM 20527 C CA . SER B 1 820 ? 189.206 181.483 186.476 1.00 90.71 820 SER B CA 1
ATOM 20528 C C . SER B 1 820 ? 189.606 182.868 186.956 1.00 90.71 820 SER B C 1
ATOM 20529 O O . SER B 1 820 ? 189.668 183.823 186.180 1.00 90.71 820 SER B O 1
ATOM 20537 N N . ALA B 1 821 ? 189.878 182.963 188.253 1.00 84.74 821 ALA B N 1
ATOM 20538 C CA . ALA B 1 821 ? 190.308 184.216 188.852 1.00 84.74 821 ALA B CA 1
ATOM 20539 C C . ALA B 1 821 ? 191.137 183.895 190.082 1.00 84.74 821 ALA B C 1
ATOM 20540 O O . ALA B 1 821 ? 191.076 182.787 190.620 1.00 84.74 821 ALA B O 1
ATOM 20547 N N . MET B 1 822 ? 191.914 184.879 190.520 1.00 82.81 822 MET B N 1
ATOM 20548 C CA . MET B 1 822 ? 192.824 184.722 191.645 1.00 82.81 822 MET B CA 1
ATOM 20549 C C . MET B 1 822 ? 192.533 185.805 192.673 1.00 82.81 822 MET B C 1
ATOM 20550 O O . MET B 1 822 ? 192.214 186.940 192.308 1.00 82.81 822 MET B O 1
ATOM 20564 N N . LEU B 1 823 ? 192.633 185.450 193.949 1.00 76.49 823 LEU B N 1
ATOM 20565 C CA . LEU B 1 823 ? 192.406 186.375 195.047 1.00 76.49 823 LEU B CA 1
ATOM 20566 C C . LEU B 1 823 ? 193.681 186.519 195.866 1.00 76.49 823 LEU B C 1
ATOM 20567 O O . LEU B 1 823 ? 194.517 185.613 195.907 1.00 76.49 823 LEU B O 1
ATOM 20583 N N . ASN B 1 824 ? 193.822 187.667 196.521 1.00 81.33 824 ASN B N 1
ATOM 20584 C CA . ASN B 1 824 ? 195.063 188.034 197.200 1.00 81.33 824 ASN B CA 1
ATOM 20585 C C . ASN B 1 824 ? 194.681 188.764 198.481 1.00 81.33 824 ASN B C 1
ATOM 20586 O O . ASN B 1 824 ? 194.297 189.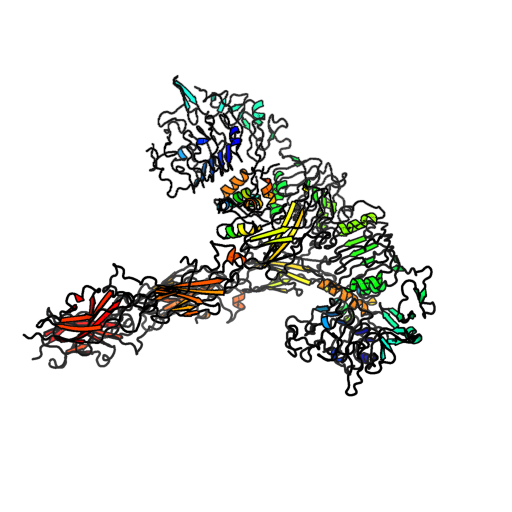936 198.438 1.00 81.33 824 ASN B O 1
ATOM 20596 N N . VAL B 1 825 ? 194.780 188.078 199.614 1.00 77.43 825 VAL B N 1
ATOM 20597 C CA . VAL B 1 825 ? 194.418 188.687 200.885 1.00 77.43 825 VAL B CA 1
ATOM 20598 C C . VAL B 1 825 ? 195.534 189.630 201.303 1.00 77.43 825 VAL B C 1
ATOM 20599 O O . VAL B 1 825 ? 196.543 189.206 201.875 1.00 77.43 825 VAL B O 1
ATOM 20612 N N . THR B 1 826 ? 195.351 190.920 201.028 1.00 86.93 826 THR B N 1
ATOM 20613 C CA . THR B 1 826 ? 196.435 191.878 201.206 1.00 86.93 826 THR B CA 1
ATOM 20614 C C . THR B 1 826 ? 196.801 192.067 202.668 1.00 86.93 826 THR B C 1
ATOM 20615 O O . THR B 1 826 ? 197.983 192.223 202.990 1.00 86.93 826 THR B O 1
ATOM 20626 N N . THR B 1 827 ? 195.820 192.063 203.564 1.00 90.91 827 THR B N 1
ATOM 20627 C CA . THR B 1 827 ? 196.080 192.395 204.959 1.00 90.91 827 THR B CA 1
ATOM 20628 C C . THR B 1 827 ? 197.024 191.363 205.553 1.00 90.91 827 THR B C 1
ATOM 20629 O O . THR B 1 827 ? 196.622 190.230 205.832 1.00 90.91 827 THR B O 1
ATOM 20640 N N . LYS B 1 828 ? 198.279 191.751 205.754 1.00 103.37 828 LYS B N 1
ATOM 20641 C CA . LYS B 1 828 ? 199.255 190.829 206.311 1.00 103.37 828 LYS B CA 1
ATOM 20642 C C . LYS B 1 828 ? 198.836 190.419 207.713 1.00 103.37 828 LYS B C 1
ATOM 20643 O O . LYS B 1 828 ? 198.479 191.263 208.539 1.00 103.37 828 LYS B O 1
ATOM 20662 N N . VAL B 1 829 ? 198.879 189.117 207.977 1.00 95.00 829 VAL B N 1
ATOM 20663 C CA . VAL B 1 829 ? 198.493 188.557 209.264 1.00 95.00 829 VAL B CA 1
ATOM 20664 C C . VAL B 1 829 ? 199.716 187.887 209.868 1.00 95.00 829 VAL B C 1
ATOM 20665 O O . VAL B 1 829 ? 200.282 186.960 209.278 1.00 95.00 829 VAL B O 1
ATOM 20678 N N . GLU B 1 830 ? 200.123 188.355 211.042 1.00 104.79 830 GLU B N 1
ATOM 20679 C CA . GLU B 1 830 ? 201.274 187.792 211.737 1.00 104.79 830 GLU B CA 1
ATOM 20680 C C . GLU B 1 830 ? 200.822 186.510 212.419 1.00 104.79 830 GLU B C 1
ATOM 20681 O O . GLU B 1 830 ? 200.297 186.537 213.534 1.00 104.79 830 GLU B O 1
ATOM 20693 N N . ILE B 1 831 ? 201.024 185.375 211.748 1.00 98.56 831 ILE B N 1
ATOM 20694 C CA . ILE B 1 831 ? 200.538 184.115 212.297 1.00 98.56 831 ILE B CA 1
ATOM 20695 C C . ILE B 1 831 ? 201.176 183.832 213.649 1.00 98.56 831 ILE B C 1
ATOM 20696 O O . ILE B 1 831 ? 200.480 183.453 214.595 1.00 98.56 831 ILE B O 1
ATOM 20712 N N . GLY B 1 832 ? 202.484 184.018 213.777 1.00 99.78 832 GLY B N 1
ATOM 20713 C CA . GLY B 1 832 ? 203.143 183.937 215.058 1.00 99.78 832 GLY B CA 1
ATOM 20714 C C . GLY B 1 832 ? 203.241 185.312 215.690 1.00 99.78 832 GLY B C 1
ATOM 20715 O O . GLY B 1 832 ? 203.035 186.335 215.047 1.00 99.78 832 GLY B O 1
ATOM 20719 N N . GLU B 1 833 ? 203.554 185.323 216.976 1.00 112.99 833 GLU B N 1
ATOM 20720 C CA . GLU B 1 833 ? 203.778 186.594 217.641 1.00 112.99 833 GLU B CA 1
ATOM 20721 C C . GLU B 1 833 ? 204.951 187.299 216.964 1.00 112.99 833 GLU B C 1
ATOM 20722 O O . GLU B 1 833 ? 205.932 186.645 216.595 1.00 112.99 833 GLU B O 1
ATOM 20734 N N . PRO B 1 834 ? 204.882 188.618 216.768 1.00 118.06 834 PRO B N 1
ATOM 20735 C CA . PRO B 1 834 ? 205.907 189.289 215.949 1.00 118.06 834 PRO B CA 1
ATOM 20736 C C . PRO B 1 834 ? 207.339 188.901 216.279 1.00 118.06 834 PRO B C 1
ATOM 20737 O O . PRO B 1 834 ? 208.115 188.620 215.357 1.00 118.06 834 PRO B O 1
ATOM 20748 N N . GLN B 1 835 ? 207.714 188.880 217.553 1.00 122.94 835 GLN B N 1
ATOM 20749 C CA . GLN B 1 835 ? 209.071 188.547 217.990 1.00 122.94 835 GLN B CA 1
ATOM 20750 C C . GLN B 1 835 ? 210.125 189.274 217.147 1.00 122.94 835 GLN B C 1
ATOM 20751 O O . GLN B 1 835 ? 210.887 188.668 216.393 1.00 122.94 835 GLN B O 1
ATOM 20765 N N . LYS B 1 836 ? 210.171 190.600 217.290 1.00 129.38 836 LYS B N 1
ATOM 20766 C CA . LYS B 1 836 ? 209.342 191.428 218.167 1.00 129.38 836 LYS B CA 1
ATOM 20767 C C . LYS B 1 836 ? 209.076 192.843 217.622 1.00 129.38 836 LYS B C 1
ATOM 20768 O O . LYS B 1 836 ? 209.293 193.824 218.332 1.00 129.38 836 LYS B O 1
ATOM 20787 N N . PRO B 1 837 ? 208.600 192.958 216.383 1.00 130.56 837 PRO B N 1
ATOM 20788 C CA . PRO B 1 837 ? 208.168 194.268 215.883 1.00 130.56 837 PRO B CA 1
ATOM 20789 C C . PRO B 1 837 ? 206.691 194.520 216.157 1.00 130.56 837 PRO B C 1
ATOM 20790 O O . PRO B 1 837 ? 205.932 193.634 216.553 1.00 130.56 837 PRO B O 1
ATOM 20801 N N . SER B 1 838 ? 206.293 195.770 215.937 1.00 137.88 838 SER B N 1
ATOM 20802 C CA . SER B 1 838 ? 204.920 196.209 216.148 1.00 137.88 838 SER B CA 1
ATOM 20803 C C . SER B 1 838 ? 204.134 196.102 214.839 1.00 137.88 838 SER B C 1
ATOM 20804 O O . SER B 1 838 ? 204.551 195.434 213.889 1.00 137.88 838 SER B O 1
ATOM 20812 N N . ASN B 1 839 ? 202.961 196.742 214.798 1.00 142.13 839 ASN B N 1
ATOM 20813 C CA . ASN B 1 839 ? 202.134 196.820 213.596 1.00 142.13 839 ASN B CA 1
ATOM 20814 C C . ASN B 1 839 ? 201.482 195.472 213.314 1.00 142.13 839 ASN B C 1
ATOM 20815 O O . ASN B 1 839 ? 201.437 194.610 214.197 1.00 142.13 839 ASN B O 1
ATOM 20825 N N . ALA B 1 840 ? 200.968 195.278 212.098 1.00 118.16 840 ALA B N 1
ATOM 20826 C CA . ALA B 1 840 ? 200.255 194.050 211.765 1.00 118.16 840 ALA B CA 1
ATOM 20827 C C . ALA B 1 840 ? 199.015 193.891 212.636 1.00 118.16 840 ALA B C 1
ATOM 20828 O O . ALA B 1 840 ? 198.957 193.001 213.489 1.00 118.16 840 ALA B O 1
ATOM 20835 N N . THR B 1 841 ? 198.031 194.768 212.428 1.00 107.81 841 THR B N 1
ATOM 20836 C CA . THR B 1 841 ? 196.833 194.825 213.261 1.00 107.81 841 THR B CA 1
ATOM 20837 C C . THR B 1 841 ? 196.343 193.453 213.710 1.00 107.81 841 THR B C 1
ATOM 20838 O O . THR B 1 841 ? 196.030 193.275 214.892 1.00 107.81 841 THR B O 1
ATOM 20849 N N . ILE B 1 842 ? 196.264 192.482 212.805 1.00 94.67 842 ILE B N 1
ATOM 20850 C CA . ILE B 1 842 ? 195.731 191.157 213.108 1.00 94.67 842 ILE B CA 1
ATOM 20851 C C . ILE B 1 842 ? 196.903 190.225 213.378 1.00 94.67 842 ILE B C 1
ATOM 20852 O O . ILE B 1 842 ? 197.869 190.193 212.608 1.00 94.67 842 ILE B O 1
ATOM 20868 N N . VAL B 1 843 ? 196.819 189.468 214.469 1.00 96.10 843 VAL B N 1
ATOM 20869 C CA . VAL B 1 843 ? 197.919 188.611 214.896 1.00 96.10 843 VAL B CA 1
ATOM 20870 C C . VAL B 1 843 ? 197.352 187.423 215.654 1.00 96.10 843 VAL B C 1
ATOM 20871 O O . VAL B 1 843 ? 196.368 187.549 216.386 1.00 96.10 843 VAL B O 1
ATOM 20884 N N . PHE B 1 844 ? 197.991 186.269 215.485 1.00 90.85 844 PHE B N 1
ATOM 20885 C CA . PHE B 1 844 ? 197.637 185.047 216.192 1.00 90.85 844 PHE B CA 1
ATOM 20886 C C . PHE B 1 844 ? 198.764 184.682 217.146 1.00 90.85 844 PHE B C 1
ATOM 20887 O O . PHE B 1 844 ? 199.938 184.722 216.768 1.00 90.85 844 PHE B O 1
ATOM 20904 N N . LYS B 1 845 ? 198.407 184.323 218.377 1.00 99.82 845 LYS B N 1
ATOM 20905 C CA . LYS B 1 845 ? 199.418 183.991 219.369 1.00 99.82 845 LYS B CA 1
ATOM 20906 C C . LYS B 1 845 ? 200.063 182.636 219.126 1.00 99.82 845 LYS B C 1
ATOM 20907 O O . LYS B 1 845 ? 201.047 182.314 219.798 1.00 99.82 845 LYS B O 1
ATOM 20926 N N . ASP B 1 846 ? 199.543 181.839 218.200 1.00 94.53 846 ASP B N 1
ATOM 20927 C CA . ASP B 1 846 ? 200.093 180.512 217.961 1.00 94.53 846 ASP B CA 1
ATOM 20928 C C . ASP B 1 846 ? 199.939 180.133 216.494 1.00 94.53 846 ASP B C 1
ATOM 20929 O O . ASP B 1 846 ? 198.817 180.129 215.976 1.00 94.53 846 ASP B O 1
ATOM 20938 N N . PRO B 1 847 ? 201.020 179.787 215.797 1.00 90.54 847 PRO B N 1
ATOM 20939 C CA . PRO B 1 847 ? 200.893 179.452 214.374 1.00 90.54 847 PRO B CA 1
ATOM 20940 C C . PRO B 1 847 ? 199.905 178.329 214.126 1.00 90.54 847 PRO B C 1
ATOM 20941 O O . PRO B 1 847 ? 199.183 178.329 213.126 1.00 90.54 847 PRO B O 1
ATOM 20952 N N . ARG B 1 848 ? 199.864 177.369 215.039 1.00 90.42 848 ARG B N 1
ATOM 20953 C CA . ARG B 1 848 ? 199.023 176.194 214.873 1.00 90.42 848 ARG B CA 1
ATOM 20954 C C . ARG B 1 848 ? 197.547 176.493 215.073 1.00 90.42 848 ARG B C 1
ATOM 20955 O O . ARG B 1 848 ? 196.706 175.680 214.677 1.00 90.42 848 ARG B O 1
ATOM 20976 N N . ALA B 1 849 ? 197.213 177.642 215.662 1.00 85.42 849 ALA B N 1
ATOM 20977 C CA . ALA B 1 849 ? 195.820 177.957 215.948 1.00 85.42 849 ALA B CA 1
ATOM 20978 C C . ALA B 1 849 ? 195.090 178.516 214.739 1.00 85.42 849 ALA B C 1
ATOM 20979 O O . ALA B 1 849 ? 193.873 178.707 214.804 1.00 85.42 849 ALA B O 1
ATOM 20986 N N . PHE B 1 850 ? 195.796 178.790 213.649 1.00 84.41 850 PHE B N 1
ATOM 20987 C CA . PHE B 1 850 ? 195.211 179.414 212.469 1.00 84.41 850 PHE B CA 1
ATOM 20988 C C . PHE B 1 850 ? 195.206 178.408 211.329 1.00 84.41 850 PHE B C 1
ATOM 20989 O O . PHE B 1 850 ? 196.222 178.220 210.655 1.00 84.41 850 PHE B O 1
ATOM 21006 N N . ILE B 1 851 ? 194.059 177.767 211.106 1.00 85.26 851 ILE B N 1
ATOM 21007 C CA . ILE B 1 851 ? 193.978 176.773 210.043 1.00 85.26 851 ILE B CA 1
ATOM 21008 C C . ILE B 1 851 ? 194.249 177.416 208.692 1.00 85.26 851 ILE B C 1
ATOM 21009 O O . ILE B 1 851 ? 195.007 176.878 207.878 1.00 85.26 851 ILE B O 1
ATOM 21025 N N . GLY B 1 852 ? 193.644 178.562 208.429 1.00 83.19 852 GLY B N 1
ATOM 21026 C CA . GLY B 1 852 ? 193.856 179.237 207.166 1.00 83.19 852 GLY B CA 1
ATOM 21027 C C . GLY B 1 852 ? 192.635 180.032 206.763 1.00 83.19 852 GLY B C 1
ATOM 21028 O O . GLY B 1 852 ? 191.558 179.902 207.340 1.00 83.19 852 GLY B O 1
ATOM 21032 N N . PHE B 1 853 ? 192.834 180.866 205.749 1.00 74.54 853 PHE B N 1
ATOM 21033 C CA . PHE B 1 853 ? 191.725 181.601 205.172 1.00 74.54 853 PHE B CA 1
ATOM 21034 C C . PHE B 1 853 ? 190.794 180.646 204.439 1.00 74.54 853 PHE B C 1
ATOM 21035 O O . PHE B 1 853 ? 191.203 179.591 203.952 1.00 74.54 853 PHE B O 1
ATOM 21052 N N . VAL B 1 854 ? 189.524 181.024 204.370 1.00 72.91 854 VAL B N 1
ATOM 21053 C CA . VAL B 1 854 ? 188.530 180.297 203.594 1.00 72.91 854 VAL B CA 1
ATOM 21054 C C . VAL B 1 854 ? 187.821 181.294 202.695 1.00 72.91 854 VAL B C 1
ATOM 21055 O O . VAL B 1 854 ? 187.365 182.343 203.161 1.00 72.91 854 VAL B O 1
ATOM 21068 N N . PHE B 1 855 ? 187.724 180.969 201.411 1.00 72.25 855 PHE B N 1
ATOM 21069 C CA . PHE B 1 855 ? 187.209 181.889 200.405 1.00 72.25 855 PHE B CA 1
ATOM 21070 C C . PHE B 1 855 ? 185.793 181.491 200.025 1.00 72.25 855 PHE B C 1
ATOM 21071 O O . PHE B 1 855 ? 185.533 180.325 199.715 1.00 72.25 855 PHE B O 1
ATOM 21088 N N . TYR B 1 856 ? 184.887 182.459 200.052 1.00 73.83 856 TYR B N 1
ATOM 21089 C CA . TYR B 1 856 ? 183.503 182.261 199.661 1.00 73.83 856 TYR B CA 1
ATOM 21090 C C . TYR B 1 856 ? 183.257 182.962 198.335 1.00 73.83 856 TYR B C 1
ATOM 21091 O O . TYR B 1 856 ? 183.841 184.015 198.065 1.00 73.83 856 TYR B O 1
ATOM 21109 N N . HIS B 1 857 ? 182.398 182.377 197.504 1.00 81.04 857 HIS B N 1
ATOM 21110 C CA . HIS B 1 857 ? 181.990 183.028 196.269 1.00 81.04 857 HIS B CA 1
ATOM 21111 C C . HIS B 1 857 ? 180.707 182.393 195.761 1.00 81.04 857 HIS B C 1
ATOM 21112 O O . HIS B 1 857 ? 180.391 181.245 196.077 1.00 81.04 857 HIS B O 1
ATOM 21126 N N . MET B 1 858 ? 179.974 183.158 194.957 1.00 89.11 858 MET B N 1
ATOM 21127 C CA . MET B 1 858 ? 178.737 182.678 194.360 1.00 89.11 858 MET B CA 1
ATOM 21128 C C . MET B 1 858 ? 178.340 183.629 193.244 1.00 89.11 858 MET B C 1
ATOM 21129 O O . MET B 1 858 ? 178.805 184.769 193.183 1.00 89.11 858 MET B O 1
ATOM 21143 N N . ILE B 1 859 ? 177.466 183.148 192.367 1.00 92.71 859 ILE B N 1
ATOM 21144 C CA . ILE B 1 859 ? 177.013 183.939 191.230 1.00 92.71 859 ILE B CA 1
ATOM 21145 C C . ILE B 1 859 ? 175.955 184.925 191.700 1.00 92.71 859 ILE B C 1
ATOM 21146 O O . ILE B 1 859 ? 174.982 184.542 192.359 1.00 92.71 859 ILE B O 1
ATOM 21162 N N . ASP B 1 860 ? 176.136 186.198 191.355 1.00 98.01 860 ASP B N 1
ATOM 21163 C CA . ASP B 1 860 ? 175.238 187.265 191.791 1.00 98.01 860 ASP B CA 1
ATOM 21164 C C . ASP B 1 860 ? 175.071 188.266 190.656 1.00 98.01 860 ASP B C 1
ATOM 21165 O O . ASP B 1 860 ? 175.905 189.171 190.492 1.00 98.01 860 ASP B O 1
ATOM 21174 N N . PRO B 1 861 ? 174.004 188.152 189.861 1.00 105.13 861 PRO B N 1
ATOM 21175 C CA . PRO B 1 861 ? 173.814 189.098 188.751 1.00 105.13 861 PRO B CA 1
ATOM 21176 C C . PRO B 1 861 ? 173.648 190.538 189.194 1.00 105.13 861 PRO B C 1
ATOM 21177 O O . PRO B 1 861 ? 173.827 191.439 188.367 1.00 105.13 861 PRO B O 1
ATOM 21188 N N . TYR B 1 862 ? 173.307 190.787 190.457 1.00 104.25 862 TYR B N 1
ATOM 21189 C CA . TYR B 1 862 ? 173.048 192.136 190.933 1.00 104.25 862 TYR B CA 1
ATOM 21190 C C . TYR B 1 862 ? 174.124 192.679 191.858 1.00 104.25 862 TYR B C 1
ATOM 21191 O O . TYR B 1 862 ? 174.085 193.869 192.186 1.00 104.25 862 TYR B O 1
ATOM 21209 N N . GLY B 1 863 ? 175.075 191.856 192.288 1.00 95.57 863 GLY B N 1
ATOM 21210 C CA . GLY B 1 863 ? 176.142 192.341 193.141 1.00 95.57 863 GLY B CA 1
ATOM 21211 C C . GLY B 1 863 ? 175.687 192.855 194.486 1.00 95.57 863 GLY B C 1
ATOM 21212 O O . GLY B 1 863 ? 176.421 193.608 195.130 1.00 95.57 863 GLY B O 1
ATOM 21216 N N . ASN B 1 864 ? 174.493 192.469 194.935 1.00 99.94 864 ASN B N 1
ATOM 21217 C CA . ASN B 1 864 ? 173.973 192.898 196.224 1.00 99.94 864 ASN B CA 1
ATOM 21218 C C . ASN B 1 864 ? 173.751 191.747 197.192 1.00 99.94 864 ASN B C 1
ATOM 21219 O O . ASN B 1 864 ? 173.070 191.937 198.206 1.00 99.94 864 ASN B O 1
ATOM 21229 N N . SER B 1 865 ? 174.298 190.567 196.918 1.00 95.44 865 SER B N 1
ATOM 21230 C CA . SER B 1 865 ? 174.161 189.455 197.846 1.00 95.44 865 SER B CA 1
ATOM 21231 C C . SER B 1 865 ? 174.871 189.774 199.155 1.00 95.44 865 SER B C 1
ATOM 21232 O O . SER B 1 865 ? 175.866 190.501 199.186 1.00 95.44 865 SER B O 1
ATOM 21240 N N . THR B 1 866 ? 174.345 189.226 200.246 1.00 93.07 866 THR B N 1
ATOM 21241 C CA . THR B 1 866 ? 174.842 189.511 201.582 1.00 93.07 866 THR B CA 1
ATOM 21242 C C . THR B 1 866 ? 175.588 188.306 202.135 1.00 93.07 866 THR B C 1
ATOM 21243 O O . THR B 1 866 ? 175.376 187.170 201.701 1.00 93.07 866 THR B O 1
ATOM 21254 N N . LYS B 1 867 ? 176.457 188.566 203.114 1.00 84.97 867 LYS B N 1
ATOM 21255 C CA . LYS B 1 867 ? 177.282 187.499 203.669 1.00 84.97 867 LYS B CA 1
ATOM 21256 C C . LYS B 1 867 ? 176.436 186.379 204.249 1.00 84.97 867 LYS B C 1
ATOM 21257 O O . LYS B 1 867 ? 176.742 185.200 204.045 1.00 84.97 867 LYS B O 1
ATOM 21276 N N . SER B 1 868 ? 175.372 186.719 204.968 1.00 96.51 868 SER B N 1
ATOM 21277 C CA . SER B 1 868 ? 174.537 185.709 205.595 1.00 96.51 868 SER B CA 1
ATOM 21278 C C . SER B 1 868 ? 173.089 186.169 205.564 1.00 96.51 868 SER B C 1
ATOM 21279 O O . SER B 1 868 ? 172.796 187.364 205.475 1.00 96.51 868 SER B O 1
ATOM 21287 N N . SER B 1 869 ? 172.185 185.198 205.639 1.00 104.51 869 SER B N 1
ATOM 21288 C CA . SER B 1 869 ? 170.756 185.461 205.622 1.00 104.51 869 SER B CA 1
ATOM 21289 C C . SER B 1 869 ? 170.084 184.596 206.676 1.00 104.51 869 SER B C 1
ATOM 21290 O O . SER B 1 869 ? 170.606 183.555 207.081 1.00 104.51 869 SER B O 1
ATOM 21298 N N . ASP B 1 870 ? 168.910 185.040 207.116 1.00 108.54 870 ASP B N 1
ATOM 21299 C CA . ASP B 1 870 ? 168.142 184.326 208.132 1.00 108.54 870 ASP B CA 1
ATOM 21300 C C . ASP B 1 870 ? 167.537 183.088 207.486 1.00 108.54 870 ASP B C 1
ATOM 21301 O O . ASP B 1 870 ? 166.426 183.111 206.954 1.00 108.54 870 ASP B O 1
ATOM 21310 N N . ASP B 1 871 ? 168.289 181.993 207.526 1.00 113.95 871 ASP B N 1
ATOM 21311 C CA . ASP B 1 871 ? 167.863 180.721 206.966 1.00 113.95 871 ASP B CA 1
ATOM 21312 C C . ASP B 1 871 ? 168.542 179.610 207.749 1.00 113.95 871 ASP B C 1
ATOM 21313 O O . ASP B 1 871 ? 169.655 179.806 208.249 1.00 113.95 871 ASP B O 1
ATOM 21322 N N . PRO B 1 872 ? 167.905 178.444 207.883 1.00 116.37 872 PRO B N 1
ATOM 21323 C CA . PRO B 1 872 ? 168.588 177.330 208.555 1.00 116.37 872 PRO B CA 1
ATOM 21324 C C . PRO B 1 872 ? 169.987 177.090 208.023 1.00 116.37 872 PRO B C 1
ATOM 21325 O O . PRO B 1 872 ? 170.962 177.188 208.778 1.00 116.37 872 PRO B O 1
ATOM 21336 N N . CYS B 1 873 ? 170.117 176.789 206.732 1.00 120.06 873 CYS B N 1
ATOM 21337 C CA . CYS B 1 873 ? 171.433 176.709 206.107 1.00 120.06 873 CYS B CA 1
ATOM 21338 C C . CYS B 1 873 ? 171.245 177.044 204.628 1.00 120.06 873 CYS B C 1
ATOM 21339 O O . CYS B 1 873 ? 170.844 176.182 203.843 1.00 120.06 873 CYS B O 1
ATOM 21346 N N . ASP B 1 874 ? 171.530 178.293 204.270 1.00 111.42 874 ASP B N 1
ATOM 21347 C CA . ASP B 1 874 ? 171.442 178.742 202.884 1.00 111.42 874 ASP B CA 1
ATOM 21348 C C . ASP B 1 874 ? 172.683 178.251 202.154 1.00 111.42 874 ASP B C 1
ATOM 21349 O O . ASP B 1 874 ? 173.806 178.637 202.481 1.00 111.42 874 ASP B O 1
ATOM 21358 N N . ASP B 1 875 ? 172.483 177.396 201.156 1.00 107.44 875 ASP B N 1
ATOM 21359 C CA . ASP B 1 875 ? 173.599 176.790 200.445 1.00 107.44 875 ASP B CA 1
ATOM 21360 C C . ASP B 1 875 ? 174.046 177.661 199.280 1.00 107.44 875 ASP B C 1
ATOM 21361 O O . ASP B 1 875 ? 174.689 177.174 198.345 1.00 107.44 875 ASP B O 1
ATOM 21370 N N . ARG B 1 876 ? 173.721 178.952 199.326 1.00 96.73 876 ARG B N 1
ATOM 21371 C CA . ARG B 1 876 ? 174.063 179.833 198.216 1.00 96.73 876 ARG B CA 1
ATOM 21372 C C . ARG B 1 876 ? 175.569 179.883 198.002 1.00 96.73 876 ARG B C 1
ATOM 21373 O O . ARG B 1 876 ? 176.051 179.750 196.872 1.00 96.73 876 ARG B O 1
ATOM 21394 N N . TRP B 1 877 ? 176.328 180.061 199.079 1.00 83.16 877 TRP B N 1
ATOM 21395 C CA . TRP B 1 877 ? 177.756 180.308 198.958 1.00 83.16 877 TRP B CA 1
ATOM 21396 C C . TRP B 1 877 ? 178.518 179.023 198.677 1.00 83.16 877 TRP B C 1
ATOM 21397 O O . TRP B 1 877 ? 178.362 178.027 199.387 1.00 83.16 877 TRP B O 1
ATOM 21418 N N . LYS B 1 878 ? 179.349 179.050 197.641 1.00 81.58 878 LYS B N 1
ATOM 21419 C CA . LYS B 1 878 ? 180.361 178.021 197.476 1.00 81.58 878 LYS B CA 1
ATOM 21420 C C . LYS B 1 878 ? 181.520 178.310 198.414 1.00 81.58 878 LYS B C 1
ATOM 21421 O O . LYS B 1 878 ? 182.007 179.439 198.491 1.00 81.58 878 LYS B O 1
ATOM 21440 N N . VAL B 1 879 ? 181.963 177.286 199.134 1.00 73.55 879 VAL B N 1
ATOM 21441 C CA . VAL B 1 879 ? 182.975 177.437 200.170 1.00 73.55 879 VAL B CA 1
ATOM 21442 C C . VAL B 1 879 ? 184.228 176.700 199.735 1.00 73.55 879 VAL B C 1
ATOM 21443 O O . VAL B 1 879 ? 184.188 175.492 199.480 1.00 73.55 879 VAL B O 1
ATOM 21456 N N . SER B 1 880 ? 185.337 177.424 199.660 1.00 73.48 880 SER B N 1
ATOM 21457 C CA . SER B 1 880 ? 186.614 176.799 199.382 1.00 73.48 880 SER B CA 1
ATOM 21458 C C . SER B 1 880 ? 187.110 176.055 200.616 1.00 73.48 880 SER B C 1
ATOM 21459 O O . SER B 1 880 ? 186.607 176.232 201.727 1.00 73.48 880 SER B O 1
ATOM 21467 N N . SER B 1 881 ? 188.102 175.198 200.409 1.00 76.56 881 SER B N 1
ATOM 21468 C CA . SER B 1 881 ? 188.731 174.526 201.531 1.00 76.56 881 SER B CA 1
ATOM 21469 C C . SER B 1 881 ? 189.628 175.512 202.274 1.00 76.56 881 SER B C 1
ATOM 21470 O O . SER B 1 881 ? 190.109 176.484 201.686 1.00 76.56 881 SER B O 1
ATOM 21478 N N . PRO B 1 882 ? 189.877 175.289 203.561 1.00 76.84 882 PRO B N 1
ATOM 21479 C CA . PRO B 1 882 ? 190.780 176.185 204.286 1.00 76.84 882 PRO B CA 1
ATOM 21480 C C . PRO B 1 882 ? 192.117 176.276 203.573 1.00 76.84 882 PRO B C 1
ATOM 21481 O O . PRO B 1 882 ? 192.673 175.272 203.129 1.00 76.84 882 PRO B O 1
ATOM 21492 N N . GLU B 1 883 ? 192.625 177.499 203.458 1.00 81.01 883 GLU B N 1
ATOM 21493 C CA . GLU B 1 883 ? 193.806 177.776 202.649 1.00 81.01 883 GLU B CA 1
ATOM 21494 C C . GLU B 1 883 ? 194.703 178.690 203.467 1.00 81.01 883 GLU B C 1
ATOM 21495 O O . GLU B 1 883 ? 194.377 179.863 203.665 1.00 81.01 883 GLU B O 1
ATOM 21507 N N . LYS B 1 884 ? 195.832 178.158 203.935 1.00 82.00 884 LYS B N 1
ATOM 21508 C CA . LYS B 1 884 ? 196.728 178.937 204.779 1.00 82.00 884 LYS B CA 1
ATOM 21509 C C . LYS B 1 884 ? 197.607 179.887 203.982 1.00 82.00 884 LYS B C 1
ATOM 21510 O O . LYS B 1 884 ? 198.100 180.870 204.543 1.00 82.00 884 LYS B O 1
ATOM 21529 N N . SER B 1 885 ? 197.814 179.621 202.694 1.00 83.50 885 SER B N 1
ATOM 21530 C CA . SER B 1 885 ? 198.761 180.415 201.922 1.00 83.50 885 SER B CA 1
ATOM 21531 C C . SER B 1 885 ? 198.332 181.871 201.829 1.00 83.50 885 SER B C 1
ATOM 21532 O O . SER B 1 885 ? 199.180 182.768 201.882 1.00 83.50 885 SER B O 1
ATOM 21540 N N . GLY B 1 886 ? 197.037 182.128 201.694 1.00 80.51 886 GLY B N 1
ATOM 21541 C CA . GLY B 1 886 ? 196.544 183.477 201.538 1.00 80.51 886 GLY B CA 1
ATOM 21542 C C . GLY B 1 886 ? 196.210 183.874 200.119 1.00 80.51 886 GLY B C 1
ATOM 21543 O O . GLY B 1 886 ? 195.732 184.994 199.906 1.00 80.51 886 GLY B O 1
ATOM 21547 N N . VAL B 1 887 ? 196.452 183.006 199.143 1.00 81.24 887 VAL B N 1
ATOM 21548 C CA . VAL B 1 887 ? 196.091 183.270 197.759 1.00 81.24 887 VAL B CA 1
ATOM 21549 C C . VAL B 1 887 ? 195.332 182.068 197.224 1.00 81.24 887 VAL B C 1
ATOM 21550 O O . VAL B 1 887 ? 195.727 180.917 197.430 1.00 81.24 887 VAL B O 1
ATOM 21563 N N . MET B 1 888 ? 194.235 182.343 196.531 1.00 79.99 888 MET B N 1
ATOM 21564 C CA . MET B 1 888 ? 193.354 181.303 196.030 1.00 79.99 888 MET B CA 1
ATOM 21565 C C . MET B 1 888 ? 193.065 181.574 194.565 1.00 79.99 888 MET B C 1
ATOM 21566 O O . MET B 1 888 ? 193.099 182.721 194.114 1.00 79.99 888 MET B O 1
ATOM 21580 N N . VAL B 1 889 ? 192.790 180.507 193.821 1.00 81.23 889 VAL B N 1
ATOM 21581 C CA . VAL B 1 889 ? 192.482 180.597 192.400 1.00 81.23 889 VAL B CA 1
ATOM 21582 C C . VAL B 1 889 ? 191.168 179.870 192.164 1.00 81.23 889 VAL B C 1
ATOM 21583 O O . VAL B 1 889 ? 191.104 178.638 192.253 1.00 81.23 889 VAL B O 1
ATOM 21596 N N . LEU B 1 890 ? 190.121 180.626 191.865 1.00 83.78 890 LEU B N 1
ATOM 21597 C CA . LEU B 1 890 ? 188.840 180.031 191.532 1.00 83.78 890 LEU B CA 1
ATOM 21598 C C . LEU B 1 890 ? 188.899 179.450 190.126 1.00 83.78 890 LEU B C 1
ATOM 21599 O O . LEU B 1 890 ? 189.618 179.950 189.257 1.00 83.78 890 LEU B O 1
ATOM 21615 N N . SER B 1 891 ? 188.140 178.379 189.908 1.00 89.32 891 SER B N 1
ATOM 21616 C CA . SER B 1 891 ? 188.183 177.673 188.636 1.00 89.32 891 SER B CA 1
ATOM 21617 C C . SER B 1 891 ? 186.770 177.315 188.204 1.00 89.32 891 SER B C 1
ATOM 21618 O O . SER B 1 891 ? 185.828 177.342 188.999 1.00 89.32 891 SER B O 1
ATOM 21626 N N . ASN B 1 892 ? 186.638 176.979 186.922 1.00 94.90 892 ASN B N 1
ATOM 21627 C CA . ASN B 1 892 ? 185.354 176.585 186.346 1.00 94.90 892 ASN B CA 1
ATOM 21628 C C . ASN B 1 892 ? 184.308 177.681 186.508 1.00 94.90 892 ASN B C 1
ATOM 21629 O O . ASN B 1 892 ? 183.134 177.408 186.769 1.00 94.90 892 ASN B O 1
ATOM 21640 N N . LEU B 1 893 ? 184.726 178.932 186.359 1.00 91.74 893 LEU B N 1
ATOM 21641 C CA . LEU B 1 893 ? 183.778 180.035 186.367 1.00 91.74 893 LEU B CA 1
ATOM 21642 C C . LEU B 1 893 ? 183.149 180.198 184.991 1.00 91.74 893 LEU B C 1
ATOM 21643 O O . LEU B 1 893 ? 183.826 180.096 183.965 1.00 91.74 893 LEU B O 1
ATOM 21659 N N . ILE B 1 894 ? 181.849 180.451 184.971 1.00 93.42 894 ILE B N 1
ATOM 21660 C CA . ILE B 1 894 ? 181.182 180.746 183.699 1.00 93.42 894 ILE B CA 1
ATOM 21661 C C . ILE B 1 894 ? 181.627 182.123 183.216 1.00 93.42 894 ILE B C 1
ATOM 21662 O O . ILE B 1 894 ? 181.474 183.111 183.954 1.00 93.42 894 ILE B O 1
ATOM 21678 N N . PRO B 1 895 ? 182.176 182.253 182.010 1.00 94.46 895 PRO B N 1
ATOM 21679 C CA . PRO B 1 895 ? 182.755 183.539 181.605 1.00 94.46 895 PRO B CA 1
ATOM 21680 C C . PRO B 1 895 ? 181.712 184.642 181.569 1.00 94.46 895 PRO B C 1
ATOM 21681 O O . PRO B 1 895 ? 180.503 184.408 181.541 1.00 94.46 895 PRO B O 1
ATOM 21692 N N . TYR B 1 896 ? 182.212 185.876 181.589 1.00 96.19 896 TYR B N 1
ATOM 21693 C CA . TYR B 1 896 ? 181.377 187.059 181.444 1.00 96.19 896 TYR B CA 1
ATOM 21694 C C . TYR B 1 896 ? 180.143 186.989 182.327 1.00 96.19 896 TYR B C 1
ATOM 21695 O O . TYR B 1 896 ? 179.027 187.231 181.861 1.00 96.19 896 TYR B O 1
ATOM 21713 N N . THR B 1 897 ? 180.331 186.654 183.596 1.00 93.90 897 THR B N 1
ATOM 21714 C CA . THR B 1 897 ? 179.248 186.635 184.563 1.00 93.90 897 THR B CA 1
ATOM 21715 C C . THR B 1 897 ? 179.704 187.347 185.824 1.00 93.90 897 THR B C 1
ATOM 21716 O O . THR B 1 897 ? 180.869 187.243 186.217 1.00 93.90 897 THR B O 1
ATOM 21727 N N . ASN B 1 898 ? 178.789 188.075 186.450 1.00 95.55 898 ASN B N 1
ATOM 21728 C CA . ASN B 1 898 ? 179.136 188.818 187.650 1.00 95.55 898 ASN B CA 1
ATOM 21729 C C . ASN B 1 898 ? 179.127 187.897 188.861 1.00 95.55 898 ASN B C 1
ATOM 21730 O O . ASN B 1 898 ? 178.234 187.063 189.021 1.00 95.55 898 ASN B O 1
ATOM 21740 N N . TYR B 1 899 ? 180.133 188.050 189.714 1.00 89.77 899 TYR B N 1
ATOM 21741 C CA . TYR B 1 899 ? 180.311 187.203 190.880 1.00 89.77 899 TYR B CA 1
ATOM 21742 C C . TYR B 1 899 ? 180.400 188.054 192.138 1.00 89.77 899 TYR B C 1
ATOM 21743 O O . TYR B 1 899 ? 180.544 189.277 192.083 1.00 89.77 899 TYR B O 1
ATOM 21761 N N . SER B 1 900 ? 180.298 187.383 193.278 1.00 84.86 900 SER B N 1
ATOM 21762 C CA . SER B 1 900 ? 180.548 187.985 194.575 1.00 84.86 900 SER B CA 1
ATOM 21763 C C . SER B 1 900 ? 181.410 187.038 195.395 1.00 84.86 900 SER B C 1
ATOM 21764 O O . SER B 1 900 ? 181.345 185.818 195.226 1.00 84.86 900 SER B O 1
ATOM 21772 N N . TYR B 1 901 ? 182.229 187.604 196.276 1.00 78.22 901 TYR B N 1
ATOM 21773 C CA . TYR B 1 901 ? 183.169 186.807 197.048 1.00 78.22 901 TYR B CA 1
ATOM 21774 C C . TYR B 1 901 ? 183.574 187.568 198.297 1.00 78.22 901 TYR B C 1
ATOM 21775 O O . TYR B 1 901 ? 183.577 188.800 198.314 1.00 78.22 901 TYR B O 1
ATOM 21793 N N . TYR B 1 902 ? 183.929 186.822 199.338 1.00 77.29 902 TYR B N 1
ATOM 21794 C CA . TYR B 1 902 ? 184.456 187.425 200.551 1.00 77.29 902 TYR B CA 1
ATOM 21795 C C . TYR B 1 902 ? 185.193 186.358 201.339 1.00 77.29 902 TYR B C 1
ATOM 21796 O O . TYR B 1 902 ? 184.990 185.159 201.137 1.00 77.29 902 TYR B O 1
ATOM 21814 N N . VAL B 1 903 ? 186.050 186.814 202.246 1.00 73.87 903 VAL B N 1
ATOM 21815 C CA . VAL B 1 903 ? 187.032 185.964 202.901 1.00 73.87 903 VAL B CA 1
ATOM 21816 C C . VAL B 1 903 ? 186.866 186.067 204.406 1.00 73.87 903 VAL B C 1
ATOM 21817 O O . VAL B 1 903 ? 186.587 187.142 204.945 1.00 73.87 903 VAL B O 1
ATOM 21830 N N . ARG B 1 904 ? 187.045 184.940 205.087 1.00 77.07 904 ARG B N 1
ATOM 21831 C CA . ARG B 1 904 ? 187.041 184.913 206.540 1.00 77.07 904 ARG B CA 1
ATOM 21832 C C . ARG B 1 904 ? 188.147 183.991 207.024 1.00 77.07 904 ARG B C 1
ATOM 21833 O O . ARG B 1 904 ? 188.585 183.088 206.310 1.00 77.07 904 ARG B O 1
ATOM 21854 N N . THR B 1 905 ? 188.606 184.238 208.246 1.00 77.80 905 THR B N 1
ATOM 21855 C CA . THR B 1 905 ? 189.606 183.383 208.863 1.00 77.80 905 THR B CA 1
ATOM 21856 C C . THR B 1 905 ? 188.939 182.213 209.569 1.00 77.80 905 THR B C 1
ATOM 21857 O O . THR B 1 905 ? 187.831 182.329 210.097 1.00 77.80 905 THR B O 1
ATOM 21868 N N . MET B 1 906 ? 189.628 181.076 209.575 1.00 81.16 906 MET B N 1
ATOM 21869 C CA . MET B 1 906 ? 189.125 179.839 210.167 1.00 81.16 906 MET B CA 1
ATOM 21870 C C . MET B 1 906 ? 190.073 179.434 211.287 1.00 81.16 906 MET B C 1
ATOM 21871 O O . MET B 1 906 ? 191.011 178.663 211.081 1.00 81.16 906 MET B O 1
ATOM 21885 N N . ALA B 1 907 ? 189.819 179.955 212.480 1.00 80.76 907 ALA B N 1
ATOM 21886 C CA . ALA B 1 907 ? 190.641 179.631 213.632 1.00 80.76 907 ALA B CA 1
ATOM 21887 C C . ALA B 1 907 ? 189.994 178.526 214.453 1.00 80.76 907 ALA B C 1
ATOM 21888 O O . ALA B 1 907 ? 188.785 178.296 214.382 1.00 80.76 907 ALA B O 1
ATOM 21895 N N . ILE B 1 908 ? 190.818 177.838 215.244 1.00 82.12 908 ILE B N 1
ATOM 21896 C CA . ILE B 1 908 ? 190.285 176.799 216.106 1.00 82.12 908 ILE B CA 1
ATOM 21897 C C . ILE B 1 908 ? 189.310 177.420 217.100 1.00 82.12 908 ILE B C 1
ATOM 21898 O O . ILE B 1 908 ? 189.279 178.637 217.314 1.00 82.12 908 ILE B O 1
ATOM 21914 N N . SER B 1 909 ? 188.497 176.561 217.714 1.00 84.21 909 SER B N 1
ATOM 21915 C CA . SER B 1 909 ? 187.403 177.048 218.546 1.00 84.21 909 SER B CA 1
ATOM 21916 C C . SER B 1 909 ? 187.895 177.924 219.687 1.00 84.21 909 SER B C 1
ATOM 21917 O O . SER B 1 909 ? 187.229 178.898 220.048 1.00 84.21 909 SER B O 1
ATOM 21925 N N . SER B 1 910 ? 189.048 177.605 220.262 1.00 81.23 910 SER B N 1
ATOM 21926 C CA . SER B 1 910 ? 189.503 178.262 221.479 1.00 81.23 910 SER B CA 1
ATOM 21927 C C . SER B 1 910 ? 190.194 179.593 221.225 1.00 81.23 910 SER B C 1
ATOM 21928 O O . SER B 1 910 ? 190.585 180.259 222.187 1.00 81.23 910 SER B O 1
ATOM 21936 N N . GLU B 1 911 ? 190.356 180.000 219.971 1.00 84.85 911 GLU B N 1
ATOM 21937 C CA . GLU B 1 911 ? 191.038 181.241 219.630 1.00 84.85 911 GLU B CA 1
ATOM 21938 C C . GLU B 1 911 ? 189.998 182.287 219.264 1.00 84.85 911 GLU B C 1
ATOM 21939 O O . GLU B 1 911 ? 189.120 182.028 218.436 1.00 84.85 911 GLU B O 1
ATOM 21951 N N . LEU B 1 912 ? 190.103 183.464 219.873 1.00 82.83 912 LEU B N 1
ATOM 21952 C CA . LEU B 1 912 ? 189.098 184.502 219.696 1.00 82.83 912 LEU B CA 1
ATOM 21953 C C . LEU B 1 912 ? 189.462 185.528 218.633 1.00 82.83 912 LEU B C 1
ATOM 21954 O O . LEU B 1 912 ? 188.592 186.304 218.223 1.00 82.83 912 LEU B O 1
ATOM 21970 N N . THR B 1 913 ? 190.712 185.565 218.181 1.00 83.31 913 THR B N 1
ATOM 21971 C CA . THR B 1 913 ? 191.103 186.522 217.153 1.00 83.31 913 THR B CA 1
ATOM 21972 C C . THR B 1 913 ? 190.653 186.023 215.788 1.00 83.31 913 THR B C 1
ATOM 21973 O O . THR B 1 913 ? 191.025 184.924 215.368 1.00 83.31 913 THR B O 1
ATOM 21984 N N . ASN B 1 914 ? 189.860 186.831 215.092 1.00 79.79 914 ASN B N 1
ATOM 21985 C CA . ASN B 1 914 ? 189.319 186.428 213.804 1.00 79.79 914 ASN B CA 1
ATOM 21986 C C . ASN B 1 914 ? 189.004 187.676 212.999 1.00 79.79 914 ASN B C 1
ATOM 21987 O O . ASN B 1 914 ? 188.918 188.779 213.541 1.00 79.79 914 ASN B O 1
ATOM 21998 N N . ALA B 1 915 ? 188.830 187.488 211.694 1.00 79.19 915 ALA B N 1
ATOM 21999 C CA . ALA B 1 915 ? 188.559 188.607 210.807 1.00 79.19 915 ALA B CA 1
ATOM 22000 C C . ALA B 1 915 ? 187.879 188.100 209.548 1.00 79.19 915 ALA B C 1
ATOM 22001 O O . ALA B 1 915 ? 187.981 186.924 209.193 1.00 79.19 915 ALA B O 1
ATOM 22008 N N . GLU B 1 916 ? 187.185 189.010 208.869 1.00 79.92 916 GLU B N 1
ATOM 22009 C CA . GLU B 1 916 ? 186.529 188.693 207.611 1.00 79.92 916 GLU B CA 1
ATOM 22010 C C . GLU B 1 916 ? 186.377 189.968 206.800 1.00 79.92 916 GLU B C 1
ATOM 22011 O O . GLU B 1 916 ? 186.156 191.047 207.352 1.00 79.92 916 GLU B O 1
ATOM 22023 N N . SER B 1 917 ? 186.485 189.831 205.484 1.00 78.40 917 SER B N 1
ATOM 22024 C CA . SER B 1 917 ? 186.434 190.978 204.597 1.00 78.40 917 SER B CA 1
ATOM 22025 C C . SER B 1 917 ? 184.995 191.309 204.229 1.00 78.40 917 SER B C 1
ATOM 22026 O O . SER B 1 917 ? 184.073 190.519 204.434 1.00 78.40 917 SER B O 1
ATOM 22034 N N . ASP B 1 918 ? 184.810 192.501 203.675 1.00 83.85 918 ASP B N 1
ATOM 22035 C CA . ASP B 1 918 ? 183.514 192.878 203.140 1.00 83.85 918 ASP B CA 1
ATOM 22036 C C . ASP B 1 918 ? 183.280 192.180 201.805 1.00 83.85 918 ASP B C 1
ATOM 22037 O O . ASP B 1 918 ? 184.217 191.815 201.093 1.00 83.85 918 ASP B O 1
ATOM 22046 N N . VAL B 1 919 ? 182.007 191.991 201.467 1.00 78.28 919 VAL B N 1
ATOM 22047 C CA . VAL B 1 919 ? 181.670 191.354 200.203 1.00 78.28 919 VAL B CA 1
ATOM 22048 C C . VAL B 1 919 ? 182.066 192.268 199.055 1.00 78.28 919 VAL B C 1
ATOM 22049 O O . VAL B 1 919 ? 181.914 193.494 199.131 1.00 78.28 919 VAL B O 1
ATOM 22062 N N . LYS B 1 920 ? 182.589 191.676 197.985 1.00 77.91 920 LYS B N 1
ATOM 22063 C CA . LYS B 1 920 ? 183.017 192.425 196.814 1.00 77.91 920 LYS B CA 1
ATOM 22064 C C . LYS B 1 920 ? 182.491 191.734 195.566 1.00 77.91 920 LYS B C 1
ATOM 22065 O O . LYS B 1 920 ? 181.928 190.640 195.632 1.00 77.91 920 LYS B O 1
ATOM 22084 N N . ASN B 1 921 ? 182.675 192.387 194.422 1.00 82.43 921 ASN B N 1
ATOM 22085 C CA . ASN B 1 921 ? 182.175 191.889 193.151 1.00 82.43 921 ASN B CA 1
ATOM 22086 C C . ASN B 1 921 ? 183.264 191.936 192.092 1.00 82.43 921 ASN B C 1
ATOM 22087 O O . ASN B 1 921 ? 184.170 192.771 192.141 1.00 82.43 921 ASN B O 1
ATOM 22098 N N . PHE B 1 922 ? 183.163 191.023 191.132 1.00 84.74 922 PHE B N 1
ATOM 22099 C CA . PHE B 1 922 ? 184.051 191.008 189.982 1.00 84.74 922 PHE B CA 1
ATOM 22100 C C . PHE B 1 922 ? 183.361 190.245 188.864 1.00 84.74 922 PHE B C 1
ATOM 22101 O O . PHE B 1 922 ? 182.468 189.429 189.101 1.00 84.74 922 PHE B O 1
ATOM 22118 N N . ARG B 1 923 ? 183.781 190.523 187.634 1.00 93.68 923 ARG B N 1
ATOM 22119 C CA . ARG B 1 923 ? 183.180 189.926 186.451 1.00 93.68 923 ARG B CA 1
ATOM 22120 C C . ARG B 1 923 ? 184.270 189.287 185.610 1.00 93.68 923 ARG B C 1
ATOM 22121 O O . ARG B 1 923 ? 185.347 189.864 185.441 1.00 93.68 923 ARG B O 1
ATOM 22142 N N . THR B 1 924 ? 183.985 188.107 185.075 1.00 92.79 924 THR B N 1
ATOM 22143 C CA . THR B 1 924 ? 184.987 187.370 184.328 1.00 92.79 924 THR B CA 1
ATOM 22144 C C . THR B 1 924 ? 185.216 188.005 182.959 1.00 92.79 924 THR B C 1
ATOM 22145 O O . THR B 1 924 ? 184.677 189.065 182.635 1.00 92.79 924 THR B O 1
ATOM 22156 N N . ASN B 1 925 ? 186.052 187.346 182.159 1.00 98.40 925 ASN B N 1
ATOM 22157 C CA . ASN B 1 925 ? 186.360 187.820 180.821 1.00 98.40 925 ASN B CA 1
ATOM 22158 C C . ASN B 1 925 ? 185.315 187.335 179.816 1.00 98.40 925 ASN B C 1
ATOM 22159 O O . ASN B 1 925 ? 184.595 186.367 180.069 1.00 98.40 925 ASN B O 1
ATOM 22170 N N . PRO B 1 926 ? 185.211 188.000 178.662 1.00 105.52 926 PRO B N 1
ATOM 22171 C CA . PRO B 1 926 ? 184.187 187.622 177.676 1.00 105.52 926 PRO B CA 1
ATOM 22172 C C . PRO B 1 926 ? 184.330 186.217 177.112 1.00 105.52 926 PRO B C 1
ATOM 22173 O O . PRO B 1 926 ? 183.336 185.666 176.631 1.00 105.52 926 PRO B O 1
ATOM 22184 N N . GLY B 1 927 ? 185.514 185.619 177.127 1.00 105.40 927 GLY B N 1
ATOM 22185 C CA . GLY B 1 927 ? 185.608 184.263 176.624 1.00 105.40 927 GLY B CA 1
ATOM 22186 C C . GLY B 1 927 ? 185.233 184.168 175.156 1.00 105.40 927 GLY B C 1
ATOM 22187 O O . GLY B 1 927 ? 185.384 185.117 174.379 1.00 105.40 927 GLY B O 1
ATOM 22191 N N . ARG B 1 928 ? 184.722 182.998 174.770 1.00 106.41 928 ARG B N 1
ATOM 22192 C CA . ARG B 1 928 ? 184.378 182.707 173.384 1.00 106.41 928 ARG B CA 1
ATOM 22193 C C . ARG B 1 928 ? 182.869 182.611 173.234 1.00 106.41 928 ARG B C 1
ATOM 22194 O O . ARG B 1 928 ? 182.236 181.841 173.970 1.00 106.41 928 ARG B O 1
ATOM 22215 N N . PRO B 1 929 ? 182.253 183.333 172.303 1.00 101.99 929 PRO B N 1
ATOM 22216 C CA . PRO B 1 929 ? 180.790 183.322 172.216 1.00 101.99 929 PRO B CA 1
ATOM 22217 C C . PRO B 1 929 ? 180.258 181.980 171.746 1.00 101.99 929 PRO B C 1
ATOM 22218 O O . PRO B 1 929 ? 180.946 181.211 171.073 1.00 101.99 929 PRO B O 1
ATOM 22229 N N . SER B 1 930 ? 179.010 181.708 172.113 1.00 98.91 930 SER B N 1
ATOM 22230 C CA . SER B 1 930 ? 178.380 180.444 171.774 1.00 98.91 930 SER B CA 1
ATOM 22231 C C . SER B 1 930 ? 177.945 180.431 170.312 1.00 98.91 930 SER B C 1
ATOM 22232 O O . SER B 1 930 ? 177.905 181.460 169.633 1.00 98.91 930 SER B O 1
ATOM 22240 N N . LYS B 1 931 ? 177.615 179.236 169.831 1.00 98.44 931 LYS B N 1
ATOM 22241 C CA . LYS B 1 931 ? 177.276 179.054 168.428 1.00 98.44 931 LYS B CA 1
ATOM 22242 C C . LYS B 1 931 ? 175.957 179.733 168.091 1.00 98.44 931 LYS B C 1
ATOM 22243 O O . LYS B 1 931 ? 175.062 179.843 168.931 1.00 98.44 931 LYS B O 1
ATOM 22262 N N . VAL B 1 932 ? 175.842 180.185 166.845 1.00 93.94 932 VAL B N 1
ATOM 22263 C CA . VAL B 1 932 ? 174.587 180.710 166.326 1.00 93.94 932 VAL B CA 1
ATOM 22264 C C . VAL B 1 932 ? 173.574 179.576 166.319 1.00 93.94 932 VAL B C 1
ATOM 22265 O O . VAL B 1 932 ? 173.953 178.401 166.299 1.00 93.94 932 VAL B O 1
ATOM 22278 N N . THR B 1 933 ? 172.287 179.910 166.329 1.00 99.83 933 THR B N 1
ATOM 22279 C CA . THR B 1 933 ? 171.229 178.928 166.511 1.00 99.83 933 THR B CA 1
ATOM 22280 C C . THR B 1 933 ? 170.338 178.841 165.280 1.00 99.83 933 THR B C 1
ATOM 22281 O O . THR B 1 933 ? 170.122 179.829 164.575 1.00 99.83 933 THR B O 1
ATOM 22292 N N . GLU B 1 934 ? 169.811 177.638 165.049 1.00 101.29 934 GLU B N 1
ATOM 22293 C CA . GLU B 1 934 ? 168.839 177.356 163.989 1.00 101.29 934 GLU B CA 1
ATOM 22294 C C . GLU B 1 934 ? 169.176 178.087 162.689 1.00 101.29 934 GLU B C 1
ATOM 22295 O O . GLU B 1 934 ? 168.379 178.852 162.145 1.00 101.29 934 GLU B O 1
ATOM 22307 N N . VAL B 1 935 ? 170.368 177.815 162.166 1.00 96.16 935 VAL B N 1
ATOM 22308 C CA . VAL B 1 935 ? 170.751 178.325 160.856 1.00 96.16 935 VAL B CA 1
ATOM 22309 C C . VAL B 1 935 ? 169.982 177.538 159.805 1.00 96.16 935 VAL B C 1
ATOM 22310 O O . VAL B 1 935 ? 170.133 176.317 159.700 1.00 96.16 935 VAL B O 1
ATOM 22323 N N . VAL B 1 936 ? 169.153 178.226 159.024 1.00 99.07 936 VAL B N 1
ATOM 22324 C CA . VAL B 1 936 ? 168.332 177.596 157.996 1.00 99.07 936 VAL B CA 1
ATOM 22325 C C . VAL B 1 936 ? 168.556 178.333 156.687 1.00 99.07 936 VAL B C 1
ATOM 22326 O O . VAL B 1 936 ? 168.446 179.564 156.638 1.00 99.07 936 VAL B O 1
ATOM 22339 N N . ALA B 1 937 ? 168.856 177.585 155.630 1.00 102.83 937 ALA B N 1
ATOM 22340 C CA . ALA B 1 937 ? 169.129 178.142 154.313 1.00 102.83 937 ALA B CA 1
ATOM 22341 C C . ALA B 1 937 ? 168.170 177.540 153.298 1.00 102.83 937 ALA B C 1
ATOM 22342 O O . ALA B 1 937 ? 168.009 176.317 153.239 1.00 102.83 937 ALA B O 1
ATOM 22349 N N . THR B 1 938 ? 167.548 178.397 152.494 1.00 103.15 938 THR B N 1
ATOM 22350 C CA . THR B 1 938 ? 166.578 177.975 151.497 1.00 103.15 938 THR B CA 1
ATOM 22351 C C . THR B 1 938 ? 166.916 178.616 150.163 1.00 103.15 938 THR B C 1
ATOM 22352 O O . THR B 1 938 ? 167.355 179.768 150.111 1.00 103.15 938 THR B O 1
ATOM 22363 N N . ALA B 1 939 ? 166.708 177.867 149.088 1.00 110.68 939 ALA B N 1
ATOM 22364 C CA . ALA B 1 939 ? 166.969 178.390 147.758 1.00 110.68 939 ALA B CA 1
ATOM 22365 C C . ALA B 1 939 ? 165.880 179.373 147.347 1.00 110.68 939 ALA B C 1
ATOM 22366 O O . ALA B 1 939 ? 164.720 179.255 147.749 1.00 110.68 939 ALA B O 1
ATOM 22373 N N . ILE B 1 940 ? 166.269 180.361 146.544 1.00 107.87 940 ILE B N 1
ATOM 22374 C CA . ILE B 1 940 ? 165.339 181.362 146.036 1.00 107.87 940 ILE B CA 1
ATOM 22375 C C . ILE B 1 940 ? 165.237 181.237 144.524 1.00 107.87 940 ILE B C 1
ATOM 22376 O O . ILE B 1 940 ? 164.195 181.543 143.933 1.00 107.87 940 ILE B O 1
ATOM 22392 N N . SER B 1 941 ? 166.310 180.800 143.888 1.00 115.02 941 SER B N 1
ATOM 22393 C CA . SER B 1 941 ? 166.369 180.702 142.434 1.00 115.02 941 SER B CA 1
ATOM 22394 C C . SER B 1 941 ? 167.602 179.885 142.081 1.00 115.02 941 SER B C 1
ATOM 22395 O O . SER B 1 941 ? 168.230 179.270 142.950 1.00 115.02 941 SER B O 1
ATOM 22403 N N . ASP B 1 942 ? 167.944 179.876 140.810 1.00 125.42 942 ASP B N 1
ATOM 22404 C CA . ASP B 1 942 ? 169.220 179.328 140.385 1.00 125.42 942 ASP B CA 1
ATOM 22405 C C . ASP B 1 942 ? 170.361 180.255 140.682 1.00 125.42 942 ASP B C 1
ATOM 22406 O O . ASP B 1 942 ? 171.486 179.958 140.264 1.00 125.42 942 ASP B O 1
ATOM 22415 N N . SER B 1 943 ? 170.121 181.371 141.367 1.00 113.71 943 SER B N 1
ATOM 22416 C CA . SER B 1 943 ? 171.179 182.349 141.577 1.00 113.71 943 SER B CA 1
ATOM 22417 C C . SER B 1 943 ? 171.209 182.958 142.970 1.00 113.71 943 SER B C 1
ATOM 22418 O O . SER B 1 943 ? 172.030 183.849 143.200 1.00 113.71 943 SER B O 1
ATOM 22426 N N . LYS B 1 944 ? 170.369 182.527 143.907 1.00 109.76 944 LYS B N 1
ATOM 22427 C CA . LYS B 1 944 ? 170.273 183.212 145.187 1.00 109.76 944 LYS B CA 1
ATOM 22428 C C . LYS B 1 944 ? 169.985 182.209 146.294 1.00 109.76 944 LYS B C 1
ATOM 22429 O O . LYS B 1 944 ? 169.471 181.117 146.044 1.00 109.76 944 LYS B O 1
ATOM 22448 N N . ILE B 1 945 ? 170.332 182.589 147.522 1.00 103.70 945 ILE B N 1
ATOM 22449 C CA . ILE B 1 945 ? 170.004 181.818 148.715 1.00 103.70 945 ILE B CA 1
ATOM 22450 C C . ILE B 1 945 ? 169.654 182.781 149.842 1.00 103.70 945 ILE B C 1
ATOM 22451 O O . ILE B 1 945 ? 170.257 183.853 149.970 1.00 103.70 945 ILE B O 1
ATOM 22467 N N . ASN B 1 946 ? 168.676 182.395 150.655 1.00 101.58 946 ASN B N 1
ATOM 22468 C CA . ASN B 1 946 ? 168.271 183.132 151.844 1.00 101.58 946 ASN B CA 1
ATOM 22469 C C . ASN B 1 946 ? 168.771 182.375 153.065 1.00 101.58 946 ASN B C 1
ATOM 22470 O O . ASN B 1 946 ? 168.363 181.232 153.294 1.00 101.58 946 ASN B O 1
ATOM 22480 N N . VAL B 1 947 ? 169.635 183.003 153.854 1.00 96.40 947 VAL B N 1
ATOM 22481 C CA . VAL B 1 947 ? 170.181 182.393 155.060 1.00 96.40 947 VAL B CA 1
ATOM 22482 C C . VAL B 1 947 ? 169.560 183.092 156.258 1.00 96.40 947 VAL B C 1
ATOM 22483 O O . VAL B 1 947 ? 169.641 184.319 156.378 1.00 96.40 947 VAL B O 1
ATOM 22496 N N . THR B 1 948 ? 168.939 182.314 157.140 1.00 100.00 948 THR B N 1
ATOM 22497 C CA . THR B 1 948 ? 168.243 182.844 158.302 1.00 100.00 948 THR B CA 1
ATOM 22498 C C . THR B 1 948 ? 168.778 182.189 159.564 1.00 100.00 948 THR B C 1
ATOM 22499 O O . THR B 1 948 ? 169.069 180.990 159.584 1.00 100.00 948 THR B O 1
ATOM 22510 N N . TRP B 1 949 ? 168.893 182.981 160.625 1.00 95.63 949 TRP B N 1
ATOM 22511 C CA . TRP B 1 949 ? 169.429 182.475 161.879 1.00 95.63 949 TRP B CA 1
ATOM 22512 C C . TRP B 1 949 ? 169.025 183.403 163.013 1.00 95.63 949 TRP B C 1
ATOM 22513 O O . TRP B 1 949 ? 168.638 184.553 162.797 1.00 95.63 949 TRP B O 1
ATOM 22534 N N . SER B 1 950 ? 169.129 182.881 164.231 1.00 100.05 950 SER B N 1
ATOM 22535 C CA . SER B 1 950 ? 168.910 183.651 165.448 1.00 100.05 950 SER B CA 1
ATOM 22536 C C . SER B 1 950 ? 169.999 183.264 166.439 1.00 100.05 950 SER B C 1
ATOM 22537 O O . SER B 1 950 ? 170.857 182.425 166.150 1.00 100.05 950 SER B O 1
ATOM 22545 N N . TYR B 1 951 ? 169.960 183.863 167.623 1.00 100.20 951 TYR B N 1
ATOM 22546 C CA . TYR B 1 951 ? 171.029 183.710 168.600 1.00 100.20 951 TYR B CA 1
ATOM 22547 C C . TYR B 1 951 ? 170.445 183.393 169.974 1.00 100.20 951 TYR B C 1
ATOM 22548 O O . TYR B 1 951 ? 170.780 184.008 170.982 1.00 100.20 951 TYR B O 1
ATOM 22566 N N . LEU B 1 952 ? 169.547 182.408 170.029 1.00 102.86 952 LEU B N 1
ATOM 22567 C CA . LEU B 1 952 ? 168.898 182.076 171.294 1.00 102.86 952 LEU B CA 1
ATOM 22568 C C . LEU B 1 952 ? 169.920 181.785 172.384 1.00 102.86 952 LEU B C 1
ATOM 22569 O O . LEU B 1 952 ? 169.795 182.287 173.507 1.00 102.86 952 LEU B O 1
ATOM 22585 N N . ASP B 1 953 ? 170.938 180.988 172.078 1.00 104.68 953 ASP B N 1
ATOM 22586 C CA . ASP B 1 953 ? 171.969 180.696 173.062 1.00 104.68 953 ASP B CA 1
ATOM 22587 C C . ASP B 1 953 ? 172.638 181.991 173.500 1.00 104.68 953 ASP B C 1
ATOM 22588 O O . ASP B 1 953 ? 172.878 182.889 172.689 1.00 104.68 953 ASP B O 1
ATOM 22597 N N . LYS B 1 954 ? 172.941 182.084 174.791 1.00 101.57 954 LYS B N 1
ATOM 22598 C CA . LYS B 1 954 ? 173.459 183.327 175.332 1.00 101.57 954 LYS B CA 1
ATOM 22599 C C . LYS B 1 954 ? 174.824 183.645 174.724 1.00 101.57 954 LYS B C 1
ATOM 22600 O O . LYS B 1 954 ? 175.617 182.743 174.450 1.00 101.57 954 LYS B O 1
ATOM 22619 N N . PRO B 1 955 ? 175.118 184.921 174.499 1.00 100.32 955 PRO B N 1
ATOM 22620 C CA . PRO B 1 955 ? 176.468 185.303 174.085 1.00 100.32 955 PRO B CA 1
ATOM 22621 C C . PRO B 1 955 ? 177.380 185.441 175.289 1.00 100.32 955 PRO B C 1
ATOM 22622 O O . PRO B 1 955 ? 176.969 185.323 176.444 1.00 100.32 955 PRO B O 1
ATOM 22633 N N . TYR B 1 956 ? 178.646 185.698 174.998 1.00 100.31 956 TYR B N 1
ATOM 22634 C CA . TYR B 1 956 ? 179.596 186.146 175.999 1.00 100.31 956 TYR B CA 1
ATOM 22635 C C . TYR B 1 956 ? 180.310 187.364 175.440 1.00 100.31 956 TYR B C 1
ATOM 22636 O O . TYR B 1 956 ? 180.883 187.310 174.349 1.00 100.31 956 TYR B O 1
ATOM 22654 N N . GLY B 1 957 ? 180.264 188.461 176.181 1.00 101.55 957 GLY B N 1
ATOM 22655 C CA . GLY B 1 957 ? 180.659 189.730 175.616 1.00 101.55 957 GLY B CA 1
ATOM 22656 C C . GLY B 1 957 ? 179.547 190.262 174.728 1.00 101.55 957 GLY B C 1
ATOM 22657 O O . GLY B 1 957 ? 178.417 189.773 174.728 1.00 101.55 957 GLY B O 1
ATOM 22661 N N . VAL B 1 958 ? 179.887 191.280 173.959 1.00 106.62 958 VAL B N 1
ATOM 22662 C CA . VAL B 1 958 ? 178.925 191.921 173.072 1.00 106.62 958 VAL B CA 1
ATOM 22663 C C . VAL B 1 958 ? 179.152 191.424 171.653 1.00 106.62 958 VAL B C 1
ATOM 22664 O O . VAL B 1 958 ? 180.288 191.263 171.200 1.00 106.62 958 VAL B O 1
ATOM 22677 N N . LEU B 1 959 ? 178.053 191.184 170.942 1.00 102.25 959 LEU B N 1
ATOM 22678 C CA . LEU B 1 959 ? 178.113 190.742 169.552 1.00 102.25 959 LEU B CA 1
ATOM 22679 C C . LEU B 1 959 ? 178.603 191.902 168.700 1.00 102.25 959 LEU B C 1
ATOM 22680 O O . LEU B 1 959 ? 177.833 192.789 168.328 1.00 102.25 959 LEU B O 1
ATOM 22696 N N . THR B 1 960 ? 179.895 191.901 168.385 1.00 107.34 960 THR B N 1
ATOM 22697 C CA . THR B 1 960 ? 180.455 192.981 167.586 1.00 107.34 960 THR B CA 1
ATOM 22698 C C . THR B 1 960 ? 180.097 192.831 166.115 1.00 107.34 960 THR B C 1
ATOM 22699 O O . THR B 1 960 ? 179.937 193.833 165.410 1.00 107.34 960 THR B O 1
ATOM 22710 N N . ARG B 1 961 ? 179.969 191.599 165.631 1.00 99.33 961 ARG B N 1
ATOM 22711 C CA . ARG B 1 961 ? 179.723 191.374 164.217 1.00 99.33 961 ARG B CA 1
ATOM 22712 C C . ARG B 1 961 ? 179.300 189.934 163.987 1.00 99.33 961 ARG B C 1
ATOM 22713 O O . ARG B 1 961 ? 179.821 189.012 164.617 1.00 99.33 961 ARG B O 1
ATOM 22734 N N . TYR B 1 962 ? 178.353 189.753 163.075 1.00 93.62 962 TYR B N 1
ATOM 22735 C CA . TYR B 1 962 ? 178.082 188.450 162.494 1.00 93.62 962 TYR B CA 1
ATOM 22736 C C . TYR B 1 962 ? 178.991 188.237 161.293 1.00 93.62 962 TYR B C 1
ATOM 22737 O O . TYR B 1 962 ? 179.532 189.185 160.722 1.00 93.62 962 TYR B O 1
ATOM 22755 N N . PHE B 1 963 ? 179.161 186.975 160.913 1.00 96.24 963 PHE B N 1
ATOM 22756 C CA . PHE B 1 963 ? 180.004 186.638 159.778 1.00 96.24 963 PHE B CA 1
ATOM 22757 C C . PHE B 1 963 ? 179.355 185.519 158.984 1.00 96.24 963 PHE B C 1
ATOM 22758 O O . PHE B 1 963 ? 178.904 184.525 159.558 1.00 96.24 963 PHE B O 1
ATOM 22775 N N . ILE B 1 964 ? 179.310 185.686 157.666 1.00 94.77 964 ILE B N 1
ATOM 22776 C CA . ILE B 1 964 ? 178.685 184.727 156.766 1.00 94.77 964 ILE B CA 1
ATOM 22777 C C . ILE B 1 964 ? 179.665 184.401 155.655 1.00 94.77 964 ILE B C 1
ATOM 22778 O O . ILE B 1 964 ? 180.388 185.281 155.177 1.00 94.77 964 ILE B O 1
ATOM 22794 N N . LYS B 1 965 ? 179.687 183.140 155.239 1.00 97.47 965 LYS B N 1
ATOM 22795 C CA . LYS B 1 965 ? 180.600 182.698 154.199 1.00 97.47 965 LYS B CA 1
ATOM 22796 C C . LYS B 1 965 ? 179.965 181.555 153.426 1.00 97.47 965 LYS B C 1
ATOM 22797 O O . LYS B 1 965 ? 179.244 180.735 153.998 1.00 97.47 965 LYS B O 1
ATOM 22816 N N . ALA B 1 966 ? 180.233 181.508 152.125 1.00 97.40 966 ALA B N 1
ATOM 22817 C CA . ALA B 1 966 ? 179.673 180.491 151.246 1.00 97.40 966 ALA B CA 1
ATOM 22818 C C . ALA B 1 966 ? 180.777 179.966 150.346 1.00 97.40 966 ALA B C 1
ATOM 22819 O O . ALA B 1 966 ? 181.377 180.731 149.586 1.00 97.40 966 ALA B O 1
ATOM 22826 N N . LYS B 1 967 ? 181.038 178.668 150.428 1.00 102.89 967 LYS B N 1
ATOM 22827 C CA . LYS B 1 967 ? 182.046 178.010 149.612 1.00 102.89 967 LYS B CA 1
ATOM 22828 C C . LYS B 1 967 ? 181.350 177.094 148.619 1.00 102.89 967 LYS B C 1
ATOM 22829 O O . LYS B 1 967 ? 180.542 176.247 149.012 1.00 102.89 967 LYS B O 1
ATOM 22848 N N . LEU B 1 968 ? 181.663 177.262 147.340 1.00 109.07 968 LEU B N 1
ATOM 22849 C CA . LEU B 1 968 ? 181.000 176.491 146.298 1.00 109.07 968 LEU B CA 1
ATOM 22850 C C . LEU B 1 968 ? 181.547 175.071 146.276 1.00 109.07 968 LEU B C 1
ATOM 22851 O O . LEU B 1 968 ? 182.722 174.856 145.961 1.00 109.07 968 LEU B O 1
ATOM 22867 N N . ILE B 1 969 ? 180.697 174.102 146.599 1.00 111.78 969 ILE B N 1
ATOM 22868 C CA . ILE B 1 969 ? 181.086 172.698 146.548 1.00 111.78 969 ILE B CA 1
ATOM 22869 C C . ILE B 1 969 ? 181.113 172.243 145.099 1.00 111.78 969 ILE B C 1
ATOM 22870 O O . ILE B 1 969 ? 180.253 172.622 144.295 1.00 111.78 969 ILE B O 1
ATOM 22886 N N . ASN B 1 970 ? 182.104 171.426 144.759 1.00 122.00 970 ASN B N 1
ATOM 22887 C CA . ASN B 1 970 ? 182.226 170.941 143.393 1.00 122.00 970 ASN B CA 1
ATOM 22888 C C . ASN B 1 970 ? 180.951 170.223 142.979 1.00 122.00 970 ASN B C 1
ATOM 22889 O O . ASN B 1 970 ? 180.402 169.416 143.734 1.00 122.00 970 ASN B O 1
ATOM 22900 N N . ARG B 1 971 ? 180.480 170.525 141.777 1.00 132.99 971 ARG B N 1
ATOM 22901 C CA . ARG B 1 971 ? 179.206 169.993 141.329 1.00 132.99 971 ARG B CA 1
ATOM 22902 C C . ARG B 1 971 ? 179.277 168.471 141.236 1.00 132.99 971 ARG B C 1
ATOM 22903 O O . ARG B 1 971 ? 180.291 167.923 140.787 1.00 132.99 971 ARG B O 1
ATOM 22924 N N . PRO B 1 972 ? 178.232 167.756 141.651 1.00 141.41 972 PRO B N 1
ATOM 22925 C CA . PRO B 1 972 ? 178.228 166.303 141.460 1.00 141.41 972 PRO B CA 1
ATOM 22926 C C . PRO B 1 972 ? 178.259 165.951 139.982 1.00 141.41 972 PRO B C 1
ATOM 22927 O O . PRO B 1 972 ? 177.751 166.688 139.135 1.00 141.41 972 PRO B O 1
ATOM 22938 N N . THR B 1 973 ? 178.871 164.810 139.677 1.00 154.68 973 THR B N 1
ATOM 22939 C CA . THR B 1 973 ? 179.017 164.360 138.301 1.00 154.68 973 THR B CA 1
ATOM 22940 C C . THR B 1 973 ? 178.695 162.876 138.214 1.00 154.68 973 THR B C 1
ATOM 22941 O O . THR B 1 973 ? 178.694 162.156 139.216 1.00 154.68 973 THR B O 1
ATOM 22952 N N . ARG B 1 974 ? 178.426 162.430 136.990 1.00 168.29 974 ARG B N 1
ATOM 22953 C CA . ARG B 1 974 ? 178.044 161.045 136.753 1.00 168.29 974 ARG B CA 1
ATOM 22954 C C . ARG B 1 974 ? 179.112 160.093 137.269 1.00 168.29 974 ARG B C 1
ATOM 22955 O O . ARG B 1 974 ? 180.311 160.336 137.111 1.00 168.29 974 ARG B O 1
ATOM 22976 N N . ASN B 1 975 ? 178.665 159.009 137.895 1.00 175.46 975 ASN B N 1
ATOM 22977 C CA . ASN B 1 975 ? 179.563 157.909 138.212 1.00 175.46 975 ASN B CA 1
ATOM 22978 C C . ASN B 1 975 ? 179.609 156.950 137.029 1.00 175.46 975 ASN B C 1
ATOM 22979 O O . ASN B 1 975 ? 178.567 156.513 136.530 1.00 175.46 975 ASN B O 1
ATOM 22990 N N . ASN B 1 976 ? 180.822 156.628 136.579 1.00 179.21 976 ASN B N 1
ATOM 22991 C CA . ASN B 1 976 ? 180.987 155.925 135.312 1.00 179.21 976 ASN B CA 1
ATOM 22992 C C . ASN B 1 976 ? 180.212 154.615 135.258 1.00 179.21 976 ASN B C 1
ATOM 22993 O O . ASN B 1 976 ? 179.736 154.239 134.182 1.00 179.21 976 ASN B O 1
ATOM 23004 N N . ASN B 1 977 ? 180.065 153.918 136.383 1.00 179.37 977 ASN B N 1
ATOM 23005 C CA . ASN B 1 977 ? 179.392 152.627 136.392 1.00 179.37 977 ASN B CA 1
ATOM 23006 C C . ASN B 1 977 ? 177.877 152.739 136.284 1.00 179.37 977 ASN B C 1
ATOM 23007 O O . ASN B 1 977 ? 177.213 151.722 136.058 1.00 179.37 977 ASN B O 1
ATOM 23018 N N . ARG B 1 978 ? 177.315 153.934 136.439 1.00 174.06 978 ARG B N 1
ATOM 23019 C CA . ARG B 1 978 ? 175.888 154.109 136.231 1.00 174.06 978 ARG B CA 1
ATOM 23020 C C . ARG B 1 978 ? 175.560 154.059 134.743 1.00 174.06 978 ARG B C 1
ATOM 23021 O O . ARG B 1 978 ? 176.441 154.124 133.880 1.00 174.06 978 ARG B O 1
ATOM 23042 N N . ASP B 1 979 ? 174.270 153.941 134.448 1.00 176.11 979 ASP B N 1
ATOM 23043 C CA . ASP B 1 979 ? 173.783 153.891 133.081 1.00 176.11 979 ASP B CA 1
ATOM 23044 C C . ASP B 1 979 ? 172.618 154.855 132.920 1.00 176.11 979 ASP B C 1
ATOM 23045 O O . ASP B 1 979 ? 171.940 155.213 133.885 1.00 176.11 979 ASP B O 1
ATOM 23054 N N . TYR B 1 980 ? 172.404 155.280 131.678 1.00 175.13 980 TYR B N 1
ATOM 23055 C CA . TYR B 1 980 ? 171.316 156.182 131.341 1.00 175.13 980 TYR B CA 1
ATOM 23056 C C . TYR B 1 980 ? 170.737 155.763 129.998 1.00 175.13 980 TYR B C 1
ATOM 23057 O O . TYR B 1 980 ? 171.356 155.019 129.235 1.00 175.13 980 TYR B O 1
ATOM 23075 N N . CYS B 1 981 ? 169.520 156.244 129.731 1.00 186.16 981 CYS B N 1
ATOM 23076 C CA . CYS B 1 981 ? 168.661 155.731 128.667 1.00 186.16 981 CYS B CA 1
ATOM 23077 C C . CYS B 1 981 ? 168.073 154.388 129.081 1.00 186.16 981 CYS B C 1
ATOM 23078 O O . CYS B 1 981 ? 167.248 153.815 128.363 1.00 186.16 981 CYS B O 1
ATOM 23085 N N . THR B 1 982 ? 168.496 153.881 130.241 1.00 181.34 982 THR B N 1
ATOM 23086 C CA . THR B 1 982 ? 167.836 152.732 130.844 1.00 181.34 982 THR B CA 1
ATOM 23087 C C . THR B 1 982 ? 167.260 153.094 132.204 1.00 181.34 982 THR B C 1
ATOM 23088 O O . THR B 1 982 ? 166.307 152.455 132.666 1.00 181.34 982 THR B O 1
ATOM 23099 N N . GLU B 1 983 ? 167.825 154.107 132.856 1.00 177.23 983 GLU B N 1
ATOM 23100 C CA . GLU B 1 983 ? 167.298 154.621 134.120 1.00 177.23 983 GLU B CA 1
ATOM 23101 C C . GLU B 1 983 ? 167.344 156.138 134.072 1.00 177.23 983 GLU B C 1
ATOM 23102 O O . GLU B 1 983 ? 168.163 156.778 134.743 1.00 177.23 983 GLU B O 1
ATOM 23114 N N . PRO B 1 984 ? 166.472 156.758 133.276 1.00 172.09 984 PRO B N 1
ATOM 23115 C CA . PRO B 1 984 ? 166.506 158.220 133.141 1.00 172.09 984 PRO B CA 1
ATOM 23116 C C . PRO B 1 984 ? 166.123 158.896 134.450 1.00 172.09 984 PRO B C 1
ATOM 23117 O O . PRO B 1 984 ? 165.399 158.327 135.269 1.00 172.09 984 PRO B O 1
ATOM 23128 N N . LEU B 1 985 ? 166.615 160.117 134.640 1.00 161.09 985 LEU B N 1
ATOM 23129 C CA . LEU B 1 985 ? 166.431 160.817 135.904 1.00 161.09 985 LEU B CA 1
ATOM 23130 C C . LEU B 1 985 ? 165.302 161.833 135.799 1.00 161.09 985 LEU B C 1
ATOM 23131 O O . LEU B 1 985 ? 165.315 162.701 134.920 1.00 161.09 985 LEU B O 1
ATOM 23147 N N . VAL B 1 986 ? 164.323 161.723 136.696 1.00 157.67 986 VAL B N 1
ATOM 23148 C CA . VAL B 1 986 ? 163.407 162.833 136.933 1.00 157.67 986 VAL B CA 1
ATOM 23149 C C . VAL B 1 986 ? 164.033 163.809 137.920 1.00 157.67 986 VAL B C 1
ATOM 23150 O O . VAL B 1 986 ? 163.988 165.030 137.733 1.00 157.67 986 VAL B O 1
ATOM 23163 N N . LYS B 1 987 ? 164.622 163.275 138.988 1.00 155.45 987 LYS B N 1
ATOM 23164 C CA . LYS B 1 987 ? 165.531 164.019 139.850 1.00 155.45 987 LYS B CA 1
ATOM 23165 C C . LYS B 1 987 ? 164.902 165.260 140.471 1.00 155.45 987 LYS B C 1
ATOM 23166 O O . LYS B 1 987 ? 165.269 166.387 140.127 1.00 155.45 987 LYS B O 1
ATOM 23185 N N . ALA B 1 988 ? 163.940 165.065 141.367 1.00 155.41 988 ALA B N 1
ATOM 23186 C CA . ALA B 1 988 ? 163.569 166.082 142.339 1.00 155.41 988 ALA B CA 1
ATOM 23187 C C . ALA B 1 988 ? 164.729 166.226 143.314 1.00 155.41 988 ALA B C 1
ATOM 23188 O O . ALA B 1 988 ? 165.281 165.222 143.777 1.00 155.41 988 ALA B O 1
ATOM 23195 N N . MET B 1 989 ? 165.098 167.464 143.619 1.00 146.67 989 MET B N 1
ATOM 23196 C CA . MET B 1 989 ? 166.376 167.725 144.263 1.00 146.67 989 MET B CA 1
ATOM 23197 C C . MET B 1 989 ? 166.310 167.511 145.770 1.00 146.67 989 MET B C 1
ATOM 23198 O O . MET B 1 989 ? 165.242 167.558 146.387 1.00 146.67 989 MET B O 1
ATOM 23212 N N . GLU B 1 990 ? 167.482 167.274 146.355 1.00 145.96 990 GLU B N 1
ATOM 23213 C CA . GLU B 1 990 ? 167.619 167.020 147.778 1.00 145.96 990 GLU B CA 1
ATOM 23214 C C . GLU B 1 990 ? 168.084 168.281 148.504 1.00 145.96 990 GLU B C 1
ATOM 23215 O O . GLU B 1 990 ? 168.557 169.246 147.897 1.00 145.96 990 GLU B O 1
ATOM 23227 N N . ASN B 1 991 ? 167.947 168.260 149.827 1.00 136.27 991 ASN B N 1
ATOM 23228 C CA . ASN B 1 991 ? 168.345 169.387 150.664 1.00 136.27 991 ASN B CA 1
ATOM 23229 C C . ASN B 1 991 ? 167.705 170.685 150.181 1.00 136.27 991 ASN B C 1
ATOM 23230 O O . ASN B 1 991 ? 167.551 171.635 150.948 1.00 136.27 991 ASN B O 1
ATOM 23241 N N . SER B 1 1020 ? 174.336 170.786 205.982 1.00 132.93 1020 SER B N 1
ATOM 23242 C CA . SER B 1 1020 ? 174.364 170.140 207.288 1.00 132.93 1020 SER B CA 1
ATOM 23243 C C . SER B 1 1020 ? 174.912 171.071 208.364 1.00 132.93 1020 SER B C 1
ATOM 23244 O O . SER B 1 1020 ? 174.966 170.704 209.537 1.00 132.93 1020 SER B O 1
ATOM 23252 N N . SER B 1 1021 ? 175.314 172.277 207.965 1.00 130.42 1021 SER B N 1
ATOM 23253 C CA . SER B 1 1021 ? 175.893 173.228 208.906 1.00 130.42 1021 SER B CA 1
ATOM 23254 C C . SER B 1 1021 ? 177.059 172.578 209.640 1.00 130.42 1021 SER B C 1
ATOM 23255 O O . SER B 1 1021 ? 178.178 172.543 209.118 1.00 130.42 1021 SER B O 1
ATOM 23263 N N . GLN B 1 1022 ? 176.813 172.065 210.846 1.00 131.20 1022 GLN B N 1
ATOM 23264 C CA . GLN B 1 1022 ? 177.787 171.240 211.553 1.00 131.20 1022 GLN B CA 1
ATOM 23265 C C . GLN B 1 1022 ? 179.171 171.880 211.587 1.00 131.20 1022 GLN B C 1
ATOM 23266 O O . GLN B 1 1022 ? 180.106 171.389 210.947 1.00 131.20 1022 GLN B O 1
ATOM 23280 N N . GLU B 1 1023 ? 179.299 172.989 212.315 1.00 117.89 1023 GLU B N 1
ATOM 23281 C CA . GLU B 1 1023 ? 180.599 173.614 212.535 1.00 117.89 1023 GLU B CA 1
ATOM 23282 C C . GLU B 1 1023 ? 181.665 172.539 212.704 1.00 117.89 1023 GLU B C 1
ATOM 23283 O O . GLU B 1 1023 ? 181.521 171.633 213.529 1.00 117.89 1023 GLU B O 1
ATOM 23295 N N . TYR B 1 1024 ? 182.736 172.646 211.922 1.00 101.12 1024 TYR B N 1
ATOM 23296 C CA . TYR B 1 1024 ? 183.694 171.552 211.813 1.00 101.12 1024 TYR B CA 1
ATOM 23297 C C . TYR B 1 1024 ? 184.399 171.304 213.140 1.00 101.12 1024 TYR B C 1
ATOM 23298 O O . TYR B 1 1024 ? 184.596 172.220 213.941 1.00 101.12 1024 TYR B O 1
ATOM 23316 N N . ASP B 1 1025 ? 184.792 170.054 213.361 1.00 94.74 1025 ASP B N 1
ATOM 23317 C CA . ASP B 1 1025 ? 185.480 169.686 214.591 1.00 94.74 1025 ASP B CA 1
ATOM 23318 C C . ASP B 1 1025 ? 186.962 170.003 214.462 1.00 94.74 1025 ASP B C 1
ATOM 23319 O O . ASP B 1 1025 ? 187.598 169.640 213.468 1.00 94.74 1025 ASP B O 1
ATOM 23328 N N . ASP B 1 1026 ? 187.508 170.686 215.462 1.00 87.18 1026 ASP B N 1
ATOM 23329 C CA . ASP B 1 1026 ? 188.934 170.956 215.539 1.00 87.18 1026 ASP B CA 1
ATOM 23330 C C . ASP B 1 1026 ? 189.656 169.971 216.441 1.00 87.18 1026 ASP B C 1
ATOM 23331 O O . ASP B 1 1026 ? 190.786 170.242 216.856 1.00 87.18 1026 ASP B O 1
ATOM 23340 N N . ARG B 1 1027 ? 189.031 168.834 216.750 1.00 81.70 1027 ARG B N 1
ATOM 23341 C CA . ARG B 1 1027 ? 189.636 167.881 217.670 1.00 81.70 1027 ARG B CA 1
ATOM 23342 C C . ARG B 1 1027 ? 191.031 167.490 217.213 1.00 81.70 1027 ARG B C 1
ATOM 23343 O O . ARG B 1 1027 ? 191.962 167.421 218.021 1.00 81.70 1027 ARG B O 1
ATOM 23364 N N . LYS B 1 1028 ? 191.197 167.231 215.917 1.00 85.70 1028 LYS B N 1
ATOM 23365 C CA . LYS B 1 1028 ? 192.506 166.834 215.415 1.00 85.70 1028 LYS B CA 1
ATOM 23366 C C . LYS B 1 1028 ? 193.552 167.902 215.702 1.00 85.70 1028 LYS B C 1
ATOM 23367 O O . LYS B 1 1028 ? 194.622 167.603 216.248 1.00 85.70 1028 LYS B O 1
ATOM 23386 N N . VAL B 1 1029 ? 193.263 169.152 215.342 1.00 82.96 1029 VAL B N 1
ATOM 23387 C CA . VAL B 1 1029 ? 194.242 170.215 215.534 1.00 82.96 1029 VAL B CA 1
ATOM 23388 C C . VAL B 1 1029 ? 194.535 170.410 217.013 1.00 82.96 1029 VAL B C 1
ATOM 23389 O O . VAL B 1 1029 ? 195.693 170.558 217.410 1.00 82.96 1029 VAL B O 1
ATOM 23402 N N . GLN B 1 1030 ? 193.498 170.422 217.850 1.00 81.08 1030 GLN B N 1
ATOM 23403 C CA . GLN B 1 1030 ? 193.710 170.624 219.279 1.00 81.08 1030 GLN B CA 1
ATOM 23404 C C . GLN B 1 1030 ? 194.586 169.525 219.859 1.00 81.08 1030 GLN B C 1
ATOM 23405 O O . GLN B 1 1030 ? 195.526 169.791 220.619 1.00 81.08 1030 GLN B O 1
ATOM 23419 N N . ALA B 1 1031 ? 194.283 168.275 219.520 1.00 81.91 1031 ALA B N 1
ATOM 23420 C CA . ALA B 1 1031 ? 195.039 167.168 220.085 1.00 81.91 1031 ALA B CA 1
ATOM 23421 C C . ALA B 1 1031 ? 196.480 167.190 219.606 1.00 81.91 1031 ALA B C 1
ATOM 23422 O O . ALA B 1 1031 ? 197.405 166.977 220.399 1.00 81.91 1031 ALA B O 1
ATOM 23429 N N . GLY B 1 1032 ? 196.698 167.445 218.316 1.00 85.61 1032 GLY B N 1
ATOM 23430 C CA . GLY B 1 1032 ? 198.062 167.574 217.833 1.00 85.61 1032 GLY B CA 1
ATOM 23431 C C . GLY B 1 1032 ? 198.799 168.704 218.521 1.00 85.61 1032 GLY B C 1
ATOM 23432 O O . GLY B 1 1032 ? 199.975 168.576 218.863 1.00 85.61 1032 GLY B O 1
ATOM 23436 N N . MET B 1 1033 ? 198.107 169.817 218.750 1.00 87.30 1033 MET B N 1
ATOM 23437 C CA . MET B 1 1033 ? 198.708 170.957 219.428 1.00 87.30 1033 MET B CA 1
ATOM 23438 C C . MET B 1 1033 ? 199.182 170.572 220.821 1.00 87.30 1033 MET B C 1
ATOM 23439 O O . MET B 1 1033 ? 200.328 170.843 221.203 1.00 87.30 1033 MET B O 1
ATOM 23453 N N . GLU B 1 1034 ? 198.314 169.928 221.595 1.00 85.01 1034 GLU B N 1
ATOM 23454 C CA . GLU B 1 1034 ? 198.700 169.568 222.953 1.00 85.01 1034 GLU B CA 1
ATOM 23455 C C . GLU B 1 1034 ? 199.781 168.500 222.977 1.00 85.01 1034 GLU B C 1
ATOM 23456 O O . GLU B 1 1034 ? 200.675 168.551 223.832 1.00 85.01 1034 GLU B O 1
ATOM 23468 N N . PHE B 1 1035 ? 199.736 167.533 222.061 1.00 86.78 1035 PHE B N 1
ATOM 23469 C CA . PHE B 1 1035 ? 200.806 166.545 222.018 1.00 86.78 1035 PHE B CA 1
ATOM 23470 C C . PHE B 1 1035 ? 202.135 167.201 221.679 1.00 86.78 1035 PHE B C 1
ATOM 23471 O O . PHE B 1 1035 ? 203.174 166.848 222.242 1.00 86.78 1035 PHE B O 1
ATOM 23488 N N . GLU B 1 1036 ? 202.126 168.154 220.747 1.00 89.17 1036 GLU B N 1
ATOM 23489 C CA . GLU B 1 1036 ? 203.351 168.881 220.439 1.00 89.17 1036 GLU B CA 1
ATOM 23490 C C . GLU B 1 1036 ? 203.870 169.610 221.663 1.00 89.17 1036 GLU B C 1
ATOM 23491 O O . GLU B 1 1036 ? 205.073 169.585 221.946 1.00 89.17 1036 GLU B O 1
ATOM 23503 N N . ASN B 1 1037 ? 202.982 170.276 222.397 1.00 90.44 1037 ASN B N 1
ATOM 23504 C CA . ASN B 1 1037 ? 203.423 170.988 223.588 1.00 90.44 1037 ASN B CA 1
ATOM 23505 C C . ASN B 1 1037 ? 204.072 170.030 224.576 1.00 90.44 1037 ASN B C 1
ATOM 23506 O O . ASN B 1 1037 ? 205.160 170.299 225.099 1.00 90.44 1037 ASN B O 1
ATOM 23517 N N . ALA B 1 1038 ? 203.430 168.890 224.828 1.00 85.70 1038 ALA B N 1
ATOM 23518 C CA . ALA B 1 1038 ? 203.994 167.936 225.776 1.00 85.70 1038 ALA B CA 1
ATOM 23519 C C . ALA B 1 1038 ? 205.337 167.406 225.292 1.00 85.70 1038 ALA B C 1
ATOM 23520 O O . ALA B 1 1038 ? 206.294 167.305 226.071 1.00 85.70 1038 ALA B O 1
ATOM 23527 N N . LEU B 1 1039 ? 205.431 167.067 224.007 1.00 88.56 1039 LEU B N 1
ATOM 23528 C CA . LEU B 1 1039 ? 206.657 166.477 223.485 1.00 88.56 1039 LEU B CA 1
ATOM 23529 C C . LEU B 1 1039 ? 207.811 167.462 223.559 1.00 88.56 1039 LEU B C 1
ATOM 23530 O O . LEU B 1 1039 ? 208.928 167.097 223.937 1.00 88.56 1039 LEU B O 1
ATOM 23546 N N . GLN B 1 1040 ? 207.563 168.720 223.195 1.00 90.91 1040 GLN B N 1
ATOM 23547 C CA . GLN B 1 1040 ? 208.610 169.726 223.301 1.00 90.91 1040 GLN B CA 1
ATOM 23548 C C . GLN B 1 1040 ? 208.992 169.956 224.753 1.00 90.91 1040 GLN B C 1
ATOM 23549 O O . GLN B 1 1040 ? 210.172 170.133 225.072 1.00 90.91 1040 GLN B O 1
ATOM 23563 N N . ASN B 1 1041 ? 208.009 169.954 225.654 1.00 92.84 1041 ASN B N 1
ATOM 23564 C CA . ASN B 1 1041 ? 208.335 170.079 227.067 1.00 92.84 1041 ASN B CA 1
ATOM 23565 C C . ASN B 1 1041 ? 209.270 168.971 227.515 1.00 92.84 1041 ASN B C 1
ATOM 23566 O O . ASN B 1 1041 ? 210.184 169.213 228.310 1.00 92.84 1041 ASN B O 1
ATOM 23577 N N . PHE B 1 1042 ? 209.050 167.753 227.032 1.00 95.66 1042 PHE B N 1
ATOM 23578 C CA . PHE B 1 1042 ? 209.865 166.622 227.455 1.00 95.66 1042 PHE B CA 1
ATOM 23579 C C . PHE B 1 1042 ? 211.233 166.570 226.788 1.00 95.66 1042 PHE B C 1
ATOM 23580 O O . PHE B 1 1042 ? 212.201 166.132 227.420 1.00 95.66 1042 PHE B O 1
ATOM 23597 N N . ILE B 1 1043 ? 211.339 166.982 225.525 1.00 96.58 1043 ILE B N 1
ATOM 23598 C CA . ILE B 1 1043 ? 212.577 166.777 224.777 1.00 96.58 1043 ILE B CA 1
ATOM 23599 C C . ILE B 1 1043 ? 213.693 167.656 225.323 1.00 96.58 1043 ILE B C 1
ATOM 23600 O O . ILE B 1 1043 ? 214.804 167.183 225.585 1.00 96.58 1043 ILE B O 1
ATOM 23616 N N . PHE B 1 1044 ? 213.425 168.943 225.494 1.00 99.03 1044 PHE B N 1
ATOM 23617 C CA . PHE B 1 1044 ? 214.466 169.865 225.911 1.00 99.03 1044 PHE B CA 1
ATOM 23618 C C . PHE B 1 1044 ? 214.695 169.773 227.413 1.00 99.03 1044 PHE B C 1
ATOM 23619 O O . PHE B 1 1044 ? 213.912 169.173 228.153 1.00 99.03 1044 PHE B O 1
ATOM 23636 N N . VAL B 1 1045 ? 215.790 170.373 227.863 1.00 107.84 1045 VAL B N 1
ATOM 23637 C CA . VAL B 1 1045 ? 216.138 170.345 229.279 1.00 107.84 1045 VAL B CA 1
ATOM 23638 C C . VAL B 1 1045 ? 217.125 171.465 229.582 1.00 107.84 1045 VAL B C 1
ATOM 23639 O O . VAL B 1 1045 ? 218.068 171.680 228.809 1.00 107.84 1045 VAL B O 1
ATOM 23652 N N . PRO B 1 1046 ? 216.960 172.195 230.679 1.00 113.71 1046 PRO B N 1
ATOM 23653 C CA . PRO B 1 1046 ? 217.952 173.204 231.050 1.00 113.71 1046 PRO B CA 1
ATOM 23654 C C . PRO B 1 1046 ? 219.171 172.573 231.705 1.00 113.71 1046 PRO B C 1
ATOM 23655 O O . PRO B 1 1046 ? 219.225 171.370 231.960 1.00 113.71 1046 PRO B O 1
ATOM 23666 N N . ASN B 1 1047 ? 220.161 173.418 231.970 1.00 116.60 1047 ASN B N 1
ATOM 23667 C CA . ASN B 1 1047 ? 221.384 172.973 232.626 1.00 116.60 1047 ASN B CA 1
ATOM 23668 C C . ASN B 1 1047 ? 221.191 172.899 234.137 1.00 116.60 1047 ASN B C 1
ATOM 23669 O O . ASN B 1 1047 ? 221.446 173.865 234.854 1.00 116.60 1047 ASN B O 1
ATOM 23680 N N . LYS B 1 1118 ? 189.859 174.497 157.869 1.00 111.58 1118 LYS B N 1
ATOM 23681 C CA . LYS B 1 1118 ? 188.653 174.403 158.682 1.00 111.58 1118 LYS B CA 1
ATOM 23682 C C . LYS B 1 1118 ? 188.226 175.781 159.178 1.00 111.58 1118 LYS B C 1
ATOM 23683 O O . LYS B 1 1118 ? 187.582 175.912 160.219 1.00 111.58 1118 LYS B O 1
ATOM 23702 N N . ASP B 1 1119 ? 188.589 176.806 158.410 1.00 114.23 1119 ASP B N 1
ATOM 23703 C CA . ASP B 1 1119 ? 188.131 178.174 158.635 1.00 114.23 1119 ASP B CA 1
ATOM 23704 C C . ASP B 1 1119 ? 188.516 178.666 160.033 1.00 114.23 1119 ASP B C 1
ATOM 23705 O O . ASP B 1 1119 ? 187.680 178.895 160.906 1.00 114.23 1119 ASP B O 1
ATOM 23714 N N . ASP B 1 1120 ? 189.824 178.805 160.227 1.00 121.35 1120 ASP B N 1
ATOM 23715 C CA . ASP B 1 1120 ? 190.317 179.500 161.407 1.00 121.35 1120 ASP B CA 1
ATOM 23716 C C . ASP B 1 1120 ? 189.861 180.953 161.373 1.00 121.35 1120 ASP B C 1
ATOM 23717 O O . ASP B 1 1120 ? 189.786 181.573 160.309 1.00 121.35 1120 ASP B O 1
ATOM 23726 N N . GLU B 1 1121 ? 189.568 181.504 162.551 1.00 119.27 1121 GLU B N 1
ATOM 23727 C CA . GLU B 1 1121 ? 188.979 182.835 162.609 1.00 119.27 1121 GLU B CA 1
ATOM 23728 C C . GLU B 1 1121 ? 189.889 183.901 162.017 1.00 119.27 1121 GLU B C 1
ATOM 23729 O O . GLU B 1 1121 ? 189.409 184.989 161.681 1.00 119.27 1121 GLU B O 1
ATOM 23741 N N . ASN B 1 1122 ? 191.185 183.621 161.874 1.00 123.59 1122 ASN B N 1
ATOM 23742 C CA . ASN B 1 1122 ? 192.080 184.600 161.270 1.00 123.59 1122 ASN B CA 1
ATOM 23743 C C . ASN B 1 1122 ? 191.654 184.968 159.857 1.00 123.59 1122 ASN B C 1
ATOM 23744 O O . ASN B 1 1122 ? 191.989 186.059 159.384 1.00 123.59 1122 ASN B O 1
ATOM 23755 N N . THR B 1 1123 ? 190.924 184.087 159.174 1.00 117.39 1123 THR B N 1
ATOM 23756 C CA . THR B 1 1123 ? 190.477 184.360 157.816 1.00 117.39 1123 THR B CA 1
ATOM 23757 C C . THR B 1 1123 ? 189.134 185.073 157.766 1.00 117.39 1123 THR B C 1
ATOM 23758 O O . THR B 1 1123 ? 188.682 185.429 156.674 1.00 117.39 1123 THR B O 1
ATOM 23769 N N . TYR B 1 1124 ? 188.490 185.297 158.908 1.00 107.87 1124 TYR B N 1
ATOM 23770 C CA . TYR B 1 1124 ? 187.159 185.900 158.930 1.00 107.87 1124 TYR B CA 1
ATOM 23771 C C . TYR B 1 1124 ? 187.291 187.369 158.560 1.00 107.87 1124 TYR B C 1
ATOM 23772 O O . TYR B 1 1124 ? 187.566 188.226 159.400 1.00 107.87 1124 TYR B O 1
ATOM 23790 N N . LYS B 1 1125 ? 187.091 187.662 157.280 1.00 111.45 1125 LYS B N 1
ATOM 23791 C CA . LYS B 1 1125 ? 187.111 189.032 156.795 1.00 111.45 1125 LYS B CA 1
ATOM 23792 C C . LYS B 1 1125 ? 186.366 189.083 155.474 1.00 111.45 1125 LYS B C 1
ATOM 23793 O O . LYS B 1 1125 ? 186.147 188.057 154.827 1.00 111.45 1125 LYS B O 1
ATOM 23812 N N . ASP B 1 1126 ? 185.983 190.291 155.074 1.00 112.47 1126 ASP B N 1
ATOM 23813 C CA . ASP B 1 1126 ? 185.296 190.456 153.803 1.00 112.47 1126 ASP B CA 1
ATOM 23814 C C . ASP B 1 1126 ? 186.133 189.862 152.682 1.00 112.47 1126 ASP B C 1
ATOM 23815 O O . ASP B 1 1126 ? 187.344 190.083 152.608 1.00 112.47 1126 ASP B O 1
ATOM 23824 N N . GLU B 1 1127 ? 185.480 189.089 151.818 1.00 113.56 1127 GLU B N 1
ATOM 23825 C CA . GLU B 1 1127 ? 186.176 188.382 150.753 1.00 113.56 1127 GLU B CA 1
ATOM 23826 C C . GLU B 1 1127 ? 185.173 188.032 149.669 1.00 113.56 1127 GLU B C 1
ATOM 23827 O O . GLU B 1 1127 ? 184.093 187.515 149.966 1.00 113.56 1127 GLU B O 1
ATOM 23839 N N . GLU B 1 1128 ? 185.530 188.318 148.421 1.00 112.78 1128 GLU B N 1
ATOM 23840 C CA . GLU B 1 1128 ? 184.688 187.991 147.281 1.00 112.78 1128 GLU B CA 1
ATOM 23841 C C . GLU B 1 1128 ? 185.581 187.525 146.144 1.00 112.78 1128 GLU B C 1
ATOM 23842 O O . GLU B 1 1128 ? 186.636 188.117 145.901 1.00 112.78 1128 GLU B O 1
ATOM 23854 N N . ASP B 1 1129 ? 185.163 186.464 145.454 1.00 118.67 1129 ASP B N 1
ATOM 23855 C CA . ASP B 1 1129 ? 185.979 185.840 144.409 1.00 118.67 1129 ASP B CA 1
ATOM 23856 C C . ASP B 1 1129 ? 185.051 185.326 143.311 1.00 118.67 1129 ASP B C 1
ATOM 23857 O O . ASP B 1 1129 ? 184.496 184.229 143.413 1.00 118.67 1129 ASP B O 1
ATOM 23866 N N . LEU B 1 1130 ? 184.892 186.122 142.259 1.00 117.59 1130 LEU B N 1
ATOM 23867 C CA . LEU B 1 1130 ? 184.142 185.675 141.096 1.00 117.59 1130 LEU B CA 1
ATOM 23868 C C . LEU B 1 1130 ? 184.965 184.675 140.298 1.00 117.59 1130 LEU B C 1
ATOM 23869 O O . LEU B 1 1130 ? 186.191 184.781 140.213 1.00 117.59 1130 LEU B O 1
ATOM 23885 N N . SER B 1 1131 ? 184.284 183.697 139.711 1.00 122.97 1131 SER B N 1
ATOM 23886 C CA . SER B 1 1131 ? 184.969 182.715 138.887 1.00 122.97 1131 SER B CA 1
ATOM 23887 C C . SER B 1 1131 ? 185.548 183.379 137.644 1.00 122.97 1131 SER B C 1
ATOM 23888 O O . SER B 1 1131 ? 185.211 184.514 137.296 1.00 122.97 1131 SER B O 1
ATOM 23896 N N . SER B 1 1132 ? 186.435 182.649 136.968 1.00 125.92 1132 SER B N 1
ATOM 23897 C CA . SER B 1 1132 ? 187.028 183.169 135.743 1.00 125.92 1132 SER B CA 1
ATOM 23898 C C . SER B 1 1132 ? 185.958 183.556 134.732 1.00 125.92 1132 SER B C 1
ATOM 23899 O O . SER B 1 1132 ? 186.154 184.492 133.949 1.00 125.92 1132 SER B O 1
ATOM 23907 N N . ASN B 1 1133 ? 184.824 182.858 134.735 1.00 126.14 1133 ASN B N 1
ATOM 23908 C CA . ASN B 1 1133 ? 183.730 183.189 133.833 1.00 126.14 1133 ASN B CA 1
ATOM 23909 C C . ASN B 1 1133 ? 183.010 184.471 134.226 1.00 126.14 1133 ASN B C 1
ATOM 23910 O O . ASN B 1 1133 ? 182.192 184.962 133.442 1.00 126.14 1133 ASN B O 1
ATOM 23921 N N . LYS B 1 1134 ? 183.280 185.012 135.414 1.00 123.50 1134 LYS B N 1
ATOM 23922 C CA . LYS B 1 1134 ? 182.718 186.290 135.833 1.00 123.50 1134 LYS B CA 1
ATOM 23923 C C . LYS B 1 1134 ? 181.212 186.198 136.042 1.00 123.50 1134 LYS B C 1
ATOM 23924 O O . LYS B 1 1134 ? 180.538 187.225 136.169 1.00 123.50 1134 LYS B O 1
ATOM 23943 N N . GLN B 1 1135 ? 180.673 184.980 136.082 1.00 121.95 1135 GLN B N 1
ATOM 23944 C CA . GLN B 1 1135 ? 179.229 184.812 136.165 1.00 121.95 1135 GLN B CA 1
ATOM 23945 C C . GLN B 1 1135 ? 178.745 184.479 137.569 1.00 121.95 1135 GLN B C 1
ATOM 23946 O O . GLN B 1 1135 ? 177.574 184.725 137.875 1.00 121.95 1135 GLN B O 1
ATOM 23960 N N . PHE B 1 1136 ? 179.601 183.931 138.427 1.00 119.36 1136 PHE B N 1
ATOM 23961 C CA . PHE B 1 1136 ? 179.155 183.484 139.737 1.00 119.36 1136 PHE B CA 1
ATOM 23962 C C . PHE B 1 1136 ? 180.310 183.530 140.724 1.00 119.36 1136 PHE B C 1
ATOM 23963 O O . PHE B 1 1136 ? 181.483 183.501 140.344 1.00 119.36 1136 PHE B O 1
ATOM 23980 N N . TYR B 1 1137 ? 179.956 183.586 142.006 1.00 113.61 1137 TYR B N 1
ATOM 23981 C CA . TYR B 1 1137 ? 180.945 183.628 143.074 1.00 113.61 1137 TYR B CA 1
ATOM 23982 C C . TYR B 1 1137 ? 181.349 182.220 143.477 1.00 113.61 1137 TYR B C 1
ATOM 23983 O O . TYR B 1 1137 ? 180.496 181.390 143.802 1.00 113.61 1137 TYR B O 1
ATOM 24001 N N . GLU B 1 1138 ? 182.653 181.954 143.470 1.00 115.97 1138 GLU B N 1
ATOM 24002 C CA . GLU B 1 1138 ? 183.141 180.697 144.020 1.00 115.97 1138 GLU B CA 1
ATOM 24003 C C . GLU B 1 1138 ? 183.293 180.771 145.531 1.00 115.97 1138 GLU B C 1
ATOM 24004 O O . GLU B 1 1138 ? 183.050 179.777 146.223 1.00 115.97 1138 GLU B O 1
ATOM 24016 N N . VAL B 1 1139 ? 183.696 181.924 146.055 1.00 107.16 1139 VAL B N 1
ATOM 24017 C CA . VAL B 1 1139 ? 183.777 182.151 147.492 1.00 107.16 1139 VAL B CA 1
ATOM 24018 C C . VAL B 1 1139 ? 183.207 183.528 147.784 1.00 107.16 1139 VAL B C 1
ATOM 24019 O O . VAL B 1 1139 ? 183.550 184.508 147.116 1.00 107.16 1139 VAL B O 1
ATOM 24032 N N . PHE B 1 1140 ? 182.342 183.602 148.788 1.00 104.13 1140 PHE B N 1
ATOM 24033 C CA . PHE B 1 1140 ? 181.635 184.829 149.114 1.00 104.13 1140 PHE B CA 1
ATOM 24034 C C . PHE B 1 1140 ? 181.505 184.927 150.623 1.00 104.13 1140 PHE B C 1
ATOM 24035 O O . PHE B 1 1140 ? 181.065 183.978 151.275 1.00 104.13 1140 PHE B O 1
ATOM 24052 N N . ALA B 1 1141 ? 181.892 186.072 151.174 1.00 101.74 1141 ALA B N 1
ATOM 24053 C CA . ALA B 1 1141 ? 181.831 186.270 152.612 1.00 101.74 1141 ALA B CA 1
ATOM 24054 C C . ALA B 1 1141 ? 181.544 187.733 152.895 1.00 101.74 1141 ALA B C 1
ATOM 24055 O O . ALA B 1 1141 ? 181.838 188.606 152.076 1.00 101.74 1141 ALA B O 1
ATOM 24062 N N . LYS B 1 1142 ? 180.972 187.996 154.066 1.00 103.05 1142 LYS B N 1
ATOM 24063 C CA . LYS B 1 1142 ? 180.550 189.341 154.423 1.00 103.05 1142 LYS B CA 1
ATOM 24064 C C . LYS B 1 1142 ? 180.555 189.504 155.933 1.00 103.05 1142 LYS B C 1
ATOM 24065 O O . LYS B 1 1142 ? 180.313 188.541 156.666 1.00 103.05 1142 LYS B O 1
ATOM 24084 N N . GLU B 1 1143 ? 180.844 190.718 156.391 1.00 100.83 1143 GLU B N 1
ATOM 24085 C CA . GLU B 1 1143 ? 180.697 191.064 157.797 1.00 100.83 1143 GLU B CA 1
ATOM 24086 C C . GLU B 1 1143 ? 179.419 191.873 157.975 1.00 100.83 1143 GLU B C 1
ATOM 24087 O O . GLU B 1 1143 ? 179.179 192.833 157.238 1.00 100.83 1143 GLU B O 1
ATOM 24099 N N . LEU B 1 1144 ? 178.604 191.496 158.957 1.00 98.37 1144 LEU B N 1
ATOM 24100 C CA . LEU B 1 1144 ? 177.275 192.070 159.087 1.00 98.37 1144 LEU B CA 1
ATOM 24101 C C . LEU B 1 1144 ? 177.088 192.726 160.451 1.00 98.37 1144 LEU B C 1
ATOM 24102 O O . LEU B 1 1144 ? 177.744 192.343 161.422 1.00 98.37 1144 LEU B O 1
ATOM 24118 N N . PRO B 1 1145 ? 176.198 193.712 160.555 1.00 103.07 1145 PRO B N 1
ATOM 24119 C CA . PRO B 1 1145 ? 175.904 194.283 161.863 1.00 103.07 1145 PRO B CA 1
ATOM 24120 C C . PRO B 1 1145 ? 175.209 193.267 162.743 1.00 103.07 1145 PRO B C 1
ATOM 24121 O O . PRO B 1 1145 ? 174.653 192.268 162.251 1.00 103.07 1145 PRO B O 1
ATOM 24132 N N . PRO B 1 1146 ? 175.197 193.488 164.052 1.00 103.08 1146 PRO B N 1
ATOM 24133 C CA . PRO B 1 1146 ? 174.690 192.461 164.969 1.00 103.08 1146 PRO B CA 1
ATOM 24134 C C . PRO B 1 1146 ? 173.175 192.369 165.034 1.00 103.08 1146 PRO B C 1
ATOM 24135 O O . PRO B 1 1146 ? 172.645 191.714 165.936 1.00 103.08 1146 PRO B O 1
ATOM 24146 N N . ASN B 1 1147 ? 172.461 193.015 164.110 1.00 112.16 1147 ASN B N 1
ATOM 24147 C CA . ASN B 1 1147 ? 171.008 192.915 164.081 1.00 112.16 1147 ASN B CA 1
ATOM 24148 C C . ASN B 1 1147 ? 170.449 192.496 162.728 1.00 112.16 1147 ASN B C 1
ATOM 24149 O O . ASN B 1 1147 ? 169.276 192.772 162.455 1.00 112.16 1147 ASN B O 1
ATOM 24159 N N . GLN B 1 1148 ? 171.240 191.842 161.879 1.00 104.34 1148 GLN B N 1
ATOM 24160 C CA . GLN B 1 1148 ? 170.730 191.261 160.637 1.00 104.34 1148 GLN B CA 1
ATOM 24161 C C . GLN B 1 1148 ? 170.595 189.762 160.851 1.00 104.34 1148 GLN B C 1
ATOM 24162 O O . GLN B 1 1148 ? 171.548 189.000 160.695 1.00 104.34 1148 GLN B O 1
ATOM 24176 N N . THR B 1 1149 ? 169.390 189.334 161.208 1.00 101.86 1149 THR B N 1
ATOM 24177 C CA . THR B 1 1149 ? 169.133 187.929 161.478 1.00 101.86 1149 THR B CA 1
ATOM 24178 C C . THR B 1 1149 ? 169.010 187.093 160.213 1.00 101.86 1149 THR B C 1
ATOM 24179 O O . THR B 1 1149 ? 168.935 185.864 160.312 1.00 101.86 1149 THR B O 1
ATOM 24190 N N . HIS B 1 1150 ? 168.983 187.715 159.035 1.00 100.75 1150 HIS B N 1
ATOM 24191 C CA . HIS B 1 1150 ? 168.891 186.970 157.789 1.00 100.75 1150 HIS B CA 1
ATOM 24192 C C . HIS B 1 1150 ? 169.602 187.740 156.687 1.00 100.75 1150 HIS B C 1
ATOM 24193 O O . HIS B 1 1150 ? 169.591 188.972 156.663 1.00 100.75 1150 HIS B O 1
ATOM 24207 N N . PHE B 1 1151 ? 170.203 186.994 155.765 1.00 97.12 1151 PHE B N 1
ATOM 24208 C CA . PHE B 1 1151 ? 170.941 187.563 154.650 1.00 97.12 1151 PHE B CA 1
ATOM 24209 C C . PHE B 1 1151 ? 170.569 186.807 153.384 1.00 97.12 1151 PHE B C 1
ATOM 24210 O O . PHE B 1 1151 ? 170.156 185.646 153.431 1.00 97.12 1151 PHE B O 1
ATOM 24227 N N . VAL B 1 1152 ? 170.711 187.481 152.245 1.00 103.25 1152 VAL B N 1
ATOM 24228 C CA . VAL B 1 1152 ? 170.363 186.918 150.945 1.00 103.25 1152 VAL B CA 1
ATOM 24229 C C . VAL B 1 1152 ? 171.573 187.030 150.031 1.00 103.25 1152 VAL B C 1
ATOM 24230 O O . VAL B 1 1152 ? 172.227 188.077 149.986 1.00 103.25 1152 VAL B O 1
ATOM 24243 N N . PHE B 1 1153 ? 171.872 185.956 149.308 1.00 98.89 1153 PHE B N 1
ATOM 24244 C CA . PHE B 1 1153 ? 173.028 185.943 148.430 1.00 98.89 1153 PHE B CA 1
ATOM 24245 C C . PHE B 1 1153 ? 172.627 186.355 147.016 1.00 98.89 1153 PHE B C 1
ATOM 24246 O O . PHE B 1 1153 ? 171.463 186.637 146.728 1.00 98.89 1153 PHE B O 1
ATOM 24263 N N . GLU B 1 1154 ? 173.616 186.399 146.124 1.00 110.46 1154 GLU B N 1
ATOM 24264 C CA . GLU B 1 1154 ? 173.385 186.737 144.727 1.00 110.46 1154 GLU B CA 1
ATOM 24265 C C . GLU B 1 1154 ? 174.546 186.218 143.893 1.00 110.46 1154 GLU B C 1
ATOM 24266 O O . GLU B 1 1154 ? 175.601 185.850 144.414 1.00 110.46 1154 GLU B O 1
ATOM 24278 N N . LYS B 1 1155 ? 174.342 186.198 142.577 1.00 112.97 1155 LYS B N 1
ATOM 24279 C CA . LYS B 1 1155 ? 175.367 185.754 141.636 1.00 112.97 1155 LYS B CA 1
ATOM 24280 C C . LYS B 1 1155 ? 175.879 184.366 141.999 1.00 112.97 1155 LYS B C 1
ATOM 24281 O O . LYS B 1 1155 ? 177.075 184.080 141.928 1.00 112.97 1155 LYS B O 1
ATOM 24300 N N . LEU B 1 1156 ? 174.963 183.493 142.394 1.00 109.24 1156 LEU B N 1
ATOM 24301 C CA . LEU B 1 1156 ? 175.328 182.128 142.718 1.00 109.24 1156 LEU B CA 1
ATOM 24302 C C . LEU B 1 1156 ? 175.328 181.264 141.465 1.00 109.24 1156 LEU B C 1
ATOM 24303 O O . LEU B 1 1156 ? 174.734 181.605 140.440 1.00 109.24 1156 LEU B O 1
ATOM 24319 N N . ARG B 1 1157 ? 176.011 180.130 141.557 1.00 120.14 1157 ARG B N 1
ATOM 24320 C CA . ARG B 1 1157 ? 176.053 179.198 140.442 1.00 120.14 1157 ARG B CA 1
ATOM 24321 C C . ARG B 1 1157 ? 174.754 178.407 140.365 1.00 120.14 1157 ARG B C 1
ATOM 24322 O O . ARG B 1 1157 ? 174.207 177.976 141.384 1.00 120.14 1157 ARG B O 1
ATOM 24343 N N . HIS B 1 1158 ? 174.258 178.218 139.147 1.00 132.08 1158 HIS B N 1
ATOM 24344 C CA . HIS B 1 1158 ? 173.021 177.475 138.961 1.00 132.08 1158 HIS B CA 1
ATOM 24345 C C . HIS B 1 1158 ? 173.228 176.003 139.295 1.00 132.08 1158 HIS B C 1
ATOM 24346 O O . HIS B 1 1158 ? 174.175 175.369 138.824 1.00 132.08 1158 HIS B O 1
ATOM 24360 N N . PHE B 1 1159 ? 172.327 175.461 140.104 1.00 132.34 1159 PHE B N 1
ATOM 24361 C CA . PHE B 1 1159 ? 172.331 174.045 140.463 1.00 132.34 1159 PHE B CA 1
ATOM 24362 C C . PHE B 1 1159 ? 173.702 173.604 140.969 1.00 132.34 1159 PHE B C 1
ATOM 24363 O O . PHE B 1 1159 ? 174.407 172.811 140.345 1.00 132.34 1159 PHE B O 1
ATOM 24380 N N . THR B 1 1160 ? 174.082 174.151 142.117 1.00 115.90 1160 THR B N 1
ATOM 24381 C CA . THR B 1 1160 ? 175.267 173.691 142.819 1.00 115.90 1160 THR B CA 1
ATOM 24382 C C . THR B 1 1160 ? 175.014 173.765 144.313 1.00 115.90 1160 THR B C 1
ATOM 24383 O O . THR B 1 1160 ? 174.173 174.538 144.776 1.00 115.90 1160 THR B O 1
ATOM 24394 N N . ARG B 1 1161 ? 175.738 172.941 145.062 1.00 110.10 1161 ARG B N 1
ATOM 24395 C CA . ARG B 1 1161 ? 175.624 172.963 146.512 1.00 110.10 1161 ARG B CA 1
ATOM 24396 C C . ARG B 1 1161 ? 176.609 173.961 147.102 1.00 110.10 1161 ARG B C 1
ATOM 24397 O O . ARG B 1 1161 ? 177.807 173.915 146.812 1.00 110.10 1161 ARG B O 1
ATOM 24418 N N . TYR B 1 1162 ? 176.103 174.862 147.935 1.00 104.95 1162 TYR B N 1
ATOM 24419 C CA . TYR B 1 1162 ? 176.924 175.857 148.602 1.00 104.95 1162 TYR B CA 1
ATOM 24420 C C . TYR B 1 1162 ? 177.103 175.457 150.057 1.00 104.95 1162 TYR B C 1
ATOM 24421 O O . TYR B 1 1162 ? 176.149 175.020 150.705 1.00 104.95 1162 TYR B O 1
ATOM 24439 N N . ALA B 1 1163 ? 178.322 175.598 150.562 1.00 101.35 1163 ALA B N 1
ATOM 24440 C CA . ALA B 1 1163 ? 178.604 175.327 151.968 1.00 101.35 1163 ALA B CA 1
ATOM 24441 C C . ALA B 1 1163 ? 178.394 176.611 152.758 1.00 101.35 1163 ALA B C 1
ATOM 24442 O O . ALA B 1 1163 ? 179.343 177.341 153.046 1.00 101.35 1163 ALA B O 1
ATOM 24449 N N . ILE B 1 1164 ? 177.142 176.894 153.111 1.00 96.92 1164 ILE B N 1
ATOM 24450 C CA . ILE B 1 1164 ? 176.847 178.069 153.917 1.00 96.92 1164 ILE B CA 1
ATOM 24451 C C . ILE B 1 1164 ? 177.599 177.963 155.235 1.00 96.92 1164 ILE B C 1
ATOM 24452 O O . ILE B 1 1164 ? 177.988 176.870 155.664 1.00 96.92 1164 ILE B O 1
ATOM 24468 N N . PHE B 1 1165 ? 177.814 179.104 155.883 1.00 97.00 1165 PHE B N 1
ATOM 24469 C CA . PHE B 1 1165 ? 178.702 179.183 157.033 1.00 97.00 1165 PHE B CA 1
ATOM 24470 C C . PHE B 1 1165 ? 178.356 180.430 157.829 1.00 97.00 1165 PHE B C 1
ATOM 24471 O O . PHE B 1 1165 ? 178.385 181.537 157.285 1.00 97.00 1165 PHE B O 1
ATOM 24488 N N . VAL B 1 1166 ? 178.028 180.258 159.105 1.00 92.92 1166 VAL B N 1
ATOM 24489 C CA . VAL B 1 1166 ? 177.554 181.354 159.941 1.00 92.92 1166 VAL B CA 1
ATOM 24490 C C . VAL B 1 1166 ? 178.362 181.384 161.227 1.00 92.92 1166 VAL B C 1
ATOM 24491 O O . VAL B 1 1166 ? 178.715 180.335 161.774 1.00 92.92 1166 VAL B O 1
ATOM 24504 N N . VAL B 1 1167 ? 178.646 182.589 161.717 1.00 96.83 1167 VAL B N 1
ATOM 24505 C CA . VAL B 1 1167 ? 179.539 182.778 162.851 1.00 96.83 1167 VAL B CA 1
ATOM 24506 C C . VAL B 1 1167 ? 179.149 184.038 163.604 1.00 96.83 1167 VAL B C 1
ATOM 24507 O O . VAL B 1 1167 ? 178.697 185.023 163.015 1.00 96.83 1167 VAL B O 1
ATOM 24520 N N . ALA B 1 1168 ? 179.337 184.000 164.919 1.00 97.68 1168 ALA B N 1
ATOM 24521 C CA . ALA B 1 1168 ? 179.191 185.161 165.782 1.00 97.68 1168 ALA B CA 1
ATOM 24522 C C . ALA B 1 1168 ? 180.548 185.524 166.369 1.00 97.68 1168 ALA B C 1
ATOM 24523 O O . ALA B 1 1168 ? 181.396 184.656 166.589 1.00 97.68 1168 ALA B O 1
ATOM 24530 N N . CYS B 1 1169 ? 180.754 186.815 166.618 1.00 104.66 1169 CYS B N 1
ATOM 24531 C CA . CYS B 1 1169 ? 182.035 187.303 167.106 1.00 104.66 1169 CYS B CA 1
ATOM 24532 C C . CYS B 1 1169 ? 181.805 188.374 168.160 1.00 104.66 1169 CYS B C 1
ATOM 24533 O O . CYS B 1 1169 ? 180.722 188.955 168.260 1.00 104.66 1169 CYS B O 1
ATOM 24540 N N . ARG B 1 1170 ? 182.845 188.627 168.951 1.00 110.44 1170 ARG B N 1
ATOM 24541 C CA . ARG B 1 1170 ? 182.788 189.597 170.032 1.00 110.44 1170 ARG B CA 1
ATOM 24542 C C . ARG B 1 1170 ? 184.067 190.422 170.054 1.00 110.44 1170 ARG B C 1
ATOM 24543 O O . ARG B 1 1170 ? 185.102 190.018 169.521 1.00 110.44 1170 ARG B O 1
ATOM 24564 N N . GLU B 1 1171 ? 183.976 191.591 170.682 1.00 114.43 1171 GLU B N 1
ATOM 24565 C CA . GLU B 1 1171 ? 185.109 192.501 170.763 1.00 114.43 1171 GLU B CA 1
ATOM 24566 C C . GLU B 1 1171 ? 186.185 191.939 171.689 1.00 114.43 1171 GLU B C 1
ATOM 24567 O O . GLU B 1 1171 ? 185.931 191.078 172.533 1.00 114.43 1171 GLU B O 1
ATOM 24579 N N . GLU B 1 1172 ? 187.400 192.454 171.530 1.00 123.47 1172 GLU B N 1
ATOM 24580 C CA . GLU B 1 1172 ? 188.552 191.994 172.293 1.00 123.47 1172 GLU B CA 1
ATOM 24581 C C . GLU B 1 1172 ? 188.870 192.994 173.397 1.00 123.47 1172 GLU B C 1
ATOM 24582 O O . GLU B 1 1172 ? 188.835 194.208 173.172 1.00 123.47 1172 GLU B O 1
ATOM 24594 N N . ILE B 1 1173 ? 189.175 192.480 174.584 1.00 125.85 1173 ILE B N 1
ATOM 24595 C CA . ILE B 1 1173 ? 189.459 193.304 175.757 1.00 125.85 1173 ILE B CA 1
ATOM 24596 C C . ILE B 1 1173 ? 190.820 193.968 175.573 1.00 125.85 1173 ILE B C 1
ATOM 24597 O O . ILE B 1 1173 ? 191.711 193.377 174.947 1.00 125.85 1173 ILE B O 1
ATOM 24613 N N . PRO B 1 1174 ? 191.035 195.179 176.094 1.00 131.25 1174 PRO B N 1
ATOM 24614 C CA . PRO B 1 1174 ? 192.342 195.830 175.902 1.00 131.25 1174 PRO B CA 1
ATOM 24615 C C . PRO B 1 1174 ? 193.518 194.999 176.375 1.00 131.25 1174 PRO B C 1
ATOM 24616 O O . PRO B 1 1174 ? 194.583 195.033 175.746 1.00 131.25 1174 PRO B O 1
ATOM 24627 N N . SER B 1 1175 ? 193.371 194.259 177.472 1.00 133.75 1175 SER B N 1
ATOM 24628 C CA . SER B 1 1175 ? 194.459 193.398 177.918 1.00 133.75 1175 SER B CA 1
ATOM 24629 C C . SER B 1 1175 ? 194.687 192.250 176.945 1.00 133.75 1175 SER B C 1
ATOM 24630 O O . SER B 1 1175 ? 195.828 191.821 176.745 1.00 133.75 1175 SER B O 1
ATOM 24638 N N . GLU B 1 1176 ? 193.616 191.740 176.335 1.00 129.91 1176 GLU B N 1
ATOM 24639 C CA . GLU B 1 1176 ? 193.751 190.617 175.415 1.00 129.91 1176 GLU B CA 1
ATOM 24640 C C . GLU B 1 1176 ? 194.599 190.993 174.206 1.00 129.91 1176 GLU B C 1
ATOM 24641 O O . GLU B 1 1176 ? 195.474 190.229 173.784 1.00 129.91 1176 GLU B O 1
ATOM 24653 N N . LYS B 1 1177 ? 194.356 192.174 173.636 1.00 132.58 1177 LYS B N 1
ATOM 24654 C CA . LYS B 1 1177 ? 195.006 192.559 172.387 1.00 132.58 1177 LYS B CA 1
ATOM 24655 C C . LYS B 1 1177 ? 196.503 192.785 172.535 1.00 132.58 1177 LYS B C 1
ATOM 24656 O O . LYS B 1 1177 ? 197.190 192.896 171.514 1.00 132.58 1177 LYS B O 1
ATOM 24675 N N . LEU B 1 1178 ? 197.027 192.861 173.759 1.00 139.00 1178 LEU B N 1
ATOM 24676 C CA . LEU B 1 1178 ? 198.465 192.899 173.974 1.00 139.00 1178 LEU B CA 1
ATOM 24677 C C . LEU B 1 1178 ? 199.004 191.649 174.653 1.00 139.00 1178 LEU B C 1
ATOM 24678 O O . LEU B 1 1178 ? 200.210 191.398 174.564 1.00 139.00 1178 LEU B O 1
ATOM 24694 N N . ARG B 1 1179 ? 198.160 190.863 175.323 1.00 141.81 1179 ARG B N 1
ATOM 24695 C CA . ARG B 1 1179 ? 198.611 189.590 175.871 1.00 141.81 1179 ARG B CA 1
ATOM 24696 C C . ARG B 1 1179 ? 198.785 188.550 174.773 1.00 141.81 1179 ARG B C 1
ATOM 24697 O O . ARG B 1 1179 ? 199.758 187.788 174.783 1.00 141.81 1179 ARG B O 1
ATOM 24701 N N . ASP B 1 1180 ? 197.859 188.509 173.820 1.00 144.81 1180 ASP B N 1
ATOM 24702 C CA . ASP B 1 1180 ? 197.965 187.594 172.697 1.00 144.81 1180 ASP B CA 1
ATOM 24703 C C . ASP B 1 1180 ? 198.878 188.167 171.620 1.00 144.81 1180 ASP B C 1
ATOM 24704 O O . ASP B 1 1180 ? 198.944 189.380 171.401 1.00 144.81 1180 ASP B O 1
ATOM 24713 N N . THR B 1 1181 ? 199.591 187.268 170.945 1.00 149.34 1181 THR B N 1
ATOM 24714 C CA . THR B 1 1181 ? 200.388 187.649 169.789 1.00 149.34 1181 THR B CA 1
ATOM 24715 C C . THR B 1 1181 ? 199.842 186.996 168.526 1.00 149.34 1181 THR B C 1
ATOM 24716 O O . THR B 1 1181 ? 199.438 187.692 167.589 1.00 149.34 1181 THR B O 1
ATOM 24727 N N . SER B 1 1182 ? 199.831 185.664 168.485 1.00 150.74 1182 SER B N 1
ATOM 24728 C CA . SER B 1 1182 ? 199.384 184.955 167.292 1.00 150.74 1182 SER B CA 1
ATOM 24729 C C . SER B 1 1182 ? 198.575 183.701 167.603 1.00 150.74 1182 SER B C 1
ATOM 24730 O O . SER B 1 1182 ? 198.221 182.956 166.684 1.00 150.74 1182 SER B O 1
ATOM 24738 N N . PHE B 1 1183 ? 198.276 183.445 168.879 1.00 143.48 1183 PHE B N 1
ATOM 24739 C CA . PHE B 1 1183 ? 197.765 182.128 169.257 1.00 143.48 1183 PHE B CA 1
ATOM 24740 C C . PHE B 1 1183 ? 196.434 182.132 170.001 1.00 143.48 1183 PHE B C 1
ATOM 24741 O O . PHE B 1 1183 ? 195.630 181.225 169.763 1.00 143.48 1183 PHE B O 1
ATOM 24758 N N . LYS B 1 1184 ? 196.151 183.094 170.879 1.00 140.57 1184 LYS B N 1
ATOM 24759 C CA . LYS B 1 1184 ? 194.923 183.008 171.666 1.00 140.57 1184 LYS B CA 1
ATOM 24760 C C . LYS B 1 1184 ? 193.694 183.273 170.803 1.00 140.57 1184 LYS B C 1
ATOM 24761 O O . LYS B 1 1184 ? 192.859 182.384 170.604 1.00 140.57 1184 LYS B O 1
ATOM 24780 N N . LYS B 1 1185 ? 193.584 184.487 170.261 1.00 130.92 1185 LYS B N 1
ATOM 24781 C CA . LYS B 1 1185 ? 192.425 184.888 169.470 1.00 130.92 1185 LYS B CA 1
ATOM 24782 C C . LYS B 1 1185 ? 191.125 184.382 170.088 1.00 130.92 1185 LYS B C 1
ATOM 24783 O O . LYS B 1 1185 ? 190.725 184.845 171.161 1.00 130.92 1185 LYS B O 1
ATOM 24802 N N . SER B 1 1186 ? 190.457 183.434 169.431 1.00 119.77 1186 SER B N 1
ATOM 24803 C CA . SER B 1 1186 ? 189.174 182.911 169.888 1.00 119.77 1186 SER B CA 1
ATOM 24804 C C . SER B 1 1186 ? 188.132 184.010 170.040 1.00 119.77 1186 SER B C 1
ATOM 24805 O O . SER B 1 1186 ? 187.308 183.966 170.956 1.00 119.77 1186 SER B O 1
ATOM 24813 N N . LEU B 1 1187 ? 188.158 185.008 169.157 1.00 115.90 1187 LEU B N 1
ATOM 24814 C CA . LEU B 1 1187 ? 187.187 186.091 169.215 1.00 115.90 1187 LEU B CA 1
ATOM 24815 C C . LEU B 1 1187 ? 185.855 185.727 168.580 1.00 115.90 1187 LEU B C 1
ATOM 24816 O O . LEU B 1 1187 ? 184.900 186.499 168.710 1.00 115.90 1187 LEU B O 1
ATOM 24832 N N . CYS B 1 1188 ? 185.763 184.588 167.899 1.00 107.73 1188 CYS B N 1
ATOM 24833 C CA . CYS B 1 1188 ? 184.570 184.227 167.152 1.00 107.73 1188 CYS B CA 1
ATOM 24834 C C . CYS B 1 1188 ? 184.116 182.827 167.533 1.00 107.73 1188 CYS B C 1
ATOM 24835 O O . CYS B 1 1188 ? 184.905 182.002 167.999 1.00 107.73 1188 CYS B O 1
ATOM 24842 N N . SER B 1 1189 ? 182.830 182.571 167.323 1.00 102.79 1189 SER B N 1
ATOM 24843 C CA . SER B 1 1189 ? 182.220 181.329 167.762 1.00 102.79 1189 SER B CA 1
ATOM 24844 C C . SER B 1 1189 ? 182.505 180.200 166.781 1.00 102.79 1189 SER B C 1
ATOM 24845 O O . SER B 1 1189 ? 183.024 180.400 165.681 1.00 102.79 1189 SER B O 1
ATOM 24853 N N . ASP B 1 1190 ? 182.156 178.991 167.206 1.00 102.59 1190 ASP B N 1
ATOM 24854 C CA . ASP B 1 1190 ? 182.185 177.846 166.317 1.00 102.59 1190 ASP B CA 1
ATOM 24855 C C . ASP B 1 1190 ? 180.989 177.896 165.374 1.00 102.59 1190 ASP B C 1
ATOM 24856 O O . ASP B 1 1190 ? 180.034 178.649 165.578 1.00 102.59 1190 ASP B O 1
ATOM 24865 N N . TYR B 1 1191 ? 181.045 177.071 164.334 1.00 98.45 1191 TYR B N 1
ATOM 24866 C CA . TYR B 1 1191 ? 180.106 177.147 163.228 1.00 98.45 1191 TYR B CA 1
ATOM 24867 C C . TYR B 1 1191 ? 179.455 175.798 162.981 1.00 98.45 1191 TYR B C 1
ATOM 24868 O O . TYR B 1 1191 ? 180.031 174.747 163.270 1.00 98.45 1191 TYR B O 1
ATOM 24886 N N . ASP B 1 1192 ? 178.245 175.845 162.434 1.00 100.08 1192 ASP B N 1
ATOM 24887 C CA . ASP B 1 1192 ? 177.530 174.659 161.986 1.00 100.08 1192 ASP B CA 1
ATOM 24888 C C . ASP B 1 1192 ? 177.290 174.775 160.488 1.00 100.08 1192 ASP B C 1
ATOM 24889 O O . ASP B 1 1192 ? 176.370 175.476 160.057 1.00 100.08 1192 ASP B O 1
ATOM 24898 N N . THR B 1 1193 ? 178.111 174.087 159.701 1.00 95.08 1193 THR B N 1
ATOM 24899 C CA . THR B 1 1193 ? 177.993 174.170 158.253 1.00 95.08 1193 THR B CA 1
ATOM 24900 C C . THR B 1 1193 ? 176.595 173.750 157.825 1.00 95.08 1193 THR B C 1
ATOM 24901 O O . THR B 1 1193 ? 176.069 172.738 158.293 1.00 95.08 1193 THR B O 1
ATOM 24912 N N . VAL B 1 1194 ? 175.989 174.535 156.942 1.00 97.11 1194 VAL B N 1
ATOM 24913 C CA . VAL B 1 1194 ? 174.669 174.247 156.400 1.00 97.11 1194 VAL B CA 1
ATOM 24914 C C . VAL B 1 1194 ? 174.785 174.188 154.887 1.00 97.11 1194 VAL B C 1
ATOM 24915 O O . VAL B 1 1194 ? 175.354 175.093 154.267 1.00 97.11 1194 VAL B O 1
ATOM 24928 N N . PHE B 1 1195 ? 174.245 173.130 154.294 1.00 101.08 1195 PHE B N 1
ATOM 24929 C CA . PHE B 1 1195 ? 174.344 172.904 152.860 1.00 101.08 1195 PHE B CA 1
ATOM 24930 C C . PHE B 1 1195 ? 173.012 173.204 152.193 1.00 101.08 1195 PHE B C 1
ATOM 24931 O O . PHE B 1 1195 ? 171.963 172.744 152.652 1.00 101.08 1195 PHE B O 1
ATOM 24948 N N . GLN B 1 1196 ? 173.061 173.980 151.116 1.00 106.75 1196 GLN B N 1
ATOM 24949 C CA . GLN B 1 1196 ? 171.896 174.255 150.293 1.00 106.75 1196 GLN B CA 1
ATOM 24950 C C . GLN B 1 1196 ? 172.313 174.163 148.835 1.00 106.75 1196 GLN B C 1
ATOM 24951 O O . GLN B 1 1196 ? 173.491 174.317 148.505 1.00 106.75 1196 GLN B O 1
ATOM 24965 N N . THR B 1 1197 ? 171.342 173.908 147.965 1.00 118.30 1197 THR B N 1
ATOM 24966 C CA . THR B 1 1197 ? 171.633 173.511 146.596 1.00 118.30 1197 THR B CA 1
ATOM 24967 C C . THR B 1 1197 ? 171.137 174.495 145.544 1.00 118.30 1197 THR B C 1
ATOM 24968 O O . THR B 1 1197 ? 171.201 174.180 144.352 1.00 118.30 1197 THR B O 1
ATOM 24979 N N . THR B 1 1198 ? 170.672 175.674 145.930 1.00 112.71 1198 THR B N 1
ATOM 24980 C CA . THR B 1 1198 ? 170.183 176.626 144.927 1.00 112.71 1198 THR B CA 1
ATOM 24981 C C . THR B 1 1198 ? 169.013 175.965 144.192 1.00 112.71 1198 THR B C 1
ATOM 24982 O O . THR B 1 1198 ? 168.266 175.174 144.781 1.00 112.71 1198 THR B O 1
ATOM 24993 N N . LYS B 1 1199 ? 168.839 176.275 142.907 1.00 122.03 1199 LYS B N 1
ATOM 24994 C CA . LYS B 1 1199 ? 167.798 175.665 142.093 1.00 122.03 1199 LYS B CA 1
ATOM 24995 C C . LYS B 1 1199 ? 168.322 175.464 140.679 1.00 122.03 1199 LYS B C 1
ATOM 24996 O O . LYS B 1 1199 ? 169.332 176.047 140.278 1.00 122.03 1199 LYS B O 1
ATOM 25015 N N . ARG B 1 1200 ? 167.623 174.625 139.918 1.00 140.58 1200 ARG B N 1
ATOM 25016 C CA . ARG B 1 1200 ? 167.991 174.401 138.529 1.00 140.58 1200 ARG B CA 1
ATOM 25017 C C . ARG B 1 1200 ? 167.730 175.660 137.713 1.00 140.58 1200 ARG B C 1
ATOM 25018 O O . ARG B 1 1200 ? 166.847 176.461 138.031 1.00 140.58 1200 ARG B O 1
ATOM 25039 N N . LYS B 1 1201 ? 168.509 175.835 136.649 1.00 145.09 1201 LYS B N 1
ATOM 25040 C CA . LYS B 1 1201 ? 168.314 176.988 135.784 1.00 145.09 1201 LYS B CA 1
ATOM 25041 C C . LYS B 1 1201 ? 166.907 176.966 135.204 1.00 145.09 1201 LYS B C 1
ATOM 25042 O O . LYS B 1 1201 ? 166.397 175.914 134.809 1.00 145.09 1201 LYS B O 1
ATOM 25061 N N . LYS B 1 1202 ? 166.277 178.141 135.157 1.00 151.79 1202 LYS B N 1
ATOM 25062 C CA . LYS B 1 1202 ? 164.871 178.209 134.771 1.00 151.79 1202 LYS B CA 1
ATOM 25063 C C . LYS B 1 1202 ? 164.637 177.525 133.431 1.00 151.79 1202 LYS B C 1
ATOM 25064 O O . LYS B 1 1202 ? 163.794 176.628 133.323 1.00 151.79 1202 LYS B O 1
ATOM 25083 N N . PHE B 1 1203 ? 165.392 177.910 132.404 1.00 158.10 1203 PHE B N 1
ATOM 25084 C CA . PHE B 1 1203 ? 165.262 177.300 131.091 1.00 158.10 1203 PHE B CA 1
ATOM 25085 C C . PHE B 1 1203 ? 166.082 176.023 130.975 1.00 158.10 1203 PHE B C 1
ATOM 25086 O O . PHE B 1 1203 ? 166.013 175.338 129.950 1.00 158.10 1203 PHE B O 1
ATOM 25103 N N . ALA B 1 1204 ? 166.862 175.697 132.004 1.00 157.11 1204 ALA B N 1
ATOM 25104 C CA . ALA B 1 1204 ? 167.522 174.402 132.095 1.00 157.11 1204 ALA B CA 1
ATOM 25105 C C . ALA B 1 1204 ? 168.430 174.134 130.902 1.00 157.11 1204 ALA B C 1
ATOM 25106 O O . ALA B 1 1204 ? 168.770 175.050 130.146 1.00 157.11 1204 ALA B O 1
ATOM 25113 N N . ASP B 1 1205 ? 168.826 172.875 130.735 1.00 165.44 1205 ASP B N 1
ATOM 25114 C CA . ASP B 1 1205 ? 169.704 172.485 129.640 1.00 165.44 1205 ASP B CA 1
ATOM 25115 C C . ASP B 1 1205 ? 168.934 172.541 128.328 1.00 165.44 1205 ASP B C 1
ATOM 25116 O O . ASP B 1 1205 ? 167.826 172.004 128.229 1.00 165.44 1205 ASP B O 1
ATOM 25125 N N . ILE B 1 1206 ? 169.516 173.186 127.321 1.00 173.35 1206 ILE B N 1
ATOM 25126 C CA . ILE B 1 1206 ? 168.869 173.343 126.024 1.00 173.35 1206 ILE B CA 1
ATOM 25127 C C . ILE B 1 1206 ? 169.909 173.097 124.941 1.00 173.35 1206 ILE B C 1
ATOM 25128 O O . ILE B 1 1206 ? 171.025 173.624 125.016 1.00 173.35 1206 ILE B O 1
ATOM 25144 N N . VAL B 1 1207 ? 169.550 172.291 123.941 1.00 183.65 1207 VAL B N 1
ATOM 25145 C CA . VAL B 1 1207 ? 170.417 172.094 122.789 1.00 183.65 1207 VAL B CA 1
ATOM 25146 C C . VAL B 1 1207 ? 170.157 173.200 121.775 1.00 183.65 1207 VAL B C 1
ATOM 25147 O O . VAL B 1 1207 ? 169.046 173.736 121.675 1.00 183.65 1207 VAL B O 1
ATOM 25160 N N . MET B 1 1208 ? 171.191 173.551 121.014 1.00 189.73 1208 MET B N 1
ATOM 25161 C CA . MET B 1 1208 ? 171.092 174.655 120.073 1.00 189.73 1208 MET B CA 1
ATOM 25162 C C . MET B 1 1208 ? 171.832 174.302 118.793 1.00 189.73 1208 MET B C 1
ATOM 25163 O O . MET B 1 1208 ? 172.719 173.444 118.777 1.00 189.73 1208 MET B O 1
ATOM 25177 N N . ASP B 1 1209 ? 171.452 174.987 117.715 1.00 193.03 1209 ASP B N 1
ATOM 25178 C CA . ASP B 1 1209 ? 172.076 174.803 116.406 1.00 193.03 1209 ASP B CA 1
ATOM 25179 C C . ASP B 1 1209 ? 171.990 173.348 115.954 1.00 193.03 1209 ASP B C 1
ATOM 25180 O O . ASP B 1 1209 ? 172.970 172.753 115.501 1.00 193.03 1209 ASP B O 1
ATOM 25189 N N . LEU B 1 1210 ? 170.800 172.769 116.083 1.00 196.37 1210 LEU B N 1
ATOM 25190 C CA . LEU B 1 1210 ? 170.567 171.422 115.582 1.00 196.37 1210 LEU B CA 1
ATOM 25191 C C . LEU B 1 1210 ? 170.155 171.469 114.117 1.00 196.37 1210 LEU B C 1
ATOM 25192 O O . LEU B 1 1210 ? 169.452 172.385 113.682 1.00 196.37 1210 LEU B O 1
ATOM 25208 N N . LYS B 1 1211 ? 170.595 170.473 113.352 1.00 202.12 1211 LYS B N 1
ATOM 25209 C CA . LYS B 1 1211 ? 170.285 170.420 111.932 1.00 202.12 1211 LYS B CA 1
ATOM 25210 C C . LYS B 1 1211 ? 170.288 168.975 111.459 1.00 202.12 1211 LYS B C 1
ATOM 25211 O O . LYS B 1 1211 ? 171.048 168.147 111.967 1.00 202.12 1211 LYS B O 1
ATOM 25230 N N . VAL B 1 1212 ? 169.428 168.685 110.481 1.00 205.14 1212 VAL B N 1
ATOM 25231 C CA . VAL B 1 1212 ? 169.439 167.381 109.834 1.00 205.14 1212 VAL B CA 1
ATOM 25232 C C . VAL B 1 1212 ? 170.513 167.367 108.754 1.00 205.14 1212 VAL B C 1
ATOM 25233 O O . VAL B 1 1212 ? 170.962 168.418 108.275 1.00 205.14 1212 VAL B O 1
ATOM 25246 N N . ASP B 1 1213 ? 170.934 166.167 108.362 1.00 208.86 1213 ASP B N 1
ATOM 25247 C CA . ASP B 1 1213 ? 171.990 166.025 107.372 1.00 208.86 1213 ASP B CA 1
ATOM 25248 C C . ASP B 1 1213 ? 171.814 164.709 106.631 1.00 208.86 1213 ASP B C 1
ATOM 25249 O O . ASP B 1 1213 ? 171.101 163.809 107.081 1.00 208.86 1213 ASP B O 1
ATOM 25258 N N . LEU B 1 1214 ? 172.475 164.614 105.480 1.00 209.11 1214 LEU B N 1
ATOM 25259 C CA . LEU B 1 1214 ? 172.428 163.417 104.651 1.00 209.11 1214 LEU B CA 1
ATOM 25260 C C . LEU B 1 1214 ? 173.718 163.333 103.851 1.00 209.11 1214 LEU B C 1
ATOM 25261 O O . LEU B 1 1214 ? 174.272 164.364 103.459 1.00 209.11 1214 LEU B O 1
ATOM 25277 N N . GLU B 1 1215 ? 174.189 162.113 103.614 1.00 210.41 1215 GLU B N 1
ATOM 25278 C CA . GLU B 1 1215 ? 175.426 161.923 102.870 1.00 210.41 1215 GLU B CA 1
ATOM 25279 C C . GLU B 1 1215 ? 175.145 161.823 101.376 1.00 210.41 1215 GLU B C 1
ATOM 25280 O O . GLU B 1 1215 ? 174.255 161.086 100.942 1.00 210.41 1215 GLU B O 1
ATOM 25292 N N . HIS B 1 1216 ? 175.889 162.608 100.594 1.00 211.95 1216 HIS B N 1
ATOM 25293 C CA . HIS B 1 1216 ? 175.871 162.568 99.133 1.00 211.95 1216 HIS B CA 1
ATOM 25294 C C . HIS B 1 1216 ? 174.478 162.797 98.553 1.00 211.95 1216 HIS B C 1
ATOM 25295 O O . HIS B 1 1216 ? 174.282 162.633 97.344 1.00 211.95 1216 HIS B O 1
ATOM 25309 N N . ALA B 1 1217 ? 173.526 163.202 99.395 1.00 211.15 1217 ALA B N 1
ATOM 25310 C CA . ALA B 1 1217 ? 172.132 163.441 99.006 1.00 211.15 1217 ALA B CA 1
ATOM 25311 C C . ALA B 1 1217 ? 171.734 162.783 97.687 1.00 211.15 1217 ALA B C 1
ATOM 25312 O O . ALA B 1 1217 ? 171.851 161.569 97.521 1.00 211.15 1217 ALA B O 1
ATOM 25319 N N . GLU B 1 1221 ? 171.178 156.908 99.385 1.00 212.09 1221 GLU B N 1
ATOM 25320 C CA . GLU B 1 1221 ? 171.173 155.550 99.915 1.00 212.09 1221 GLU B CA 1
ATOM 25321 C C . GLU B 1 1221 ? 171.636 155.531 101.368 1.00 212.09 1221 GLU B C 1
ATOM 25322 O O . GLU B 1 1221 ? 171.210 154.685 102.154 1.00 212.09 1221 GLU B O 1
ATOM 25334 N N . SER B 1 1222 ? 172.513 156.468 101.718 1.00 213.15 1222 SER B N 1
ATOM 25335 C CA . SER B 1 1222 ? 173.059 156.504 103.062 1.00 213.15 1222 SER B CA 1
ATOM 25336 C C . SER B 1 1222 ? 171.998 156.969 104.061 1.00 213.15 1222 SER B C 1
ATOM 25337 O O . SER B 1 1222 ? 171.100 157.740 103.712 1.00 213.15 1222 SER B O 1
ATOM 25345 N N . PRO B 1 1223 ? 172.076 156.512 105.311 1.00 212.43 1223 PRO B N 1
ATOM 25346 C CA . PRO B 1 1223 ? 171.126 156.985 106.324 1.00 212.43 1223 PRO B CA 1
ATOM 25347 C C . PRO B 1 1223 ? 171.243 158.488 106.541 1.00 212.43 1223 PRO B C 1
ATOM 25348 O O . PRO B 1 1223 ? 172.325 159.069 106.434 1.00 212.43 1223 PRO B O 1
ATOM 25359 N N . VAL B 1 1224 ? 170.108 159.120 106.847 1.00 210.19 1224 VAL B N 1
ATOM 25360 C CA . VAL B 1 1224 ? 170.133 160.535 107.200 1.00 210.19 1224 VAL B CA 1
ATOM 25361 C C . VAL B 1 1224 ? 170.905 160.727 108.502 1.00 210.19 1224 VAL B C 1
ATOM 25362 O O . VAL B 1 1224 ? 171.117 159.793 109.284 1.00 210.19 1224 VAL B O 1
ATOM 25375 N N . ARG B 1 1225 ? 171.333 161.965 108.733 1.00 206.93 1225 ARG B N 1
ATOM 25376 C CA . ARG B 1 1225 ? 172.150 162.303 109.887 1.00 206.93 1225 ARG B CA 1
ATOM 25377 C C . ARG B 1 1225 ? 171.637 163.583 110.532 1.00 206.93 1225 ARG B C 1
ATOM 25378 O O . ARG B 1 1225 ? 171.002 164.421 109.887 1.00 206.93 1225 ARG B O 1
ATOM 25399 N N . VAL B 1 1226 ? 171.924 163.719 111.823 1.00 203.62 1226 VAL B N 1
ATOM 25400 C CA . VAL B 1 1226 ? 171.540 164.886 112.606 1.00 203.62 1226 VAL B CA 1
ATOM 25401 C C . VAL B 1 1226 ? 172.748 165.350 113.405 1.00 203.62 1226 VAL B C 1
ATOM 25402 O O . VAL B 1 1226 ? 173.496 164.532 113.950 1.00 203.62 1226 VAL B O 1
ATOM 25415 N N . ARG B 1 1227 ? 172.943 166.666 113.465 1.00 200.21 1227 ARG B N 1
ATOM 25416 C CA . ARG B 1 1227 ? 174.044 167.255 114.211 1.00 200.21 1227 ARG B CA 1
ATOM 25417 C C . ARG B 1 1227 ? 173.533 168.458 114.988 1.00 200.21 1227 ARG B C 1
ATOM 25418 O O . ARG B 1 1227 ? 172.643 169.180 114.530 1.00 200.21 1227 ARG B O 1
ATOM 25439 N N . TRP B 1 1228 ? 174.105 168.666 116.170 1.00 193.55 1228 TRP B N 1
ATOM 25440 C CA . TRP B 1 1228 ? 173.705 169.774 117.025 1.00 193.55 1228 TRP B CA 1
ATOM 25441 C C . TRP B 1 1228 ? 174.836 170.078 117.995 1.00 193.55 1228 TRP B C 1
ATOM 25442 O O . TRP B 1 1228 ? 175.844 169.370 118.051 1.00 193.55 1228 TRP B O 1
ATOM 25463 N N . THR B 1 1229 ? 174.651 171.148 118.763 1.00 187.65 1229 THR B N 1
ATOM 25464 C CA . THR B 1 1229 ? 175.641 171.584 119.739 1.00 187.65 1229 THR B CA 1
ATOM 25465 C C . THR B 1 1229 ? 175.164 171.258 121.150 1.00 187.65 1229 THR B C 1
ATOM 25466 O O . THR B 1 1229 ? 173.993 171.495 121.468 1.00 187.65 1229 THR B O 1
ATOM 25477 N N . PRO B 1 1230 ? 176.019 170.724 122.019 1.00 180.82 1230 PRO B N 1
ATOM 25478 C CA . PRO B 1 1230 ? 175.617 170.506 123.411 1.00 180.82 1230 PRO B CA 1
ATOM 25479 C C . PRO B 1 1230 ? 175.303 171.825 124.094 1.00 180.82 1230 PRO B C 1
ATOM 25480 O O . PRO B 1 1230 ? 175.819 172.877 123.689 1.00 180.82 1230 PRO B O 1
ATOM 25491 N N . PRO B 1 1231 ? 174.465 171.816 125.129 1.00 172.32 1231 PRO B N 1
ATOM 25492 C CA . PRO B 1 1231 ? 174.120 173.073 125.802 1.00 172.32 1231 PRO B CA 1
ATOM 25493 C C . PRO B 1 1231 ? 175.364 173.785 126.314 1.00 172.32 1231 PRO B C 1
ATOM 25494 O O . PRO B 1 1231 ? 176.327 173.156 126.757 1.00 172.32 1231 PRO B O 1
ATOM 25505 N N . VAL B 1 1232 ? 175.340 175.117 126.237 1.00 164.68 1232 VAL B N 1
ATOM 25506 C CA . VAL B 1 1232 ? 176.508 175.902 126.624 1.00 164.68 1232 VAL B CA 1
ATOM 25507 C C . VAL B 1 1232 ? 176.772 175.798 128.121 1.00 164.68 1232 VAL B C 1
ATOM 25508 O O . VAL B 1 1232 ? 177.919 175.603 128.543 1.00 164.68 1232 VAL B O 1
ATOM 25521 N N . ASP B 1 1233 ? 175.734 175.927 128.948 1.00 159.34 1233 ASP B N 1
ATOM 25522 C CA . ASP B 1 1233 ? 175.881 175.932 130.405 1.00 159.34 1233 ASP B CA 1
ATOM 25523 C C . ASP B 1 1233 ? 174.841 175.006 131.023 1.00 159.34 1233 ASP B C 1
ATOM 25524 O O . ASP B 1 1233 ? 173.905 175.449 131.693 1.00 159.34 1233 ASP B O 1
ATOM 25533 N N . PRO B 1 1234 ? 174.985 173.702 130.820 1.00 158.28 1234 PRO B N 1
ATOM 25534 C CA . PRO B 1 1234 ? 173.997 172.758 131.346 1.00 158.28 1234 PRO B CA 1
ATOM 25535 C C . PRO B 1 1234 ? 174.117 172.605 132.854 1.00 158.28 1234 PRO B C 1
ATOM 25536 O O . PRO B 1 1234 ? 175.103 172.997 133.479 1.00 158.28 1234 PRO B O 1
ATOM 25547 N N . ASN B 1 1235 ? 173.074 172.019 133.441 1.00 150.02 1235 ASN B N 1
ATOM 25548 C CA . ASN B 1 1235 ? 173.067 171.686 134.863 1.00 150.02 1235 ASN B CA 1
ATOM 25549 C C . ASN B 1 1235 ? 173.830 170.380 135.091 1.00 150.02 1235 ASN B C 1
ATOM 25550 O O . ASN B 1 1235 ? 173.259 169.311 135.298 1.00 150.02 1235 ASN B O 1
ATOM 25561 N N . GLY B 1 1236 ? 175.151 170.487 135.043 1.00 149.03 1236 GLY B N 1
ATOM 25562 C CA . GLY B 1 1236 ? 175.997 169.321 135.149 1.00 149.03 1236 GLY B CA 1
ATOM 25563 C C . GLY B 1 1236 ? 176.156 168.626 133.812 1.00 149.03 1236 GLY B C 1
ATOM 25564 O O . GLY B 1 1236 ? 175.642 169.059 132.778 1.00 149.03 1236 GLY B O 1
ATOM 25568 N N . GLU B 1 1237 ? 176.885 167.515 133.844 1.00 161.40 1237 GLU B N 1
ATOM 25569 C CA . GLU B 1 1237 ? 177.184 166.790 132.617 1.00 161.40 1237 GLU B CA 1
ATOM 25570 C C . GLU B 1 1237 ? 175.905 166.311 131.945 1.00 161.40 1237 GLU B C 1
ATOM 25571 O O . GLU B 1 1237 ? 174.960 165.873 132.605 1.00 161.40 1237 GLU B O 1
ATOM 25583 N N . ILE B 1 1238 ? 175.882 166.397 130.617 1.00 168.92 1238 ILE B N 1
ATOM 25584 C CA . ILE B 1 1238 ? 174.790 165.842 129.827 1.00 168.92 1238 ILE B CA 1
ATOM 25585 C C . ILE B 1 1238 ? 175.044 164.352 129.657 1.00 168.92 1238 ILE B C 1
ATOM 25586 O O . ILE B 1 1238 ? 175.778 163.936 128.754 1.00 168.92 1238 ILE B O 1
ATOM 25602 N N . VAL B 1 1239 ? 174.442 163.536 130.525 1.00 169.62 1239 VAL B N 1
ATOM 25603 C CA . VAL B 1 1239 ? 174.697 162.103 130.484 1.00 169.62 1239 VAL B CA 1
ATOM 25604 C C . VAL B 1 1239 ? 174.127 161.457 129.230 1.00 169.62 1239 VAL B C 1
ATOM 25605 O O . VAL B 1 1239 ? 174.672 160.453 128.757 1.00 169.62 1239 VAL B O 1
ATOM 25618 N N . THR B 1 1240 ? 173.047 161.997 128.671 1.00 176.44 1240 THR B N 1
ATOM 25619 C CA . THR B 1 1240 ? 172.432 161.390 127.500 1.00 176.44 1240 THR B CA 1
ATOM 25620 C C . THR B 1 1240 ? 171.709 162.449 126.684 1.00 176.44 1240 THR B C 1
ATOM 25621 O O . THR B 1 1240 ? 171.145 163.401 127.230 1.00 176.44 1240 THR B O 1
ATOM 25632 N N . TYR B 1 1241 ? 171.719 162.258 125.368 1.00 181.28 1241 TYR B N 1
ATOM 25633 C CA . TYR B 1 1241 ? 170.977 163.091 124.434 1.00 181.28 1241 TYR B CA 1
ATOM 25634 C C . TYR B 1 1241 ? 169.801 162.300 123.882 1.00 181.28 1241 TYR B C 1
ATOM 25635 O O . TYR B 1 1241 ? 169.934 161.113 123.567 1.00 181.28 1241 TYR B O 1
ATOM 25653 N N . GLU B 1 1242 ? 168.653 162.960 123.765 1.00 187.58 1242 GLU B N 1
ATOM 25654 C CA . GLU B 1 1242 ? 167.425 162.317 123.322 1.00 187.58 1242 GLU B CA 1
ATOM 25655 C C . GLU B 1 1242 ? 166.873 163.067 122.122 1.00 187.58 1242 GLU B C 1
ATOM 25656 O O . GLU B 1 1242 ? 166.749 164.296 122.156 1.00 187.58 1242 GLU B O 1
ATOM 25668 N N . VAL B 1 1243 ? 166.541 162.326 121.068 1.00 196.64 1243 VAL B N 1
ATOM 25669 C CA . VAL B 1 1243 ? 165.996 162.882 119.835 1.00 196.64 1243 VAL B CA 1
ATOM 25670 C C . VAL B 1 1243 ? 164.662 162.209 119.556 1.00 196.64 1243 VAL B C 1
ATOM 25671 O O . VAL B 1 1243 ? 164.560 160.978 119.602 1.00 196.64 1243 VAL B O 1
ATOM 25684 N N . ALA B 1 1244 ? 163.644 163.015 119.269 1.00 199.36 1244 ALA B N 1
ATOM 25685 C CA . ALA B 1 1244 ? 162.310 162.526 118.958 1.00 199.36 1244 ALA B CA 1
ATOM 25686 C C . ALA B 1 1244 ? 161.937 162.927 117.538 1.00 199.36 1244 ALA B C 1
ATOM 25687 O O . ALA B 1 1244 ? 162.319 164.003 117.067 1.00 199.36 1244 ALA B O 1
ATOM 25694 N N . TYR B 1 1245 ? 161.189 162.059 116.861 1.00 203.19 1245 TYR B N 1
ATOM 25695 C CA . TYR B 1 1245 ? 160.773 162.321 115.492 1.00 203.19 1245 TYR B CA 1
ATOM 25696 C C . TYR B 1 1245 ? 159.430 161.654 115.242 1.00 203.19 1245 TYR B C 1
ATOM 25697 O O . TYR B 1 1245 ? 159.028 160.731 115.954 1.00 203.19 1245 TYR B O 1
ATOM 25715 N N . LYS B 1 1246 ? 158.742 162.134 114.210 1.00 207.56 1246 LYS B N 1
ATOM 25716 C CA . LYS B 1 1246 ? 157.432 161.614 113.853 1.00 207.56 1246 LYS B CA 1
ATOM 25717 C C . LYS B 1 1246 ? 157.201 161.818 112.364 1.00 207.56 1246 LYS B C 1
ATOM 25718 O O . LYS B 1 1246 ? 157.599 162.836 111.793 1.00 207.56 1246 LYS B O 1
ATOM 25737 N N . LEU B 1 1247 ? 156.551 160.838 111.744 1.00 211.81 1247 LEU B N 1
ATOM 25738 C CA . LEU B 1 1247 ? 156.098 161.002 110.372 1.00 211.81 1247 LEU B CA 1
ATOM 25739 C C . LEU B 1 1247 ? 154.952 162.002 110.318 1.00 211.81 1247 LEU B C 1
ATOM 25740 O O . LEU B 1 1247 ? 154.151 162.117 111.250 1.00 211.81 1247 LEU B O 1
ATOM 25756 N N . GLN B 1 1248 ? 154.877 162.735 109.209 1.00 210.81 1248 GLN B N 1
ATOM 25757 C CA . GLN B 1 1248 ? 153.799 163.698 108.997 1.00 210.81 1248 GLN B CA 1
ATOM 25758 C C . GLN B 1 1248 ? 152.559 162.983 108.452 1.00 210.81 1248 GLN B C 1
ATOM 25759 O O . GLN B 1 1248 ? 151.999 163.330 107.413 1.00 210.81 1248 GLN B O 1
ATOM 25773 N N . LYS B 1 1249 ? 152.139 161.962 109.186 1.00 212.75 1249 LYS B N 1
ATOM 25774 C CA . LYS B 1 1249 ? 150.993 161.143 108.827 1.00 212.75 1249 LYS B CA 1
ATOM 25775 C C . LYS B 1 1249 ? 150.212 160.823 110.090 1.00 212.75 1249 LYS B C 1
ATOM 25776 O O . LYS B 1 1249 ? 150.772 160.827 111.192 1.00 212.75 1249 LYS B O 1
ATOM 25795 N N . PRO B 1 1250 ? 148.911 160.540 109.965 1.00 213.28 1250 PRO B N 1
ATOM 25796 C CA . PRO B 1 1250 ? 148.089 160.397 111.179 1.00 213.28 1250 PRO B CA 1
ATOM 25797 C C . PRO B 1 1250 ? 148.482 159.217 112.051 1.00 213.28 1250 PRO B C 1
ATOM 25798 O O . PRO B 1 1250 ? 148.591 159.368 113.274 1.00 213.28 1250 PRO B O 1
ATOM 25809 N N . ASP B 1 1251 ? 148.702 158.043 111.456 1.00 215.58 1251 ASP B N 1
ATOM 25810 C CA . ASP B 1 1251 ? 148.820 156.818 112.239 1.00 215.58 1251 ASP B CA 1
ATOM 25811 C C . ASP B 1 1251 ? 150.033 156.815 113.161 1.00 215.58 1251 ASP B C 1
ATOM 25812 O O . ASP B 1 1251 ? 149.924 156.386 114.315 1.00 215.58 1251 ASP B O 1
ATOM 25821 N N . GLN B 1 1252 ? 151.183 157.283 112.686 1.00 212.86 1252 GLN B N 1
ATOM 25822 C CA . GLN B 1 1252 ? 152.435 157.094 113.410 1.00 212.86 1252 GLN B CA 1
ATOM 25823 C C . GLN B 1 1252 ? 152.503 158.033 114.608 1.00 212.86 1252 GLN B C 1
ATOM 25824 O O . GLN B 1 1252 ? 152.380 159.254 114.460 1.00 212.86 1252 GLN B O 1
ATOM 25838 N N . VAL B 1 1253 ? 152.698 157.458 115.797 1.00 208.50 1253 VAL B N 1
ATOM 25839 C CA . VAL B 1 1253 ? 152.938 158.268 116.985 1.00 208.50 1253 VAL B CA 1
ATOM 25840 C C . VAL B 1 1253 ? 154.406 158.678 117.038 1.00 208.50 1253 VAL B C 1
ATOM 25841 O O . VAL B 1 1253 ? 155.259 158.164 116.305 1.00 208.50 1253 VAL B O 1
ATOM 25854 N N . GLU B 1 1254 ? 154.702 159.621 117.926 1.00 204.58 1254 GLU B N 1
ATOM 25855 C CA . GLU B 1 1254 ? 156.052 160.158 118.024 1.00 204.58 1254 GLU B CA 1
ATOM 25856 C C . GLU B 1 1254 ? 157.025 159.081 118.486 1.00 204.58 1254 GLU B C 1
ATOM 25857 O O . GLU B 1 1254 ? 156.755 158.357 119.449 1.00 204.58 1254 GLU B O 1
ATOM 25869 N N . GLU B 1 1255 ? 158.156 158.984 117.797 1.00 203.23 1255 GLU B N 1
ATOM 25870 C CA . GLU B 1 1255 ? 159.213 158.043 118.130 1.00 203.23 1255 GLU B CA 1
ATOM 25871 C C . GLU B 1 1255 ? 160.461 158.797 118.578 1.00 203.23 1255 GLU B C 1
ATOM 25872 O O . GLU B 1 1255 ? 160.690 159.948 118.200 1.00 203.23 1255 GLU B O 1
ATOM 25884 N N . LYS B 1 1256 ? 161.272 158.131 119.399 1.00 199.32 1256 LYS B N 1
ATOM 25885 C CA . LYS B 1 1256 ? 162.455 158.765 119.961 1.00 199.32 1256 LYS B CA 1
ATOM 25886 C C . LYS B 1 1256 ? 163.565 157.739 120.131 1.00 199.32 1256 LYS B C 1
ATOM 25887 O O . LYS B 1 1256 ? 163.322 156.533 120.213 1.00 199.32 1256 LYS B O 1
ATOM 25906 N N . LYS B 1 1257 ? 164.794 158.246 120.185 1.00 199.20 1257 LYS B N 1
ATOM 25907 C CA . LYS B 1 1257 ? 165.981 157.443 120.427 1.00 199.20 1257 LYS B CA 1
ATOM 25908 C C . LYS B 1 1257 ? 166.816 158.109 121.509 1.00 199.20 1257 LYS B C 1
ATOM 25909 O O . LYS B 1 1257 ? 166.796 159.333 121.664 1.00 199.20 1257 LYS B O 1
ATOM 25928 N N . CYS B 1 1258 ? 167.551 157.293 122.261 1.00 192.26 1258 CYS B N 1
ATOM 25929 C CA . CYS B 1 1258 ? 168.404 157.778 123.337 1.00 192.26 1258 CYS B CA 1
ATOM 25930 C C . CYS B 1 1258 ? 169.831 157.315 123.096 1.00 192.26 1258 CYS B C 1
ATOM 25931 O O . CYS B 1 1258 ? 170.059 156.156 122.736 1.00 192.26 1258 CYS B O 1
ATOM 25938 N N . ILE B 1 1259 ? 170.783 158.221 123.292 1.00 188.21 1259 ILE B N 1
ATOM 25939 C CA . ILE B 1 1259 ? 172.200 157.906 123.145 1.00 188.21 1259 ILE B CA 1
ATOM 25940 C C . ILE B 1 1259 ? 172.945 158.472 124.347 1.00 188.21 1259 ILE B C 1
ATOM 25941 O O . ILE B 1 1259 ? 172.609 159.569 124.817 1.00 188.21 1259 ILE B O 1
ATOM 25957 N N . PRO B 1 1260 ? 173.956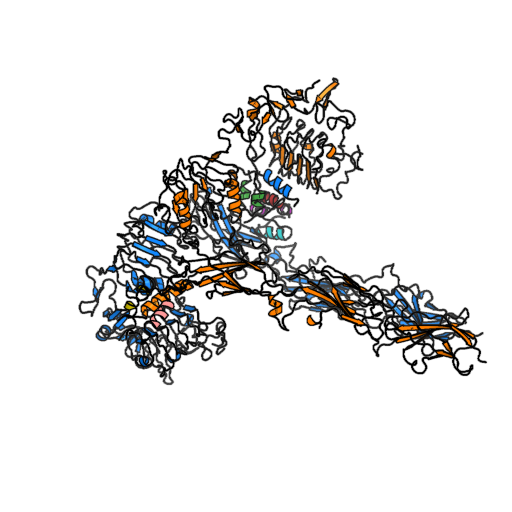 157.781 124.876 1.00 185.64 1260 PRO B N 1
ATOM 25958 C CA . PRO B 1 1260 ? 174.751 158.373 125.960 1.00 185.64 1260 PRO B CA 1
ATOM 25959 C C . PRO B 1 1260 ? 175.568 159.559 125.481 1.00 185.64 1260 PRO B C 1
ATOM 25960 O O . PRO B 1 1260 ? 175.513 159.926 124.303 1.00 185.64 1260 PRO B O 1
ATOM 25971 N N . ALA B 1 1261 ? 176.337 160.164 126.388 1.00 183.25 1261 ALA B N 1
ATOM 25972 C CA . ALA B 1 1261 ? 177.154 161.312 126.020 1.00 183.25 1261 ALA B CA 1
ATOM 25973 C C . ALA B 1 1261 ? 178.221 160.955 124.996 1.00 183.25 1261 ALA B C 1
ATOM 25974 O O . ALA B 1 1261 ? 178.784 161.856 124.364 1.00 183.25 1261 ALA B O 1
ATOM 25981 N N . ALA B 1 1262 ? 178.509 159.670 124.813 1.00 192.44 1262 ALA B N 1
ATOM 25982 C CA . ALA B 1 1262 ? 179.578 159.252 123.922 1.00 192.44 1262 ALA B CA 1
ATOM 25983 C C . ALA B 1 1262 ? 179.153 159.412 122.463 1.00 192.44 1262 ALA B C 1
ATOM 25984 O O . ALA B 1 1262 ? 178.006 159.737 122.145 1.00 192.44 1262 ALA B O 1
ATOM 25991 N N . ASP B 1 1263 ? 180.121 159.204 121.569 1.00 198.01 1263 ASP B N 1
ATOM 25992 C CA . ASP B 1 1263 ? 179.886 159.100 120.132 1.00 198.01 1263 ASP B CA 1
ATOM 25993 C C . ASP B 1 1263 ? 179.638 160.452 119.474 1.00 198.01 1263 ASP B C 1
ATOM 25994 O O . ASP B 1 1263 ? 179.504 160.528 118.248 1.00 198.01 1263 ASP B O 1
ATOM 26003 N N . PHE B 1 1264 ? 179.575 161.525 120.264 1.00 195.92 1264 PHE B N 1
ATOM 26004 C CA . PHE B 1 1264 ? 179.442 162.855 119.680 1.00 195.92 1264 PHE B CA 1
ATOM 26005 C C . PHE B 1 1264 ? 180.778 163.569 119.540 1.00 195.92 1264 PHE B C 1
ATOM 26006 O O . PHE B 1 1264 ? 180.803 164.718 119.085 1.00 195.92 1264 PHE B O 1
ATOM 26023 N N . ASN B 1 1265 ? 181.884 162.924 119.914 1.00 202.59 1265 ASN B N 1
ATOM 26024 C CA . ASN B 1 1265 ? 183.193 163.539 119.738 1.00 202.59 1265 ASN B CA 1
ATOM 26025 C C . ASN B 1 1265 ? 183.664 163.489 118.292 1.00 202.59 1265 ASN B C 1
ATOM 26026 O O . ASN B 1 1265 ? 184.586 164.226 117.927 1.00 202.59 1265 ASN B O 1
ATOM 26037 N N . GLN B 1 1266 ? 183.055 162.641 117.459 1.00 199.95 1266 GLN B N 1
ATOM 26038 C CA . GLN B 1 1266 ? 183.544 162.483 116.093 1.00 199.95 1266 GLN B CA 1
ATOM 26039 C C . GLN B 1 1266 ? 183.135 163.664 115.214 1.00 199.95 1266 GLN B C 1
ATOM 26040 O O . GLN B 1 1266 ? 183.991 164.283 114.572 1.00 199.95 1266 GLN B O 1
ATOM 26054 N N . THR B 1 1267 ? 181.845 163.992 115.162 1.00 197.45 1267 THR B N 1
ATOM 26055 C CA . THR B 1 1267 ? 181.408 165.237 114.541 1.00 197.45 1267 THR B CA 1
ATOM 26056 C C . THR B 1 1267 ? 180.232 165.829 115.307 1.00 197.45 1267 THR B C 1
ATOM 26057 O O . THR B 1 1267 ? 179.559 166.739 114.813 1.00 197.45 1267 THR B O 1
ATOM 26068 N N . ALA B 1 1268 ? 179.973 165.321 116.510 1.00 197.32 1268 ALA B N 1
ATOM 26069 C CA . ALA B 1 1268 ? 178.780 165.693 117.265 1.00 197.32 1268 ALA B CA 1
ATOM 26070 C C . ALA B 1 1268 ? 177.527 165.416 116.441 1.00 197.32 1268 ALA B C 1
ATOM 26071 O O . ALA B 1 1268 ? 176.631 166.254 116.315 1.00 197.32 1268 ALA B O 1
ATOM 26078 N N . GLY B 1 1269 ? 177.472 164.208 115.868 1.00 200.31 1269 GLY B N 1
ATOM 26079 C CA . GLY B 1 1269 ? 176.401 163.846 114.966 1.00 200.31 1269 GLY B CA 1
ATOM 26080 C C . GLY B 1 1269 ? 175.850 162.468 115.274 1.00 200.31 1269 GLY B C 1
ATOM 26081 O O . GLY B 1 1269 ? 176.422 161.699 116.050 1.00 200.31 1269 GLY B O 1
ATOM 26085 N N . TYR B 1 1270 ? 174.721 162.171 114.636 1.00 203.08 1270 TYR B N 1
ATOM 26086 C CA . TYR B 1 1270 ? 174.027 160.906 114.814 1.00 203.08 1270 TYR B CA 1
ATOM 26087 C C . TYR B 1 1270 ? 173.298 160.588 113.518 1.00 203.08 1270 TYR B C 1
ATOM 26088 O O . TYR B 1 1270 ? 173.018 161.478 112.711 1.00 203.08 1270 TYR B O 1
ATOM 26106 N N . LEU B 1 1271 ? 172.991 159.307 113.322 1.00 207.96 1271 LEU B N 1
ATOM 26107 C CA . LEU B 1 1271 ? 172.454 158.839 112.053 1.00 207.96 1271 LEU B CA 1
ATOM 26108 C C . LEU B 1 1271 ? 171.270 157.915 112.290 1.00 207.96 1271 LEU B C 1
ATOM 26109 O O . LEU B 1 1271 ? 171.115 157.333 113.367 1.00 207.96 1271 LEU B O 1
ATOM 26125 N N . ILE B 1 1272 ? 170.434 157.791 111.260 1.00 208.67 1272 ILE B N 1
ATOM 26126 C CA . ILE B 1 1272 ? 169.285 156.896 111.276 1.00 208.67 1272 ILE B CA 1
ATOM 26127 C C . ILE B 1 1272 ? 168.831 156.698 109.838 1.00 208.67 1272 ILE B C 1
ATOM 26128 O O . ILE B 1 1272 ? 168.974 157.588 108.997 1.00 208.67 1272 ILE B O 1
ATOM 26144 N N . LYS B 1 1273 ? 168.287 155.517 109.556 1.00 209.92 1273 LYS B N 1
ATOM 26145 C CA . LYS B 1 1273 ? 167.794 155.180 108.227 1.00 209.92 1273 LYS B CA 1
ATOM 26146 C C . LYS B 1 1273 ? 166.272 155.219 108.233 1.00 209.92 1273 LYS B C 1
ATOM 26147 O O . LYS B 1 1273 ? 165.638 154.714 109.165 1.00 209.92 1273 LYS B O 1
ATOM 26166 N N . LEU B 1 1274 ? 165.692 155.817 107.195 1.00 209.67 1274 LEU B N 1
ATOM 26167 C CA . LEU B 1 1274 ? 164.251 156.004 107.119 1.00 209.67 1274 LEU B CA 1
ATOM 26168 C C . LEU B 1 1274 ? 163.770 155.712 105.706 1.00 209.67 1274 LEU B C 1
ATOM 26169 O O . LEU B 1 1274 ? 164.542 155.728 104.744 1.00 209.67 1274 LEU B O 1
ATOM 26185 N N . ASN B 1 1275 ? 162.472 155.443 105.597 1.00 216.25 1275 ASN B N 1
ATOM 26186 C CA . ASN B 1 1275 ? 161.850 155.168 104.314 1.00 216.25 1275 ASN B CA 1
ATOM 26187 C C . ASN B 1 1275 ? 161.413 156.468 103.643 1.00 216.25 1275 ASN B C 1
ATOM 26188 O O . ASN B 1 1275 ? 161.588 157.568 104.175 1.00 216.25 1275 ASN B O 1
ATOM 26199 N N . GLU B 1 1276 ? 160.836 156.329 102.451 1.00 217.75 1276 GLU B N 1
ATOM 26200 C CA . GLU B 1 1276 ? 160.347 157.486 101.715 1.00 217.75 1276 GLU B CA 1
ATOM 26201 C C . GLU B 1 1276 ? 159.263 158.203 102.508 1.00 217.75 1276 GLU B C 1
ATOM 26202 O O . GLU B 1 1276 ? 158.377 157.574 103.093 1.00 217.75 1276 GLU B O 1
ATOM 26214 N N . GLY B 1 1277 ? 159.340 159.523 102.523 1.00 217.11 1277 GLY B N 1
ATOM 26215 C CA . GLY B 1 1277 ? 158.361 160.336 103.210 1.00 217.11 1277 GLY B CA 1
ATOM 26216 C C . GLY B 1 1277 ? 159.006 161.595 103.751 1.00 217.11 1277 GLY B C 1
ATOM 26217 O O . GLY B 1 1277 ? 160.157 161.904 103.457 1.00 217.11 1277 GLY B O 1
ATOM 26221 N N . LEU B 1 1278 ? 158.228 162.318 104.554 1.00 213.30 1278 LEU B N 1
ATOM 26222 C CA . LEU B 1 1278 ? 158.688 163.535 105.203 1.00 213.30 1278 LEU B CA 1
ATOM 26223 C C . LEU B 1 1278 ? 158.395 163.434 106.691 1.00 213.30 1278 LEU B C 1
ATOM 26224 O O . LEU B 1 1278 ? 157.344 162.932 107.100 1.00 213.30 1278 LEU B O 1
ATOM 26240 N N . TYR B 1 1279 ? 159.336 163.917 107.499 1.00 211.49 1279 TYR B N 1
ATOM 26241 C CA . TYR B 1 1279 ? 159.290 163.724 108.939 1.00 211.49 1279 TYR B CA 1
ATOM 26242 C C . TYR B 1 1279 ? 159.440 165.062 109.647 1.00 211.49 1279 TYR B C 1
ATOM 26243 O O . TYR B 1 1279 ? 159.736 166.089 109.032 1.00 211.49 1279 TYR B O 1
ATOM 26261 N N . SER B 1 1280 ? 159.224 165.027 110.958 1.00 207.21 1280 SER B N 1
ATOM 26262 C CA . SER B 1 1280 ? 159.528 166.131 111.851 1.00 207.21 1280 SER B CA 1
ATOM 26263 C C . SER B 1 1280 ? 160.447 165.620 112.950 1.00 207.21 1280 SER B C 1
ATOM 26264 O O . SER B 1 1280 ? 160.370 164.454 113.347 1.00 207.21 1280 SER B O 1
ATOM 26272 N N . PHE B 1 1281 ? 161.322 166.494 113.436 1.00 203.36 1281 PHE B N 1
ATOM 26273 C CA . PHE B 1 1281 ? 162.355 166.102 114.380 1.00 203.36 1281 PHE B CA 1
ATOM 26274 C C . PHE B 1 1281 ? 162.398 167.071 115.551 1.00 203.36 1281 PHE B C 1
ATOM 26275 O O . PHE B 1 1281 ? 162.071 168.253 115.418 1.00 203.36 1281 PHE B O 1
ATOM 26292 N N . ARG B 1 1282 ? 162.807 166.548 116.705 1.00 195.13 1282 ARG B N 1
ATOM 26293 C CA . ARG B 1 1282 ? 162.987 167.348 117.905 1.00 195.13 1282 ARG B CA 1
ATOM 26294 C C . ARG B 1 1282 ? 164.054 166.687 118.762 1.00 195.13 1282 ARG B C 1
ATOM 26295 O O . ARG B 1 1282 ? 164.265 165.474 118.686 1.00 195.13 1282 ARG B O 1
ATOM 26316 N N . VAL B 1 1283 ? 164.724 167.495 119.581 1.00 191.22 1283 VAL B N 1
ATOM 26317 C CA . VAL B 1 1283 ? 165.869 167.036 120.354 1.00 191.22 1283 VAL B CA 1
ATOM 26318 C C . VAL B 1 1283 ? 165.866 167.720 121.712 1.00 191.22 1283 VAL B C 1
ATOM 26319 O O . VAL B 1 1283 ? 165.375 168.842 121.866 1.00 191.22 1283 VAL B O 1
ATOM 26332 N N . ARG B 1 1284 ? 166.416 167.025 122.705 1.00 181.52 1284 ARG B N 1
ATOM 26333 C CA . ARG B 1 1284 ? 166.672 167.624 124.003 1.00 181.52 1284 ARG B CA 1
ATOM 26334 C C . ARG B 1 1284 ? 167.773 166.834 124.689 1.00 181.52 1284 ARG B C 1
ATOM 26335 O O . ARG B 1 1284 ? 168.064 165.694 124.318 1.00 181.52 1284 ARG B O 1
ATOM 26356 N N . ALA B 1 1285 ? 168.378 167.454 125.694 1.00 174.45 1285 ALA B N 1
ATOM 26357 C CA . ALA B 1 1285 ? 169.404 166.794 126.482 1.00 174.45 1285 ALA B CA 1
ATOM 26358 C C . ALA B 1 1285 ? 168.863 166.428 127.857 1.00 174.45 1285 ALA B C 1
ATOM 26359 O O . ALA B 1 1285 ? 167.858 166.973 128.320 1.00 174.45 1285 ALA B O 1
ATOM 26366 N N . ASN B 1 1286 ? 169.534 165.480 128.501 1.00 170.97 1286 ASN B N 1
ATOM 26367 C CA . ASN B 1 1286 ? 169.230 165.105 129.871 1.00 170.97 1286 ASN B CA 1
ATOM 26368 C C . ASN B 1 1286 ? 170.528 164.984 130.654 1.00 170.97 1286 ASN B C 1
ATOM 26369 O O . ASN B 1 1286 ? 171.521 164.437 130.166 1.00 170.97 1286 ASN B O 1
ATOM 26380 N N . SER B 1 1287 ? 170.506 165.502 131.878 1.00 160.63 1287 SER B N 1
ATOM 26381 C CA . SER B 1 1287 ? 171.699 165.613 132.698 1.00 160.63 1287 SER B CA 1
ATOM 26382 C C . SER B 1 1287 ? 171.412 165.039 134.074 1.00 160.63 1287 SER B C 1
ATOM 26383 O O . SER B 1 1287 ? 170.301 164.594 134.368 1.00 160.63 1287 SER B O 1
ATOM 26391 N N . ILE B 1 1288 ? 172.432 165.074 134.932 1.00 152.42 1288 ILE B N 1
ATOM 26392 C CA . ILE B 1 1288 ? 172.284 164.603 136.298 1.00 152.42 1288 ILE B CA 1
ATOM 26393 C C . ILE B 1 1288 ? 171.321 165.463 137.098 1.00 152.42 1288 ILE B C 1
ATOM 26394 O O . ILE B 1 1288 ? 171.021 165.134 138.247 1.00 152.42 1288 ILE B O 1
ATOM 26410 N N . ALA B 1 1289 ? 170.841 166.565 136.525 1.00 147.18 1289 ALA B N 1
ATOM 26411 C CA . ALA B 1 1289 ? 169.825 167.392 137.158 1.00 147.18 1289 ALA B CA 1
ATOM 26412 C C . ALA B 1 1289 ? 168.411 167.035 136.724 1.00 147.18 1289 ALA B C 1
ATOM 26413 O O . ALA B 1 1289 ? 167.457 167.424 137.405 1.00 147.18 1289 ALA B O 1
ATOM 26420 N N . GLY B 1 1290 ? 168.251 166.314 135.615 1.00 154.84 1290 GLY B N 1
ATOM 26421 C CA . GLY B 1 1290 ? 166.961 165.878 135.133 1.00 154.84 1290 GLY B CA 1
ATOM 26422 C C . GLY B 1 1290 ? 166.857 166.057 133.636 1.00 154.84 1290 GLY B C 1
ATOM 26423 O O . GLY B 1 1290 ? 167.838 166.381 132.958 1.00 154.84 1290 GLY B O 1
ATOM 26427 N N . TYR B 1 1291 ? 165.653 165.836 133.117 1.00 163.21 1291 TYR B N 1
ATOM 26428 C CA . TYR B 1 1291 ? 165.407 166.020 131.695 1.00 163.21 1291 TYR B CA 1
ATOM 26429 C C . TYR B 1 1291 ? 165.591 167.480 131.311 1.00 163.21 1291 TYR B C 1
ATOM 26430 O O . TYR B 1 1291 ? 165.245 168.387 132.072 1.00 163.21 1291 TYR B O 1
ATOM 26448 N N . GLY B 1 1292 ? 166.137 167.705 130.119 1.00 170.93 1292 GLY B N 1
ATOM 26449 C CA . GLY B 1 1292 ? 166.213 169.038 129.566 1.00 170.93 1292 GLY B CA 1
ATOM 26450 C C . GLY B 1 1292 ? 164.934 169.420 128.847 1.00 170.93 1292 GLY B C 1
ATOM 26451 O O . GLY B 1 1292 ? 163.989 168.641 128.724 1.00 170.93 1292 GLY B O 1
ATOM 26455 N N . ASP B 1 1293 ? 164.909 170.656 128.366 1.00 175.35 1293 ASP B N 1
ATOM 26456 C CA . ASP B 1 1293 ? 163.758 171.144 127.625 1.00 175.35 1293 ASP B CA 1
ATOM 26457 C C . ASP B 1 1293 ? 163.889 170.792 126.149 1.00 175.35 1293 ASP B C 1
ATOM 26458 O O . ASP B 1 1293 ? 164.992 170.621 125.623 1.00 175.35 1293 ASP B O 1
ATOM 26467 N N . PHE B 1 1294 ? 162.744 170.676 125.484 1.00 186.32 1294 PHE B N 1
ATOM 26468 C CA . PHE B 1 1294 ? 162.734 170.292 124.080 1.00 186.32 1294 PHE B CA 1
ATOM 26469 C C . PHE B 1 1294 ? 163.029 171.485 123.182 1.00 186.32 1294 PHE B C 1
ATOM 26470 O O . PHE B 1 1294 ? 162.573 172.604 123.431 1.00 186.32 1294 PHE B O 1
ATOM 26487 N N . THR B 1 1295 ? 163.799 171.233 122.127 1.00 189.90 1295 THR B N 1
ATOM 26488 C CA . THR B 1 1295 ? 164.118 172.264 121.155 1.00 189.90 1295 THR B CA 1
ATOM 26489 C C . THR B 1 1295 ? 162.965 172.435 120.168 1.00 189.90 1295 THR B C 1
ATOM 26490 O O . THR B 1 1295 ? 161.997 171.670 120.155 1.00 189.90 1295 THR B O 1
ATOM 26501 N N . GLU B 1 1296 ? 163.077 173.463 119.332 1.00 198.11 1296 GLU B N 1
ATOM 26502 C CA . GLU B 1 1296 ? 162.098 173.667 118.276 1.00 198.11 1296 GLU B CA 1
ATOM 26503 C C . GLU B 1 1296 ? 162.214 172.561 117.233 1.00 198.11 1296 GLU B C 1
ATOM 26504 O O . GLU B 1 1296 ? 163.257 171.917 117.088 1.00 198.11 1296 GLU B O 1
ATOM 26516 N N . VAL B 1 1297 ? 161.126 172.344 116.504 1.00 200.98 1297 VAL B N 1
ATOM 26517 C CA . VAL B 1 1297 ? 161.006 171.176 115.639 1.00 200.98 1297 VAL B CA 1
ATOM 26518 C C . VAL B 1 1297 ? 161.710 171.428 114.313 1.00 200.98 1297 VAL B C 1
ATOM 26519 O O . VAL B 1 1297 ? 161.717 172.550 113.792 1.00 200.98 1297 VAL B O 1
ATOM 26532 N N . GLU B 1 1298 ? 162.311 170.375 113.768 1.00 202.85 1298 GLU B N 1
ATOM 26533 C CA . GLU B 1 1298 ? 162.861 170.378 112.421 1.00 202.85 1298 GLU B CA 1
ATOM 26534 C C . GLU B 1 1298 ? 161.949 169.587 111.489 1.00 202.85 1298 GLU B C 1
ATOM 26535 O O . GLU B 1 1298 ? 160.930 169.027 111.897 1.00 202.85 1298 GLU B O 1
ATOM 26547 N N . HIS B 1 1299 ? 162.332 169.549 110.214 1.00 204.42 1299 HIS B N 1
ATOM 26548 C CA . HIS B 1 1299 ? 161.609 168.785 109.210 1.00 204.42 1299 HIS B CA 1
ATOM 26549 C C . HIS B 1 1299 ? 162.591 168.293 108.158 1.00 204.42 1299 HIS B C 1
ATOM 26550 O O . HIS B 1 1299 ? 163.676 168.854 107.990 1.00 204.42 1299 HIS B O 1
ATOM 26564 N N . ILE B 1 1300 ? 162.199 167.233 107.454 1.00 209.21 1300 ILE B N 1
ATOM 26565 C CA . ILE B 1 1300 ? 163.062 166.608 106.461 1.00 209.21 1300 ILE B CA 1
ATOM 26566 C C . ILE B 1 1300 ? 162.195 165.822 105.490 1.00 209.21 1300 ILE B C 1
ATOM 26567 O O . ILE B 1 1300 ? 161.118 165.335 105.845 1.00 209.21 1300 ILE B O 1
ATOM 26583 N N . LYS B 1 1301 ? 162.672 165.706 104.255 1.00 213.14 1301 LYS B N 1
ATOM 26584 C CA . LYS B 1 1301 ? 162.017 164.930 103.211 1.00 213.14 1301 LYS B CA 1
ATOM 26585 C C . LYS B 1 1301 ? 162.937 163.791 102.795 1.00 213.14 1301 LYS B C 1
ATOM 26586 O O . LYS B 1 1301 ? 164.159 163.966 102.735 1.00 213.14 1301 LYS B O 1
ATOM 26605 N N . VAL B 1 1302 ? 162.350 162.630 102.514 1.00 216.06 1302 VAL B N 1
ATOM 26606 C CA . VAL B 1 1302 ? 163.095 161.426 102.167 1.00 216.06 1302 VAL B CA 1
ATOM 26607 C C . VAL B 1 1302 ? 162.449 160.797 100.941 1.00 216.06 1302 VAL B C 1
ATOM 26608 O O . VAL B 1 1302 ? 161.220 160.673 100.879 1.00 216.06 1302 VAL B O 1
ATOM 26621 N N . GLU B 1 1303 ? 163.272 160.403 99.965 1.00 217.79 1303 GLU B N 1
ATOM 26622 C CA . GLU B 1 1303 ? 162.746 159.836 98.729 1.00 217.79 1303 GLU B CA 1
ATOM 26623 C C . GLU B 1 1303 ? 163.799 159.030 97.979 1.00 217.79 1303 GLU B C 1
ATOM 26624 O O . GLU B 1 1303 ? 163.945 159.189 96.763 1.00 217.79 1303 GLU B O 1
ATOM 26636 N N . PRO B 1 1304 ? 164.319 157.952 98.584 1.00 218.44 1304 PRO B N 1
ATOM 26637 C CA . PRO B 1 1304 ? 165.110 156.954 97.804 1.00 218.44 1304 PRO B CA 1
ATOM 26638 C C . PRO B 1 1304 ? 164.226 156.222 96.812 1.00 218.44 1304 PRO B C 1
ATOM 26639 O O . PRO B 1 1304 ? 163.003 156.139 97.005 1.00 218.44 1304 PRO B O 1
ATOM 26650 N N . PRO B 1 1305 ? 164.801 155.673 95.731 1.00 216.73 1305 PRO B N 1
ATOM 26651 C CA . PRO B 1 1305 ? 163.995 154.930 94.757 1.00 216.73 1305 PRO B CA 1
ATOM 26652 C C . PRO B 1 1305 ? 163.565 153.559 95.271 1.00 216.73 1305 PRO B C 1
ATOM 26653 O O . PRO B 1 1305 ? 162.574 152.991 94.811 1.00 216.73 1305 PRO B O 1
ATOM 26664 N N . ASP C 2 1 ? 146.974 195.127 209.086 1.00 87.59 1 ASP C N 1
ATOM 26665 C CA . ASP C 2 1 ? 146.574 194.070 208.115 1.00 87.59 1 ASP C CA 1
ATOM 26666 C C . ASP C 2 1 ? 146.233 192.793 208.861 1.00 87.59 1 ASP C C 1
ATOM 26667 O O . ASP C 2 1 ? 146.203 192.783 210.088 1.00 87.59 1 ASP C O 1
ATOM 26678 N N . PHE C 2 2 ? 145.974 191.717 208.121 1.00 88.96 2 PHE C N 1
ATOM 26679 C CA . PHE C 2 2 ? 145.565 190.452 208.707 1.00 88.96 2 PHE C CA 1
ATOM 26680 C C . PHE C 2 2 ? 146.372 189.298 208.133 1.00 88.96 2 PHE C C 1
ATOM 26681 O O . PHE C 2 2 ? 146.800 189.327 206.976 1.00 88.96 2 PHE C O 1
ATOM 26698 N N . ARG C 2 3 ? 146.566 188.277 208.965 1.00 88.74 3 ARG C N 1
ATOM 26699 C CA . ARG C 2 3 ? 147.209 187.032 208.575 1.00 88.74 3 ARG C CA 1
ATOM 26700 C C . ARG C 2 3 ? 146.376 185.885 209.120 1.00 88.74 3 ARG C C 1
ATOM 26701 O O . ARG C 2 3 ? 145.728 186.027 210.160 1.00 88.74 3 ARG C O 1
ATOM 26722 N N . GLY C 2 4 ? 146.386 184.761 208.424 1.00 86.65 4 GLY C N 1
ATOM 26723 C CA . GLY C 2 4 ? 145.606 183.623 208.848 1.00 86.65 4 GLY C CA 1
ATOM 26724 C C . GLY C 2 4 ? 146.209 182.313 208.402 1.00 86.65 4 GLY C C 1
ATOM 26725 O O . GLY C 2 4 ? 147.426 182.179 208.270 1.00 86.65 4 GLY C O 1
ATOM 26729 N N . VAL C 2 5 ? 145.328 181.340 208.158 1.00 84.21 5 VAL C N 1
ATOM 26730 C CA . VAL C 2 5 ? 145.775 179.983 207.852 1.00 84.21 5 VAL C CA 1
ATOM 26731 C C . VAL C 2 5 ? 146.645 179.973 206.606 1.00 84.21 5 VAL C C 1
ATOM 26732 O O . VAL C 2 5 ? 147.750 179.421 206.603 1.00 84.21 5 VAL C O 1
ATOM 26745 N N . VAL C 2 6 ? 146.166 180.591 205.528 1.00 88.18 6 VAL C N 1
ATOM 26746 C CA . VAL C 2 6 ? 146.844 180.431 204.248 1.00 88.18 6 VAL C CA 1
ATOM 26747 C C . VAL C 2 6 ? 148.282 180.918 204.344 1.00 88.18 6 VAL C C 1
ATOM 26748 O O . VAL C 2 6 ? 149.207 180.244 203.880 1.00 88.18 6 VAL C O 1
ATOM 26761 N N . ASP C 2 7 ? 148.504 182.071 204.963 1.00 89.51 7 ASP C N 1
ATOM 26762 C CA . ASP C 2 7 ? 149.863 182.537 205.181 1.00 89.51 7 ASP C CA 1
ATOM 26763 C C . ASP C 2 7 ? 150.575 181.743 206.263 1.00 89.51 7 ASP C C 1
ATOM 26764 O O . ASP C 2 7 ? 151.796 181.859 206.394 1.00 89.51 7 ASP C O 1
ATOM 26773 N N . SER C 2 8 ? 149.846 180.943 207.031 1.00 82.35 8 SER C N 1
ATOM 26774 C CA . SER C 2 8 ? 150.450 180.117 208.061 1.00 82.35 8 SER C CA 1
ATOM 26775 C C . SER C 2 8 ? 150.768 178.706 207.591 1.00 82.35 8 SER C C 1
ATOM 26776 O O . SER C 2 8 ? 151.547 178.021 208.256 1.00 82.35 8 SER C O 1
ATOM 26778 N N . CYS C 2 9 ? 150.193 178.252 206.474 1.00 88.44 9 CYS C N 1
ATOM 26779 C CA . CYS C 2 9 ? 150.424 176.886 206.015 1.00 88.44 9 CYS C CA 1
ATOM 26780 C C . CYS C 2 9 ? 150.667 176.775 204.513 1.00 88.44 9 CYS C C 1
ATOM 26781 O O . CYS C 2 9 ? 151.141 175.737 204.045 1.00 88.44 9 CYS C O 1
ATOM 26788 N N . CYS C 2 10 ? 150.348 177.814 203.743 1.00 91.75 10 CYS C N 1
ATOM 26789 C CA . CYS C 2 10 ? 150.577 177.788 202.302 1.00 91.75 10 CYS C CA 1
ATOM 26790 C C . CYS C 2 10 ? 151.800 178.597 201.894 1.00 91.75 10 CYS C C 1
ATOM 26791 O O . CYS C 2 10 ? 152.668 178.087 201.182 1.00 91.75 10 CYS C O 1
ATOM 26798 N N . ARG C 2 11 ? 151.892 179.852 202.331 1.00 94.16 11 ARG C N 1
ATOM 26799 C CA . ARG C 2 11 ? 153.079 180.644 202.037 1.00 94.16 11 ARG C CA 1
ATOM 26800 C C . ARG C 2 11 ? 154.320 180.087 202.718 1.00 94.16 11 ARG C C 1
ATOM 26801 O O . ARG C 2 11 ? 155.436 180.478 202.361 1.00 94.16 11 ARG C O 1
ATOM 26822 N N . ASN C 2 12 ? 154.154 179.193 203.688 1.00 94.45 12 ASN C N 1
ATOM 26823 C CA . ASN C 2 12 ? 155.280 178.567 204.359 1.00 94.45 12 ASN C CA 1
ATOM 26824 C C . ASN C 2 12 ? 154.807 177.276 205.007 1.00 94.45 12 ASN C C 1
ATOM 26825 O O . ASN C 2 12 ? 153.615 177.087 205.258 1.00 94.45 12 ASN C O 1
ATOM 26836 N N . SER C 2 13 ? 155.758 176.390 205.284 1.00 92.25 13 SER C N 1
ATOM 26837 C CA . SER C 2 13 ? 155.425 175.104 205.877 1.00 92.25 13 SER C CA 1
ATOM 26838 C C . SER C 2 13 ? 154.874 175.293 207.284 1.00 92.25 13 SER C C 1
ATOM 26839 O O . SER C 2 13 ? 155.100 176.317 207.932 1.00 92.25 13 SER C O 1
ATOM 26847 N N . CYS C 2 14 ? 154.137 174.290 207.753 1.00 91.53 14 CYS C N 1
ATOM 26848 C CA . CYS C 2 14 ? 153.522 174.358 209.069 1.00 91.53 14 CYS C CA 1
ATOM 26849 C C . CYS C 2 14 ? 153.374 172.957 209.637 1.00 91.53 14 CYS C C 1
ATOM 26850 O O . CYS C 2 14 ? 153.351 171.971 208.898 1.00 91.53 14 CYS C O 1
ATOM 26857 N N . SER C 2 15 ? 153.269 172.884 210.959 1.00 86.44 15 SER C N 1
ATOM 26858 C CA . SER C 2 15 ? 153.150 171.607 211.643 1.00 86.44 15 SER C CA 1
ATOM 26859 C C . SER C 2 15 ? 151.689 171.196 211.744 1.00 86.44 15 SER C C 1
ATOM 26860 O O . SER C 2 15 ? 150.787 172.035 211.806 1.00 86.44 15 SER C O 1
ATOM 26862 N N . PHE C 2 16 ? 151.464 169.882 211.775 1.00 84.81 16 PHE C N 1
ATOM 26863 C CA . PHE C 2 16 ? 150.100 169.371 211.816 1.00 84.81 16 PHE C CA 1
ATOM 26864 C C . PHE C 2 16 ? 149.375 169.815 213.074 1.00 84.81 16 PHE C C 1
ATOM 26865 O O . PHE C 2 16 ? 148.152 169.978 213.058 1.00 84.81 16 PHE C O 1
ATOM 26882 N N . SER C 2 17 ? 150.101 170.015 214.172 1.00 87.08 17 SER C N 1
ATOM 26883 C CA . SER C 2 17 ? 149.456 170.489 215.387 1.00 87.08 17 SER C CA 1
ATOM 26884 C C . SER C 2 17 ? 148.794 171.844 215.186 1.00 87.08 17 SER C C 1
ATOM 26885 O O . SER C 2 17 ? 147.846 172.170 215.907 1.00 87.08 17 SER C O 1
ATOM 26893 N N . THR C 2 18 ? 149.268 172.640 214.228 1.00 86.77 18 THR C N 1
ATOM 26894 C CA . THR C 2 18 ? 148.640 173.929 213.967 1.00 86.77 18 THR C CA 1
ATOM 26895 C C . THR C 2 18 ? 147.229 173.744 213.432 1.00 86.77 18 THR C C 1
ATOM 26896 O O . THR C 2 18 ? 146.275 174.339 213.946 1.00 86.77 18 THR C O 1
ATOM 26907 N N . LEU C 2 19 ? 147.074 172.903 212.410 1.00 86.69 19 LEU C N 1
ATOM 26908 C CA . LEU C 2 19 ? 145.757 172.672 211.835 1.00 86.69 19 LEU C CA 1
ATOM 26909 C C . LEU C 2 19 ? 144.767 172.199 212.886 1.00 86.69 19 LEU C C 1
ATOM 26910 O O . LEU C 2 19 ? 143.573 172.493 212.790 1.00 86.69 19 LEU C O 1
ATOM 26926 N N . ARG C 2 20 ? 145.241 171.478 213.898 1.00 87.66 20 ARG C N 1
ATOM 26927 C CA . ARG C 2 20 ? 144.346 171.005 214.943 1.00 87.66 20 ARG C CA 1
ATOM 26928 C C . ARG C 2 20 ? 143.705 172.153 215.704 1.00 87.66 20 ARG C C 1
ATOM 26929 O O . ARG C 2 20 ? 142.686 171.948 216.370 1.00 87.66 20 ARG C O 1
ATOM 26950 N N . ALA C 2 21 ? 144.270 173.355 215.622 1.00 86.37 21 ALA C N 1
ATOM 26951 C CA . ALA C 2 21 ? 143.738 174.487 216.364 1.00 86.37 21 ALA C CA 1
ATOM 26952 C C . ALA C 2 21 ? 142.453 175.042 215.768 1.00 86.37 21 ALA C C 1
ATOM 26953 O O . ALA C 2 21 ? 141.796 175.857 216.423 1.00 86.37 21 ALA C O 1
ATOM 26960 N N . TYR C 2 22 ? 142.077 174.630 214.560 1.00 84.54 22 TYR C N 1
ATOM 26961 C CA . TYR C 2 22 ? 140.886 175.145 213.888 1.00 84.54 22 TYR C CA 1
ATOM 26962 C C . TYR C 2 22 ? 139.739 174.152 213.928 1.00 84.54 22 TYR C C 1
ATOM 26963 O O . TYR C 2 22 ? 138.981 174.043 212.964 1.00 84.54 22 TYR C O 1
ATOM 26981 N N . CYS C 2 23 ? 139.585 173.412 215.022 1.00 90.90 23 CYS C N 1
ATOM 26982 C CA . CYS C 2 23 ? 138.569 172.375 215.104 1.00 90.90 23 CYS C CA 1
ATOM 26983 C C . CYS C 2 23 ? 137.780 172.528 216.391 1.00 90.90 23 CYS C C 1
ATOM 26984 O O . CYS C 2 23 ? 138.357 172.689 217.469 1.00 90.90 23 CYS C O 1
ATOM 26991 N N . ASP C 2 24 ? 136.460 172.469 216.266 1.00 92.98 24 ASP C N 1
ATOM 26992 C CA . ASP C 2 24 ? 135.563 172.707 217.386 1.00 92.98 24 ASP C CA 1
ATOM 26993 C C . ASP C 2 24 ? 135.578 171.541 218.359 1.00 92.98 24 ASP C C 1
ATOM 26994 O O . ASP C 2 24 ? 135.156 171.670 219.507 1.00 92.98 24 ASP C O 1
ATOM 27003 N N . ASN D 3 1 ? 156.820 166.172 208.399 1.00 92.47 1 ASN D N 1
ATOM 27004 C CA . ASN D 3 1 ? 155.881 166.974 209.232 1.00 92.47 1 ASN D CA 1
ATOM 27005 C C . ASN D 3 1 ? 155.858 168.415 208.750 1.00 92.47 1 ASN D C 1
ATOM 27006 O O . ASN D 3 1 ? 156.153 169.341 209.503 1.00 92.47 1 ASN D O 1
ATOM 27019 N N . SER D 3 2 ? 155.512 168.594 207.476 1.00 91.59 2 SER D N 1
ATOM 27020 C CA . SER D 3 2 ? 155.444 169.931 206.887 1.00 91.59 2 SER D CA 1
ATOM 27021 C C . SER D 3 2 ? 154.367 169.876 205.799 1.00 91.59 2 SER D C 1
ATOM 27022 O O . SER D 3 2 ? 154.620 169.421 204.685 1.00 91.59 2 SER D O 1
ATOM 27030 N N . LEU D 3 3 ? 153.177 170.348 206.144 1.00 89.49 3 LEU D N 1
ATOM 27031 C CA . LEU D 3 3 ? 152.015 170.238 205.269 1.00 89.49 3 LEU D CA 1
ATOM 27032 C C . LEU D 3 3 ? 151.888 171.403 204.302 1.00 89.49 3 LEU D C 1
ATOM 27033 O O . LEU D 3 3 ? 150.852 172.068 204.260 1.00 89.49 3 LEU D O 1
ATOM 27049 N N . ARG D 3 4 ? 152.914 171.663 203.500 1.00 92.42 4 ARG D N 1
ATOM 27050 C CA . ARG D 3 4 ? 152.814 172.721 202.507 1.00 92.42 4 ARG D CA 1
ATOM 27051 C C . ARG D 3 4 ? 151.674 172.399 201.553 1.00 92.42 4 ARG D C 1
ATOM 27052 O O . ARG D 3 4 ? 151.771 171.463 200.754 1.00 92.42 4 ARG D O 1
ATOM 27073 N N . ALA D 3 5 ? 150.591 173.166 201.628 1.00 92.30 5 ALA D N 1
ATOM 27074 C CA . ALA D 3 5 ? 149.433 172.943 200.780 1.00 92.30 5 ALA D CA 1
ATOM 27075 C C . ALA D 3 5 ? 148.720 174.268 200.574 1.00 92.30 5 ALA D C 1
ATOM 27076 O O . ALA D 3 5 ? 148.864 175.195 201.374 1.00 92.30 5 ALA D O 1
ATOM 27083 N N . CYS D 3 6 ? 147.951 174.353 199.493 1.00 95.50 6 CYS D N 1
ATOM 27084 C CA . CYS D 3 6 ? 147.252 175.581 199.151 1.00 95.50 6 CYS D CA 1
ATOM 27085 C C . CYS D 3 6 ? 145.946 175.247 198.448 1.00 95.50 6 CYS D C 1
ATOM 27086 O O . CYS D 3 6 ? 145.854 174.270 197.702 1.00 95.50 6 CYS D O 1
ATOM 27093 N N . GLY D 3 7 ? 144.935 176.073 198.697 1.00 91.88 7 GLY D N 1
ATOM 27094 C CA . GLY D 3 7 ? 143.643 175.904 198.081 1.00 91.88 7 GLY D CA 1
ATOM 27095 C C . GLY D 3 7 ? 142.999 174.575 198.427 1.00 91.88 7 GLY D C 1
ATOM 27096 O O . GLY D 3 7 ? 142.953 174.170 199.594 1.00 91.88 7 GLY D O 1
ATOM 27100 N N . PRO D 3 8 ? 142.480 173.868 197.419 1.00 93.27 8 PRO D N 1
ATOM 27101 C CA . PRO D 3 8 ? 141.747 172.630 197.719 1.00 93.27 8 PRO D CA 1
ATOM 27102 C C . PRO D 3 8 ? 142.587 171.602 198.446 1.00 93.27 8 PRO D C 1
ATOM 27103 O O . PRO D 3 8 ? 142.050 170.853 199.270 1.00 93.27 8 PRO D O 1
ATOM 27114 N N . ALA D 3 9 ? 143.890 171.541 198.176 1.00 91.95 9 ALA D N 1
ATOM 27115 C CA . ALA D 3 9 ? 144.739 170.626 198.926 1.00 91.95 9 ALA D CA 1
ATOM 27116 C C . ALA D 3 9 ? 144.732 170.976 200.405 1.00 91.95 9 ALA D C 1
ATOM 27117 O O . ALA D 3 9 ? 144.631 170.091 201.263 1.00 91.95 9 ALA D O 1
ATOM 27124 N N . LEU D 3 10 ? 144.822 172.265 200.723 1.00 90.02 10 LEU D N 1
ATOM 27125 C CA . LEU D 3 10 ? 144.785 172.681 202.119 1.00 90.02 10 LEU D CA 1
ATOM 27126 C C . LEU D 3 10 ? 143.425 172.388 202.738 1.00 90.02 10 LEU D C 1
ATOM 27127 O O . LEU D 3 10 ? 143.345 171.964 203.895 1.00 90.02 10 LEU D O 1
ATOM 27143 N N . MET D 3 11 ? 142.344 172.593 201.987 1.00 88.09 11 MET D N 1
ATOM 27144 C CA . MET D 3 11 ? 141.025 172.265 202.520 1.00 88.09 11 MET D CA 1
ATOM 27145 C C . MET D 3 11 ? 140.931 170.780 202.840 1.00 88.09 11 MET D C 1
ATOM 27146 O O . MET D 3 11 ? 140.416 170.387 203.895 1.00 88.09 11 MET D O 1
ATOM 27160 N N . ASP D 3 12 ? 141.428 169.936 201.938 1.00 95.92 12 ASP D N 1
ATOM 27161 C CA . ASP D 3 12 ? 141.398 168.498 202.179 1.00 95.92 12 ASP D CA 1
ATOM 27162 C C . ASP D 3 12 ? 142.241 168.142 203.393 1.00 95.92 12 ASP D C 1
ATOM 27163 O O . ASP D 3 12 ? 141.865 167.274 204.189 1.00 95.92 12 ASP D O 1
ATOM 27172 N N . MET D 3 13 ? 143.396 168.791 203.544 1.00 88.63 13 MET D N 1
ATOM 27173 C CA . MET D 3 13 ? 144.234 168.526 204.705 1.00 88.63 13 MET D CA 1
ATOM 27174 C C . MET D 3 13 ? 143.513 168.901 205.991 1.00 88.63 13 MET D C 1
ATOM 27175 O O . MET D 3 13 ? 143.584 168.172 206.984 1.00 88.63 13 MET D O 1
ATOM 27189 N N . LEU D 3 14 ? 142.815 170.037 205.994 1.00 86.97 14 LEU D N 1
ATOM 27190 C CA . LEU D 3 14 ? 142.005 170.400 207.153 1.00 86.97 14 LEU D CA 1
ATOM 27191 C C . LEU D 3 14 ? 140.958 169.336 207.442 1.00 86.97 14 LEU D C 1
ATOM 27192 O O . LEU D 3 14 ? 140.794 168.904 208.588 1.00 86.97 14 LEU D O 1
ATOM 27208 N N . ARG D 3 15 ? 140.245 168.891 206.408 1.00 89.82 15 ARG D N 1
ATOM 27209 C CA . ARG D 3 15 ? 139.206 167.891 206.625 1.00 89.82 15 ARG D CA 1
ATOM 27210 C C . ARG D 3 15 ? 139.784 166.617 207.216 1.00 89.82 15 ARG D C 1
ATOM 27211 O O . ARG D 3 15 ? 139.194 166.031 208.129 1.00 89.82 15 ARG D O 1
ATOM 27232 N N . VAL D 3 16 ? 140.933 166.171 206.710 1.00 84.83 16 VAL D N 1
ATOM 27233 C CA . VAL D 3 16 ? 141.582 164.991 207.268 1.00 84.83 16 VAL D CA 1
ATOM 27234 C C . VAL D 3 16 ? 142.212 165.273 208.622 1.00 84.83 16 VAL D C 1
ATOM 27235 O O . VAL D 3 16 ? 142.575 164.332 209.337 1.00 84.83 16 VAL D O 1
ATOM 27237 N N . ALA D 3 17 ? 142.358 166.546 208.991 1.00 89.89 17 ALA D N 1
ATOM 27238 C CA . ALA D 3 17 ? 142.982 166.896 210.259 1.00 89.89 17 ALA D CA 1
ATOM 27239 C C . ALA D 3 17 ? 142.044 166.693 211.438 1.00 89.89 17 ALA D C 1
ATOM 27240 O O . ALA D 3 17 ? 142.501 166.332 212.527 1.00 89.89 17 ALA D O 1
ATOM 27247 N N . CYS D 3 18 ? 140.743 166.924 211.252 1.00 91.84 18 CYS D N 1
ATOM 27248 C CA . CYS D 3 18 ? 139.805 166.775 212.353 1.00 91.84 18 CYS D CA 1
ATOM 27249 C C . CYS D 3 18 ? 138.402 166.587 211.809 1.00 91.84 18 CYS D C 1
ATOM 27250 O O . CYS D 3 18 ? 137.952 167.415 211.007 1.00 91.84 18 CYS D O 1
ATOM 27257 N N . PRO D 3 19 ? 137.680 165.542 212.222 1.00 94.00 19 PRO D N 1
ATOM 27258 C CA . PRO D 3 19 ? 136.333 165.321 211.686 1.00 94.00 19 PRO D CA 1
ATOM 27259 C C . PRO D 3 19 ? 135.260 166.184 212.323 1.00 94.00 19 PRO D C 1
ATOM 27260 O O . PRO D 3 19 ? 134.126 166.197 211.826 1.00 94.00 19 PRO D O 1
ATOM 27271 N N . ASN D 3 20 ? 135.572 166.901 213.396 1.00 97.75 20 ASN D N 1
ATOM 27272 C CA . ASN D 3 20 ? 134.563 167.674 214.099 1.00 97.75 20 ASN D CA 1
ATOM 27273 C C . ASN D 3 20 ? 134.238 168.947 213.322 1.00 97.75 20 ASN D C 1
ATOM 27274 O O . ASN D 3 20 ? 134.690 169.157 212.194 1.00 97.75 20 ASN D O 1
ATOM 27285 N N . GLY D 3 21 ? 133.436 169.805 213.937 1.00 95.90 21 GLY D N 1
ATOM 27286 C CA . GLY D 3 21 ? 133.229 171.138 213.410 1.00 95.90 21 GLY D CA 1
ATOM 27287 C C . GLY D 3 21 ? 134.495 171.964 213.507 1.00 95.90 21 GLY D C 1
ATOM 27288 O O . GLY D 3 21 ? 135.429 171.657 214.246 1.00 95.90 21 GLY D O 1
ATOM 27292 N N . PHE D 3 22 ? 134.521 173.051 212.741 1.00 89.14 22 PHE D N 1
ATOM 27293 C CA . PHE D 3 22 ? 135.767 173.783 212.560 1.00 89.14 22 PHE D CA 1
ATOM 27294 C C . PHE D 3 22 ? 135.948 174.957 213.514 1.00 89.14 22 PHE D C 1
ATOM 27295 O O . PHE D 3 22 ? 136.892 174.966 214.310 1.00 89.14 22 PHE D O 1
ATOM 27312 N N . ASN D 3 23 ? 135.063 175.945 213.460 1.00 93.27 23 ASN D N 1
ATOM 27313 C CA . ASN D 3 23 ? 135.323 177.226 214.099 1.00 93.27 23 ASN D CA 1
ATOM 27314 C C . ASN D 3 23 ? 134.127 177.698 214.904 1.00 93.27 23 ASN D C 1
ATOM 27315 O O . ASN D 3 23 ? 132.975 177.517 214.499 1.00 93.27 23 ASN D O 1
ATOM 27326 N N . SER D 3 24 ? 134.420 178.323 216.041 1.00 104.18 24 SER D N 1
ATOM 27327 C CA . SER D 3 24 ? 133.402 178.949 216.880 1.00 104.18 24 SER D CA 1
ATOM 27328 C C . SER D 3 24 ? 133.375 180.463 216.646 1.00 104.18 24 SER D C 1
ATOM 27329 O O . SER D 3 24 ? 133.884 181.259 217.435 1.00 104.18 24 SER D O 1
ATOM 27337 N N . MET D 3 25 ? 132.764 180.858 215.531 1.00 93.30 25 MET D N 1
ATOM 27338 C CA . MET D 3 25 ? 132.597 182.276 215.220 1.00 93.30 25 MET D CA 1
ATOM 27339 C C . MET D 3 25 ? 131.439 182.819 216.046 1.00 93.30 25 MET D C 1
ATOM 27340 O O . MET D 3 25 ? 130.273 182.551 215.755 1.00 93.30 25 MET D O 1
ATOM 27354 N N . PHE D 3 26 ? 131.768 183.595 217.079 1.00 95.68 26 PHE D N 1
ATOM 27355 C CA . PHE D 3 26 ? 130.788 184.135 218.025 1.00 95.68 26 PHE D CA 1
ATOM 27356 C C . PHE D 3 26 ? 129.701 183.112 218.344 1.00 95.68 26 PHE D C 1
ATOM 27357 O O . PHE D 3 26 ? 128.511 183.340 218.120 1.00 95.68 26 PHE D O 1
ATOM 27374 N N . ALA D 3 27 ? 130.116 181.970 218.877 1.00 101.78 27 ALA D N 1
ATOM 27375 C CA . ALA D 3 27 ? 129.178 180.936 219.284 1.00 101.78 27 ALA D CA 1
ATOM 27376 C C . ALA D 3 27 ? 129.846 179.968 220.250 1.00 101.78 27 ALA D C 1
ATOM 27377 O O . ALA D 3 27 ? 131.006 179.603 220.074 1.00 101.78 27 ALA D O 1
ATOM 27384 N N . PHE E 2 2 ? 135.305 145.767 197.498 1.00 127.96 2 PHE E N 1
ATOM 27385 C CA . PHE E 2 2 ? 135.489 147.072 198.194 1.00 127.96 2 PHE E CA 1
ATOM 27386 C C . PHE E 2 2 ? 134.199 147.886 198.302 1.00 127.96 2 PHE E C 1
ATOM 27387 O O . PHE E 2 2 ? 133.291 147.782 197.476 1.00 127.96 2 PHE E O 1
ATOM 27404 N N . ARG E 2 3 ? 134.137 148.687 199.362 1.00 126.92 3 ARG E N 1
ATOM 27405 C CA . ARG E 2 3 ? 133.041 149.574 199.701 1.00 126.92 3 ARG E CA 1
ATOM 27406 C C . ARG E 2 3 ? 133.503 151.027 199.569 1.00 126.92 3 ARG E C 1
ATOM 27407 O O . ARG E 2 3 ? 134.594 151.300 199.049 1.00 126.92 3 ARG E O 1
ATOM 27428 N N . GLY E 2 4 ? 132.676 151.956 200.047 1.00 119.12 4 GLY E N 1
ATOM 27429 C CA . GLY E 2 4 ? 132.945 153.380 199.918 1.00 119.12 4 GLY E CA 1
ATOM 27430 C C . GLY E 2 4 ? 134.321 153.818 200.386 1.00 119.12 4 GLY E C 1
ATOM 27431 O O . GLY E 2 4 ? 134.681 154.982 200.174 1.00 119.12 4 GLY E O 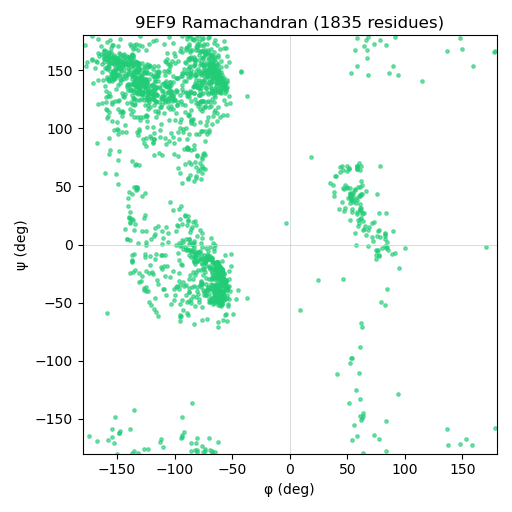1
ATOM 27435 N N . VAL E 2 5 ? 135.091 152.933 201.017 1.00 115.82 5 VAL E N 1
ATOM 27436 C CA . VAL E 2 5 ? 136.482 153.224 201.344 1.00 115.82 5 VAL E CA 1
ATOM 27437 C C . VAL E 2 5 ? 137.142 153.854 200.128 1.00 115.82 5 VAL E C 1
ATOM 27438 O O . VAL E 2 5 ? 137.934 154.793 200.256 1.00 115.82 5 VAL E O 1
ATOM 27451 N N . VAL E 2 6 ? 136.808 153.350 198.937 1.00 119.78 6 VAL E N 1
ATOM 27452 C CA . VAL E 2 6 ? 137.436 153.841 197.719 1.00 119.78 6 VAL E CA 1
ATOM 27453 C C . VAL E 2 6 ? 137.346 155.348 197.605 1.00 119.78 6 VAL E C 1
ATOM 27454 O O . VAL E 2 6 ? 138.228 155.964 197.007 1.00 119.78 6 VAL E O 1
ATOM 27467 N N . ASP E 2 7 ? 136.303 155.949 198.170 1.00 119.91 7 ASP E N 1
ATOM 27468 C CA . ASP E 2 7 ? 136.075 157.388 198.117 1.00 119.91 7 ASP E CA 1
ATOM 27469 C C . ASP E 2 7 ? 136.307 158.073 199.450 1.00 119.91 7 ASP E C 1
ATOM 27470 O O . ASP E 2 7 ? 136.628 159.262 199.481 1.00 119.91 7 ASP E O 1
ATOM 27479 N N . SER E 2 8 ? 136.141 157.351 200.557 1.00 116.84 8 SER E N 1
ATOM 27480 C CA . SER E 2 8 ? 136.459 157.908 201.863 1.00 116.84 8 SER E CA 1
ATOM 27481 C C . SER E 2 8 ? 137.956 158.108 202.049 1.00 116.84 8 SER E C 1
ATOM 27482 O O . SER E 2 8 ? 138.367 158.755 203.018 1.00 116.84 8 SER E O 1
ATOM 27490 N N . CYS E 2 9 ? 138.781 157.560 201.154 1.00 112.31 9 CYS E N 1
ATOM 27491 C CA . CYS E 2 9 ? 140.229 157.701 201.241 1.00 112.31 9 CYS E CA 1
ATOM 27492 C C . CYS E 2 9 ? 140.864 158.034 199.894 1.00 112.31 9 CYS E C 1
ATOM 27493 O O . CYS E 2 9 ? 142.087 157.939 199.756 1.00 112.31 9 CYS E O 1
ATOM 27500 N N . CYS E 2 10 ? 140.066 158.405 198.891 1.00 116.48 10 CYS E N 1
ATOM 27501 C CA . CYS E 2 10 ? 140.624 158.921 197.646 1.00 116.48 10 CYS E CA 1
ATOM 27502 C C . CYS E 2 10 ? 140.210 160.368 197.436 1.00 116.48 10 CYS E C 1
ATOM 27503 O O . CYS E 2 10 ? 141.056 161.259 197.313 1.00 116.48 10 CYS E O 1
ATOM 27510 N N . ARG E 2 11 ? 138.900 160.607 197.406 1.00 120.75 11 ARG E N 1
ATOM 27511 C CA . ARG E 2 11 ? 138.405 161.951 197.145 1.00 120.75 11 ARG E CA 1
ATOM 27512 C C . ARG E 2 11 ? 138.795 162.909 198.257 1.00 120.75 11 ARG E C 1
ATOM 27513 O O . ARG E 2 11 ? 138.806 164.124 198.040 1.00 120.75 11 ARG E O 1
ATOM 27534 N N . ASN E 2 12 ? 139.111 162.387 199.436 1.00 110.05 12 ASN E N 1
ATOM 27535 C CA . ASN E 2 12 ? 139.648 163.183 200.524 1.00 110.05 12 ASN E CA 1
ATOM 27536 C C . ASN E 2 12 ? 140.537 162.293 201.376 1.00 110.05 12 ASN E C 1
ATOM 27537 O O . ASN E 2 12 ? 140.286 161.095 201.526 1.00 110.05 12 ASN E O 1
ATOM 27548 N N . SER E 2 13 ? 141.581 162.889 201.938 1.00 99.46 13 SER E N 1
ATOM 27549 C CA . SER E 2 13 ? 142.503 162.131 202.762 1.00 99.46 13 SER E CA 1
ATOM 27550 C C . SER E 2 13 ? 141.796 161.626 204.013 1.00 99.46 13 SER E C 1
ATOM 27551 O O . SER E 2 13 ? 140.830 162.220 204.495 1.00 99.46 13 SER E O 1
ATOM 27559 N N . CYS E 2 14 ? 142.283 160.503 204.533 1.00 103.04 14 CYS E N 1
ATOM 27560 C CA . CYS E 2 14 ? 141.697 159.879 205.707 1.00 103.04 14 CYS E CA 1
ATOM 27561 C C . CYS E 2 14 ? 142.794 159.542 206.703 1.00 103.04 14 CYS E C 1
ATOM 27562 O O . CYS E 2 14 ? 143.915 159.197 206.323 1.00 103.04 14 CYS E O 1
ATOM 27569 N N . SER E 2 15 ? 142.456 159.647 207.984 1.00 97.70 15 SER E N 1
ATOM 27570 C CA . SER E 2 15 ? 143.433 159.480 209.044 1.00 97.70 15 SER E CA 1
ATOM 27571 C C . SER E 2 15 ? 143.616 158.004 209.379 1.00 97.70 15 SER E C 1
ATOM 27572 O O . SER E 2 15 ? 142.947 157.124 208.836 1.00 97.70 15 SER E O 1
ATOM 27580 N N . PHE E 2 16 ? 144.539 157.741 210.305 1.00 94.96 16 PHE E N 1
ATOM 27581 C CA . PHE E 2 16 ? 144.872 156.363 210.646 1.00 94.96 16 PHE E CA 1
ATOM 27582 C C . PHE E 2 16 ? 143.672 155.643 211.242 1.00 94.96 16 PHE E C 1
ATOM 27583 O O . PHE E 2 16 ? 143.335 154.530 210.828 1.00 94.96 16 PHE E O 1
ATOM 27600 N N . SER E 2 17 ? 143.013 156.264 212.220 1.00 99.24 17 SER E N 1
ATOM 27601 C CA . SER E 2 17 ? 141.871 155.616 212.855 1.00 99.24 17 SER E CA 1
ATOM 27602 C C . SER E 2 17 ? 140.741 155.381 211.865 1.00 99.24 17 SER E C 1
ATOM 27603 O O . SER E 2 17 ? 140.107 154.319 211.887 1.00 99.24 17 SER E O 1
ATOM 27611 N N . THR E 2 18 ? 140.473 156.351 210.990 1.00 100.16 18 THR E N 1
ATOM 27612 C CA . THR E 2 18 ? 139.412 156.176 210.005 1.00 100.16 18 THR E CA 1
ATOM 27613 C C . THR E 2 18 ? 139.680 154.962 209.128 1.00 100.16 18 THR E C 1
ATOM 27614 O O . THR E 2 18 ? 138.775 154.162 208.869 1.00 100.16 18 THR E O 1
ATOM 27625 N N . LEU E 2 19 ? 140.919 154.805 208.668 1.00 101.51 19 LEU E N 1
ATOM 27626 C CA . LEU E 2 19 ? 141.256 153.648 207.850 1.00 101.51 19 LEU E CA 1
ATOM 27627 C C . LEU E 2 19 ? 141.146 152.362 208.656 1.00 101.51 19 LEU E C 1
ATOM 27628 O O . LEU E 2 19 ? 140.563 151.376 208.194 1.00 101.51 19 LEU E O 1
ATOM 27644 N N . ARG E 2 20 ? 141.690 152.357 209.874 1.00 101.86 20 ARG E N 1
ATOM 27645 C CA . ARG E 2 20 ? 141.626 151.163 210.707 1.00 101.86 20 ARG E CA 1
ATOM 27646 C C . ARG E 2 20 ? 140.189 150.740 210.962 1.00 101.86 20 ARG E C 1
ATOM 27647 O O . ARG E 2 20 ? 139.915 149.552 211.162 1.00 101.86 20 ARG E O 1
ATOM 27668 N N . ALA E 2 21 ? 139.257 151.694 210.953 1.00 106.68 21 ALA E N 1
ATOM 27669 C CA . ALA E 2 21 ? 137.869 151.375 211.262 1.00 106.68 21 ALA E CA 1
ATOM 27670 C C . ALA E 2 21 ? 137.274 150.363 210.295 1.00 106.68 21 ALA E C 1
ATOM 27671 O O . ALA E 2 21 ? 136.295 149.695 210.642 1.00 106.68 21 ALA E O 1
ATOM 27678 N N . TYR E 2 22 ? 137.836 150.227 209.096 1.00 112.97 22 TYR E N 1
ATOM 27679 C CA . TYR E 2 22 ? 137.271 149.315 208.113 1.00 112.97 22 TYR E CA 1
ATOM 27680 C C . TYR E 2 22 ? 137.701 147.870 208.319 1.00 112.97 22 TYR E C 1
ATOM 27681 O O . TYR E 2 22 ? 137.172 146.986 207.638 1.00 112.97 22 TYR E O 1
ATOM 27699 N N . CYS E 2 23 ? 138.632 147.601 209.228 1.00 118.49 23 CYS E N 1
ATOM 27700 C CA . CYS E 2 23 ? 139.002 146.224 209.513 1.00 118.49 23 CYS E CA 1
ATOM 27701 C C . CYS E 2 23 ? 137.847 145.498 210.192 1.00 118.49 23 CYS E C 1
ATOM 27702 O O . CYS E 2 23 ? 137.057 146.092 210.930 1.00 118.49 23 CYS E O 1
ATOM 27709 N N . ASP E 2 24 ? 137.748 144.198 209.934 1.00 124.26 24 ASP E N 1
ATOM 27710 C CA . ASP E 2 24 ? 136.711 143.383 210.552 1.00 124.26 24 ASP E CA 1
ATOM 27711 C C . ASP E 2 24 ? 136.972 143.234 212.044 1.00 124.26 24 ASP E C 1
ATOM 27712 O O . ASP E 2 24 ? 136.082 142.865 212.808 1.00 124.26 24 ASP E O 1
ATOM 27721 N N . ASN F 3 1 ? 148.660 161.939 211.371 1.00 93.56 1 ASN F N 1
ATOM 27722 C CA . ASN F 3 1 ? 149.009 162.233 209.954 1.00 93.56 1 ASN F CA 1
ATOM 27723 C C . ASN F 3 1 ? 147.835 161.919 209.033 1.00 93.56 1 ASN F C 1
ATOM 27724 O O . ASN F 3 1 ? 146.721 161.698 209.498 1.00 93.56 1 ASN F O 1
ATOM 27737 N N . SER F 3 2 ? 148.089 161.895 207.727 1.00 93.98 2 SER F N 1
ATOM 27738 C CA . SER F 3 2 ? 147.042 161.719 206.734 1.00 93.98 2 SER F CA 1
ATOM 27739 C C . SER F 3 2 ? 147.460 160.671 205.715 1.00 93.98 2 SER F C 1
ATOM 27740 O O . SER F 3 2 ? 148.649 160.409 205.519 1.00 93.98 2 SER F O 1
ATOM 27748 N N . LEU F 3 3 ? 146.463 160.075 205.067 1.00 98.22 3 LEU F N 1
ATOM 27749 C CA . LEU F 3 3 ? 146.676 159.047 204.062 1.00 98.22 3 LEU F CA 1
ATOM 27750 C C . LEU F 3 3 ? 145.863 159.357 202.814 1.00 98.22 3 LEU F C 1
ATOM 27751 O O . LEU F 3 3 ? 144.787 159.957 202.886 1.00 98.22 3 LEU F O 1
ATOM 27767 N N . ARG F 3 4 ? 146.390 158.936 201.669 1.00 106.19 4 ARG F N 1
ATOM 27768 C CA . ARG F 3 4 ? 145.715 159.128 200.391 1.00 106.19 4 ARG F CA 1
ATOM 27769 C C . ARG F 3 4 ? 146.282 158.127 199.400 1.00 106.19 4 ARG F C 1
ATOM 27770 O O . ARG F 3 4 ? 147.473 158.182 199.080 1.00 106.19 4 ARG F O 1
ATOM 27791 N N . ALA F 3 5 ? 145.437 157.221 198.920 1.00 112.16 5 ALA F N 1
ATOM 27792 C CA . ALA F 3 5 ? 145.844 156.255 197.913 1.00 112.16 5 ALA F CA 1
ATOM 27793 C C . ALA F 3 5 ? 144.608 155.777 197.170 1.00 112.16 5 ALA F C 1
ATOM 27794 O O . ALA F 3 5 ? 143.489 155.881 197.675 1.00 112.16 5 ALA F O 1
ATOM 27801 N N . CYS F 3 6 ? 144.822 155.247 195.969 1.00 116.82 6 CYS F N 1
ATOM 27802 C CA . CYS F 3 6 ? 143.729 154.798 195.120 1.00 116.82 6 CYS F CA 1
ATOM 27803 C C . CYS F 3 6 ? 144.144 153.545 194.367 1.00 116.82 6 CYS F C 1
ATOM 27804 O O . CYS F 3 6 ? 145.330 153.274 194.171 1.00 116.82 6 CYS F O 1
ATOM 27811 N N . GLY F 3 7 ? 143.142 152.777 193.947 1.00 117.11 7 GLY F N 1
ATOM 27812 C CA . GLY F 3 7 ? 143.371 151.603 193.142 1.00 117.11 7 GLY F CA 1
ATOM 27813 C C . GLY F 3 7 ? 144.179 150.554 193.878 1.00 117.11 7 GLY F C 1
ATOM 27814 O O . GLY F 3 7 ? 144.045 150.379 195.093 1.00 117.11 7 GLY F O 1
ATOM 27818 N N . PRO F 3 8 ? 145.039 149.828 193.158 1.00 118.05 8 PRO F N 1
ATOM 27819 C CA . PRO F 3 8 ? 145.825 148.784 193.830 1.00 118.05 8 PRO F CA 1
ATOM 27820 C C . PRO F 3 8 ? 146.684 149.329 194.951 1.00 118.05 8 PRO F C 1
ATOM 27821 O O . PRO F 3 8 ? 146.966 148.606 195.914 1.00 118.05 8 PRO F O 1
ATOM 27832 N N . ALA F 3 9 ? 147.103 150.590 194.864 1.00 112.44 9 ALA F N 1
ATOM 27833 C CA . ALA F 3 9 ? 147.789 151.196 195.995 1.00 112.44 9 ALA F CA 1
ATOM 27834 C C . ALA F 3 9 ? 146.890 151.230 197.219 1.00 112.44 9 ALA F C 1
ATOM 27835 O O . ALA F 3 9 ? 147.333 150.902 198.324 1.00 112.44 9 ALA F O 1
ATOM 27842 N N . LEU F 3 10 ? 145.622 151.606 197.043 1.00 113.23 10 LEU F N 1
ATOM 27843 C CA . LEU F 3 10 ? 144.686 151.574 198.160 1.00 113.23 10 LEU F CA 1
ATOM 27844 C C . LEU F 3 10 ? 144.473 150.148 198.642 1.00 113.23 10 LEU F C 1
ATOM 27845 O O . LEU F 3 10 ? 144.359 149.909 199.847 1.00 113.23 10 LEU F O 1
ATOM 27861 N N . MET F 3 11 ? 144.416 149.187 197.722 1.00 116.14 11 MET F N 1
ATOM 27862 C CA . MET F 3 11 ? 144.250 147.801 198.138 1.00 116.14 11 MET F CA 1
ATOM 27863 C C . MET F 3 11 ? 145.402 147.366 199.033 1.00 116.14 11 MET F C 1
ATOM 27864 O O . MET F 3 11 ? 145.185 146.756 200.084 1.00 116.14 11 MET F O 1
ATOM 27878 N N . ASP F 3 12 ? 146.636 147.688 198.640 1.00 107.62 12 ASP F N 1
ATOM 27879 C CA . ASP F 3 12 ? 147.791 147.366 199.475 1.00 107.62 12 ASP F CA 1
ATOM 27880 C C . ASP F 3 12 ? 147.735 148.107 200.803 1.00 107.62 12 ASP F C 1
ATOM 27881 O O . ASP F 3 12 ? 148.080 147.551 201.854 1.00 107.62 12 ASP F O 1
ATOM 27890 N N . MET F 3 13 ? 147.326 149.374 200.769 1.00 106.66 13 MET F N 1
ATOM 27891 C CA . MET F 3 13 ? 147.209 150.150 201.995 1.00 106.66 13 MET F CA 1
ATOM 27892 C C . MET F 3 13 ? 146.272 149.457 202.972 1.00 106.66 13 MET F C 1
ATOM 27893 O O . MET F 3 13 ? 146.592 149.293 204.153 1.00 106.66 13 MET F O 1
ATOM 27907 N N . LEU F 3 14 ? 145.107 149.034 202.488 1.00 108.58 14 LEU F N 1
ATOM 27908 C CA . LEU F 3 14 ? 144.143 148.371 203.356 1.00 108.58 14 LEU F CA 1
ATOM 27909 C C . LEU F 3 14 ? 144.654 147.008 203.794 1.00 108.58 14 LEU F C 1
ATOM 27910 O O . LEU F 3 14 ? 144.390 146.571 204.919 1.00 108.58 14 LEU F O 1
ATOM 27926 N N . ARG F 3 15 ? 145.388 146.324 202.918 1.00 111.21 15 ARG F N 1
ATOM 27927 C CA . ARG F 3 15 ? 145.946 145.027 203.276 1.00 111.21 15 ARG F CA 1
ATOM 27928 C C . ARG F 3 15 ? 146.892 145.152 204.460 1.00 111.21 15 ARG F C 1
ATOM 27929 O O . ARG F 3 15 ? 146.830 144.352 205.400 1.00 111.21 15 ARG F O 1
ATOM 27950 N N . VAL F 3 16 ? 147.774 146.151 204.435 1.00 100.37 16 VAL F N 1
ATOM 27951 C CA . VAL F 3 16 ? 148.687 146.345 205.559 1.00 100.37 16 VAL F CA 1
ATOM 27952 C C . VAL F 3 16 ? 147.940 146.868 206.778 1.00 100.37 16 VAL F C 1
ATOM 27953 O O . VAL F 3 16 ? 148.224 146.467 207.911 1.00 100.37 16 VAL F O 1
ATOM 27966 N N . ALA F 3 17 ? 146.979 147.770 206.572 1.00 103.05 17 ALA F N 1
ATOM 27967 C CA . ALA F 3 17 ? 146.287 148.394 207.691 1.00 103.05 17 ALA F CA 1
ATOM 27968 C C . ALA F 3 17 ? 145.426 147.412 208.470 1.00 103.05 17 ALA F C 1
ATOM 27969 O O . ALA F 3 17 ? 145.140 147.659 209.645 1.00 103.05 17 ALA F O 1
ATOM 27976 N N . CYS F 3 18 ? 145.003 146.313 207.849 1.00 110.47 18 CYS F N 1
ATOM 27977 C CA . CYS F 3 18 ? 144.173 145.302 208.498 1.00 110.47 18 CYS F CA 1
ATOM 27978 C C . CYS F 3 18 ? 144.866 143.955 208.354 1.00 110.47 18 CYS F C 1
ATOM 27979 O O . CYS F 3 18 ? 144.580 143.196 207.415 1.00 110.47 18 CYS F O 1
ATOM 27986 N N . PRO F 3 19 ? 145.793 143.618 209.251 1.00 108.38 19 PRO F N 1
ATOM 27987 C CA . PRO F 3 19 ? 146.375 142.270 209.202 1.00 108.38 19 PRO F CA 1
ATOM 27988 C C . PRO F 3 19 ? 145.316 141.189 209.251 1.00 108.38 19 PRO F C 1
ATOM 27989 O O . PRO F 3 19 ? 145.449 140.157 208.583 1.00 108.38 19 PRO F O 1
ATOM 28000 N N . ASN F 3 20 ? 144.258 141.404 210.025 1.00 114.84 20 ASN F N 1
ATOM 28001 C CA . ASN F 3 20 ? 143.117 140.510 209.992 1.00 114.84 20 ASN F CA 1
ATOM 28002 C C . ASN F 3 20 ? 142.292 140.771 208.734 1.00 114.84 20 ASN F C 1
ATOM 28003 O O . ASN F 3 20 ? 142.576 141.675 207.944 1.00 114.84 20 ASN F O 1
ATOM 28014 N N . GLY F 3 21 ? 141.253 139.964 208.553 1.00 118.63 21 GLY F N 1
ATOM 28015 C CA . GLY F 3 21 ? 140.442 140.077 207.359 1.00 118.63 21 GLY F CA 1
ATOM 28016 C C . GLY F 3 21 ? 139.607 141.342 207.344 1.00 118.63 21 GLY F C 1
ATOM 28017 O O . GLY F 3 21 ? 139.278 141.928 208.376 1.00 118.63 21 GLY F O 1
ATOM 28021 N N . PHE F 3 22 ? 139.273 141.772 206.130 1.00 118.43 22 PHE F N 1
ATOM 28022 C CA . PHE F 3 22 ? 138.330 142.857 205.900 1.00 118.43 22 PHE F CA 1
ATOM 28023 C C . PHE F 3 22 ? 137.277 142.370 204.919 1.00 118.43 22 PHE F C 1
ATOM 28024 O O . PHE F 3 22 ? 137.614 141.809 203.872 1.00 118.43 22 PHE F O 1
ATOM 28041 N N . ASN F 3 23 ? 136.009 142.581 205.256 1.00 128.37 23 ASN F N 1
ATOM 28042 C CA . ASN F 3 23 ? 134.928 142.038 204.451 1.00 128.37 23 ASN F CA 1
ATOM 28043 C C . ASN F 3 23 ? 134.902 142.690 203.072 1.00 128.37 23 ASN F C 1
ATOM 28044 O O . ASN F 3 23 ? 135.450 143.774 202.853 1.00 128.37 23 ASN F O 1
ATOM 28055 N N . SER F 3 24 ? 134.253 142.006 202.136 1.00 132.99 24 SER F N 1
ATOM 28056 C CA . SER F 3 24 ? 134.139 142.484 200.763 1.00 132.99 24 SER F CA 1
ATOM 28057 C C . SER F 3 24 ? 133.552 143.888 200.717 1.00 132.99 24 SER F C 1
ATOM 28058 O O . SER F 3 24 ? 132.817 144.295 201.617 1.00 132.99 24 SER F O 1
ATOM 28066 N N . PHE G 2 2 ? 206.378 173.502 235.390 1.00 125.09 2 PHE G N 1
ATOM 28067 C CA . PHE G 2 2 ? 206.852 174.885 235.685 1.00 125.09 2 PHE G CA 1
ATOM 28068 C C . PHE G 2 2 ? 208.201 175.146 235.028 1.00 125.09 2 PHE G C 1
ATOM 28069 O O . PHE G 2 2 ? 208.490 176.262 234.601 1.00 125.09 2 PHE G O 1
ATOM 28086 N N . ARG G 2 3 ? 209.027 174.104 234.952 1.00 121.62 3 ARG G N 1
ATOM 28087 C CA . ARG G 2 3 ? 210.341 174.228 234.339 1.00 121.62 3 ARG G CA 1
ATOM 28088 C C . ARG G 2 3 ? 210.307 174.026 232.831 1.00 121.62 3 ARG G C 1
ATOM 28089 O O . ARG G 2 3 ? 211.307 174.303 232.160 1.00 121.62 3 ARG G O 1
ATOM 28110 N N . GLY G 2 4 ? 209.190 173.559 232.284 1.00 110.95 4 GLY G N 1
ATOM 28111 C CA . GLY G 2 4 ? 209.152 173.219 230.877 1.00 110.95 4 GLY G CA 1
ATOM 28112 C C . GLY G 2 4 ? 209.254 174.440 229.984 1.00 110.95 4 GLY G C 1
ATOM 28113 O O . GLY G 2 4 ? 208.916 175.559 230.368 1.00 110.95 4 GLY G O 1
ATOM 28117 N N . VAL G 2 5 ? 209.727 174.209 228.760 1.00 105.17 5 VAL G N 1
ATOM 28118 C CA . VAL G 2 5 ? 209.880 175.301 227.806 1.00 105.17 5 VAL G CA 1
ATOM 28119 C C . VAL G 2 5 ? 208.523 175.898 227.462 1.00 105.17 5 VAL G C 1
ATOM 28120 O O . VAL G 2 5 ? 208.334 177.119 227.505 1.00 105.17 5 VAL G O 1
ATOM 28133 N N . VAL G 2 6 ? 207.552 175.048 227.138 1.00 101.53 6 VAL G N 1
ATOM 28134 C CA . VAL G 2 6 ? 206.266 175.527 226.645 1.00 101.53 6 VAL G CA 1
ATOM 28135 C C . VAL G 2 6 ? 205.435 176.078 227.794 1.00 101.53 6 VAL G C 1
ATOM 28136 O O . VAL G 2 6 ? 204.319 176.566 227.585 1.00 101.53 6 VAL G O 1
ATOM 28149 N N . ASP G 2 7 ? 205.963 176.000 229.016 1.00 111.76 7 ASP G N 1
ATOM 28150 C CA . ASP G 2 7 ? 205.361 176.709 230.137 1.00 111.76 7 ASP G CA 1
ATOM 28151 C C . ASP G 2 7 ? 206.243 177.854 230.614 1.00 111.76 7 ASP G C 1
ATOM 28152 O O . ASP G 2 7 ? 205.793 178.657 231.439 1.00 111.76 7 ASP G O 1
ATOM 28161 N N . SER G 2 8 ? 207.475 177.955 230.124 1.00 110.48 8 SER G N 1
ATOM 28162 C CA . SER G 2 8 ? 208.297 179.141 230.317 1.00 110.48 8 SER G CA 1
ATOM 28163 C C . SER G 2 8 ? 208.139 180.114 229.164 1.00 110.48 8 SER G C 1
ATOM 28164 O O . SER G 2 8 ? 207.790 181.279 229.385 1.00 110.48 8 SER G O 1
ATOM 28172 N N . CYS G 2 9 ? 208.386 179.670 227.936 1.00 111.17 9 CYS G N 1
ATOM 28173 C CA . CYS G 2 9 ? 207.924 180.392 226.766 1.00 111.17 9 CYS G CA 1
ATOM 28174 C C . CYS G 2 9 ? 206.463 180.028 226.525 1.00 111.17 9 CYS G C 1
ATOM 28175 O O . CYS G 2 9 ? 205.822 179.371 227.348 1.00 111.17 9 CYS G O 1
ATOM 28182 N N . CYS G 2 10 ? 205.920 180.447 225.388 1.00 111.27 10 CYS G N 1
ATOM 28183 C CA . CYS G 2 10 ? 204.482 180.312 225.134 1.00 111.27 10 CYS G CA 1
ATOM 28184 C C . CYS G 2 10 ? 203.782 181.047 226.274 1.00 111.27 10 CYS G C 1
ATOM 28185 O O . CYS G 2 10 ? 204.069 182.234 226.496 1.00 111.27 10 CYS G O 1
ATOM 28192 N N . ARG G 2 11 ? 202.880 180.407 227.013 1.00 106.20 11 ARG G N 1
ATOM 28193 C CA . ARG G 2 11 ? 202.243 181.051 228.150 1.00 106.20 11 ARG G CA 1
ATOM 28194 C C . ARG G 2 11 ? 203.291 181.579 229.120 1.00 106.20 11 ARG G C 1
ATOM 28195 O O . ARG G 2 11 ? 204.312 180.927 229.358 1.00 106.20 11 ARG G O 1
ATOM 28216 N N . ASN G 2 12 ? 203.045 182.772 229.660 1.00 112.75 12 ASN G N 1
ATOM 28217 C CA . ASN G 2 12 ? 203.939 183.461 230.586 1.00 112.75 12 ASN G CA 1
ATOM 28218 C C . ASN G 2 12 ? 205.126 184.105 229.878 1.00 112.75 12 ASN G C 1
ATOM 28219 O O . ASN G 2 12 ? 205.858 184.885 230.494 1.00 112.75 12 ASN G O 1
ATOM 28230 N N . SER G 2 13 ? 205.313 183.818 228.590 1.00 115.35 13 SER G N 1
ATOM 28231 C CA . SER G 2 13 ? 206.355 184.469 227.803 1.00 115.35 13 SER G CA 1
ATOM 28232 C C . SER G 2 13 ? 207.746 184.242 228.386 1.00 115.35 13 SER G C 1
ATOM 28233 O O . SER G 2 13 ? 207.897 184.024 229.592 1.00 115.35 13 SER G O 1
ATOM 28241 N N . CYS G 2 14 ? 208.772 184.289 227.538 1.00 121.11 14 CYS G N 1
ATOM 28242 C CA . CYS G 2 14 ? 210.147 184.137 228.001 1.00 121.11 14 CYS G CA 1
ATOM 28243 C C . CYS G 2 14 ? 211.046 185.177 227.349 1.00 121.11 14 CYS G C 1
ATOM 28244 O O . CYS G 2 14 ? 210.573 186.018 226.577 1.00 121.11 14 CYS G O 1
ATOM 28251 N N . SER G 2 15 ? 212.341 185.126 227.649 1.00 121.70 15 SER G N 1
ATOM 28252 C CA . SER G 2 15 ? 213.310 186.057 227.095 1.00 121.70 15 SER G CA 1
ATOM 28253 C C . SER G 2 15 ? 214.521 185.288 226.592 1.00 121.70 15 SER G C 1
ATOM 28254 O O . SER G 2 15 ? 214.818 184.187 227.063 1.00 121.70 15 SER G O 1
ATOM 28262 N N . PHE G 2 16 ? 215.224 185.890 225.631 1.00 122.57 16 PHE G N 1
ATOM 28263 C CA . PHE G 2 16 ? 216.375 185.225 225.034 1.00 122.57 16 PHE G CA 1
ATOM 28264 C C . PHE G 2 16 ? 217.392 184.812 226.087 1.00 122.57 16 PHE G C 1
ATOM 28265 O O . PHE G 2 16 ? 218.041 183.770 225.946 1.00 122.57 16 PHE G O 1
ATOM 28282 N N . SER G 2 17 ? 217.551 185.612 227.143 1.00 125.39 17 SER G N 1
ATOM 28283 C CA . SER G 2 17 ? 218.510 185.262 228.184 1.00 125.39 17 SER G CA 1
ATOM 28284 C C . SER G 2 17 ? 218.155 183.928 228.825 1.00 125.39 17 SER G C 1
ATOM 28285 O O . SER G 2 17 ? 219.024 183.067 229.009 1.00 125.39 17 SER G O 1
ATOM 28293 N N . THR G 2 18 ? 216.884 183.735 229.165 1.00 123.07 18 THR G N 1
ATOM 28294 C CA . THR G 2 18 ? 216.435 182.464 229.715 1.00 123.07 18 THR G CA 1
ATOM 28295 C C . THR G 2 18 ? 216.386 181.366 228.667 1.00 123.07 18 THR G C 1
ATOM 28296 O O . THR G 2 18 ? 216.655 180.203 228.986 1.00 123.07 18 THR G O 1
ATOM 28307 N N . LEU G 2 19 ? 216.055 181.708 227.422 1.00 118.57 19 LEU G N 1
ATOM 28308 C CA . LEU G 2 19 ? 216.015 180.696 226.376 1.00 118.57 19 LEU G CA 1
ATOM 28309 C C . LEU G 2 19 ? 217.381 180.058 226.184 1.00 118.57 19 LEU G C 1
ATOM 28310 O O . LEU G 2 19 ? 217.485 178.840 226.009 1.00 118.57 19 LEU G O 1
ATOM 28326 N N . ARG G 2 20 ? 218.443 180.859 226.216 1.00 124.47 20 ARG G N 1
ATOM 28327 C CA . ARG G 2 20 ? 219.780 180.302 226.078 1.00 124.47 20 ARG G CA 1
ATOM 28328 C C . ARG G 2 20 ? 220.212 179.663 227.389 1.00 124.47 20 ARG G C 1
ATOM 28329 O O . ARG G 2 20 ? 221.232 180.044 227.970 1.00 124.47 20 ARG G O 1
ATOM 28350 N N . ALA G 2 21 ? 219.414 178.716 227.874 1.00 121.45 21 ALA G N 1
ATOM 28351 C CA . ALA G 2 21 ? 219.790 177.868 228.995 1.00 121.45 21 ALA G CA 1
ATOM 28352 C C . ALA G 2 21 ? 219.455 176.418 228.671 1.00 121.45 21 ALA G C 1
ATOM 28353 O O . ALA G 2 21 ? 220.033 175.494 229.250 1.00 121.45 21 ALA G O 1
ATOM 28360 N N . TYR G 2 22 ? 218.523 176.212 227.739 1.00 115.54 22 TYR G N 1
ATOM 28361 C CA . TYR G 2 22 ? 218.067 174.875 227.389 1.00 115.54 22 TYR G CA 1
ATOM 28362 C C . TYR G 2 22 ? 218.980 174.229 226.359 1.00 115.54 22 TYR G C 1
ATOM 28363 O O . TYR G 2 22 ? 218.796 173.058 226.016 1.00 115.54 22 TYR G O 1
ATOM 28381 N N . CYS G 2 23 ? 219.962 174.973 225.856 1.00 124.75 23 CYS G N 1
ATOM 28382 C CA . CYS G 2 23 ? 220.735 174.496 224.717 1.00 124.75 23 CYS G CA 1
ATOM 28383 C C . CYS G 2 23 ? 222.239 174.556 224.951 1.00 124.75 23 CYS G C 1
ATOM 28384 O O . CYS G 2 23 ? 222.989 173.769 224.366 1.00 124.75 23 CYS G O 1
ATOM 28391 N N . ASP G 2 24 ? 222.690 175.468 225.804 1.00 125.85 24 ASP G N 1
ATOM 28392 C CA . ASP G 2 24 ? 224.121 175.709 225.940 1.00 125.85 24 ASP G CA 1
ATOM 28393 C C . ASP G 2 24 ? 224.849 174.414 226.265 1.00 125.85 24 ASP G C 1
ATOM 28394 O O . ASP G 2 24 ? 224.435 173.661 227.152 1.00 125.85 24 ASP G O 1
ATOM 28403 N N . SER G 2 25 ? 225.935 174.161 225.544 1.00 124.63 25 SER G N 1
ATOM 28404 C CA . SER G 2 25 ? 226.718 172.950 225.731 1.00 124.63 25 SER G CA 1
ATOM 28405 C C . SER G 2 25 ? 228.205 173.278 225.727 1.00 124.63 25 SER G C 1
ATOM 28406 O O . SER G 2 25 ? 228.651 174.175 225.013 1.00 124.63 25 SER G O 1
ATOM 28415 N N . SER H 3 2 ? 209.466 188.651 226.517 1.00 121.62 2 SER H N 1
ATOM 28416 C CA . SER H 3 2 ? 209.620 189.270 225.170 1.00 121.62 2 SER H CA 1
ATOM 28417 C C . SER H 3 2 ? 209.250 188.279 224.073 1.00 121.62 2 SER H C 1
ATOM 28418 O O . SER H 3 2 ? 208.539 188.620 223.130 1.00 121.62 2 SER H O 1
ATOM 28426 N N . LEU H 3 3 ? 209.739 187.050 224.202 1.00 118.21 3 LEU H N 1
ATOM 28427 C CA . LEU H 3 3 ? 209.443 186.013 223.225 1.00 118.21 3 LEU H CA 1
ATOM 28428 C C . LEU H 3 3 ? 208.131 185.321 223.566 1.00 118.21 3 LEU H C 1
ATOM 28429 O O . LEU H 3 3 ? 207.763 185.196 224.737 1.00 118.21 3 LEU H O 1
ATOM 28445 N N . ARG H 3 4 ? 207.420 184.879 222.528 1.00 111.53 4 ARG H N 1
ATOM 28446 C CA . ARG H 3 4 ? 206.125 184.240 222.722 1.00 111.53 4 ARG H CA 1
ATOM 28447 C C . ARG H 3 4 ? 205.905 183.064 221.775 1.00 111.53 4 ARG H C 1
ATOM 28448 O O . ARG H 3 4 ? 204.822 182.468 221.796 1.00 111.53 4 ARG H O 1
ATOM 28469 N N . ALA H 3 5 ? 206.898 182.689 220.975 1.00 106.34 5 ALA H N 1
ATOM 28470 C CA . ALA H 3 5 ? 206.698 181.667 219.957 1.00 106.34 5 ALA H CA 1
ATOM 28471 C C . ALA H 3 5 ? 206.141 180.383 220.563 1.00 106.34 5 ALA H C 1
ATOM 28472 O O . ALA H 3 5 ? 206.207 180.160 221.774 1.00 106.34 5 ALA H O 1
ATOM 28479 N N . CYS H 3 6 ? 205.585 179.535 219.698 1.00 102.31 6 CYS H N 1
ATOM 28480 C CA . CYS H 3 6 ? 205.003 178.265 220.105 1.00 102.31 6 CYS H CA 1
ATOM 28481 C C . CYS H 3 6 ? 205.109 177.268 218.961 1.00 102.31 6 CYS H C 1
ATOM 28482 O O . CYS H 3 6 ? 205.299 177.635 217.799 1.00 102.31 6 CYS H O 1
ATOM 28489 N N . GLY H 3 7 ? 204.994 175.989 219.307 1.00 98.31 7 GLY H N 1
ATOM 28490 C CA . GLY H 3 7 ? 205.007 174.928 218.331 1.00 98.31 7 GLY H CA 1
ATOM 28491 C C . GLY H 3 7 ? 206.194 175.024 217.397 1.00 98.31 7 GLY H C 1
ATOM 28492 O O . GLY H 3 7 ? 207.318 175.294 217.826 1.00 98.31 7 GLY H O 1
ATOM 28496 N N . PRO H 3 8 ? 205.971 174.820 216.096 1.00 97.73 8 PRO H N 1
ATOM 28497 C CA . PRO H 3 8 ? 207.104 174.881 215.169 1.00 97.73 8 PRO H CA 1
ATOM 28498 C C . PRO H 3 8 ? 207.803 176.219 215.199 1.00 97.73 8 PRO H C 1
ATOM 28499 O O . PRO H 3 8 ? 209.024 176.271 215.012 1.00 97.73 8 PRO H O 1
ATOM 28510 N N . ALA H 3 9 ? 207.072 177.308 215.429 1.00 101.21 9 ALA H N 1
ATOM 28511 C CA . ALA H 3 9 ? 207.732 178.599 215.565 1.00 101.21 9 ALA H CA 1
ATOM 28512 C C . ALA H 3 9 ? 208.696 178.588 216.740 1.00 101.21 9 ALA H C 1
ATOM 28513 O O . ALA H 3 9 ? 209.834 179.053 216.618 1.00 101.21 9 ALA H O 1
ATOM 28520 N N . LEU H 3 10 ? 208.267 178.046 217.880 1.00 103.64 10 LEU H N 1
ATOM 28521 C CA . LEU H 3 10 ? 209.162 177.939 219.026 1.00 103.64 10 LEU H CA 1
ATOM 28522 C C . LEU H 3 10 ? 210.363 177.069 218.693 1.00 103.64 10 LEU H C 1
ATOM 28523 O O . LEU H 3 10 ? 211.502 177.403 219.033 1.00 103.64 10 LEU H O 1
ATOM 28539 N N . MET H 3 11 ? 210.124 175.938 218.033 1.00 105.80 11 MET H N 1
ATOM 28540 C CA . MET H 3 11 ? 211.217 175.034 217.701 1.00 105.80 11 MET H CA 1
ATOM 28541 C C . MET H 3 11 ? 212.259 175.738 216.846 1.00 105.80 11 MET H C 1
ATOM 28542 O O . MET H 3 11 ? 213.455 175.716 217.155 1.00 105.80 11 MET H O 1
ATOM 28556 N N . ASP H 3 12 ? 211.816 176.383 215.766 1.00 114.31 12 ASP H N 1
ATOM 28557 C CA . ASP H 3 12 ? 212.750 177.046 214.864 1.00 114.31 12 ASP H CA 1
ATOM 28558 C C . ASP H 3 12 ? 213.446 178.217 215.542 1.00 114.31 12 ASP H C 1
ATOM 28559 O O . ASP H 3 12 ? 214.649 178.426 215.351 1.00 114.31 12 ASP H O 1
ATOM 28568 N N . MET H 3 13 ? 212.710 179.002 216.328 1.00 112.68 13 MET H N 1
ATOM 28569 C CA . MET H 3 13 ? 213.326 180.142 216.992 1.00 112.68 13 MET H CA 1
ATOM 28570 C C . MET H 3 13 ? 214.381 179.679 217.985 1.00 112.68 13 MET H C 1
ATOM 28571 O O . MET H 3 13 ? 215.453 180.285 218.091 1.00 112.68 13 MET H O 1
ATOM 28585 N N . LEU H 3 14 ? 214.101 178.601 218.717 1.00 113.17 14 LEU H N 1
ATOM 28586 C CA . LEU H 3 14 ? 215.090 178.049 219.634 1.00 113.17 14 LEU H CA 1
ATOM 28587 C C . LEU H 3 14 ? 216.303 177.531 218.874 1.00 113.17 14 LEU H C 1
ATOM 28588 O O . LEU H 3 14 ? 217.449 177.772 219.269 1.00 113.17 14 LEU H O 1
ATOM 28604 N N . ARG H 3 15 ? 216.069 176.821 217.769 1.00 115.61 15 ARG H N 1
ATOM 28605 C CA . ARG H 3 15 ? 217.183 176.305 216.985 1.00 115.61 15 ARG H CA 1
ATOM 28606 C C . ARG H 3 15 ? 218.078 177.437 216.506 1.00 115.61 15 ARG H C 1
ATOM 28607 O O . ARG H 3 15 ? 219.307 177.356 216.609 1.00 115.61 15 ARG H O 1
ATOM 28628 N N . VAL H 3 16 ? 217.477 178.508 215.992 1.00 118.59 16 VAL H N 1
ATOM 28629 C CA . VAL H 3 16 ? 218.263 179.642 215.522 1.00 118.59 16 VAL H CA 1
ATOM 28630 C C . VAL H 3 16 ? 219.005 180.290 216.681 1.00 118.59 16 VAL H C 1
ATOM 28631 O O . VAL H 3 16 ? 220.186 180.635 216.566 1.00 118.59 16 VAL H O 1
ATOM 28644 N N . ALA H 3 17 ? 218.328 180.464 217.817 1.00 119.47 17 ALA H N 1
ATOM 28645 C CA . ALA H 3 17 ? 218.931 181.186 218.930 1.00 119.47 17 ALA H CA 1
ATOM 28646 C C . ALA H 3 17 ? 220.138 180.453 219.499 1.00 119.47 17 ALA H C 1
ATOM 28647 O O . ALA H 3 17 ? 220.985 181.076 220.149 1.00 119.47 17 ALA H O 1
ATOM 28654 N N . CYS H 3 18 ? 220.238 179.146 219.277 1.00 125.62 18 CYS H N 1
ATOM 28655 C CA . CYS H 3 18 ? 221.341 178.350 219.817 1.00 125.62 18 CYS H CA 1
ATOM 28656 C C . CYS H 3 18 ? 221.527 177.105 218.967 1.00 125.62 18 CYS H C 1
ATOM 28657 O O . CYS H 3 18 ? 221.063 176.013 219.315 1.00 125.62 18 CYS H O 1
ATOM 28664 N N . PRO H 3 19 ? 222.215 177.231 217.829 1.00 126.55 19 PRO H N 1
ATOM 28665 C CA . PRO H 3 19 ? 222.444 176.064 216.968 1.00 126.55 19 PRO H CA 1
ATOM 28666 C C . PRO H 3 19 ? 223.675 175.257 217.336 1.00 126.55 19 PRO H C 1
ATOM 28667 O O . PRO H 3 19 ? 224.074 174.384 216.554 1.00 126.55 19 PRO H O 1
ATOM 28678 N N . ASN H 3 20 ? 224.287 175.517 218.489 1.00 129.17 20 ASN H N 1
ATOM 28679 C CA . ASN H 3 20 ? 225.552 174.884 218.840 1.00 129.17 20 ASN H CA 1
ATOM 28680 C C . ASN H 3 20 ? 225.339 173.584 219.607 1.00 129.17 20 ASN H C 1
ATOM 28681 O O . ASN H 3 20 ? 226.219 173.152 220.358 1.00 129.17 20 ASN H O 1
ATOM 28692 N N . GLY H 3 21 ? 224.182 172.954 219.430 1.00 121.75 21 GLY H N 1
ATOM 28693 C CA . GLY H 3 21 ? 223.910 171.689 220.084 1.00 121.75 21 GLY H CA 1
ATOM 28694 C C . GLY H 3 21 ? 223.268 171.863 221.444 1.00 121.75 21 GLY H C 1
ATOM 28695 O O . GLY H 3 21 ? 223.477 172.884 222.104 1.00 121.75 21 GLY H O 1
ATOM 28699 N N . PHE H 3 22 ? 222.501 170.869 221.880 1.00 114.92 22 PHE H N 1
ATOM 28700 C CA . PHE H 3 22 ? 221.723 170.940 223.110 1.00 114.92 22 PHE H CA 1
ATOM 28701 C C . PHE H 3 22 ? 222.390 170.102 224.190 1.00 114.92 22 PHE H C 1
ATOM 28702 O O . PHE H 3 22 ? 223.023 169.085 223.890 1.00 114.92 22 PHE H O 1
ATOM 28719 N N . ASN H 3 23 ? 222.242 170.529 225.443 1.00 116.49 23 ASN H N 1
ATOM 28720 C CA . ASN H 3 23 ? 222.926 169.886 226.558 1.00 116.49 23 ASN H CA 1
ATOM 28721 C C . ASN H 3 23 ? 222.472 168.444 226.735 1.00 116.49 23 ASN H C 1
ATOM 28722 O O . ASN H 3 23 ? 223.284 167.570 227.052 1.00 116.49 23 ASN H O 1
ATOM 28733 N N . SER H 3 24 ? 221.177 168.190 226.559 1.00 113.13 24 SER H N 1
ATOM 28734 C CA . SER H 3 24 ? 220.638 166.842 226.698 1.00 113.13 24 SER H CA 1
ATOM 28735 C C . SER H 3 24 ? 220.731 166.346 228.133 1.00 113.13 24 SER H C 1
ATOM 28736 O O . SER H 3 24 ? 221.291 167.023 229.000 1.00 113.13 24 SER H O 1
ATOM 28744 N N . MET H 3 25 ? 220.191 165.158 228.381 1.00 109.15 25 MET H N 1
ATOM 28745 C CA . MET H 3 25 ? 220.068 164.601 229.716 1.00 109.15 25 MET H CA 1
ATOM 28746 C C . MET H 3 25 ? 220.899 163.324 229.838 1.00 109.15 25 MET H C 1
ATOM 28747 O O . MET H 3 25 ? 221.508 162.850 228.877 1.00 109.15 25 MET H O 1
ATOM 28761 N N . PHE H 3 26 ? 220.924 162.769 231.050 1.00 112.96 26 PHE H N 1
ATOM 28762 C CA . PHE H 3 26 ? 221.684 161.559 231.356 1.00 112.96 26 PHE H CA 1
ATOM 28763 C C . PHE H 3 26 ? 223.189 161.771 231.242 1.00 112.96 26 PHE H C 1
ATOM 28764 O O . PHE H 3 26 ? 223.956 160.807 231.318 1.00 112.96 26 PHE H O 1
ATOM 28781 N N . ALA H 3 27 ? 223.626 163.011 231.066 1.00 116.03 27 ALA H N 1
ATOM 28782 C CA . ALA H 3 27 ? 225.051 163.290 230.941 1.00 116.03 27 ALA H CA 1
ATOM 28783 C C . ALA H 3 27 ? 225.399 164.619 231.599 1.00 116.03 27 ALA H C 1
ATOM 28784 O O . ALA H 3 27 ? 224.532 165.464 231.818 1.00 116.03 27 ALA H O 1
#

Foldseek 3Di:
DKAFAPDDAQEDEEDEADAAAVSCVVVALHQEYLAEYEYENHQAHLVDADAHASHAEYEAAYAYYAHENDAEPCRHHVHHAEYNNPDYDLLARYHYEQYARHQFDPPQNYQAYEGGYYEYEQHQNPALPPLAPCCLRYDVVFHPRYYHYNHVCPPPRPPQCACCVRQPPNGVRARGNPHRHFADPPVQGSQAPGNDRGADLQAGRYWDQDPVRNIHHNAGNFADEPSMHDNADDPQWADRRHYTHHLVVQQADWYQAPNDIFGWEGDPRHTDRADDFQWHADPVRHHIGGDVVSGDAAADEADEDAGLRVLLVQARHAEYDDQDAREYAYEDPLDDCSLVSNLRRQCNHAEYQAAHEYENHHNDAEPQSVVRYAEYNNPPPPDNQAARAHAYNHAHHAAYHDDPHAYAYEGHHAAHFQHQRHAVVRVQVCQCRYPVSDPDDDPRRYPHCSHNQFHDPDAAAWDKDWDDFAFFKTKIATDQDEEEADPVDPPPGDHYHRHPQWFPAKKKWKAFDQPLPDDDDGPPVDPPRIPIDDGDHVRMDMHGRHHAFGKMWMKMKTDTDPVDPHIYIYDTDMDHHHQPAFAEWPDWDWDADAQWKIKIFTHRPDDGSAAFFKKKKKKAFDDADADDPPDPPLVDAFFADFPDPVCVVVVVVVVPPDDDPCLPCPDDDADFQADPVNQATRMGMDMGGPPDRMDMGGSHHGFTKIKMWIKTFHDDDVCLVPVVPDDDSNRMYHYDIDIHTHAFHDLDQWWDDKDKDFDVLTWIWIATDGGPDGNADFQKKKKWKWFPDPPTDIDIGIDRPPVQCPVNTHTGNDDFGKMKMWMGTAHPRRGHDIDDIDIDGDDDDD/DWFFAPDFADEDEEDEAEDEQVSLCSLALHQEYLAEYEYEHHAANQVDDQEHANHAEYLAAYAYYQHENEAEQCRHYVHHFEQNNPDYDVQARYHYYQHQRYAFHPNLLHFAHAGGEYEYENNLRHPCPPLAPCCLRYHPDDRPPYYYYNNNPDPPVPLQPACVDDDDPNGHQARGNDGHHAGEPPVASAAADHPDRHDDNQAHRYWDADPVRDIHHNAGPQEDESSMHDNADDPQWADRRHYTHHLVVQQARWYCPDPRIFGFAREPRHRDRADDAQWDADPSSPYIGGDPVSHDFAEDEADEDQALVSLLVQARHAEYDDQDAREDADQPLVFACPLVSNLRRQCNYAEYAAAHAYPNHEQAQEQQSVNHYAEQANPPYPDRQAARYHYDAYAHYAAYHDPPRAHQYEGHHAAAFQAQAYDVVRVCVCLCRYPVNDPDDDCRHHPPCRYNLQHQPPADAWDKDWDDFAQFKTKIAGPQDEALDQPPPDDDSVHYHPHNLQWQAKKKKKAFDQVQPDAPDHRGPDDPRIDIHDGDHVRMDMGGRHHAFGKMKMKMWTDGASVTNGIYIHGIDMDHHHQFFFAEWPDWAKDADAQWKIKTFTHRPDDTRADFAWKKKKKAFDDADADDPPDDPPVDADQADDDFDPCDDHCVVSVVVVVVVVVVVVPPDDPCQCDVVPGDADWAADPVNQATNMGMDIGGPPDRMDMGGSHHGFTKMFMKIKTFHDDDPVRVVVDDPPDCSRMYDIDTGIDGHHHHPQAWFWDDKDKADPPLVFFIKIATHGGPRHNYDQQKKKKWKFFPDPPTDIDMDIDGPPPCVVPRMDTDHDDFGKMKMKIWTAGPNGTHDIDDIDMDGDDDD/DDDDDCVAPPVDHHDPVVVVVPDD/DDLPDDDPSVVVVVCVVDVDDDDDDVD/DPCVVVVPPVDHDDPVVVVVPDD/DDDDDDDVRVVVVVCVVPVDDDDD/DPDPCCQDVPVHHDPVVVVPVDDD/DDDDDDVRVVVVVCVVDVPDDPDDPD

B-factor: mean 120.96, std 36.16, range [68.2, 221.68]

Organism: Drosophila melanogaster (NCBI:txid7227)

Sequence (1851 aa):
PTMRLSQNVKPCKSMDIRNMVSHFNQLENCTVIEGFLLIDLINDASPLNRSFPKLTEVTDYIIIYRVTGLHSLSKIFPNLSVIRGNKLFDGYALVVYSNFDLMDLGLHKLRSITRGGVRIEKNHKLCYDRTIDWLEILAENETQLVVLTENGKEKECRLSKCPGCQLHNNRRLCWNSKLCQTKCPEKCRNNCIDEHTCCSQDCLGGCVIDKNGNESCISCRNVSFNNICMDSCPKGYYQFDSRCVTANECITLTKFETNSVYSGIPYNGQCITHCPTGYQKSENKRMCEPCPGGKCDKECSSGLIDSLERAREFHGCTIITGTEPLTISIKRESGAHVMDELKYGLAAVHKIQSSLMVHLTYGLKSLKFFQSLTEISGDPPMDADKYALYVLDNRDLDELWGPNQTVFIRKGGVFFHFNPKLCVSTINQLLPMLASKPKFFEKSDVGADSNGNRGSCGTAVLNVTLQSVGANSAMLNVTTKVEIGEPQKPSNATIVFKDPRAFIGFVFYHMIDPYGNSTKSSDDPCDDRWKVSSPEKSGVMVLSNLIPYTNYSYYVRTMAISSELTNAESDVKNFRTNPGRPSKVTEVVATAISDSKINVTWSYLDKPYGVLTRYFIKAKLINRPTRNNNRDYCTEPLVKAMENAGMEFENALQNFIFVPNIDDENTYKDEEDLSSNKQFYEVFAKELPPNQTHFVFEKLRHFTRYAIFVVACREEIPSEKLRDTSFKKSLCSDYDTVFQTTKRKKFADIVMDLKVDLEHESPVRVRWTPPVDPNGEIVTYEVAYKLQKPDQVEEKKCIPAADFNQTAGYLIKLNEGLYSFRVRANSIAGYGDFTEVEHIKVEPPPPTMRLSQNVKPCKSMDIRNMVSHFNQLENCTVIEGFLLIDLINDASPLNRSFPKLTEVTDYIIIYRVTGLHSLSKIFPNLSVIRGNKLFDGYALVVYSNFDLMDLGLHKLRSITRGGVRIEKNHKLCYDRTIDWLEILAENETQLVVLTENGKEKECRLSKCPGCQLHNNRRLCWNSKLCQTKCPEKCRNNCIDEHTCCSQDCLGGCVIDKNGNESCISCRNVSFNNICMDSCPKGYYQFDSRCVTANECITLTKFETNSVYSGIPYNGQCITHCPTGYQKSENKRMCEPCPGGKCDKECSSGLIDSLERAREFHGCTIITGTEPLTISIKRESGAHVMDELKYGLAAVHKIQSSLMVHLTYGLKSLKFFQSLTEISGDPPMDADKYALYVLDNRDLDELWGPNQTVFIRKGGVFFHFNPKLCVSTINQLLPMLASKPKFFEKSDVGADSNGNRGSCGTAVLNVTLQSVGANSAMLNVTTKVEIGEPQKPSNATIVFKDPRAFIGFVFYHMIDPYGNSTKSSDDPCDDRWKVSSPEKSGVMVLSNLIPYTNYSYYVRTMAISSELTNAESDVKNFRTNPGRPSKVTEVVATAISDSKINVTWSYLDKPYGVLTRYFIKAKLINRPTRNNNRDYCTEPLVKAMENSSQEYDDRKVQAGMEFENALQNFIFVPNKDDENTYKDEEDLSSNKQFYEVFAKELPPNQTHFVFEKLRHFTRYAIFVVACREEIPSEKLRDTSFKKSLCSDYDTVFQTTKRKKFADIVMDLKVDLEHAESPVRVRWTPPVDPNGEIVTYEVAYKLQKPDQVEEKKCIPAADFNQTAGYLIKLNEGLYSFRVRANSIAGYGDFTEVEHIKVEPPDFRGVVDSCCRNSCSFSTLRAYCDNSLRACGPALMDMLRVACPNGFNSMFAFRGVVDSCCRNSCSFSTLRAYCDNSLRACGPALMDMLRVACPNGFNSFRGVVDSCCRNSCSFSTLRAYCDSSLRACGPALMDMLRVACPNGFNSMFA

Nearest PDB structures (foldseek):
  6jk8-assembly1_A  TM=6.158E-01  e=1.942E-48  Homo sapiens
  8vjc-assembly1_A  TM=3.972E-01  e=2.309E-55  Homo sapiens
  7xgd-assembly1_B  TM=3.606E-01  e=1.403E-53  Homo sapiens
  7xlc-assembly1_B  TM=3.464E-01  e=3.813E-51  Homo sapiens
  7xlc-assembly1_A  TM=3.465E-01  e=1.052E-50  Homo sapiens

GO terms:
  GO:0001700 embryonic development via the syncytial blastoderm (P, IEP)
  GO:0004713 protein tyrosine kinase activity (F, IDA)
  GO:0005009 insulin receptor activity (F, IDA)
  GO:0005886 plasma membrane (C, IDA)
  GO:0005899 insulin receptor complex (C, IDA)
  GO:0034059 response to anoxia (P, IDA)
  GO:0007424 open tracheal system development (P, HMP)
  GO:0008286 insulin receptor signaling pathway (P, IDA)
  GO:0002052 positive regulation of neuroblast proliferation (P, IGI)
  GO:0036335 intestinal stem cell homeostasis (P, IGI)
  GO:0042220 response to cocaine (P, IGI)
  GO:0046622 positive regulation of organ growth (P, IGI)
  GO:0007390 germ-band shortening (P, IGI)
  GO:0008286 insulin receptor signaling pathway (P, IGI)
  GO:0005009 insulin receptor activity (F, IMP)
  GO:0035264 multicellular organism growth (P, IMP)
  GO:0036099 female germ-line stem cell population maintenance (P, IMP)
  GO:0040014 regulation of multicellular organism growth (P, IMP)
  GO:0042078 germ-line stem cell division (P, IMP)
  GO:0042127 regulation of cell population proliferation (P, IMP)

Secondary structure (DSSP, 8-state):
--EEBSS---EE--EEEESSGGGGGGGTT-SEESS-EEEEEES--TT-----TT--EESS-EEEEEE-S--BGGGT-TT--EE--SS-BTTEEEEEES-SS--B----S--EE-SSEEEEES-TT--SSSSS-HHHHB-TT----EEEE-SSTTTT---TTTT---SGGGS--EETTTEE-----GGGTT-BSSSS-BPPTTEEEEEE--TT---EEEEESSEEETTEEESSPPTT-EEETTEEE-HHHHHH-EEEETTEEEE-EEETTEEESS--TTEEE-TTSS-EEEPGGGS---EEE--EE-SHHHHGGGTT--EEESSS-EEE--B-SS-STHHHHHHHHHTT--EESS-EEEES-BS--BSTT-TT--EE--SS-HHHHTEEEEEE--TT--B-S-TT---EE-SSEEEEE--TT--HHHHHTTGGGBTT--SS--TTSB-SSSSSSSS--S-EE--EEEEEE-SS-EEEEE-S--EES--SSTBSB--EESSTTTEEEEEEEEEE-TTS-PPPP-S-TT---S-----BTTS--EE-SPPSS-EEEEEEEEEE-TT----EE---EEEE----PPPPPEEEEEEE-SSS-EEEEEE--S--SS-EEEEEEEEEEPPPP---TT--TTTS--SB------THHHHHHHHHH--------SS---EEEE-TTSSSEEEEEEEE-TT-SEEE--SPPTT-EEEE--EEEEPPPHHHHHSS-SS----B-----EEEE-----S--S-EEEEEEE---PPEEEEEEPPSS-SS-EEEEEEEEEESSTTB--EEEEE-STTGGGGTSEEE---SEEEEEEEEEEETTB-------EEEEE----/---BBSS----B--EEE-SSGGGGGGGTT--EESS-EEEE--S--TT-----TT--EESS-EEEES--S--BGGGT-SS--EE--SS-BTTEEEEEE--TT--B---TT--EE-SSEEEEE--TT--STTSS-GGGTB-SS-----EEE-SS-SS--GGGG-----EETTEE-BSSSS-B-----TTTSS-BSSSS-B--TTBSS-EEE-TTS-EEESSBSSEEETTEEESSPPTTSEEETTEEE-HHHHTT--B-SSSS-B--EEETTEEESSPPTTEEEPTT-S-EEE-TBSB---EEE---B-SHHHHGGGTT--EEESSS-EEE-------THHHHHHHHHHTT--EESS-EEEES-SS--BGGG-TT--EE--SS-HHHHTEEEEEE--SS--BSS-SS------SSEEEEESBTT--HHHHGGGTTTSTT--SS--TTTB-SSSBSSSS--S-B---EE---B-SS-EEEEE-S--BSS--SS----SSB-S-GGGEEEEEEEEEE-TTS---S--SSS--TTSEEPPPBSSSEEEE-SPPSS-EEEEEEEEEE-TT----BBPPPEEEE-----PPPPEEEEEEE-SSS-EEEEEE--S--SS-EEEEEEEEEEPPPP---TT--SSSS----PPP--------HHHHHHHHHHHHHHHHH-------GGG-S-EEEE-TTSSSEEEEEEEE-TT--EEE--SPPTT--EEEEEEEEEPPPTTHHHH-SSS----B-----EEE-----TT-S--EEEEEEES---PPEEEEEE--SS-SS---EEEEEEEESSSSPPPEEEEEESTT-TTTSEEEE---SEEEEEEEEEEETTEE-PPPPPEEEEE---/----HIIIIISS---HHHHGGG--/------THHHHHHHHHH-SS----TT-/--THHHHTTTS-B-HHHHHTT--/--B---THHHHHHHHHH-SS----/--SHHHHTTTT-B-HHHHTTSS--/-B---HHHHHHHHHHH--S----S--